Protein 5I2A (pdb70)

InterPro domains:
  IPR001150 Glycine radical domain [PF01228] (719-822)
  IPR001150 Glycine radical domain [PS51149] (721-842)
  IPR004184 Pyruvate formate lyase domain [PF02901] (13-703)
  IPR004184 Pyruvate formate lyase domain [PS51554] (13-714)
  IPR019777 Formate C-acetyltransferase glycine radical, conserved site [PS00850] (812-820)
  IPR051215 Glycyl Radical Enzyme [PTHR43641] (12-839)

Nearest PDB structures (foldseek):
  5i2a-assembly2_B  TM=1.001E+00  e=0.000E+00  Roseburia inulinivorans
  5i2g-assembly1_A  TM=9.993E-01  e=0.000E+00  Roseburia inulinivorans
  5i2g-assembly1_B-2  TM=1.000E+00  e=0.000E+00  Roseburia inulinivorans
  5a0z-assembly1_B  TM=9.498E-01  e=2.141E-48  Klebsiella pneumoniae
  5a0z-assembly2_D  TM=9.296E-01  e=2.057E-44  Klebsiella pneumoniae

Foldseek 3Di:
DDQDFFDFDPVQVVLLCQLVVDFAAEAELLLQQLLVQCVVQPPHAQLLSLLSSLLSCLLDQDADADPPFLQGDFRDPRFLYAYDDLQQHPPLVLVCQPPQQPFQFRRHDYDPVRSVSCVVSNVSCVVRHLLVLLVVLADPLLVLLVVLQQWDLPQLNRWNQAQAFFQLLVLQAFFLLNLLVVLVVLLVVDDPPPPCRVLLVSLSVSLVSNSVSLLSSLQVLLVVLQVVLVVDPDPVVSVSSNVSNVLSNDPSRGHQQALSNSLNNSLSLLRSVCSSIVRFLHANWACCQSSVVRHVVCVVVPNDDPNVSLNSLLSSQSVQSRYFDDDRSLVSLLQGFRDSLHEYEYWAAALVGAIRDDPVLSSNLSSCVNNVAFDDQYEYEDEPRYDPSSLLSQLVSQLVQQFDHWYFYLVQQLVLVVVQPDDSSQSRRWGATRFFFIDRHQFEDASLARMEGELQVLLLCLQVQQDDLHHRSFHRLDHNLPDQALVSSVVSSLVSLLRNLVSSQSSSQSSLVSCQRNPFRSNSQSRHPPCSNVSGGNSQQRGNAYEHEHAYFFLQQQLLLSVLCNPCDRPVNVAHSVLLSVLLVCQLQPADDQVVLVSNLVSVQVVCVVVVHDRDPVVSVCSSVCRRPPHDDPVSSVVSNVLLVVLLVDQGQQQLDVVSLVSSQVSVCSNLVSQQPDAHSSGHGYGYEHFRNSPQLQSQLSHTGGSSNRGHRGGHDGWQFHDQPNNDNDLLSRLNSSLSHDQSSNSSGTWAEDEEESVCCPDPVSSVVVVVSVVSSVVSVHTIYIYRYYDLVVLVVCVVPVVVQQSNWHDQTSIIHRLVSHRPSSSVSRNRHYYD/DADLDQFDEDPVQVVLLCQLVVDAAAEAELLLQQLLVQCVVQPPDAQLLSLLSSLLSCLLDQDADADPPFLFGDANDPRFLYAYDDPQQHPVLVLVCQPPQQPFQFRRHDYDPVRSVSNVVSNVSCVVRHLLVLLVVLADPLLVLLVVLPQWDQVQCRRWNQALAAFQLLVLQAFALLVLLVVLVVLLVVDDPPDPCRVLLVSLSVSLVSNSVSLLSNLQVLLVVLQVVLVVDPDPVVSVSSNVSNVLSNDPSRGHQQALSSSLNNSLSLLNSVCSSIVHFLNANWACCQSSVVRHVVCVVVVVDDPNVSLNSLLSSQSVQSRYFDDDRSLVSLLQGFRDSLHEYEYWAAALVGATDDYHVLSSNLSSCVNNVAFDDQYEYEDEPRTDPSSLLSQLVSQLVQQFDHWYFYLVQQQVLQVVQPDDSSQSRRWGAGRFFFIDRHQFEDASLARMEGELVVLLLCLQVQQDFLQHRSFHRLDHNLPDQALVSSVVSSLRSLLRNLVSSQSSSQSSLVSCQRNPFRSNSQSRHPPCSNVSGGVSQQRGNAYEHEHAYFFLQQQLLLSVLCNPCDHPVNVAHSVRLSVLLLCQLLPADDQVSLSSVLSSQCSVQVVVVHDDDPCSSVVSSCCRRPVVDDPVSSVVSPVLLVVLLVDQGQQQLDVVSLVSSQVSVCSNLVSQQPDDHSSGRGYGYEHFRNSPQQQSQLSHTGGNSNRGHRGGHDGWQFHDQPNNDNDLLSRLNSSLSHDQSSNSSGTWDEAEEESVCQPDPVSSVVVVVSVVSSVVSPHTIYIYRYYDLVVLVVCVVPVVVQQSRWHDQTSTIHRLVSHGPSSSVSRSSHYYD

Structure (mmCIF, N/CA/C/O backbone):
data_5I2A
#
_entry.id   5I2A
#
_cell.length_a   138.206
_cell.length_b   183.225
_cell.length_c   228.339
_cell.angle_alpha   90.000
_cell.angle_beta   90.000
_cell.angle_gamma   90.000
#
_symmetry.space_group_name_H-M   'C 2 2 21'
#
loop_
_entity.id
_entity.type
_entity.pdbx_description
1 polymer Diol-dehydratase
2 non-polymer 1,2-ETHANEDIOL
3 non-polymer DI(HYDROXYETHYL)ETHER
4 water water
#
loop_
_atom_site.group_PDB
_atom_site.id
_atom_site.type_symbol
_atom_site.label_atom_id
_atom_site.label_alt_id
_atom_site.label_comp_id
_atom_site.label_asym_id
_atom_site.label_entity_id
_atom_site.label_seq_id
_atom_site.pdbx_PDB_ins_code
_atom_site.Cartn_x
_atom_site.Cartn_y
_atom_site.Cartn_z
_atom_site.occupancy
_atom_site.B_iso_or_equiv
_atom_site.auth_seq_id
_atom_site.auth_comp_id
_atom_site.auth_asym_id
_atom_site.auth_atom_id
_atom_site.pdbx_PDB_model_num
ATOM 1 N N A TYR A 1 4 ? -81.310 -16.033 9.893 0.33 28.73 4 TYR A N 1
ATOM 2 N N B TYR A 1 4 ? -82.439 -18.452 8.983 0.67 31.10 4 TYR A N 1
ATOM 3 C CA A TYR A 1 4 ? -81.734 -17.032 8.918 0.33 33.04 4 TYR A CA 1
ATOM 4 C CA B TYR A 1 4 ? -82.056 -17.046 8.909 0.67 33.55 4 TYR A CA 1
ATOM 5 C C A TYR A 1 4 ? -81.624 -16.498 7.487 0.33 33.60 4 TYR A C 1
ATOM 6 C C B TYR A 1 4 ? -81.839 -16.547 7.475 0.67 33.69 4 TYR A C 1
ATOM 7 O O A TYR A 1 4 ? -81.190 -17.216 6.587 0.33 33.34 4 TYR A O 1
ATOM 8 O O B TYR A 1 4 ? -81.513 -17.322 6.581 0.67 33.65 4 TYR A O 1
ATOM 25 N N . ASP A 1 5 ? -82.011 -15.241 7.282 1.00 30.37 5 ASP A N 1
ATOM 26 C CA . ASP A 1 5 ? -81.816 -14.589 5.986 1.00 33.69 5 ASP A CA 1
ATOM 27 C C . ASP A 1 5 ? -80.648 -13.608 6.060 1.00 33.41 5 ASP A C 1
ATOM 28 O O . ASP A 1 5 ? -80.805 -12.480 6.533 1.00 33.58 5 ASP A O 1
ATOM 33 N N . SER A 1 6 ? -79.493 -14.031 5.554 1.00 29.31 6 SER A N 1
ATOM 34 C CA . SER A 1 6 ? -78.250 -13.284 5.720 1.00 25.59 6 SER A CA 1
ATOM 35 C C . SER A 1 6 ? -78.047 -12.094 4.776 1.00 28.69 6 SER A C 1
ATOM 36 O O . SER A 1 6 ? -77.002 -11.445 4.828 1.00 27.40 6 SER A O 1
ATOM 39 N N . THR A 1 7 ? -79.017 -11.798 3.916 1.00 30.43 7 THR A N 1
ATOM 40 C CA . THR A 1 7 ? -78.868 -10.643 3.035 1.00 29.14 7 THR A CA 1
ATOM 41 C C . THR A 1 7 ? -78.846 -9.369 3.887 1.00 28.04 7 THR A C 1
ATOM 42 O O . THR A 1 7 ? -79.687 -9.198 4.766 1.00 28.34 7 THR A O 1
ATOM 46 N N . PRO A 1 8 ? -77.863 -8.489 3.644 1.00 23.57 8 PRO A N 1
ATOM 47 C CA . PRO A 1 8 ? -77.736 -7.219 4.374 1.00 24.45 8 PRO A CA 1
ATOM 48 C C . PRO A 1 8 ? -7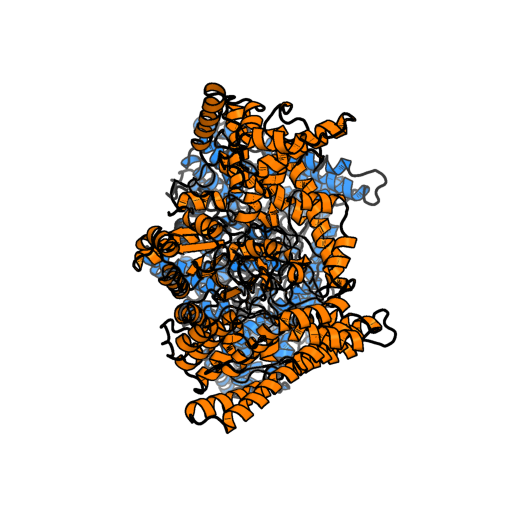8.944 -6.310 4.165 1.00 32.05 8 PRO A C 1
ATOM 49 O O . PRO A 1 8 ? -79.410 -6.166 3.037 1.00 27.24 8 PRO A O 1
ATOM 53 N N . ILE A 1 9 ? -79.433 -5.710 5.245 1.00 24.89 9 ILE A N 1
ATOM 54 C CA . ILE A 1 9 ? -80.590 -4.826 5.202 1.00 22.31 9 ILE A CA 1
ATOM 55 C C . ILE A 1 9 ? -80.132 -3.387 4.962 1.00 24.99 9 ILE A C 1
ATOM 56 O O . ILE A 1 9 ? -79.057 -2.997 5.408 1.00 25.54 9 ILE A O 1
ATOM 61 N N . ALA A 1 10 ? -80.925 -2.610 4.228 1.00 22.02 10 ALA A N 1
ATOM 62 C CA . ALA A 1 10 ? -80.513 -1.269 3.824 1.00 23.90 10 ALA A CA 1
ATOM 63 C C . ALA A 1 10 ? -80.327 -0.347 5.019 1.00 19.08 10 ALA A C 1
ATOM 64 O O . ALA A 1 10 ? -80.912 -0.553 6.085 1.00 23.81 10 ALA A O 1
ATOM 66 N N . LYS A 1 11 ? -79.499 0.665 4.820 1.00 16.80 11 LYS A N 1
ATOM 67 C CA . LYS A 1 11 ? -79.214 1.658 5.830 1.00 20.03 11 LYS A CA 1
ATOM 68 C C . LYS A 1 11 ? -80.079 2.904 5.644 1.00 26.01 11 LYS A C 1
ATOM 69 O O . LYS A 1 11 ? -80.077 3.506 4.576 1.00 28.31 11 LYS A O 1
ATOM 75 N N . SER A 1 12 ? -80.800 3.289 6.691 1.00 22.25 12 SER A N 1
ATOM 76 C CA . SER A 1 12 ? -81.582 4.525 6.692 1.00 23.56 12 SER A CA 1
ATOM 77 C C . SER A 1 12 ? -80.706 5.779 6.643 1.00 25.10 12 SER A C 1
ATOM 78 O O . SER A 1 12 ? -79.599 5.797 7.187 1.00 21.59 12 SER A O 1
ATOM 81 N N A ASP A 1 13 ? -81.218 6.832 6.008 0.61 23.84 13 ASP A N 1
ATOM 82 N N B ASP A 1 13 ? -81.201 6.826 5.990 0.39 23.84 13 ASP A N 1
ATOM 83 C CA A ASP A 1 13 ? -80.461 8.072 5.858 0.61 22.02 13 ASP A CA 1
ATOM 84 C CA B ASP A 1 13 ? -80.445 8.070 5.858 0.39 22.06 13 ASP A CA 1
ATOM 85 C C A ASP A 1 13 ? -80.348 8.814 7.190 0.61 21.52 13 ASP A C 1
ATOM 86 C C B ASP A 1 13 ? -80.326 8.796 7.199 0.39 21.54 13 ASP A C 1
ATOM 87 O O A ASP A 1 13 ? -79.530 9.722 7.338 0.61 20.07 13 ASP A O 1
ATOM 88 O O B ASP A 1 13 ? -79.493 9.689 7.357 0.39 20.11 13 ASP A O 1
ATOM 97 N N . ARG A 1 14 ? -81.170 8.417 8.155 1.00 20.75 14 ARG A N 1
ATOM 98 C CA . ARG A 1 14 ? -81.108 8.976 9.510 1.00 21.77 14 ARG A CA 1
ATOM 99 C C . ARG A 1 14 ? -79.742 8.745 10.168 1.00 18.21 14 ARG A C 1
ATOM 100 O O . ARG A 1 14 ? -79.225 9.609 10.865 1.00 19.26 14 ARG A O 1
ATOM 108 N N . ILE A 1 15 ? -79.166 7.572 9.927 1.00 19.03 15 ILE A N 1
ATOM 109 C CA . ILE A 1 15 ? -78.002 7.117 10.685 1.00 20.73 15 ILE A CA 1
ATOM 110 C C . ILE A 1 15 ? -76.804 8.062 10.585 1.00 20.23 15 ILE A C 1
ATOM 111 O O . ILE A 1 15 ? -76.243 8.460 11.593 1.00 21.64 15 ILE A O 1
ATOM 116 N N . LYS A 1 16 ? -76.424 8.443 9.376 1.00 20.49 16 LYS A N 1
ATOM 117 C CA . LYS A 1 16 ? -75.286 9.340 9.213 1.00 17.45 16 LYS A CA 1
ATOM 118 C C . LYS A 1 16 ? -75.513 10.683 9.904 1.00 18.86 16 LYS A C 1
ATOM 119 O O . LYS A 1 16 ? -74.575 11.284 10.437 1.00 19.30 16 LYS A O 1
ATOM 125 N N . ARG A 1 17 ? -76.753 11.156 9.911 1.00 17.35 17 ARG A N 1
ATOM 126 C CA . ARG A 1 17 ? -77.032 12.420 10.583 1.00 17.65 17 ARG A CA 1
ATOM 127 C C . ARG A 1 17 ? -76.932 12.256 12.106 1.00 17.64 17 ARG A C 1
ATOM 128 O O . ARG A 1 17 ? -76.440 13.146 12.797 1.00 18.07 17 ARG A O 1
ATOM 136 N N . LEU A 1 18 ? -77.400 11.123 12.621 1.00 16.77 18 LEU A N 1
ATOM 137 C CA . LEU A 1 18 ? -77.229 10.822 14.045 1.00 20.93 18 LEU A CA 1
ATOM 138 C C . LEU A 1 18 ? -75.755 10.818 14.402 1.00 16.86 18 LEU A C 1
ATOM 139 O O . LEU A 1 18 ? -75.353 11.394 15.410 1.00 19.56 18 LEU A O 1
ATOM 144 N N . VAL A 1 19 ? -74.954 10.171 13.563 1.00 19.49 19 VAL A N 1
ATOM 145 C CA . VAL A 1 19 ? -73.526 10.051 13.821 1.00 18.58 19 VAL A CA 1
ATOM 146 C C . VAL A 1 19 ? -72.808 11.409 13.815 1.00 20.95 19 VAL A C 1
ATOM 147 O O . VAL A 1 19 ? -72.078 11.738 14.758 1.00 18.34 19 VAL A O 1
ATOM 151 N N . ASP A 1 20 ? -73.032 12.201 12.770 1.00 17.41 20 ASP A N 1
ATOM 152 C CA . ASP A 1 20 ? -72.385 13.508 12.657 1.00 18.97 20 ASP A CA 1
ATOM 153 C C . ASP A 1 20 ? -72.734 14.406 13.840 1.00 18.00 20 ASP A C 1
ATOM 154 O O . ASP A 1 20 ? -71.908 15.181 14.302 1.00 21.18 20 ASP A O 1
ATOM 159 N N . HIS A 1 21 ? -73.964 14.305 14.320 1.00 17.23 21 HIS A N 1
ATOM 160 C CA . HIS A 1 21 ? -74.364 15.087 15.480 1.00 18.77 21 HIS A CA 1
ATOM 161 C C . HIS A 1 21 ? -73.529 14.720 16.723 1.00 19.81 21 HIS A C 1
ATOM 162 O O . HIS A 1 21 ? -73.115 15.606 17.463 1.00 19.16 21 HIS A O 1
ATOM 169 N N . LEU A 1 22 ? -73.266 13.433 16.943 1.00 16.08 22 LEU A N 1
ATOM 170 C CA . LEU A 1 22 ? -72.438 13.030 18.095 1.00 18.24 22 LEU A CA 1
ATOM 171 C C . LEU A 1 22 ? -71.109 13.750 18.081 1.00 16.26 22 LEU A C 1
ATOM 172 O O . LEU A 1 22 ? -70.600 14.139 19.118 1.00 17.02 22 LEU A O 1
ATOM 177 N N . TYR A 1 23 ? -70.549 13.930 16.893 1.00 14.23 23 TYR A N 1
ATOM 178 C CA . TYR A 1 23 ? -69.179 14.402 16.801 1.00 16.19 23 TYR A CA 1
ATOM 179 C C . TYR A 1 23 ? -69.040 15.880 16.400 1.00 18.72 23 TYR A C 1
ATOM 180 O O . TYR A 1 23 ? -67.941 16.339 16.159 1.00 16.36 23 TYR A O 1
ATOM 189 N N . ALA A 1 24 ? -70.144 16.619 16.372 1.00 18.36 24 ALA A N 1
ATOM 190 C CA . ALA A 1 24 ? -70.112 18.015 15.930 1.00 21.37 24 ALA A CA 1
ATOM 191 C C . ALA A 1 24 ? -69.252 18.877 16.849 1.00 24.30 24 ALA A C 1
ATOM 192 O O . ALA A 1 24 ? -68.620 19.825 16.391 1.00 23.49 24 ALA A O 1
ATOM 194 N N . LYS A 1 25 ? -69.214 18.533 18.136 1.00 20.29 25 LYS A N 1
ATOM 195 C CA . LYS A 1 25 ? -68.377 19.246 19.102 1.00 21.13 25 LYS A CA 1
ATOM 196 C C . LYS A 1 25 ? -67.545 18.288 19.963 1.00 21.73 25 LYS A C 1
ATOM 197 O O . LYS A 1 25 ? -67.820 17.091 20.006 1.00 22.22 25 LYS A O 1
ATOM 203 N N . MET A 1 26 ? -66.525 18.836 20.620 1.00 17.78 26 MET A N 1
ATOM 204 C CA . MET A 1 26 ? -65.748 18.139 21.645 1.00 21.76 26 MET A CA 1
ATOM 205 C C . MET A 1 26 ? -66.619 17.492 22.704 1.00 17.39 26 MET A C 1
ATOM 206 O O . MET A 1 26 ? -67.636 18.059 23.088 1.00 17.56 26 MET A O 1
ATOM 211 N N . PRO A 1 27 ? -66.202 16.320 23.196 1.00 18.59 27 PRO A N 1
ATOM 212 C CA . PRO A 1 27 ? -66.800 15.814 24.434 1.00 17.96 27 PRO A CA 1
ATOM 213 C C . PRO A 1 27 ? -66.667 16.838 25.557 1.00 18.49 27 PRO A C 1
ATOM 214 O O . PRO A 1 27 ? -65.644 17.522 25.652 1.00 18.39 27 PRO A O 1
ATOM 218 N N . GLU A 1 28 ? -67.704 16.960 26.372 1.00 13.75 28 GLU A N 1
ATOM 219 C CA . GLU A 1 28 ? -67.716 17.937 27.453 1.00 18.64 28 GLU A CA 1
ATOM 220 C C . GLU A 1 28 ? -68.037 17.305 28.806 1.00 15.34 28 GLU A C 1
ATOM 221 O O . GLU A 1 28 ? -68.924 16.477 28.904 1.00 17.82 28 GLU A O 1
ATOM 227 N N . ILE A 1 29 ? -67.318 17.729 29.838 1.00 16.62 29 ILE A N 1
ATOM 228 C CA . ILE A 1 29 ? -67.598 17.344 31.224 1.00 16.86 29 ILE A CA 1
ATOM 229 C C . ILE A 1 29 ? -68.746 18.182 31.819 1.00 17.04 29 ILE A C 1
ATOM 230 O O . ILE A 1 29 ? -68.723 19.417 31.750 1.00 16.83 29 ILE A O 1
ATOM 235 N N . GLU A 1 30 ? -69.740 17.513 32.400 1.00 13.01 30 GLU A N 1
ATOM 236 C CA . GLU A 1 30 ? -70.880 18.193 33.016 1.00 14.14 30 GLU A CA 1
ATOM 237 C C . GLU A 1 30 ? -70.970 17.935 34.532 1.00 19.82 30 GLU A C 1
ATOM 238 O O . GLU A 1 30 ? -70.558 16.883 35.025 1.00 15.31 30 GLU A O 1
ATOM 244 N N . ALA A 1 31 ? -71.520 18.906 35.254 1.00 17.17 31 ALA A N 1
ATOM 245 C CA . ALA A 1 31 ? -71.458 18.929 36.713 1.00 17.93 31 ALA A CA 1
ATOM 246 C C . ALA A 1 31 ? -72.729 18.448 37.403 1.00 19.37 31 ALA A C 1
ATOM 247 O O . ALA A 1 31 ? -72.729 18.271 38.614 1.00 18.38 31 ALA A O 1
ATOM 249 N N . ALA A 1 32 ? -73.805 18.245 36.646 1.00 15.72 32 ALA A N 1
ATOM 250 C CA . ALA A 1 32 ? -75.099 17.966 37.260 1.00 16.98 32 ALA A CA 1
ATOM 251 C C . ALA A 1 32 ? -75.101 16.714 38.169 1.00 16.79 32 ALA A C 1
ATOM 252 O O . ALA A 1 32 ? -75.676 16.753 39.246 1.00 18.16 32 ALA A O 1
ATOM 254 N N . ARG A 1 33 ? -74.488 15.615 37.737 1.00 14.95 33 ARG A N 1
ATOM 255 C CA . ARG A 1 33 ? -74.492 14.400 38.564 1.00 15.11 33 ARG A CA 1
ATOM 256 C C . ARG A 1 33 ? -73.824 14.649 39.914 1.00 13.98 33 ARG A C 1
ATOM 257 O O . ARG A 1 33 ? -74.329 14.229 40.951 1.00 14.85 33 ARG A O 1
ATOM 265 N N . ALA A 1 34 ? -72.682 15.322 39.882 1.00 14.86 34 ALA A N 1
ATOM 266 C CA . ALA A 1 34 ? -71.919 15.565 41.097 1.00 16.91 34 ALA A CA 1
ATOM 267 C C . ALA A 1 34 ? -72.738 16.417 42.055 1.00 18.05 34 ALA A C 1
ATOM 268 O O . ALA A 1 34 ? -72.754 16.171 43.255 1.00 17.25 34 ALA A O 1
ATOM 270 N N . GLU A 1 35 ? -73.442 17.408 41.517 1.00 18.41 35 GLU A N 1
ATOM 271 C CA . GLU A 1 35 ? -74.314 18.231 42.348 1.00 19.62 35 GLU A CA 1
ATOM 272 C C . GLU A 1 35 ? -75.445 17.407 42.961 1.00 16.84 35 GLU A C 1
ATOM 273 O O . GLU A 1 35 ? -75.766 17.557 44.134 1.00 20.41 35 GLU A O 1
ATOM 279 N N . LEU A 1 36 ? -76.047 16.534 42.168 1.00 12.69 36 LEU A N 1
ATOM 280 C CA . LEU A 1 36 ? -77.187 15.777 42.645 1.00 14.91 36 LEU A CA 1
ATOM 281 C C . LEU A 1 36 ? -76.809 14.681 43.653 1.00 15.90 36 LEU A C 1
ATOM 282 O O . LEU A 1 36 ? -77.545 14.451 44.608 1.00 17.21 36 LEU A O 1
ATOM 287 N N . ILE A 1 37 ? -75.673 14.020 43.460 1.00 15.94 37 ILE A N 1
ATOM 288 C CA . ILE A 1 37 ? -75.272 12.986 44.416 1.00 15.87 37 ILE A CA 1
ATOM 289 C C . ILE A 1 37 ? -74.900 13.647 45.750 1.00 16.25 37 ILE A C 1
ATOM 290 O O . ILE A 1 37 ? -75.242 13.137 46.816 1.00 16.15 37 ILE A O 1
ATOM 295 N N . THR A 1 38 ? -74.254 14.806 45.681 1.00 15.86 38 THR A N 1
ATOM 296 C CA . THR A 1 38 ? -73.907 15.579 46.866 1.00 17.17 38 THR A CA 1
ATOM 297 C C . THR A 1 38 ? -75.146 16.057 47.616 1.00 18.08 38 THR A C 1
ATOM 298 O O . THR A 1 38 ? -75.240 15.936 48.823 1.00 18.54 38 THR A O 1
ATOM 302 N N . GLU A 1 39 ? -76.105 16.582 46.875 1.00 18.32 39 GLU A N 1
ATOM 303 C CA . GLU A 1 39 ? -77.380 17.004 47.428 1.00 21.12 39 GLU A CA 1
ATOM 304 C C . GLU A 1 39 ? -78.085 15.873 48.176 1.00 22.44 39 GLU A C 1
ATOM 305 O O . GLU A 1 39 ? -78.586 16.058 49.282 1.00 18.66 39 GLU A O 1
ATOM 311 N N . SER A 1 40 ? -78.133 14.702 47.559 1.00 16.06 40 SER A N 1
ATOM 312 C CA . SER A 1 40 ? -78.794 13.565 48.181 1.00 16.87 40 SER A CA 1
ATOM 313 C C . SER A 1 40 ? -78.055 13.077 49.433 1.00 16.52 40 SER A C 1
ATOM 314 O O . SER A 1 40 ? -78.667 12.865 50.474 1.00 14.47 40 SER A O 1
ATOM 317 N N . PHE A 1 41 ? -76.747 12.894 49.328 1.00 16.10 41 PHE A N 1
ATOM 318 C CA . PHE A 1 41 ? -75.966 12.406 50.468 1.00 16.66 41 PHE A CA 1
ATOM 319 C C . PHE A 1 41 ? -76.062 13.342 51.691 1.00 18.27 41 PHE A C 1
ATOM 320 O O . PHE A 1 41 ? -76.149 12.876 52.826 1.00 19.20 41 PHE A O 1
ATOM 328 N N . LYS A 1 42 ? -76.073 14.649 51.455 1.00 17.93 42 LYS A N 1
ATOM 329 C CA . LYS A 1 42 ? -76.274 15.602 52.545 1.00 18.14 42 LYS A CA 1
ATOM 330 C C . LYS A 1 42 ? -77.617 15.373 53.233 1.00 21.79 42 LYS A C 1
ATOM 331 O O . LYS A 1 42 ? -77.734 15.592 54.423 1.00 24.37 42 LYS A O 1
ATOM 337 N N . ALA A 1 43 ? -78.626 14.927 52.491 1.00 16.51 43 ALA A N 1
ATOM 338 C CA . ALA A 1 43 ? -79.944 14.689 53.077 1.00 18.54 43 ALA A CA 1
ATOM 339 C C . ALA A 1 43 ? -80.103 13.325 53.754 1.00 17.52 43 ALA A C 1
ATOM 340 O O . ALA A 1 43 ? -81.089 13.091 54.440 1.00 23.25 43 ALA A O 1
ATOM 342 N N . THR A 1 44 ? -79.157 12.420 53.561 1.00 18.52 44 THR A N 1
ATOM 343 C CA . THR A 1 44 ? -79.332 11.075 54.094 1.00 17.59 44 THR A CA 1
ATOM 344 C C . THR A 1 44 ? -78.259 10.659 55.104 1.00 15.35 44 THR A C 1
ATOM 345 O O . THR A 1 44 ? -78.142 9.482 55.411 1.00 16.78 44 THR A O 1
ATOM 349 N N . GLU A 1 45 ? -77.463 11.610 55.582 1.00 15.98 45 GLU A N 1
ATOM 350 C CA . GLU A 1 45 ? -76.417 11.316 56.562 1.00 19.37 45 GLU A CA 1
ATOM 351 C C . GLU A 1 45 ? -77.025 10.589 57.745 1.00 20.82 45 GLU A C 1
ATOM 352 O O . GLU A 1 45 ? -78.095 10.957 58.220 1.00 21.80 45 GLU A O 1
ATOM 358 N N . GLY A 1 46 ? -76.370 9.523 58.182 1.00 20.72 46 GLY A N 1
ATOM 359 C CA . GLY A 1 46 ? -76.848 8.764 59.324 1.00 19.90 46 GLY A CA 1
ATOM 360 C C . GLY A 1 46 ? -77.574 7.497 58.931 1.00 21.14 46 GLY A C 1
ATOM 361 O O . GLY A 1 46 ? -77.811 6.635 59.768 1.00 25.50 46 GLY A O 1
ATOM 362 N N . GLN A 1 47 ? -77.937 7.381 57.659 1.00 19.99 47 GLN A N 1
ATOM 363 C CA . GLN A 1 47 ? -78.622 6.194 57.164 1.00 16.25 47 GLN A CA 1
ATOM 364 C C . GLN A 1 47 ? -77.622 5.149 56.649 1.00 16.40 47 GLN A C 1
ATOM 365 O O . GLN A 1 47 ? -76.470 5.480 56.397 1.00 17.02 47 GLN A O 1
ATOM 371 N N . PRO A 1 48 ? -78.057 3.884 56.504 1.00 16.40 48 PRO A N 1
ATOM 372 C CA . PRO A 1 48 ? -77.114 2.875 56.011 1.00 14.53 48 PRO A CA 1
ATOM 373 C C . PRO A 1 48 ? -76.629 3.219 54.607 1.00 19.09 48 PRO A C 1
ATOM 374 O O . PRO A 1 48 ? -77.400 3.764 53.811 1.00 16.16 48 PRO A O 1
ATOM 378 N N . VAL A 1 49 ? -75.375 2.891 54.325 1.00 18.19 49 VAL A N 1
ATOM 379 C CA . VAL A 1 49 ? -74.737 3.218 53.058 1.00 16.81 49 VAL A CA 1
ATOM 380 C C . VAL A 1 49 ? -75.579 2.822 51.842 1.00 13.97 49 VAL A C 1
ATOM 381 O O . VAL A 1 49 ? -75.777 3.620 50.936 1.00 15.92 49 VAL A O 1
ATOM 385 N N . VAL A 1 50 ? -76.073 1.592 51.825 1.00 14.15 50 VAL A N 1
ATOM 386 C CA . VAL A 1 50 ? -76.728 1.117 50.627 1.00 18.38 50 VAL A CA 1
ATOM 387 C C . VAL A 1 50 ? -78.046 1.875 50.399 1.00 17.12 50 VAL A C 1
ATOM 388 O O . VAL A 1 50 ? -78.453 2.081 49.258 1.00 17.78 50 VAL A O 1
ATOM 392 N N . MET A 1 51 ? -78.695 2.306 51.480 1.00 19.24 51 MET A N 1
ATOM 393 C CA . MET A 1 51 ? -79.912 3.106 51.362 1.00 16.41 51 MET A CA 1
ATOM 394 C C . MET A 1 51 ? -79.553 4.491 50.829 1.00 14.85 51 MET A C 1
ATOM 395 O O . MET A 1 51 ? -80.264 5.054 49.993 1.00 15.75 51 MET A O 1
ATOM 400 N N . ARG A 1 52 ? -78.430 5.026 51.285 1.00 13.12 52 ARG A N 1
ATOM 401 C CA . ARG A 1 52 ? -77.983 6.316 50.781 1.00 15.61 52 ARG A CA 1
ATOM 402 C C . ARG A 1 52 ? -77.678 6.243 49.279 1.00 18.33 52 ARG A C 1
ATOM 403 O O . ARG A 1 52 ? -77.974 7.195 48.554 1.00 18.75 52 ARG A O 1
ATOM 411 N N . LYS A 1 53 ? -77.111 5.124 48.816 1.00 14.21 53 LYS A N 1
ATOM 412 C CA . LYS A 1 53 ? -76.803 4.960 47.380 1.00 16.33 53 LYS A CA 1
ATOM 413 C C . LYS A 1 53 ? -78.093 4.906 46.553 1.00 13.86 53 LYS A C 1
ATOM 414 O O . LYS A 1 53 ? -78.171 5.488 45.474 1.00 17.14 53 LYS A O 1
ATOM 420 N N . ALA A 1 54 ? -79.089 4.187 47.068 1.00 13.27 54 ALA A N 1
ATOM 421 C CA . ALA A 1 54 ? -80.385 4.061 46.403 1.00 15.56 54 ALA A CA 1
ATOM 422 C C . ALA A 1 54 ? -81.054 5.418 46.291 1.00 16.75 54 ALA A C 1
ATOM 423 O O . ALA A 1 54 ? -81.545 5.783 45.222 1.00 16.20 54 ALA A O 1
ATOM 425 N N . ARG A 1 55 ? -81.044 6.167 47.392 1.00 16.85 55 ARG A N 1
ATOM 426 C CA . ARG A 1 55 ? -81.637 7.494 47.422 1.00 16.81 55 ARG A CA 1
ATOM 427 C C . ARG A 1 55 ? -80.889 8.456 46.499 1.00 14.80 55 ARG A C 1
ATOM 428 O O . ARG A 1 55 ? -81.500 9.298 45.873 1.00 16.29 55 ARG A O 1
ATOM 436 N N . ALA A 1 56 ? -79.571 8.333 46.420 1.00 13.68 56 ALA A N 1
ATOM 437 C CA . ALA A 1 56 ? -78.819 9.206 45.533 1.00 18.24 56 ALA A CA 1
ATOM 438 C C . ALA A 1 56 ? -79.123 8.857 44.058 1.00 14.72 56 ALA A C 1
ATOM 439 O O . ALA A 1 56 ? -79.319 9.741 43.244 1.00 16.09 56 ALA A O 1
ATOM 441 N N . PHE A 1 57 ? -79.192 7.566 43.743 1.00 15.81 57 PHE A N 1
ATOM 442 C CA . PHE A 1 57 ? -79.536 7.102 42.396 1.00 16.50 57 PHE A CA 1
ATOM 443 C C . PHE A 1 57 ? -80.925 7.629 42.051 1.00 17.91 57 PHE A C 1
ATOM 444 O O . PHE A 1 57 ? -81.151 8.152 40.970 1.00 15.82 57 PHE A O 1
ATOM 452 N N . GLU A 1 58 ? -81.844 7.517 43.001 1.00 16.04 58 GLU A N 1
ATOM 453 C CA . GLU A 1 58 ? -83.179 8.063 42.823 1.00 17.29 58 GLU A CA 1
ATOM 454 C C . GLU A 1 58 ? -83.142 9.573 42.559 1.00 18.42 58 GLU A C 1
ATOM 455 O O . GLU A 1 58 ? -83.778 10.055 41.630 1.00 17.08 58 GLU A O 1
ATOM 461 N N . HIS A 1 59 ? -82.375 10.304 43.358 1.00 16.25 59 HIS A N 1
ATOM 462 C CA . HIS A 1 59 ? -82.330 11.752 43.235 1.00 16.28 59 HIS A CA 1
ATOM 463 C C . HIS A 1 59 ? -81.684 12.172 41.918 1.00 21.77 59 HIS A C 1
ATOM 464 O O . HIS A 1 59 ? -82.103 13.148 41.303 1.00 18.17 59 HIS A O 1
ATOM 471 N N . ILE A 1 60 ? -80.657 11.440 41.500 1.00 15.96 60 ILE A N 1
ATOM 472 C CA . ILE A 1 60 ? -79.998 11.715 40.237 1.00 13.67 60 ILE A CA 1
ATOM 473 C C . ILE A 1 60 ? -80.973 11.478 39.072 1.00 18.61 60 ILE A C 1
ATOM 474 O O . ILE A 1 60 ? -81.110 12.325 38.211 1.00 18.37 60 ILE A O 1
ATOM 479 N N . LEU A 1 61 ? -81.675 10.351 39.059 1.00 15.88 61 LEU A N 1
ATOM 480 C CA . LEU A 1 61 ? -82.509 10.039 37.912 1.00 17.31 61 LEU A CA 1
ATOM 481 C C . LEU A 1 61 ? -83.751 10.941 37.855 1.00 21.12 61 LEU A C 1
ATOM 482 O O . LEU A 1 61 ? -84.283 11.189 36.781 1.00 17.94 61 LEU A O 1
ATOM 487 N N . LYS A 1 62 ? -84.199 11.442 39.003 1.00 18.04 62 LYS A N 1
ATOM 488 C CA . LYS A 1 62 ? -85.345 12.347 39.024 1.00 17.33 62 LYS A CA 1
ATOM 489 C C . LYS A 1 62 ? -84.987 13.704 38.431 1.00 18.09 62 LYS A C 1
ATOM 490 O O . LYS A 1 62 ? -85.814 14.327 37.791 1.00 17.75 62 LYS A O 1
ATOM 496 N N . ASN A 1 63 ? -83.748 14.145 38.617 1.00 18.13 63 ASN A N 1
ATOM 497 C CA . ASN A 1 63 ? -83.399 15.535 38.322 1.00 17.57 63 ASN A CA 1
ATOM 498 C C . ASN A 1 63 ? -82.360 15.788 37.243 1.00 18.80 63 ASN A C 1
ATOM 499 O O . ASN A 1 63 ? -82.204 16.919 36.800 1.00 16.75 63 ASN A O 1
ATOM 504 N N . LEU A 1 64 ? -81.637 14.753 36.833 1.00 16.62 64 LEU A N 1
ATOM 505 C CA . LEU A 1 64 ? -80.610 14.918 35.819 1.00 17.33 64 LEU A CA 1
ATOM 506 C C . LEU A 1 64 ? -81.241 15.456 34.523 1.00 17.93 64 LEU A C 1
ATOM 507 O O . LEU A 1 64 ? -82.261 14.954 34.088 1.00 20.89 64 LEU A O 1
ATOM 512 N N . PRO A 1 65 ? -80.655 16.509 33.938 1.00 16.89 65 PRO A N 1
ATOM 513 C CA . PRO A 1 65 ? -81.211 17.019 32.679 1.00 19.30 65 PRO A CA 1
ATOM 514 C C . PRO A 1 65 ? -81.270 15.911 31.632 1.00 23.01 65 PRO A C 1
ATOM 515 O O . PRO A 1 65 ? -80.335 15.110 31.516 1.00 17.62 65 PRO A O 1
ATOM 519 N N . ILE A 1 66 ? -82.393 15.838 30.929 1.00 15.88 66 ILE A N 1
ATOM 520 C CA . ILE A 1 66 ? -82.552 14.873 29.863 1.00 20.62 66 ILE A CA 1
ATOM 521 C C . ILE A 1 66 ? -82.746 15.624 28.553 1.00 23.00 66 ILE A C 1
ATOM 522 O O . ILE A 1 66 ? -83.078 16.815 28.548 1.00 19.33 66 ILE A O 1
ATOM 527 N N . ILE A 1 67 ? -82.528 14.921 27.451 1.00 18.79 67 ILE A N 1
ATOM 528 C CA . ILE A 1 67 ? -82.647 15.514 26.131 1.00 18.28 67 ILE A CA 1
ATOM 529 C C . ILE A 1 67 ? -82.964 14.410 25.133 1.00 17.46 67 ILE A C 1
ATOM 530 O O . ILE A 1 67 ? -82.538 13.278 25.303 1.00 19.04 67 ILE A O 1
ATOM 535 N N . ILE A 1 68 ? -83.757 14.734 24.121 1.00 17.73 68 ILE A N 1
ATOM 536 C CA . ILE A 1 68 ? -83.962 13.844 22.988 1.00 18.96 68 ILE A CA 1
ATOM 537 C C . ILE A 1 68 ? -83.270 14.482 21.804 1.00 20.18 68 ILE A C 1
ATOM 538 O O . ILE A 1 68 ? -83.611 15.598 21.419 1.00 22.55 68 ILE A O 1
ATOM 543 N N . ARG A 1 69 ? -82.269 13.800 21.257 1.00 16.16 69 ARG A N 1
ATOM 544 C CA . ARG A 1 69 ? -81.442 14.393 20.218 1.00 17.33 69 ARG A CA 1
ATOM 545 C C . ARG A 1 69 ? -82.190 14.316 18.880 1.00 17.71 69 ARG A C 1
ATOM 546 O O . ARG A 1 69 ? -83.085 13.487 18.728 1.00 18.66 69 ARG A O 1
ATOM 554 N N . PRO A 1 70 ? -81.842 15.195 17.922 1.00 17.57 70 PRO A N 1
ATOM 555 C CA . PRO A 1 70 ? -82.568 15.226 16.645 1.00 18.89 70 PRO A CA 1
ATOM 556 C C . PRO A 1 70 ? -82.644 13.850 15.987 1.00 21.26 70 PRO A C 1
ATOM 557 O O . PRO A 1 70 ? -81.621 13.175 15.857 1.00 22.43 70 PRO A O 1
ATOM 561 N N . GLU A 1 71 ? -83.866 13.429 15.666 1.00 18.28 71 GLU A N 1
ATOM 562 C CA . GLU A 1 71 ? -84.141 12.211 14.902 1.00 17.81 71 GLU A CA 1
ATOM 563 C C . GLU A 1 71 ? -83.937 10.901 15.666 1.00 21.12 71 GLU A C 1
ATOM 564 O O . GLU A 1 71 ? -84.103 9.828 15.092 1.00 18.42 71 GLU A O 1
ATOM 570 N N . GLU A 1 72 ? -83.583 10.975 16.947 1.00 20.43 72 GLU A N 1
ATOM 571 C CA . GLU A 1 72 ? -83.424 9.751 17.731 1.00 19.28 72 GLU A CA 1
ATOM 572 C C . GLU A 1 72 ? -84.710 8.935 17.725 1.00 17.25 72 GLU A C 1
ATOM 573 O O . GLU A 1 72 ? -85.796 9.486 17.860 1.00 19.28 72 GLU A O 1
ATOM 579 N N . LEU A 1 73 ? -84.588 7.628 17.524 1.00 15.55 73 LEU A N 1
ATOM 580 C CA . LEU A 1 73 ? -85.717 6.728 17.738 1.00 16.16 73 LEU A CA 1
ATOM 581 C C . LEU A 1 73 ? -85.622 6.105 19.137 1.00 20.49 73 LEU A C 1
ATOM 582 O O . LEU A 1 73 ? -86.621 5.992 19.848 1.00 19.95 73 LEU A O 1
ATOM 587 N N . ILE A 1 74 ? -84.414 5.682 19.500 1.00 17.86 74 ILE A N 1
ATOM 588 C CA . ILE A 1 74 ? -84.105 5.204 20.849 1.00 17.65 74 ILE A CA 1
ATOM 589 C C . ILE A 1 74 ? -83.556 6.375 21.636 1.00 14.06 74 ILE A C 1
ATOM 590 O O . ILE A 1 74 ? -82.600 7.023 21.199 1.00 18.81 74 ILE A O 1
ATOM 595 N N . VAL A 1 75 ? -84.165 6.674 22.772 1.00 15.29 75 VAL A N 1
ATOM 596 C CA . VAL A 1 75 ? -83.779 7.861 23.529 1.00 15.88 75 VAL A CA 1
ATOM 597 C C . VAL A 1 75 ? -83.154 7.517 24.882 1.00 15.73 75 VAL A C 1
ATOM 598 O O . VAL A 1 75 ? -83.321 6.409 25.403 1.00 17.21 75 VAL A O 1
ATOM 602 N N . GLY A 1 76 ? -82.441 8.484 25.439 1.00 16.84 76 GLY A N 1
ATOM 603 C CA . GLY A 1 76 ? -81.739 8.307 26.695 1.00 16.38 76 GLY A CA 1
ATOM 604 C C . GLY A 1 76 ? -80.333 8.854 26.550 1.00 15.72 76 GLY A C 1
ATOM 605 O O . GLY A 1 76 ? -79.488 8.271 25.885 1.00 14.83 76 GLY A O 1
ATOM 606 N N . SER A 1 77 ? -80.097 9.995 27.168 1.00 12.26 77 SER A N 1
ATOM 607 C CA . SER A 1 77 ? -78.806 10.651 27.108 1.00 14.65 77 SER A CA 1
ATOM 608 C C . SER A 1 77 ? -78.396 11.020 28.519 1.00 15.04 77 SER A C 1
ATOM 609 O O . SER A 1 77 ? -79.215 11.506 29.289 1.00 15.69 77 SER A O 1
ATOM 612 N N . THR A 1 78 ? -77.129 10.804 28.843 1.00 15.87 78 THR A N 1
ATOM 613 C CA . THR A 1 78 ? -76.641 11.035 30.196 1.00 16.42 78 THR A CA 1
ATOM 614 C C . THR A 1 78 ? -76.088 12.462 30.338 1.00 16.14 78 THR A C 1
ATOM 615 O O . THR A 1 78 ? -76.099 13.035 31.423 1.00 14.96 78 THR A O 1
ATOM 619 N N . THR A 1 79 ? -75.648 13.047 29.228 1.00 14.81 79 THR A N 1
ATOM 620 C CA . THR A 1 79 ? -75.217 14.440 29.218 1.00 15.13 79 THR A CA 1
ATOM 621 C C . THR A 1 79 ? -75.940 15.246 28.130 1.00 18.73 79 THR A C 1
ATOM 622 O O . THR A 1 79 ? -76.404 14.698 27.143 1.00 17.45 79 THR A O 1
ATOM 626 N N . ILE A 1 80 ? -76.020 16.556 28.307 1.00 19.43 80 ILE A N 1
ATOM 627 C CA . ILE A 1 80 ? -76.599 17.391 27.273 1.00 16.47 80 ILE A CA 1
ATOM 628 C C . ILE A 1 80 ? -75.666 17.377 26.063 1.00 18.14 80 ILE A C 1
ATOM 629 O O . ILE A 1 80 ? -76.108 17.148 24.944 1.00 17.10 80 ILE A O 1
ATOM 634 N N . ALA A 1 81 ? -74.372 17.571 26.294 1.00 16.48 81 ALA A N 1
ATOM 635 C CA . ALA A 1 81 ? -73.396 17.481 25.210 1.00 15.10 81 ALA A CA 1
ATOM 636 C C . ALA A 1 81 ? -73.219 16.036 24.760 1.00 16.59 81 ALA A C 1
ATOM 637 O O . ALA A 1 81 ? -72.932 15.176 25.573 1.00 18.26 81 ALA A O 1
ATOM 639 N N . PRO A 1 82 ? -73.386 15.768 23.455 1.00 14.79 82 PRO A N 1
ATOM 640 C CA . PRO A 1 82 ? -73.133 14.417 22.944 1.00 15.19 82 PRO A CA 1
ATOM 641 C C . PRO A 1 82 ? -71.701 13.962 23.234 1.00 14.89 82 PRO A C 1
ATOM 642 O O . PRO A 1 82 ? -70.784 14.775 23.177 1.00 16.41 82 PRO A O 1
ATOM 646 N N . ARG A 1 83 ? -71.541 12.683 23.570 1.00 14.07 83 ARG A N 1
ATOM 647 C CA A ARG A 1 83 ? -70.242 12.098 23.919 0.00 15.11 83 ARG A CA 1
ATOM 648 C CA B ARG A 1 83 ? -70.234 12.107 23.915 1.00 15.31 83 ARG A CA 1
ATOM 649 C C . ARG A 1 83 ? -69.594 12.783 25.125 1.00 13.71 83 ARG A C 1
ATOM 650 O O . ARG A 1 83 ? -68.390 12.687 25.330 1.00 16.66 83 ARG A O 1
ATOM 665 N N . GLY A 1 84 ? -70.410 13.461 25.922 1.00 13.57 84 GLY A N 1
ATOM 666 C CA . GLY A 1 84 ? -69.933 14.113 27.118 1.00 12.22 84 GLY A CA 1
ATOM 667 C C . GLY A 1 84 ? -69.885 13.120 28.267 1.00 15.01 84 GLY A C 1
ATOM 668 O O . GLY A 1 84 ? -70.172 11.935 28.081 1.00 13.62 84 GLY A O 1
ATOM 669 N N . CYS A 1 85 ? -69.504 13.588 29.450 1.00 13.88 85 CYS A N 1
ATOM 670 C CA . CYS A 1 85 ? -69.585 12.736 30.626 1.00 15.34 85 CYS A CA 1
ATOM 671 C C . CYS A 1 85 ? -70.003 13.515 31.861 1.00 14.19 85 CYS A C 1
ATOM 672 O O . CYS A 1 85 ? -69.749 14.718 31.978 1.00 16.38 85 CYS A O 1
ATOM 675 N N . GLN A 1 86 ? -70.672 12.814 32.764 1.00 14.30 86 GLN A N 1
ATOM 676 C CA . GLN A 1 86 ? -70.853 13.281 34.133 1.00 15.14 86 GLN A CA 1
ATOM 677 C C . GLN A 1 86 ? -69.595 12.951 34.927 1.00 15.07 86 GLN A C 1
ATOM 678 O O . GLN A 1 86 ? -68.666 12.356 34.380 1.00 16.21 86 GLN A O 1
ATOM 684 N N . THR A 1 87 ? -69.570 13.331 36.204 1.00 12.75 87 THR A N 1
ATOM 685 C CA . THR A 1 87 ? -68.455 13.006 37.088 1.00 15.36 87 THR A CA 1
ATOM 686 C C . THR A 1 87 ? -68.929 12.192 38.295 1.00 13.64 87 THR A C 1
ATOM 687 O O . THR A 1 87 ? -70.116 12.140 38.594 1.00 14.48 87 THR A O 1
ATOM 691 N N . TYR A 1 88 ? -67.987 11.527 38.950 1.00 13.06 88 TYR A N 1
ATOM 692 C CA . TYR A 1 88 ? -68.302 10.513 39.948 1.00 11.92 88 TYR A CA 1
ATOM 693 C C . TYR A 1 88 ? -67.408 10.721 41.181 1.00 13.98 88 TYR A C 1
ATOM 694 O O . TYR A 1 88 ? -66.498 9.932 41.458 1.00 14.38 88 TYR A O 1
ATOM 703 N N . PRO A 1 89 ? -67.663 11.806 41.926 1.00 13.85 89 PRO A N 1
ATOM 704 C CA . PRO A 1 89 ? -66.799 12.157 43.057 1.00 13.56 89 PRO A CA 1
ATOM 705 C C . PRO A 1 89 ? -66.843 11.136 44.195 1.00 14.05 89 PRO A C 1
ATOM 706 O O . PRO A 1 89 ? -65.968 11.182 45.056 1.00 14.12 89 PRO A O 1
ATOM 710 N N . GLU A 1 90 ? -67.829 10.241 44.205 1.00 14.95 90 GLU A N 1
ATOM 711 C CA . GLU A 1 90 ? -67.889 9.203 45.238 1.00 13.37 90 GLU A CA 1
ATOM 712 C C . GLU A 1 90 ? -66.661 8.282 45.153 1.00 16.57 90 GLU A C 1
ATOM 713 O O . GLU A 1 90 ? -66.287 7.646 46.133 1.00 11.40 90 GLU A O 1
ATOM 719 N N . PHE A 1 91 ? -66.035 8.214 43.982 1.00 14.99 91 PHE A N 1
ATOM 720 C CA . PHE A 1 91 ? -64.843 7.378 43.820 1.00 13.83 91 PHE A CA 1
ATOM 721 C C . PHE A 1 91 ? -63.580 8.219 43.950 1.00 12.39 91 PHE A C 1
ATOM 722 O O . PHE A 1 91 ? -62.717 7.900 44.750 1.00 15.26 91 PHE A O 1
ATOM 730 N N . SER A 1 92 ? -63.489 9.296 43.172 1.00 12.35 92 SER A N 1
ATOM 731 C CA . SER A 1 92 ? -62.375 10.239 43.268 1.00 13.86 92 SER A CA 1
ATOM 732 C C . SER A 1 92 ? -62.712 11.518 42.511 1.00 14.13 92 SER A C 1
ATOM 733 O O . SER A 1 92 ? -63.602 11.519 41.662 1.00 15.24 92 SER A O 1
ATOM 736 N N . TYR A 1 93 ? -62.000 12.600 42.819 1.00 12.80 93 TYR A N 1
ATOM 737 C CA . TYR A 1 93 ? -62.209 13.860 42.107 1.00 15.10 93 TYR A CA 1
ATOM 738 C C . TYR A 1 93 ? -60.982 14.769 42.096 1.00 17.29 93 TYR A C 1
ATOM 739 O O . TYR A 1 93 ? -60.911 15.677 41.279 1.00 18.30 93 TYR A O 1
ATOM 748 N N . GLU A 1 94 ? -60.046 14.569 43.024 1.00 13.79 94 GLU A N 1
ATOM 749 C CA . GLU A 1 94 ? -58.911 15.472 43.102 1.00 14.80 94 GLU A CA 1
ATOM 750 C C . GLU A 1 94 ? -58.128 15.491 41.787 1.00 18.92 94 GLU A C 1
ATOM 751 O O . GLU A 1 94 ? -57.627 16.538 41.404 1.00 15.73 94 GLU A O 1
ATOM 757 N N . TRP A 1 95 ? -58.043 14.350 41.094 1.00 14.90 95 TRP A N 1
ATOM 758 C CA . TRP A 1 95 ? -57.322 14.304 39.813 1.00 14.79 95 TRP A CA 1
ATOM 759 C C . TRP A 1 95 ? -57.950 15.264 38.807 1.00 15.47 95 TRP A C 1
ATOM 760 O O . TRP A 1 95 ? -57.257 15.882 38.008 1.00 17.34 95 TRP A O 1
ATOM 771 N N . LEU A 1 96 ? -59.269 15.380 38.852 1.00 16.42 96 LEU A N 1
ATOM 772 C CA . LEU A 1 96 ? -60.002 16.146 37.855 1.00 17.14 96 LEU A CA 1
ATOM 773 C C . LEU A 1 96 ? -59.850 17.643 38.105 1.00 16.73 96 LEU A C 1
ATOM 774 O O . LEU A 1 96 ? -59.631 18.411 37.179 1.00 18.32 96 LEU A O 1
ATOM 779 N N . GLU A 1 97 ? -59.964 18.048 39.363 1.00 15.35 97 GLU A N 1
ATOM 780 C CA . GLU A 1 97 ? -59.732 19.433 39.726 1.00 19.39 97 GLU A CA 1
ATOM 781 C C . GLU A 1 97 ? -58.323 19.854 39.343 1.00 18.55 97 GLU A C 1
ATOM 782 O O . GLU A 1 97 ? -58.130 20.965 38.895 1.00 18.48 97 GLU A O 1
ATOM 788 N N . ALA A 1 98 ? -57.354 18.949 39.485 1.00 16.62 98 ALA A N 1
ATOM 789 C CA . ALA A 1 98 ? -55.967 19.249 39.134 1.00 15.20 98 ALA A CA 1
ATOM 790 C C . ALA A 1 98 ? -55.769 19.399 37.625 1.00 22.56 98 ALA A C 1
ATOM 791 O O . ALA A 1 98 ? -54.751 19.920 37.186 1.00 22.59 98 ALA A O 1
ATOM 793 N N . GLU A 1 99 ? -56.729 18.932 36.835 1.00 20.58 99 GLU A N 1
ATOM 794 C CA . GLU A 1 99 ? -56.614 19.013 35.380 1.00 20.84 99 GLU A CA 1
ATOM 795 C C . GLU A 1 99 ? -57.565 20.036 34.768 1.00 18.45 99 GLU A C 1
ATOM 796 O O . GLU A 1 99 ? -57.747 20.049 33.557 1.00 17.87 99 GLU A O 1
ATOM 802 N N . PHE A 1 100 ? -58.189 20.868 35.595 1.00 14.62 100 PHE A N 1
ATOM 803 C CA . PHE A 1 100 ? -59.161 21.841 35.080 1.00 21.27 100 PHE A CA 1
ATOM 804 C C . PHE A 1 100 ? -58.636 22.674 33.904 1.00 20.66 100 PHE A C 1
ATOM 805 O O . PHE A 1 100 ? -59.365 22.936 32.957 1.00 21.56 100 PHE A O 1
ATOM 813 N N . GLU A 1 101 ? -57.379 23.093 33.980 1.00 19.42 101 GLU A N 1
ATOM 814 C CA . GLU A 1 101 ? -56.825 24.012 32.991 1.00 24.69 101 GLU A CA 1
ATOM 815 C C . GLU A 1 101 ? -56.199 23.295 31.794 1.00 23.59 101 GLU A C 1
ATOM 816 O O . GLU A 1 101 ? -55.899 23.929 30.778 1.00 20.04 101 GLU A O 1
ATOM 822 N N . THR A 1 102 ? -56.016 21.980 31.905 1.00 19.25 102 THR A N 1
ATOM 823 C CA . THR A 1 102 ? -55.268 21.225 30.892 1.00 19.61 102 THR A CA 1
ATOM 824 C C . THR A 1 102 ? -56.067 20.143 30.155 1.00 20.87 102 THR A C 1
ATOM 825 O O . THR A 1 102 ? -55.627 19.647 29.119 1.00 19.28 102 THR A O 1
ATOM 829 N N . VAL A 1 103 ? -57.218 19.756 30.695 1.00 19.36 103 VAL A N 1
ATOM 830 C CA . VAL A 1 103 ? -57.921 18.606 30.159 1.00 17.41 103 VAL A CA 1
ATOM 831 C C . VAL A 1 103 ? -58.453 18.884 28.748 1.00 20.40 103 VAL A C 1
ATOM 832 O O . VAL A 1 103 ? -58.570 17.967 27.942 1.00 18.10 103 VAL A O 1
ATOM 836 N N . GLU A 1 104 ? -58.720 20.147 28.425 1.00 20.46 104 GLU A N 1
ATOM 837 C CA . GLU A 1 104 ? -59.255 20.478 27.100 1.00 17.69 104 GLU A CA 1
ATOM 838 C C . GLU A 1 104 ? -58.240 20.222 25.989 1.00 18.74 104 GLU A C 1
ATOM 839 O O . GLU A 1 104 ? -58.613 19.939 24.862 1.00 20.04 104 GLU A O 1
ATOM 845 N N . THR A 1 105 ? -56.957 20.305 26.307 1.00 20.39 105 THR A N 1
ATOM 846 C CA . THR A 1 105 ? -55.933 20.194 25.281 1.00 17.19 105 THR A CA 1
ATOM 847 C C . THR A 1 105 ? -54.932 19.091 25.570 1.00 21.84 105 THR A C 1
ATOM 848 O O . THR A 1 105 ? -53.886 19.047 24.950 1.00 20.86 105 THR A O 1
ATOM 852 N N . ARG A 1 106 ? -55.232 18.213 26.524 1.00 17.99 106 ARG A N 1
ATOM 853 C CA . ARG A 1 106 ? -54.302 17.137 26.839 1.00 19.15 106 ARG A CA 1
ATOM 854 C C . ARG A 1 106 ? -54.200 16.168 25.663 1.00 19.27 106 ARG A C 1
ATOM 855 O O . ARG A 1 106 ? -55.087 16.103 24.820 1.00 17.47 106 ARG A O 1
ATOM 863 N N . SER A 1 107 ? -53.116 15.408 25.623 1.00 18.88 107 SER A N 1
ATOM 864 C CA . SER A 1 107 ? -52.800 14.584 24.466 1.00 21.19 107 SER A CA 1
ATOM 865 C C . SER A 1 107 ? -53.665 13.318 24.343 1.00 22.67 107 SER A C 1
ATOM 866 O O . SER A 1 107 ? -53.862 12.813 23.238 1.00 20.73 107 SER A O 1
ATOM 869 N N . ALA A 1 108 ? -54.171 12.798 25.458 1.00 18.75 108 ALA A N 1
ATOM 870 C CA . ALA A 1 108 ? -55.055 11.627 25.379 1.00 18.12 108 ALA A CA 1
ATOM 871 C C . ALA A 1 108 ? -56.470 11.939 25.846 1.00 15.18 108 ALA A C 1
ATOM 872 O O . ALA A 1 108 ? -56.660 12.453 26.943 1.00 17.26 108 ALA A O 1
ATOM 874 N N . ASP A 1 109 ? -57.454 11.624 25.004 1.00 14.03 109 ASP A N 1
ATOM 875 C CA . ASP A 1 109 ? -58.869 11.793 25.332 1.00 14.09 109 ASP A CA 1
ATOM 876 C C . ASP A 1 109 ? -59.180 13.157 25.990 1.00 17.64 109 ASP A C 1
ATOM 877 O O . ASP A 1 109 ? -59.621 13.203 27.134 1.00 16.21 109 ASP A O 1
ATOM 882 N N . PRO A 1 110 ? -58.962 14.266 25.261 1.00 20.42 110 PRO A N 1
ATOM 883 C CA . PRO A 1 110 ? -59.287 15.578 25.837 1.00 14.15 110 PRO A CA 1
ATOM 884 C C . PRO A 1 110 ? -60.795 15.779 26.029 1.00 18.75 110 PRO A C 1
ATOM 885 O O . PRO A 1 110 ? -61.596 15.179 25.314 1.00 19.95 110 PRO A O 1
ATOM 889 N N . PHE A 1 111 ? -61.162 16.605 27.005 1.00 15.54 111 PHE A N 1
ATOM 890 C CA . PHE A 1 111 ? -62.552 16.976 27.269 1.00 18.28 111 PHE A CA 1
ATOM 891 C C . PHE A 1 111 ? -62.658 18.490 27.466 1.00 20.85 111 PHE A C 1
ATOM 892 O O . PHE A 1 111 ? -61.821 19.078 28.149 1.00 17.01 111 PHE A O 1
ATOM 900 N N . TYR A 1 112 ? -63.693 19.113 26.911 1.00 18.25 112 TYR A N 1
ATOM 901 C CA . TYR A 1 112 ? -63.957 20.516 27.214 1.00 18.91 112 TYR A CA 1
ATOM 902 C C . TYR A 1 112 ? -64.630 20.638 28.572 1.00 18.97 112 TYR A C 1
ATOM 903 O O . TYR A 1 112 ? -65.469 19.825 28.921 1.00 20.06 112 TYR A O 1
ATOM 912 N N . ILE A 1 113 ? -64.239 21.642 29.348 1.00 18.35 113 ILE A N 1
ATOM 913 C CA . ILE A 1 113 ? -64.942 21.956 30.580 1.00 17.30 113 ILE A CA 1
ATOM 914 C C . ILE A 1 113 ? -65.048 23.481 30.752 1.00 17.13 113 ILE A C 1
ATOM 915 O O . ILE A 1 113 ? -64.055 24.200 30.665 1.00 20.47 113 ILE A O 1
ATOM 920 N N . SER A 1 114 ? -66.269 23.958 30.970 1.00 16.94 114 SER A N 1
ATOM 921 C CA . SER A 1 114 ? -66.535 25.393 31.026 1.00 22.84 114 SER A CA 1
ATOM 922 C C . SER A 1 114 ? -66.127 25.957 32.369 1.00 23.15 114 SER A C 1
ATOM 923 O O . SER A 1 114 ? -65.949 25.208 33.326 1.00 20.47 114 SER A O 1
ATOM 926 N N . GLU A 1 115 ? -65.994 27.281 32.438 1.00 22.39 115 GLU A N 1
ATOM 927 C CA . GLU A 1 115 ? -65.631 27.934 33.686 1.00 20.65 115 GLU A CA 1
ATOM 928 C C . GLU A 1 115 ? -66.718 27.715 34.716 1.00 20.59 115 GLU A C 1
ATOM 929 O O . GLU A 1 115 ? -66.427 27.511 35.882 1.00 20.69 115 GLU A O 1
ATOM 935 N N A GLU A 1 116 ? -67.976 27.747 34.293 0.52 21.34 116 GLU A N 1
ATOM 936 N N B GLU A 1 116 ? -67.972 27.754 34.271 0.48 21.34 116 GLU A N 1
ATOM 937 C CA A GLU A 1 116 ? -69.061 27.544 35.242 0.52 21.26 116 GLU A CA 1
ATOM 938 C CA B GLU A 1 116 ? -69.112 27.532 35.154 0.48 21.29 116 GLU A CA 1
ATOM 939 C C A GLU A 1 116 ? -69.080 26.094 35.749 0.52 23.70 116 GLU A C 1
ATOM 940 C C B GLU A 1 116 ? -69.093 26.108 35.724 0.48 23.70 116 GLU A C 1
ATOM 941 O O A GLU A 1 116 ? -69.385 25.845 36.916 0.52 20.16 116 GLU A O 1
ATOM 942 O O B GLU A 1 116 ? -69.384 25.892 36.901 0.48 20.20 116 GLU A O 1
ATOM 953 N N . THR A 1 117 ? -68.743 25.142 34.883 1.00 21.25 117 THR A N 1
ATOM 954 C CA . THR A 1 117 ? -68.688 23.743 35.314 1.00 22.11 117 THR A CA 1
ATOM 955 C C . THR A 1 117 ? -67.574 23.552 36.344 1.00 17.46 117 THR A C 1
ATOM 956 O O . THR A 1 117 ? -67.789 22.904 37.353 1.00 20.51 117 THR A O 1
ATOM 960 N N . LYS A 1 118 ? -66.412 24.161 36.121 1.00 19.90 118 LYS A N 1
ATOM 961 C CA . LYS A 1 118 ? -65.343 24.111 37.112 1.00 18.48 118 LYS A CA 1
ATOM 962 C C . LYS A 1 118 ? -65.824 24.600 38.483 1.00 24.10 118 LYS A C 1
ATOM 963 O O . LYS A 1 118 ? -65.582 23.952 39.504 1.00 20.06 118 LYS A O 1
ATOM 969 N N . LYS A 1 119 ? -66.508 25.742 38.502 1.00 25.64 119 LYS A N 1
ATOM 970 C CA . LYS A 1 119 ? -66.988 26.302 39.763 1.00 25.19 119 LYS A CA 1
ATOM 971 C C . LYS A 1 119 ? -67.984 25.378 40.446 1.00 20.87 119 LYS A C 1
ATOM 972 O O . LYS A 1 119 ? -67.932 25.192 41.656 1.00 21.00 119 LYS A O 1
ATOM 978 N N . ARG A 1 120 ? -68.898 24.810 39.670 1.00 22.16 120 ARG A N 1
ATOM 979 C CA . ARG A 1 120 ? -69.881 23.908 40.234 1.00 20.21 120 ARG A CA 1
ATOM 980 C C . ARG A 1 120 ? -69.252 22.624 40.786 1.00 21.12 120 ARG A C 1
ATOM 981 O O . ARG A 1 120 ? -69.670 22.134 41.827 1.00 19.76 120 ARG A O 1
ATOM 989 N N . LEU A 1 121 ? -68.252 22.092 40.089 1.00 18.90 121 LEU A N 1
ATOM 990 C CA . LEU A 1 121 ? -67.571 20.889 40.553 1.00 20.58 121 LEU A CA 1
ATOM 991 C C . LEU A 1 121 ? -66.813 21.170 41.845 1.00 21.85 121 LEU A C 1
ATOM 992 O O . LEU A 1 121 ? -66.809 20.338 42.742 1.00 17.71 121 LEU A O 1
ATOM 997 N N . LEU A 1 122 ? -66.199 22.348 41.949 1.00 18.46 122 LEU A N 1
ATOM 998 C CA . LEU A 1 122 ? -65.443 22.685 43.152 1.00 23.48 122 LEU A CA 1
ATOM 999 C C . LEU A 1 122 ? -66.337 22.653 44.379 1.00 22.53 122 LEU A C 1
ATOM 1000 O O . LEU A 1 122 ? -65.962 22.105 45.416 1.00 18.64 122 LEU A O 1
ATOM 1005 N N . ALA A 1 123 ? -67.526 23.228 44.243 1.00 20.06 123 ALA A N 1
ATOM 1006 C CA . ALA A 1 123 ? -68.466 23.297 45.345 1.00 21.27 123 ALA A CA 1
ATOM 1007 C C . ALA A 1 123 ? -69.014 21.918 45.689 1.00 23.64 123 ALA A C 1
ATOM 1008 O O . ALA A 1 123 ? -69.115 21.559 46.858 1.00 22.99 123 ALA A O 1
ATOM 1010 N N . ALA A 1 124 ? -69.389 21.156 44.668 1.00 18.20 124 ALA A N 1
ATOM 1011 C CA . ALA A 1 124 ? -69.933 19.827 44.908 1.00 18.78 124 ALA A CA 1
ATOM 1012 C C . ALA A 1 124 ? -68.870 18.867 45.448 1.00 16.93 124 ALA A C 1
ATOM 1013 O O . ALA A 1 124 ? -69.146 18.109 46.366 1.00 21.28 124 ALA A O 1
ATOM 1015 N N . ASP A 1 125 ? -67.660 18.914 44.895 1.00 17.97 125 ASP A N 1
ATOM 1016 C CA . ASP A 1 125 ? -66.608 17.975 45.276 1.00 17.28 125 ASP A CA 1
ATOM 1017 C C . ASP A 1 125 ? -66.187 18.116 46.745 1.00 22.95 125 ASP A C 1
ATOM 1018 O O . ASP A 1 125 ? -65.763 17.144 47.368 1.00 19.08 125 ASP A O 1
ATOM 1023 N N . ALA A 1 126 ? -66.264 19.335 47.278 1.00 20.45 126 ALA A N 1
ATOM 1024 C CA . ALA A 1 126 ? -65.751 19.603 48.614 1.00 19.19 126 ALA A CA 1
ATOM 1025 C C . ALA A 1 126 ? -66.387 18.675 49.640 1.00 19.41 126 ALA A C 1
ATOM 1026 O O . ALA A 1 126 ? -65.754 18.288 50.605 1.00 20.54 126 ALA A O 1
ATOM 1028 N N . TYR A 1 127 ? -67.639 18.317 49.405 1.00 17.90 127 TYR A N 1
ATOM 1029 C CA . TYR A 1 127 ? -68.352 17.395 50.264 1.00 18.85 127 TYR A CA 1
ATOM 1030 C C . TYR A 1 127 ? -67.696 16.011 50.349 1.00 18.73 127 TYR A C 1
ATOM 1031 O O . TYR A 1 127 ? -67.778 15.347 51.381 1.00 17.76 127 TYR A O 1
ATOM 1040 N N . TRP A 1 128 ? -67.063 15.585 49.257 1.00 17.31 128 TRP A N 1
ATOM 1041 C CA . TRP A 1 128 ? -66.582 14.212 49.128 1.00 18.02 128 TRP A CA 1
ATOM 1042 C C . TRP A 1 128 ? -65.182 14.024 49.681 1.00 15.70 128 TRP A C 1
ATOM 1043 O O . TRP A 1 128 ? -64.696 12.901 49.768 1.00 13.99 128 TRP A O 1
ATOM 1054 N N . LYS A 1 129 ? -64.548 15.123 50.079 1.00 18.90 129 LYS A N 1
ATOM 1055 C CA . LYS A 1 129 ? -63.244 15.047 50.729 1.00 17.67 129 LYS A CA 1
ATOM 1056 C C . LYS A 1 129 ? -63.346 14.148 51.958 1.00 19.89 129 LYS A C 1
ATOM 1057 O O . LYS A 1 129 ? -64.192 14.356 52.805 1.00 17.55 129 LYS A O 1
ATOM 1063 N N . GLY A 1 130 ? -62.500 13.130 52.032 1.00 17.60 130 GLY A N 1
ATOM 1064 C CA . GLY A 1 130 ? -62.581 12.174 53.119 1.00 21.95 130 GLY A CA 1
ATOM 1065 C C . GLY A 1 130 ? -63.748 11.195 53.047 1.00 23.79 130 GLY A C 1
ATOM 1066 O O . GLY A 1 130 ? -64.018 10.499 54.016 1.00 27.71 130 GLY A O 1
ATOM 1067 N N . LYS A 1 131 ? -64.441 11.122 51.915 1.00 16.08 131 LYS A N 1
ATOM 1068 C CA . LYS A 1 131 ? -65.560 10.191 51.792 1.00 14.65 131 LYS A CA 1
ATOM 1069 C C . LYS A 1 131 ? -65.466 9.281 50.567 1.00 14.89 131 LYS A C 1
ATOM 1070 O O . LYS A 1 131 ? -66.411 8.547 50.271 1.00 17.57 131 LYS A O 1
ATOM 1076 N N . THR A 1 132 ? -64.360 9.352 49.831 1.00 15.67 132 THR A N 1
ATOM 1077 C CA . THR A 1 132 ? -64.266 8.642 48.556 1.00 13.68 132 THR A CA 1
ATOM 1078 C C . THR A 1 132 ? -63.818 7.192 48.755 1.00 15.72 132 THR A C 1
ATOM 1079 O O . THR A 1 132 ? -63.161 6.868 49.751 1.00 14.25 132 THR A O 1
ATOM 1083 N N . THR A 1 133 ? -64.146 6.328 47.798 1.00 12.95 133 THR A N 1
ATOM 1084 C CA . THR A 1 133 ? -63.626 4.973 47.834 1.00 9.87 133 THR A CA 1
ATOM 1085 C C . THR A 1 133 ? -62.116 5.006 47.713 1.00 13.01 133 THR A C 1
ATOM 1086 O O . THR A 1 133 ? -61.426 4.242 48.379 1.00 13.34 133 THR A O 1
ATOM 1090 N N . SER A 1 134 ? -61.597 5.909 46.878 1.00 12.13 134 SER A N 1
ATOM 1091 C CA . SER A 1 134 ? -60.170 5.912 46.598 1.00 11.65 134 SER A CA 1
ATOM 1092 C C . SER A 1 134 ? -59.356 6.184 47.867 1.00 13.25 134 SER A C 1
ATOM 1093 O O . SER A 1 134 ? -58.317 5.570 48.075 1.00 12.93 134 SER A O 1
ATOM 1096 N N . GLU A 1 135 ? -59.844 7.078 48.721 1.00 13.84 135 GLU A N 1
ATOM 1097 C CA . GLU A 1 135 ? -59.138 7.386 49.971 1.00 15.54 135 GLU A CA 1
ATOM 1098 C C . GLU A 1 135 ? -59.170 6.215 50.960 1.00 14.43 135 GLU A C 1
ATOM 1099 O O . GLU A 1 135 ? -58.164 5.905 51.582 1.00 14.11 135 GLU A O 1
ATOM 1105 N N . LEU A 1 136 ? -60.321 5.571 51.109 1.00 12.14 136 LEU A N 1
ATOM 1106 C CA . LEU A 1 136 ? -60.393 4.386 51.961 1.00 12.81 136 LEU A CA 1
ATOM 1107 C C . LEU A 1 136 ? -59.505 3.263 51.415 1.00 12.55 136 LEU A C 1
ATOM 1108 O O . LEU A 1 136 ? -58.803 2.604 52.169 1.00 13.42 136 LEU A O 1
ATOM 1113 N N . ALA A 1 137 ? -59.540 3.043 50.100 1.00 13.84 137 ALA A N 1
ATOM 1114 C CA . ALA A 1 137 ? -58.665 2.049 49.481 1.00 14.07 137 ALA A CA 1
ATOM 1115 C C . ALA A 1 137 ? -57.190 2.295 49.832 1.00 13.94 137 ALA A C 1
ATOM 1116 O O . ALA A 1 137 ? -56.456 1.376 50.209 1.00 12.23 137 ALA A O 1
ATOM 1118 N N . THR A 1 138 ? -56.760 3.540 49.689 1.00 12.89 138 THR A N 1
ATOM 1119 C CA . THR A 1 138 ? -55.374 3.894 49.960 1.00 13.07 138 THR A CA 1
ATOM 1120 C C . THR A 1 138 ? -54.972 3.502 51.392 1.00 14.20 138 THR A C 1
ATOM 1121 O O . THR A 1 138 ? -53.919 2.907 51.599 1.00 13.05 138 THR A O 1
ATOM 1125 N N A SER A 1 139 ? -55.822 3.815 52.364 0.47 12.28 139 SER A N 1
ATOM 1126 N N B SER A 1 139 ? -55.828 3.818 52.359 0.53 13.76 139 SER A N 1
ATOM 1127 C CA A SER A 1 139 ? -55.507 3.518 53.759 0.47 15.91 139 SER A CA 1
ATOM 1128 C CA B SER A 1 139 ? -55.544 3.518 53.760 0.53 15.64 139 SER A CA 1
ATOM 1129 C C A SER A 1 139 ? -55.470 2.012 54.021 0.47 15.86 139 SER A C 1
ATOM 1130 C C B SER A 1 139 ? -55.456 2.014 54.006 0.53 15.92 139 SER A C 1
ATOM 1131 O O A SER A 1 139 ? -54.871 1.572 54.988 0.47 16.29 139 SER A O 1
ATOM 1132 O O B SER A 1 139 ? -54.806 1.579 54.941 0.53 16.28 139 SER A O 1
ATOM 1137 N N . TYR A 1 140 ? -56.096 1.221 53.153 1.00 13.74 140 TYR A N 1
ATOM 1138 C CA . TYR A 1 140 ? -56.086 -0.230 53.332 1.00 16.16 140 TYR A CA 1
ATOM 1139 C C . TYR A 1 140 ? -54.906 -0.933 52.634 1.00 18.84 140 TYR A C 1
ATOM 1140 O O . TYR A 1 140 ? -54.780 -2.146 52.722 1.00 16.51 140 TYR A O 1
ATOM 1149 N N . MET A 1 141 ? -54.059 -0.179 51.938 1.00 14.84 141 MET A N 1
ATOM 1150 C CA . MET A 1 141 ? -52.929 -0.771 51.226 1.00 15.69 141 MET A CA 1
ATOM 1151 C C . MET A 1 141 ? -51.662 -0.825 52.083 1.00 15.96 141 MET A C 1
ATOM 1152 O O . MET A 1 141 ? -51.338 0.140 52.749 1.00 13.78 141 MET A O 1
ATOM 1157 N N . ALA A 1 142 ? -50.942 -1.942 52.041 1.00 12.66 142 ALA A N 1
ATOM 1158 C CA . ALA A 1 142 ? -49.674 -2.050 52.756 1.00 15.79 142 ALA A CA 1
ATOM 1159 C C . ALA A 1 142 ? -48.632 -1.054 52.235 1.00 17.57 142 ALA A C 1
ATOM 1160 O O . ALA A 1 142 ? -48.683 -0.654 51.072 1.00 15.86 142 ALA A O 1
ATOM 1162 N N . PRO A 1 143 ? -47.701 -0.623 53.111 1.00 19.29 143 PRO A N 1
ATOM 1163 C CA . PRO A 1 143 ? -46.630 0.273 52.656 1.00 18.14 143 PRO A CA 1
ATOM 1164 C C . PRO A 1 143 ? -45.820 -0.337 51.510 1.00 16.04 143 PRO A C 1
ATOM 1165 O O . PRO A 1 143 ? -45.436 0.382 50.602 1.00 16.30 143 PRO A O 1
ATOM 1169 N N . GLU A 1 144 ? -45.578 -1.643 51.559 1.00 15.68 144 GLU A N 1
ATOM 1170 C CA . GLU A 1 144 ? -44.821 -2.314 50.510 1.00 18.54 144 GLU A CA 1
ATOM 1171 C C . GLU A 1 144 ? -45.580 -2.254 49.176 1.00 17.18 144 GLU A C 1
ATOM 1172 O O . GLU A 1 144 ? -44.979 -2.140 48.118 1.00 17.58 144 GLU A O 1
ATOM 1178 N N . THR A 1 145 ? -46.903 -2.325 49.253 1.00 16.79 145 THR A N 1
ATOM 1179 C CA . THR A 1 145 ? -47.765 -2.182 48.092 1.00 15.81 145 THR A CA 1
ATOM 1180 C C . THR A 1 145 ? -47.659 -0.790 47.471 1.00 17.24 145 THR A C 1
ATOM 1181 O O . THR A 1 145 ? -47.560 -0.651 46.245 1.00 15.45 145 THR A O 1
ATOM 1185 N N . LEU A 1 146 ? -47.685 0.241 48.314 1.00 14.53 146 LEU A N 1
ATOM 1186 C CA . LEU A 1 146 ? -47.539 1.602 47.822 1.00 15.09 146 LEU A CA 1
ATOM 1187 C C . LEU A 1 146 ? -46.177 1.769 47.138 1.00 15.10 146 LEU A C 1
ATOM 1188 O O . LEU A 1 146 ? -46.069 2.454 46.126 1.00 16.47 146 LEU A O 1
ATOM 1193 N N . ARG A 1 147 ? -45.151 1.129 47.694 1.00 15.23 147 ARG A N 1
ATOM 1194 C CA . ARG A 1 147 ? -43.807 1.208 47.134 1.00 18.55 147 ARG A CA 1
ATOM 1195 C C . ARG A 1 147 ? -43.766 0.559 45.751 1.00 16.64 147 ARG A C 1
ATOM 1196 O O . ARG A 1 147 ? -43.195 1.112 44.815 1.00 17.15 147 ARG A O 1
ATOM 1204 N N . ALA A 1 148 ? -44.387 -0.607 45.627 1.00 15.34 148 ALA A N 1
ATOM 1205 C CA . ALA A 1 148 ? -44.416 -1.311 44.348 1.00 14.04 148 ALA A CA 1
ATOM 1206 C C . ALA A 1 148 ? -45.079 -0.453 43.262 1.00 13.26 148 ALA A C 1
ATOM 1207 O O . ALA A 1 148 ? -44.634 -0.422 42.114 1.00 16.00 148 ALA A O 1
ATOM 1209 N N . MET A 1 149 ? -46.124 0.270 43.638 1.00 13.86 149 MET A N 1
ATOM 1210 C CA . MET A 1 149 ? -46.847 1.088 42.673 1.00 16.68 149 MET A CA 1
ATOM 1211 C C . MET A 1 149 ? -46.028 2.311 42.301 1.00 17.00 149 MET A C 1
ATOM 1212 O O . MET A 1 149 ? -46.017 2.727 41.149 1.00 17.21 149 MET A O 1
ATOM 1217 N N . LYS A 1 150 ? -45.321 2.862 43.285 1.00 17.34 150 LYS A N 1
ATOM 1218 C CA . LYS A 1 150 ? -44.475 4.033 43.067 1.00 20.02 150 LYS A CA 1
ATOM 1219 C C . LYS A 1 150 ? -43.366 3.698 42.063 1.00 19.35 150 LYS A C 1
ATOM 1220 O O . LYS A 1 150 ? -42.971 4.527 41.255 1.00 21.40 150 LYS A O 1
ATOM 1226 N N . HIS A 1 151 ? -42.912 2.455 42.088 1.00 17.87 151 HIS A N 1
ATOM 1227 C CA . HIS A 1 151 ? -41.896 2.003 41.152 1.00 17.95 151 HIS A CA 1
ATOM 1228 C C . HIS A 1 151 ? -42.490 1.253 39.956 1.00 20.52 151 HIS A C 1
ATOM 1229 O O . HIS A 1 151 ? -41.785 0.531 39.240 1.00 17.72 151 HIS A O 1
ATOM 1236 N N . ASN A 1 152 ? -43.793 1.439 39.755 1.00 18.70 152 ASN A N 1
ATOM 1237 C CA . ASN A 1 152 ? -44.471 1.001 38.536 1.00 17.70 152 ASN A CA 1
ATOM 1238 C C . ASN A 1 152 ? -44.375 -0.497 38.220 1.00 16.67 152 ASN A C 1
ATOM 1239 O O . ASN A 1 152 ? -44.263 -0.879 37.056 1.00 19.15 152 ASN A O 1
ATOM 1244 N N . PHE A 1 153 ? -44.427 -1.342 39.244 1.00 15.92 153 PHE A N 1
ATOM 1245 C CA . PHE A 1 153 ? -44.543 -2.777 38.996 1.00 15.67 153 PHE A CA 1
ATOM 1246 C C . PHE A 1 153 ? -45.919 -3.098 38.431 1.00 16.91 153 PHE A C 1
ATOM 1247 O O . PHE A 1 153 ? -46.049 -3.970 37.580 1.00 12.72 153 PHE A O 1
ATOM 1255 N N . PHE A 1 154 ? -46.933 -2.380 38.918 1.00 13.19 154 PHE A N 1
ATOM 1256 C CA . PHE A 1 154 ? -48.309 -2.564 38.487 1.00 13.84 154 PHE A CA 1
ATOM 1257 C C . PHE A 1 154 ? -49.116 -1.299 38.784 1.00 13.55 154 PHE A C 1
ATOM 1258 O O . PHE A 1 154 ? -48.708 -0.481 39.596 1.00 15.06 154 PHE A O 1
ATOM 1266 N N . THR A 1 155 ? -50.255 -1.136 38.127 1.00 13.13 155 THR A N 1
ATOM 1267 C CA . THR A 1 155 ? -51.197 -0.090 38.524 1.00 12.84 155 THR A CA 1
ATOM 1268 C C . THR A 1 155 ? -52.612 -0.647 38.645 1.00 14.46 155 THR A C 1
ATOM 1269 O O . THR A 1 155 ? -53.119 -1.265 37.716 1.00 16.11 155 THR A O 1
ATOM 1273 N N . PRO A 1 156 ? -53.237 -0.443 39.815 1.00 12.58 156 PRO A N 1
ATOM 1274 C CA . PRO A 1 156 ? -54.628 -0.781 40.083 1.00 11.39 156 PRO A CA 1
ATOM 1275 C C . PRO A 1 156 ? -55.522 0.439 39.909 1.00 10.45 156 PRO A C 1
ATOM 1276 O O . PRO A 1 156 ? -56.574 0.494 40.510 1.00 12.82 156 PRO A O 1
ATOM 1280 N N . GLY A 1 157 ? -55.104 1.396 39.089 1.00 10.54 157 GLY A N 1
ATOM 1281 C CA . GLY A 1 157 ? -55.886 2.597 38.882 1.00 11.38 157 GLY A CA 1
ATOM 1282 C C . GLY A 1 157 ? -57.355 2.414 38.509 1.00 12.35 157 GLY A C 1
ATOM 1283 O O . GLY A 1 157 ? -58.190 3.194 38.949 1.00 11.80 157 GLY A O 1
ATOM 1284 N N . ASN A 1 158 ? -57.662 1.408 37.690 1.00 13.60 158 ASN A N 1
ATOM 1285 C CA . ASN A 1 158 ? -58.991 1.288 37.090 1.00 13.24 158 ASN A CA 1
ATOM 1286 C C . ASN A 1 158 ? -60.131 1.455 38.109 1.00 12.84 158 ASN A C 1
ATOM 1287 O O . ASN A 1 158 ? -60.904 2.409 38.014 1.00 14.18 158 ASN A O 1
ATOM 1292 N N . TYR A 1 159 ? -60.199 0.570 39.102 1.00 12.34 159 TYR A N 1
ATOM 1293 C CA . TYR A 1 159 ? -61.262 0.637 40.116 1.00 12.42 159 TYR A CA 1
ATOM 1294 C C . TYR A 1 159 ? -60.875 1.514 41.329 1.00 11.93 159 TYR A C 1
ATOM 1295 O O . TYR A 1 159 ? -61.641 1.653 42.284 1.00 12.48 159 TYR A O 1
ATOM 1304 N N . PHE A 1 160 ? -59.678 2.084 41.294 1.00 11.80 160 PHE A N 1
ATOM 1305 C CA . PHE A 1 160 ? -59.243 3.042 42.310 1.00 11.21 160 PHE A CA 1
ATOM 1306 C C . PHE A 1 160 ? -59.907 4.398 42.064 1.00 13.12 160 PHE A C 1
ATOM 1307 O O . PHE A 1 160 ? -60.513 4.959 42.963 1.00 12.31 160 PHE A O 1
ATOM 1315 N N . TYR A 1 161 ? -59.806 4.904 40.833 1.00 12.98 161 TYR A N 1
ATOM 1316 C CA . TYR A 1 161 ? -60.325 6.237 40.505 1.00 13.06 161 TYR A CA 1
ATOM 1317 C C . TYR A 1 161 ? -61.815 6.290 40.161 1.00 14.68 161 TYR A C 1
ATOM 1318 O O . TYR A 1 161 ? -62.439 7.354 40.231 1.00 14.33 161 TYR A O 1
ATOM 1327 N N . ASN A 1 162 ? -62.380 5.155 39.758 1.00 10.43 162 ASN A N 1
ATOM 1328 C CA . ASN A 1 162 ? -63.758 5.135 39.303 1.00 11.46 162 ASN A CA 1
ATOM 1329 C C . ASN A 1 162 ? -64.411 3.771 39.583 1.00 12.40 162 ASN A C 1
ATOM 1330 O O . ASN A 1 162 ? -63.797 2.912 40.207 1.00 13.84 162 ASN A O 1
ATOM 1335 N N . GLY A 1 163 ? -65.657 3.591 39.148 1.00 12.00 163 GLY A N 1
ATOM 1336 C CA . GLY A 1 163 ? -66.434 2.408 39.475 1.00 9.52 163 GLY A CA 1
ATOM 1337 C C . GLY A 1 163 ? -65.910 1.102 38.882 1.00 12.94 163 GLY A C 1
ATOM 1338 O O . GLY A 1 163 ? -64.963 1.090 38.088 1.00 13.16 163 GLY A O 1
ATOM 1339 N N . VAL A 1 164 ? -66.550 -0.001 39.249 1.00 9.77 164 VAL A N 1
ATOM 1340 C CA . VAL A 1 164 ? -66.068 -1.311 38.834 1.00 11.89 164 VAL A CA 1
ATOM 1341 C C . VAL A 1 164 ? -66.651 -1.675 37.460 1.00 14.14 164 VAL A C 1
ATOM 1342 O O . VAL A 1 164 ? -65.956 -1.608 36.457 1.00 11.27 164 VAL A O 1
ATOM 1346 N N . GLY A 1 165 ? -67.932 -2.025 37.417 1.00 12.76 165 GLY A N 1
ATOM 1347 C CA . GLY A 1 165 ? -68.552 -2.404 36.162 1.00 9.27 165 GLY A CA 1
ATOM 1348 C C . GLY A 1 165 ? -68.124 -3.806 35.754 1.00 10.98 165 GLY A C 1
ATOM 1349 O O . GLY A 1 165 ? -68.175 -4.710 36.577 1.00 11.64 165 GLY A O 1
ATOM 1350 N N . HIS A 1 166 ? -67.697 -3.967 34.501 1.00 10.83 166 HIS A N 1
ATOM 1351 C CA . HIS A 1 166 ? -67.180 -5.239 33.981 1.00 11.25 166 HIS A CA 1
ATOM 1352 C C . HIS A 1 166 ? -68.152 -6.376 34.260 1.00 10.00 166 HIS A C 1
ATOM 1353 O O . HIS A 1 166 ? -67.841 -7.339 34.951 1.00 12.46 166 HIS A O 1
ATOM 1360 N N . VAL A 1 167 ? -69.346 -6.224 33.721 1.00 12.97 167 VAL A N 1
ATOM 1361 C CA . VAL A 1 167 ? -70.423 -7.140 33.997 1.00 12.85 167 VAL A CA 1
ATOM 1362 C C . VAL A 1 167 ? -71.411 -7.149 32.833 1.00 14.06 167 VAL A C 1
ATOM 1363 O O . VAL A 1 167 ? -71.609 -6.134 32.146 1.00 12.39 167 VAL A O 1
ATOM 1367 N N . THR A 1 168 ? -71.990 -8.323 32.604 1.00 13.34 168 THR A N 1
ATOM 1368 C CA . THR A 1 168 ? -73.172 -8.480 31.780 1.00 15.51 168 THR A CA 1
ATOM 1369 C C . THR A 1 168 ? -74.336 -8.858 32.681 1.00 14.60 168 THR A C 1
ATOM 1370 O O . THR A 1 168 ? -74.436 -9.970 33.194 1.00 12.44 168 THR A O 1
ATOM 1374 N N . VAL A 1 169 ? -75.228 -7.909 32.821 1.00 15.63 169 VAL A N 1
ATOM 1375 C CA . VAL A 1 169 ? -76.333 -7.981 33.730 1.00 11.26 169 VAL A CA 1
ATOM 1376 C C . VAL A 1 169 ? -77.462 -8.799 33.048 1.00 16.22 169 VAL A C 1
ATOM 1377 O O . VAL A 1 169 ? -77.348 -9.154 31.866 1.00 12.79 169 VAL A O 1
ATOM 1381 N N . GLN A 1 170 ? -78.528 -9.123 33.773 1.00 15.34 170 GLN A N 1
ATOM 1382 C CA . GLN A 1 170 ? -79.637 -9.877 33.190 1.00 17.85 170 GLN A CA 1
ATOM 1383 C C . GLN A 1 170 ? -80.570 -8.984 32.353 1.00 17.49 170 GLN A C 1
ATOM 1384 O O . GLN A 1 170 ? -81.687 -8.689 32.771 1.00 16.39 170 GLN A O 1
ATOM 1390 N N . TYR A 1 171 ? -80.115 -8.549 31.181 1.00 15.02 171 TYR A N 1
ATOM 1391 C CA . TYR A 1 171 ? -80.981 -7.767 30.299 1.00 17.45 171 TYR A CA 1
ATOM 1392 C C . TYR A 1 171 ? -82.264 -8.545 30.004 1.00 16.30 171 TYR A C 1
ATOM 1393 O O . TYR A 1 171 ? -83.344 -7.971 29.938 1.00 17.48 171 TYR A O 1
ATOM 1402 N N . GLU A 1 172 ? -82.130 -9.857 29.851 1.00 15.08 172 GLU A N 1
ATOM 1403 C CA . GLU A 1 172 ? -83.259 -10.698 29.483 1.00 18.81 172 GLU A CA 1
ATOM 1404 C C . GLU A 1 172 ? -84.320 -10.752 30.591 1.00 24.56 172 GLU A C 1
ATOM 1405 O O . GLU A 1 172 ? -85.504 -10.951 30.309 1.00 18.97 172 GLU A O 1
ATOM 1411 N N . THR A 1 173 ? -83.904 -10.579 31.845 1.00 16.95 173 THR A N 1
ATOM 1412 C CA . THR A 1 173 ? -84.872 -10.542 32.927 1.00 16.54 173 THR A CA 1
ATOM 1413 C C . THR A 1 173 ? -85.735 -9.287 32.806 1.00 15.14 173 THR A C 1
ATOM 1414 O O . THR A 1 173 ? -86.953 -9.351 32.931 1.00 14.90 173 THR A O 1
ATOM 1418 N N . VAL A 1 174 ? -85.099 -8.153 32.545 1.00 12.59 174 VAL A N 1
ATOM 1419 C CA . VAL A 1 174 ? -85.823 -6.895 32.409 1.00 16.69 174 VAL A CA 1
ATOM 1420 C C . VAL A 1 174 ? -86.801 -6.951 31.219 1.00 19.03 174 VAL A C 1
ATOM 1421 O O . VAL A 1 174 ? -87.931 -6.492 31.311 1.00 16.31 174 VAL A O 1
ATOM 1425 N N . LEU A 1 175 ? -86.351 -7.523 30.111 1.00 16.57 175 LEU A N 1
ATOM 1426 C CA . LEU A 1 175 ? -87.196 -7.675 28.933 1.00 20.27 175 LEU A CA 1
ATOM 1427 C C . LEU A 1 175 ? -88.415 -8.558 29.213 1.00 20.42 175 LEU A C 1
ATOM 1428 O O . LEU A 1 175 ? -89.516 -8.216 28.817 1.00 18.93 175 LEU A O 1
ATOM 1433 N N . ALA A 1 176 ? -88.215 -9.676 29.911 1.00 15.74 176 ALA A N 1
ATOM 1434 C CA . ALA A 1 176 ? -89.289 -10.641 30.085 1.00 16.44 176 ALA A CA 1
ATOM 1435 C C . ALA A 1 176 ? -90.263 -10.279 31.218 1.00 18.91 176 ALA A C 1
ATOM 1436 O O . ALA A 1 176 ? -91.452 -10.514 31.083 1.00 17.50 176 ALA A O 1
ATOM 1438 N N . ILE A 1 177 ? -89.788 -9.716 32.332 1.00 16.64 177 ILE A N 1
ATOM 1439 C CA . ILE A 1 177 ? -90.717 -9.458 33.425 1.00 16.14 177 ILE A CA 1
ATOM 1440 C C . ILE A 1 177 ? -90.781 -7.985 33.808 1.00 17.16 177 ILE A C 1
ATOM 1441 O O . ILE A 1 177 ? -91.619 -7.586 34.599 1.00 17.64 177 ILE A O 1
ATOM 1446 N N . GLY A 1 178 ? -89.926 -7.166 33.215 1.00 16.33 178 GLY A N 1
ATOM 1447 C CA . GLY A 1 178 ? -89.907 -5.752 33.543 1.00 15.56 178 GLY A CA 1
ATOM 1448 C C . GLY A 1 178 ? -89.307 -5.477 34.912 1.00 18.17 178 GLY A C 1
ATOM 1449 O O . GLY A 1 178 ? -89.078 -6.401 35.690 1.00 16.77 178 GLY A O 1
ATOM 1450 N N . LEU A 1 179 ? -89.042 -4.205 35.207 1.00 15.86 179 LEU A N 1
ATOM 1451 C CA . LEU A 1 179 ? -88.619 -3.834 36.547 1.00 18.86 179 LEU A CA 1
ATOM 1452 C C . LEU A 1 179 ? -89.779 -4.066 37.518 1.00 22.03 179 LEU A C 1
ATOM 1453 O O . LEU A 1 179 ? -89.572 -4.259 38.708 1.00 17.52 179 LEU A O 1
ATOM 1458 N N . ASN A 1 180 ? -91.005 -4.063 37.002 1.00 23.36 180 ASN A N 1
ATOM 1459 C CA . ASN A 1 180 ? -92.146 -4.431 37.824 1.00 19.57 180 ASN A CA 1
ATOM 1460 C C . ASN A 1 180 ? -91.991 -5.853 38.328 1.00 20.11 180 ASN A C 1
ATOM 1461 O O . ASN A 1 180 ? -92.221 -6.136 39.495 1.00 20.86 180 ASN A O 1
ATOM 1466 N N . GLY A 1 181 ? -91.574 -6.742 37.431 1.00 18.18 181 GLY A N 1
ATOM 1467 C CA . GLY A 1 181 ? -91.294 -8.112 37.790 1.00 16.88 181 GLY A CA 1
ATOM 1468 C C . GLY A 1 181 ? -90.131 -8.260 38.763 1.00 20.24 181 GLY A C 1
ATOM 1469 O O . GLY A 1 181 ? -90.167 -9.120 39.641 1.00 19.63 181 GLY A O 1
ATOM 1470 N N . VAL A 1 182 ? -89.090 -7.448 38.597 1.00 18.11 182 VAL A N 1
ATOM 1471 C CA . VAL A 1 182 ? -87.956 -7.516 39.509 1.00 20.18 182 VAL A CA 1
ATOM 1472 C C . VAL A 1 182 ? -88.403 -7.101 40.914 1.00 16.07 182 VAL A C 1
ATOM 1473 O O . VAL A 1 182 ? -88.066 -7.760 41.885 1.00 20.15 182 VAL A O 1
ATOM 1477 N N . LYS A 1 183 ? -89.195 -6.040 41.005 1.00 16.98 183 LYS A N 1
ATOM 1478 C CA . LYS A 1 183 ? -89.726 -5.586 42.288 1.00 17.67 183 LYS A CA 1
ATOM 1479 C C . LYS A 1 183 ? -90.558 -6.672 42.952 1.00 20.52 183 LYS A C 1
ATOM 1480 O O . LYS A 1 183 ? -90.461 -6.889 44.163 1.00 16.72 183 LYS A O 1
ATOM 1486 N N . GLU A 1 184 ? -91.357 -7.372 42.154 1.00 18.06 184 GLU A N 1
ATOM 1487 C CA . GLU A 1 184 ? -92.172 -8.442 42.705 1.00 22.61 184 GLU A CA 1
ATOM 1488 C C . GLU A 1 184 ? -91.302 -9.575 43.241 1.00 20.31 184 GLU A C 1
ATOM 1489 O O . GLU A 1 184 ? -91.616 -10.178 44.254 1.00 21.08 184 GLU A O 1
ATOM 1495 N N . LYS A 1 185 ? -90.215 -9.869 42.547 1.00 18.36 185 LYS A N 1
ATOM 1496 C CA . LYS A 1 185 ? -89.242 -10.847 43.022 1.00 16.12 185 LYS A CA 1
ATOM 1497 C C . LYS A 1 185 ? -88.657 -10.402 44.372 1.00 19.05 185 LYS A C 1
ATOM 1498 O O . LYS A 1 185 ? -88.494 -11.196 45.286 1.00 17.03 185 LYS A O 1
ATOM 1504 N N . VAL A 1 186 ? -88.365 -9.116 44.482 1.00 17.22 186 VAL A N 1
ATOM 1505 C CA . VAL A 1 186 ? -87.828 -8.563 45.713 1.00 18.44 186 VAL A CA 1
ATOM 1506 C C . VAL A 1 186 ? -88.845 -8.693 46.843 1.00 22.57 186 VAL A C 1
ATOM 1507 O O . VAL A 1 186 ? -88.516 -9.166 47.932 1.00 19.67 186 VAL A O 1
ATOM 1511 N N A ARG A 1 187 ? -90.085 -8.296 46.570 0.80 19.38 187 ARG A N 1
ATOM 1512 N N B ARG A 1 187 ? -90.084 -8.293 46.574 0.20 19.40 187 ARG A N 1
ATOM 1513 C CA A ARG A 1 187 ? -91.135 -8.364 47.574 0.80 20.30 187 ARG A CA 1
ATOM 1514 C CA B ARG A 1 187 ? -91.132 -8.361 47.583 0.20 20.28 187 ARG A CA 1
ATOM 1515 C C A ARG A 1 187 ? -91.393 -9.800 48.006 0.80 20.01 187 ARG A C 1
ATOM 1516 C C B ARG A 1 187 ? -91.413 -9.798 48.007 0.20 20.09 187 ARG A C 1
ATOM 1517 O O A ARG A 1 187 ? -91.639 -10.060 49.175 0.80 21.05 187 ARG A O 1
ATOM 1518 O O B ARG A 1 187 ? -91.719 -10.052 49.170 0.20 21.12 187 ARG A O 1
ATOM 1533 N N . LYS A 1 188 ? -91.298 -10.739 47.076 1.00 18.85 188 LYS A N 1
ATOM 1534 C CA . LYS A 1 188 ? -91.451 -12.135 47.434 1.00 21.29 188 LYS A CA 1
ATOM 1535 C C . LYS A 1 188 ? -90.306 -12.602 48.350 1.00 24.23 188 LYS A C 1
ATOM 1536 O O . LYS A 1 188 ? -90.534 -13.377 49.279 1.00 20.61 188 LYS A O 1
ATOM 1542 N N . GLU A 1 189 ? -89.086 -12.128 48.111 1.00 19.56 189 GLU A N 1
ATOM 1543 C CA . GLU A 1 189 ? -87.974 -12.507 48.990 1.00 20.14 189 GLU A CA 1
ATOM 1544 C C . GLU A 1 189 ? -88.135 -11.867 50.376 1.00 20.53 189 GLU A C 1
ATOM 1545 O O . GLU A 1 189 ? -87.794 -12.471 51.391 1.00 19.50 189 GLU A O 1
ATOM 1551 N N . MET A 1 190 ? -88.672 -10.650 50.412 1.00 17.40 190 MET A N 1
ATOM 1552 C CA . MET A 1 190 ? -88.946 -9.975 51.679 1.00 19.85 190 MET A CA 1
ATOM 1553 C C . MET A 1 190 ? -89.822 -10.815 52.614 1.00 25.64 190 MET A C 1
ATOM 1554 O O . MET A 1 190 ? -89.658 -10.778 53.838 1.00 20.41 190 MET A O 1
ATOM 1559 N N . GLU A 1 191 ? -90.737 -11.582 52.023 1.00 22.75 191 GLU A N 1
ATOM 1560 C CA . GLU A 1 191 ? -91.632 -12.450 52.781 1.00 24.40 191 GLU A CA 1
ATOM 1561 C C . GLU A 1 191 ? -90.900 -13.573 53.506 1.00 22.96 191 GLU A C 1
ATOM 1562 O O . GLU A 1 191 ? -91.407 -14.099 54.489 1.00 25.23 191 GLU A O 1
ATOM 1568 N N . ASN A 1 192 ? -89.714 -13.939 53.026 1.00 22.19 192 ASN A N 1
ATOM 1569 C CA . ASN A 1 192 ? -88.900 -14.931 53.714 1.00 27.66 192 ASN A CA 1
ATOM 1570 C C . ASN A 1 192 ? -88.142 -14.365 54.928 1.00 25.63 192 ASN A C 1
ATOM 1571 O O . ASN A 1 192 ? -87.523 -15.117 55.670 1.00 28.96 192 ASN A O 1
ATOM 1576 N N . CYS A 1 193 ? -88.169 -13.047 55.108 1.00 22.32 193 CYS A N 1
ATOM 1577 C CA . CYS A 1 193 ? -87.443 -12.407 56.209 1.00 20.20 193 CYS A CA 1
ATOM 1578 C C . CYS A 1 193 ? -88.355 -12.137 57.405 1.00 22.63 193 CYS A C 1
ATOM 1579 O O . CYS A 1 193 ? -89.451 -11.601 57.246 1.00 19.70 193 CYS A O 1
ATOM 1582 N N . HIS A 1 194 ? -87.902 -12.508 58.599 1.00 17.26 194 HIS A N 1
ATOM 1583 C CA . HIS A 1 194 ? -88.674 -12.262 59.817 1.00 17.96 194 HIS A CA 1
ATOM 1584 C C . HIS A 1 194 ? -87.934 -11.300 60.731 1.00 15.85 194 HIS A C 1
ATOM 1585 O O . HIS A 1 194 ? -86.712 -11.332 60.794 1.00 15.96 194 HIS A O 1
ATOM 1592 N N . PHE A 1 195 ? -88.694 -10.450 61.423 1.00 14.54 195 PHE A N 1
ATOM 1593 C CA . PHE A 1 195 ? -88.161 -9.359 62.242 1.00 15.26 195 PHE A CA 1
ATOM 1594 C C . PHE A 1 195 ? -86.944 -9.756 63.093 1.00 14.12 195 PHE A C 1
ATOM 1595 O O . PHE A 1 195 ? -86.009 -8.977 63.234 1.00 16.44 195 PHE A O 1
ATOM 1603 N N . GLY A 1 196 ? -86.963 -10.977 63.627 1.00 15.09 196 GLY A N 1
ATOM 1604 C CA . GLY A 1 196 ? -85.922 -11.453 64.522 1.00 14.97 196 GLY A CA 1
ATOM 1605 C C . GLY A 1 196 ? -84.715 -12.128 63.882 1.00 17.15 196 GLY A C 1
ATOM 1606 O O . GLY A 1 196 ? -83.780 -12.481 64.597 1.00 16.81 196 GLY A O 1
ATOM 1607 N N . ASP A 1 197 ? -84.717 -12.307 62.556 1.00 14.40 197 ASP A N 1
ATOM 1608 C CA . ASP A 1 197 ? -83.576 -12.926 61.865 1.00 14.31 197 ASP A CA 1
ATOM 1609 C C . ASP A 1 197 ? -82.321 -12.087 62.125 1.00 13.62 197 ASP A C 1
ATOM 1610 O O . ASP A 1 197 ? -82.387 -10.870 62.105 1.00 14.80 197 ASP A O 1
ATOM 1615 N N . ALA A 1 198 ? -81.190 -12.743 62.354 1.00 12.50 198 ALA A N 1
ATOM 1616 C CA . ALA A 1 198 ? -79.942 -12.041 62.635 1.00 16.67 198 ALA A CA 1
ATOM 1617 C C . ALA A 1 198 ? -79.522 -11.107 61.496 1.00 17.82 198 ALA A C 1
ATOM 1618 O O . ALA A 1 198 ? -78.830 -10.121 61.736 1.00 15.78 198 ALA A O 1
ATOM 1620 N N . ASP A 1 199 ? -79.952 -11.387 60.268 1.00 14.83 199 ASP A N 1
ATOM 1621 C CA . ASP A 1 199 ? -79.595 -10.507 59.150 1.00 15.02 199 ASP A CA 1
ATOM 1622 C C . ASP A 1 199 ? -80.759 -9.640 58.654 1.00 16.33 199 ASP A C 1
ATOM 1623 O O . ASP A 1 199 ? -80.687 -9.081 57.556 1.00 15.07 199 ASP A O 1
ATOM 1628 N N . TYR A 1 200 ? -81.826 -9.522 59.442 1.00 13.37 200 TYR A N 1
ATOM 1629 C CA . TYR A 1 200 ? -83.018 -8.826 58.957 1.00 14.80 200 TYR A CA 1
ATOM 1630 C C . TYR A 1 200 ? -82.720 -7.359 58.625 1.00 15.67 200 TYR A C 1
ATOM 1631 O O . TYR A 1 200 ? -83.093 -6.886 57.557 1.00 13.49 200 TYR A O 1
ATOM 1640 N N . SER A 1 201 ? -82.034 -6.651 59.517 1.00 14.21 201 SER A N 1
ATOM 1641 C CA . SER A 1 201 ? -81.792 -5.223 59.294 1.00 15.56 201 SER A CA 1
ATOM 1642 C C . SER A 1 201 ? -81.068 -4.944 57.966 1.00 16.91 201 SER A C 1
ATOM 1643 O O . SER A 1 201 ? -81.455 -4.058 57.208 1.00 15.21 201 SER A O 1
ATOM 1646 N N . THR A 1 202 ? -80.012 -5.697 57.702 1.00 12.47 202 THR A N 1
ATOM 1647 C CA . THR A 1 202 ? -79.171 -5.436 56.549 1.00 14.20 202 THR A CA 1
ATOM 1648 C C . THR A 1 202 ? -79.779 -6.014 55.270 1.00 17.16 202 THR A C 1
ATOM 1649 O O . THR A 1 202 ? -79.705 -5.394 54.214 1.00 15.91 202 THR A O 1
ATOM 1653 N N . LYS A 1 203 ? -80.375 -7.200 55.365 1.00 14.95 203 LYS A N 1
ATOM 1654 C CA . LYS A 1 203 ? -81.022 -7.803 54.205 1.00 14.84 203 LYS A CA 1
ATOM 1655 C C . LYS A 1 203 ? -82.180 -6.926 53.745 1.00 16.74 203 LYS A C 1
ATOM 1656 O O . LYS A 1 203 ? -82.305 -6.616 52.557 1.00 17.82 203 LYS A O 1
ATOM 1662 N N . MET A 1 204 ? -83.024 -6.518 54.684 1.00 17.54 204 MET A N 1
ATOM 1663 C CA . MET A 1 204 ? -84.215 -5.758 54.324 1.00 14.89 204 MET A CA 1
ATOM 1664 C C . MET A 1 204 ? -83.843 -4.373 53.834 1.00 17.19 204 MET A C 1
ATOM 1665 O O . MET A 1 204 ? -84.474 -3.872 52.925 1.00 16.48 204 MET A O 1
ATOM 1670 N N . CYS A 1 205 ? -82.810 -3.759 54.412 1.00 15.67 205 CYS A N 1
ATOM 1671 C CA . CYS A 1 205 ? -82.356 -2.473 53.891 1.00 14.92 205 CYS A CA 1
ATOM 1672 C C . CYS A 1 205 ? -81.927 -2.601 52.410 1.00 16.51 205 CYS A C 1
ATOM 1673 O O . CYS A 1 205 ? -82.263 -1.758 51.589 1.00 16.40 205 CYS A O 1
ATOM 1676 N N . PHE A 1 206 ? -81.174 -3.646 52.089 1.00 14.35 206 PHE A N 1
ATOM 1677 C CA . PHE A 1 206 ? -80.715 -3.876 50.717 1.00 14.83 206 PHE A CA 1
ATOM 1678 C C . PHE A 1 206 ? -81.900 -4.103 49.777 1.00 12.74 206 PHE A C 1
ATOM 1679 O O . PHE A 1 206 ? -81.967 -3.509 48.707 1.00 13.31 206 PHE A O 1
ATOM 1687 N N . LEU A 1 207 ? -82.841 -4.947 50.194 1.00 13.19 207 LEU A N 1
ATOM 1688 C CA . LEU A 1 207 ? -84.034 -5.210 49.390 1.00 14.30 207 LEU A CA 1
ATOM 1689 C C . LEU A 1 207 ? -84.867 -3.929 49.189 1.00 17.35 207 LEU A C 1
ATOM 1690 O O . LEU A 1 207 ? -85.333 -3.679 48.088 1.00 16.54 207 LEU A O 1
ATOM 1695 N N . GLU A 1 208 ? -85.036 -3.109 50.228 1.00 16.86 208 GLU A N 1
ATOM 1696 C CA . GLU A 1 208 ? -85.774 -1.852 50.066 1.00 14.81 208 GLU A CA 1
ATOM 1697 C C . GLU A 1 208 ? -85.048 -0.928 49.105 1.00 15.92 208 GLU A C 1
ATOM 1698 O O . GLU A 1 208 ? -85.677 -0.216 48.331 1.00 15.66 208 GLU A O 1
ATOM 1704 N N . SER A 1 209 ? -83.720 -0.932 49.183 1.00 13.75 209 SER A N 1
ATOM 1705 C CA . SER A 1 209 ? -82.883 -0.139 48.288 1.00 15.53 209 SER A CA 1
ATOM 1706 C C . SER A 1 209 ? -83.083 -0.522 46.822 1.00 11.99 209 SER A C 1
ATOM 1707 O O . SER A 1 209 ? -83.059 0.334 45.945 1.00 16.58 209 SER A O 1
ATOM 1710 N N . ILE A 1 210 ? -83.266 -1.808 46.562 1.00 12.90 210 ILE A N 1
ATOM 1711 C CA . ILE A 1 210 ? -83.549 -2.243 45.202 1.00 14.05 210 ILE A CA 1
ATOM 1712 C C . ILE A 1 210 ? -84.880 -1.663 44.711 1.00 15.78 210 ILE A C 1
ATOM 1713 O O . ILE A 1 210 ? -84.963 -1.160 43.592 1.00 14.75 210 ILE A O 1
ATOM 1718 N N . LEU A 1 211 ? -85.912 -1.720 45.553 1.00 18.90 211 LEU A N 1
ATOM 1719 C CA . LEU A 1 211 ? -87.227 -1.200 45.174 1.00 15.71 211 LEU A CA 1
ATOM 1720 C C . LEU A 1 211 ? -87.122 0.272 44.766 1.00 15.62 211 LEU A C 1
ATOM 1721 O O . LEU A 1 211 ? -87.611 0.685 43.717 1.00 17.52 211 LEU A O 1
ATOM 1726 N N . ILE A 1 212 ? -86.449 1.049 45.597 1.00 14.36 212 ILE A N 1
ATOM 1727 C CA . ILE A 1 212 ? -86.240 2.455 45.328 1.00 14.82 212 ILE A CA 1
ATOM 1728 C C . ILE A 1 212 ? -85.483 2.656 44.006 1.00 19.46 212 ILE A C 1
ATOM 1729 O O . ILE A 1 212 ? -85.859 3.503 43.194 1.00 16.13 212 ILE A O 1
ATOM 1734 N N . SER A 1 213 ? -84.452 1.851 43.776 1.00 14.98 213 SER A N 1
ATOM 1735 C CA . SER A 1 213 ? -83.657 1.980 42.558 1.00 14.21 213 SER A CA 1
ATOM 1736 C C . SER A 1 213 ? -84.471 1.595 41.314 1.00 15.08 213 SER A C 1
ATOM 1737 O O . SER A 1 213 ? -84.345 2.221 40.271 1.00 14.28 213 SER A O 1
ATOM 1740 N N . CYS A 1 214 ? -85.294 0.560 41.420 1.00 15.53 214 CYS A N 1
ATOM 1741 C CA . CYS A 1 214 ? -86.126 0.182 40.291 1.00 15.46 214 CYS A CA 1
ATOM 1742 C C . CYS A 1 214 ? -87.140 1.286 39.967 1.00 17.14 214 CYS A C 1
ATOM 1743 O O . CYS A 1 214 ? -87.315 1.654 38.801 1.00 18.88 214 CYS A O 1
ATOM 1746 N N . ASP A 1 215 ? -87.778 1.841 40.993 1.00 18.03 215 ASP A N 1
ATOM 1747 C CA . ASP A 1 215 ? -88.742 2.915 40.772 1.00 14.53 215 ASP A CA 1
ATOM 1748 C C . ASP A 1 215 ? -88.079 4.184 40.218 1.00 19.56 215 ASP A C 1
ATOM 1749 O O . ASP A 1 215 ? -88.693 4.910 39.442 1.00 20.73 215 ASP A O 1
ATOM 1754 N N . ALA A 1 216 ? -86.823 4.430 40.587 1.00 16.49 216 ALA A N 1
ATOM 1755 C CA . ALA A 1 216 ? -86.066 5.542 40.024 1.00 14.51 216 ALA A CA 1
ATOM 1756 C C . ALA A 1 216 ? -85.871 5.410 38.500 1.00 14.91 216 ALA A C 1
ATOM 1757 O O . ALA A 1 216 ? -85.965 6.381 37.763 1.00 15.69 216 ALA A O 1
ATOM 1759 N N . VAL A 1 217 ? -85.584 4.204 38.037 1.00 16.77 217 VAL A N 1
ATOM 1760 C CA . VAL A 1 217 ? -85.381 3.989 36.613 1.00 17.88 217 VAL A CA 1
ATOM 1761 C C . VAL A 1 217 ? -86.722 4.115 35.870 1.00 20.04 217 VAL A C 1
ATOM 1762 O O . VAL A 1 217 ? -86.778 4.637 34.767 1.00 20.33 217 VAL A O 1
ATOM 1766 N N . ILE A 1 218 ? -87.796 3.634 36.486 1.00 18.05 218 ILE A N 1
ATOM 1767 C CA . ILE A 1 218 ? -89.118 3.742 35.898 1.00 19.09 218 ILE A CA 1
ATOM 1768 C C . ILE A 1 218 ? -89.471 5.209 35.755 1.00 20.01 218 ILE A C 1
ATOM 1769 O O . ILE A 1 218 ? -89.910 5.658 34.693 1.00 18.22 218 ILE A O 1
ATOM 1774 N N . THR A 1 219 ? -89.233 5.951 36.829 1.00 18.16 219 THR A N 1
ATOM 1775 C CA . THR A 1 219 ? -89.386 7.394 36.821 1.00 18.10 219 THR A CA 1
ATOM 1776 C C . THR A 1 219 ? -88.600 8.028 35.683 1.00 19.39 219 THR A C 1
ATOM 1777 O O . THR A 1 219 ? -89.097 8.923 34.991 1.00 19.15 219 THR A O 1
ATOM 1781 N N . TYR A 1 220 ? -87.367 7.566 35.499 1.00 17.80 220 TYR A N 1
ATOM 1782 C CA . TYR A 1 220 ? -86.487 8.138 34.489 1.00 16.54 220 TYR A CA 1
ATOM 1783 C C . TYR A 1 220 ? -87.097 7.978 33.093 1.00 15.96 220 TYR A C 1
ATOM 1784 O O . TYR A 1 220 ? -87.173 8.930 32.329 1.00 20.47 220 TYR A O 1
ATOM 1793 N N . ALA A 1 221 ? -87.548 6.770 32.790 1.00 17.25 221 ALA A N 1
ATOM 1794 C CA . ALA A 1 221 ? -88.161 6.469 31.505 1.00 18.48 221 ALA A CA 1
ATOM 1795 C C . ALA A 1 221 ? -89.382 7.357 31.245 1.00 20.07 221 ALA A C 1
ATOM 1796 O O . ALA A 1 221 ? -89.586 7.857 30.142 1.00 18.98 221 ALA A O 1
ATOM 1798 N N . ASN A 1 222 ? -90.181 7.553 32.280 1.00 18.24 222 ASN A N 1
ATOM 1799 C CA . ASN A 1 222 ? -91.386 8.342 32.164 1.00 19.39 222 ASN A CA 1
ATOM 1800 C C . ASN A 1 222 ? -91.084 9.825 31.975 1.00 20.67 222 ASN A C 1
ATOM 1801 O O . ASN A 1 222 ? -91.888 10.550 31.390 1.00 21.97 222 ASN A O 1
ATOM 1806 N N . ARG A 1 223 ? -89.921 10.275 32.438 1.00 20.76 223 ARG A N 1
ATOM 1807 C CA . ARG A 1 223 ? -89.488 11.632 32.117 1.00 18.61 223 ARG A CA 1
ATOM 1808 C C . ARG A 1 223 ? -89.296 11.792 30.600 1.00 21.91 223 ARG A C 1
ATOM 1809 O O . ARG A 1 223 ? -89.602 12.845 30.040 1.00 20.87 223 ARG A O 1
ATOM 1817 N N . TYR A 1 224 ? -88.805 10.748 29.940 1.00 21.61 224 TYR A N 1
ATOM 1818 C CA . TYR A 1 224 ? -88.621 10.791 28.492 1.00 20.28 224 TYR A CA 1
ATOM 1819 C C . TYR A 1 224 ? -89.959 10.753 27.755 1.00 20.09 224 TYR A C 1
ATOM 1820 O O . TYR A 1 224 ? -90.128 11.430 26.748 1.00 25.72 224 TYR A O 1
ATOM 1829 N N . ALA A 1 225 ? -90.900 9.963 28.260 1.00 19.06 225 ALA A N 1
ATOM 1830 C CA . ALA A 1 225 ? -92.235 9.918 27.685 1.00 24.08 225 ALA A CA 1
ATOM 1831 C C . ALA A 1 225 ? -92.871 11.308 27.722 1.00 23.51 225 ALA A C 1
ATOM 1832 O O . ALA A 1 225 ? -93.454 11.762 26.734 1.00 23.57 225 ALA A O 1
ATOM 1834 N N . LYS A 1 226 ? -92.716 11.990 28.850 1.00 20.32 226 LYS A N 1
ATOM 1835 C CA . LYS A 1 226 ? -93.253 13.327 29.011 1.00 22.71 226 LYS A CA 1
ATOM 1836 C C . LYS A 1 226 ? -92.572 14.291 28.064 1.00 26.74 226 LYS A C 1
ATOM 1837 O O . LYS A 1 226 ? -93.237 15.097 27.418 1.00 27.92 226 LYS A O 1
ATOM 1843 N N . MET A 1 227 ? -91.249 14.214 27.974 1.00 22.37 227 MET A N 1
ATOM 1844 C CA . MET A 1 227 ? -90.524 15.095 27.077 1.00 22.61 227 MET A CA 1
ATOM 1845 C C . MET A 1 227 ? -90.923 14.832 25.620 1.00 23.32 227 MET A C 1
ATOM 1846 O O . MET A 1 227 ? -91.104 15.764 24.848 1.00 25.34 227 MET A O 1
ATOM 1851 N N . ALA A 1 228 ? -91.079 13.568 25.257 1.00 20.28 228 ALA A N 1
ATOM 1852 C CA . ALA A 1 228 ? -91.439 13.233 23.892 1.00 21.23 228 ALA A CA 1
ATOM 1853 C C . ALA A 1 228 ? -92.815 13.803 23.532 1.00 27.92 228 ALA A C 1
ATOM 1854 O O . ALA A 1 228 ? -93.008 14.304 22.428 1.00 24.97 228 ALA A O 1
ATOM 1856 N N . GLU A 1 229 ? -93.757 13.719 24.468 1.00 24.29 229 GLU A N 1
ATOM 1857 C CA . GLU A 1 229 ? -95.104 14.248 24.268 1.00 29.02 229 GLU A CA 1
ATOM 1858 C C . GLU A 1 229 ? -95.110 15.755 24.077 1.00 27.80 229 GLU A C 1
ATOM 1859 O O . GLU A 1 229 ? -95.802 16.274 23.207 1.00 33.58 229 GLU A O 1
ATOM 1865 N N . GLU A 1 230 ? -94.338 16.452 24.896 1.00 23.75 230 GLU A N 1
ATOM 1866 C CA . GLU A 1 230 ? -94.219 17.894 24.770 1.00 26.87 230 GLU A CA 1
ATOM 1867 C C . GLU A 1 230 ? -93.550 18.284 23.448 1.00 34.45 230 GLU A C 1
ATOM 1868 O O . GLU A 1 230 ? -93.922 19.285 22.826 1.00 30.86 230 GLU A O 1
ATOM 1874 N N . MET A 1 231 ? -92.575 17.491 23.007 1.00 26.77 231 MET A N 1
ATOM 1875 C CA . MET A 1 231 ? -91.891 17.796 21.756 1.00 22.41 231 MET A CA 1
ATOM 1876 C C . MET A 1 231 ? -92.816 17.521 20.575 1.00 25.74 231 MET A C 1
ATOM 1877 O O . MET A 1 231 ? -92.817 18.263 19.596 1.00 28.85 231 MET A O 1
ATOM 1882 N N . ALA A 1 232 ? -93.598 16.452 20.678 1.00 23.53 232 ALA A N 1
ATOM 1883 C CA . ALA A 1 232 ? -94.536 16.099 19.630 1.00 24.62 232 ALA A CA 1
ATOM 1884 C C . ALA A 1 232 ? -95.522 17.242 19.409 1.00 30.97 232 ALA A C 1
ATOM 1885 O O . ALA A 1 232 ? -95.873 17.549 18.278 1.00 27.71 232 ALA A O 1
ATOM 1887 N N . GLU A 1 233 ? -95.943 17.882 20.493 1.00 26.89 233 GLU A N 1
ATOM 1888 C CA . GLU A 1 233 ? -96.940 18.936 20.394 1.00 33.99 233 GLU A CA 1
ATOM 1889 C C . GLU A 1 233 ? -96.419 20.143 19.607 1.00 33.54 233 GLU A C 1
ATOM 1890 O O . GLU A 1 233 ? -97.192 20.839 18.966 1.00 37.28 233 GLU A O 1
ATOM 1896 N N . LYS A 1 234 ? -95.115 20.381 19.620 1.00 31.19 234 LYS A N 1
ATOM 1897 C CA . LYS A 1 234 ? -94.582 21.531 18.894 1.00 32.85 234 LYS A CA 1
ATOM 1898 C C . LYS A 1 234 ? -93.804 21.131 17.635 1.00 29.21 234 LYS A C 1
ATOM 1899 O O . LYS A 1 234 ? -93.114 21.950 17.042 1.00 31.18 234 LYS A O 1
ATOM 1905 N N . GLU A 1 235 ? -93.930 19.875 17.225 1.00 28.57 235 GLU A N 1
ATOM 1906 C CA . GLU A 1 235 ? -93.233 19.387 16.041 1.00 25.96 235 GLU A CA 1
ATOM 1907 C C . GLU A 1 235 ? -94.091 19.607 14.787 1.00 31.09 235 GLU A C 1
ATOM 1908 O O . GLU A 1 235 ? -95.210 19.099 14.696 1.00 30.86 235 GLU A O 1
ATOM 1914 N N . THR A 1 236 ? -93.557 20.357 13.827 1.00 33.67 236 THR A N 1
ATOM 1915 C CA . THR A 1 236 ? -94.278 20.672 12.590 1.00 34.78 236 THR A CA 1
ATOM 1916 C C . THR A 1 236 ? -94.178 19.574 11.536 1.00 37.75 236 THR A C 1
ATOM 1917 O O . THR A 1 236 ? -95.086 19.407 10.720 1.00 38.10 236 THR A O 1
ATOM 1921 N N . ASP A 1 237 ? -93.077 18.831 11.544 1.00 35.20 237 ASP A N 1
ATOM 1922 C CA . ASP A 1 237 ? -92.935 17.705 10.631 1.00 30.16 237 ASP A CA 1
ATOM 1923 C C . ASP A 1 237 ? -93.829 16.551 11.068 1.00 33.01 237 ASP A C 1
ATOM 1924 O O . ASP A 1 237 ? -93.681 16.015 12.165 1.00 34.68 237 ASP A O 1
ATOM 1929 N N . ALA A 1 238 ? -94.751 16.161 10.201 1.00 31.14 238 ALA A N 1
ATOM 1930 C CA . ALA A 1 238 ? -95.773 15.196 10.569 1.00 31.06 238 ALA A CA 1
ATOM 1931 C C . ALA A 1 238 ? -95.198 13.818 10.885 1.00 31.83 238 ALA A C 1
ATOM 1932 O O . ALA A 1 238 ? -95.671 13.147 11.804 1.00 29.35 238 ALA A O 1
ATOM 1934 N N . ALA A 1 239 ? -94.201 13.389 10.116 1.00 27.64 239 ALA A N 1
ATOM 1935 C CA . ALA A 1 239 ? -93.625 12.063 10.319 1.00 30.84 239 ALA A CA 1
ATOM 1936 C C . ALA A 1 239 ? -92.842 11.991 11.639 1.00 26.83 239 ALA A C 1
ATOM 1937 O O . ALA A 1 239 ? -92.963 11.024 12.374 1.00 30.74 239 ALA A O 1
ATOM 1939 N N . ARG A 1 240 ? -92.055 13.020 11.929 1.00 26.66 240 ARG A N 1
ATOM 1940 C CA . ARG A 1 240 ? -91.276 13.076 13.162 1.00 29.19 240 ARG A CA 1
ATOM 1941 C C . ARG A 1 240 ? -92.190 13.140 14.384 1.00 32.48 240 ARG A C 1
ATOM 1942 O O . ARG A 1 240 ? -91.933 12.479 15.391 1.00 28.92 240 ARG A O 1
ATOM 1950 N N . ARG A 1 241 ? -93.255 13.934 14.284 1.00 28.75 241 ARG A N 1
ATOM 1951 C CA . ARG A 1 241 ? -94.256 14.007 15.334 1.00 24.50 241 ARG A CA 1
ATOM 1952 C C . ARG A 1 241 ? -94.762 12.617 15.700 1.00 25.44 241 ARG A C 1
ATOM 1953 O O . ARG A 1 241 ? -94.843 12.279 16.876 1.00 25.42 241 ARG A O 1
ATOM 1961 N N . GLN A 1 242 ? -95.086 11.807 14.699 1.00 25.05 242 GLN A N 1
ATOM 1962 C CA . GLN A 1 242 ? -95.495 10.430 14.966 1.00 27.26 242 GLN A CA 1
ATOM 1963 C C . GLN A 1 242 ? -94.384 9.618 15.634 1.00 27.76 242 GLN A C 1
ATOM 1964 O O . GLN A 1 242 ? -94.666 8.750 16.456 1.00 26.26 242 GLN A O 1
ATOM 1970 N N . GLU A 1 243 ? -93.133 9.882 15.262 1.00 24.53 243 GLU A N 1
ATOM 1971 C CA . GLU A 1 243 ? -92.013 9.163 15.860 1.00 27.88 243 GLU A CA 1
ATOM 1972 C C . GLU A 1 243 ? -91.945 9.504 17.342 1.00 21.63 243 GLU A C 1
ATOM 1973 O O . GLU A 1 243 ? -91.784 8.621 18.177 1.00 24.13 243 GLU A O 1
ATOM 1979 N N . LEU A 1 244 ? -92.112 10.786 17.654 1.00 23.69 244 LEU A N 1
ATOM 1980 C CA . LEU A 1 244 ? -92.108 11.252 19.030 1.00 21.23 244 LEU A CA 1
ATOM 1981 C C . LEU A 1 244 ? -93.258 10.654 19.823 1.00 26.60 244 LEU A C 1
ATOM 1982 O O . LEU A 1 244 ? -93.088 10.298 20.996 1.00 24.39 244 LEU A O 1
ATOM 1987 N N . LEU A 1 245 ? -94.426 10.532 19.194 1.00 24.79 245 LEU A N 1
ATOM 1988 C CA . LEU A 1 245 ? -95.576 9.954 19.886 1.00 23.23 245 LEU A CA 1
ATOM 1989 C C . LEU A 1 245 ? -95.356 8.472 20.165 1.00 22.66 245 LEU A C 1
ATOM 1990 O O . LEU A 1 245 ? -95.807 7.962 21.187 1.00 27.22 245 LEU A O 1
ATOM 1995 N N . THR A 1 246 ? -94.666 7.782 19.262 1.00 20.65 246 THR A N 1
ATOM 1996 C CA . THR A 1 246 ? -94.334 6.380 19.498 1.00 24.55 246 THR A CA 1
ATOM 1997 C C . THR A 1 246 ? -93.347 6.267 20.673 1.00 21.52 246 THR A C 1
ATOM 1998 O O . THR A 1 246 ? -93.512 5.420 21.546 1.00 20.30 246 THR A O 1
ATOM 2002 N N . ILE A 1 247 ? -92.350 7.149 20.696 1.00 22.53 247 ILE A N 1
ATOM 2003 C CA . ILE A 1 247 ? -91.374 7.189 21.783 1.00 23.36 247 ILE A CA 1
ATOM 2004 C C . ILE A 1 247 ? -92.092 7.335 23.132 1.00 24.11 247 ILE A C 1
ATOM 2005 O O . ILE A 1 247 ? -91.785 6.620 24.089 1.00 23.99 247 ILE A O 1
ATOM 2010 N N . ALA A 1 248 ? -93.072 8.229 23.192 1.00 23.65 248 ALA A N 1
ATOM 2011 C CA . ALA A 1 248 ? -93.830 8.441 24.423 1.00 23.30 248 ALA A CA 1
ATOM 2012 C C . ALA A 1 248 ? -94.566 7.183 24.855 1.00 23.28 248 ALA A C 1
ATOM 2013 O O . ALA A 1 248 ? -94.565 6.847 26.035 1.00 25.08 248 ALA A O 1
ATOM 2015 N N . ARG A 1 249 ? -95.186 6.479 23.910 1.00 23.46 249 ARG A N 1
ATOM 2016 C CA . ARG A 1 249 ? -95.887 5.237 24.243 1.00 25.06 249 ARG A CA 1
ATOM 2017 C C . ARG A 1 249 ? -94.907 4.169 24.731 1.00 22.99 249 ARG A C 1
ATOM 2018 O O . ARG A 1 249 ? -95.189 3.448 25.687 1.00 22.54 249 ARG A O 1
ATOM 2026 N N . VAL A 1 250 ? -93.763 4.071 24.069 1.00 22.50 250 VAL A N 1
ATOM 2027 C CA . VAL A 1 250 ? -92.766 3.065 24.423 1.00 18.62 250 VAL A CA 1
ATOM 2028 C C . VAL A 1 250 ? -92.217 3.314 25.842 1.00 15.23 250 VAL A C 1
ATOM 2029 O O . VAL A 1 250 ? -92.165 2.407 26.662 1.00 18.61 250 VAL A O 1
ATOM 2033 N N . CYS A 1 251 ? -91.843 4.554 26.128 1.00 19.13 251 CYS A N 1
ATOM 2034 C CA . CYS A 1 251 ? -91.212 4.873 27.406 1.00 20.03 251 CYS A CA 1
ATOM 2035 C C . CYS A 1 251 ? -92.172 4.806 28.594 1.00 23.17 251 CYS A C 1
ATOM 2036 O O . CYS A 1 251 ? -91.729 4.728 29.742 1.00 20.98 251 CYS A O 1
ATOM 2039 N N . LYS A 1 252 ? -93.476 4.838 28.327 1.00 19.79 252 LYS A N 1
ATOM 2040 C CA . LYS A 1 252 ? -94.460 4.607 29.381 1.00 18.76 252 LYS A CA 1
ATOM 2041 C C . LYS A 1 252 ? -94.588 3.131 29.726 1.00 18.45 252 LYS A C 1
ATOM 2042 O O . LYS A 1 252 ? -95.101 2.795 30.781 1.00 21.41 252 LYS A O 1
ATOM 2048 N N A ASN A 1 253 ? -94.145 2.251 28.830 0.58 17.32 253 ASN A N 1
ATOM 2049 N N B ASN A 1 253 ? -94.128 2.256 28.839 0.42 17.66 253 ASN A N 1
ATOM 2050 C CA A ASN A 1 253 ? -94.255 0.815 29.081 0.58 18.99 253 ASN A CA 1
ATOM 2051 C CA B ASN A 1 253 ? -94.259 0.825 29.081 0.42 18.98 253 ASN A CA 1
ATOM 2052 C C A ASN A 1 253 ? -92.953 0.181 29.563 0.58 18.96 253 ASN A C 1
ATOM 2053 C C B ASN A 1 253 ? -92.961 0.144 29.516 0.42 18.99 253 ASN A C 1
ATOM 2054 O O A ASN A 1 253 ? -92.980 -0.699 30.421 0.58 20.68 253 ASN A O 1
ATOM 2055 O O B ASN A 1 253 ? -92.997 -0.803 30.300 0.42 20.66 253 ASN A O 1
ATOM 2064 N N . VAL A 1 254 ? -91.820 0.606 29.011 1.00 17.05 254 VAL A N 1
ATOM 2065 C CA . VAL A 1 254 ? -90.550 -0.034 29.362 1.00 18.39 254 VAL A CA 1
ATOM 2066 C C . VAL A 1 254 ? -89.573 0.969 29.990 1.00 18.67 254 VAL A C 1
ATOM 2067 O O . VAL A 1 254 ? -89.568 2.142 29.653 1.00 17.19 254 VAL A O 1
ATOM 2071 N N . PRO A 1 255 ? -88.735 0.499 30.920 1.00 15.52 255 PRO A N 1
ATOM 2072 C CA . PRO A 1 255 ? -88.569 -0.900 31.298 1.00 18.18 255 PRO A CA 1
ATOM 2073 C C . PRO A 1 255 ? -89.440 -1.352 32.479 1.00 17.08 255 PRO A C 1
ATOM 2074 O O . PRO A 1 255 ? -89.169 -2.417 33.021 1.00 16.73 255 PRO A O 1
ATOM 2078 N N . GLU A 1 256 ? -90.466 -0.592 32.847 1.00 18.05 256 GLU A N 1
ATOM 2079 C CA . GLU A 1 256 ? -91.347 -1.017 33.934 1.00 18.92 256 GLU A CA 1
ATOM 2080 C C . GLU A 1 256 ? -91.980 -2.379 33.646 1.00 22.00 256 GLU A C 1
ATOM 2081 O O . GLU A 1 256 ? -91.982 -3.269 34.502 1.00 18.96 256 GLU A O 1
ATOM 2087 N N . PHE A 1 257 ? -92.474 -2.549 32.425 1.00 24.72 257 PHE A N 1
ATOM 2088 C CA . PHE A 1 257 ? -93.224 -3.744 32.057 1.00 19.94 257 PHE A CA 1
ATOM 2089 C C . PHE A 1 257 ? -92.488 -4.586 31.024 1.00 17.57 257 PHE A C 1
ATOM 2090 O O . PHE A 1 257 ? -91.548 -4.105 30.397 1.00 17.65 257 PHE A O 1
ATOM 2098 N N . PRO A 1 258 ? -92.896 -5.857 30.865 1.00 16.67 258 PRO A N 1
ATOM 2099 C CA . PRO A 1 258 ? -92.321 -6.694 29.808 1.00 17.09 258 PRO A CA 1
ATOM 2100 C C . PRO A 1 258 ? -92.437 -6.035 28.434 1.00 21.11 258 PRO A C 1
ATOM 2101 O O . PRO A 1 258 ? -93.440 -5.382 28.147 1.00 22.77 258 PRO A O 1
ATOM 2105 N N . ALA A 1 259 ? -91.405 -6.184 27.612 1.00 21.38 259 ALA A N 1
ATOM 2106 C CA . ALA A 1 259 ? -91.391 -5.573 26.287 1.00 21.57 259 ALA A CA 1
ATOM 2107 C C . ALA A 1 259 ? -92.425 -6.224 25.367 1.00 22.54 259 ALA A C 1
ATOM 2108 O O . ALA A 1 259 ? -92.418 -7.435 25.203 1.00 19.21 259 ALA A O 1
ATOM 2110 N N . GLU A 1 260 ? -93.281 -5.407 24.757 1.00 21.45 260 GLU A N 1
ATOM 2111 C CA . GLU A 1 260 ? -94.346 -5.888 23.866 1.00 30.01 260 GLU A CA 1
ATOM 2112 C C . GLU A 1 260 ? -94.031 -5.766 22.374 1.00 27.29 260 GLU A C 1
ATOM 2113 O O . GLU A 1 260 ? -94.823 -6.175 21.536 1.00 26.67 260 GLU A O 1
ATOM 2119 N N . SER A 1 261 ? -92.891 -5.176 22.048 1.00 25.20 261 SER A N 1
ATOM 2120 C CA . SER A 1 261 ? -92.500 -4.988 20.658 1.00 24.04 261 SER A CA 1
ATOM 2121 C C . SER A 1 261 ? -90.986 -4.959 20.539 1.00 27.13 261 SER A C 1
ATOM 2122 O O . SER A 1 261 ? -90.287 -4.870 21.552 1.00 25.26 261 SER A O 1
ATOM 2125 N N . PHE A 1 262 ? -90.473 -5.031 19.311 1.00 19.67 262 PHE A N 1
ATOM 2126 C CA . PHE A 1 262 ? -89.038 -4.990 19.134 1.00 20.98 262 PHE A CA 1
ATOM 2127 C C . PHE A 1 262 ? -88.527 -3.615 19.553 1.00 20.66 262 PHE A C 1
ATOM 2128 O O . PHE A 1 262 ? -87.485 -3.517 20.188 1.00 21.93 262 PHE A O 1
ATOM 2136 N N . GLN A 1 263 ? -89.257 -2.553 19.219 1.00 15.69 263 GLN A N 1
ATOM 2137 C CA . GLN A 1 263 ? -88.794 -1.230 19.615 1.00 18.63 263 GLN A CA 1
ATOM 2138 C C . GLN A 1 263 ? -88.807 -1.097 21.153 1.00 18.81 263 GLN A C 1
ATOM 2139 O O . GLN A 1 263 ? -87.905 -0.489 21.731 1.00 19.41 263 GLN A O 1
ATOM 2145 N N . GLU A 1 264 ? -89.820 -1.662 21.806 1.00 17.54 264 GLU A N 1
ATOM 2146 C CA . GLU A 1 264 ? -89.866 -1.651 23.275 1.00 18.87 264 GLU A CA 1
ATOM 2147 C C . GLU A 1 264 ? -88.677 -2.426 23.863 1.00 18.03 264 GLU A C 1
ATOM 2148 O O . GLU A 1 264 ? -88.066 -1.974 24.826 1.00 19.02 264 GLU A O 1
ATOM 2154 N N . ALA A 1 265 ? -88.341 -3.564 23.263 1.00 16.26 265 ALA A N 1
ATOM 2155 C CA . ALA A 1 265 ? -87.185 -4.336 23.683 1.00 17.54 265 ALA A CA 1
ATOM 2156 C C . ALA A 1 265 ? -85.909 -3.514 23.525 1.00 18.54 265 ALA A C 1
ATOM 2157 O O . ALA A 1 265 ? -85.082 -3.491 24.425 1.00 20.15 265 ALA A O 1
ATOM 2159 N N . CYS A 1 266 ? -85.770 -2.819 22.397 1.00 17.31 266 CYS A N 1
ATOM 2160 C CA . CYS A 1 266 ? -84.597 -1.984 22.142 1.00 14.22 266 CYS A CA 1
ATOM 2161 C C . CYS A 1 266 ? -84.473 -0.843 23.145 1.00 20.29 266 CYS A C 1
ATOM 2162 O O . CYS A 1 266 ? -83.377 -0.561 23.647 1.00 16.78 266 CYS A O 1
ATOM 2165 N N . GLN A 1 267 ? -85.592 -0.177 23.411 1.00 14.85 267 GLN A N 1
ATOM 2166 C CA . GLN A 1 267 ? -85.612 0.959 24.314 1.00 16.10 267 GLN A CA 1
ATOM 2167 C C . GLN A 1 267 ? -85.369 0.515 25.750 1.00 15.27 267 GLN A C 1
ATOM 2168 O O . GLN A 1 267 ? -84.677 1.194 26.491 1.00 15.99 267 GLN A O 1
ATOM 2174 N N . SER A 1 268 ? -85.954 -0.620 26.120 1.00 14.48 268 SER A N 1
ATOM 2175 C CA . SER A 1 268 ? -85.783 -1.189 27.445 1.00 18.87 268 SER A CA 1
ATOM 2176 C C . SER A 1 268 ? -84.319 -1.561 27.675 1.00 18.48 268 SER A C 1
ATOM 2177 O O . SER A 1 268 ? -83.735 -1.193 28.679 1.00 15.45 268 SER A O 1
ATOM 2180 N N . PHE A 1 269 ? -83.746 -2.292 26.731 1.00 16.10 269 PHE A N 1
ATOM 2181 C CA . PHE A 1 269 ? -82.329 -2.567 26.740 1.00 15.81 269 PHE A CA 1
ATOM 2182 C C . PHE A 1 269 ? -81.513 -1.294 26.923 1.00 16.65 269 PHE A C 1
ATOM 2183 O O . PHE A 1 269 ? -80.634 -1.245 27.789 1.00 17.86 269 PHE A O 1
ATOM 2191 N N . TRP A 1 270 ? -81.792 -0.269 26.121 1.00 13.23 270 TRP A N 1
ATOM 2192 C CA . TRP A 1 270 ? -80.943 0.915 26.162 1.00 16.35 270 TRP A CA 1
ATOM 2193 C C . TRP A 1 270 ? -81.025 1.619 27.524 1.00 16.48 270 TRP A C 1
ATOM 2194 O O . TRP A 1 270 ? -80.016 2.047 28.043 1.00 15.20 270 TRP A O 1
ATOM 2205 N N . PHE A 1 271 ? -82.218 1.747 28.089 1.00 16.81 271 PHE A N 1
ATOM 2206 C CA . PHE A 1 271 ? -82.353 2.372 29.410 1.00 15.52 271 PHE A CA 1
ATOM 2207 C C . PHE A 1 271 ? -81.506 1.632 30.461 1.00 11.77 271 PHE A C 1
ATOM 2208 O O . PHE A 1 271 ? -80.856 2.257 31.284 1.00 13.45 271 PHE A O 1
ATOM 2216 N N . ILE A 1 272 ? -81.490 0.307 30.407 1.00 13.14 272 ILE A N 1
ATOM 2217 C CA . ILE A 1 272 ? -80.689 -0.454 31.355 1.00 15.36 272 ILE A CA 1
ATOM 2218 C C . ILE A 1 272 ? -79.199 -0.191 31.104 1.00 16.00 272 ILE A C 1
ATOM 2219 O O . ILE A 1 272 ? -78.462 0.114 32.041 1.00 14.13 272 ILE A O 1
ATOM 2224 N N . GLN A 1 273 ? -78.780 -0.272 29.841 1.00 16.39 273 GLN A N 1
ATOM 2225 C CA . GLN A 1 273 ? -77.394 0.012 29.454 1.00 16.15 273 GLN A CA 1
ATOM 2226 C C . GLN A 1 273 ? -76.949 1.386 29.939 1.00 14.84 273 GLN A C 1
ATOM 2227 O O . GLN A 1 273 ? -75.826 1.556 30.408 1.00 14.00 273 GLN A O 1
ATOM 2233 N N . GLN A 1 274 ? -77.835 2.363 29.804 1.00 13.40 274 GLN A N 1
ATOM 2234 C CA . GLN A 1 274 ? -77.520 3.728 30.172 1.00 14.95 274 GLN A CA 1
ATOM 2235 C C . GLN A 1 274 ? -77.471 3.944 31.690 1.00 17.03 274 GLN A C 1
ATOM 2236 O O . GLN A 1 274 ? -76.482 4.463 32.206 1.00 14.22 274 GLN A O 1
ATOM 2242 N N . VAL A 1 275 ? -78.523 3.549 32.407 1.00 13.44 275 VAL A N 1
ATOM 2243 C CA . VAL A 1 275 ? -78.600 3.941 33.815 1.00 15.29 275 VAL A CA 1
ATOM 2244 C C . VAL A 1 275 ? -77.573 3.201 34.677 1.00 15.34 275 VAL A C 1
ATOM 2245 O O . VAL A 1 275 ? -77.146 3.729 35.693 1.00 14.87 275 VAL A O 1
ATOM 2249 N N . LEU A 1 276 ? -77.167 2.000 34.262 1.00 13.87 276 LEU A N 1
ATOM 2250 C CA . LEU A 1 276 ? -76.091 1.289 34.944 1.00 15.01 276 LEU A CA 1
ATOM 2251 C C . LEU A 1 276 ? -74.855 2.179 35.016 1.00 12.65 276 LEU A C 1
ATOM 2252 O O . LEU A 1 276 ? -74.126 2.146 35.997 1.00 11.20 276 LEU A O 1
ATOM 2257 N N . GLN A 1 277 ? -74.650 2.992 33.981 1.00 13.34 277 GLN A N 1
ATOM 2258 C CA . GLN A 1 277 ? -73.453 3.826 33.881 1.00 13.17 277 GLN A CA 1
ATOM 2259 C C . GLN A 1 277 ? -73.671 5.240 34.431 1.00 14.98 277 GLN A C 1
ATOM 2260 O O . GLN A 1 277 ? -72.753 6.059 34.468 1.00 14.20 277 GLN A O 1
ATOM 2266 N N . ILE A 1 278 ? -74.891 5.496 34.877 1.00 14.45 278 ILE A N 1
ATOM 2267 C CA . ILE A 1 278 ? -75.183 6.631 35.735 1.00 13.29 278 ILE A CA 1
ATOM 2268 C C . ILE A 1 278 ? -74.991 6.209 37.204 1.00 11.47 278 ILE A C 1
ATOM 2269 O O . ILE A 1 278 ? -74.406 6.939 37.987 1.00 13.22 278 ILE A O 1
ATOM 2274 N N . GLU A 1 279 ? -75.473 5.019 37.552 1.00 11.51 279 GLU A N 1
ATOM 2275 C CA . GLU A 1 279 ? -75.345 4.502 38.913 1.00 12.78 279 GLU A CA 1
ATOM 2276 C C . GLU A 1 279 ? -73.884 4.421 39.322 1.00 13.22 279 GLU A C 1
ATOM 2277 O O . GLU A 1 279 ? -73.530 4.793 40.428 1.00 13.41 279 GLU A O 1
ATOM 2283 N N . SER A 1 280 ? -73.044 3.944 38.406 1.00 13.62 280 SER A N 1
ATOM 2284 C CA . SER A 1 280 ? -71.609 3.850 38.635 1.00 13.75 280 SER A CA 1
ATOM 2285 C C . SER A 1 280 ? -70.830 4.151 37.358 1.00 13.43 280 SER A C 1
ATOM 2286 O O . SER A 1 280 ? -71.324 3.911 36.264 1.00 13.32 280 SER A O 1
ATOM 2289 N N . SER A 1 281 ? -69.609 4.647 37.503 1.00 13.07 281 SER A N 1
ATOM 2290 C CA . SER A 1 281 ? -68.737 4.922 36.354 1.00 11.57 281 SER A CA 1
ATOM 2291 C C . SER A 1 281 ? -67.921 3.714 35.889 1.00 10.52 281 SER A C 1
ATOM 2292 O O . SER A 1 281 ? -67.071 3.850 35.013 1.00 14.92 281 SER A O 1
ATOM 2295 N N . GLY A 1 282 ? -68.159 2.548 36.479 1.00 11.47 282 GLY A N 1
ATOM 2296 C CA . GLY A 1 282 ? -67.519 1.332 35.997 1.00 9.93 282 GLY A CA 1
ATOM 2297 C C . GLY A 1 282 ? -67.789 1.174 34.501 1.00 12.43 282 GLY A C 1
ATOM 2298 O O . GLY A 1 282 ? -68.920 1.359 34.054 1.00 12.70 282 GLY A O 1
ATOM 2299 N N . HIS A 1 283 ? -66.758 0.905 33.708 1.00 11.39 283 HIS A N 1
ATOM 2300 C CA . HIS A 1 283 ? -67.009 0.651 32.293 1.00 12.09 283 HIS A CA 1
ATOM 2301 C C . HIS A 1 283 ? -67.031 -0.864 32.029 1.00 12.30 283 HIS A C 1
ATOM 2302 O O . HIS A 1 283 ? -67.208 -1.655 32.959 1.00 11.30 283 HIS A O 1
ATOM 2309 N N . SER A 1 284 ? -66.909 -1.252 30.763 1.00 13.05 284 SER A N 1
ATOM 2310 C CA . SER A 1 284 ? -67.120 -2.640 30.331 1.00 11.48 284 SER A CA 1
ATOM 2311 C C . SER A 1 284 ? -68.475 -3.203 30.775 1.00 11.86 284 SER A C 1
ATOM 2312 O O . SER A 1 284 ? -68.608 -4.394 31.056 1.00 11.07 284 SER A O 1
ATOM 2315 N N . ILE A 1 285 ? -69.475 -2.333 30.833 1.00 11.10 285 ILE A N 1
ATOM 2316 C CA . ILE A 1 285 ? -70.859 -2.760 30.910 1.00 8.79 285 ILE A CA 1
ATOM 2317 C C . ILE A 1 285 ? -71.194 -3.372 29.540 1.00 11.47 285 ILE A C 1
ATOM 2318 O O . ILE A 1 285 ? -71.366 -2.651 28.540 1.00 12.33 285 ILE A O 1
ATOM 2323 N N . SER A 1 286 ? -71.240 -4.698 29.485 1.00 11.25 286 SER A N 1
ATOM 2324 C CA . SER A 1 286 ? -71.245 -5.400 28.209 1.00 12.64 286 SER A CA 1
ATOM 2325 C C . SER A 1 286 ? -72.588 -6.050 27.879 1.00 15.40 286 SER A C 1
ATOM 2326 O O . SER A 1 286 ? -73.040 -6.958 28.580 1.00 12.08 286 SER A O 1
ATOM 2329 N N . PRO A 1 287 ? -73.225 -5.585 26.794 1.00 14.46 287 PRO A N 1
ATOM 2330 C CA . PRO A 1 287 ? -74.518 -6.125 26.349 1.00 14.68 287 PRO A CA 1
ATOM 2331 C C . PRO A 1 287 ? -74.523 -7.648 26.208 1.00 14.15 287 PRO A C 1
ATOM 2332 O O . PRO A 1 287 ? -75.566 -8.260 26.395 1.00 15.59 287 PRO A O 1
ATOM 2336 N N . GLY A 1 288 ? -73.384 -8.258 25.911 1.00 13.88 288 GLY A N 1
ATOM 2337 C CA . GLY A 1 288 ? -73.336 -9.716 25.866 1.00 12.50 288 GLY A CA 1
ATOM 2338 C C . GLY A 1 288 ? -74.098 -10.281 24.662 1.00 15.18 288 GLY A C 1
ATOM 2339 O O . GLY A 1 288 ? -74.023 -9.712 23.568 1.00 12.41 288 GLY A O 1
ATOM 2340 N N . ARG A 1 289 ? -74.829 -11.382 24.863 1.00 12.68 289 ARG A N 1
ATOM 2341 C CA . ARG A 1 289 ? -75.453 -12.116 23.749 1.00 13.51 289 ARG A CA 1
ATOM 2342 C C . ARG A 1 289 ? -76.758 -11.453 23.279 1.00 15.40 289 ARG A C 1
ATOM 2343 O O . ARG A 1 289 ? -77.836 -12.041 23.344 1.00 15.68 289 ARG A O 1
ATOM 2351 N N . PHE A 1 290 ? -76.625 -10.220 22.812 1.00 12.31 290 PHE A N 1
ATOM 2352 C CA . PHE A 1 290 ? -77.728 -9.394 22.337 1.00 13.41 290 PHE A CA 1
ATOM 2353 C C . PHE A 1 290 ? -78.522 -10.085 21.227 1.00 16.20 290 PHE A C 1
ATOM 2354 O O . PHE A 1 290 ? -79.736 -9.978 21.202 1.00 15.08 290 PHE A O 1
ATOM 2362 N N . ASP A 1 291 ? -77.852 -10.817 20.337 1.00 13.56 291 ASP A N 1
ATOM 2363 C CA . ASP A 1 291 ? -78.585 -11.507 19.283 1.00 19.03 291 ASP A CA 1
ATOM 2364 C C . ASP A 1 291 ? -79.457 -12.641 19.840 1.00 20.72 291 ASP A C 1
ATOM 2365 O O . ASP A 1 291 ? -80.458 -13.006 19.229 1.00 19.64 291 ASP A O 1
ATOM 2370 N N . GLN A 1 292 ? -79.089 -13.184 20.999 1.00 15.13 292 GLN A N 1
ATOM 2371 C CA . GLN A 1 292 ? -79.885 -14.231 21.616 1.00 15.09 292 GLN A CA 1
ATOM 2372 C C . GLN A 1 292 ? -81.082 -13.676 22.402 1.00 17.88 292 GLN A C 1
ATOM 2373 O O . GLN A 1 292 ? -82.211 -14.077 22.150 1.00 19.60 292 GLN A O 1
ATOM 2379 N N . TYR A 1 293 ? -80.865 -12.754 23.344 1.00 16.19 293 TYR A N 1
ATOM 2380 C CA . TYR A 1 293 ? -81.991 -12.339 24.176 1.00 16.69 293 TYR A CA 1
ATOM 2381 C C . TYR A 1 293 ? -82.929 -11.347 23.494 1.00 17.39 293 TYR A C 1
ATOM 2382 O O . TYR A 1 293 ? -84.079 -11.231 23.892 1.00 18.39 293 TYR A O 1
ATOM 2391 N N . MET A 1 294 ? -82.473 -10.660 22.453 1.00 16.41 294 MET A N 1
ATOM 2392 C CA . MET A 1 294 ? -83.376 -9.770 21.708 1.00 17.60 294 MET A CA 1
ATOM 2393 C C . MET A 1 294 ? -84.238 -10.539 20.696 1.00 20.65 294 MET A C 1
ATOM 2394 O O . MET A 1 294 ? -85.270 -10.037 20.238 1.00 19.71 294 MET A O 1
ATOM 2399 N N . TYR A 1 295 ? -83.810 -11.749 20.347 1.00 18.74 295 TYR A N 1
ATOM 2400 C CA . TYR A 1 295 ? -84.416 -12.457 19.231 1.00 17.94 295 TYR A CA 1
ATOM 2401 C C . TYR A 1 295 ? -85.908 -12.792 19.405 1.00 22.52 295 TYR A C 1
ATOM 2402 O O . TYR A 1 295 ? -86.669 -12.601 18.461 1.00 24.15 295 TYR A O 1
ATOM 2411 N N . PRO A 1 296 ? -86.336 -13.272 20.593 1.00 22.79 296 PRO A N 1
ATOM 2412 C CA . PRO A 1 296 ? -87.769 -13.569 20.727 1.00 22.67 296 PRO A CA 1
ATOM 2413 C C . PRO A 1 296 ? -88.661 -12.352 20.479 1.00 24.40 296 PRO A C 1
ATOM 2414 O O . PRO A 1 296 ? -89.754 -12.507 19.947 1.00 24.64 296 PRO A O 1
ATOM 2418 N N . TYR A 1 297 ? -88.186 -11.164 20.838 1.00 19.59 297 TYR A N 1
ATOM 2419 C CA . TYR A 1 297 ? -88.959 -9.941 20.649 1.00 22.43 297 TYR A CA 1
ATOM 2420 C C . TYR A 1 297 ? -88.978 -9.540 19.183 1.00 22.71 297 TYR A C 1
ATOM 2421 O O . TYR A 1 297 ? -89.978 -9.046 18.678 1.00 23.19 297 TYR A O 1
ATOM 2430 N N . TYR A 1 298 ? -87.875 -9.788 18.495 1.00 22.66 298 TYR A N 1
ATOM 2431 C CA . TYR A 1 298 ? -87.812 -9.529 17.071 1.00 22.14 298 TYR A CA 1
ATOM 2432 C C . TYR A 1 298 ? -88.735 -10.487 16.311 1.00 25.94 298 TYR A C 1
ATOM 2433 O O . TYR A 1 298 ? -89.556 -10.065 15.504 1.00 26.09 298 TYR A O 1
ATOM 2442 N N . GLU A 1 299 ? -88.596 -11.775 16.593 1.00 20.43 299 GLU A N 1
ATOM 2443 C CA . GLU A 1 299 ? -89.337 -12.798 15.878 1.00 26.96 299 GLU A CA 1
ATOM 2444 C C . GLU A 1 299 ? -90.852 -12.616 16.006 1.00 28.04 299 GLU A C 1
ATOM 2445 O O . GLU A 1 299 ? -91.573 -12.721 15.024 1.00 31.19 299 GLU A O 1
ATOM 2451 N N . LYS A 1 300 ? -91.326 -12.320 17.209 1.00 26.25 300 LYS A N 1
ATOM 2452 C CA . LYS A 1 300 ? -92.756 -12.172 17.429 1.00 26.37 300 LYS A CA 1
ATOM 2453 C C . LYS A 1 300 ? -93.339 -11.004 16.638 1.00 33.81 300 LYS A C 1
ATOM 2454 O O . LYS A 1 300 ? -94.372 -11.148 15.989 1.00 32.98 300 LYS A O 1
ATOM 2460 N N . ASP A 1 301 ? -92.680 -9.852 16.702 1.00 30.31 301 ASP A N 1
ATOM 2461 C CA . ASP A 1 301 ? -93.083 -8.676 15.934 1.00 30.40 301 ASP A CA 1
ATOM 2462 C C . ASP A 1 301 ? -93.135 -8.967 14.442 1.00 30.53 301 ASP A C 1
ATOM 2463 O O . ASP A 1 301 ? -94.059 -8.554 13.749 1.00 32.40 301 ASP A O 1
ATOM 2468 N N . LEU A 1 302 ? -92.115 -9.668 13.963 1.00 29.37 302 LEU A N 1
ATOM 2469 C CA . LEU A 1 302 ? -91.956 -9.967 12.547 1.00 33.50 302 LEU A CA 1
ATOM 2470 C C . LEU A 1 302 ? -93.074 -10.865 12.038 1.00 38.91 302 LEU A C 1
ATOM 2471 O O . LEU A 1 302 ? -93.742 -10.542 11.062 1.00 41.24 302 LEU A O 1
ATOM 2476 N N . LYS A 1 303 ? -93.268 -11.991 12.716 1.00 36.71 303 LYS A N 1
ATOM 2477 C CA . LYS A 1 303 ? -94.263 -12.979 12.324 1.00 37.26 303 LYS A CA 1
ATOM 2478 C C . LYS A 1 303 ? -95.686 -12.431 12.398 1.00 42.01 303 LYS A C 1
ATOM 2479 O O . LYS A 1 303 ? -96.568 -12.908 11.698 1.00 46.30 303 LYS A O 1
ATOM 2485 N N . GLU A 1 304 ? -95.911 -11.427 13.237 1.00 36.82 304 GLU A N 1
ATOM 2486 C CA . GLU A 1 304 ? -97.221 -10.790 13.294 1.00 39.89 304 GLU A CA 1
ATOM 2487 C C . GLU A 1 304 ? -97.391 -9.681 12.248 1.00 40.01 304 GLU A C 1
ATOM 2488 O O . GLU A 1 304 ? -98.480 -9.134 12.093 1.00 38.12 304 GLU A O 1
ATOM 2494 N N . GLY A 1 305 ? -96.320 -9.363 11.527 1.00 38.68 305 GLY A N 1
ATOM 2495 C CA . GLY A 1 305 ? -96.387 -8.384 10.453 1.00 36.21 305 GLY A CA 1
ATOM 2496 C C . GLY A 1 305 ? -96.300 -6.934 10.891 1.00 37.91 305 GLY A C 1
ATOM 2497 O O . GLY A 1 305 ? -96.436 -6.025 10.071 1.00 38.79 305 GLY A O 1
ATOM 2498 N N . SER A 1 306 ? -96.071 -6.710 12.180 1.00 33.59 306 SER A N 1
ATOM 2499 C CA . SER A 1 306 ? -96.023 -5.354 12.717 1.00 33.60 306 SER A CA 1
ATOM 2500 C C . SER A 1 306 ? -94.633 -4.724 12.620 1.00 35.61 306 SER A C 1
ATOM 2501 O O . SER A 1 306 ? -94.458 -3.560 12.953 1.00 37.01 306 SER A O 1
ATOM 2504 N N . LEU A 1 307 ? -93.653 -5.488 12.150 1.00 33.55 307 LEU A N 1
ATOM 2505 C CA . LEU A 1 307 ? -92.279 -5.008 12.075 1.00 27.81 307 LEU A CA 1
ATOM 2506 C C . LEU A 1 307 ? -91.640 -5.425 10.761 1.00 23.08 307 LEU A C 1
ATOM 2507 O O . LEU A 1 307 ? -91.776 -6.563 10.356 1.00 27.91 307 LEU A O 1
ATOM 2512 N N . THR A 1 308 ? -90.931 -4.514 10.105 1.00 23.13 308 THR A N 1
ATOM 2513 C CA . THR A 1 308 ? -90.140 -4.890 8.935 1.00 25.01 308 THR A CA 1
ATOM 2514 C C . THR A 1 308 ? -88.677 -5.104 9.287 1.00 25.31 308 THR A C 1
ATOM 2515 O O . THR A 1 308 ? -88.185 -4.573 10.289 1.00 26.94 308 THR A O 1
ATOM 2519 N N . ARG A 1 309 ? -87.979 -5.866 8.454 1.00 22.96 309 ARG A N 1
ATOM 2520 C CA . ARG A 1 309 ? -86.542 -6.020 8.605 1.00 27.21 309 ARG A CA 1
ATOM 2521 C C . ARG A 1 309 ? -85.844 -4.658 8.545 1.00 25.46 309 ARG A C 1
ATOM 2522 O O . ARG A 1 309 ? -84.882 -4.400 9.273 1.00 22.10 309 ARG A O 1
ATOM 2530 N N . GLU A 1 310 ? -86.350 -3.778 7.697 1.00 20.17 310 GLU A N 1
ATOM 2531 C CA . GLU A 1 310 ? -85.711 -2.487 7.500 1.00 21.09 310 GLU A CA 1
ATOM 2532 C C . GLU A 1 310 ? -85.796 -1.633 8.765 1.00 19.59 310 GLU A C 1
ATOM 2533 O O . GLU A 1 310 ? -84.836 -0.954 9.126 1.00 21.86 310 GLU A O 1
ATOM 2539 N N . TYR A 1 311 ? -86.947 -1.650 9.423 1.00 21.33 311 TYR A N 1
ATOM 2540 C CA . TYR A 1 311 ? -87.126 -0.834 10.616 1.00 25.37 311 TYR A CA 1
ATOM 2541 C C . TYR A 1 311 ? -86.360 -1.427 11.791 1.00 22.25 311 TYR A C 1
ATOM 2542 O O . TYR A 1 311 ? -85.804 -0.690 12.612 1.00 20.20 311 TYR A O 1
ATOM 2551 N N . ALA A 1 312 ? -86.340 -2.754 11.861 1.00 17.60 312 ALA A N 1
ATOM 2552 C CA . ALA A 1 312 ? -85.554 -3.452 12.869 1.00 21.38 312 ALA A CA 1
ATOM 2553 C C . ALA A 1 312 ? -84.074 -3.085 12.751 1.00 20.56 312 ALA A C 1
ATOM 2554 O O . ALA A 1 312 ? -83.421 -2.822 13.755 1.00 18.81 312 ALA A O 1
ATOM 2556 N N . GLN A 1 313 ? -83.560 -3.059 11.523 1.00 21.02 313 GLN A N 1
ATOM 2557 C CA . GLN A 1 313 ? -82.169 -2.699 11.281 1.00 18.40 313 GLN A CA 1
ATOM 2558 C C . GLN A 1 313 ? -81.939 -1.254 11.683 1.00 20.79 313 GLN A C 1
ATOM 2559 O O . GLN A 1 313 ? -80.910 -0.922 12.267 1.00 18.75 313 GLN A O 1
ATOM 2565 N N . GLU A 1 314 ? -82.904 -0.395 11.372 1.00 15.48 314 GLU A N 1
ATOM 2566 C CA . GLU A 1 314 ? -82.778 1.011 11.712 1.00 19.12 314 GLU A CA 1
ATOM 2567 C C . GLU A 1 314 ? -82.712 1.194 13.233 1.00 18.77 314 GLU A C 1
ATOM 2568 O O . GLU A 1 314 ? -81.924 1.998 13.737 1.00 20.12 314 GLU A O 1
ATOM 2574 N N . LEU A 1 315 ? -83.539 0.444 13.955 1.00 16.10 315 LEU A N 1
ATOM 2575 C CA . LEU A 1 315 ? -83.543 0.504 15.417 1.00 19.46 315 LEU A CA 1
ATOM 2576 C C . LEU A 1 315 ? -82.196 0.049 15.992 1.00 18.34 315 LEU A C 1
ATOM 2577 O O . LEU A 1 315 ? -81.641 0.690 16.876 1.00 18.69 315 LEU A O 1
ATOM 2582 N N . ILE A 1 316 ? -81.675 -1.057 15.476 1.00 19.45 316 ILE A N 1
ATOM 2583 C CA . ILE A 1 316 ? -80.399 -1.575 15.934 1.00 17.66 316 ILE A CA 1
ATOM 2584 C C . ILE A 1 316 ? -79.279 -0.574 15.623 1.00 17.75 316 ILE A C 1
ATOM 2585 O O . ILE A 1 316 ? -78.420 -0.303 16.472 1.00 17.50 316 ILE A O 1
ATOM 2590 N N . ASP A 1 317 ? -79.307 -0.006 14.417 1.00 15.39 317 ASP A N 1
ATOM 2591 C CA . ASP A 1 317 ? -78.354 1.031 14.049 1.00 16.60 317 ASP A CA 1
ATOM 2592 C C . ASP A 1 317 ? -78.419 2.202 15.038 1.00 15.95 317 ASP A C 1
ATOM 2593 O O . ASP A 1 317 ? -77.392 2.766 15.425 1.00 14.92 317 ASP A O 1
ATOM 2598 N N . CYS A 1 318 ? -79.633 2.567 15.435 1.00 15.56 318 CYS A N 1
ATOM 2599 C CA . CYS A 1 318 ? -79.813 3.647 16.399 1.00 18.00 318 CYS A CA 1
ATOM 2600 C C . CYS A 1 318 ? -79.160 3.303 17.754 1.00 16.20 318 CYS A C 1
ATOM 2601 O O . CYS A 1 318 ? -78.547 4.161 18.385 1.00 17.31 318 CYS A O 1
ATOM 2604 N N . ILE A 1 319 ? -79.283 2.049 18.183 1.00 16.47 319 ILE A N 1
ATOM 2605 C CA . ILE A 1 319 ? -78.649 1.608 19.425 1.00 17.63 319 ILE A CA 1
ATOM 2606 C C . ILE A 1 319 ? -77.123 1.667 19.308 1.00 16.01 319 ILE A C 1
ATOM 2607 O O . ILE A 1 319 ? -76.455 2.112 20.232 1.00 14.74 319 ILE A O 1
ATOM 2612 N N . TRP A 1 320 ? -76.591 1.259 18.156 1.00 13.93 320 TRP A N 1
ATOM 2613 C CA . TRP A 1 320 ? -75.158 1.343 17.911 1.00 13.96 320 TRP A CA 1
ATOM 2614 C C . TRP A 1 320 ? -74.705 2.794 18.045 1.00 16.26 320 TRP A C 1
ATOM 2615 O O . TRP A 1 320 ? -73.675 3.071 18.664 1.00 15.08 320 TRP A O 1
ATOM 2626 N N . VAL A 1 321 ? -75.483 3.728 17.502 1.00 14.06 321 VAL A N 1
ATOM 2627 C CA . VAL A 1 321 ? -75.113 5.138 17.645 1.00 15.42 321 VAL A CA 1
ATOM 2628 C C . VAL A 1 321 ? -75.137 5.561 19.119 1.00 15.39 321 VAL A C 1
ATOM 2629 O O . VAL A 1 321 ? -74.191 6.172 19.613 1.00 15.51 321 VAL A O 1
ATOM 2633 N N . LYS A 1 322 ? -76.208 5.207 19.814 1.00 15.40 322 LYS A N 1
ATOM 2634 C CA . LYS A 1 322 ? -76.342 5.550 21.220 1.00 14.58 322 LYS A CA 1
ATOM 2635 C C . LYS A 1 322 ? -75.181 5.018 22.066 1.00 13.68 322 LYS A C 1
ATOM 2636 O O . LYS A 1 322 ? -74.694 5.712 22.944 1.00 13.72 322 LYS A O 1
ATOM 2642 N N . LEU A 1 323 ? -74.727 3.801 21.780 1.00 15.11 323 LEU A N 1
ATOM 2643 C CA . LEU A 1 323 ? -73.600 3.219 22.502 1.00 12.46 323 LEU A CA 1
ATOM 2644 C C . LEU A 1 323 ? -72.341 4.087 22.408 1.00 14.26 323 LEU A C 1
ATOM 2645 O O . LEU A 1 323 ? -71.492 4.020 23.285 1.00 13.31 323 LEU A O 1
ATOM 2650 N N . ASN A 1 324 ? -72.223 4.898 21.355 1.00 11.85 324 ASN A N 1
ATOM 2651 C CA . ASN A 1 324 ? -71.121 5.851 21.241 1.00 11.92 324 ASN A CA 1
ATOM 2652 C C . ASN A 1 324 ? -71.407 7.216 21.858 1.00 15.85 324 ASN A C 1
ATOM 2653 O O . ASN A 1 324 ? -70.514 8.059 21.944 1.00 15.26 324 ASN A O 1
ATOM 2658 N N . ASP A 1 325 ? -72.639 7.437 22.298 1.00 15.03 325 ASP A N 1
ATOM 2659 C CA . ASP A 1 325 ? -72.982 8.715 22.935 1.00 15.55 325 ASP A CA 1
ATOM 2660 C C . ASP A 1 325 ? -72.451 8.787 24.376 1.00 17.98 325 ASP A C 1
ATOM 2661 O O . ASP A 1 325 ? -72.152 9.863 24.889 1.00 14.27 325 ASP A O 1
ATOM 2666 N N . LEU A 1 326 ? -72.340 7.635 25.028 1.00 15.48 326 LEU A N 1
ATOM 2667 C CA . LEU A 1 326 ? -71.845 7.590 26.407 1.00 14.32 326 LEU A CA 1
ATOM 2668 C C . LEU A 1 326 ? -70.321 7.728 26.423 1.00 13.45 326 LEU A C 1
ATOM 2669 O O . LEU A 1 326 ? -69.643 7.327 25.470 1.00 15.16 326 LEU A O 1
ATOM 2674 N N . ASN A 1 327 ? -69.782 8.337 27.476 1.00 12.73 327 ASN A N 1
ATOM 2675 C CA . ASN A 1 327 ? -68.343 8.577 27.566 1.00 11.74 327 ASN A CA 1
ATOM 2676 C C . ASN A 1 327 ? -67.915 8.644 29.039 1.00 14.03 327 ASN A C 1
ATOM 2677 O O . ASN A 1 327 ? -68.748 8.576 29.943 1.00 13.15 327 ASN A O 1
ATOM 2682 N N . LYS A 1 328 ? -66.617 8.787 29.268 1.00 11.72 328 LYS A N 1
ATOM 2683 C CA . LYS A 1 328 ? -66.053 8.767 30.602 1.00 11.12 328 LYS A CA 1
ATOM 2684 C C . LYS A 1 328 ? -64.714 9.488 30.609 1.00 11.41 328 LYS A C 1
ATOM 2685 O O . LYS A 1 328 ? -63.841 9.181 29.807 1.00 13.31 328 LYS A O 1
ATOM 2691 N N . CYS A 1 329 ? -64.529 10.425 31.528 1.00 12.59 329 CYS A N 1
ATOM 2692 C CA . CYS A 1 329 ? -63.238 11.106 31.591 1.00 12.11 329 CYS A CA 1
ATOM 2693 C C . CYS A 1 329 ? -62.363 10.484 32.667 1.00 13.10 329 CYS A C 1
ATOM 2694 O O . CYS A 1 329 ? -62.769 10.380 33.815 1.00 16.72 329 CYS A O 1
ATOM 2697 N N . ARG A 1 330 ? -61.168 10.060 32.278 1.00 15.85 330 ARG A N 1
ATOM 2698 C CA . ARG A 1 330 ? -60.198 9.475 33.198 1.00 16.90 330 ARG A CA 1
ATOM 2699 C C . ARG A 1 330 ? -59.031 10.439 33.349 1.00 13.06 330 ARG A C 1
ATOM 2700 O O . ARG A 1 330 ? -58.769 11.209 32.437 1.00 13.63 330 ARG A O 1
ATOM 2708 N N . ASP A 1 331 ? -58.317 10.375 34.473 1.00 16.17 331 ASP A N 1
ATOM 2709 C CA . ASP A 1 331 ? -57.130 11.221 34.671 1.00 15.84 331 ASP A CA 1
ATOM 2710 C C . ASP A 1 331 ? -56.119 10.933 33.573 1.00 17.10 331 ASP A C 1
ATOM 2711 O O . ASP A 1 331 ? -56.085 9.828 33.046 1.00 18.58 331 ASP A O 1
ATOM 2716 N N . ALA A 1 332 ? -55.292 11.922 33.258 1.00 14.24 332 ALA A N 1
ATOM 2717 C CA . ALA A 1 332 ? -54.440 11.872 32.067 1.00 18.17 332 ALA A CA 1
ATOM 2718 C C . ALA A 1 332 ? -53.566 10.624 32.004 1.00 18.33 332 ALA A C 1
ATOM 2719 O O . ALA A 1 332 ? -53.474 9.989 30.956 1.00 18.15 332 ALA A O 1
ATOM 2721 N N . ALA A 1 333 ? -52.941 10.266 33.123 1.00 16.23 333 ALA A N 1
ATOM 2722 C CA . ALA A 1 333 ? -52.104 9.074 33.166 1.00 17.08 333 ALA A CA 1
ATOM 2723 C C . ALA A 1 333 ? -52.946 7.817 32.908 1.00 17.15 333 ALA A C 1
ATOM 2724 O O . ALA A 1 333 ? -52.587 6.994 32.070 1.00 16.91 333 ALA A O 1
ATOM 2726 N N . SER A 1 334 ? -54.069 7.686 33.605 1.00 14.47 334 SER A N 1
ATOM 2727 C CA . SER A 1 334 ? -54.980 6.562 33.363 1.00 16.97 334 SER A CA 1
ATOM 2728 C C . SER A 1 334 ? -55.463 6.507 31.905 1.00 17.50 334 SER A C 1
ATOM 2729 O O . SER A 1 334 ? -55.502 5.441 31.307 1.00 14.93 334 SER A O 1
ATOM 2732 N N . ALA A 1 335 ? -55.790 7.669 31.341 1.00 18.77 335 ALA A N 1
ATOM 2733 C CA . ALA A 1 335 ? -56.363 7.759 30.001 1.00 16.04 335 ALA A CA 1
ATOM 2734 C C . ALA A 1 335 ? -55.452 7.173 28.936 1.00 16.70 335 ALA A C 1
ATOM 2735 O O . ALA A 1 335 ? -55.919 6.653 27.929 1.00 16.55 335 ALA A O 1
ATOM 2737 N N . GLU A 1 336 ? -54.150 7.235 29.175 1.00 15.73 336 GLU A N 1
ATOM 2738 C CA . GLU A 1 336 ? -53.191 6.676 28.241 1.00 19.40 336 GLU A CA 1
ATOM 2739 C C . GLU A 1 336 ? -53.296 5.164 28.152 1.00 18.53 336 GLU A C 1
ATOM 2740 O O . GLU A 1 336 ? -52.911 4.580 27.148 1.00 12.72 336 GLU A O 1
ATOM 2746 N N . GLY A 1 337 ? -53.831 4.539 29.197 1.00 14.96 337 GLY A N 1
ATOM 2747 C CA . GLY A 1 337 ? -54.025 3.099 29.183 1.00 14.59 337 GLY A CA 1
ATOM 2748 C C . GLY A 1 337 ? -55.392 2.673 28.679 1.00 14.36 337 GLY A C 1
ATOM 2749 O O . GLY A 1 337 ? -55.623 1.490 28.444 1.00 13.43 337 GLY A O 1
ATOM 2750 N N . PHE A 1 338 ? -56.301 3.637 28.537 1.00 13.84 338 PHE A N 1
ATOM 2751 C CA . PHE A 1 338 ? -57.645 3.376 28.034 1.00 12.82 338 PHE A CA 1
ATOM 2752 C C . PHE A 1 338 ? -57.987 4.384 26.917 1.00 12.26 338 PHE A C 1
ATOM 2753 O O . PHE A 1 338 ? -59.038 5.006 26.941 1.00 16.49 338 PHE A O 1
ATOM 2761 N N . ALA A 1 339 ? -57.094 4.556 25.958 1.00 15.25 339 ALA A N 1
ATOM 2762 C CA . ALA A 1 339 ? -57.186 5.708 25.050 1.00 16.41 339 ALA A CA 1
ATOM 2763 C C . ALA A 1 339 ? -58.218 5.476 23.951 1.00 15.74 339 ALA A C 1
ATOM 2764 O O . ALA A 1 339 ? -58.378 4.359 23.489 1.00 15.43 339 ALA A O 1
ATOM 2766 N N . GLY A 1 340 ? -58.902 6.535 23.532 1.00 14.44 340 GLY A N 1
ATOM 2767 C CA . GLY A 1 340 ? -59.837 6.440 22.417 1.00 15.74 340 GLY A CA 1
ATOM 2768 C C . GLY A 1 340 ? -61.294 6.579 22.833 1.00 11.76 340 GLY A C 1
ATOM 2769 O O . GLY A 1 340 ? -62.185 6.267 22.067 1.00 12.63 340 GLY A O 1
ATOM 2770 N N . TYR A 1 341 ? -61.522 7.043 24.057 1.00 11.54 341 TYR A N 1
ATOM 2771 C CA . TYR A 1 341 ? -62.872 7.276 24.580 1.00 13.71 341 TYR A CA 1
ATOM 2772 C C . TYR A 1 341 ? -63.748 6.017 24.689 1.00 16.08 341 TYR A C 1
ATOM 2773 O O . TYR A 1 341 ? -64.957 6.134 24.781 1.00 16.33 341 TYR A O 1
ATOM 2782 N N . SER A 1 342 ? -63.156 4.825 24.663 1.00 12.92 342 SER A N 1
ATOM 2783 C CA . SER A 1 342 ? -63.951 3.606 24.736 1.00 11.20 342 SER A CA 1
ATOM 2784 C C . SER A 1 342 ? -64.580 3.402 26.123 1.00 15.39 342 SER A C 1
ATOM 2785 O O . SER A 1 342 ? -64.030 3.825 27.151 1.00 14.64 342 SER A O 1
ATOM 2788 N N . LEU A 1 343 ? -65.736 2.749 26.122 1.00 13.34 343 LEU A N 1
ATOM 2789 C CA . LEU A 1 343 ? -66.372 2.234 27.328 1.00 13.46 343 LEU A CA 1
ATOM 2790 C C . LEU A 1 343 ? -66.366 0.698 27.304 1.00 12.68 343 LEU A C 1
ATOM 2791 O O . LEU A 1 343 ? -66.950 0.057 28.180 1.00 11.90 343 LEU A O 1
ATOM 2796 N N . PHE A 1 344 ? -65.719 0.136 26.277 1.00 12.22 344 PHE A N 1
ATOM 2797 C CA . PHE A 1 344 ? -65.516 -1.307 26.151 1.00 11.77 344 PHE A CA 1
ATOM 2798 C C . PHE A 1 344 ? -66.819 -2.085 26.338 1.00 12.52 344 PHE A C 1
ATOM 2799 O O . PHE A 1 344 ? -66.894 -3.017 27.136 1.00 12.64 344 PHE A O 1
ATOM 2807 N N . GLN A 1 345 ? -67.848 -1.660 25.619 1.00 13.09 345 GLN A N 1
ATOM 2808 C CA . GLN A 1 345 ? -69.164 -2.251 25.735 1.00 12.15 345 GLN A CA 1
ATOM 2809 C C . GLN A 1 345 ? -69.227 -3.418 24.760 1.00 14.49 345 GLN A C 1
ATOM 2810 O O . GLN A 1 345 ? -69.487 -3.243 23.568 1.00 12.45 345 GLN A O 1
ATOM 2816 N N . ASN A 1 346 ? -68.941 -4.608 25.276 1.00 13.80 346 ASN A N 1
ATOM 2817 C CA . ASN A 1 346 ? -68.769 -5.755 24.413 1.00 13.01 346 ASN A CA 1
ATOM 2818 C C . ASN A 1 346 ? -70.106 -6.431 24.134 1.00 13.24 346 ASN A C 1
ATOM 2819 O O . ASN A 1 346 ? -70.874 -6.719 25.048 1.00 10.86 346 ASN A O 1
ATOM 2824 N N . LEU A 1 347 ? -70.359 -6.671 22.853 1.00 13.41 347 LEU A N 1
ATOM 2825 C CA . LEU A 1 347 ? -71.602 -7.255 22.381 1.00 11.91 347 LEU A CA 1
ATOM 2826 C C . LEU A 1 347 ? -71.234 -8.360 21.420 1.00 13.32 347 LEU A C 1
ATOM 2827 O O . LEU A 1 347 ? -70.496 -8.143 20.452 1.00 13.25 347 LEU A O 1
ATOM 2832 N N . ILE A 1 348 ? -71.743 -9.553 21.692 1.00 14.08 348 ILE A N 1
ATOM 2833 C CA . ILE A 1 348 ? -71.280 -10.736 20.982 1.00 11.96 348 ILE A CA 1
ATOM 2834 C C . ILE A 1 348 ? -72.428 -11.394 20.205 1.00 13.75 348 ILE A C 1
ATOM 2835 O O . ILE A 1 348 ? -73.591 -11.293 20.597 1.00 12.27 348 ILE A O 1
ATOM 2840 N N . VAL A 1 349 ? -72.097 -12.049 19.095 1.00 15.16 349 VAL A N 1
ATOM 2841 C CA . VAL A 1 349 ? -73.090 -12.787 18.322 1.00 13.33 349 VAL A CA 1
ATOM 2842 C C . VAL A 1 349 ? -72.675 -14.244 18.127 1.00 15.63 349 VAL A C 1
ATOM 2843 O O . VAL A 1 349 ? -71.498 -14.591 18.235 1.00 15.12 349 VAL A O 1
ATOM 2847 N N . GLY A 1 350 ? -73.650 -15.092 17.820 1.00 15.62 350 GLY A N 1
ATOM 2848 C CA . GLY A 1 350 ? -73.366 -16.475 17.512 1.00 14.25 350 GLY A CA 1
ATOM 2849 C C . GLY A 1 350 ? -72.955 -17.308 18.714 1.00 12.76 350 GLY A C 1
ATOM 2850 O O . GLY A 1 350 ? -73.232 -16.951 19.853 1.00 15.87 350 GLY A O 1
ATOM 2851 N N . GLY A 1 351 ? -72.288 -18.424 18.445 1.00 13.69 351 GLY A N 1
ATOM 2852 C CA . GLY A 1 351 ? -71.937 -19.372 19.477 1.00 15.03 351 GLY A CA 1
ATOM 2853 C C . GLY A 1 351 ? -72.935 -20.514 19.517 1.00 18.05 351 GLY A C 1
ATOM 2854 O O . GLY A 1 351 ? -73.503 -20.866 18.489 1.00 17.96 351 GLY A O 1
ATOM 2855 N N . GLN A 1 352 ? -73.144 -21.061 20.711 1.00 16.49 352 GLN A N 1
ATOM 2856 C CA . GLN A 1 352 ? -74.014 -22.212 20.944 1.00 20.21 352 GLN A CA 1
ATOM 2857 C C . GLN A 1 352 ? -75.177 -21.869 21.840 1.00 19.02 352 GLN A C 1
ATOM 2858 O O . GLN A 1 352 ? -75.098 -20.956 22.663 1.00 19.10 352 GLN A O 1
ATOM 2864 N N . THR A 1 353 ? -76.263 -22.610 21.664 1.00 18.13 353 THR A N 1
ATOM 2865 C CA . THR A 1 353 ? -77.367 -22.601 22.603 1.00 17.54 353 THR A CA 1
ATOM 2866 C C . THR A 1 353 ? -76.993 -23.507 23.775 1.00 23.35 353 THR A C 1
ATOM 2867 O O . THR A 1 353 ? -75.993 -24.219 23.715 1.00 21.06 353 THR A O 1
ATOM 2871 N N . VAL A 1 354 ? -77.796 -23.495 24.831 1.00 24.48 354 VAL A N 1
ATOM 2872 C CA . VAL A 1 354 ? -77.512 -24.318 25.999 1.00 26.83 354 VAL A CA 1
ATOM 2873 C C . VAL A 1 354 ? -77.568 -25.793 25.602 1.00 29.09 354 VAL A C 1
ATOM 2874 O O . VAL A 1 354 ? -76.827 -26.623 26.116 1.00 31.45 354 VAL A O 1
ATOM 2878 N N . GLN A 1 355 ? -78.423 -26.076 24.631 1.00 26.98 355 GLN A N 1
ATOM 2879 C CA . GLN A 1 355 ? -78.590 -27.389 24.034 1.00 31.63 355 GLN A CA 1
ATOM 2880 C C . GLN A 1 355 ? -77.348 -27.856 23.247 1.00 34.22 355 GLN A C 1
ATOM 2881 O O . GLN A 1 355 ? -77.189 -29.041 22.956 1.00 29.35 355 GLN A O 1
ATOM 2887 N N . GLY A 1 356 ? -76.471 -26.922 22.894 1.00 23.72 356 GLY A N 1
ATOM 2888 C CA . GLY A 1 356 ? -75.277 -27.265 22.138 1.00 22.19 356 GLY A CA 1
ATOM 2889 C C . GLY A 1 356 ? -75.433 -27.229 20.624 1.00 21.59 356 GLY A C 1
ATOM 2890 O O . GLY A 1 356 ? -74.659 -27.858 19.907 1.00 23.31 356 GLY A O 1
ATOM 2891 N N . ARG A 1 357 ? -76.427 -26.491 20.134 1.00 20.52 357 ARG A N 1
ATOM 2892 C CA . ARG A 1 357 ? -76.579 -26.276 18.696 1.00 23.78 357 ARG A CA 1
ATOM 2893 C C . ARG A 1 357 ? -76.186 -24.857 18.299 1.00 20.64 357 ARG A C 1
ATOM 2894 O O . ARG A 1 357 ? -76.050 -23.995 19.158 1.00 21.27 357 ARG A O 1
ATOM 2902 N N . ASP A 1 358 ? -76.018 -24.607 17.005 1.00 18.05 358 ASP A N 1
ATOM 2903 C CA . ASP A 1 358 ? -75.561 -23.289 16.565 1.00 19.29 358 ASP A CA 1
ATOM 2904 C C . ASP A 1 358 ? -76.608 -22.232 16.877 1.00 20.62 358 ASP A C 1
ATOM 2905 O O . ASP A 1 358 ? -77.786 -22.449 16.671 1.00 20.50 358 ASP A O 1
ATOM 2910 N N . ALA A 1 359 ? -76.173 -21.080 17.368 1.00 16.29 359 ALA A N 1
ATOM 2911 C CA . ALA A 1 359 ? -77.107 -20.081 17.878 1.00 16.36 359 ALA A CA 1
ATOM 2912 C C . ALA A 1 359 ? -77.391 -18.965 16.883 1.00 17.38 359 ALA A C 1
ATOM 2913 O O . ALA A 1 359 ? -78.109 -18.017 17.204 1.00 17.92 359 ALA A O 1
ATOM 2915 N N . THR A 1 360 ? -76.816 -19.072 15.690 1.00 17.63 360 THR A N 1
ATOM 2916 C CA . THR A 1 360 ? -76.964 -18.040 14.674 1.00 17.47 360 THR A CA 1
ATOM 2917 C C . THR A 1 360 ? -78.430 -17.769 14.377 1.00 18.75 360 THR A C 1
ATOM 2918 O O . THR A 1 360 ? -79.216 -18.690 14.264 1.00 17.21 360 THR A O 1
ATOM 2922 N N . ASN A 1 361 ? -78.801 -16.499 14.290 1.00 19.24 361 ASN A N 1
ATOM 2923 C CA . ASN A 1 361 ? -80.144 -16.139 13.869 1.00 18.58 361 ASN A CA 1
ATOM 2924 C C . ASN A 1 361 ? -80.108 -14.848 13.046 1.00 19.93 361 ASN A C 1
ATOM 2925 O O . ASN A 1 361 ? -79.030 -14.341 12.733 1.00 18.68 361 ASN A O 1
ATOM 2930 N N . ASP A 1 362 ? -81.274 -14.316 12.703 1.00 20.92 362 ASP A N 1
ATOM 2931 C CA . ASP A 1 362 ? -81.338 -13.094 11.912 1.00 19.94 362 ASP A CA 1
ATOM 2932 C C . ASP A 1 362 ? -80.620 -11.912 12.575 1.00 23.70 362 ASP A C 1
ATOM 2933 O O . ASP A 1 362 ? -79.962 -11.122 11.901 1.00 17.09 362 ASP A O 1
ATOM 2938 N N . LEU A 1 363 ? -80.758 -11.785 13.891 1.00 17.55 363 LEU A N 1
ATOM 2939 C CA . LEU A 1 363 ? -80.131 -10.665 14.587 1.00 18.20 363 LEU A CA 1
ATOM 2940 C C . LEU A 1 363 ? -78.607 -10.791 14.582 1.00 13.07 363 LEU A C 1
ATOM 2941 O O . LEU A 1 363 ? -77.913 -9.778 14.585 1.00 18.54 363 LEU A O 1
ATOM 2946 N N . SER A 1 364 ? -78.092 -12.021 14.575 1.00 13.12 364 SER A N 1
ATOM 2947 C CA . SER A 1 364 ? -76.646 -12.236 14.504 1.00 14.68 364 SER A CA 1
ATOM 2948 C C . SER A 1 364 ? -76.049 -11.469 13.303 1.00 19.32 364 SER A C 1
ATOM 2949 O O . SER A 1 364 ? -75.054 -10.747 13.440 1.00 15.02 364 SER A O 1
ATOM 2952 N N . PHE A 1 365 ? -76.670 -11.614 12.135 1.00 17.45 365 PHE A N 1
ATOM 2953 C CA . PHE A 1 365 ? -76.219 -10.896 10.939 1.00 14.77 365 PHE A CA 1
ATOM 2954 C C . PHE A 1 365 ? -76.495 -9.399 11.050 1.00 15.37 365 PHE A C 1
ATOM 2955 O O . PHE A 1 365 ? -75.676 -8.583 10.643 1.00 18.97 365 PHE A O 1
ATOM 2963 N N . MET A 1 366 ? -77.641 -9.031 11.613 1.00 17.68 366 MET A N 1
ATOM 2964 C CA . MET A 1 366 ? -78.016 -7.620 11.652 1.00 15.86 366 MET A CA 1
ATOM 2965 C C . MET A 1 366 ? -77.111 -6.805 12.582 1.00 17.08 366 MET A C 1
ATOM 2966 O O . MET A 1 366 ? -76.895 -5.620 12.346 1.00 17.52 366 MET A O 1
ATOM 2971 N N . CYS A 1 367 ? -76.560 -7.449 13.611 1.00 15.06 367 CYS A N 1
ATOM 2972 C CA . CYS A 1 367 ? -75.592 -6.791 14.492 1.00 15.51 367 CYS A CA 1
ATOM 2973 C C . CYS A 1 367 ? -74.299 -6.478 13.734 1.00 14.58 367 CYS A C 1
ATOM 2974 O O . CYS A 1 367 ? -73.719 -5.408 13.880 1.00 15.86 367 CYS A O 1
ATOM 2977 N N . ILE A 1 368 ? -73.856 -7.414 12.909 1.00 16.32 368 ILE A N 1
ATOM 2978 C CA . ILE A 1 368 ? -72.690 -7.179 12.073 1.00 16.17 368 ILE A CA 1
ATOM 2979 C C . ILE A 1 368 ? -72.955 -6.027 11.076 1.00 17.23 368 ILE A C 1
ATOM 2980 O O . ILE A 1 368 ? -72.112 -5.160 10.862 1.00 14.35 368 ILE A O 1
ATOM 2985 N N . THR A 1 369 ? -74.148 -6.012 10.500 1.00 18.23 369 THR A N 1
ATOM 2986 C CA . THR A 1 369 ? -74.524 -4.969 9.550 1.00 17.95 369 THR A CA 1
ATOM 2987 C C . THR A 1 369 ? -74.541 -3.612 10.246 1.00 16.73 369 THR A C 1
ATOM 2988 O O . THR A 1 369 ? -74.105 -2.603 9.682 1.00 18.70 369 THR A O 1
ATOM 2992 N N . ALA A 1 370 ? -75.037 -3.586 11.476 1.00 16.14 370 ALA A N 1
ATOM 2993 C CA . ALA A 1 370 ? -75.131 -2.328 12.198 1.00 15.35 370 ALA A CA 1
ATOM 2994 C C . ALA A 1 370 ? -73.741 -1.727 12.433 1.00 15.05 370 ALA A C 1
ATOM 2995 O O . ALA A 1 370 ? -73.560 -0.520 12.324 1.00 17.73 370 ALA A O 1
ATOM 2997 N N . SER A 1 371 ? -72.758 -2.569 12.716 1.00 14.87 371 SER A N 1
ATOM 2998 C CA . SER A 1 371 ? -71.377 -2.096 12.830 1.00 17.02 371 SER A CA 1
ATOM 2999 C C . SER A 1 371 ? -70.869 -1.494 11.509 1.00 21.28 371 SER A C 1
ATOM 3000 O O . SER A 1 371 ? -70.111 -0.531 11.504 1.00 15.91 371 SER A O 1
ATOM 3003 N N . GLU A 1 372 ? -71.287 -2.074 10.388 1.00 17.41 372 GLU A N 1
ATOM 3004 C CA . GLU A 1 372 ? -70.896 -1.553 9.081 1.00 18.21 372 GLU A CA 1
ATOM 3005 C C . GLU A 1 372 ? -71.635 -0.243 8.79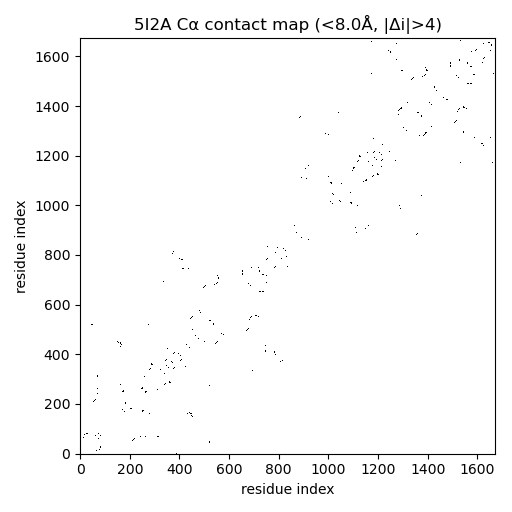3 1.00 16.35 372 GLU A C 1
ATOM 3006 O O . GLU A 1 372 ? -71.042 0.714 8.320 1.00 18.35 372 GLU A O 1
ATOM 3012 N N . HIS A 1 373 ? -72.926 -0.207 9.105 1.00 15.79 373 HIS A N 1
ATOM 3013 C CA . HIS A 1 373 ? -73.744 0.985 8.901 1.00 17.76 373 HIS A CA 1
ATOM 3014 C C . HIS A 1 373 ? -73.239 2.189 9.699 1.00 19.43 373 HIS A C 1
ATOM 3015 O O . HIS A 1 373 ? -73.014 3.266 9.151 1.00 16.61 373 HIS A O 1
ATOM 3022 N N . VAL A 1 374 ? -73.073 2.003 11.003 1.00 16.29 374 VAL A N 1
ATOM 3023 C CA . VAL A 1 374 ? -72.727 3.113 11.878 1.00 13.44 374 VAL A CA 1
ATOM 3024 C C . VAL A 1 374 ? -71.239 3.406 11.787 1.00 15.76 374 VAL A C 1
ATOM 3025 O O . VAL A 1 374 ? -70.831 4.551 11.826 1.00 16.57 374 VAL A O 1
ATOM 3029 N N . PHE A 1 375 ? -70.447 2.347 11.649 1.00 18.24 375 PHE A N 1
ATOM 3030 C CA . PHE A 1 375 ? -68.995 2.422 11.495 1.00 16.94 375 PHE A CA 1
ATOM 3031 C C . PHE A 1 375 ? -68.303 3.294 12.549 1.00 17.04 375 PHE A C 1
ATOM 3032 O O . PHE A 1 375 ? -67.400 4.066 12.232 1.00 14.34 375 PHE A O 1
ATOM 3040 N N . LEU A 1 376 ? -68.723 3.138 13.802 1.00 14.42 376 LEU A N 1
ATOM 3041 C CA . LEU A 1 376 ? -68.127 3.847 14.934 1.00 11.10 376 LEU A CA 1
ATOM 3042 C C . LEU A 1 376 ? -67.367 2.838 15.810 1.00 16.35 376 LEU A C 1
ATOM 3043 O O . LEU A 1 376 ? -67.498 1.638 15.602 1.00 15.19 376 LEU A O 1
ATOM 3048 N N . PRO A 1 377 ? -66.565 3.313 16.782 1.00 13.75 377 PRO A N 1
ATOM 3049 C CA . PRO A 1 377 ? -65.803 2.360 17.600 1.00 14.46 377 PRO A CA 1
ATOM 3050 C C . PRO A 1 377 ? -66.653 1.377 18.415 1.00 14.20 377 PRO A C 1
ATOM 3051 O O . PRO A 1 377 ? -66.268 0.230 18.552 1.00 14.66 377 PRO A O 1
ATOM 3055 N N . MET A 1 378 ? -67.777 1.832 18.952 1.00 14.31 378 MET A N 1
ATOM 3056 C CA . MET A 1 378 ? -68.586 1.005 19.835 1.00 12.17 378 MET A CA 1
ATOM 3057 C C . MET A 1 378 ? -69.852 0.555 19.112 1.00 17.53 378 MET A C 1
ATOM 3058 O O . MET A 1 378 ? -70.297 1.231 18.194 1.00 16.30 378 MET A O 1
ATOM 3063 N N . PRO A 1 379 ? -70.441 -0.585 19.516 1.00 16.13 379 PRO A N 1
ATOM 3064 C CA . PRO A 1 379 ? -69.977 -1.517 20.551 1.00 12.09 379 PRO A CA 1
ATOM 3065 C C . PRO A 1 379 ? -68.745 -2.294 20.100 1.00 13.13 379 PRO A C 1
ATOM 3066 O O . PRO A 1 379 ? -68.411 -2.282 18.906 1.00 13.70 379 PRO A O 1
ATOM 3070 N N . SER A 1 380 ? -68.072 -2.940 21.049 1.00 11.50 380 SER A N 1
ATOM 3071 C CA . SER A 1 380 ? -66.972 -3.825 20.734 1.00 12.54 380 SER A CA 1
ATOM 3072 C C . SER A 1 380 ? -67.577 -5.164 20.296 1.00 14.75 380 SER A C 1
ATOM 3073 O O . SER A 1 380 ? -67.732 -6.107 21.095 1.00 12.85 380 SER A O 1
ATOM 3076 N N . LEU A 1 381 ? -67.931 -5.224 19.017 1.00 12.78 381 LEU A N 1
ATOM 3077 C CA . L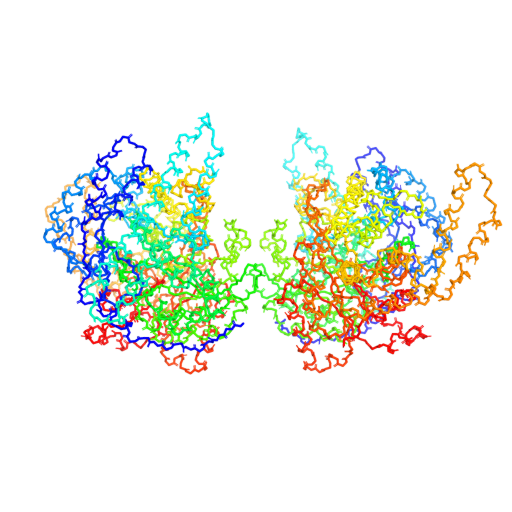EU A 1 381 ? -68.577 -6.390 18.440 1.00 13.56 381 LEU A CA 1
ATOM 3078 C C . LEU A 1 381 ? -67.682 -7.624 18.476 1.00 15.61 381 LEU A C 1
ATOM 3079 O O . LEU A 1 381 ? -66.503 -7.583 18.131 1.00 12.77 381 LEU A O 1
ATOM 3084 N N . SER A 1 382 ? -68.269 -8.730 18.889 1.00 12.35 382 SER A N 1
ATOM 3085 C CA . SER A 1 382 ? -67.539 -9.975 19.003 1.00 11.54 382 SER A CA 1
ATOM 3086 C C . SER A 1 382 ? -68.294 -11.125 18.353 1.00 12.75 382 SER A C 1
ATOM 3087 O O . SER A 1 382 ? -69.511 -11.066 18.177 1.00 13.94 382 SER A O 1
ATOM 3090 N N . ILE A 1 383 ? -67.579 -12.188 18.022 1.00 12.76 383 ILE A N 1
ATOM 3091 C CA . ILE A 1 383 ? -68.240 -13.391 17.562 1.00 12.72 383 ILE A CA 1
ATOM 3092 C C . ILE A 1 383 ? -67.685 -14.620 18.284 1.00 14.19 383 ILE A C 1
ATOM 3093 O O . ILE A 1 383 ? -66.478 -14.749 18.494 1.00 13.54 383 ILE A O 1
ATOM 3098 N N . ARG A 1 384 ? -68.586 -15.492 18.710 1.00 14.43 384 ARG A N 1
ATOM 3099 C CA . ARG A 1 384 ? -68.196 -16.769 19.274 1.00 13.65 384 ARG A CA 1
ATOM 3100 C C . ARG A 1 384 ? -68.036 -17.788 18.150 1.00 17.08 384 ARG A C 1
ATOM 3101 O O . ARG A 1 384 ? -68.976 -18.060 17.421 1.00 16.26 384 ARG A O 1
ATOM 3109 N N . VAL A 1 385 ? -66.833 -18.331 18.018 1.00 15.84 385 VAL A N 1
ATOM 3110 C CA . VAL A 1 385 ? -66.528 -19.356 17.033 1.00 16.58 385 VAL A CA 1
ATOM 3111 C C . VAL A 1 385 ? -66.532 -20.739 17.698 1.00 17.08 385 VAL A C 1
ATOM 3112 O O . VAL A 1 385 ? -65.930 -20.922 18.760 1.00 14.56 385 VAL A O 1
ATOM 3116 N N . TRP A 1 386 ? -67.229 -21.696 17.092 1.00 16.80 386 TRP A N 1
ATOM 3117 C CA . TRP A 1 386 ? -67.164 -23.090 17.540 1.00 17.78 386 TRP A CA 1
ATOM 3118 C C . TRP A 1 386 ? -67.209 -24.018 16.327 1.00 20.63 386 TRP A C 1
ATOM 3119 O O . TRP A 1 386 ? -67.427 -23.561 15.208 1.00 19.86 386 TRP A O 1
ATOM 3130 N N . HIS A 1 387 ? -66.982 -25.310 16.539 1.00 21.77 387 HIS A N 1
ATOM 3131 C CA . HIS A 1 387 ? -66.855 -26.236 15.417 1.00 25.04 387 HIS A CA 1
ATOM 3132 C C . HIS A 1 387 ? -68.109 -26.260 14.547 1.00 22.35 387 HIS A C 1
ATOM 3133 O O . HIS A 1 387 ? -68.021 -26.455 13.348 1.00 27.17 387 HIS A O 1
ATOM 3140 N N . GLY A 1 388 ? -69.266 -25.996 15.141 1.00 21.49 388 GLY A N 1
ATOM 3141 C CA . GLY A 1 388 ? -70.503 -25.935 14.382 1.00 16.92 388 GLY A CA 1
ATOM 3142 C C . GLY A 1 388 ? -70.969 -24.544 13.980 1.00 21.39 388 GLY A C 1
ATOM 3143 O O . GLY A 1 388 ? -72.119 -24.375 13.598 1.00 19.17 388 GLY A O 1
ATOM 3144 N N . SER A 1 389 ? -70.091 -23.544 14.054 1.00 19.36 389 SER A N 1
ATOM 3145 C CA . SER A 1 389 ? -70.458 -22.191 13.617 1.00 17.28 389 SER A CA 1
ATOM 3146 C C . SER A 1 389 ? -71.006 -22.187 12.191 1.00 20.20 389 SER A C 1
ATOM 3147 O O . SER A 1 389 ? -70.462 -22.843 11.321 1.00 19.52 389 SER A O 1
ATOM 3150 N N . SER A 1 390 ? -72.084 -21.448 11.971 1.00 16.67 390 SER A N 1
ATOM 3151 C CA . SER A 1 390 ? -72.568 -21.156 10.628 1.00 19.66 390 SER A CA 1
ATOM 3152 C C . SER A 1 390 ? -71.465 -20.554 9.757 1.00 22.90 390 SER A C 1
ATOM 3153 O O . SER A 1 390 ? -70.864 -19.538 10.108 1.00 18.92 390 SER A O 1
ATOM 3156 N N . LYS A 1 391 ? -71.180 -21.198 8.633 1.00 22.19 391 LYS A N 1
ATOM 3157 C CA . LYS A 1 391 ? -70.163 -20.700 7.722 1.00 20.58 391 LYS A CA 1
ATOM 3158 C C . LYS A 1 391 ? -70.561 -19.321 7.192 1.00 19.81 391 LYS A C 1
ATOM 3159 O O . LYS A 1 391 ? -69.717 -18.448 7.010 1.00 19.35 391 LYS A O 1
ATOM 3165 N N . ALA A 1 392 ? -71.854 -19.124 6.967 1.00 18.98 392 ALA A N 1
ATOM 3166 C CA . ALA A 1 392 ? -72.343 -17.847 6.468 1.00 19.00 392 ALA A CA 1
ATOM 3167 C C . ALA A 1 392 ? -72.073 -16.717 7.470 1.00 16.27 392 ALA A C 1
ATOM 3168 O O . ALA A 1 392 ? -71.773 -15.597 7.074 1.00 17.58 392 ALA A O 1
ATOM 3170 N N . LEU A 1 393 ? -72.194 -17.007 8.761 1.00 17.96 393 LEU A N 1
ATOM 3171 C CA . LEU A 1 393 ? -71.969 -15.977 9.765 1.00 18.01 393 LEU A CA 1
ATOM 3172 C C . LEU A 1 393 ? -70.475 -15.673 9.834 1.00 15.65 393 LEU A C 1
ATOM 3173 O O . LEU A 1 393 ? -70.091 -14.514 9.918 1.00 17.76 393 LEU A O 1
ATOM 3178 N N . LEU A 1 394 ? -69.640 -16.709 9.771 1.00 15.67 394 LEU A N 1
ATOM 3179 C CA . LEU A 1 394 ? -68.188 -16.519 9.805 1.00 16.56 394 LEU A CA 1
ATOM 3180 C C . LEU A 1 394 ? -67.715 -15.694 8.619 1.00 19.36 394 LEU A C 1
ATOM 3181 O O . LEU A 1 394 ? -66.866 -14.816 8.772 1.00 17.02 394 LEU A O 1
ATOM 3186 N N . MET A 1 395 ? -68.259 -15.976 7.434 1.00 16.06 395 MET A N 1
ATOM 3187 C CA . MET A 1 395 ? -67.877 -15.218 6.247 1.00 16.91 395 MET A CA 1
ATOM 3188 C C . MET A 1 395 ? -68.353 -13.761 6.339 1.00 16.83 395 MET A C 1
ATOM 3189 O O . MET A 1 395 ? -67.638 -12.846 5.949 1.00 17.50 395 MET A O 1
ATOM 3194 N N . ARG A 1 396 ? -69.549 -13.551 6.872 1.00 13.63 396 ARG A N 1
ATOM 3195 C CA . ARG A 1 396 ? -70.047 -12.199 7.069 1.00 16.33 396 ARG A CA 1
ATOM 3196 C C . ARG A 1 396 ? -69.184 -11.424 8.078 1.00 18.39 396 ARG A C 1
ATOM 3197 O O . ARG A 1 396 ? -68.951 -10.226 7.925 1.00 17.93 396 ARG A O 1
ATOM 3205 N N . ALA A 1 397 ? -68.718 -12.115 9.114 1.00 15.29 397 ALA A N 1
ATOM 3206 C CA . ALA A 1 397 ? -67.811 -11.507 10.086 1.00 17.27 397 ALA A CA 1
ATOM 3207 C C . ALA A 1 397 ? -66.505 -11.104 9.394 1.00 13.62 397 ALA A C 1
ATOM 3208 O O . ALA A 1 397 ? -65.997 -10.004 9.593 1.00 14.68 397 ALA A O 1
ATOM 3210 N N . ALA A 1 398 ? -65.987 -12.010 8.570 1.00 15.83 398 ALA A N 1
ATOM 3211 C CA . ALA A 1 398 ? -64.740 -11.778 7.852 1.00 18.26 398 ALA A CA 1
ATOM 3212 C C . ALA A 1 398 ? -64.877 -10.571 6.919 1.00 18.20 398 ALA A C 1
ATOM 3213 O O . ALA A 1 398 ? -63.959 -9.772 6.795 1.00 15.89 398 ALA A O 1
ATOM 3215 N N . GLU A 1 399 ? -66.045 -10.433 6.304 1.00 17.33 399 GLU A N 1
ATOM 3216 C CA . GLU A 1 399 ? -66.343 -9.270 5.476 1.00 18.00 399 GLU A CA 1
ATOM 3217 C C . GLU A 1 399 ? -66.245 -7.974 6.269 1.00 16.03 399 GLU A C 1
ATOM 3218 O O . GLU A 1 399 ? -65.737 -6.973 5.771 1.00 16.08 399 GLU A O 1
ATOM 3224 N N . LEU A 1 400 ? -66.749 -7.993 7.498 1.00 14.61 400 LEU A N 1
ATOM 3225 C CA . LEU A 1 400 ? -66.645 -6.823 8.351 1.00 14.60 400 LEU A CA 1
ATOM 3226 C C . LEU A 1 400 ? -65.187 -6.545 8.698 1.00 13.16 400 LEU A C 1
ATOM 3227 O O . LEU A 1 400 ? -64.746 -5.409 8.643 1.00 14.93 400 LEU A O 1
ATOM 3232 N N . THR A 1 401 ? -64.441 -7.588 9.049 1.00 14.39 401 THR A N 1
ATOM 3233 C CA . THR A 1 401 ? -63.042 -7.408 9.407 1.00 14.96 401 THR A CA 1
ATOM 3234 C C . THR A 1 401 ? -62.255 -6.805 8.238 1.00 19.04 401 THR A C 1
ATOM 3235 O O . THR A 1 401 ? -61.397 -5.953 8.430 1.00 17.74 401 THR A O 1
ATOM 3239 N N . ARG A 1 402 ? -62.582 -7.240 7.027 1.00 17.09 402 ARG A N 1
ATOM 3240 C CA . ARG A 1 402 ? -61.927 -6.751 5.823 1.00 16.90 402 ARG A CA 1
ATOM 3241 C C . ARG A 1 402 ? -62.074 -5.231 5.659 1.00 17.39 402 ARG A C 1
ATOM 3242 O O . ARG A 1 402 ? -61.198 -4.595 5.099 1.00 17.18 402 ARG A O 1
ATOM 3250 N N . THR A 1 403 ? -63.161 -4.647 6.165 1.00 16.82 403 THR A N 1
ATOM 3251 C CA . THR A 1 403 ? -63.318 -3.194 6.059 1.00 19.20 403 THR A CA 1
ATOM 3252 C C . THR A 1 403 ? -62.250 -2.439 6.834 1.00 18.06 403 THR A C 1
ATOM 3253 O O . THR A 1 403 ? -62.102 -1.238 6.646 1.00 17.33 403 THR A O 1
ATOM 3257 N N . GLY A 1 404 ? -61.526 -3.124 7.722 1.00 14.59 404 GLY A N 1
ATOM 3258 C CA . GLY A 1 404 ? -60.499 -2.457 8.510 1.00 14.88 404 GLY A CA 1
ATOM 3259 C C . GLY A 1 404 ? -60.970 -1.905 9.851 1.00 17.74 404 GLY A C 1
ATOM 3260 O O . GLY A 1 404 ? -60.180 -1.372 10.633 1.00 15.79 404 GLY A O 1
ATOM 3261 N N . ILE A 1 405 ? -62.259 -2.054 10.129 1.00 13.08 405 ILE A N 1
ATOM 3262 C CA . ILE A 1 405 ? -62.840 -1.534 11.354 1.00 11.57 405 ILE A CA 1
ATOM 3263 C C . ILE A 1 405 ? -62.399 -2.313 12.614 1.00 17.82 405 ILE A C 1
ATOM 3264 O O . ILE A 1 405 ? -62.622 -1.856 13.734 1.00 14.59 405 ILE A O 1
ATOM 3269 N N . GLY A 1 406 ? -61.765 -3.470 12.425 1.00 14.31 406 GLY A N 1
ATOM 3270 C CA . GLY A 1 406 ? -61.206 -4.230 13.526 1.00 15.52 406 GLY A CA 1
ATOM 3271 C C . GLY A 1 406 ? -62.210 -5.141 14.208 1.00 16.03 406 GLY A C 1
ATOM 3272 O O . GLY A 1 406 ? -61.917 -5.731 15.244 1.00 16.49 406 GLY A O 1
ATOM 3273 N N . LEU A 1 407 ? -63.387 -5.266 13.604 1.00 15.48 407 LEU A N 1
ATOM 3274 C CA . LEU A 1 407 ? -64.494 -6.032 14.168 1.00 16.08 407 LEU A CA 1
ATOM 3275 C C . LEU A 1 407 ? -64.914 -7.192 13.259 1.00 15.01 407 LEU A C 1
ATOM 3276 O O . LEU A 1 407 ? -64.664 -7.164 12.058 1.00 17.96 407 LEU A O 1
ATOM 3281 N N . PRO A 1 408 ? -65.530 -8.236 13.832 1.00 13.37 408 PRO A N 1
ATOM 3282 C CA . PRO A 1 408 ? -65.643 -8.472 15.272 1.00 12.14 408 PRO A CA 1
ATOM 3283 C C . PRO A 1 408 ? -64.334 -9.030 15.771 1.00 14.97 408 PRO A C 1
ATOM 3284 O O . PRO A 1 408 ? -63.489 -9.366 14.946 1.00 14.45 408 PRO A O 1
ATOM 3288 N N . ALA A 1 409 ? -64.154 -9.105 17.082 1.00 14.19 409 ALA A N 1
ATOM 3289 C CA . ALA A 1 409 ? -63.094 -9.928 17.646 1.00 13.74 409 ALA A CA 1
ATOM 3290 C C . ALA A 1 409 ? -63.596 -11.376 17.674 1.00 13.43 409 ALA A C 1
ATOM 3291 O O . ALA A 1 409 ? -64.795 -11.603 17.806 1.00 12.20 409 ALA A O 1
ATOM 3293 N N . TYR A 1 410 ? -62.676 -12.330 17.554 1.00 11.51 410 TYR A N 1
ATOM 3294 C CA . TYR A 1 410 ? -63.005 -13.747 17.429 1.00 12.62 410 TYR A CA 1
ATOM 3295 C C . TYR A 1 410 ? -62.622 -14.518 18.698 1.00 11.33 410 TYR A C 1
ATOM 3296 O O . TYR A 1 410 ? -61.484 -14.431 19.151 1.00 13.45 410 TYR A O 1
ATOM 3305 N N . TYR A 1 411 ? -63.570 -15.276 19.250 1.00 12.02 411 TYR A N 1
ATOM 3306 C CA . TYR A 1 411 ? -63.375 -16.010 20.506 1.00 14.32 411 TYR A CA 1
ATOM 3307 C C . TYR A 1 411 ? -63.656 -17.505 20.334 1.00 15.45 411 TYR A C 1
ATOM 3308 O O . TYR A 1 411 ? -64.596 -17.900 19.658 1.00 12.72 411 TYR A O 1
ATOM 3317 N N . ASN A 1 412 ? -62.829 -18.321 20.972 1.00 13.41 412 ASN A N 1
ATOM 3318 C CA . ASN A 1 412 ? -62.881 -19.765 20.798 1.00 14.83 412 ASN A CA 1
ATOM 3319 C C . ASN A 1 412 ? -63.691 -20.487 21.892 1.00 11.68 412 ASN A C 1
ATOM 3320 O O . ASN A 1 412 ? -63.173 -20.784 22.972 1.00 15.13 412 ASN A O 1
ATOM 3325 N N . ASP A 1 413 ? -64.955 -20.764 21.597 1.00 13.44 413 ASP A N 1
ATOM 3326 C CA . ASP A 1 413 ? -65.813 -21.600 22.456 1.00 15.03 413 ASP A CA 1
ATOM 3327 C C . ASP A 1 413 ? -65.107 -22.817 23.039 1.00 15.87 413 ASP A C 1
ATOM 3328 O O . ASP A 1 413 ? -65.251 -23.122 24.226 1.00 15.18 413 ASP A O 1
ATOM 3333 N N . GLU A 1 414 ? -64.348 -23.517 22.199 1.00 15.84 414 GLU A N 1
ATOM 3334 C CA . GLU A 1 414 ? -63.813 -24.820 22.584 1.00 16.23 414 GLU A CA 1
ATOM 3335 C C . GLU A 1 414 ? -62.762 -24.736 23.684 1.00 16.41 414 GLU A C 1
ATOM 3336 O O . GLU A 1 414 ? -62.502 -25.714 24.377 1.00 17.45 414 GLU A O 1
ATOM 3342 N N . VAL A 1 415 ? -62.167 -23.562 23.843 1.00 15.20 415 VAL A N 1
ATOM 3343 C CA . VAL A 1 415 ? -61.233 -23.311 24.936 1.00 17.04 415 VAL A CA 1
ATOM 3344 C C . VAL A 1 415 ? -61.913 -22.582 26.091 1.00 12.90 415 VAL A C 1
ATOM 3345 O O . VAL A 1 415 ? -61.659 -22.872 27.251 1.00 18.22 415 VAL A O 1
ATOM 3349 N N . ILE A 1 416 ? -62.774 -21.624 25.768 1.00 15.35 416 ILE A N 1
ATOM 3350 C CA . ILE A 1 416 ? -63.367 -20.775 26.792 1.00 12.18 416 ILE A CA 1
ATOM 3351 C C . ILE A 1 416 ? -64.358 -21.546 27.665 1.00 14.46 416 ILE A C 1
ATOM 3352 O O . ILE A 1 416 ? -64.340 -21.417 28.873 1.00 12.58 416 ILE A O 1
ATOM 3357 N N . ILE A 1 417 ? -65.183 -22.382 27.046 1.00 14.00 417 ILE A N 1
ATOM 3358 C CA . ILE A 1 417 ? -66.195 -23.130 27.779 1.00 12.78 417 ILE A CA 1
ATOM 3359 C C . ILE A 1 417 ? -65.569 -24.074 28.824 1.00 13.08 417 ILE A C 1
ATOM 3360 O O . ILE A 1 417 ? -65.957 -24.029 29.983 1.00 13.05 417 ILE A O 1
ATOM 3365 N N . PRO A 1 418 ? -64.575 -24.896 28.437 1.00 14.33 418 PRO A N 1
ATOM 3366 C CA . PRO A 1 418 ? -63.936 -25.678 29.501 1.00 15.37 418 PRO A CA 1
ATOM 3367 C C . PRO A 1 418 ? -63.212 -24.821 30.556 1.00 18.20 418 PRO A C 1
ATOM 3368 O O . PRO A 1 418 ? -63.187 -25.210 31.728 1.00 15.80 418 PRO A O 1
ATOM 3372 N N . ALA A 1 419 ? -62.633 -23.687 30.160 1.00 15.51 419 ALA A N 1
ATOM 3373 C CA . ALA A 1 419 ? -61.943 -22.853 31.148 1.00 17.38 419 ALA A CA 1
ATOM 3374 C C . ALA A 1 419 ? -62.933 -22.341 32.201 1.00 15.26 419 ALA A C 1
ATOM 3375 O O . ALA A 1 419 ? -62.632 -22.338 33.393 1.00 15.52 419 ALA A O 1
ATOM 3377 N N . LEU A 1 420 ? -64.115 -21.928 31.761 1.00 15.09 420 LEU A N 1
ATOM 3378 C CA . LEU A 1 420 ? -65.140 -21.462 32.690 1.00 14.54 420 LEU A CA 1
ATOM 3379 C C . LEU A 1 420 ? -65.594 -22.578 33.628 1.00 15.48 420 LEU A C 1
ATOM 3380 O O . LEU A 1 420 ? -65.780 -22.356 34.822 1.00 15.75 420 LEU A O 1
ATOM 3385 N N . VAL A 1 421 ? -65.769 -23.773 33.078 1.00 15.67 421 VAL A N 1
ATOM 3386 C CA . VAL A 1 421 ? -66.173 -24.915 33.877 1.00 14.26 421 VAL A CA 1
ATOM 3387 C C . VAL A 1 421 ? -65.101 -25.221 34.907 1.00 16.58 421 VAL A C 1
ATOM 3388 O O . VAL A 1 421 ? -65.401 -25.455 36.068 1.00 15.47 421 VAL A O 1
ATOM 3392 N N . HIS A 1 422 ? -63.843 -25.155 34.491 1.00 17.55 422 HIS A N 1
ATOM 3393 C CA . HIS A 1 422 ? -62.741 -25.414 35.406 1.00 15.50 422 HIS A CA 1
ATOM 3394 C C . HIS A 1 422 ? -62.723 -24.427 36.582 1.00 16.31 422 HIS A C 1
ATOM 3395 O O . HIS A 1 422 ? -62.352 -24.798 37.692 1.00 15.42 422 HIS A O 1
ATOM 3402 N N . ARG A 1 423 ? -63.118 -23.178 36.337 1.00 14.61 423 ARG A N 1
ATOM 3403 C CA . ARG A 1 423 ? -63.168 -22.168 37.394 1.00 12.38 423 ARG A CA 1
ATOM 3404 C C . ARG A 1 423 ? -64.487 -22.209 38.158 1.00 16.77 423 ARG A C 1
ATOM 3405 O O . ARG A 1 423 ? -64.702 -21.398 39.043 1.00 15.84 423 ARG A O 1
ATOM 3413 N N . GLY A 1 424 ? -65.380 -23.129 37.797 1.00 17.81 424 GLY A N 1
ATOM 3414 C CA . GLY A 1 424 ? -66.524 -23.422 38.640 1.00 14.35 424 GLY A CA 1
ATOM 3415 C C . GLY A 1 424 ? -67.910 -23.320 38.036 1.00 18.07 424 GLY A C 1
ATOM 3416 O O . GLY A 1 424 ? -68.890 -23.641 38.702 1.00 16.05 424 GLY A O 1
ATOM 3417 N N . ALA A 1 425 ? -68.011 -22.860 36.793 1.00 13.34 425 ALA A N 1
ATOM 3418 C CA . ALA A 1 425 ? -69.316 -22.793 36.126 1.00 14.46 425 ALA A CA 1
ATOM 3419 C C . ALA A 1 425 ? -69.846 -24.191 35.798 1.00 13.86 425 ALA A C 1
ATOM 3420 O O . ALA A 1 425 ? -69.059 -25.107 35.603 1.00 14.51 425 ALA A O 1
ATOM 3422 N N . THR A 1 426 ? -71.166 -24.344 35.709 1.00 13.38 426 THR A N 1
ATOM 3423 C CA . THR A 1 426 ? -71.721 -25.546 35.090 1.00 16.76 426 THR A CA 1
ATOM 3424 C C . THR A 1 426 ? -71.531 -25.471 33.576 1.00 16.27 426 THR A C 1
ATOM 3425 O O . THR A 1 426 ? -71.328 -24.395 33.007 1.00 12.41 426 THR A O 1
ATOM 3429 N N . MET A 1 427 ? -71.618 -26.623 32.930 1.00 15.72 427 MET A N 1
ATOM 3430 C CA . MET A 1 427 ? -71.569 -26.676 31.484 1.00 18.10 427 MET A CA 1
ATOM 3431 C C . MET A 1 427 ? -72.672 -25.825 30.834 1.00 19.60 427 MET A C 1
ATOM 3432 O O . MET A 1 427 ? -72.410 -25.111 29.874 1.00 20.11 427 MET A O 1
ATOM 3437 N N . ASP A 1 428 ? -73.900 -25.899 31.347 1.00 17.02 428 ASP A N 1
ATOM 3438 C CA . ASP A 1 428 ? -74.992 -25.111 30.774 1.00 17.86 428 ASP A CA 1
ATOM 3439 C C . ASP A 1 428 ? -74.690 -23.606 30.882 1.00 17.64 428 ASP A C 1
ATOM 3440 O O . ASP A 1 428 ? -75.046 -22.829 30.008 1.00 17.70 428 ASP A O 1
ATOM 3445 N N . GLU A 1 429 ? -74.085 -23.204 31.990 1.00 14.80 429 GLU A N 1
ATOM 3446 C CA . GLU A 1 429 ? -73.780 -21.793 32.207 1.00 17.19 429 GLU A CA 1
ATOM 3447 C C . GLU A 1 429 ? -72.672 -21.367 31.255 1.00 15.15 429 GLU A C 1
ATOM 3448 O O . GLU A 1 429 ? -72.779 -20.354 30.588 1.00 16.13 429 GLU A O 1
ATOM 3454 N N . ALA A 1 430 ? -71.626 -22.178 31.192 1.00 13.08 430 ALA A N 1
ATOM 3455 C CA . ALA A 1 430 ? -70.446 -21.866 30.411 1.00 14.71 430 ALA A CA 1
ATOM 3456 C C . ALA A 1 430 ? -70.812 -21.742 28.940 1.00 18.59 430 ALA A C 1
ATOM 3457 O O . ALA A 1 430 ? -70.291 -20.878 28.238 1.00 16.49 430 ALA A O 1
ATOM 3459 N N . ARG A 1 431 ? -71.732 -22.592 28.489 1.00 15.46 431 ARG A N 1
ATOM 3460 C CA . ARG A 1 431 ? -72.185 -22.561 27.105 1.00 12.73 431 ARG A CA 1
ATOM 3461 C C . ARG A 1 431 ? -72.876 -21.265 26.750 1.00 17.51 431 ARG A C 1
ATOM 3462 O O . ARG A 1 431 ? -72.956 -20.902 25.579 1.00 16.36 431 ARG A O 1
ATOM 3470 N N . ASN A 1 432 ? -73.384 -20.578 27.762 1.00 13.71 432 ASN A N 1
ATOM 3471 C CA . ASN A 1 432 ? -74.063 -19.323 27.539 1.00 17.26 432 ASN A CA 1
ATOM 3472 C C . ASN A 1 432 ? -73.146 -18.126 27.779 1.00 10.74 432 ASN A C 1
ATOM 3473 O O . ASN A 1 432 ? -73.617 -17.023 28.025 1.00 13.97 432 ASN A O 1
ATOM 3478 N N . TYR A 1 433 ? -71.839 -18.328 27.710 1.00 11.42 433 TYR A N 1
ATOM 3479 C CA . TYR A 1 433 ? -70.933 -17.227 28.049 1.00 12.85 433 TYR A CA 1
ATOM 3480 C C . TYR A 1 433 ? -70.989 -16.073 27.047 1.00 13.28 433 TYR A C 1
ATOM 3481 O O . TYR A 1 433 ? -71.344 -16.245 25.870 1.00 13.43 433 TYR A O 1
ATOM 3490 N N . ASN A 1 434 ? -70.628 -14.885 27.510 1.00 12.56 434 ASN A N 1
ATOM 3491 C CA . ASN A 1 434 ? -70.246 -13.851 26.562 1.00 12.13 434 ASN A CA 1
ATOM 3492 C C . ASN A 1 434 ? -68.946 -13.207 27.023 1.00 15.57 434 ASN A C 1
ATOM 3493 O O . ASN A 1 434 ? -68.338 -13.651 28.002 1.00 15.85 434 ASN A O 1
ATOM 3498 N N . ILE A 1 435 ? -68.507 -12.191 26.301 1.00 13.02 435 ILE A N 1
ATOM 3499 C CA . ILE A 1 435 ? -67.252 -11.528 26.611 1.00 11.74 435 ILE A CA 1
ATOM 3500 C C . ILE A 1 435 ? -67.529 -10.199 27.331 1.00 12.34 435 ILE A C 1
ATOM 3501 O O . ILE A 1 435 ? -68.495 -9.508 27.037 1.00 11.86 435 ILE A O 1
ATOM 3506 N N . ILE A 1 436 ? -66.694 -9.890 28.311 1.00 13.67 436 ILE A N 1
ATOM 3507 C CA . ILE A 1 436 ? -66.735 -8.631 29.026 1.00 9.83 436 ILE A CA 1
ATOM 3508 C C . ILE A 1 436 ? -65.612 -7.752 28.519 1.00 13.83 436 ILE A C 1
ATOM 3509 O O . ILE A 1 436 ? -64.477 -8.215 28.423 1.00 9.27 436 ILE A O 1
ATOM 3514 N N . GLY A 1 437 ? -65.913 -6.485 28.229 1.00 10.32 437 GLY A N 1
ATOM 3515 C CA . GLY A 1 437 ? -64.876 -5.517 27.921 1.00 11.76 437 GLY A CA 1
ATOM 3516 C C . GLY A 1 437 ? -64.033 -5.862 26.697 1.00 13.22 437 GLY A C 1
ATOM 3517 O O . GLY A 1 437 ? -64.512 -5.781 25.570 1.00 13.15 437 GLY A O 1
ATOM 3518 N N . CYS A 1 438 ? -62.781 -6.242 26.927 1.00 10.72 438 CYS A N 1
ATOM 3519 C CA . CYS A 1 438 ? -61.857 -6.577 25.846 1.00 10.49 438 CYS A CA 1
ATOM 3520 C C . CYS A 1 438 ? -61.913 -8.066 25.460 1.00 14.07 438 CYS A C 1
ATOM 3521 O O . CYS A 1 438 ? -62.292 -8.395 24.344 1.00 11.77 438 CYS A O 1
ATOM 3524 N N . VAL A 1 439 ? -61.531 -8.958 26.376 1.00 11.90 439 VAL A N 1
ATOM 3525 C CA . VAL A 1 439 ? -61.429 -10.383 26.057 1.00 11.05 439 VAL A CA 1
ATOM 3526 C C . VAL A 1 439 ? -61.827 -11.302 27.223 1.00 12.75 439 VAL A C 1
ATOM 3527 O O . VAL A 1 439 ? -61.504 -12.491 27.220 1.00 11.38 439 VAL A O 1
ATOM 3531 N N . GLU A 1 440 ? -62.545 -10.760 28.203 1.00 11.54 440 GLU A N 1
ATOM 3532 C CA . GLU A 1 440 ? -62.758 -11.472 29.461 1.00 10.96 440 GLU A CA 1
ATOM 3533 C C . GLU A 1 440 ? -64.086 -12.243 29.486 1.00 11.89 440 GLU A C 1
ATOM 3534 O O . GLU A 1 440 ? -65.149 -11.653 29.490 1.00 13.48 440 GLU A O 1
ATOM 3540 N N . PRO A 1 441 ? -64.023 -13.575 29.500 1.00 10.85 441 PRO A N 1
ATOM 3541 C CA . PRO A 1 441 ? -65.270 -14.348 29.424 1.00 11.39 441 PRO A CA 1
ATOM 3542 C C . PRO A 1 441 ? -66.000 -14.459 30.760 1.00 15.35 441 PRO A C 1
ATOM 3543 O O . PRO A 1 441 ? -65.373 -14.460 31.817 1.00 14.00 441 PRO A O 1
ATOM 3547 N N . GLN A 1 442 ? -67.319 -14.555 30.721 1.00 11.44 442 GLN A N 1
ATOM 3548 C CA . GLN A 1 442 ? -68.065 -14.624 31.959 1.00 14.63 442 GLN A CA 1
ATOM 3549 C C . GLN A 1 442 ? -69.403 -15.322 31.713 1.00 14.49 442 GLN A C 1
ATOM 3550 O O . GLN A 1 442 ? -69.944 -15.283 30.601 1.00 12.80 442 GLN A O 1
ATOM 3556 N N . VAL A 1 443 ? -69.925 -15.978 32.741 1.00 13.74 443 VAL A N 1
ATOM 3557 C CA . VAL A 1 443 ? -71.322 -16.423 32.762 1.00 12.07 443 VAL A CA 1
ATOM 3558 C C . VAL A 1 443 ? -72.183 -15.210 33.065 1.00 16.72 443 VAL A C 1
ATOM 3559 O O . VAL A 1 443 ? -72.082 -14.636 34.139 1.00 17.91 443 VAL A O 1
ATOM 3563 N N . PRO A 1 444 ? -73.019 -14.795 32.115 1.00 14.24 444 PRO A N 1
ATOM 3564 C CA . PRO A 1 444 ? -73.740 -13.531 32.288 1.00 13.43 444 PRO A CA 1
ATOM 3565 C C . PRO A 1 444 ? -74.822 -13.616 33.356 1.00 16.52 444 PRO A C 1
ATOM 3566 O O . PRO A 1 444 ? -75.394 -14.672 33.540 1.00 14.38 444 PRO A O 1
ATOM 3570 N N . GLY A 1 445 ? -75.060 -12.515 34.054 1.00 15.10 445 GLY A N 1
ATOM 3571 C CA . GLY A 1 445 ? -76.137 -12.408 35.013 1.00 14.66 445 GLY A CA 1
ATOM 3572 C C . GLY A 1 445 ? -75.895 -13.117 36.336 1.00 15.47 445 GLY A C 1
ATOM 3573 O O . GLY A 1 445 ? -76.804 -13.207 37.149 1.00 14.06 445 GLY A O 1
ATOM 3574 N N . LYS A 1 446 ? -74.683 -13.620 36.549 1.00 13.73 446 LYS A N 1
ATOM 3575 C CA . LYS A 1 446 ? -74.366 -14.406 37.741 1.00 14.05 446 LYS A CA 1
ATOM 3576 C C . LYS A 1 446 ? -72.996 -14.086 38.341 1.00 13.47 446 LYS A C 1
ATOM 3577 O O . LYS A 1 446 ? -72.549 -14.756 39.276 1.00 11.95 446 LYS A O 1
ATOM 3583 N N . THR A 1 447 ? -72.327 -13.078 37.796 1.00 15.29 447 THR A N 1
ATOM 3584 C CA . THR A 1 447 ? -70.908 -12.894 38.065 1.00 12.99 447 THR A CA 1
ATOM 3585 C C . THR A 1 447 ? -70.546 -11.468 38.483 1.00 14.58 447 THR A C 1
ATOM 3586 O O . THR A 1 447 ? -71.073 -10.486 37.944 1.00 14.39 447 THR A O 1
ATOM 3590 N N . ASP A 1 448 ? -69.661 -11.367 39.470 1.00 12.89 448 ASP A N 1
ATOM 3591 C CA . ASP A 1 448 ? -68.924 -10.127 39.728 1.00 12.44 448 ASP A CA 1
ATOM 3592 C C . ASP A 1 448 ? -67.443 -10.451 39.512 1.00 13.58 448 ASP A C 1
ATOM 3593 O O . ASP A 1 448 ? -66.787 -11.012 40.390 1.00 12.05 448 ASP A O 1
ATOM 3598 N N . GLY A 1 449 ? -66.929 -10.117 38.338 1.00 10.10 449 GLY A N 1
ATOM 3599 C CA . GLY A 1 449 ? -65.683 -10.697 37.882 1.00 10.82 449 GLY A CA 1
ATOM 3600 C C . GLY A 1 449 ? -64.447 -9.835 38.003 1.00 12.57 449 GLY A C 1
ATOM 3601 O O . GLY A 1 449 ? -63.338 -10.354 37.899 1.00 12.08 449 GLY A O 1
ATOM 3602 N N . TRP A 1 450 ? -64.638 -8.535 38.231 1.00 13.06 450 TRP A N 1
ATOM 3603 C CA . TRP A 1 450 ? -63.506 -7.606 38.377 1.00 13.44 450 TRP A CA 1
ATOM 3604 C C . TRP A 1 450 ? -62.526 -7.817 37.227 1.00 11.76 450 TRP A C 1
ATOM 3605 O O . TRP A 1 450 ? -61.322 -7.946 37.432 1.00 12.62 450 TRP A O 1
ATOM 3616 N N . HIS A 1 451 ? -63.065 -7.870 36.007 1.00 11.74 451 HIS A N 1
ATOM 3617 C CA . HIS A 1 451 ? -62.313 -8.411 34.882 1.00 10.25 451 HIS A CA 1
ATOM 3618 C C . HIS A 1 451 ? -61.150 -7.539 34.386 1.00 11.91 451 HIS A C 1
ATOM 3619 O O . HIS A 1 451 ? -60.365 -7.988 33.560 1.00 11.97 451 HIS A O 1
ATOM 3626 N N . ASP A 1 452 ? -61.023 -6.311 34.881 1.00 11.86 452 ASP A N 1
ATOM 3627 C CA . ASP A 1 452 ? -59.810 -5.547 34.589 1.00 11.11 452 ASP A CA 1
ATOM 3628 C C . ASP A 1 452 ? -59.299 -4.821 35.840 1.00 12.33 452 ASP A C 1
ATOM 3629 O O . ASP A 1 452 ? -59.305 -3.594 35.912 1.00 12.60 452 ASP A O 1
ATOM 3634 N N . ALA A 1 453 ? -58.839 -5.609 36.806 1.00 10.75 453 ALA A N 1
ATOM 3635 C CA . ALA A 1 453 ? -58.550 -5.117 38.152 1.00 14.09 453 ALA A CA 1
ATOM 3636 C C . ALA A 1 453 ? -57.220 -4.380 38.267 1.00 12.86 453 ALA A C 1
ATOM 3637 O O . ALA A 1 453 ? -57.052 -3.566 39.171 1.00 15.08 453 ALA A O 1
ATOM 3639 N N . ALA A 1 454 ? -56.284 -4.680 37.368 1.00 11.77 454 ALA A N 1
ATOM 3640 C CA . ALA A 1 454 ? -54.955 -4.061 37.390 1.00 13.92 454 ALA A CA 1
ATOM 3641 C C . ALA A 1 454 ? -54.163 -4.400 36.145 1.00 14.00 454 ALA A C 1
ATOM 3642 O O . ALA A 1 454 ? -54.460 -5.364 35.427 1.00 13.07 454 ALA A O 1
ATOM 3644 N N . PHE A 1 455 ? -53.147 -3.582 35.909 1.00 13.50 455 PHE A N 1
ATOM 3645 C CA . PHE A 1 455 ? -52.164 -3.818 34.871 1.00 11.04 455 PHE A CA 1
ATOM 3646 C C . PHE A 1 455 ? -50.835 -4.156 35.553 1.00 13.01 455 PHE A C 1
ATOM 3647 O O . PHE A 1 455 ? -50.331 -3.361 36.354 1.00 14.44 455 PHE A O 1
ATOM 3655 N N . PHE A 1 456 ? -50.269 -5.313 35.231 1.00 13.11 456 PHE A N 1
ATOM 3656 C CA . PHE A 1 456 ? -49.020 -5.763 35.832 1.00 11.02 456 PHE A CA 1
ATOM 3657 C C . PHE A 1 456 ? -47.928 -5.860 34.773 1.00 12.49 456 PHE A C 1
ATOM 3658 O O . PHE A 1 456 ? -48.083 -6.572 33.777 1.00 10.06 456 PHE A O 1
ATOM 3666 N N . ASN A 1 457 ? -46.817 -5.170 35.013 1.00 13.18 457 ASN A N 1
ATOM 3667 C CA . ASN A 1 457 ? -45.705 -5.149 34.064 1.00 15.26 457 ASN A CA 1
ATOM 3668 C C . ASN A 1 457 ? -44.725 -6.287 34.361 1.00 12.83 457 ASN A C 1
ATOM 3669 O O . ASN A 1 457 ? -43.934 -6.191 35.293 1.00 14.70 457 ASN A O 1
ATOM 3674 N N . MET A 1 458 ? -44.770 -7.349 33.565 1.00 11.78 458 MET A N 1
ATOM 3675 C CA . MET A 1 458 ? -43.917 -8.510 33.814 1.00 14.20 458 MET A CA 1
ATOM 3676 C C . MET A 1 458 ? -42.443 -8.209 33.531 1.00 15.61 458 MET A C 1
ATOM 3677 O O . MET A 1 458 ? -41.580 -8.965 33.951 1.00 13.71 458 MET A O 1
ATOM 3682 N N . CYS A 1 459 ? -42.152 -7.107 32.844 1.00 13.47 459 CYS A N 1
ATOM 3683 C CA . CYS A 1 459 ? -40.759 -6.716 32.627 1.00 14.58 459 CYS A CA 1
ATOM 3684 C C . CYS A 1 459 ? -40.097 -6.064 33.852 1.00 16.55 459 CYS A C 1
ATOM 3685 O O . CYS A 1 459 ? -38.868 -6.064 33.967 1.00 16.05 459 CYS A O 1
ATOM 3688 N N . ARG A 1 460 ? -40.884 -5.464 34.743 1.00 14.80 460 ARG A N 1
ATOM 3689 C CA . ARG A 1 460 ? -40.249 -4.771 35.863 1.00 17.65 460 ARG A CA 1
ATOM 3690 C C . ARG A 1 460 ? -39.578 -5.759 36.846 1.00 17.63 460 ARG A C 1
ATOM 3691 O O . ARG A 1 460 ? -38.453 -5.505 37.267 1.00 16.67 460 ARG A O 1
ATOM 3699 N N . PRO A 1 461 ? -40.239 -6.894 37.182 1.00 17.15 461 PRO A N 1
ATOM 3700 C CA . PRO A 1 461 ? -39.521 -7.909 37.961 1.00 16.45 461 PRO A CA 1
ATOM 3701 C C . PRO A 1 461 ? -38.264 -8.430 37.268 1.00 16.89 461 PRO A C 1
ATOM 3702 O O . PRO A 1 461 ? -37.320 -8.801 37.963 1.00 16.20 461 PRO A O 1
ATOM 3706 N N . LEU A 1 462 ? -38.246 -8.442 35.936 1.00 15.47 462 LEU A N 1
ATOM 3707 C CA . LEU A 1 462 ? -37.046 -8.847 35.204 1.00 16.45 462 LEU A CA 1
ATOM 3708 C C . LEU A 1 462 ? -35.918 -7.828 35.416 1.00 16.17 462 LEU A C 1
ATOM 3709 O O . LEU A 1 462 ? -34.782 -8.196 35.689 1.00 17.34 462 LEU A O 1
ATOM 3714 N N . GLU A 1 463 ? -36.241 -6.552 35.288 1.00 13.28 463 GLU A N 1
ATOM 3715 C CA . GLU A 1 463 ? -35.275 -5.498 35.582 1.00 16.70 463 GLU A CA 1
ATOM 3716 C C . GLU A 1 463 ? -34.747 -5.606 37.013 1.00 19.98 463 GLU A C 1
ATOM 3717 O O . GLU A 1 463 ? -33.575 -5.344 37.257 1.00 18.61 463 GLU A O 1
ATOM 3723 N N . MET A 1 464 ? -35.602 -6.014 37.950 1.00 15.21 464 MET A N 1
ATOM 3724 C CA . MET A 1 464 ? -35.173 -6.161 39.337 1.00 15.48 464 MET A CA 1
ATOM 3725 C C . MET A 1 464 ? -34.171 -7.307 39.517 1.00 17.53 464 MET A C 1
ATOM 3726 O O . MET A 1 464 ? -33.358 -7.281 40.437 1.00 18.20 464 MET A O 1
ATOM 3731 N N . VAL A 1 465 ? -34.207 -8.306 38.647 1.00 16.91 465 VAL A N 1
ATOM 3732 C CA . VAL A 1 465 ? -33.210 -9.365 38.764 1.00 19.87 465 VAL A CA 1
ATOM 3733 C C . VAL A 1 465 ? -31.822 -8.785 38.481 1.00 18.39 465 VAL A C 1
ATOM 3734 O O . VAL A 1 465 ? -30.867 -9.093 39.189 1.00 21.29 465 VAL A O 1
ATOM 3738 N N . PHE A 1 466 ? -31.728 -7.921 37.471 1.00 17.85 466 PHE A N 1
ATOM 3739 C CA . PHE A 1 466 ? -30.460 -7.290 37.107 1.00 20.90 466 PHE A CA 1
ATOM 3740 C C . PHE A 1 466 ? -29.972 -6.355 38.206 1.00 23.88 466 PHE A C 1
ATOM 3741 O O . PHE A 1 466 ? -28.780 -6.297 38.500 1.00 22.40 466 PHE A O 1
ATOM 3749 N N . SER A 1 467 ? -30.904 -5.633 38.813 1.00 17.90 467 SER A N 1
ATOM 3750 C CA . SER A 1 467 ? -30.550 -4.596 39.772 1.00 19.49 467 SER A CA 1
ATOM 3751 C C . SER A 1 467 ? -30.623 -5.060 41.219 1.00 18.38 467 SER A C 1
ATOM 3752 O O . SER A 1 467 ? -30.510 -4.246 42.118 1.00 21.54 467 SER A O 1
ATOM 3755 N N . ASN A 1 468 ? -30.825 -6.357 41.437 1.00 17.95 468 ASN A N 1
ATOM 3756 C CA . ASN A 1 468 ? -30.978 -6.896 42.791 1.00 21.27 468 ASN A CA 1
ATOM 3757 C C . ASN A 1 468 ? -32.006 -6.113 43.614 1.00 20.81 468 ASN A C 1
ATOM 3758 O O . ASN A 1 468 ? -31.782 -5.777 44.786 1.00 20.22 468 ASN A O 1
ATOM 3763 N N . GLY A 1 469 ? -33.132 -5.807 42.981 1.00 20.83 469 GLY A N 1
ATOM 3764 C CA . GLY A 1 469 ? -34.247 -5.190 43.678 1.00 17.56 469 GLY A CA 1
ATOM 3765 C C . GLY A 1 469 ? -34.107 -3.707 43.955 1.00 20.09 469 GLY A C 1
ATOM 3766 O O . GLY A 1 469 ? -34.845 -3.162 44.775 1.00 21.63 469 GLY A O 1
ATOM 3767 N N . TYR A 1 470 ? -33.168 -3.053 43.275 1.00 18.22 470 TYR A N 1
ATOM 3768 C CA . TYR A 1 470 ? -33.003 -1.612 43.409 1.00 19.12 470 TYR A CA 1
ATOM 3769 C C . TYR A 1 470 ? -33.568 -0.892 42.197 1.00 23.33 470 TYR A C 1
ATOM 3770 O O . TYR A 1 470 ? -33.547 -1.405 41.074 1.00 22.87 470 TYR A O 1
ATOM 3779 N N . ASP A 1 471 ? -34.078 0.301 42.434 1.00 19.20 471 ASP A N 1
ATOM 3780 C CA . ASP A 1 471 ? -34.586 1.129 41.361 1.00 24.55 471 ASP A CA 1
ATOM 3781 C C . ASP A 1 471 ? -34.110 2.542 41.633 1.00 28.46 471 ASP A C 1
ATOM 3782 O O . ASP A 1 471 ? -34.430 3.120 42.669 1.00 28.15 471 ASP A O 1
ATOM 3787 N N . ASN A 1 472 ? -33.310 3.075 40.721 1.00 31.63 472 ASN A N 1
ATOM 3788 C CA . ASN A 1 472 ? -32.774 4.418 40.878 1.00 36.09 472 ASN A CA 1
ATOM 3789 C C . ASN A 1 472 ? -32.157 4.675 42.252 1.00 33.04 472 ASN A C 1
ATOM 3790 O O . ASN A 1 472 ? -32.410 5.705 42.872 1.00 39.77 472 ASN A O 1
ATOM 3795 N N . GLY A 1 473 ? -31.371 3.720 42.737 1.00 31.90 473 GLY A N 1
ATOM 3796 C CA . GLY A 1 473 ? -30.650 3.892 43.984 1.00 29.67 473 GLY A CA 1
ATOM 3797 C C . GLY A 1 473 ? -31.375 3.499 45.260 1.00 28.29 473 GLY A C 1
ATOM 3798 O O . GLY A 1 473 ? -30.753 3.402 46.306 1.00 33.75 473 GLY A O 1
ATOM 3799 N N . GLU A 1 474 ? -32.682 3.282 45.199 1.00 28.90 474 GLU A N 1
ATOM 3800 C CA . GLU A 1 474 ? -33.398 2.839 46.395 1.00 29.87 474 GLU A CA 1
ATOM 3801 C C . GLU A 1 474 ? -33.946 1.419 46.275 1.00 23.88 474 GLU A C 1
ATOM 3802 O O . GLU A 1 474 ? -34.169 0.914 45.177 1.00 23.30 474 GLU A O 1
ATOM 3808 N N . ILE A 1 475 ? -34.144 0.777 47.418 1.00 26.87 475 ILE A N 1
ATOM 3809 C CA . ILE A 1 475 ? -34.771 -0.535 47.458 1.00 23.95 475 ILE A CA 1
ATOM 3810 C C . ILE A 1 475 ? -36.199 -0.430 46.927 1.00 23.80 475 ILE A C 1
ATOM 3811 O O . ILE A 1 475 ? -36.977 0.403 47.389 1.00 21.68 475 ILE A O 1
ATOM 3816 N N . ALA A 1 476 ? -36.525 -1.248 45.931 1.00 17.57 476 ALA A N 1
ATOM 3817 C CA . ALA A 1 476 ? -37.837 -1.173 45.290 1.00 18.66 476 ALA A CA 1
ATOM 3818 C C . ALA A 1 476 ? -38.548 -2.520 45.275 1.00 21.38 476 ALA A C 1
ATOM 3819 O O . ALA A 1 476 ? -39.708 -2.602 44.892 1.00 17.56 476 ALA A O 1
ATOM 3821 N N . SER A 1 477 ? -37.829 -3.568 45.666 1.00 17.02 477 SER A N 1
ATOM 3822 C CA . SER A 1 477 ? -38.343 -4.933 45.659 1.00 19.80 477 SER A CA 1
ATOM 3823 C C . SER A 1 477 ? -37.433 -5.803 46.523 1.00 16.65 477 SER A C 1
ATOM 3824 O O . SER A 1 477 ? -36.513 -5.290 47.157 1.00 19.97 477 SER A O 1
ATOM 3827 N N . ILE A 1 478 ? -37.689 -7.106 46.563 1.00 17.95 478 ILE A N 1
ATOM 3828 C CA . ILE A 1 478 ? -36.819 -8.018 47.304 1.00 18.58 478 ILE A CA 1
ATOM 3829 C C . ILE A 1 478 ? -35.441 -8.131 46.653 1.00 23.23 478 ILE A C 1
ATOM 3830 O O . ILE A 1 478 ? -35.291 -7.885 45.454 1.00 21.85 478 ILE A O 1
ATOM 3835 N N . GLN A 1 479 ? -34.443 -8.484 47.461 1.00 21.24 479 GLN A N 1
ATOM 3836 C CA . GLN A 1 479 ? -33.078 -8.714 46.984 1.00 23.66 479 GLN A CA 1
ATOM 3837 C C . GLN A 1 479 ? -32.889 -10.186 46.644 1.00 22.27 479 GLN A C 1
ATOM 3838 O O . GLN A 1 479 ? -32.776 -11.023 47.527 1.00 26.24 479 GLN A O 1
ATOM 3844 N N . THR A 1 480 ? -32.851 -10.518 45.367 1.00 20.89 480 THR A N 1
ATOM 3845 C CA A THR A 1 480 ? -32.686 -11.922 45.034 0.00 22.40 480 THR A CA 1
ATOM 3846 C CA B THR A 1 480 ? -32.697 -11.890 44.918 1.00 22.31 480 THR A CA 1
ATOM 3847 C C . THR A 1 480 ? -31.239 -12.251 44.636 1.00 21.72 480 THR A C 1
ATOM 3848 O O . THR A 1 480 ? -30.940 -13.360 44.218 1.00 24.37 480 THR A O 1
ATOM 3855 N N . GLY A 1 481 ? -30.335 -11.297 44.826 1.00 23.11 481 GLY A N 1
ATOM 3856 C CA . GLY A 1 481 ? -28.918 -11.566 44.641 1.00 22.32 481 GLY A CA 1
ATOM 3857 C C . GLY A 1 481 ? -28.251 -10.744 43.557 1.00 25.38 481 GLY A C 1
ATOM 3858 O O . GLY A 1 481 ? -28.893 -10.307 42.606 1.00 22.43 481 GLY A O 1
ATOM 3859 N N . ASN A 1 482 ? -26.953 -10.509 43.716 1.00 28.15 482 ASN A N 1
ATOM 3860 C CA . ASN A 1 482 ? -26.175 -9.857 42.676 1.00 26.07 482 ASN A CA 1
ATOM 3861 C C . ASN A 1 482 ? -26.266 -10.675 41.389 1.00 23.92 482 ASN A C 1
ATOM 3862 O O . ASN A 1 482 ? -25.938 -11.858 41.379 1.00 25.93 482 ASN A O 1
ATOM 3867 N N . VAL A 1 483 ? -26.716 -10.045 40.311 1.00 21.91 483 VAL A N 1
ATOM 3868 C CA . VAL A 1 483 ? -27.014 -10.775 39.081 1.00 24.60 483 VAL A CA 1
ATOM 3869 C C . VAL A 1 483 ? -25.766 -11.434 38.479 1.00 27.54 483 VAL A C 1
ATOM 3870 O O . VAL A 1 483 ? -25.860 -12.459 37.801 1.00 25.65 483 VAL A O 1
ATOM 3874 N N . GLU A 1 484 ? -24.599 -10.863 38.755 1.00 23.94 484 GLU A N 1
ATOM 3875 C CA . GLU A 1 484 ? -23.346 -11.415 38.249 1.00 28.48 484 GLU A CA 1
ATOM 3876 C C . GLU A 1 484 ? -22.857 -12.600 39.067 1.00 30.20 484 GLU A C 1
ATOM 3877 O O . GLU A 1 484 ? -21.906 -13.271 38.673 1.00 34.57 484 GLU A O 1
ATOM 3883 N N . SER A 1 485 ? -23.516 -12.875 40.190 1.00 27.18 485 SER A N 1
ATOM 3884 C CA . SER A 1 485 ? -23.163 -14.042 40.995 1.00 26.59 485 SER A CA 1
ATOM 3885 C C . SER A 1 485 ? -23.899 -15.313 40.557 1.00 28.68 485 SER A C 1
ATOM 3886 O O . SER A 1 485 ? -23.538 -16.409 40.969 1.00 33.91 485 SER A O 1
ATOM 3889 N N . PHE A 1 486 ? -24.935 -15.178 39.732 1.00 29.24 486 PHE A N 1
ATOM 3890 C CA . PHE A 1 486 ? -25.691 -16.356 39.294 1.00 28.93 486 PHE A CA 1
ATOM 3891 C C . PHE A 1 486 ? -24.819 -17.270 38.446 1.00 29.25 486 PHE A C 1
ATOM 3892 O O . PHE A 1 486 ? -24.155 -16.810 37.524 1.00 27.99 486 PHE A O 1
ATOM 3900 N N . GLN A 1 487 ? -24.831 -18.563 38.753 1.00 32.24 487 GLN A N 1
ATOM 3901 C CA . GLN A 1 487 ? -23.924 -19.509 38.102 1.00 32.58 487 GLN A CA 1
ATOM 3902 C C . GLN A 1 487 ? -24.565 -20.251 36.940 1.00 34.13 487 GLN A C 1
ATOM 3903 O O . GLN A 1 487 ? -23.876 -20.918 36.173 1.00 36.13 487 GLN A O 1
ATOM 3909 N N . SER A 1 488 ? -25.881 -20.159 36.815 1.00 29.21 488 SER A N 1
ATOM 3910 C CA . SER A 1 488 ? -26.582 -20.868 35.748 1.00 28.12 488 SER A CA 1
ATOM 3911 C C . SER A 1 488 ? -27.825 -20.114 35.323 1.00 29.09 488 SER A C 1
ATOM 3912 O O . SER A 1 488 ? -28.305 -19.244 36.055 1.00 27.62 488 SER A O 1
ATOM 3915 N N . PHE A 1 489 ? -28.361 -20.460 34.157 1.00 27.39 489 PHE A N 1
ATOM 3916 C CA . PHE A 1 489 ? -29.594 -19.832 33.704 1.00 24.65 489 PHE A CA 1
ATOM 3917 C C . PHE A 1 489 ? -30.738 -20.159 34.659 1.00 25.16 489 PHE A C 1
ATOM 3918 O O . PHE A 1 489 ? -31.553 -19.303 34.952 1.00 23.60 489 PHE A O 1
ATOM 3926 N N . ASP A 1 490 ? -30.781 -21.394 35.155 1.00 27.88 490 ASP A N 1
ATOM 3927 C CA . ASP A 1 490 ? -31.796 -21.779 36.127 1.00 24.91 490 ASP A CA 1
ATOM 3928 C C . ASP A 1 490 ? -31.806 -20.866 37.361 1.00 24.07 490 ASP A C 1
ATOM 3929 O O . ASP A 1 490 ? -32.861 -20.600 37.914 1.00 23.52 490 ASP A O 1
ATOM 3934 N N . GLU A 1 491 ? -30.636 -20.396 37.789 1.00 24.98 491 GLU A N 1
ATOM 3935 C CA . GLU A 1 491 ? -30.553 -19.505 38.949 1.00 26.51 491 GLU A CA 1
ATOM 3936 C C . GLU A 1 491 ? -31.131 -18.126 38.647 1.00 25.37 491 GLU A C 1
ATOM 3937 O O . GLU A 1 491 ? -31.788 -17.516 39.493 1.00 21.89 491 GLU A O 1
ATOM 3943 N N . PHE A 1 492 ? -30.862 -17.631 37.447 1.00 23.20 492 PHE A N 1
ATOM 3944 C CA . PHE A 1 492 ? -31.461 -16.383 36.999 1.00 22.75 492 PHE A CA 1
ATOM 3945 C C . PHE A 1 492 ? -32.981 -16.545 36.940 1.00 23.14 492 PHE A C 1
ATOM 3946 O O . PHE A 1 492 ? -33.702 -15.700 37.440 1.00 19.82 492 PHE A O 1
ATOM 3954 N N . MET A 1 493 ? -33.451 -17.631 36.324 1.00 22.55 493 MET A N 1
ATOM 3955 C CA . MET A 1 493 ? -34.889 -17.891 36.179 1.00 22.13 493 MET A CA 1
ATOM 3956 C C . MET A 1 493 ? -35.589 -17.917 37.519 1.00 22.63 493 MET A C 1
ATOM 3957 O O . MET A 1 493 ? -36.675 -17.365 37.668 1.00 21.79 493 MET A O 1
ATOM 3962 N N . GLU A 1 494 ? -34.957 -18.581 38.485 1.00 21.24 494 GLU A N 1
ATOM 3963 C CA . GLU A 1 494 ? -35.487 -18.684 39.830 1.00 18.32 494 GLU A CA 1
ATOM 3964 C C . GLU A 1 494 ? -35.565 -17.309 40.498 1.00 20.63 494 GLU A C 1
ATOM 3965 O O . GLU A 1 494 ? -36.543 -16.994 41.174 1.00 19.32 494 GLU A O 1
ATOM 3971 N N . ALA A 1 495 ? -34.544 -16.485 40.298 1.00 19.48 495 ALA A N 1
ATOM 3972 C CA . ALA A 1 495 ? -34.586 -15.118 40.797 1.00 20.64 495 ALA A CA 1
ATOM 3973 C C . ALA A 1 495 ? -35.771 -14.345 40.182 1.00 20.46 495 ALA A C 1
ATOM 3974 O O . ALA A 1 495 ? -36.475 -13.612 40.880 1.00 16.35 495 ALA A O 1
ATOM 3976 N N . TYR A 1 496 ? -35.986 -14.520 38.879 1.00 17.16 496 TYR A N 1
ATOM 3977 C CA . TYR A 1 496 ? -37.106 -13.876 38.204 1.00 14.95 496 TYR A CA 1
ATOM 3978 C C . TYR A 1 496 ? -38.440 -14.375 38.753 1.00 17.24 496 TYR A C 1
ATOM 3979 O O . TYR A 1 496 ? -39.348 -13.578 38.994 1.00 16.09 496 TYR A O 1
ATOM 3988 N N . ARG A 1 497 ? -38.547 -15.686 38.968 1.00 16.92 497 ARG A N 1
ATOM 3989 C CA . ARG A 1 497 ? -39.781 -16.263 39.517 1.00 16.94 497 ARG A CA 1
ATOM 3990 C C . ARG A 1 497 ? -40.123 -15.596 40.855 1.00 19.51 497 ARG A C 1
ATOM 3991 O O . ARG A 1 497 ? -41.282 -15.250 41.111 1.00 17.35 497 ARG A O 1
ATOM 3999 N N . LYS A 1 498 ? -39.106 -15.380 41.685 1.00 17.11 498 LYS A N 1
ATOM 4000 C CA . LYS A 1 498 ? -39.332 -14.802 43.009 1.00 17.23 498 LYS A CA 1
ATOM 4001 C C . LYS A 1 498 ? -39.676 -13.315 42.946 1.00 16.45 498 LYS A C 1
ATOM 4002 O O . LYS A 1 498 ? -40.521 -12.849 43.703 1.00 16.37 498 LYS A O 1
ATOM 4008 N N . GLN A 1 499 ? -39.009 -12.568 42.068 1.00 13.55 499 GLN A N 1
ATOM 4009 C CA . GLN A 1 499 ? -39.369 -11.170 41.864 1.00 16.86 499 GLN A CA 1
ATOM 4010 C C . GLN A 1 499 ? -40.831 -11.069 41.421 1.00 15.90 499 GLN A C 1
ATOM 4011 O O . GLN A 1 499 ? -41.547 -10.163 41.823 1.00 16.19 499 GLN A O 1
ATOM 4017 N N . MET A 1 500 ? -41.251 -12.002 40.575 1.00 15.99 500 MET A N 1
ATOM 4018 C CA . MET A 1 500 ? -42.615 -12.016 40.084 1.00 17.11 500 MET A CA 1
ATOM 4019 C C . MET A 1 500 ? -43.582 -12.296 41.230 1.00 16.40 500 MET A C 1
ATOM 4020 O O . MET A 1 500 ? -44.535 -11.559 41.419 1.00 15.28 500 MET A O 1
ATOM 4025 N N . LEU A 1 501 ? -43.311 -13.354 41.992 1.00 15.29 501 LEU A N 1
ATOM 4026 C CA . LEU A 1 501 ? -44.203 -13.783 43.064 1.00 17.42 501 LEU A CA 1
ATOM 4027 C C . LEU A 1 501 ? -44.383 -12.693 44.112 1.00 17.34 501 LEU A C 1
ATOM 4028 O O . LEU A 1 501 ? -45.501 -12.407 44.525 1.00 17.58 501 LEU A O 1
ATOM 4033 N N . TYR A 1 502 ? -43.283 -12.073 44.524 1.00 16.21 502 TYR A N 1
ATOM 4034 C CA . TYR A 1 502 ? -43.349 -10.995 45.507 1.00 17.29 502 TYR A CA 1
ATOM 4035 C C . TYR A 1 502 ? -44.269 -9.861 45.055 1.00 19.00 502 TYR A C 1
ATOM 4036 O O . TYR A 1 502 ? -45.142 -9.413 45.804 1.00 13.62 502 TYR A O 1
ATOM 4045 N N . ASN A 1 503 ? -44.077 -9.408 43.821 1.00 12.94 503 ASN A N 1
ATOM 4046 C CA . ASN A 1 503 ? -44.835 -8.271 43.331 1.00 16.28 503 ASN A CA 1
ATOM 4047 C C . ASN A 1 503 ? -46.268 -8.617 42.933 1.00 16.05 503 ASN A C 1
ATOM 4048 O O . ASN A 1 503 ? -47.155 -7.782 43.034 1.00 13.48 503 ASN A O 1
ATOM 4053 N N . ILE A 1 504 ? -46.497 -9.855 42.523 1.00 13.32 504 ILE A N 1
ATOM 4054 C CA . ILE A 1 504 ? -47.862 -10.305 42.281 1.00 13.57 504 ILE A CA 1
ATOM 4055 C C . ILE A 1 504 ? -48.686 -10.243 43.565 1.00 13.78 504 ILE A C 1
ATOM 4056 O O . ILE A 1 504 ? -49.830 -9.798 43.563 1.00 13.85 504 ILE A O 1
ATOM 4061 N N . GLU A 1 505 ? -48.096 -10.673 44.674 1.00 13.83 505 GLU A N 1
ATOM 4062 C CA . GLU A 1 505 ? -48.833 -10.693 45.929 1.00 14.58 505 GLU A CA 1
ATOM 4063 C C . GLU A 1 505 ? -49.171 -9.271 46.408 1.00 16.44 505 GLU A C 1
ATOM 4064 O O . GLU A 1 505 ? -50.236 -9.035 46.991 1.00 13.48 505 GLU A O 1
ATOM 4070 N N . LEU A 1 506 ? -48.270 -8.327 46.158 1.00 13.18 506 LEU A N 1
ATOM 4071 C CA . LEU A 1 506 ? -48.556 -6.924 46.443 1.00 13.36 506 LEU A CA 1
ATOM 4072 C C . LEU A 1 506 ? -49.711 -6.380 45.587 1.00 14.17 506 LEU A C 1
ATOM 4073 O O . LEU A 1 506 ? -50.498 -5.552 46.048 1.00 14.36 506 LEU A O 1
ATOM 4078 N N . MET A 1 507 ? -49.791 -6.825 44.336 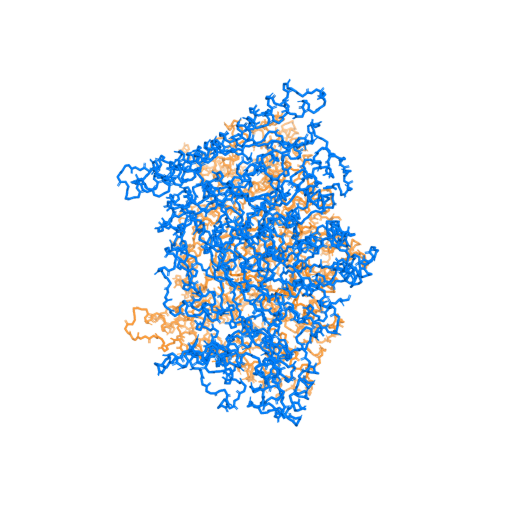1.00 11.52 507 MET A N 1
ATOM 4079 C CA . MET A 1 507 ? -50.890 -6.438 43.467 1.00 11.57 507 MET A CA 1
ATOM 4080 C C . MET A 1 507 ? -52.209 -6.974 44.039 1.00 10.41 507 MET A C 1
ATOM 4081 O O . MET A 1 507 ? -53.215 -6.283 44.021 1.00 12.89 507 MET A O 1
ATOM 4086 N N . VAL A 1 508 ? -52.176 -8.199 44.558 1.00 14.10 508 VAL A N 1
ATOM 4087 C CA . VAL A 1 508 ? -53.346 -8.794 45.207 1.00 13.11 508 VAL A CA 1
ATOM 4088 C C . VAL A 1 508 ? -53.740 -7.921 46.416 1.00 12.18 508 VAL A C 1
ATOM 4089 O O . VAL A 1 508 ? -54.910 -7.615 46.620 1.00 12.17 508 VAL A O 1
ATOM 4093 N N . ASN A 1 509 ? -52.750 -7.474 47.174 1.00 11.64 509 ASN A N 1
ATOM 4094 C CA . ASN A 1 509 ? -53.019 -6.568 48.290 1.00 12.29 509 ASN A CA 1
ATOM 4095 C C . ASN A 1 509 ? -53.728 -5.283 47.828 1.00 13.06 509 ASN A C 1
ATOM 4096 O O . ASN A 1 509 ? -54.708 -4.864 48.431 1.00 13.79 509 ASN A O 1
ATOM 4101 N N . ALA A 1 510 ? -53.257 -4.693 46.732 1.00 11.29 510 ALA A N 1
ATOM 4102 C CA . ALA A 1 510 ? -53.833 -3.445 46.225 1.00 10.54 510 ALA A CA 1
ATOM 4103 C C . ALA A 1 510 ? -55.297 -3.633 45.784 1.00 11.24 510 ALA A C 1
ATOM 4104 O O . ALA A 1 510 ? -56.176 -2.856 46.155 1.00 10.56 510 ALA A O 1
ATOM 4106 N N . ASP A 1 511 ? -55.552 -4.668 44.998 1.00 10.83 511 ASP A N 1
ATOM 4107 C CA . ASP A 1 511 ? -56.909 -4.918 44.521 1.00 12.49 511 ASP A CA 1
ATOM 4108 C C . ASP A 1 511 ? -57.854 -5.279 45.671 1.00 10.57 511 ASP A C 1
ATOM 4109 O O . ASP A 1 511 ? -58.984 -4.809 45.711 1.00 13.03 511 ASP A O 1
ATOM 4114 N N . ASN A 1 512 ? -57.386 -6.109 46.599 1.00 11.52 512 ASN A N 1
ATOM 4115 C CA . ASN A 1 512 ? -58.210 -6.483 47.746 1.00 11.40 512 ASN A CA 1
ATOM 4116 C C . ASN A 1 512 ? -58.536 -5.249 48.600 1.00 11.91 512 ASN A C 1
ATOM 4117 O O . ASN A 1 512 ? -59.641 -5.114 49.103 1.00 12.08 512 ASN A O 1
ATOM 4122 N N . ALA A 1 513 ? -57.574 -4.346 48.743 1.00 11.63 513 ALA A N 1
ATOM 4123 C CA . ALA A 1 513 ? -57.821 -3.087 49.451 1.00 11.13 513 ALA A CA 1
ATOM 4124 C C . ALA A 1 513 ? -58.916 -2.257 48.766 1.00 12.72 513 ALA A C 1
ATOM 4125 O O . ALA A 1 513 ? -59.814 -1.738 49.419 1.00 10.51 513 ALA A O 1
ATOM 4127 N N . ILE A 1 514 ? -58.837 -2.143 47.445 1.00 12.57 514 ILE A N 1
ATOM 4128 C CA . ILE A 1 514 ? -59.844 -1.406 46.688 1.00 12.09 514 ILE A CA 1
ATOM 4129 C C . ILE A 1 514 ? -61.208 -2.122 46.766 1.00 11.33 514 ILE A C 1
ATOM 4130 O O . ILE A 1 514 ? -62.244 -1.482 46.828 1.00 10.96 514 ILE A O 1
ATOM 4135 N N . ASP A 1 515 ? -61.173 -3.449 46.804 1.00 11.57 515 ASP A N 1
ATOM 4136 C CA . ASP A 1 515 ? -62.361 -4.293 46.954 1.00 11.31 515 ASP A CA 1
ATOM 4137 C C . ASP A 1 515 ? -63.111 -3.950 48.244 1.00 13.50 515 ASP A C 1
ATOM 4138 O O . ASP A 1 515 ? -64.320 -3.723 48.222 1.00 14.86 515 ASP A O 1
ATOM 4143 N N . TYR A 1 516 ? -62.381 -3.886 49.359 1.00 14.16 516 TYR A N 1
ATOM 4144 C CA . TYR A 1 516 ? -62.975 -3.483 50.632 1.00 12.57 516 TYR A CA 1
ATOM 4145 C C . TYR A 1 516 ? -63.587 -2.109 50.515 1.00 12.96 516 TYR A C 1
ATOM 4146 O O . TYR A 1 516 ? -64.677 -1.893 51.011 1.00 13.83 516 TYR A O 1
ATOM 4155 N N . ALA A 1 517 ? -62.900 -1.190 49.838 1.00 11.86 517 ALA A N 1
ATOM 4156 C CA . ALA A 1 517 ? -63.430 0.166 49.722 1.00 14.17 517 ALA A CA 1
ATOM 4157 C C . ALA A 1 517 ? -64.781 0.182 48.986 1.00 14.44 517 ALA A C 1
ATOM 4158 O O . ALA A 1 517 ? -65.725 0.825 49.449 1.00 14.11 517 ALA A O 1
ATOM 4160 N N . HIS A 1 518 ? -64.897 -0.541 47.870 1.00 11.75 518 HIS A N 1
ATOM 4161 C CA . HIS A 1 518 ? -66.193 -0.611 47.183 1.00 12.59 518 HIS A CA 1
ATOM 4162 C C . HIS A 1 518 ? -67.271 -1.298 48.038 1.00 14.08 518 HIS A C 1
ATOM 4163 O O . HIS A 1 518 ? -68.418 -0.846 48.068 1.00 14.03 518 HIS A O 1
ATOM 4170 N N . ALA A 1 519 ? -66.902 -2.376 48.724 1.00 12.37 519 ALA A N 1
ATOM 4171 C CA . ALA A 1 519 ? -67.841 -3.109 49.569 1.00 13.54 519 ALA A CA 1
ATOM 4172 C C . ALA A 1 519 ? -68.420 -2.210 50.650 1.00 14.28 519 ALA A C 1
ATOM 4173 O O . ALA A 1 519 ? -69.595 -2.289 50.955 1.00 13.57 519 ALA A O 1
ATOM 4175 N N . LYS A 1 520 ? -67.592 -1.335 51.203 1.00 13.31 520 LYS A N 1
ATOM 4176 C CA . LYS A 1 520 ? -68.002 -0.553 52.357 1.00 16.30 520 LYS A CA 1
ATOM 4177 C C . LYS A 1 520 ? -68.694 0.737 51.971 1.00 13.02 520 LYS A C 1
ATOM 4178 O O . LYS A 1 520 ? -69.620 1.161 52.641 1.00 15.80 520 LYS A O 1
ATOM 4184 N N . LEU A 1 521 ? -68.267 1.351 50.877 1.00 10.27 521 LEU A N 1
ATOM 4185 C CA . LEU A 1 521 ? -68.754 2.680 50.553 1.00 12.87 521 LEU A CA 1
ATOM 4186 C C . LEU A 1 521 ? -69.606 2.749 49.281 1.00 16.63 521 LEU A C 1
ATOM 4187 O O . LEU A 1 521 ? -70.371 3.684 49.112 1.00 12.46 521 LEU A O 1
ATOM 4192 N N . ALA A 1 522 ? -69.489 1.769 48.390 1.00 14.19 522 ALA A N 1
ATOM 4193 C CA . ALA A 1 522 ? -70.227 1.860 47.134 1.00 13.03 522 ALA A CA 1
ATOM 4194 C C . ALA A 1 522 ? -70.948 0.576 46.683 1.00 14.63 522 ALA A C 1
ATOM 4195 O O . ALA A 1 522 ? -70.737 0.125 45.561 1.00 13.47 522 ALA A O 1
ATOM 4197 N N . PRO A 1 523 ? -71.814 0.003 47.546 1.00 13.13 523 PRO A N 1
ATOM 4198 C CA . PRO A 1 523 ? -72.688 -1.076 47.076 1.00 12.94 523 PRO A CA 1
ATOM 4199 C C . PRO A 1 523 ? -73.696 -0.512 46.077 1.00 14.80 523 PRO A C 1
ATOM 4200 O O . PRO A 1 523 ? -74.110 0.632 46.219 1.00 16.45 523 PRO A O 1
ATOM 4204 N N . LEU A 1 524 ? -74.062 -1.293 45.070 1.00 13.21 524 LEU A N 1
ATOM 4205 C CA . LEU A 1 524 ? -74.922 -0.801 44.004 1.00 13.37 524 LEU A CA 1
ATOM 4206 C C . LEU A 1 524 ? -76.187 -1.618 43.931 1.00 11.83 524 LEU A C 1
ATOM 4207 O O . LEU A 1 524 ? -76.189 -2.718 43.402 1.00 15.37 524 LEU A O 1
ATOM 4212 N N . PRO A 1 525 ? -77.277 -1.090 44.484 1.00 14.41 525 PRO A N 1
ATOM 4213 C CA . PRO A 1 525 ? -78.501 -1.891 44.483 1.00 14.40 525 PRO A CA 1
ATOM 4214 C C . PRO A 1 525 ? -79.072 -2.134 43.092 1.00 15.42 525 PRO A C 1
ATOM 4215 O O . PRO A 1 525 ? -79.625 -3.207 42.900 1.00 15.02 525 PRO A O 1
ATOM 4219 N N . PHE A 1 526 ? -78.936 -1.210 42.142 1.00 12.19 526 PHE A N 1
ATOM 4220 C CA . PHE A 1 526 ? -79.577 -1.479 40.852 1.00 12.60 526 PHE A CA 1
ATOM 4221 C C . PHE A 1 526 ? -78.808 -2.517 40.028 1.00 14.34 526 PHE A C 1
ATOM 4222 O O . PHE A 1 526 ? -79.397 -3.492 39.548 1.00 15.63 526 PHE A O 1
ATOM 4230 N N . GLU A 1 527 ? -77.505 -2.327 39.861 1.00 15.00 527 GLU A N 1
ATOM 4231 C CA . GLU A 1 527 ? -76.696 -3.358 39.209 1.00 15.38 527 GLU A CA 1
ATOM 4232 C C . GLU A 1 527 ? -76.846 -4.720 39.920 1.00 13.28 527 GLU A C 1
ATOM 4233 O O . GLU A 1 527 ? -76.979 -5.755 39.268 1.00 13.90 527 GLU A O 1
ATOM 4239 N N . SER A 1 528 ? -76.872 -4.714 41.249 1.00 13.11 528 SER A N 1
ATOM 4240 C CA . SER A 1 528 ? -76.950 -5.973 41.999 1.00 13.74 528 SER A CA 1
ATOM 4241 C C . SER A 1 528 ? -78.251 -6.746 41.758 1.00 14.11 528 SER A C 1
ATOM 4242 O O . SER A 1 528 ? -78.237 -7.977 41.696 1.00 14.59 528 SER A O 1
ATOM 4245 N N . CYS A 1 529 ? -79.367 -6.037 41.614 1.00 14.35 529 CYS A N 1
ATOM 4246 C CA . CYS A 1 529 ? -80.647 -6.726 41.540 1.00 14.65 529 CYS A CA 1
ATOM 4247 C C . CYS A 1 529 ? -80.763 -7.499 40.232 1.00 15.79 529 CYS A C 1
ATOM 4248 O O . CYS A 1 529 ? -81.566 -8.414 40.125 1.00 11.79 529 CYS A O 1
ATOM 4251 N N . LEU A 1 530 ? -79.931 -7.149 39.255 1.00 11.13 530 LEU A N 1
ATOM 4252 C CA . LEU A 1 530 ? -79.931 -7.856 37.978 1.00 12.95 530 LEU A CA 1
ATOM 4253 C C . LEU A 1 530 ? -78.816 -8.920 37.885 1.00 12.73 530 LEU A C 1
ATOM 4254 O O . LEU A 1 530 ? -78.478 -9.393 36.798 1.00 13.08 530 LEU A O 1
ATOM 4259 N N . VAL A 1 531 ? -78.248 -9.295 39.033 1.00 14.02 531 VAL A N 1
ATOM 4260 C CA . VAL A 1 531 ? -77.216 -10.328 39.083 1.00 10.77 531 VAL A CA 1
ATOM 4261 C C . VAL A 1 531 ? -77.532 -11.351 40.187 1.00 11.78 531 VAL A C 1
ATOM 4262 O O . VAL A 1 531 ? -77.649 -10.965 41.346 1.00 14.41 531 VAL A O 1
ATOM 4266 N N . ASP A 1 532 ? -77.663 -12.635 39.842 1.00 15.58 532 ASP A N 1
ATOM 4267 C CA . ASP A 1 532 ? -77.812 -13.682 40.861 1.00 14.84 532 ASP A CA 1
ATOM 4268 C C . ASP A 1 532 ? -76.526 -13.771 41.686 1.00 15.31 532 ASP A C 1
ATOM 4269 O O . ASP A 1 532 ? -75.442 -13.713 41.114 1.00 15.56 532 ASP A O 1
ATOM 4274 N N . ASP A 1 533 ? -76.614 -13.967 42.999 1.00 15.40 533 ASP A N 1
ATOM 4275 C CA . ASP A 1 533 ? -77.841 -14.219 43.755 1.00 16.10 533 ASP A CA 1
ATOM 4276 C C . ASP A 1 533 ? -78.096 -13.120 44.779 1.00 19.01 533 ASP A C 1
ATOM 4277 O O . ASP A 1 533 ? -78.398 -13.406 45.945 1.00 16.29 533 ASP A O 1
ATOM 4282 N N . CYS A 1 534 ? -77.939 -11.871 44.363 1.00 15.13 534 CYS A N 1
ATOM 4283 C CA . CYS A 1 534 ? -77.936 -10.769 45.315 1.00 13.25 534 CYS A CA 1
ATOM 4284 C C . CYS A 1 534 ? -79.246 -10.656 46.103 1.00 15.01 534 CYS A C 1
ATOM 4285 O O . CYS A 1 534 ? -79.231 -10.497 47.320 1.00 14.16 534 CYS A O 1
ATOM 4288 N N . ILE A 1 535 ? -80.371 -10.780 45.412 1.00 16.12 535 ILE A N 1
ATOM 4289 C CA . ILE A 1 535 ? -81.677 -10.645 46.049 1.00 13.46 535 ILE A CA 1
ATOM 4290 C C . ILE A 1 535 ? -81.870 -11.704 47.131 1.00 18.67 535 ILE A C 1
ATOM 4291 O O . ILE A 1 535 ? -82.210 -11.390 48.265 1.00 18.10 535 ILE A O 1
ATOM 4296 N N . LYS A 1 536 ? -81.608 -12.954 46.784 1.00 17.75 536 LYS A N 1
ATOM 4297 C CA . LYS A 1 536 ? -81.753 -14.055 47.725 1.00 21.31 536 LYS A CA 1
ATOM 4298 C C . LYS A 1 536 ? -80.789 -13.962 48.914 1.00 22.52 536 LYS A C 1
ATOM 4299 O O . LYS A 1 536 ? -81.157 -14.278 50.039 1.00 20.86 536 LYS A O 1
ATOM 4305 N N . ARG A 1 537 ? -79.557 -13.526 48.668 1.00 18.21 537 ARG A N 1
ATOM 4306 C CA . ARG A 1 537 ? -78.573 -13.448 49.739 1.00 17.31 537 ARG A CA 1
ATOM 4307 C C . ARG A 1 537 ? -78.739 -12.191 50.569 1.00 17.20 537 ARG A C 1
ATOM 4308 O O . ARG A 1 537 ? -78.242 -12.111 51.679 1.00 17.53 537 ARG A O 1
ATOM 4316 N N . GLY A 1 538 ? -79.441 -11.212 50.021 1.00 16.29 538 GLY A N 1
ATOM 4317 C CA . GLY A 1 538 ? -79.654 -9.965 50.716 1.00 15.30 538 GLY A CA 1
ATOM 4318 C C . GLY A 1 538 ? -78.423 -9.078 50.779 1.00 17.78 538 GLY A C 1
ATOM 4319 O O . GLY A 1 538 ? -78.280 -8.304 51.712 1.00 16.24 538 GLY A O 1
ATOM 4320 N N . MET A 1 539 ? -77.535 -9.189 49.795 1.00 15.32 539 MET A N 1
ATOM 4321 C CA . MET A 1 539 ? -76.341 -8.340 49.759 1.00 18.83 539 MET A CA 1
ATOM 4322 C C . MET A 1 539 ? -75.961 -7.978 48.329 1.00 14.22 539 MET A C 1
ATOM 4323 O O . MET A 1 539 ? -76.259 -8.707 47.400 1.00 15.44 539 MET A O 1
ATOM 4328 N N . SER A 1 540 ? -75.298 -6.839 48.182 1.00 14.49 540 SER A N 1
ATOM 4329 C CA . SER A 1 540 ? -74.898 -6.335 46.891 1.00 13.31 540 SER A CA 1
ATOM 4330 C C . SER A 1 540 ? -73.827 -7.200 46.246 1.00 14.97 540 SER A C 1
ATOM 4331 O O . SER A 1 540 ? -73.144 -7.995 46.907 1.00 15.14 540 SER A O 1
ATOM 4334 N N . ALA A 1 541 ? -73.675 -7.030 44.944 1.00 12.00 541 ALA A N 1
ATOM 4335 C CA . ALA A 1 541 ? -72.648 -7.734 44.203 1.00 14.26 541 ALA A CA 1
ATOM 4336 C C . ALA A 1 541 ? -71.271 -7.307 44.697 1.00 17.92 541 ALA A C 1
ATOM 4337 O O . ALA A 1 541 ? -70.295 -8.047 44.580 1.00 16.75 541 ALA A O 1
ATOM 4339 N N . GLN A 1 542 ? -71.198 -6.098 45.243 1.00 14.38 542 GLN A N 1
ATOM 4340 C CA . GLN A 1 542 ? -69.927 -5.550 45.687 1.00 12.52 542 GLN A CA 1
ATOM 4341 C C . GLN A 1 542 ? -69.505 -6.168 47.031 1.00 16.49 542 GLN A C 1
ATOM 4342 O O . GLN A 1 542 ? -68.360 -6.021 47.443 1.00 15.64 542 GLN A O 1
ATOM 4348 N N . GLU A 1 543 ? -70.434 -6.881 47.677 1.00 16.46 543 GLU A N 1
ATOM 4349 C CA . GLU A 1 543 ? -70.208 -7.522 48.979 1.00 18.48 543 GLU A CA 1
ATOM 4350 C C . GLU A 1 543 ? -70.112 -9.050 48.958 1.00 17.95 543 GLU A C 1
ATOM 4351 O O . GLU A 1 543 ? -69.833 -9.650 49.983 1.00 17.56 543 GLU A O 1
ATOM 4357 N N . GLY A 1 544 ? -70.377 -9.679 47.817 1.00 16.46 544 GLY A N 1
ATOM 4358 C CA . GLY A 1 544 ? -70.367 -11.132 47.744 1.00 13.16 544 GLY A CA 1
ATOM 4359 C C . GLY A 1 544 ? -71.695 -11.767 47.337 1.00 16.52 544 GLY A C 1
ATOM 4360 O O . GLY A 1 544 ? -71.821 -12.986 47.319 1.00 16.58 544 GLY A O 1
ATOM 4361 N N . GLY A 1 545 ? -72.684 -10.949 46.997 1.00 14.41 545 GLY A N 1
ATOM 4362 C CA . GLY A 1 545 ? -73.966 -11.457 46.536 1.00 13.00 545 GLY A CA 1
ATOM 4363 C C . GLY A 1 545 ? -73.985 -12.288 45.250 1.00 14.03 545 GLY A C 1
ATOM 4364 O O . GLY A 1 545 ? -74.872 -13.134 45.075 1.00 12.42 545 GLY A O 1
ATOM 4365 N N . ALA A 1 546 ? -73.035 -12.051 44.347 1.00 15.12 546 ALA A N 1
ATOM 4366 C CA . ALA A 1 546 ? -72.981 -12.792 43.079 1.00 12.52 546 ALA A CA 1
ATOM 4367 C C . ALA A 1 546 ? -72.628 -14.245 43.313 1.00 13.21 546 ALA A C 1
ATOM 4368 O O . ALA A 1 546 ? -71.879 -14.574 44.234 1.00 13.81 546 ALA A O 1
ATOM 4370 N N . ILE A 1 547 ? -73.138 -15.112 42.452 1.00 10.79 547 ILE A N 1
ATOM 4371 C CA . ILE A 1 547 ? -72.772 -16.518 42.511 1.00 12.79 547 ILE A CA 1
ATOM 4372 C C . ILE A 1 547 ? -71.288 -16.699 42.214 1.00 15.22 547 ILE A C 1
ATOM 4373 O O . ILE A 1 547 ? -70.596 -17.396 42.927 1.00 13.56 547 ILE A O 1
ATOM 4378 N N . TYR A 1 548 ? -70.796 -16.046 41.171 1.00 12.85 548 TYR A N 1
ATOM 4379 C CA . TYR A 1 548 ? -69.396 -16.196 40.792 1.00 12.99 548 TYR A CA 1
ATOM 4380 C C . TYR A 1 548 ? -68.657 -14.901 41.073 1.00 12.96 548 TYR A C 1
ATOM 4381 O O . TYR A 1 548 ? -69.120 -13.818 40.712 1.00 13.93 548 TYR A O 1
ATOM 4390 N N . ASN A 1 549 ? -67.510 -15.029 41.722 1.00 12.33 549 ASN A N 1
ATOM 4391 C CA . ASN A 1 549 ? -66.711 -13.886 42.110 1.00 12.35 549 ASN A CA 1
ATOM 4392 C C . ASN A 1 549 ? -65.267 -14.082 41.722 1.00 15.26 549 ASN A C 1
ATOM 4393 O O . ASN A 1 549 ? -64.658 -15.097 42.079 1.00 14.73 549 ASN A O 1
ATOM 4398 N N . PHE A 1 550 ? -64.726 -13.126 40.975 1.00 11.37 550 PHE A N 1
ATOM 4399 C CA . PHE A 1 550 ? -63.331 -13.207 40.555 1.00 13.76 550 PHE A CA 1
ATOM 4400 C C . PHE A 1 550 ? -62.624 -11.871 40.741 1.00 13.52 550 PHE A C 1
ATOM 4401 O O . PHE A 1 550 ? -63.262 -10.838 40.953 1.00 10.64 550 PHE A O 1
ATOM 4409 N N . THR A 1 551 ? -61.301 -11.913 40.644 1.00 11.23 551 THR A N 1
ATOM 4410 C CA . THR A 1 551 ? -60.515 -10.718 40.407 1.00 14.84 551 THR A CA 1
ATOM 4411 C C . THR A 1 551 ? -59.557 -11.024 39.251 1.00 11.95 551 THR A C 1
ATOM 4412 O O . THR A 1 551 ? -58.848 -12.030 39.274 1.00 11.74 551 THR A O 1
ATOM 4416 N N . GLY A 1 552 ? -59.542 -10.163 38.239 1.00 11.43 552 GLY A N 1
ATOM 4417 C CA . GLY A 1 552 ? -58.807 -10.445 37.013 1.00 10.24 552 GLY A CA 1
ATOM 4418 C C . GLY A 1 552 ? -57.805 -9.355 36.654 1.00 11.33 552 GLY A C 1
ATOM 4419 O O . GLY A 1 552 ? -58.173 -8.345 36.051 1.00 12.01 552 GLY A O 1
ATOM 4420 N N . PRO A 1 553 ? -56.537 -9.539 37.052 1.00 13.42 553 PRO A N 1
ATOM 4421 C CA . PRO A 1 553 ? -55.457 -8.601 36.721 1.00 11.30 553 PRO A CA 1
ATOM 4422 C C . PRO A 1 553 ? -54.600 -9.087 35.544 1.00 13.48 553 PRO A C 1
ATOM 4423 O O . PRO A 1 553 ? -54.386 -10.295 35.389 1.00 12.56 553 PRO A O 1
ATOM 4427 N N . GLN A 1 554 ? -54.104 -8.145 34.742 1.00 13.30 554 GLN A N 1
ATOM 4428 C CA . GLN A 1 554 ? -53.473 -8.449 33.457 1.00 12.03 554 GLN A CA 1
ATOM 4429 C C . GLN A 1 554 ? -51.939 -8.398 33.451 1.00 12.20 554 GLN A C 1
ATOM 4430 O O . GLN A 1 554 ? -51.341 -7.431 33.931 1.00 12.61 554 GLN A O 1
ATOM 4436 N N . GLY A 1 555 ? -51.324 -9.430 32.882 1.00 12.33 555 GLY A N 1
ATOM 4437 C CA . GLY A 1 555 ? -49.882 -9.493 32.721 1.00 13.67 555 GLY A CA 1
ATOM 4438 C C . GLY A 1 555 ? -49.406 -8.941 31.380 1.00 16.22 555 GLY A C 1
ATOM 4439 O O . GLY A 1 555 ? -49.903 -9.324 30.318 1.00 12.11 555 GLY A O 1
ATOM 4440 N N . PHE A 1 556 ? -48.440 -8.030 31.437 1.00 12.51 556 PHE A N 1
ATOM 4441 C CA . PHE A 1 556 ? -47.913 -7.371 30.249 1.00 10.89 556 PHE A CA 1
ATOM 4442 C C . PHE A 1 556 ? -46.515 -7.844 29.904 1.00 11.96 556 PHE A C 1
ATOM 4443 O O . PHE A 1 556 ? -45.667 -7.944 30.778 1.00 14.84 556 PHE A O 1
ATOM 4451 N N . GLY A 1 557 ? -46.261 -8.091 28.628 1.00 16.59 557 GLY A N 1
ATOM 4452 C CA . GLY A 1 557 ? -44.903 -8.224 28.149 1.00 17.69 557 GLY A CA 1
ATOM 4453 C C . GLY A 1 557 ? -44.354 -9.625 27.977 1.00 17.19 557 GLY A C 1
ATOM 4454 O O . GLY A 1 557 ? -43.133 -9.810 27.974 1.00 17.54 557 GLY A O 1
ATOM 4455 N N . ILE A 1 558 ? -45.232 -10.607 27.820 1.00 15.38 558 ILE A N 1
ATOM 4456 C CA . ILE A 1 558 ? -44.781 -11.995 27.659 1.00 13.23 558 ILE A CA 1
ATOM 4457 C C . ILE A 1 558 ? -43.712 -12.167 26.554 1.00 16.42 558 ILE A C 1
ATOM 4458 O O . ILE A 1 558 ? -42.697 -12.831 26.778 1.00 16.01 558 ILE A O 1
ATOM 4463 N N . ALA A 1 559 ? -43.927 -11.575 25.378 1.00 16.56 559 ALA A N 1
ATOM 4464 C CA . ALA A 1 559 ? -42.934 -11.682 24.297 1.00 17.97 559 ALA A CA 1
ATOM 4465 C C . ALA A 1 559 ? -41.588 -11.093 24.725 1.00 16.15 559 ALA A C 1
ATOM 4466 O O . ALA A 1 559 ? -40.536 -11.695 24.496 1.00 16.32 559 ALA A O 1
ATOM 4468 N N . ASN A 1 560 ? -41.629 -9.912 25.336 1.00 15.24 560 ASN A N 1
ATOM 4469 C CA . ASN A 1 560 ? -40.405 -9.240 25.768 1.00 16.07 560 ASN A CA 1
ATOM 4470 C C . ASN A 1 560 ? -39.646 -10.095 26.777 1.00 16.91 560 ASN A C 1
ATOM 4471 O O . ASN A 1 560 ? -38.435 -10.256 26.665 1.00 16.54 560 ASN A O 1
ATOM 4476 N N . VAL A 1 561 ? -40.372 -10.659 27.739 1.00 15.30 561 VAL A N 1
ATOM 4477 C CA . VAL A 1 561 ? -39.775 -11.501 28.774 1.00 15.37 561 VAL A CA 1
ATOM 4478 C C . VAL A 1 561 ? -39.187 -12.784 28.182 1.00 18.14 561 VAL A C 1
ATOM 4479 O O . VAL A 1 561 ? -38.070 -13.162 28.507 1.00 17.58 561 VAL A O 1
ATOM 4483 N N . ALA A 1 562 ? -39.931 -13.436 27.297 1.00 16.85 562 ALA A N 1
ATOM 4484 C CA . ALA A 1 562 ? -39.470 -14.683 26.706 1.00 18.54 562 ALA A CA 1
ATOM 4485 C C . ALA A 1 562 ? -38.181 -14.476 25.917 1.00 18.26 562 ALA A C 1
ATOM 4486 O O . ALA A 1 562 ? -37.213 -15.222 26.080 1.00 19.90 562 ALA A O 1
ATOM 4488 N N . ASP A 1 563 ? -38.189 -13.473 25.051 1.00 17.35 563 ASP A N 1
ATOM 4489 C CA . ASP A 1 563 ? -37.030 -13.181 24.225 1.00 17.64 563 ASP A CA 1
ATOM 4490 C C . ASP A 1 563 ? -35.852 -12.734 25.086 1.00 20.94 563 ASP A C 1
ATOM 4491 O O . ASP A 1 563 ? -34.708 -13.117 24.826 1.00 19.99 563 ASP A O 1
ATOM 4496 N N . SER A 1 564 ? -36.140 -11.930 26.111 1.00 16.93 564 SER A N 1
ATOM 4497 C CA . SER A 1 564 ? -35.122 -11.514 27.078 1.00 16.82 564 SER A CA 1
ATOM 4498 C C . SER A 1 564 ? -34.445 -12.709 27.741 1.00 21.82 564 SER A C 1
ATOM 4499 O O . SER A 1 564 ? -33.210 -12.782 27.805 1.00 18.57 564 SER A O 1
ATOM 4502 N N . LEU A 1 565 ? -35.254 -13.644 28.225 1.00 18.02 565 LEU A N 1
ATOM 4503 C CA . LEU A 1 565 ? -34.721 -14.832 28.871 1.00 18.20 565 LEU A CA 1
ATOM 4504 C C . LEU A 1 565 ? -33.924 -15.681 27.878 1.00 21.28 565 LEU A C 1
ATOM 4505 O O . LEU A 1 565 ? -32.906 -16.266 28.239 1.00 21.07 565 LEU A O 1
ATOM 4510 N N . TYR A 1 566 ? -34.388 -15.750 26.636 1.00 18.92 566 TYR A N 1
ATOM 4511 C CA . TYR A 1 566 ? -33.655 -16.480 25.612 1.00 22.26 566 TYR A CA 1
ATOM 4512 C C . TYR A 1 566 ? -32.271 -15.851 25.355 1.00 21.81 566 TYR A C 1
ATOM 4513 O O . TYR A 1 566 ? -31.276 -16.550 25.295 1.00 20.59 566 TYR A O 1
ATOM 4522 N N . THR A 1 567 ? -32.224 -14.534 25.199 1.00 18.19 567 THR A N 1
ATOM 4523 C CA . THR A 1 567 ? -30.956 -13.816 25.101 1.00 19.45 567 THR A CA 1
ATOM 4524 C C . THR A 1 567 ? -29.983 -14.206 26.223 1.00 23.65 567 THR A C 1
ATOM 4525 O O . THR A 1 567 ? -28.818 -14.541 25.981 1.00 22.15 567 THR A O 1
ATOM 4529 N N . ILE A 1 568 ? -30.487 -14.179 27.449 1.00 18.81 568 ILE A N 1
ATOM 4530 C CA . ILE A 1 568 ? -29.671 -14.447 28.625 1.00 20.48 568 ILE A CA 1
ATOM 4531 C C . ILE A 1 568 ? -29.180 -15.883 28.632 1.00 25.33 568 ILE A C 1
ATOM 4532 O O . ILE A 1 568 ? -28.001 -16.140 28.863 1.00 22.06 568 ILE A O 1
ATOM 4537 N N . LYS A 1 569 ? -30.089 -16.810 28.346 1.00 24.13 569 LYS A N 1
ATOM 4538 C CA . LYS A 1 569 ? -29.755 -18.223 28.311 1.00 24.74 569 LYS A CA 1
ATOM 4539 C C . LYS A 1 569 ? -28.700 -18.529 27.244 1.00 27.23 569 LYS A C 1
ATOM 4540 O O . LYS A 1 569 ? -27.717 -19.206 27.533 1.00 27.60 569 LYS A O 1
ATOM 4546 N N . LYS A 1 570 ? -28.893 -18.010 26.033 1.00 26.56 570 LYS A N 1
ATOM 4547 C CA . LYS A 1 570 ? -27.994 -18.287 24.906 1.00 26.16 570 LYS A CA 1
ATOM 4548 C C . LYS A 1 570 ? -26.677 -17.525 24.926 1.00 26.14 570 LYS A C 1
ATOM 4549 O O . LYS A 1 570 ? -25.614 -18.131 24.913 1.00 29.41 570 LYS A O 1
ATOM 4555 N N . LEU A 1 571 ? -26.741 -16.202 24.968 1.00 27.35 571 LEU A N 1
ATOM 4556 C CA . LEU A 1 571 ? -25.543 -15.386 24.809 1.00 24.64 571 LEU A CA 1
ATOM 4557 C C . LEU A 1 571 ? -24.710 -15.234 26.079 1.00 28.52 571 LEU A C 1
ATOM 4558 O O . LEU A 1 571 ? -23.509 -15.027 25.994 1.00 26.93 571 LEU A O 1
ATOM 4563 N N . VAL A 1 572 ? -25.327 -15.334 27.252 1.00 27.25 572 VAL A N 1
ATOM 4564 C CA . VAL A 1 572 ? -24.560 -15.163 28.480 1.00 26.91 572 VAL A CA 1
ATOM 4565 C C . VAL A 1 572 ? -24.096 -16.502 29.076 1.00 28.22 572 VAL A C 1
ATOM 4566 O O . VAL A 1 572 ? -22.907 -16.680 29.316 1.00 36.87 572 VAL A O 1
ATOM 4570 N N . PHE A 1 573 ? -25.012 -17.446 29.288 1.00 25.89 573 PHE A N 1
ATOM 4571 C CA . PHE A 1 573 ? -24.672 -18.687 30.000 1.00 26.68 573 PHE A CA 1
ATOM 4572 C C . PHE A 1 573 ? -24.135 -19.842 29.121 1.00 35.29 573 PHE A C 1
ATOM 4573 O O . PHE A 1 573 ? -23.146 -20.472 29.478 1.00 35.81 573 PHE A O 1
ATOM 4581 N N . GLU A 1 574 ? -24.786 -20.126 27.994 1.00 29.96 574 GLU A N 1
ATOM 4582 C CA . GLU A 1 574 ? -24.354 -21.213 27.108 1.00 31.84 574 GLU A CA 1
ATOM 4583 C C . GLU A 1 574 ? -23.183 -20.833 26.200 1.00 27.18 574 GLU A C 1
ATOM 4584 O O . GLU A 1 574 ? -22.114 -21.400 26.308 1.00 33.34 574 GLU A O 1
ATOM 4590 N N . GLU A 1 575 ? -23.393 -19.869 25.315 1.00 29.82 575 GLU A N 1
ATOM 4591 C CA . GLU A 1 575 ? -22.391 -19.510 24.322 1.00 28.13 575 GLU A CA 1
ATOM 4592 C C . GLU A 1 575 ? -21.342 -18.557 24.868 1.00 33.89 575 GLU A C 1
ATOM 4593 O O . GLU A 1 575 ? -20.259 -18.433 24.304 1.00 35.64 575 GLU A O 1
ATOM 4599 N N . LYS A 1 576 ? -21.673 -17.881 25.960 1.00 27.42 576 LYS A N 1
ATOM 4600 C CA . LYS A 1 576 ? -20.708 -17.061 26.671 1.00 29.75 576 LYS A CA 1
ATOM 4601 C C . LYS A 1 576 ? -20.114 -15.961 25.796 1.00 30.99 576 LYS A C 1
ATOM 4602 O O . LYS A 1 576 ? -18.947 -15.604 25.945 1.00 34.44 576 LYS A O 1
ATOM 4608 N N . ARG A 1 577 ? -20.926 -15.414 24.894 1.00 29.06 577 ARG A N 1
ATOM 4609 C CA . ARG A 1 577 ? -20.465 -14.362 23.992 1.00 30.12 577 ARG A CA 1
ATOM 4610 C C . ARG A 1 577 ? -20.573 -12.980 24.617 1.00 30.80 577 ARG A C 1
ATOM 4611 O O . ARG A 1 577 ? -20.031 -12.013 24.101 1.00 30.47 577 ARG A O 1
ATOM 4619 N N . ILE A 1 578 ? -21.294 -12.897 25.726 1.00 28.42 578 ILE A N 1
ATOM 4620 C CA . ILE A 1 578 ? -21.462 -11.654 26.464 1.00 28.99 578 ILE A CA 1
ATOM 4621 C C . ILE A 1 578 ? -21.314 -11.995 27.937 1.00 25.65 578 ILE A C 1
ATOM 4622 O O . ILE A 1 578 ? -21.718 -13.078 28.348 1.00 30.57 578 ILE A O 1
ATOM 4627 N N . THR A 1 579 ? -20.712 -11.118 28.735 1.00 26.07 579 THR A N 1
ATOM 4628 C CA . THR A 1 579 ? -20.717 -11.367 30.172 1.00 28.04 579 THR A CA 1
ATOM 4629 C C . THR A 1 579 ? -21.983 -10.773 30.752 1.00 24.90 579 THR A C 1
ATOM 4630 O O . THR A 1 579 ? -22.569 -9.857 30.175 1.00 29.26 579 THR A O 1
ATOM 4634 N N . MET A 1 580 ? -22.398 -11.291 31.898 1.00 28.21 580 MET A N 1
ATOM 4635 C CA A MET A 1 580 ? -23.571 -10.771 32.582 0.00 25.18 580 MET A CA 1
ATOM 4636 C CA B MET A 1 580 ? -23.574 -10.771 32.571 1.00 25.16 580 MET A CA 1
ATOM 4637 C C . MET A 1 580 ? -23.396 -9.282 32.849 1.00 27.58 580 MET A C 1
ATOM 4638 O O . MET A 1 580 ? -24.336 -8.501 32.723 1.00 23.64 580 MET A O 1
ATOM 4647 N N . GLY A 1 581 ? -22.175 -8.891 33.203 1.00 26.11 581 GLY A N 1
ATOM 4648 C CA . GLY A 1 581 ? -21.886 -7.506 33.517 1.00 23.79 581 GLY A CA 1
ATOM 4649 C C . GLY A 1 581 ? -22.017 -6.587 32.321 1.00 24.92 581 GLY A C 1
ATOM 4650 O O . GLY A 1 581 ? -22.485 -5.458 32.451 1.00 25.75 581 GLY A O 1
ATOM 4651 N N . GLU A 1 582 ? -21.582 -7.065 31.158 1.00 27.16 582 GLU A N 1
ATOM 4652 C CA . GLU A 1 582 ? -21.737 -6.314 29.914 1.00 28.46 582 GLU A CA 1
ATOM 4653 C C . GLU A 1 582 ? -23.199 -6.080 29.573 1.00 24.35 582 GLU A C 1
ATOM 4654 O O . GLU A 1 582 ? -23.598 -4.975 29.201 1.00 24.54 582 GLU A O 1
ATOM 4660 N N . LEU A 1 583 ? -23.981 -7.146 29.680 1.00 22.85 583 LEU A N 1
ATOM 4661 C CA . LEU A 1 583 ? -25.399 -7.085 29.383 1.00 23.41 583 LEU A CA 1
ATOM 4662 C C . LEU A 1 583 ? -26.052 -6.081 30.315 1.00 19.46 583 LEU A C 1
ATOM 4663 O O . LEU A 1 583 ? -26.761 -5.194 29.866 1.00 23.52 583 LEU A O 1
ATOM 4668 N N . LYS A 1 584 ? -25.770 -6.206 31.609 1.00 21.98 584 LYS A N 1
ATOM 4669 C CA . LYS A 1 584 ? -26.358 -5.316 32.605 1.00 20.48 584 LYS A CA 1
ATOM 4670 C C . LYS A 1 584 ? -26.033 -3.863 32.295 1.00 26.29 584 LYS A C 1
ATOM 4671 O O . LYS A 1 584 ? -26.885 -2.987 32.355 1.00 22.66 584 LYS A O 1
ATOM 4677 N N . LYS A 1 585 ? -24.784 -3.616 31.941 1.00 25.06 585 LYS A N 1
ATOM 4678 C CA . LYS A 1 585 ? -24.336 -2.263 31.715 1.00 21.26 585 LYS A CA 1
ATOM 4679 C C . LYS A 1 585 ? -24.862 -1.754 30.359 1.00 21.24 585 LYS A C 1
ATOM 4680 O O . LYS A 1 585 ? -25.276 -0.602 30.241 1.00 22.74 585 LYS A O 1
ATOM 4686 N N . ALA A 1 586 ? -24.905 -2.622 29.352 1.00 23.81 586 ALA A N 1
ATOM 4687 C CA . ALA A 1 586 ? -25.486 -2.237 28.061 1.00 24.85 586 ALA A CA 1
ATOM 4688 C C . ALA A 1 586 ? -26.951 -1.805 28.217 1.00 23.86 586 ALA A C 1
ATOM 4689 O O . ALA A 1 586 ? -27.384 -0.819 27.619 1.00 22.53 586 ALA A O 1
ATOM 4691 N N . LEU A 1 587 ? -27.704 -2.538 29.031 1.00 19.43 587 LEU A N 1
ATOM 4692 C CA . LEU A 1 587 ? -29.099 -2.188 29.286 1.00 20.59 587 LEU A CA 1
ATOM 4693 C C . LEU A 1 587 ? -29.208 -0.819 29.956 1.00 21.72 587 LEU A C 1
ATOM 4694 O O . LEU A 1 587 ? -30.020 0.017 29.549 1.00 21.86 587 LEU A O 1
ATOM 4699 N N . GLU A 1 588 ? -28.378 -0.582 30.968 1.00 21.39 588 GLU A N 1
ATOM 4700 C CA . GLU A 1 588 ? -28.380 0.697 31.658 1.00 19.05 588 GLU A CA 1
ATOM 4701 C C . GLU A 1 588 ? -28.132 1.850 30.693 1.00 21.08 588 GLU A C 1
ATOM 4702 O O . GLU A 1 588 ? -28.730 2.911 30.830 1.00 22.33 588 GLU A O 1
ATOM 4708 N N . MET A 1 589 ? -27.267 1.619 29.708 1.00 22.28 589 MET A N 1
ATOM 4709 C CA . MET A 1 589 ? -26.882 2.641 28.736 1.00 20.25 589 MET A CA 1
ATOM 4710 C C . MET A 1 589 ? -27.690 2.593 27.426 1.00 24.27 589 MET A C 1
ATOM 4711 O O . MET A 1 589 ? -27.281 3.179 26.411 1.00 22.43 589 MET A O 1
ATOM 4716 N N . ASN A 1 590 ? -28.832 1.907 27.449 1.00 21.78 590 ASN A N 1
ATOM 4717 C CA . ASN A 1 590 ? -29.710 1.823 26.278 1.00 18.40 590 ASN A CA 1
ATOM 4718 C C . ASN A 1 590 ? -28.960 1.375 25.020 1.00 18.84 590 ASN A C 1
ATOM 4719 O O . ASN A 1 590 ? -29.174 1.907 23.937 1.00 18.46 590 ASN A O 1
ATOM 4724 N N . TYR A 1 591 ? -28.071 0.401 25.196 1.00 22.30 591 TYR A N 1
ATOM 4725 C CA . TYR A 1 591 ? -27.304 -0.173 24.101 1.00 23.16 591 TYR A CA 1
ATOM 4726 C C . TYR A 1 591 ? -26.451 0.882 23.363 1.00 24.84 591 TYR A C 1
ATOM 4727 O O . TYR A 1 591 ? -26.110 0.709 22.200 1.00 23.44 591 TYR A O 1
ATOM 4736 N N . GLY A 1 592 ? -26.125 1.972 24.046 1.00 22.74 592 GLY A N 1
ATOM 4737 C CA . GLY A 1 592 ? -25.381 3.062 23.441 1.00 28.21 592 GLY A CA 1
ATOM 4738 C C . GLY A 1 592 ? -26.198 3.923 22.489 1.00 25.42 592 GLY A C 1
ATOM 4739 O O . GLY A 1 592 ? -25.638 4.694 21.728 1.00 25.38 592 GLY A O 1
ATOM 4740 N N . LYS A 1 593 ? -27.523 3.817 22.540 1.00 26.60 593 LYS A N 1
ATOM 4741 C CA . LYS A 1 593 ? -28.368 4.562 21.608 1.00 23.36 593 LYS A CA 1
ATOM 4742 C C . LYS A 1 593 ? -28.790 5.934 22.130 1.00 24.71 593 LYS A C 1
ATOM 4743 O O . LYS A 1 593 ? -29.540 6.645 21.469 1.00 29.20 593 LYS A O 1
ATOM 4749 N N . GLY A 1 594 ? -28.321 6.312 23.313 1.00 23.27 594 GLY A N 1
ATOM 4750 C CA . GLY A 1 594 ? -28.688 7.603 23.870 1.00 24.32 594 GLY A CA 1
ATOM 4751 C C . GLY A 1 594 ? -29.613 7.503 25.071 1.00 27.30 594 GLY A C 1
ATOM 4752 O O . GLY A 1 594 ? -30.447 6.603 25.155 1.00 23.08 594 GLY A O 1
ATOM 4753 N N . LEU A 1 595 ? -29.460 8.427 26.011 1.00 23.09 595 LEU A N 1
ATOM 4754 C CA . LEU A 1 595 ? -30.310 8.446 27.192 1.00 25.00 595 LEU A CA 1
ATOM 4755 C C . LEU A 1 595 ? -31.330 9.549 27.023 1.00 26.65 595 LEU A C 1
ATOM 4756 O O . LEU A 1 595 ? -31.033 10.568 26.409 1.00 32.08 595 LEU A O 1
ATOM 4761 N N . ASP A 1 596 ? -32.534 9.351 27.547 1.00 22.66 596 ASP A N 1
ATOM 4762 C CA . ASP A 1 596 ? -33.641 10.247 27.234 1.00 19.50 596 ASP A CA 1
ATOM 4763 C C . ASP A 1 596 ? -34.079 11.088 28.426 1.00 18.15 596 ASP A C 1
ATOM 4764 O O . ASP A 1 596 ? -33.464 11.045 29.481 1.00 19.91 596 ASP A O 1
ATOM 4769 N N . ALA A 1 597 ? -35.171 11.822 28.247 1.00 19.75 597 ALA A N 1
ATOM 4770 C CA . ALA A 1 597 ? -35.699 12.702 29.278 1.00 19.66 597 ALA A CA 1
ATOM 4771 C C . ALA A 1 597 ? -36.082 11.933 30.542 1.00 24.64 597 ALA A C 1
ATOM 4772 O O . ALA A 1 597 ? -35.875 12.418 31.662 1.00 24.76 597 ALA A O 1
ATOM 4774 N N . THR A 1 598 ? -36.633 10.734 30.366 1.00 19.22 598 THR A N 1
ATOM 4775 C CA . THR A 1 598 ? -37.041 9.924 31.513 1.00 20.02 598 THR A CA 1
ATOM 4776 C C . THR A 1 598 ? -35.810 9.546 32.333 1.00 20.31 598 THR A C 1
ATOM 4777 O O . THR A 1 598 ? -35.801 9.677 33.550 1.00 22.74 598 THR A O 1
ATOM 4781 N N . THR A 1 599 ? -34.759 9.094 31.666 1.00 20.88 599 THR A N 1
ATOM 4782 C CA . THR A 1 599 ? -33.544 8.746 32.382 1.00 21.03 599 THR A CA 1
ATOM 4783 C C . THR A 1 599 ? -32.903 9.993 33.020 1.00 22.19 599 THR A C 1
ATOM 4784 O O . THR A 1 599 ? -32.432 9.952 34.153 1.00 21.16 599 THR A O 1
ATOM 4788 N N . ALA A 1 600 ? -32.924 11.104 32.296 1.00 24.24 600 ALA A N 1
ATOM 4789 C CA . ALA A 1 600 ? -32.393 12.355 32.824 1.00 25.53 600 ALA A CA 1
ATOM 4790 C C . ALA A 1 600 ? -33.092 12.710 34.134 1.00 25.21 600 ALA A C 1
ATOM 4791 O O . ALA A 1 600 ? -32.441 12.958 35.136 1.00 26.95 600 ALA A O 1
ATOM 4793 N N . GLY A 1 601 ? -34.420 12.707 34.112 1.00 23.28 601 GLY A N 1
ATOM 4794 C CA . GLY A 1 601 ? -35.219 12.964 35.295 1.00 22.07 601 GLY A CA 1
ATOM 4795 C C . GLY A 1 601 ? -34.928 12.005 36.437 1.00 27.14 601 GLY A C 1
ATOM 4796 O O . GLY A 1 601 ? -34.790 12.440 37.585 1.00 27.41 601 GLY A O 1
ATOM 4797 N N . ASP A 1 602 ? -34.833 10.710 36.133 1.00 23.85 602 ASP A N 1
ATOM 4798 C CA . ASP A 1 602 ? -34.561 9.709 37.160 1.00 25.85 602 ASP A CA 1
ATOM 4799 C C . ASP A 1 602 ? -33.256 10.018 37.892 1.00 28.31 602 ASP A C 1
ATOM 4800 O O . ASP A 1 602 ? -33.211 10.087 39.117 1.00 29.87 602 ASP A O 1
ATOM 4805 N N . ILE A 1 603 ? -32.190 10.185 37.123 1.00 28.35 603 ILE A N 1
ATOM 4806 C CA . ILE A 1 603 ? -30.879 10.461 37.690 1.00 30.94 603 ILE A CA 1
ATOM 4807 C C . ILE A 1 603 ? -30.855 11.817 38.407 1.00 31.58 603 ILE A C 1
ATOM 4808 O O . ILE A 1 603 ? -30.232 11.960 39.459 1.00 32.92 603 ILE A O 1
ATOM 4813 N N . ALA A 1 604 ? -31.562 12.796 37.852 1.00 28.15 604 ALA A N 1
ATOM 4814 C CA . ALA A 1 604 ? -31.689 14.099 38.489 1.00 26.94 604 ALA A CA 1
ATOM 4815 C C . ALA A 1 604 ? -32.319 13.942 39.865 1.00 35.10 604 ALA A C 1
ATOM 4816 O O . ALA A 1 604 ? -31.841 14.530 40.836 1.00 33.96 604 ALA A O 1
ATOM 4818 N N . MET A 1 605 ? -33.381 13.143 39.947 1.00 28.24 605 MET A N 1
ATOM 4819 C CA . MET A 1 605 ? -34.068 12.926 41.217 1.00 29.79 605 MET A CA 1
ATOM 4820 C C . MET A 1 605 ? -33.192 12.150 42.191 1.00 31.80 605 MET A C 1
ATOM 4821 O O . MET A 1 605 ? -33.178 12.441 43.385 1.00 31.11 605 MET A O 1
ATOM 4826 N N . GLN A 1 606 ? -32.455 11.171 41.678 1.00 27.71 606 GLN A N 1
ATOM 4827 C CA . GLN A 1 606 ? -31.556 10.397 42.517 1.00 32.23 606 GLN A CA 1
ATOM 4828 C C . GLN A 1 606 ? -30.454 11.272 43.117 1.00 39.11 606 GLN A C 1
ATOM 4829 O O . GLN A 1 606 ? -30.133 11.150 44.294 1.00 37.07 606 GLN A O 1
ATOM 4835 N N . VAL A 1 607 ? -29.876 12.146 42.298 1.00 34.85 607 VAL A N 1
ATOM 4836 C CA . VAL A 1 607 ? -28.836 13.069 42.753 1.00 35.72 607 VAL A CA 1
ATOM 4837 C C . VAL A 1 607 ? -29.382 14.013 43.828 1.00 35.68 607 VAL A C 1
ATOM 4838 O O . VAL A 1 607 ? -28.747 14.226 44.859 1.00 36.03 607 VAL A O 1
ATOM 4842 N N . ALA A 1 608 ? -30.580 14.542 43.590 1.00 34.12 608 ALA A N 1
ATOM 4843 C CA . ALA A 1 608 ? -31.252 15.413 44.540 1.00 30.01 608 ALA A CA 1
ATOM 4844 C C . ALA A 1 608 ? -31.516 14.728 45.882 1.00 40.94 608 ALA A C 1
ATOM 4845 O O . ALA A 1 608 ? -31.375 15.343 46.938 1.00 41.82 608 ALA A O 1
ATOM 4847 N N . LYS A 1 609 ? -31.910 13.461 45.839 1.00 39.54 609 LYS A N 1
ATOM 4848 C CA . LYS A 1 609 ? -32.243 12.732 47.053 1.00 41.66 609 LYS A CA 1
ATOM 4849 C C . LYS A 1 609 ? -30.992 12.452 47.872 1.00 43.19 609 LYS A C 1
ATOM 4850 O O . LYS A 1 609 ? -31.020 12.522 49.094 1.00 45.93 609 LYS A O 1
ATOM 4856 N N . GLY A 1 610 ? -29.899 12.134 47.188 1.00 39.05 610 GLY A N 1
ATOM 4857 C CA . GLY A 1 610 ? -28.624 11.909 47.842 1.00 44.12 610 GLY A CA 1
ATOM 4858 C C . GLY A 1 610 ? -28.152 13.135 48.600 1.00 48.64 610 GLY A C 1
ATOM 4859 O O . GLY A 1 610 ? -27.724 13.032 49.748 1.00 51.13 610 GLY A O 1
ATOM 4860 N N . LEU A 1 611 ? -28.238 14.297 47.956 1.00 48.10 611 LEU A N 1
ATOM 4861 C CA . LEU A 1 611 ? -27.900 15.564 48.595 1.00 50.52 611 LEU A CA 1
ATOM 4862 C C . LEU A 1 611 ? -28.777 15.812 49.816 1.00 51.17 611 LEU A C 1
ATOM 4863 O O . LEU A 1 611 ? -28.283 16.159 50.884 1.00 55.22 611 LEU A O 1
ATOM 4868 N N . LYS A 1 612 ? -30.083 15.633 49.650 1.00 48.01 612 LYS A N 1
ATOM 4869 C CA . LYS A 1 612 ? -31.030 15.877 50.730 1.00 52.17 612 LYS A CA 1
ATOM 4870 C C . LYS A 1 612 ? -30.842 14.882 51.872 1.00 56.06 612 LYS A C 1
ATOM 4871 O O . LYS A 1 612 ? -30.892 15.260 53.042 1.00 58.82 612 LYS A O 1
ATOM 4877 N N . ASP A 1 613 ? -30.615 13.616 51.529 1.00 55.26 613 ASP A N 1
ATOM 4878 C CA . ASP A 1 613 ? -30.396 12.578 52.534 1.00 56.36 613 ASP A CA 1
ATOM 4879 C C . ASP A 1 613 ? -29.157 12.873 53.375 1.00 60.19 613 ASP A C 1
ATOM 4880 O O . ASP A 1 613 ? -29.116 12.548 54.561 1.00 63.35 613 ASP A O 1
ATOM 4885 N N . ALA A 1 614 ? -28.152 13.487 52.756 1.00 57.23 614 ALA A N 1
ATOM 4886 C CA . ALA A 1 614 ? -26.934 13.870 53.463 1.00 58.47 614 ALA A CA 1
ATOM 4887 C C . ALA A 1 614 ? -27.046 15.284 54.031 1.00 59.06 614 ALA A C 1
ATOM 4888 O O . ALA A 1 614 ? -26.037 15.938 54.285 1.00 65.60 614 ALA A O 1
ATOM 4890 N N . GLY A 1 615 ? -28.278 15.752 54.211 1.00 57.03 615 GLY A N 1
ATOM 4891 C CA . GLY A 1 615 ? -28.546 17.030 54.847 1.00 60.20 615 GLY A CA 1
ATOM 4892 C C . GLY A 1 615 ? -28.055 18.266 54.113 1.00 67.27 615 GLY A C 1
ATOM 4893 O O . GLY A 1 615 ? -28.113 19.374 54.652 1.00 64.73 615 GLY A O 1
ATOM 4894 N N . GLN A 1 616 ? -27.582 18.086 52.883 1.00 60.34 616 GLN A N 1
ATOM 4895 C CA . GLN A 1 616 ? -27.017 19.191 52.118 1.00 60.86 616 GLN A CA 1
ATOM 4896 C C . GLN A 1 616 ? -28.061 19.920 51.278 1.00 59.53 616 GLN A C 1
ATOM 4897 O O . GLN A 1 616 ? -29.202 19.470 51.147 1.00 55.92 616 GLN A O 1
ATOM 4903 N N . GLU A 1 617 ? -27.655 21.061 50.725 1.00 63.07 617 GLU A N 1
ATOM 4904 C CA . GLU A 1 617 ? -28.521 21.868 49.871 1.00 61.89 617 GLU A CA 1
ATOM 4905 C C . GLU A 1 617 ? -28.770 21.188 48.535 1.00 46.79 617 GLU A C 1
ATOM 4906 O O . GLU A 1 617 ? -27.899 20.507 48.004 1.00 49.53 617 GLU A O 1
ATOM 4912 N N . VAL A 1 618 ? -29.967 21.379 47.998 1.00 42.09 618 VAL A N 1
ATOM 4913 C CA . VAL A 1 618 ? -30.274 20.910 46.655 1.00 43.49 618 VAL A CA 1
ATOM 4914 C C . VAL A 1 618 ? -30.170 22.090 45.684 1.00 38.08 618 VAL A C 1
ATOM 4915 O O . VAL A 1 618 ? -31.144 22.806 45.441 1.00 35.33 618 VAL A O 1
ATOM 4919 N N . GLY A 1 619 ? -28.967 22.302 45.155 1.00 34.03 619 GLY A N 1
ATOM 4920 C CA . GLY A 1 619 ? -28.720 23.390 44.223 1.00 28.91 619 GLY A CA 1
ATOM 4921 C C . GLY A 1 619 ? -29.334 23.141 42.858 1.00 31.83 619 GLY A C 1
ATOM 4922 O O . GLY A 1 619 ? -28.991 22.174 42.193 1.00 32.33 619 GLY A O 1
ATOM 4923 N N . PRO A 1 620 ? -30.251 24.017 42.429 1.00 33.21 620 PRO A N 1
ATOM 4924 C CA . PRO A 1 620 ? -30.867 23.864 41.102 1.00 35.64 620 PRO A CA 1
ATOM 4925 C C . PRO A 1 620 ? -29.829 23.840 39.979 1.00 39.32 620 PRO A C 1
ATOM 4926 O O . PRO A 1 620 ? -30.084 23.259 38.926 1.00 36.74 620 PRO A O 1
ATOM 4930 N N . ASP A 1 621 ? -28.669 24.442 40.222 1.00 33.30 621 ASP A N 1
ATOM 4931 C CA . ASP A 1 621 ? -27.557 24.409 39.282 1.00 38.66 621 ASP A CA 1
ATOM 4932 C C . ASP A 1 621 ? -26.939 23.019 39.191 1.00 37.43 621 ASP A C 1
ATOM 4933 O O . ASP A 1 621 ? -26.557 22.569 38.115 1.00 40.86 621 ASP A O 1
ATOM 4938 N N . VAL A 1 622 ? -26.834 22.343 40.328 1.00 34.05 622 VAL A N 1
ATOM 4939 C CA . VAL A 1 622 ? -26.271 21.004 40.357 1.00 34.24 622 VAL A CA 1
ATOM 4940 C C . VAL A 1 622 ? -27.186 20.024 39.622 1.00 41.47 622 VAL A C 1
ATOM 4941 O O . VAL A 1 622 ? -26.726 19.125 38.920 1.00 41.40 622 VAL A O 1
ATOM 4945 N N . ILE A 1 623 ? -28.488 20.209 39.775 1.00 36.61 623 ILE A N 1
ATOM 4946 C CA . ILE A 1 623 ? -29.428 19.262 39.206 1.00 38.33 623 ILE A CA 1
ATOM 4947 C C . ILE A 1 623 ? -29.638 19.573 37.721 1.00 37.87 623 ILE A C 1
ATOM 4948 O O . ILE A 1 623 ? -29.753 18.654 36.905 1.00 34.36 623 ILE A O 1
ATOM 4953 N N . ALA A 1 624 ? -29.634 20.856 37.360 1.00 36.93 624 ALA A N 1
ATOM 4954 C CA . ALA A 1 624 ? -29.773 21.257 35.957 1.00 37.43 624 ALA A CA 1
ATOM 4955 C C . ALA A 1 624 ? -28.593 20.818 35.122 1.00 41.50 624 ALA A C 1
ATOM 4956 O O . ALA A 1 624 ? -28.731 20.569 33.924 1.00 48.20 624 ALA A O 1
ATOM 4958 N N . ASN A 1 625 ? -27.431 20.714 35.748 1.00 41.34 625 ASN A N 1
ATOM 4959 C CA . ASN A 1 625 ? -26.249 20.249 35.031 1.00 48.95 625 ASN A CA 1
ATOM 4960 C C . ASN A 1 625 ? -26.179 18.737 35.030 1.00 46.31 625 ASN A C 1
ATOM 4961 O O . ASN A 1 625 ? -25.471 18.154 34.229 1.00 49.98 625 ASN A O 1
ATOM 4966 N N . THR A 1 626 ? -26.952 18.104 35.903 1.00 45.44 626 THR A N 1
ATOM 4967 C CA . THR A 1 626 ? -27.043 16.656 35.884 1.00 40.48 626 THR A CA 1
ATOM 4968 C C . THR A 1 626 ? -27.924 16.261 34.704 1.00 36.31 626 THR A C 1
ATOM 4969 O O . THR A 1 626 ? -27.587 15.370 33.940 1.00 37.29 626 THR A O 1
ATOM 4973 N N . ILE A 1 627 ? -29.034 16.971 34.553 1.00 31.74 627 ILE A N 1
ATOM 4974 C CA . ILE A 1 627 ? -29.963 16.766 33.448 1.00 31.51 627 ILE A CA 1
ATOM 4975 C C . ILE A 1 627 ? -29.288 16.928 32.094 1.00 40.32 627 ILE A C 1
ATOM 4976 O O . ILE A 1 627 ? -29.273 15.994 31.294 1.00 38.00 627 ILE A O 1
ATOM 4981 N N . ARG A 1 628 ? -28.709 18.103 31.853 1.00 40.45 628 ARG A N 1
ATOM 4982 C CA . ARG A 1 628 ? -28.134 18.422 30.552 1.00 39.78 628 ARG A CA 1
ATOM 4983 C C . ARG A 1 628 ? -27.012 17.430 30.260 1.00 38.89 628 ARG A C 1
ATOM 4984 O O . ARG A 1 628 ? -26.821 17.010 29.119 1.00 39.91 628 ARG A O 1
ATOM 4992 N N . GLN A 1 629 ? -26.314 17.025 31.312 1.00 36.49 629 GLN A N 1
ATOM 4993 C CA . GLN A 1 629 ? -25.265 16.020 31.223 1.00 36.37 629 GLN A CA 1
ATOM 4994 C C . GLN A 1 629 ? -25.755 14.659 30.722 1.00 41.91 629 GLN A C 1
ATOM 4995 O O . GLN A 1 629 ? -25.185 14.096 29.786 1.00 44.22 629 GLN A O 1
ATOM 5001 N N . VAL A 1 630 ? -26.790 14.122 31.367 1.00 38.31 630 VAL A N 1
ATOM 5002 C CA . VAL A 1 630 ? -27.374 12.853 30.949 1.00 33.78 630 VAL A CA 1
ATOM 5003 C C . VAL A 1 630 ? -27.818 12.937 29.490 1.00 29.75 630 VAL A C 1
ATOM 5004 O O . VAL A 1 630 ? -27.514 12.064 28.684 1.00 31.25 630 VAL A O 1
ATOM 5008 N N . LEU A 1 631 ? -28.529 14.011 29.163 1.00 29.52 631 LEU A N 1
ATOM 5009 C CA . LEU A 1 631 ? -29.069 14.204 27.829 1.00 32.90 631 LEU A CA 1
ATOM 5010 C C . LEU A 1 631 ? -27.971 14.295 26.773 1.00 35.56 631 LEU A C 1
ATOM 5011 O O . LEU A 1 631 ? -28.163 13.855 25.641 1.00 31.73 631 LEU A O 1
ATOM 5016 N N . GLU A 1 632 ? -26.820 14.851 27.148 1.00 33.97 632 GLU A N 1
ATOM 5017 C CA . GLU A 1 632 ? -25.754 15.098 26.179 1.00 40.06 632 GLU A CA 1
ATOM 5018 C C . GLU A 1 632 ? -24.613 14.115 26.332 1.00 39.59 632 GLU A C 1
ATOM 5019 O O . GLU A 1 632 ? -23.592 14.236 25.664 1.00 46.19 632 GLU A O 1
ATOM 5025 N N . MET A 1 633 ? -24.789 13.133 27.204 1.00 40.82 633 MET A N 1
ATOM 5026 C CA . MET A 1 633 ? -23.724 12.183 27.453 1.00 42.43 633 MET A CA 1
ATOM 5027 C C . MET A 1 633 ? -23.302 11.459 26.194 1.00 47.21 633 MET A C 1
ATOM 5028 O O . MET A 1 633 ? -24.144 10.994 25.430 1.00 50.45 633 MET A O 1
ATOM 5033 N N . GLU A 1 634 ? -21.996 11.368 25.981 1.00 44.81 634 GLU A N 1
ATOM 5034 C CA . GLU A 1 634 ? -21.464 10.549 24.906 1.00 54.50 634 GLU A CA 1
ATOM 5035 C C . GLU A 1 634 ? -20.469 9.553 25.480 1.00 52.88 634 GLU A C 1
ATOM 5036 O O . GLU A 1 634 ? -19.635 9.902 26.312 1.00 53.64 634 GLU A O 1
ATOM 5042 N N . LEU A 1 635 ? -20.582 8.308 25.037 1.00 45.17 635 LEU A N 1
ATOM 5043 C CA . LEU A 1 635 ? -19.749 7.231 25.534 1.00 41.08 635 LEU A CA 1
ATOM 5044 C C . LEU A 1 635 ? -18.425 7.208 24.787 1.00 41.01 635 LEU A C 1
ATOM 5045 O O . LEU A 1 635 ? -18.358 7.656 23.644 1.00 40.71 635 LEU A O 1
ATOM 5050 N N . PRO A 1 636 ? -17.367 6.687 25.432 1.00 40.72 636 PRO A N 1
ATOM 5051 C CA . PRO A 1 636 ? -16.122 6.415 24.709 1.00 43.08 636 PRO A CA 1
ATOM 5052 C C . PRO A 1 636 ? -16.424 5.550 23.496 1.00 47.37 636 PRO A C 1
ATOM 5053 O O . PRO A 1 636 ? -17.277 4.668 23.605 1.00 47.24 636 PRO A O 1
ATOM 5057 N N . GLU A 1 637 ? -15.756 5.791 22.373 1.00 42.78 637 GLU A N 1
ATOM 5058 C CA . GLU A 1 637 ? -16.073 5.089 21.132 1.00 45.70 637 GLU A CA 1
ATOM 5059 C C . GLU A 1 637 ? -16.008 3.564 21.238 1.00 43.24 637 GLU A C 1
ATOM 5060 O O . GLU A 1 637 ? -16.878 2.872 20.721 1.00 43.37 637 GLU A O 1
ATOM 5066 N N . ASP A 1 638 ? -14.986 3.042 21.909 1.00 41.55 638 ASP A N 1
ATOM 5067 C CA . ASP A 1 638 ? -14.836 1.599 22.053 1.00 43.91 638 ASP A CA 1
ATOM 5068 C C . ASP A 1 638 ? -16.011 0.970 22.817 1.00 44.77 638 ASP A C 1
ATOM 5069 O O . ASP A 1 638 ? -16.433 -0.151 22.517 1.00 39.61 638 ASP A O 1
ATOM 5074 N N . VAL A 1 639 ? -16.522 1.692 23.809 1.00 38.90 639 VAL A N 1
ATOM 5075 C CA . VAL A 1 639 ? -17.611 1.197 24.636 1.00 36.34 639 VAL A CA 1
ATOM 5076 C C . VAL A 1 639 ? -18.900 1.242 23.829 1.00 35.59 639 VAL A C 1
ATOM 5077 O O . VAL A 1 639 ? -19.656 0.272 23.795 1.00 35.94 639 VAL A O 1
ATOM 5081 N N . ARG A 1 640 ? -19.124 2.363 23.155 1.00 29.40 640 ARG A N 1
ATOM 5082 C CA . ARG A 1 640 ? -20.275 2.532 22.281 1.00 40.05 640 ARG A CA 1
ATOM 5083 C C . ARG A 1 640 ? -20.314 1.439 21.217 1.00 39.18 640 ARG A C 1
ATOM 5084 O O . ARG A 1 640 ? -21.371 0.897 20.909 1.00 36.76 640 ARG A O 1
ATOM 5092 N N . LYS A 1 641 ? -19.147 1.121 20.672 1.00 40.45 641 LYS A N 1
ATOM 5093 C CA . LYS A 1 641 ? -19.013 0.107 19.631 1.00 37.99 641 LYS A CA 1
ATOM 5094 C C . LYS A 1 641 ? -19.445 -1.261 20.133 1.00 35.13 641 LYS A C 1
ATOM 5095 O O . LYS A 1 641 ? -20.119 -2.007 19.426 1.00 28.78 641 LYS A O 1
ATOM 5101 N N . ARG A 1 642 ? -19.036 -1.577 21.359 1.00 31.63 642 ARG A N 1
ATOM 5102 C CA . ARG A 1 642 ? -19.337 -2.860 21.971 1.00 32.88 642 ARG A CA 1
ATOM 5103 C C . ARG A 1 642 ? -20.836 -2.993 22.274 1.00 29.68 642 ARG A C 1
ATOM 5104 O O . ARG A 1 642 ? -21.420 -4.048 22.059 1.00 27.58 642 ARG A O 1
ATOM 5112 N N . TYR A 1 643 ? -21.459 -1.923 22.752 1.00 26.37 643 TYR A N 1
ATOM 5113 C CA . TYR A 1 643 ? -22.886 -1.978 23.041 1.00 30.54 643 TYR A CA 1
ATOM 5114 C C . TYR A 1 643 ? -23.665 -2.205 21.757 1.00 29.04 643 TYR A C 1
ATOM 5115 O O . TYR A 1 643 ? -24.640 -2.952 21.738 1.00 28.38 643 TYR A O 1
ATOM 5124 N N . GLU A 1 644 ? -23.205 -1.583 20.682 1.00 29.90 644 GLU A N 1
ATOM 5125 C CA . GLU A 1 644 ? -23.824 -1.752 19.380 1.00 24.48 644 GLU A CA 1
ATOM 5126 C C . GLU A 1 644 ? -23.754 -3.203 18.892 1.00 27.21 644 GLU A C 1
ATOM 5127 O O . GLU A 1 644 ? -24.753 -3.752 18.444 1.00 27.68 644 GLU A O 1
ATOM 5133 N N . GLU A 1 645 ? -22.589 -3.835 18.973 1.00 27.04 645 GLU A N 1
ATOM 5134 C CA . GLU A 1 645 ? -22.500 -5.203 18.473 1.00 30.32 645 GLU A CA 1
ATOM 5135 C C . GLU A 1 645 ? -23.251 -6.165 19.386 1.00 25.99 645 GLU A C 1
ATOM 5136 O O . GLU A 1 645 ? -23.755 -7.186 18.929 1.00 25.48 645 GLU A O 1
ATOM 5142 N N . ILE A 1 646 ? -23.329 -5.834 20.671 1.00 26.82 646 ILE A N 1
ATOM 5143 C CA . ILE A 1 646 ? -24.164 -6.597 21.590 1.00 25.47 646 ILE A CA 1
ATOM 5144 C C . ILE A 1 646 ? -25.630 -6.518 21.146 1.00 22.45 646 ILE A C 1
ATOM 5145 O O . ILE A 1 646 ? -26.306 -7.533 21.043 1.00 23.09 646 ILE A O 1
ATOM 5150 N N . HIS A 1 647 ? -26.098 -5.308 20.857 1.00 22.38 647 HIS A N 1
ATOM 5151 C CA . HIS A 1 647 ? -27.445 -5.117 20.358 1.00 22.56 647 HIS A CA 1
ATOM 5152 C C . HIS A 1 647 ? -27.659 -5.899 19.070 1.00 25.89 647 HIS A C 1
ATOM 5153 O O . HIS A 1 647 ? -28.685 -6.549 18.896 1.00 24.04 647 HIS A O 1
ATOM 5160 N N . GLU A 1 648 ? -26.679 -5.841 18.174 1.00 27.22 648 GLU A N 1
ATOM 5161 C CA . GLU A 1 648 ? -26.806 -6.506 16.885 1.00 24.29 648 GLU A CA 1
ATOM 5162 C C . GLU A 1 648 ? -26.898 -8.012 17.022 1.00 24.89 648 GLU A C 1
ATOM 5163 O O . GLU A 1 648 ? -27.716 -8.629 16.347 1.00 26.69 648 GLU A O 1
ATOM 5169 N N . MET A 1 649 ? -26.083 -8.621 17.880 1.00 24.62 649 MET A N 1
ATOM 5170 C CA . MET A 1 649 ? -26.179 -10.069 18.005 1.00 26.81 649 MET A CA 1
ATOM 5171 C C . MET A 1 649 ? -27.488 -10.464 18.694 1.00 25.74 649 MET A C 1
ATOM 5172 O O . MET A 1 649 ? -28.018 -11.536 18.436 1.00 22.72 649 MET A O 1
ATOM 5177 N N . ILE A 1 650 ? -28.023 -9.588 19.542 1.00 23.49 650 ILE A N 1
ATOM 5178 C CA . ILE A 1 650 ? -29.313 -9.861 20.170 1.00 19.49 650 ILE A CA 1
ATOM 5179 C C . ILE A 1 650 ? -30.441 -9.804 19.128 1.00 20.02 650 ILE A C 1
ATOM 5180 O O . ILE A 1 650 ? -31.299 -10.673 19.101 1.00 22.05 650 ILE A O 1
ATOM 5185 N N . LEU A 1 651 ? -30.420 -8.802 18.254 1.00 21.96 651 LEU A N 1
ATOM 5186 C CA . LEU A 1 651 ? -31.460 -8.686 17.229 1.00 21.34 651 LEU A CA 1
ATOM 5187 C C . LEU A 1 651 ? -31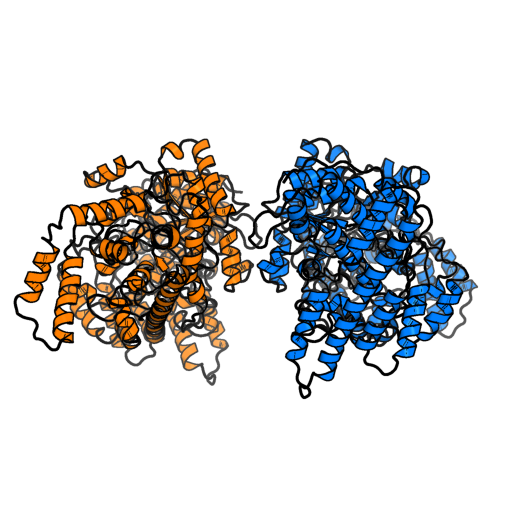.431 -9.814 16.198 1.00 26.28 651 LEU A C 1
ATOM 5188 O O . LEU A 1 651 ? -32.427 -10.048 15.515 1.00 24.59 651 LEU A O 1
ATOM 5193 N N . GLU A 1 652 ? -30.304 -10.517 16.100 1.00 25.78 652 GLU A N 1
ATOM 5194 C CA . GLU A 1 652 ? -30.160 -11.629 15.156 1.00 27.34 652 GLU A CA 1
ATOM 5195 C C . GLU A 1 652 ? -30.616 -12.968 15.719 1.00 24.59 652 GLU A C 1
ATOM 5196 O O . GLU A 1 652 ? -30.753 -13.924 14.973 1.00 26.69 652 GLU A O 1
ATOM 5202 N N . LEU A 1 653 ? -30.838 -13.043 17.028 1.00 24.07 653 LEU A N 1
ATOM 5203 C CA . LEU A 1 653 ? -31.297 -14.291 17.641 1.00 23.58 653 LEU A CA 1
ATOM 5204 C C . LEU A 1 653 ? -32.685 -14.694 17.134 1.00 20.78 653 LEU A C 1
ATOM 5205 O O . LEU A 1 653 ? -33.475 -13.846 16.727 1.00 22.03 653 LEU A O 1
ATOM 5210 N N . PRO A 1 654 ? -32.979 -15.999 17.135 1.00 23.58 654 PRO A N 1
ATOM 5211 C CA . PRO A 1 654 ? -34.367 -16.394 16.877 1.00 24.33 654 PRO A CA 1
ATOM 5212 C C . PRO A 1 654 ? -35.301 -15.797 17.938 1.00 20.58 654 PRO A C 1
ATOM 5213 O O . PRO A 1 654 ? -34.896 -15.675 19.082 1.00 19.02 654 PRO A O 1
ATOM 5217 N N . LYS A 1 655 ? -36.517 -15.423 17.553 1.00 19.68 655 LYS A N 1
ATOM 5218 C CA . LYS A 1 655 ? -37.436 -14.752 18.457 1.00 16.57 655 LYS A CA 1
ATOM 5219 C C . LYS A 1 655 ? -38.764 -15.503 18.607 1.00 19.13 655 LYS A C 1
ATOM 5220 O O . LYS A 1 655 ? -39.158 -16.281 17.740 1.00 18.18 655 LYS A O 1
ATOM 5226 N N . TYR A 1 656 ? -39.442 -15.251 19.721 1.00 16.91 656 TYR A N 1
ATOM 5227 C CA . TYR A 1 656 ? -40.804 -15.725 19.947 1.00 16.57 656 TYR A CA 1
ATOM 5228 C C . TYR A 1 656 ? -41.672 -15.279 18.784 1.00 16.06 656 TYR A C 1
ATOM 5229 O O . TYR A 1 656 ? -41.574 -14.145 18.349 1.00 18.68 656 TYR A O 1
ATOM 5238 N N . GLY A 1 657 ? -42.495 -16.183 18.258 1.00 15.80 657 GLY A N 1
ATOM 5239 C CA . GLY A 1 657 ? -43.383 -15.837 17.162 1.00 13.93 657 GLY A CA 1
ATOM 5240 C C . GLY A 1 657 ? -42.945 -16.380 15.813 1.00 18.68 657 GLY A C 1
ATOM 5241 O O . GLY A 1 657 ? -43.475 -15.992 14.765 1.00 17.80 657 GLY A O 1
ATOM 5242 N N . ASN A 1 658 ? -41.969 -17.277 15.840 1.00 19.50 658 ASN A N 1
ATOM 5243 C CA . ASN A 1 658 ? -41.468 -17.887 14.619 1.00 20.00 658 ASN A CA 1
ATOM 5244 C C . ASN A 1 658 ? -41.473 -19.413 14.707 1.00 20.72 658 ASN A C 1
ATOM 5245 O O . ASN A 1 658 ? -40.754 -20.080 13.968 1.00 20.30 658 ASN A O 1
ATOM 5250 N N . ASP A 1 659 ? -42.261 -19.944 15.638 1.00 19.68 659 ASP A N 1
ATOM 5251 C CA . ASP A 1 659 ? -42.440 -21.388 15.793 1.00 18.15 659 ASP A CA 1
ATOM 5252 C C . ASP A 1 659 ? -41.104 -22.073 16.119 1.00 18.72 659 ASP A C 1
ATOM 5253 O O . ASP A 1 659 ? -40.846 -23.186 15.696 1.00 18.46 659 ASP A O 1
ATOM 5258 N N . ILE A 1 660 ? -40.254 -21.375 16.863 1.00 18.59 660 ILE A N 1
ATOM 5259 C CA . ILE A 1 660 ? -39.004 -21.936 17.351 1.00 17.88 660 ILE A CA 1
ATOM 5260 C C . ILE A 1 660 ? -39.210 -22.444 18.784 1.00 20.36 660 ILE A C 1
ATOM 5261 O O . ILE A 1 660 ? -39.381 -21.651 19.701 1.00 21.91 660 ILE A O 1
ATOM 5266 N N . ASP A 1 661 ? -39.189 -23.760 18.971 1.00 18.02 661 ASP A N 1
ATOM 5267 C CA . ASP A 1 661 ? -39.545 -24.354 20.262 1.00 22.37 661 ASP A CA 1
ATOM 5268 C C . ASP A 1 661 ? -38.719 -23.855 21.436 1.00 22.78 661 ASP A C 1
ATOM 5269 O O . ASP A 1 661 ? -39.254 -23.623 22.512 1.00 23.55 661 ASP A O 1
ATOM 5274 N N . GLU A 1 662 ? -37.418 -23.694 21.241 1.00 24.82 662 GLU A N 1
ATOM 5275 C CA . GLU A 1 662 ? -36.572 -23.355 22.372 1.00 26.85 662 GLU A CA 1
ATOM 5276 C C . GLU A 1 662 ? -36.868 -21.947 22.910 1.00 26.69 662 GLU A C 1
ATOM 5277 O O . GLU A 1 662 ? -36.791 -21.720 24.110 1.00 31.00 662 GLU A O 1
ATOM 5283 N N . VAL A 1 663 ? -37.221 -21.010 22.035 1.00 23.19 663 VAL A N 1
ATOM 5284 C CA . VAL A 1 663 ? -37.676 -19.702 22.491 1.00 18.63 663 VAL A CA 1
ATOM 5285 C C . VAL A 1 663 ? -39.058 -19.815 23.104 1.00 21.28 663 VAL A C 1
ATOM 5286 O O . VAL A 1 663 ? -39.302 -19.324 24.203 1.00 22.25 663 VAL A O 1
ATOM 5290 N N . ASP A 1 664 ? -39.960 -20.470 22.382 1.00 18.71 664 ASP A N 1
ATOM 5291 C CA . ASP A 1 664 ? -41.363 -20.484 22.765 1.00 18.40 664 ASP A CA 1
ATOM 5292 C C . ASP A 1 664 ? -41.602 -21.182 24.102 1.00 23.21 664 ASP A C 1
ATOM 5293 O O . ASP A 1 664 ? -42.536 -20.831 24.824 1.00 21.28 664 ASP A O 1
ATOM 5298 N N . GLU A 1 665 ? -40.754 -22.147 24.443 1.00 18.20 665 GLU A N 1
ATOM 5299 C CA . GLU A 1 665 ? -40.932 -22.880 25.693 1.00 18.47 665 GLU A CA 1
ATOM 5300 C C . GLU A 1 665 ? -40.667 -21.930 26.860 1.00 17.49 665 GLU A C 1
ATOM 5301 O O . GLU A 1 665 ? -41.282 -22.047 27.911 1.00 23.11 665 GLU A O 1
ATOM 5307 N N . LEU A 1 666 ? -39.765 -20.974 26.663 1.00 20.26 666 LEU A N 1
ATOM 5308 C CA . LEU A 1 666 ? -39.507 -19.959 27.678 1.00 17.62 666 LEU A CA 1
ATOM 5309 C C . LEU A 1 666 ? -40.683 -18.983 27.807 1.00 18.16 666 LEU A C 1
ATOM 5310 O O . LEU A 1 666 ? -40.968 -18.506 28.892 1.00 19.45 666 LEU A O 1
ATOM 5315 N N . ALA A 1 667 ? -41.361 -18.693 26.704 1.00 17.11 667 ALA A N 1
ATOM 5316 C CA . ALA A 1 667 ? -42.567 -17.876 26.768 1.00 18.46 667 ALA A CA 1
ATOM 5317 C C . ALA A 1 667 ? -43.625 -18.575 27.608 1.00 18.38 667 ALA A C 1
ATOM 5318 O O . ALA A 1 667 ? -44.275 -17.943 28.439 1.00 17.20 667 ALA A O 1
ATOM 5320 N N . ARG A 1 668 ? -43.783 -19.876 27.384 1.00 15.66 668 ARG A N 1
ATOM 5321 C CA . ARG A 1 668 ? -44.752 -20.674 28.127 1.00 17.08 668 ARG A CA 1
ATOM 5322 C C . ARG A 1 668 ? -44.396 -20.697 29.609 1.00 19.12 668 ARG A C 1
ATOM 5323 O O . ARG A 1 668 ? -45.247 -20.488 30.471 1.00 16.41 668 ARG A O 1
ATOM 5331 N N . GLU A 1 669 ? -43.128 -20.956 29.892 1.00 20.05 669 GLU A N 1
ATOM 5332 C CA . GLU A 1 669 ? -42.650 -21.057 31.267 1.00 20.49 669 GLU A CA 1
ATOM 5333 C C . GLU A 1 669 ? -42.783 -19.715 31.996 1.00 21.35 669 GLU A C 1
ATOM 5334 O O . GLU A 1 669 ? -43.203 -19.661 33.150 1.00 20.24 669 GLU A O 1
ATOM 5340 N N . ALA A 1 670 ? -42.448 -18.630 31.315 1.00 17.65 670 ALA A N 1
ATOM 5341 C CA . ALA A 1 670 ? -42.518 -17.311 31.928 1.00 19.92 670 ALA A CA 1
ATOM 5342 C C . ALA A 1 670 ? -43.964 -16.887 32.183 1.00 19.60 670 ALA A C 1
ATOM 5343 O O . ALA A 1 670 ? -44.250 -16.260 33.195 1.00 20.35 670 ALA A O 1
ATOM 5345 N N . ALA A 1 671 ? -44.860 -17.202 31.250 1.00 16.56 671 ALA A N 1
ATOM 5346 C CA . ALA A 1 671 ? -46.279 -16.925 31.442 1.00 16.64 671 ALA A CA 1
ATOM 5347 C C . ALA A 1 671 ? -46.778 -17.594 32.733 1.00 19.53 671 ALA A C 1
ATOM 5348 O O . ALA A 1 671 ? -47.514 -16.982 33.511 1.00 18.82 671 ALA A O 1
ATOM 5350 N N . TYR A 1 672 ? -46.338 -18.831 32.973 1.00 16.06 672 TYR A N 1
ATOM 5351 C CA . TYR A 1 672 ? -46.728 -19.548 34.180 1.00 16.82 672 TYR A CA 1
ATOM 5352 C C . TYR A 1 672 ? -46.267 -18.854 35.462 1.00 17.59 672 TYR A C 1
ATOM 5353 O O . TYR A 1 672 ? -46.926 -18.973 36.482 1.00 16.65 672 TYR A O 1
ATOM 5362 N N . PHE A 1 673 ? -45.145 -18.136 35.414 1.00 15.22 673 PHE A N 1
ATOM 5363 C CA . PHE A 1 673 ? -44.676 -17.381 36.587 1.00 17.51 673 PHE A CA 1
ATOM 5364 C C . PHE A 1 673 ? -45.683 -16.295 36.989 1.00 18.55 673 PHE A C 1
ATOM 5365 O O . PHE A 1 673 ? -45.633 -15.757 38.106 1.00 15.79 673 PHE A O 1
ATOM 5373 N N . TYR A 1 674 ? -46.579 -15.961 36.063 1.00 14.06 674 TYR A N 1
ATOM 5374 C CA . TYR A 1 674 ? -47.632 -14.990 36.335 1.00 14.36 674 TYR A CA 1
ATOM 5375 C C . TYR A 1 674 ? -48.974 -15.683 36.571 1.00 14.83 674 TYR A C 1
ATOM 5376 O O . TYR A 1 674 ? -49.658 -15.389 37.543 1.00 12.91 674 TYR A O 1
ATOM 5385 N N . THR A 1 675 ? -49.333 -16.623 35.698 1.00 15.88 675 THR A N 1
ATOM 5386 C CA . THR A 1 675 ? -50.675 -17.204 35.731 1.00 15.00 675 THR A CA 1
ATOM 5387 C C . THR A 1 675 ? -50.882 -18.253 36.826 1.00 16.65 675 THR A C 1
ATOM 5388 O O . THR A 1 675 ? -51.978 -18.391 37.331 1.00 14.07 675 THR A O 1
ATOM 5392 N N . ARG A 1 676 ? -49.847 -18.999 37.190 1.00 15.24 676 ARG A N 1
ATOM 5393 C CA . ARG A 1 676 ? -50.024 -20.034 38.195 1.00 14.67 676 ARG A CA 1
ATOM 5394 C C . ARG A 1 676 ? -50.138 -19.475 39.612 1.00 17.49 676 ARG A C 1
ATOM 5395 O O . ARG A 1 676 ? -51.027 -19.890 40.347 1.00 16.88 676 ARG A O 1
ATOM 5403 N N . PRO A 1 677 ? -49.254 -18.544 40.000 1.00 15.80 677 PRO A N 1
ATOM 5404 C CA . PRO A 1 677 ? -49.459 -17.992 41.342 1.00 17.22 677 PRO A CA 1
ATOM 5405 C C . PRO A 1 677 ? -50.820 -17.309 41.493 1.00 15.08 677 PRO A C 1
ATOM 5406 O O . PRO A 1 677 ? -51.475 -17.462 42.528 1.00 14.55 677 PRO A O 1
ATOM 5410 N N . LEU A 1 678 ? -51.254 -16.591 40.464 1.00 13.74 678 LEU A N 1
ATOM 5411 C CA . LEU A 1 678 ? -52.480 -15.814 40.595 1.00 15.00 678 LEU A CA 1
ATOM 5412 C C . LEU A 1 678 ? -53.700 -16.672 40.937 1.00 15.28 678 LEU A C 1
ATOM 5413 O O . LEU A 1 678 ? -54.521 -16.249 41.745 1.00 13.67 678 LEU A O 1
ATOM 5418 N N . GLU A 1 679 ? -53.810 -17.870 40.354 1.00 13.33 679 GLU A N 1
ATOM 5419 C CA . GLU A 1 679 ? -55.010 -18.693 40.575 1.00 15.16 679 GLU A CA 1
ATOM 5420 C C . GLU A 1 679 ? -55.121 -19.208 42.017 1.00 16.83 679 GLU A C 1
ATOM 5421 O O . GLU A 1 679 ? -56.127 -19.795 42.371 1.00 17.52 679 GLU A O 1
ATOM 5427 N N . THR A 1 680 ? -54.106 -18.964 42.845 1.00 14.75 680 THR A N 1
ATOM 5428 C CA . THR A 1 680 ? -54.145 -19.401 44.239 1.00 14.24 680 THR A CA 1
ATOM 5429 C C . THR A 1 680 ? -54.655 -18.315 45.196 1.00 17.66 680 THR A C 1
ATOM 5430 O O . THR A 1 680 ? -54.933 -18.608 46.340 1.00 16.16 680 THR A O 1
ATOM 5434 N N . PHE A 1 681 ? -54.752 -17.064 44.749 1.00 13.96 681 PHE A N 1
ATOM 5435 C CA . PHE A 1 681 ? -55.150 -15.976 45.657 1.00 12.84 681 PHE A CA 1
ATOM 5436 C C . PHE A 1 681 ? -56.658 -15.766 45.682 1.00 14.24 681 PHE A C 1
ATOM 5437 O O . PHE A 1 681 ? -57.344 -16.092 44.720 1.00 14.52 681 PHE A O 1
ATOM 5445 N N . LYS A 1 682 ? -57.162 -15.212 46.783 1.00 14.97 682 LYS A N 1
ATOM 5446 C CA . LYS A 1 682 ? -58.594 -15.029 46.975 1.00 14.17 682 LYS A CA 1
ATOM 5447 C C . LYS A 1 682 ? -58.930 -13.573 47.224 1.00 12.90 682 LYS A C 1
ATOM 5448 O O . LYS A 1 682 ? -58.077 -12.797 47.636 1.00 13.64 682 LYS A O 1
ATOM 5454 N N . ASN A 1 683 ? -60.182 -13.205 46.985 1.00 13.58 683 ASN A N 1
ATOM 5455 C CA . ASN A 1 683 ? -60.601 -11.822 47.163 1.00 12.45 683 ASN A CA 1
ATOM 5456 C C . ASN A 1 683 ? -61.645 -11.742 48.269 1.00 13.94 683 ASN A C 1
ATOM 5457 O O . ASN A 1 683 ? -62.141 -12.777 48.703 1.00 10.91 683 ASN A O 1
ATOM 5462 N N . PRO A 1 684 ? -61.973 -10.520 48.733 1.00 12.80 684 PRO A N 1
ATOM 5463 C CA . PRO A 1 684 ? -62.898 -10.388 49.868 1.00 15.81 684 PRO A CA 1
ATOM 5464 C C . PRO A 1 684 ? -64.347 -10.711 49.535 1.00 18.09 684 PRO A C 1
ATOM 5465 O O . PRO A 1 684 ? -65.170 -10.739 50.449 1.00 14.79 684 PRO A O 1
ATOM 5469 N N . ARG A 1 685 ? -64.654 -10.948 48.260 1.00 15.50 685 ARG A N 1
ATOM 5470 C CA . ARG A 1 685 ? -66.006 -11.341 47.870 1.00 13.73 685 ARG A CA 1
ATOM 5471 C C . ARG A 1 685 ? -66.158 -12.868 47.868 1.00 15.71 685 ARG A C 1
ATOM 5472 O O . ARG A 1 685 ? -67.180 -13.387 47.419 1.00 15.37 685 ARG A O 1
ATOM 5480 N N . GLY A 1 686 ? -65.150 -13.583 48.361 1.00 15.20 686 GLY A N 1
ATOM 5481 C CA . GLY A 1 686 ? -65.231 -15.040 48.450 1.00 12.58 686 GLY A CA 1
ATOM 5482 C C . GLY A 1 686 ? -64.901 -15.806 47.176 1.00 16.06 686 GLY A C 1
ATOM 5483 O O . GLY A 1 686 ? -65.231 -16.981 47.045 1.00 15.04 686 GLY A O 1
ATOM 5484 N N . GLY A 1 687 ? -64.236 -15.141 46.235 1.00 15.19 687 GLY A N 1
ATOM 5485 C CA . GLY A 1 687 ? -63.837 -15.777 44.996 1.00 14.21 687 GLY A CA 1
ATOM 5486 C C . GLY A 1 687 ? -62.327 -15.809 44.785 1.00 15.14 687 GLY A C 1
ATOM 5487 O O . GLY A 1 687 ? -61.552 -15.457 45.674 1.00 14.56 687 GLY A O 1
ATOM 5488 N N . MET A 1 688 ? -61.922 -16.246 43.601 1.00 14.45 688 MET A N 1
ATOM 5489 C CA . MET A 1 688 ? -60.522 -16.461 43.278 1.00 15.55 688 MET A CA 1
ATOM 5490 C C . MET A 1 688 ? -60.017 -15.426 42.282 1.00 16.59 688 MET A C 1
ATOM 5491 O O . MET A 1 688 ? -60.774 -14.904 41.457 1.00 14.60 688 MET A O 1
ATOM 5496 N N . TYR A 1 689 ? -58.726 -15.164 42.347 1.00 11.71 689 TYR A N 1
ATOM 5497 C CA . TYR A 1 689 ? -58.050 -14.463 41.282 1.00 10.93 689 TYR A CA 1
ATOM 5498 C C . TYR A 1 689 ? -57.904 -15.381 40.063 1.00 12.85 689 TYR A C 1
ATOM 5499 O O . TYR A 1 689 ? -57.839 -16.604 40.191 1.00 14.20 689 TYR A O 1
ATOM 5508 N N . GLN A 1 690 ? -57.865 -14.774 38.889 1.00 12.75 690 GLN A N 1
ATOM 5509 C CA . GLN A 1 690 ? -57.537 -15.476 37.660 1.00 12.21 690 GLN A CA 1
ATOM 5510 C C . GLN A 1 690 ? -56.836 -14.487 36.728 1.00 12.20 690 GLN A C 1
ATOM 5511 O O . GLN A 1 690 ? -57.346 -13.390 36.479 1.00 14.20 690 GLN A O 1
ATOM 5517 N N . ALA A 1 691 ? -55.655 -14.857 36.254 1.00 11.54 691 ALA A N 1
ATOM 5518 C CA . ALA A 1 691 ? -54.888 -14.014 35.340 1.00 11.73 691 ALA A CA 1
ATOM 5519 C C . ALA A 1 691 ? -55.593 -13.759 34.009 1.00 13.22 691 ALA A C 1
ATOM 5520 O O . ALA A 1 691 ? -56.258 -14.644 33.459 1.00 14.21 691 ALA A O 1
ATOM 5522 N N . GLY A 1 692 ? -55.443 -12.541 33.501 1.00 12.96 692 GLY A N 1
ATOM 5523 C CA . GLY A 1 692 ? -55.649 -12.262 32.091 1.00 11.43 692 GLY A CA 1
ATOM 5524 C C . GLY A 1 692 ? -54.334 -11.814 31.470 1.00 14.40 692 GLY A C 1
ATOM 5525 O O . GLY A 1 692 ? -53.386 -11.465 32.184 1.00 13.09 692 GLY A O 1
ATOM 5526 N N . LEU A 1 693 ? -54.273 -11.833 30.144 1.00 13.09 693 LEU A N 1
ATOM 5527 C CA . LEU A 1 693 ? -53.102 -11.390 29.403 1.00 13.33 693 LEU A CA 1
ATOM 5528 C C . LEU A 1 693 ? -53.567 -10.520 28.232 1.00 12.55 693 LEU A C 1
ATOM 5529 O O . LEU A 1 693 ? -53.696 -10.980 27.102 1.00 13.68 693 LEU A O 1
ATOM 5534 N N . TYR A 1 694 ? -53.826 -9.257 28.527 1.00 10.63 694 TYR A N 1
ATOM 5535 C CA . TYR A 1 694 ? -54.240 -8.308 27.512 1.00 12.17 694 TYR A CA 1
ATOM 5536 C C . TYR A 1 694 ? -53.815 -6.906 27.930 1.00 11.84 694 TYR A C 1
ATOM 5537 O O . TYR A 1 694 ? -53.567 -6.662 29.106 1.00 14.21 694 TYR A O 1
ATOM 5546 N N . PRO A 1 695 ? -53.689 -5.999 26.959 1.00 12.03 695 PRO A N 1
ATOM 5547 C CA . PRO A 1 695 ? -53.040 -4.722 27.284 1.00 12.58 695 PRO A CA 1
ATOM 5548 C C . PRO A 1 695 ? -53.907 -3.465 27.273 1.00 13.49 695 PRO A C 1
ATOM 5549 O O . PRO A 1 695 ? -53.431 -2.446 27.768 1.00 15.29 695 PRO A O 1
ATOM 5553 N N . VAL A 1 696 ? -55.121 -3.527 26.730 1.00 9.49 696 VAL A N 1
ATOM 5554 C CA . VAL A 1 696 ? -55.883 -2.319 26.400 1.00 9.35 696 VAL A CA 1
ATOM 5555 C C . VAL A 1 696 ? -54.918 -1.411 25.620 1.00 12.75 696 VAL A C 1
ATOM 5556 O O . VAL A 1 696 ? -54.302 -1.891 24.680 1.00 12.34 696 VAL A O 1
ATOM 5560 N N . SER A 1 697 ? -54.728 -0.146 25.998 1.00 12.16 697 SER A N 1
ATOM 5561 C CA . SER A 1 697 ? -53.692 0.630 25.312 1.00 12.56 697 SER A CA 1
ATOM 5562 C C . SER A 1 697 ? -52.494 0.888 26.236 1.00 17.15 697 SER A C 1
ATOM 5563 O O . SER A 1 697 ? -51.624 1.704 25.931 1.00 14.30 697 SER A O 1
ATOM 5566 N N . ALA A 1 698 ? -52.441 0.155 27.342 1.00 12.15 698 ALA A N 1
ATOM 5567 C CA . ALA A 1 698 ? -51.504 0.449 28.427 1.00 12.22 698 ALA A CA 1
ATOM 5568 C C . ALA A 1 698 ? -50.101 -0.092 28.216 1.00 12.71 698 ALA A C 1
ATOM 5569 O O . ALA A 1 698 ? -49.206 0.175 29.026 1.00 15.28 698 ALA A O 1
ATOM 5571 N N . ASN A 1 699 ? -49.893 -0.848 27.138 1.00 12.59 699 ASN A N 1
ATOM 5572 C CA . ASN A 1 699 ? -48.563 -1.351 26.848 1.00 13.87 699 ASN A CA 1
ATOM 5573 C C . ASN A 1 699 ? -47.638 -0.189 26.463 1.00 12.93 699 ASN A C 1
ATOM 5574 O O . ASN A 1 699 ? -46.441 -0.270 26.656 1.00 13.67 699 ASN A O 1
ATOM 5579 N N . VAL A 1 700 ? -48.207 0.901 25.962 1.00 13.95 700 VAL A N 1
ATOM 5580 C CA . VAL A 1 700 ? -47.400 2.085 25.653 1.00 13.25 700 VAL A CA 1
ATOM 5581 C C . VAL A 1 700 ? -46.942 2.814 26.942 1.00 15.23 700 VAL A C 1
ATOM 5582 O O . VAL A 1 700 ? -45.748 2.935 27.159 1.00 14.29 700 VAL A O 1
ATOM 5586 N N . PRO A 1 701 ? -47.873 3.248 27.827 1.00 12.90 701 PRO A N 1
ATOM 5587 C CA . PRO A 1 701 ? -47.326 3.844 29.058 1.00 13.07 701 PRO A CA 1
ATOM 5588 C C . PRO A 1 701 ? -46.538 2.876 29.960 1.00 18.66 701 PRO A C 1
ATOM 5589 O O . PRO A 1 701 ? -45.600 3.328 30.614 1.00 17.14 701 PRO A O 1
ATOM 5593 N N . LEU A 1 702 ? -46.874 1.588 29.993 1.00 14.71 702 LEU A N 1
ATOM 5594 C CA . LEU A 1 702 ? -46.089 0.679 30.829 1.00 16.43 702 LEU A CA 1
ATOM 5595 C C . LEU A 1 702 ? -44.678 0.537 30.268 1.00 16.13 702 LEU A C 1
ATOM 5596 O O . LEU A 1 702 ? -43.698 0.531 31.019 1.00 17.19 702 LEU A O 1
ATOM 5601 N N . GLY A 1 703 ? -44.572 0.449 28.948 1.00 13.77 703 GLY A N 1
ATOM 5602 C CA . GLY A 1 703 ? -43.270 0.426 28.307 1.00 14.75 703 GLY A CA 1
ATOM 5603 C C . GLY A 1 703 ? -42.443 1.682 28.584 1.00 15.52 703 GLY A C 1
ATOM 5604 O O . GLY A 1 703 ? -41.218 1.616 28.702 1.00 15.44 703 GLY A O 1
ATOM 5605 N N . ALA A 1 704 ? -43.118 2.821 28.697 1.00 12.50 704 ALA A N 1
ATOM 5606 C CA . ALA A 1 704 ? -42.452 4.078 29.016 1.00 16.99 704 ALA A CA 1
ATOM 5607 C C . ALA A 1 704 ? -41.852 4.056 30.428 1.00 16.98 704 ALA A C 1
ATOM 5608 O O . ALA A 1 704 ? -41.026 4.889 30.756 1.00 16.10 704 ALA A O 1
ATOM 5610 N N . GLN A 1 705 ? -42.258 3.088 31.248 1.00 15.67 705 GLN A N 1
ATOM 5611 C CA . GLN A 1 705 ? -41.782 2.983 32.626 1.00 15.16 705 GLN A CA 1
ATOM 5612 C C . GLN A 1 705 ? -40.730 1.898 32.750 1.00 17.40 705 GLN A C 1
ATOM 5613 O O . GLN A 1 705 ? -40.285 1.549 33.838 1.00 12.71 705 GLN A O 1
ATOM 5619 N N . THR A 1 706 ? -40.348 1.359 31.608 1.00 16.11 706 THR A N 1
ATOM 5620 C CA . THR A 1 706 ? -39.509 0.183 31.562 1.00 15.68 706 THR A CA 1
ATOM 5621 C C . THR A 1 706 ? -38.208 0.518 30.867 1.00 17.30 706 THR A C 1
ATOM 5622 O O . THR A 1 706 ? -38.229 1.028 29.744 1.00 16.84 706 THR A O 1
ATOM 5626 N N . GLY A 1 707 ? -37.086 0.231 31.516 1.00 16.39 707 GLY A N 1
ATOM 5627 C CA . GLY A 1 707 ? -35.793 0.385 30.860 1.00 17.14 707 GLY A CA 1
ATOM 5628 C C . GLY A 1 707 ? -35.605 -0.565 29.679 1.00 19.55 707 GLY A C 1
ATOM 5629 O O . GLY A 1 707 ? -36.482 -1.377 29.347 1.00 17.56 707 GLY A O 1
ATOM 5630 N N . ALA A 1 708 ? -34.453 -0.466 29.035 1.00 19.04 708 ALA A N 1
ATOM 5631 C CA . ALA A 1 708 ? -34.118 -1.376 27.943 1.00 17.38 708 ALA A CA 1
ATOM 5632 C C . ALA A 1 708 ? -34.116 -2.826 28.421 1.00 16.74 708 ALA A C 1
ATOM 5633 O O . ALA A 1 708 ? -33.738 -3.108 29.556 1.00 18.02 708 ALA A O 1
ATOM 5635 N N . THR A 1 709 ? -34.518 -3.747 27.553 1.00 16.26 709 THR A N 1
ATOM 5636 C CA . THR A 1 709 ? -34.569 -5.156 27.938 1.00 18.43 709 THR A CA 1
ATOM 5637 C C . THR A 1 709 ? -33.709 -6.026 27.011 1.00 16.06 709 THR A C 1
ATOM 5638 O O . THR A 1 709 ? -33.411 -5.626 25.891 1.00 19.35 709 THR A O 1
ATOM 5642 N N . PRO A 1 710 ? -33.284 -7.206 27.495 1.00 15.05 710 PRO A N 1
ATOM 5643 C CA . PRO A 1 710 ? -32.359 -8.077 26.762 1.00 18.28 710 PRO A CA 1
ATOM 5644 C C . PRO A 1 710 ? -32.912 -8.650 25.459 1.00 20.92 710 PRO A C 1
ATOM 5645 O O . PRO A 1 710 ? -32.146 -9.284 24.736 1.00 21.61 710 PRO A O 1
ATOM 5649 N N . ASP A 1 711 ? -34.200 -8.452 25.180 1.00 21.12 711 ASP A N 1
ATOM 5650 C CA . ASP A 1 711 ? -34.773 -8.855 23.897 1.00 15.72 711 ASP A CA 1
ATOM 5651 C C . ASP A 1 711 ? -34.315 -7.902 22.798 1.00 18.91 711 ASP A C 1
ATOM 5652 O O . ASP A 1 711 ? -34.481 -8.191 21.615 1.00 20.14 711 ASP A O 1
ATOM 5657 N N . GLY A 1 712 ? -33.731 -6.770 23.190 1.00 18.22 712 GLY A N 1
ATOM 5658 C CA . GLY A 1 712 ? -33.244 -5.783 22.226 1.00 16.15 712 GLY A CA 1
ATOM 5659 C C . GLY A 1 712 ? -34.101 -4.530 22.150 1.00 19.27 712 GLY A C 1
ATOM 5660 O O . GLY A 1 712 ? -33.797 -3.566 21.433 1.00 21.16 712 GLY A O 1
ATOM 5661 N N . ARG A 1 713 ? -35.191 -4.552 22.902 1.00 18.89 713 ARG A N 1
ATOM 5662 C CA . ARG A 1 713 ? -36.094 -3.427 22.992 1.00 19.79 713 ARG A CA 1
ATOM 5663 C C . ARG A 1 713 ? -35.383 -2.244 23.664 1.00 18.04 713 ARG A C 1
ATOM 5664 O O . ARG A 1 713 ? -34.731 -2.416 24.681 1.00 19.60 713 ARG A O 1
ATOM 5672 N N . LEU A 1 714 ? -35.509 -1.052 23.098 1.00 16.91 714 LEU A N 1
ATOM 5673 C CA . LEU A 1 714 ? -34.845 0.122 23.659 1.00 18.46 714 LEU A CA 1
ATOM 5674 C C . LEU A 1 714 ? -35.636 0.698 24.829 1.00 19.31 714 LEU A C 1
ATOM 5675 O O . LEU A 1 714 ? -36.842 0.479 24.950 1.00 18.45 714 LEU A O 1
ATOM 5680 N N . ALA A 1 715 ? -34.941 1.437 25.684 1.00 18.77 715 ALA A N 1
ATOM 5681 C CA . ALA A 1 715 ? -35.527 2.015 26.884 1.00 16.35 715 ALA A CA 1
ATOM 5682 C C . ALA A 1 715 ? -36.781 2.854 26.612 1.00 19.45 715 ALA A C 1
ATOM 5683 O O . ALA A 1 715 ? -36.820 3.672 25.692 1.00 17.50 715 ALA A O 1
ATOM 5685 N N . HIS A 1 716 ? -37.802 2.610 27.427 1.00 17.26 716 HIS A N 1
ATOM 5686 C CA . HIS A 1 716 ? -39.029 3.405 27.491 1.00 18.57 716 HIS A CA 1
ATOM 5687 C C . HIS A 1 716 ? -39.910 3.308 26.246 1.00 13.75 716 HIS A C 1
ATOM 5688 O O . HIS A 1 716 ? -40.877 4.044 26.121 1.00 14.61 716 HIS A O 1
ATOM 5695 N N . THR A 1 717 ? -39.606 2.367 25.357 1.00 16.43 717 THR A N 1
ATOM 5696 C CA . THR A 1 717 ? -40.491 2.083 24.223 1.00 18.09 717 THR A CA 1
ATOM 5697 C C . THR A 1 717 ? -41.588 1.108 24.682 1.00 18.70 717 THR A C 1
ATOM 5698 O O . THR A 1 717 ? -41.461 0.525 25.756 1.00 17.61 717 THR A O 1
ATOM 5702 N N . PRO A 1 718 ? -42.670 0.948 23.889 1.00 16.48 718 PRO A N 1
ATOM 5703 C CA . PRO A 1 718 ? -43.781 0.096 24.348 1.00 16.68 718 PRO A CA 1
ATOM 5704 C C . PRO A 1 718 ? -43.372 -1.355 24.577 1.00 18.04 718 PRO A C 1
ATOM 5705 O O . PRO A 1 718 ? -42.453 -1.832 23.918 1.00 17.82 718 PRO A O 1
ATOM 5709 N N . VAL A 1 719 ? -44.017 -2.032 25.523 1.00 16.60 719 VAL A N 1
ATOM 5710 C CA . VAL A 1 719 ? -43.879 -3.485 25.602 1.00 17.43 719 VAL A CA 1
ATOM 5711 C C . VAL A 1 719 ? -44.903 -4.096 24.646 1.00 13.82 719 VAL A C 1
ATOM 5712 O O . VAL A 1 719 ? -45.714 -3.377 24.082 1.00 17.18 719 VAL A O 1
ATOM 5716 N N . ALA A 1 720 ? -44.856 -5.408 24.448 1.00 16.30 720 ALA A N 1
ATOM 5717 C CA . ALA A 1 720 ? -45.779 -6.084 23.533 1.00 17.08 720 ALA A CA 1
ATOM 5718 C C . ALA A 1 720 ? -47.250 -5.933 23.929 1.00 16.36 720 ALA A C 1
ATOM 5719 O O . ALA A 1 720 ? -47.589 -5.733 25.091 1.00 18.98 720 ALA A O 1
ATOM 5721 N N . ASP A 1 721 ? -48.120 -6.011 22.936 1.00 16.29 721 ASP A N 1
ATOM 5722 C CA . ASP A 1 721 ? -49.548 -5.949 23.177 1.00 19.11 721 ASP A CA 1
ATOM 5723 C C . ASP A 1 721 ? -50.106 -7.354 23.256 1.00 19.06 721 ASP A C 1
ATOM 5724 O O . ASP A 1 721 ? -50.131 -8.063 22.260 1.00 24.21 721 ASP A O 1
ATOM 5729 N N . GLY A 1 722 ? -50.534 -7.761 24.446 1.00 16.48 722 GLY A N 1
ATOM 5730 C CA . GLY A 1 722 ? -51.132 -9.070 24.642 1.00 13.97 722 GLY A CA 1
ATOM 5731 C C . GLY A 1 722 ? -50.153 -10.226 24.689 1.00 14.77 722 GLY A C 1
ATOM 5732 O O . GLY A 1 722 ? -49.079 -10.107 25.267 1.00 16.59 722 GLY A O 1
ATOM 5733 N N . VAL A 1 723 ? -50.533 -11.348 24.078 1.00 13.54 723 VAL A N 1
ATOM 5734 C CA . VAL A 1 723 ? -49.688 -12.538 24.059 1.00 13.00 723 VAL A CA 1
ATOM 5735 C C . VAL A 1 723 ? -48.974 -12.729 22.718 1.00 14.96 723 VAL A C 1
ATOM 5736 O O . VAL A 1 723 ? -48.218 -13.671 22.558 1.00 17.12 723 VAL A O 1
ATOM 5740 N N . GLY A 1 724 ? -49.206 -11.833 21.761 1.00 15.68 724 GLY A N 1
ATOM 5741 C CA . GLY A 1 724 ? -48.553 -11.930 20.463 1.00 14.70 724 GLY A CA 1
ATOM 5742 C C . GLY A 1 724 ? -47.070 -11.556 20.487 1.00 17.16 724 GLY A C 1
ATOM 5743 O O . GLY A 1 724 ? -46.568 -11.003 21.463 1.00 14.29 724 GLY A O 1
ATOM 5744 N N . PRO A 1 725 ? -46.360 -11.841 19.392 1.00 14.87 725 PRO A N 1
ATOM 5745 C CA . PRO A 1 725 ? -44.922 -11.575 19.306 1.00 15.27 725 PRO A CA 1
ATOM 5746 C C . PRO A 1 725 ? -44.616 -10.093 19.220 1.00 16.77 725 PRO A C 1
ATOM 5747 O O . PRO A 1 725 ? -45.485 -9.298 18.878 1.00 16.60 725 PRO A O 1
ATOM 5751 N N . THR A 1 726 ? -43.374 -9.739 19.513 1.00 17.58 726 THR A N 1
ATOM 5752 C CA . THR A 1 726 ? -42.940 -8.356 19.436 1.00 14.43 726 THR A CA 1
ATOM 5753 C C . THR A 1 726 ? -42.927 -7.891 17.975 1.00 15.62 726 THR A C 1
ATOM 5754 O O . THR A 1 726 ? -42.526 -8.639 17.082 1.00 17.24 726 THR A O 1
ATOM 5758 N N . SER A 1 727 ? -43.397 -6.672 17.735 1.00 19.16 727 SER A N 1
ATOM 5759 C CA . SER A 1 727 ? -43.418 -6.101 16.380 1.00 19.74 727 SER A CA 1
ATOM 5760 C C . SER A 1 727 ? -42.072 -6.183 15.658 1.00 19.84 727 SER A C 1
ATOM 5761 O O . SER A 1 727 ? -41.045 -5.778 16.189 1.00 17.61 727 SER A O 1
ATOM 5764 N N . GLY A 1 728 ? -42.087 -6.720 14.443 1.00 19.99 728 GLY A N 1
ATOM 5765 C CA . GLY A 1 728 ? -40.879 -6.832 13.645 1.00 16.45 728 GLY A CA 1
ATOM 5766 C C . GLY A 1 728 ? -40.056 -8.062 13.986 1.00 20.96 728 GLY A C 1
ATOM 5767 O O . GLY A 1 728 ? -39.072 -8.335 13.318 1.00 24.18 728 GLY A O 1
ATOM 5768 N N . PHE A 1 729 ? -40.447 -8.800 15.026 1.00 19.29 729 PHE A N 1
ATOM 5769 C CA . PHE A 1 729 ? -39.699 -9.997 15.434 1.00 18.86 729 PHE A CA 1
ATOM 5770 C C . PHE A 1 729 ? -40.305 -11.254 14.828 1.00 17.50 729 PHE A C 1
ATOM 5771 O O . PHE A 1 729 ? -39.624 -12.267 14.665 1.00 18.05 729 PHE A O 1
ATOM 5779 N N . ASP A 1 730 ? -41.595 -11.201 14.514 1.00 18.54 730 ASP A N 1
ATOM 5780 C CA . ASP A 1 730 ? -42.250 -12.329 13.865 1.00 17.38 730 ASP A CA 1
ATOM 5781 C C . ASP A 1 730 ? -42.095 -12.194 12.348 1.00 19.92 730 ASP A C 1
ATOM 5782 O O . ASP A 1 730 ? -42.823 -11.442 11.697 1.00 19.70 730 ASP A O 1
ATOM 5787 N N . ILE A 1 731 ? -41.138 -12.931 11.797 1.00 18.98 731 ILE A N 1
ATOM 5788 C CA . ILE A 1 731 ? -40.763 -12.763 10.403 1.00 19.47 731 ILE A CA 1
ATOM 5789 C C . ILE A 1 731 ? -40.983 -14.020 9.574 1.00 23.45 731 ILE A C 1
ATOM 5790 O O . ILE A 1 731 ? -40.439 -14.142 8.481 1.00 23.96 731 ILE A O 1
ATOM 5795 N N . SER A 1 732 ? -41.791 -14.942 10.083 1.00 19.89 732 SER A N 1
ATOM 5796 C CA . SER A 1 732 ? -41.981 -16.214 9.409 1.00 19.14 732 SER A CA 1
ATOM 5797 C C . SER A 1 732 ? -43.420 -16.417 8.959 1.00 17.30 732 SER A C 1
ATOM 5798 O O . SER A 1 732 ? -43.817 -17.522 8.643 1.00 22.03 732 SER A O 1
ATOM 5801 N N . GLY A 1 733 ? -44.197 -15.342 8.920 1.00 18.71 733 GLY A N 1
ATOM 5802 C CA . GLY A 1 733 ? -45.570 -15.421 8.461 1.00 18.07 733 GLY A CA 1
ATOM 5803 C C . GLY A 1 733 ? -46.537 -15.790 9.574 1.00 17.71 733 GLY A C 1
ATOM 5804 O O . GLY A 1 733 ? -46.120 -16.212 10.649 1.00 18.33 733 GLY A O 1
ATOM 5805 N N . PRO A 1 734 ? -47.838 -15.634 9.310 1.00 16.53 734 PRO A N 1
ATOM 5806 C CA . PRO A 1 734 ? -48.875 -15.714 10.346 1.00 19.01 734 PRO A CA 1
ATOM 5807 C C . PRO A 1 734 ? -49.070 -17.118 10.919 1.00 19.81 734 PRO A C 1
ATOM 5808 O O . PRO A 1 734 ? -49.335 -17.234 12.108 1.00 16.46 734 PRO A O 1
ATOM 5812 N N . THR A 1 735 ? -48.929 -18.161 10.110 1.00 20.02 735 THR A N 1
ATOM 5813 C CA . THR A 1 735 ? -49.120 -19.513 10.638 1.00 17.70 735 THR A CA 1
ATOM 5814 C C . THR A 1 735 ? -48.068 -19.839 11.690 1.00 18.82 735 THR A C 1
ATOM 5815 O O . THR A 1 735 ? -48.395 -20.345 12.769 1.00 19.79 735 THR A O 1
ATOM 5819 N N . ALA A 1 736 ? -46.815 -19.511 11.398 1.00 20.32 736 ALA A N 1
ATOM 5820 C CA . ALA A 1 736 ? -45.738 -19.708 12.358 1.00 17.66 736 ALA A CA 1
ATOM 5821 C C . ALA A 1 736 ? -45.978 -18.889 13.633 1.00 17.58 736 ALA A C 1
ATOM 5822 O O . ALA A 1 736 ? -45.692 -19.344 14.735 1.00 18.36 736 ALA A O 1
ATOM 5824 N N . SER A 1 737 ? -46.484 -17.674 13.479 1.00 14.58 737 SER A N 1
ATOM 5825 C CA . SER A 1 737 ? -46.754 -16.849 14.650 1.00 18.51 737 SER A CA 1
ATOM 5826 C C . SER A 1 737 ? -47.839 -17.485 15.533 1.00 18.33 737 SER A C 1
ATOM 5827 O O . SER A 1 737 ? -47.670 -17.597 16.744 1.00 17.34 737 SER A O 1
ATOM 5830 N N . CYS A 1 738 ? -48.944 -17.889 14.918 1.00 17.31 738 CYS A N 1
ATOM 5831 C CA . CYS A 1 738 ? -50.004 -18.592 15.624 1.00 17.84 738 CYS A CA 1
ATOM 5832 C C . CYS A 1 738 ? -49.474 -19.823 16.356 1.00 17.22 738 CYS A C 1
ATOM 5833 O O . CYS A 1 738 ? -49.827 -20.067 17.516 1.00 17.52 738 CYS A O 1
ATOM 5836 N N . ASN A 1 739 ? -48.617 -20.585 15.686 1.00 19.00 739 ASN A N 1
ATOM 5837 C CA . ASN A 1 739 ? -48.043 -21.784 16.290 1.00 18.29 739 ASN A CA 1
ATOM 5838 C C . ASN A 1 739 ? -47.285 -21.450 17.582 1.00 17.82 739 ASN A C 1
ATOM 5839 O O . ASN A 1 739 ? -47.430 -22.149 18.579 1.00 16.84 739 ASN A O 1
ATOM 5844 N N . SER A 1 740 ? -46.492 -20.379 17.564 1.00 16.88 740 SER A N 1
ATOM 5845 C CA . SER A 1 740 ? -45.772 -19.949 18.761 1.00 17.36 740 SER A CA 1
ATOM 5846 C C . SER A 1 740 ? -46.726 -19.569 19.884 1.00 14.00 740 SER A C 1
ATOM 5847 O O . SER A 1 740 ? -46.562 -20.010 21.016 1.00 14.34 740 SER A O 1
ATOM 5850 N N . VAL A 1 741 ? -47.704 -18.730 19.563 1.00 15.24 741 VAL A N 1
ATOM 5851 C CA . VAL A 1 741 ? -48.569 -18.143 20.586 1.00 15.04 741 VAL A CA 1
ATOM 5852 C C . VAL A 1 741 ? -49.447 -19.234 21.205 1.00 18.53 741 VAL A C 1
ATOM 5853 O O . VAL A 1 741 ? -49.765 -19.184 22.387 1.00 16.39 741 VAL A O 1
ATOM 5857 N N . ALA A 1 742 ? -49.803 -20.245 20.412 1.00 16.23 742 ALA A N 1
ATOM 5858 C CA . ALA A 1 742 ? -50.582 -21.367 20.942 1.00 15.63 742 ALA A CA 1
ATOM 5859 C C . ALA A 1 742 ? -49.788 -22.272 21.883 1.00 15.98 742 ALA A C 1
ATOM 5860 O O . ALA A 1 742 ? -50.371 -23.139 22.501 1.00 17.93 742 ALA A O 1
ATOM 5862 N N . LYS A 1 743 ? -48.478 -22.076 22.005 1.00 16.53 743 LYS A N 1
ATOM 5863 C CA . LYS A 1 743 ? -47.699 -22.871 22.966 1.00 17.50 743 LYS A CA 1
ATOM 5864 C C . LYS A 1 743 ? -47.859 -22.378 24.413 1.00 17.14 743 LYS A C 1
ATOM 5865 O O . LYS A 1 743 ? -47.497 -23.075 25.359 1.00 21.22 743 LYS A O 1
ATOM 5871 N N . LEU A 1 744 ? -48.404 -21.180 24.580 1.00 15.57 744 LEU A N 1
ATOM 5872 C CA . LEU A 1 744 ? -48.742 -20.697 25.911 1.00 14.78 744 LEU A CA 1
ATOM 5873 C C . LEU A 1 744 ? -49.912 -21.504 26.468 1.00 17.71 744 LEU A C 1
ATOM 5874 O O . LEU A 1 744 ? -50.722 -22.038 25.700 1.00 15.42 744 LEU A O 1
ATOM 5879 N N . ASP A 1 745 ? -50.027 -21.564 27.788 1.00 14.12 745 ASP A N 1
ATOM 5880 C CA . ASP A 1 745 ? -51.251 -22.095 28.392 1.00 16.49 745 ASP A CA 1
ATOM 5881 C C . ASP A 1 745 ? -52.284 -20.972 28.496 1.00 14.89 745 ASP A C 1
ATOM 5882 O O . ASP A 1 745 ? -52.217 -20.155 29.406 1.00 15.72 745 ASP A O 1
ATOM 5887 N N . HIS A 1 746 ? -53.246 -20.947 27.581 1.00 16.21 746 HIS A N 1
ATOM 5888 C CA . HIS A 1 746 ? -54.244 -19.883 27.581 1.00 16.73 746 HIS A CA 1
ATOM 5889 C C . HIS A 1 746 ? -55.356 -20.112 28.582 1.00 16.45 746 HIS A C 1
ATOM 5890 O O . HIS A 1 746 ? -55.873 -19.153 29.163 1.00 14.79 746 HIS A O 1
ATOM 5897 N N . ALA A 1 747 ? -55.733 -21.377 28.760 1.00 11.85 747 ALA A N 1
ATOM 5898 C CA . ALA A 1 747 ? -56.881 -21.737 29.585 1.00 15.52 747 ALA A CA 1
ATOM 5899 C C . ALA A 1 747 ? -56.679 -21.364 31.053 1.00 13.33 747 ALA A C 1
ATOM 5900 O O . ALA A 1 747 ? -57.621 -20.968 31.715 1.00 15.60 747 ALA A O 1
ATOM 5902 N N . ILE A 1 748 ? -55.451 -21.471 31.551 1.00 12.12 748 ILE A N 1
ATOM 5903 C CA . ILE A 1 748 ? -55.183 -21.081 32.932 1.00 13.75 748 ILE A CA 1
ATOM 5904 C C . ILE A 1 748 ? -55.346 -19.564 33.112 1.00 15.57 748 ILE A C 1
ATOM 5905 O O . ILE A 1 748 ? -55.712 -19.112 34.189 1.00 12.28 748 ILE A O 1
ATOM 5910 N N . ALA A 1 749 ? -55.120 -18.797 32.045 1.00 12.23 749 ALA A N 1
ATOM 5911 C CA . ALA A 1 749 ? -55.403 -17.360 32.064 1.00 14.56 749 ALA A CA 1
ATOM 5912 C C . ALA A 1 749 ? -56.872 -17.118 31.738 1.00 14.86 749 ALA A C 1
ATOM 5913 O O . ALA A 1 749 ? -57.208 -16.544 30.698 1.00 13.51 749 ALA A O 1
ATOM 5915 N N . SER A 1 750 ? -57.741 -17.529 32.651 1.00 14.52 750 SER A N 1
ATOM 5916 C CA . SER A 1 750 ? -59.154 -17.635 32.348 1.00 12.61 750 SER A CA 1
ATOM 5917 C C . SER A 1 750 ? -59.866 -16.290 32.453 1.00 13.53 750 SER A C 1
ATOM 5918 O O . SER A 1 750 ? -61.063 -16.211 32.217 1.00 12.91 750 SER A O 1
ATOM 5921 N N . ASN A 1 751 ? -59.131 -15.230 32.787 1.00 12.19 751 ASN A N 1
ATOM 5922 C CA . ASN A 1 751 ? -59.660 -13.884 32.615 1.00 13.89 751 ASN A CA 1
ATOM 5923 C C . ASN A 1 751 ? -59.513 -13.412 31.169 1.00 13.68 751 ASN A C 1
ATOM 5924 O O . ASN A 1 751 ? -59.934 -12.309 30.842 1.00 12.66 751 ASN A O 1
ATOM 5929 N N . GLY A 1 752 ? -58.901 -14.241 30.320 1.00 15.34 752 GLY A N 1
ATOM 5930 C CA . GLY A 1 752 ? -58.813 -13.977 28.890 1.00 10.60 752 GLY A CA 1
ATOM 5931 C C . GLY A 1 752 ? -57.432 -13.585 28.379 1.00 15.20 752 GLY A C 1
ATOM 5932 O O . GLY A 1 752 ? -56.691 -12.871 29.060 1.00 12.95 752 GLY A O 1
ATOM 5933 N N . THR A 1 753 ? -57.083 -14.041 27.174 1.00 13.41 753 THR A N 1
ATOM 5934 C CA . THR A 1 753 ? -55.848 -13.595 26.527 1.00 11.24 753 THR A CA 1
ATOM 5935 C C . THR A 1 753 ? -56.161 -12.851 25.230 1.00 13.69 753 THR A C 1
ATOM 5936 O O . THR A 1 753 ? -57.231 -13.007 24.649 1.00 14.43 753 THR A O 1
ATOM 5940 N N . LEU A 1 754 ? -55.228 -12.026 24.780 1.00 13.83 754 LEU A N 1
ATOM 5941 C CA . LEU A 1 754 ? -55.446 -11.228 23.585 1.00 14.88 754 LEU A CA 1
ATOM 5942 C C . LEU A 1 754 ? -54.321 -11.411 22.566 1.00 12.46 754 LEU A C 1
ATOM 5943 O O . LEU A 1 754 ? -53.147 -11.173 22.865 1.00 14.03 754 LEU A O 1
ATOM 5948 N N . PHE A 1 755 ? -54.704 -11.787 21.355 1.00 11.45 755 PHE A N 1
ATOM 5949 C CA . PHE A 1 755 ? -53.759 -11.956 20.248 1.00 15.01 755 PHE A CA 1
ATOM 5950 C C . PHE A 1 755 ? -54.133 -10.993 19.112 1.00 15.69 755 PHE A C 1
ATOM 5951 O O . PHE A 1 755 ? -55.117 -11.212 18.399 1.00 13.92 755 PHE A O 1
ATOM 5959 N N . ASN A 1 756 ? -53.350 -9.927 18.981 1.00 13.01 756 ASN A N 1
ATOM 5960 C CA . ASN A 1 756 ? -53.446 -8.985 17.862 1.00 15.86 756 ASN A CA 1
ATOM 5961 C C . ASN A 1 756 ? -52.688 -9.454 16.638 1.00 15.16 756 ASN A C 1
ATOM 5962 O O . ASN A 1 756 ? -51.544 -9.879 16.747 1.00 14.78 756 ASN A O 1
ATOM 5967 N N . MET A 1 757 ? -53.299 -9.313 15.465 1.00 17.57 757 MET A N 1
ATOM 5968 C CA . MET A 1 757 ? -52.559 -9.472 14.223 1.00 17.78 757 MET A CA 1
ATOM 5969 C C . MET A 1 757 ? -52.961 -8.397 13.208 1.00 16.65 757 MET A C 1
ATOM 5970 O O . MET A 1 757 ? -54.110 -7.969 13.175 1.00 18.07 757 MET A O 1
ATOM 5975 N N . LYS A 1 758 ? -52.008 -7.941 12.401 1.00 16.88 758 LYS A N 1
ATOM 5976 C CA . LYS A 1 758 ? -52.313 -6.962 11.358 1.00 16.86 758 LYS A CA 1
ATOM 5977 C C . LYS A 1 758 ? -52.101 -7.586 9.974 1.00 17.35 758 LYS A C 1
ATOM 5978 O O . LYS A 1 758 ? -51.037 -8.134 9.688 1.00 21.96 758 LYS A O 1
ATOM 5984 N N . MET A 1 759 ? -53.130 -7.517 9.133 1.00 20.69 759 MET A N 1
ATOM 5985 C CA . MET A 1 759 ? -53.075 -8.060 7.776 1.00 20.49 759 MET A CA 1
ATOM 5986 C C . MET A 1 759 ? -53.002 -6.940 6.778 1.00 20.31 759 MET A C 1
ATOM 5987 O O . MET A 1 759 ? -53.670 -5.925 6.931 1.00 18.35 759 MET A O 1
ATOM 5992 N N . HIS A 1 760 ? -52.210 -7.129 5.735 1.00 20.93 760 HIS A N 1
ATOM 5993 C CA . HIS A 1 760 ? -52.308 -6.257 4.585 1.00 20.94 760 HIS A CA 1
ATOM 5994 C C . HIS A 1 760 ? -53.661 -6.543 3.925 1.00 18.50 760 HIS A C 1
ATOM 5995 O O . HIS A 1 760 ? -54.099 -7.677 3.913 1.00 20.56 760 HIS A O 1
ATOM 6002 N N . PRO A 1 761 ? -54.342 -5.510 3.415 1.00 17.47 761 PRO A N 1
ATOM 6003 C CA . PRO A 1 761 ? -55.673 -5.718 2.820 1.00 19.08 761 PRO A CA 1
ATOM 6004 C C . PRO A 1 761 ? -55.708 -6.773 1.705 1.00 19.55 761 PRO A C 1
ATOM 6005 O O . PRO A 1 761 ? -56.743 -7.423 1.536 1.00 17.16 761 PRO A O 1
ATOM 6009 N N . THR A 1 762 ? -54.598 -6.968 0.994 1.00 16.83 762 THR A N 1
ATOM 6010 C CA . THR A 1 762 ? -54.559 -7.975 -0.064 1.00 19.05 762 THR A CA 1
ATOM 6011 C C . THR A 1 762 ? -54.802 -9.376 0.489 1.00 20.18 762 THR A C 1
ATOM 6012 O O . THR A 1 762 ? -55.290 -10.243 -0.220 1.00 18.85 762 THR A O 1
ATOM 6016 N N . ALA A 1 763 ? -54.471 -9.594 1.758 1.00 14.82 763 ALA A N 1
ATOM 6017 C CA . ALA A 1 763 ? -54.678 -10.911 2.363 1.00 19.64 763 ALA A CA 1
ATOM 6018 C C . ALA A 1 763 ? -56.159 -11.275 2.420 1.00 16.64 763 ALA A C 1
ATOM 6019 O O . ALA A 1 763 ? -56.505 -12.440 2.406 1.00 19.07 763 ALA A O 1
ATOM 6021 N N . MET A 1 764 ? -57.034 -10.277 2.456 1.00 13.61 764 MET A N 1
ATOM 6022 C CA . MET A 1 764 ? -58.470 -10.535 2.605 1.00 16.66 764 MET A CA 1
ATOM 6023 C C . MET A 1 764 ? -59.246 -10.494 1.283 1.00 17.89 764 MET A C 1
ATOM 6024 O O . MET A 1 764 ? -60.452 -10.720 1.257 1.00 17.47 764 MET A O 1
ATOM 6029 N N . ALA A 1 765 ? -58.557 -10.191 0.193 1.00 16.60 765 ALA A N 1
ATOM 6030 C CA . ALA A 1 765 ? -59.234 -9.938 -1.079 1.00 17.26 765 ALA A CA 1
ATOM 6031 C C . ALA A 1 765 ? -59.989 -11.172 -1.608 1.00 17.03 765 ALA A C 1
ATOM 6032 O O . ALA A 1 765 ? -59.466 -12.279 -1.600 1.00 17.07 765 ALA A O 1
ATOM 6034 N N . GLY A 1 766 ? -61.225 -10.961 -2.054 1.00 17.27 766 GLY A N 1
ATOM 6035 C CA . GLY A 1 766 ? -62.016 -12.007 -2.677 1.00 19.83 766 GLY A CA 1
ATOM 6036 C C . GLY A 1 766 ? -62.561 -13.035 -1.709 1.00 24.55 766 GLY A C 1
ATOM 6037 O O . GLY A 1 766 ? -62.232 -13.014 -0.523 1.00 19.66 766 GLY A O 1
ATOM 6038 N N . GLU A 1 767 ? -63.392 -13.940 -2.216 1.00 21.34 767 GLU A N 1
ATOM 6039 C CA . GLU A 1 767 ? -63.921 -15.031 -1.405 1.00 24.61 767 GLU A CA 1
ATOM 6040 C C . GLU A 1 767 ? -62.799 -15.918 -0.903 1.00 22.02 767 GLU A C 1
ATOM 6041 O O . GLU A 1 767 ? -62.826 -16.364 0.247 1.00 20.04 767 GLU A O 1
ATOM 6047 N N . LYS A 1 768 ? -61.806 -16.163 -1.755 1.00 21.47 768 LYS A N 1
ATOM 6048 C CA . LYS A 1 768 ? -60.678 -17.002 -1.352 1.00 19.49 768 LYS A CA 1
ATOM 6049 C C . LYS A 1 768 ? -59.854 -16.344 -0.235 1.00 21.42 768 LYS A C 1
ATOM 6050 O O . LYS A 1 768 ? -59.301 -17.037 0.609 1.00 21.60 768 LYS A O 1
ATOM 6052 N N . GLY A 1 769 ? -59.778 -15.013 -0.232 1.00 19.19 769 GLY A N 1
ATOM 6053 C CA . GLY A 1 769 ? -59.091 -14.289 0.829 1.00 14.75 769 GLY A CA 1
ATOM 6054 C C . GLY A 1 769 ? -59.811 -14.485 2.157 1.00 18.37 769 GLY A C 1
ATOM 6055 O O . GLY A 1 769 ? -59.189 -14.772 3.179 1.00 16.17 769 GLY A O 1
ATOM 6056 N N . LEU A 1 770 ? -61.133 -14.355 2.122 1.00 15.93 770 LEU A N 1
ATOM 6057 C CA . LEU A 1 770 ? -61.961 -14.501 3.308 1.00 19.25 770 LEU A CA 1
ATOM 6058 C C . LEU A 1 770 ? -61.857 -15.922 3.852 1.00 19.64 770 LEU A C 1
ATOM 6059 O O . LEU A 1 770 ? -61.811 -16.133 5.067 1.00 17.31 770 LEU A O 1
ATOM 6064 N N . GLU A 1 771 ? -61.778 -16.893 2.948 1.00 19.62 771 GLU A N 1
ATOM 6065 C CA . GLU A 1 771 ? -61.722 -18.284 3.355 1.00 17.80 771 GLU A CA 1
ATOM 6066 C C . GLU A 1 771 ? -60.378 -18.626 3.984 1.00 19.51 771 GLU A C 1
ATOM 6067 O O . GLU A 1 771 ? -60.334 -19.355 4.963 1.00 17.11 771 GLU A O 1
ATOM 6073 N N . SER A 1 772 ? -59.279 -18.104 3.456 1.00 14.62 772 SER A N 1
ATOM 6074 C CA . SER A 1 772 ? -58.001 -18.399 4.093 1.00 17.44 772 SER A CA 1
ATOM 6075 C C . SER A 1 772 ? -57.850 -17.618 5.411 1.00 15.73 772 SER A C 1
ATOM 6076 O O . SER A 1 772 ? -57.172 -18.081 6.320 1.00 19.34 772 SER A O 1
ATOM 6079 N N . PHE A 1 773 ? -58.502 -16.461 5.510 1.00 16.38 773 PHE A N 1
ATOM 6080 C CA . PHE A 1 773 ? -58.609 -15.724 6.773 1.00 17.48 773 PHE A CA 1
ATOM 6081 C C . PHE A 1 773 ? -59.249 -16.608 7.854 1.00 16.55 773 PHE A C 1
ATOM 6082 O O . PHE A 1 773 ? -58.667 -16.808 8.924 1.00 19.57 773 PHE A O 1
ATOM 6090 N N . ILE A 1 774 ? -60.420 -17.163 7.555 1.00 17.01 774 ILE A N 1
ATOM 6091 C CA . ILE A 1 774 ? -61.109 -18.060 8.491 1.00 18.11 774 ILE A CA 1
ATOM 6092 C C . ILE A 1 774 ? -60.231 -19.270 8.870 1.00 19.68 774 ILE A C 1
ATOM 6093 O O . ILE A 1 774 ? -60.182 -19.671 10.035 1.00 22.82 774 ILE A O 1
ATOM 6098 N N . SER A 1 775 ? -59.530 -19.837 7.892 1.00 16.49 775 SER A N 1
ATOM 6099 C CA . SER A 1 775 ? -58.641 -20.970 8.144 1.00 19.25 775 SER A CA 1
ATOM 6100 C C . SER A 1 775 ? -57.468 -20.616 9.041 1.00 15.67 775 SER A C 1
ATOM 6101 O O . SER A 1 775 ? -57.003 -21.446 9.811 1.00 17.08 775 SER A O 1
ATOM 6104 N N . LEU A 1 776 ? -56.959 -19.400 8.902 1.00 18.56 776 LEU A N 1
ATOM 6105 C CA . LEU A 1 776 ? -55.906 -18.921 9.790 1.00 16.87 776 LEU A CA 1
ATOM 6106 C C . LEU A 1 776 ? -56.382 -18.960 11.237 1.00 16.40 776 LEU A C 1
ATOM 6107 O O . LEU A 1 776 ? -55.703 -19.512 12.104 1.00 19.35 776 LEU A O 1
ATOM 6112 N N . ILE A 1 777 ? -57.558 -18.385 11.480 1.00 13.20 777 ILE A N 1
ATOM 6113 C CA . ILE A 1 777 ? -58.161 -18.364 12.811 1.00 16.13 777 ILE A CA 1
ATOM 6114 C C . ILE A 1 777 ? -58.401 -19.780 13.351 1.00 17.80 777 ILE A C 1
ATOM 6115 O O . ILE A 1 777 ? -58.031 -20.090 14.475 1.00 17.05 777 ILE A O 1
ATOM 6120 N N . ARG A 1 778 ? -59.006 -20.644 12.543 1.00 18.60 778 ARG A N 1
ATOM 6121 C CA . ARG A 1 778 ? -59.250 -22.014 12.981 1.00 18.32 778 ARG A CA 1
ATOM 6122 C C . ARG A 1 778 ? -57.959 -22.793 13.271 1.00 17.57 778 ARG A C 1
ATOM 6123 O O . ARG A 1 778 ? -57.931 -23.605 14.180 1.00 17.67 778 ARG A O 1
ATOM 6131 N N . GLY A 1 779 ? -56.896 -22.538 12.512 1.00 18.51 779 GLY A N 1
ATOM 6132 C CA . GLY A 1 779 ? -55.618 -23.185 12.766 1.00 18.04 779 GLY A CA 1
ATOM 6133 C C . GLY A 1 779 ? -55.067 -22.867 14.152 1.00 20.05 779 GLY A C 1
ATOM 6134 O O . GLY A 1 779 ? -54.508 -23.728 14.826 1.00 18.02 779 GLY A O 1
ATOM 6135 N N . TYR A 1 780 ? -55.219 -21.615 14.571 1.00 16.11 780 TYR A N 1
ATOM 6136 C CA . TYR A 1 780 ? -54.845 -21.182 15.918 1.00 14.20 780 TYR A CA 1
ATOM 6137 C C . TYR A 1 780 ? -55.794 -21.764 16.971 1.00 14.89 780 TYR A C 1
ATOM 6138 O O . TYR A 1 780 ? -55.358 -22.287 17.996 1.00 14.98 780 TYR A O 1
ATOM 6147 N N . PHE A 1 781 ? -57.095 -21.677 16.714 1.00 14.92 781 PHE A N 1
ATOM 6148 C CA . PHE A 1 781 ? -58.082 -22.168 17.675 1.00 16.56 781 PHE A CA 1
ATOM 6149 C C . PHE A 1 781 ? -57.945 -23.692 17.861 1.00 20.34 781 PHE A C 1
ATOM 6150 O O . PHE A 1 781 ? -58.112 -24.198 18.968 1.00 17.48 781 PHE A O 1
ATOM 6158 N N . ASP A 1 782 ? -57.589 -24.408 16.792 1.00 18.28 782 ASP A N 1
ATOM 6159 C CA . ASP A 1 782 ? -57.384 -25.862 16.868 1.00 17.36 782 ASP A CA 1
ATOM 6160 C C . ASP A 1 782 ? -56.172 -26.245 17.709 1.00 22.01 782 ASP A C 1
ATOM 6161 O O . ASP A 1 782 ? -56.008 -27.405 18.075 1.00 19.17 782 ASP A O 1
ATOM 6166 N N . GLN A 1 783 ? -55.316 -25.273 17.998 1.00 17.73 783 GLN A N 1
ATOM 6167 C CA . GLN A 1 783 ? -54.190 -25.497 18.890 1.00 14.70 783 GLN A CA 1
ATOM 6168 C C . GLN A 1 783 ? -54.450 -24.885 20.278 1.00 15.71 783 GLN A C 1
ATOM 6169 O O . GLN A 1 783 ? -53.526 -24.675 21.054 1.00 17.14 783 GLN A O 1
ATOM 6175 N N . GLN A 1 784 ? -55.719 -24.600 20.549 1.00 14.54 784 GLN A N 1
ATOM 6176 C CA . GLN A 1 784 ? -56.221 -24.134 21.850 1.00 16.33 784 GLN A CA 1
ATOM 6177 C C . GLN A 1 784 ? -55.910 -22.656 22.132 1.00 15.34 784 GLN A C 1
ATOM 6178 O O . GLN A 1 784 ? -55.896 -22.224 23.279 1.00 16.44 784 GLN A O 1
ATOM 6184 N N . GLY A 1 785 ? -55.677 -21.882 21.082 1.00 15.59 785 GLY A N 1
ATOM 6185 C CA . GLY A 1 785 ? -55.645 -20.435 21.226 1.00 16.83 785 GLY A CA 1
ATOM 6186 C C . GLY A 1 785 ? -57.028 -19.948 21.628 1.00 15.25 785 GLY A C 1
ATOM 6187 O O . GLY A 1 785 ? -58.024 -20.569 21.274 1.00 18.26 785 GLY A O 1
ATOM 6188 N N . MET A 1 786 ? -57.107 -18.845 22.362 1.00 13.84 786 MET A N 1
ATOM 6189 C CA . MET A 1 786 ? -58.399 -18.410 22.892 1.00 13.41 786 MET A CA 1
ATOM 6190 C C . MET A 1 786 ? -59.092 -17.315 22.061 1.00 14.05 786 MET A C 1
ATOM 6191 O O . MET A 1 786 ? -60.317 -17.255 21.979 1.00 14.14 786 MET A O 1
ATOM 6196 N N . HIS A 1 787 ? -58.298 -16.448 21.456 1.00 15.94 787 HIS A N 1
ATOM 6197 C CA . HIS A 1 787 ? -58.823 -15.227 20.869 1.00 13.79 787 HIS A CA 1
ATOM 6198 C C . HIS A 1 787 ? -57.907 -14.663 19.793 1.00 12.39 787 HIS A C 1
ATOM 6199 O O . HIS A 1 787 ? -56.690 -14.750 19.910 1.00 13.61 787 HIS A O 1
ATOM 6206 N N . MET A 1 788 ? -58.501 -14.082 18.752 1.00 15.00 788 MET A N 1
ATOM 6207 C CA . MET A 1 788 ? -57.747 -13.353 17.730 1.00 16.91 788 MET A CA 1
ATOM 6208 C C . MET A 1 788 ? -58.542 -12.161 17.238 1.00 14.59 788 MET A C 1
ATOM 6209 O O . MET A 1 788 ? -59.770 -12.214 17.172 1.00 15.48 788 MET A O 1
ATOM 6214 N N . GLN A 1 789 ? -57.837 -11.101 16.857 1.00 14.24 789 GLN A N 1
ATOM 6215 C CA . GLN A 1 789 ? -58.479 -9.934 16.254 1.00 11.72 789 GLN A CA 1
ATOM 6216 C C . GLN A 1 789 ? -57.505 -9.208 15.327 1.00 12.88 789 GLN A C 1
ATOM 6217 O O . GLN A 1 789 ? -56.292 -9.315 15.483 1.00 15.16 789 GLN A O 1
ATOM 6223 N N . PHE A 1 790 ? -58.053 -8.458 14.377 1.00 11.94 790 PHE A N 1
ATOM 6224 C CA . PHE A 1 790 ? -57.280 -8.021 13.226 1.00 14.96 790 PHE A CA 1
ATOM 6225 C C . PHE A 1 790 ? -57.466 -6.568 12.839 1.00 13.39 790 PHE A C 1
ATOM 6226 O O . PHE A 1 790 ? -58.590 -6.075 12.719 1.00 14.47 790 PHE A O 1
ATOM 6234 N N . ASN A 1 791 ? -56.343 -5.893 12.639 1.00 14.55 791 ASN A N 1
ATOM 6235 C CA . ASN A 1 791 ? -56.306 -4.703 11.803 1.00 13.80 791 ASN A CA 1
ATOM 6236 C C . ASN A 1 791 ? -56.187 -5.153 10.361 1.00 16.37 791 ASN A C 1
ATOM 6237 O O . ASN A 1 791 ? -55.505 -6.136 10.070 1.00 16.93 791 ASN A O 1
ATOM 6242 N N . VAL A 1 792 ? -56.852 -4.448 9.460 1.00 16.77 792 VAL A N 1
ATOM 6243 C CA . VAL A 1 792 ? -56.674 -4.688 8.026 1.00 14.83 792 VAL A CA 1
ATOM 6244 C C . VAL A 1 792 ? -56.467 -3.329 7.367 1.00 13.36 792 VAL A C 1
ATOM 6245 O O . VAL A 1 792 ? -57.411 -2.580 7.176 1.00 14.95 792 VAL A O 1
ATOM 6249 N N . VAL A 1 793 ? -55.219 -3.003 7.077 1.00 13.20 793 VAL A N 1
ATOM 6250 C CA . VAL A 1 793 ? -54.868 -1.646 6.674 1.00 16.72 793 VAL A CA 1
ATOM 6251 C C . VAL A 1 793 ? -53.450 -1.645 6.133 1.00 16.74 793 VAL A C 1
ATOM 6252 O O . VAL A 1 793 ? -52.621 -2.453 6.536 1.00 17.90 793 VAL A O 1
ATOM 6256 N N . ASP A 1 794 ? -53.160 -0.769 5.188 1.00 20.70 794 ASP A N 1
ATOM 6257 C CA . ASP A 1 794 ? -51.788 -0.698 4.725 1.00 21.46 794 ASP A CA 1
ATOM 6258 C C . ASP A 1 794 ? -51.090 0.463 5.433 1.00 21.66 794 ASP A C 1
ATOM 6259 O O . ASP A 1 794 ? -51.740 1.393 5.913 1.00 20.54 794 ASP A O 1
ATOM 6264 N N . ARG A 1 795 ? -49.768 0.380 5.497 1.00 19.35 795 ARG A N 1
ATOM 6265 C CA . ARG A 1 795 ? -48.933 1.329 6.225 1.00 19.06 795 ARG A CA 1
ATOM 6266 C C . ARG A 1 795 ? -49.092 2.767 5.721 1.00 18.16 795 ARG A C 1
ATOM 6267 O O . ARG A 1 795 ? -49.143 3.705 6.512 1.00 16.61 795 ARG A O 1
ATOM 6275 N N . ALA A 1 796 ? -49.207 2.928 4.407 1.00 18.57 796 ALA A N 1
ATOM 6276 C CA . ALA A 1 796 ? -49.311 4.260 3.806 1.00 22.06 796 ALA A CA 1
ATOM 6277 C C . ALA A 1 796 ? -50.542 4.998 4.307 1.00 17.19 796 ALA A C 1
ATOM 6278 O O . ALA A 1 796 ? -50.512 6.214 4.500 1.00 16.32 796 ALA A O 1
ATOM 6280 N N . THR A 1 797 ? -51.616 4.253 4.540 1.00 16.36 797 THR A N 1
ATOM 6281 C CA . THR A 1 797 ? -52.854 4.847 5.030 1.00 18.19 797 THR A CA 1
ATOM 6282 C C . THR A 1 797 ? -52.682 5.435 6.430 1.00 17.14 797 THR A C 1
ATOM 6283 O O . THR A 1 797 ? -53.124 6.548 6.707 1.00 17.55 797 THR A O 1
ATOM 6287 N N . LEU A 1 798 ? -52.027 4.691 7.307 1.00 18.06 798 LEU A N 1
ATOM 6288 C CA . LEU A 1 798 ? -51.842 5.155 8.677 1.00 14.58 798 LEU A CA 1
ATOM 6289 C C . LEU A 1 798 ? -50.890 6.347 8.725 1.00 13.65 798 LEU A C 1
ATOM 6290 O O . LEU A 1 798 ? -51.148 7.296 9.447 1.00 15.87 798 LEU A O 1
ATOM 6295 N N . LEU A 1 799 ? -49.800 6.294 7.958 1.00 16.12 799 LEU A N 1
ATOM 6296 C CA . LEU A 1 799 ? -48.863 7.421 7.882 1.00 17.58 799 LEU A CA 1
ATOM 6297 C C . LEU A 1 799 ? -49.541 8.672 7.332 1.00 16.73 799 LEU A C 1
ATOM 6298 O O . LEU A 1 799 ? -49.359 9.751 7.874 1.00 18.25 799 LEU A O 1
ATOM 6303 N N . ASP A 1 800 ? -50.330 8.528 6.268 1.00 17.98 800 ASP A N 1
ATOM 6304 C CA . ASP A 1 800 ? -51.045 9.678 5.710 1.00 16.44 800 ASP A CA 1
ATOM 6305 C C . ASP A 1 800 ? -52.052 10.261 6.711 1.00 19.72 800 ASP A C 1
ATOM 6306 O O . ASP A 1 800 ? -52.263 11.474 6.746 1.00 18.11 800 ASP A O 1
ATOM 6311 N N . ALA A 1 801 ? -52.678 9.401 7.513 1.00 15.07 801 ALA A N 1
ATOM 6312 C CA . ALA A 1 801 ? -53.642 9.858 8.513 1.00 17.46 801 ALA A CA 1
ATOM 6313 C C . ALA A 1 801 ? -52.937 10.626 9.635 1.00 18.81 801 ALA A C 1
ATOM 6314 O O . ALA A 1 801 ? -53.523 11.513 10.253 1.00 22.85 801 ALA A O 1
ATOM 6316 N N . GLN A 1 802 ? -51.673 10.297 9.877 1.00 18.60 802 GLN A N 1
ATOM 6317 C CA . GLN A 1 802 ? -50.861 11.075 10.797 1.00 20.38 802 GLN A CA 1
ATOM 6318 C C . GLN A 1 802 ? -50.537 12.442 10.228 1.00 22.20 802 GLN A C 1
ATOM 6319 O O . GLN A 1 802 ? -50.646 13.437 10.928 1.00 25.73 802 GLN A O 1
ATOM 6325 N N . ALA A 1 803 ? -50.149 12.481 8.955 1.00 21.50 803 ALA A N 1
ATOM 6326 C CA . ALA A 1 803 ? -49.744 13.724 8.305 1.00 22.36 803 ALA A CA 1
ATOM 6327 C C . ALA A 1 803 ? -50.927 14.640 8.004 1.00 24.25 803 ALA A C 1
ATOM 6328 O O . ALA A 1 803 ? -50.809 15.858 8.083 1.00 23.93 803 ALA A O 1
ATOM 6330 N N . HIS A 1 804 ? -52.065 14.052 7.654 1.00 22.08 804 HIS A N 1
ATOM 6331 C CA . HIS A 1 804 ? -53.242 14.821 7.275 1.00 19.45 804 HIS A CA 1
ATOM 6332 C C . HIS A 1 804 ? -54.497 14.244 7.904 1.00 21.32 804 HIS A C 1
ATOM 6333 O O . HIS A 1 804 ? -55.303 13.637 7.207 1.00 18.74 804 HIS A O 1
ATOM 6340 N N . PRO A 1 805 ? -54.675 14.440 9.223 1.00 19.98 805 PRO A N 1
ATOM 6341 C CA . PRO A 1 805 ? -55.822 13.834 9.912 1.00 17.71 805 PRO A CA 1
ATOM 6342 C C . PRO A 1 805 ? -57.173 14.284 9.372 1.00 18.19 805 PRO A C 1
ATOM 6343 O O . PRO A 1 805 ? -58.157 13.548 9.474 1.00 18.05 805 PRO A O 1
ATOM 6347 N N . GLU A 1 806 ? -57.229 15.469 8.783 1.00 19.95 806 GLU A N 1
ATOM 6348 C CA . GLU A 1 806 ? -58.499 15.983 8.292 1.00 18.28 806 GLU A CA 1
ATOM 6349 C C . GLU A 1 806 ? -59.074 15.139 7.128 1.00 18.76 806 GLU A C 1
ATOM 6350 O O . GLU A 1 806 ? -60.248 15.245 6.815 1.00 19.55 806 GLU A O 1
ATOM 6356 N N . LYS A 1 807 ? -58.266 14.273 6.525 1.00 17.14 807 LYS A N 1
ATOM 6357 C CA . LYS A 1 807 ? -58.755 13.392 5.459 1.00 17.78 807 LYS A CA 1
ATOM 6358 C C . LYS A 1 807 ? -59.267 12.054 6.005 1.00 19.50 807 LYS A C 1
ATOM 6359 O O . LYS A 1 807 ? -59.763 11.208 5.250 1.00 17.66 807 LYS A O 1
ATOM 6365 N N . TYR A 1 808 ? -59.131 11.866 7.314 1.00 17.62 808 TYR A N 1
ATOM 6366 C CA . TYR A 1 808 ? -59.345 10.560 7.926 1.00 15.41 808 TYR A CA 1
ATOM 6367 C C . TYR A 1 808 ? -60.143 10.634 9.210 1.00 20.29 808 TYR A C 1
ATOM 6368 O O . TYR A 1 808 ? -59.878 9.901 10.160 1.00 18.53 808 TYR A O 1
ATOM 6377 N N . SER A 1 809 ? -61.132 11.514 9.230 1.00 18.31 809 SER A N 1
ATOM 6378 C CA . SER A 1 809 ? -61.890 11.744 10.437 1.00 21.13 809 SER A CA 1
ATOM 6379 C C . SER A 1 809 ? -62.709 10.507 10.821 1.00 19.17 809 SER A C 1
ATOM 6380 O O . SER A 1 809 ? -63.049 10.337 11.980 1.00 19.82 809 SER A O 1
ATOM 6383 N N . GLY A 1 810 ? -62.982 9.629 9.859 1.00 15.59 810 GLY A N 1
ATOM 6384 C CA . GLY A 1 810 ? -63.743 8.418 10.143 1.00 14.23 810 GLY A CA 1
ATOM 6385 C C . GLY A 1 810 ? -62.919 7.140 10.218 1.00 14.75 810 GLY A C 1
ATOM 6386 O O . GLY A 1 810 ? -63.461 6.048 10.384 1.00 18.04 810 GLY A O 1
ATOM 6387 N N . LEU A 1 811 ? -61.608 7.263 10.084 1.00 13.37 811 LEU A N 1
ATOM 6388 C CA . LEU A 1 811 ? -60.756 6.080 10.031 1.00 13.55 811 LEU A CA 1
ATOM 6389 C C . LEU A 1 811 ? -60.718 5.372 11.395 1.00 16.46 811 LEU A C 1
ATOM 6390 O O . LEU A 1 811 ? -60.411 5.993 12.401 1.00 13.70 811 LEU A O 1
ATOM 6395 N N . ILE A 1 812 ? -61.056 4.085 11.409 1.00 16.80 812 ILE A N 1
ATOM 6396 C CA . ILE A 1 812 ? -61.031 3.268 12.622 1.00 17.85 812 ILE A CA 1
ATOM 6397 C C . ILE A 1 812 ? -59.834 2.324 12.583 1.00 18.45 812 ILE A C 1
ATOM 6398 O O . ILE A 1 812 ? -59.531 1.772 11.532 1.00 15.84 812 ILE A O 1
ATOM 6403 N N . VAL A 1 813 ? -59.145 2.142 13.708 1.00 14.23 813 VAL A N 1
ATOM 6404 C CA . VAL A 1 813 ? -58.183 1.048 13.807 1.00 11.94 813 VAL A CA 1
ATOM 6405 C C . VAL A 1 813 ? -58.499 0.189 15.015 1.00 17.18 813 VAL A C 1
ATOM 6406 O O . VAL A 1 813 ? -59.147 0.647 15.954 1.00 14.10 813 VAL A O 1
ATOM 6410 N N . ARG A 1 814 ? -58.030 -1.053 14.979 1.00 15.52 814 ARG A N 1
ATOM 6411 C CA . ARG A 1 814 ? -58.074 -1.922 16.136 1.00 14.17 814 ARG A CA 1
ATOM 6412 C C . ARG A 1 814 ? -56.941 -1.558 17.073 1.00 17.35 814 ARG A C 1
ATOM 6413 O O . ARG A 1 814 ? -55.789 -1.519 16.644 1.00 17.72 814 ARG A O 1
ATOM 6421 N N . VAL A 1 815 ? -57.252 -1.293 18.342 1.00 14.04 815 VAL A N 1
ATOM 6422 C CA . VAL A 1 815 ? -56.203 -1.058 19.331 1.00 12.69 815 VAL A CA 1
ATOM 6423 C C . VAL A 1 815 ? -55.844 -2.389 20.008 1.00 15.16 815 VAL A C 1
ATOM 6424 O O . VAL A 1 815 ? -54.965 -3.093 19.541 1.00 17.87 815 VAL A O 1
ATOM 6428 N N . ALA A 1 816 ? -56.524 -2.737 21.099 1.00 13.43 816 ALA A N 1
ATOM 6429 C CA . ALA A 1 816 ? -56.409 -4.096 21.642 1.00 13.45 816 ALA A CA 1
ATOM 6430 C C . ALA A 1 816 ? -57.649 -4.444 22.448 1.00 12.61 816 ALA A C 1
ATOM 6431 O O . ALA A 1 816 ? -57.816 -3.981 23.568 1.00 14.91 816 ALA A O 1
ATOM 6433 N N . GLY A 1 817 ? -58.529 -5.241 21.859 1.00 13.42 817 GLY A N 1
ATOM 6434 C CA . GLY A 1 817 ? -59.757 -5.630 22.520 1.00 11.29 817 GLY A CA 1
ATOM 6435 C C . GLY A 1 817 ? -60.867 -4.627 22.298 1.00 14.36 817 GLY A C 1
ATOM 6436 O O . GLY A 1 817 ? -61.963 -4.793 22.826 1.00 13.77 817 GLY A O 1
ATOM 6437 N N . TYR A 1 818 ? -60.564 -3.591 21.508 1.00 11.79 818 TYR A N 1
ATOM 6438 C CA . TYR A 1 818 ? -61.509 -2.539 21.153 1.00 10.84 818 TYR A CA 1
ATOM 6439 C C . TYR A 1 818 ? -60.993 -1.774 19.958 1.00 11.74 818 TYR A C 1
ATOM 6440 O O . TYR A 1 818 ? -59.805 -1.816 19.662 1.00 13.20 818 TYR A O 1
ATOM 6449 N N . SER A 1 819 ? -61.896 -1.063 19.299 1.00 12.81 819 SER A N 1
ATOM 6450 C CA . SER A 1 819 ? -61.548 -0.237 18.156 1.00 12.66 819 SER A CA 1
ATOM 6451 C C . SER A 1 819 ? -61.689 1.223 18.528 1.00 15.20 819 SER A C 1
ATOM 6452 O O . SER A 1 819 ? -62.380 1.562 19.485 1.00 12.79 819 SER A O 1
ATOM 6455 N N . ALA A 1 820 ? -61.028 2.089 17.772 1.00 13.63 820 ALA A N 1
ATOM 6456 C CA . ALA A 1 820 ? -61.069 3.506 18.057 1.00 13.11 820 ALA A CA 1
ATOM 6457 C C . ALA A 1 820 ? -60.821 4.326 16.793 1.00 14.98 820 ALA A C 1
ATOM 6458 O O . ALA A 1 820 ? -60.287 3.819 15.799 1.00 13.90 820 ALA A O 1
ATOM 6460 N N . LEU A 1 821 ? -61.237 5.584 16.829 1.00 12.94 821 LEU A N 1
ATOM 6461 C CA . LEU A 1 821 ? -60.933 6.506 15.746 1.00 13.87 821 LEU A CA 1
ATOM 6462 C C . LEU A 1 821 ? -59.442 6.846 15.810 1.00 14.55 821 LEU A C 1
ATOM 6463 O O . LEU A 1 821 ? -58.952 7.345 16.826 1.00 12.94 821 LEU A O 1
ATOM 6468 N N . PHE A 1 822 ? -58.729 6.533 14.737 1.00 13.89 822 PHE A N 1
ATOM 6469 C CA . PHE A 1 822 ? -57.270 6.688 14.677 1.00 11.95 822 PHE A CA 1
ATOM 6470 C C . PHE A 1 822 ? -56.796 8.091 15.014 1.00 16.32 822 PHE A C 1
ATOM 6471 O O . PHE A 1 822 ? -55.802 8.263 15.728 1.00 14.20 822 PHE A O 1
ATOM 6479 N N . THR A 1 823 ? -57.495 9.098 14.495 1.00 14.14 823 THR A N 1
ATOM 6480 C CA . THR A 1 823 ? -57.047 10.463 14.718 1.00 15.33 823 THR A CA 1
ATOM 6481 C C . THR A 1 823 ? -57.482 10.988 16.092 1.00 20.16 823 THR A C 1
ATOM 6482 O O . THR A 1 823 ? -57.218 12.133 16.402 1.00 20.06 823 THR A O 1
ATOM 6486 N N . THR A 1 824 ? -58.144 10.169 16.913 1.00 18.40 824 THR A N 1
ATOM 6487 C CA . THR A 1 824 ? -58.370 10.566 18.310 1.00 18.90 824 THR A CA 1
ATOM 6488 C C . THR A 1 824 ? -57.298 9.973 19.220 1.00 17.53 824 THR A C 1
ATOM 6489 O O . THR A 1 824 ? -57.321 10.174 20.426 1.00 19.25 824 THR A O 1
ATOM 6493 N N . LEU A 1 825 ? -56.373 9.224 18.641 1.00 14.86 825 LEU A N 1
ATOM 6494 C CA . LEU A 1 825 ? -55.295 8.625 19.411 1.00 15.68 825 LEU A CA 1
ATOM 6495 C C . LEU A 1 825 ? -54.045 9.501 19.367 1.00 21.24 825 LEU A C 1
ATOM 6496 O O . LEU A 1 825 ? -53.793 10.179 18.365 1.00 16.74 825 LEU A O 1
ATOM 6501 N N . SER A 1 826 ? -53.258 9.468 20.441 1.00 17.58 826 SER A N 1
ATOM 6502 C CA . SER A 1 826 ? -52.029 10.250 20.527 1.00 16.55 826 SER A CA 1
ATOM 6503 C C . SER A 1 826 ? -50.973 9.686 19.594 1.00 18.48 826 SER A C 1
ATOM 6504 O O . SER A 1 826 ? -51.050 8.527 19.183 1.00 17.89 826 SER A O 1
ATOM 6507 N N . LYS A 1 827 ? -49.966 10.499 19.287 1.00 17.53 827 LYS A N 1
ATOM 6508 C CA . LYS A 1 827 ? -48.893 10.065 18.401 1.00 15.76 827 LYS A CA 1
ATOM 6509 C C . LYS A 1 827 ? -48.196 8.792 18.890 1.00 16.48 827 LYS A C 1
ATOM 6510 O O . LYS A 1 827 ? -47.890 7.899 18.096 1.00 16.99 827 LYS A O 1
ATOM 6516 N N . SER A 1 828 ? -47.927 8.706 20.188 1.00 16.02 828 SER A N 1
ATOM 6517 C CA . SER A 1 828 ? -47.213 7.538 20.694 1.00 16.75 828 SER A CA 1
ATOM 6518 C C . SER A 1 828 ? -48.043 6.250 20.517 1.00 15.00 828 SER A C 1
ATOM 6519 O O . SER A 1 828 ? -47.503 5.191 20.203 1.00 15.64 828 SER A O 1
ATOM 6522 N N . LEU A 1 829 ? -49.352 6.334 20.702 1.00 13.64 829 LEU A N 1
ATOM 6523 C CA . LEU A 1 829 ? -50.192 5.149 20.514 1.00 15.85 829 LEU A CA 1
ATOM 6524 C C . LEU A 1 829 ? -50.342 4.831 19.023 1.00 13.99 829 LEU A C 1
ATOM 6525 O O . LEU A 1 829 ? -50.251 3.681 18.617 1.00 12.87 829 LEU A O 1
ATOM 6530 N N . GLN A 1 830 ? -50.562 5.863 18.212 1.00 14.34 830 GLN A N 1
ATOM 6531 C CA . GLN A 1 830 ? -50.575 5.690 16.758 1.00 17.08 830 GLN A CA 1
ATOM 6532 C C . GLN A 1 830 ? -49.300 5.018 16.269 1.00 15.91 830 GLN A C 1
ATOM 6533 O O . GLN A 1 830 ? -49.354 4.096 15.467 1.00 15.48 830 GLN A O 1
ATOM 6539 N N . ASP A 1 831 ? -48.151 5.485 16.753 1.00 16.55 831 ASP A N 1
ATOM 6540 C CA . ASP A 1 831 ? -46.878 4.892 16.347 1.00 16.61 831 ASP A CA 1
ATOM 6541 C C . ASP A 1 831 ? -46.782 3.418 16.737 1.00 16.52 831 ASP A C 1
ATOM 6542 O O . ASP A 1 831 ? -46.222 2.623 15.997 1.00 15.27 831 ASP A O 1
ATOM 6547 N N . ASP A 1 832 ? -47.301 3.066 17.914 1.00 16.64 832 ASP A N 1
ATOM 6548 C CA . ASP A 1 832 ? -47.266 1.678 18.348 1.00 13.85 832 ASP A CA 1
ATOM 6549 C C . ASP A 1 832 ? -48.062 0.811 17.372 1.00 14.64 832 ASP A C 1
ATOM 6550 O O . ASP A 1 832 ? -47.628 -0.260 16.978 1.00 15.03 832 ASP A O 1
ATOM 6555 N N . ILE A 1 833 ? -49.231 1.302 16.985 1.00 16.71 833 ILE A N 1
ATOM 6556 C CA . ILE A 1 833 ? -50.114 0.574 16.087 1.00 15.40 833 ILE A CA 1
ATOM 6557 C C . ILE A 1 833 ? -49.473 0.440 14.703 1.00 17.01 833 ILE A C 1
ATOM 6558 O O . ILE A 1 833 ? -49.510 -0.628 14.091 1.00 15.43 833 ILE A O 1
ATOM 6563 N N . ILE A 1 834 ? -48.829 1.510 14.248 1.00 15.17 834 ILE A N 1
ATOM 6564 C CA . ILE A 1 834 ? -48.181 1.512 12.943 1.00 14.54 834 ILE A CA 1
ATOM 6565 C C . ILE A 1 834 ? -47.021 0.522 12.851 1.00 18.87 834 ILE A C 1
ATOM 6566 O O . ILE A 1 834 ? -46.863 -0.144 11.837 1.00 17.77 834 ILE A O 1
ATOM 6571 N N . LYS A 1 835 ? -46.209 0.396 13.898 1.00 14.83 835 LYS A N 1
ATOM 6572 C CA . LYS A 1 835 ? -45.055 -0.479 13.765 1.00 18.10 835 LYS A CA 1
ATOM 6573 C C . LYS A 1 835 ? -45.388 -1.962 13.979 1.00 18.52 835 LYS A C 1
ATOM 6574 O O . LYS A 1 835 ? -44.514 -2.804 13.820 1.00 18.22 835 LYS A O 1
ATOM 6580 N N . ARG A 1 836 ? -46.634 -2.280 14.325 1.00 15.13 836 ARG A N 1
ATOM 6581 C CA . ARG A 1 836 ? -47.035 -3.682 14.443 1.00 17.91 836 ARG A CA 1
ATOM 6582 C C . ARG A 1 836 ? -46.748 -4.414 13.138 1.00 20.73 836 ARG A C 1
ATOM 6583 O O . ARG A 1 836 ? -46.897 -3.845 12.058 1.00 21.79 836 ARG A O 1
ATOM 6591 N N . THR A 1 837 ? -46.301 -5.655 13.248 1.00 19.60 837 THR A N 1
ATOM 6592 C CA . THR A 1 837 ? -45.952 -6.461 12.074 1.00 22.63 837 THR A CA 1
ATOM 6593 C C . THR A 1 837 ? -47.117 -6.591 11.095 1.00 24.70 837 THR A C 1
ATOM 6594 O O . THR A 1 837 ? -48.230 -6.941 11.470 1.00 21.12 837 THR A O 1
ATOM 6598 N N . GLU A 1 838 ? -46.862 -6.265 9.837 1.00 24.23 838 GLU A N 1
ATOM 6599 C CA . GLU A 1 838 ? -47.851 -6.464 8.788 1.00 20.27 838 GLU A CA 1
ATOM 6600 C C . GLU A 1 838 ? -47.639 -7.841 8.169 1.00 21.24 838 GLU A C 1
ATOM 6601 O O . GLU A 1 838 ? -46.574 -8.104 7.627 1.00 24.62 838 GLU A O 1
ATOM 6607 N N . GLN A 1 839 ? -48.626 -8.727 8.270 1.00 22.04 839 GLN A N 1
ATOM 6608 C CA . GLN A 1 839 ? -48.482 -10.074 7.710 1.00 27.42 839 GLN A CA 1
ATOM 6609 C C . GLN A 1 839 ? -48.644 -10.054 6.188 1.00 28.64 839 GLN A C 1
ATOM 6610 O O . GLN A 1 839 ? -49.752 -9.829 5.689 1.00 35.30 839 GLN A O 1
ATOM 6616 N N . ASN B 1 3 ? -49.676 -37.671 12.216 1.00 48.57 3 ASN B N 1
ATOM 6617 C CA . ASN B 1 3 ? -48.728 -38.629 11.654 1.00 49.99 3 ASN B CA 1
ATOM 6618 C C . ASN B 1 3 ? -49.193 -40.062 11.873 1.00 48.76 3 ASN B C 1
ATOM 6619 O O . ASN B 1 3 ? -49.218 -40.548 13.002 1.00 50.66 3 ASN B O 1
ATOM 6621 N N . TYR B 1 4 ? -49.560 -40.729 10.784 1.00 44.88 4 TYR B N 1
ATOM 6622 C CA . TYR B 1 4 ? -49.918 -42.144 10.811 1.00 40.03 4 TYR B CA 1
ATOM 6623 C C . TYR B 1 4 ? -50.013 -42.669 9.390 1.00 39.35 4 TYR B C 1
ATOM 6624 O O . TYR B 1 4 ? -50.240 -41.904 8.460 1.00 38.82 4 TYR B O 1
ATOM 6633 N N . ASP B 1 5 ? -49.837 -43.976 9.228 1.00 36.56 5 ASP B N 1
ATOM 6634 C CA . ASP B 1 5 ? -49.948 -44.618 7.921 1.00 36.35 5 ASP B CA 1
ATOM 6635 C C . ASP B 1 5 ? -51.169 -45.530 7.905 1.00 35.04 5 ASP B C 1
ATOM 6636 O O . ASP B 1 5 ? -51.149 -46.611 8.494 1.00 40.72 5 ASP B O 1
ATOM 6641 N N . SER B 1 6 ? -52.221 -45.095 7.221 1.00 30.87 6 SER B N 1
ATOM 6642 C CA . SER B 1 6 ? -53.497 -45.796 7.253 1.00 33.32 6 SER B CA 1
ATOM 6643 C C . SER B 1 6 ? -53.545 -47.027 6.340 1.00 35.99 6 SER B C 1
ATOM 6644 O O . SER B 1 6 ? -54.580 -47.683 6.231 1.00 38.44 6 SER B O 1
ATOM 6647 N N . THR B 1 7 ? -52.428 -47.342 5.692 1.00 38.40 7 THR B N 1
ATOM 6648 C CA . THR B 1 7 ? -52.357 -48.514 4.819 1.00 32.65 7 THR B CA 1
ATOM 6649 C C . THR B 1 7 ? -52.615 -49.795 5.606 1.00 30.56 7 THR B C 1
ATOM 6650 O O . THR B 1 7 ? -51.956 -50.039 6.608 1.00 31.19 7 THR B O 1
ATOM 6654 N N . PRO B 1 8 ? -53.575 -50.616 5.154 1.00 30.36 8 PRO B N 1
ATOM 6655 C CA . PRO B 1 8 ? -53.835 -51.896 5.818 1.00 29.47 8 PRO B CA 1
ATOM 6656 C C . PRO B 1 8 ? -52.621 -52.810 5.770 1.00 32.15 8 PRO B C 1
ATOM 6657 O O . PRO B 1 8 ? -52.000 -52.948 4.725 1.00 35.45 8 PRO B O 1
ATOM 6661 N N . ILE B 1 9 ? -52.291 -53.406 6.905 1.00 23.18 9 ILE B N 1
ATOM 6662 C CA . ILE B 1 9 ? -51.144 -54.283 7.041 1.00 27.14 9 ILE B CA 1
ATOM 6663 C C . ILE B 1 9 ? -51.569 -55.714 6.742 1.00 29.50 9 ILE B C 1
ATOM 6664 O O . ILE B 1 9 ? -52.654 -56.130 7.137 1.00 30.45 9 ILE B O 1
ATOM 6669 N N . ALA B 1 10 ? -50.723 -56.462 6.044 1.00 30.48 10 ALA B N 1
ATOM 6670 C CA . ALA B 1 10 ? -51.094 -57.798 5.579 1.00 27.83 10 ALA B CA 1
ATOM 6671 C C . ALA B 1 10 ? -51.398 -58.744 6.734 1.00 27.47 10 ALA B C 1
ATOM 6672 O O . ALA B 1 10 ? -50.926 -58.557 7.856 1.00 29.02 10 ALA B O 1
ATOM 6674 N N . LYS B 1 11 ? -52.200 -59.760 6.449 1.00 26.69 11 LYS B N 1
ATOM 6675 C CA . LYS B 1 11 ? -52.596 -60.725 7.460 1.00 26.28 11 LYS B CA 1
ATOM 6676 C C . LYS B 1 11 ? -51.746 -61.984 7.402 1.00 27.93 11 LYS B C 1
ATOM 6677 O O . LYS B 1 11 ? -51.502 -62.527 6.330 1.00 33.37 11 LYS B O 1
ATOM 6683 N N . SER B 1 12 ? -51.309 -62.445 8.565 1.00 23.35 12 SER B N 1
ATOM 6684 C CA . SER B 1 12 ? -50.511 -63.655 8.679 1.00 27.83 12 SER B CA 1
ATOM 6685 C C . SER B 1 12 ? -51.371 -64.895 8.475 1.00 29.51 12 SER B C 1
ATOM 6686 O O . SER B 1 12 ? -52.542 -64.905 8.852 1.00 31.11 12 SER B O 1
ATOM 6689 N N . ASP B 1 13 ? -50.785 -65.937 7.886 1.00 29.91 13 ASP B N 1
ATOM 6690 C CA . ASP B 1 13 ? -51.474 -67.214 7.689 1.00 28.32 13 ASP B CA 1
ATOM 6691 C C . ASP B 1 13 ? -51.831 -67.883 9.015 1.00 31.41 13 ASP B C 1
ATOM 6692 O O . ASP B 1 13 ? -52.682 -68.772 9.064 1.00 28.99 13 ASP B O 1
ATOM 6697 N N . ARG B 1 14 ? -51.147 -67.471 10.077 1.00 29.88 14 ARG B N 1
ATOM 6698 C CA . ARG B 1 14 ? -51.374 -68.001 11.417 1.00 25.17 14 ARG B CA 1
ATOM 6699 C C . ARG B 1 14 ? -52.800 -67.763 11.903 1.00 25.89 14 ARG B C 1
ATOM 6700 O O . ARG B 1 14 ? -53.372 -68.593 12.618 1.00 28.22 14 ARG B O 1
ATOM 6708 N N . ILE B 1 15 ? -53.375 -66.630 11.506 1.00 25.60 15 ILE B N 1
ATOM 6709 C CA . ILE B 1 15 ? -54.590 -66.146 12.151 1.00 21.80 15 ILE B CA 1
ATOM 6710 C C . ILE B 1 15 ? -55.758 -67.102 11.936 1.00 28.06 15 ILE B C 1
ATOM 6711 O O . ILE B 1 15 ? -56.419 -67.494 12.893 1.00 26.19 15 ILE B O 1
ATOM 6716 N N . LYS B 1 16 ? -55.989 -67.500 10.687 1.00 27.11 16 LYS B N 1
ATOM 6717 C CA . LYS B 1 16 ? -57.087 -68.407 10.382 1.00 24.02 16 LYS B CA 1
ATOM 6718 C C . LYS B 1 16 ? -56.968 -69.745 11.131 1.00 23.43 16 LYS B C 1
ATOM 6719 O O . LYS B 1 16 ? -57.966 -70.318 11.558 1.00 24.95 16 LYS B O 1
ATOM 6725 N N . ARG B 1 17 ? -55.747 -70.233 11.309 1.00 26.32 17 ARG B N 1
ATOM 6726 C CA . ARG B 1 17 ? -55.550 -71.487 12.024 1.00 23.78 17 ARG B CA 1
ATOM 6727 C C . ARG B 1 17 ? -55.827 -71.322 13.520 1.00 25.26 17 ARG B C 1
ATOM 6728 O O . ARG B 1 17 ? -56.402 -72.214 14.143 1.00 24.77 17 ARG B O 1
ATOM 6736 N N . LEU B 1 18 ? -55.426 -70.186 14.089 1.00 27.33 18 LEU B N 1
ATOM 6737 C CA . LEU B 1 18 ? -55.756 -69.880 15.484 1.00 21.92 18 LEU B CA 1
ATOM 6738 C C . LEU B 1 18 ? -57.264 -69.841 15.664 1.00 24.85 18 LEU B C 1
ATOM 6739 O O . LEU B 1 18 ? -57.804 -70.431 16.601 1.00 25.14 18 LEU B O 1
ATOM 6744 N N . VAL B 1 19 ? -57.935 -69.154 14.745 1.00 22.82 19 VAL B N 1
ATOM 6745 C CA . VAL B 1 19 ? -59.384 -69.029 14.768 1.00 20.18 19 VAL B CA 1
ATOM 6746 C C . VAL B 1 19 ? -60.093 -70.389 14.636 1.00 25.78 19 VAL B C 1
ATOM 6747 O O . VAL B 1 19 ? -60.959 -70.724 15.451 1.00 25.22 19 VAL B O 1
ATOM 6751 N N . ASP B 1 20 ? -59.723 -71.169 13.620 1.00 25.94 20 ASP B N 1
ATOM 6752 C CA . ASP B 1 20 ? -60.314 -72.494 13.419 1.00 26.78 20 ASP B CA 1
ATOM 6753 C C . ASP B 1 20 ? -60.141 -73.393 14.640 1.00 23.74 20 ASP B C 1
ATOM 6754 O O . ASP B 1 20 ? -61.044 -74.146 15.001 1.00 30.08 20 ASP B O 1
ATOM 6759 N N . HIS B 1 21 ? -58.988 -73.305 15.286 1.00 21.71 21 HIS B N 1
ATOM 6760 C CA . HIS B 1 21 ? -58.757 -74.088 16.494 1.00 24.44 21 HIS B CA 1
ATOM 6761 C C . HIS B 1 21 ? -59.765 -73.742 17.600 1.00 27.53 21 HIS B C 1
ATOM 6762 O O . HIS B 1 21 ? -60.244 -74.635 18.301 1.00 27.24 21 HIS B O 1
ATOM 6769 N N . LEU B 1 22 ? -60.102 -72.458 17.744 1.00 23.29 22 LEU B N 1
ATOM 6770 C CA . LEU B 1 22 ? -61.029 -72.039 18.795 1.00 22.99 22 LEU B CA 1
ATOM 6771 C C . LEU B 1 22 ? -62.385 -72.714 18.646 1.00 24.53 22 LEU B C 1
ATOM 6772 O O . LEU B 1 22 ? -63.021 -73.082 19.628 1.00 22.04 22 LEU B O 1
ATOM 6777 N N . TYR B 1 23 ? -62.821 -72.863 17.402 1.00 24.58 23 TYR B N 1
ATOM 6778 C CA . TYR B 1 23 ? -64.168 -73.320 17.117 1.00 23.39 23 TYR B CA 1
ATOM 6779 C C . TYR B 1 23 ? -64.247 -74.794 16.697 1.00 27.33 23 TYR B C 1
ATOM 6780 O O . TYR B 1 23 ? -65.305 -75.267 16.285 1.00 28.36 23 TYR B O 1
ATOM 6789 N N . ALA B 1 24 ? -63.140 -75.516 16.810 1.00 22.15 24 ALA B N 1
ATOM 6790 C CA . ALA B 1 24 ? -63.120 -76.913 16.380 1.00 29.30 24 ALA B CA 1
ATOM 6791 C C . ALA B 1 24 ? -64.100 -77.765 17.188 1.00 33.26 24 ALA B C 1
ATOM 6792 O O . ALA B 1 24 ? -64.722 -78.670 16.643 1.00 26.18 24 ALA B O 1
ATOM 6794 N N . LYS B 1 25 ? -64.239 -77.460 18.478 1.00 27.54 25 LYS B N 1
ATOM 6795 C CA . LYS B 1 25 ? -65.186 -78.147 19.358 1.00 24.79 25 LYS B CA 1
ATOM 6796 C C . LYS B 1 25 ? -66.148 -77.174 20.050 1.00 26.20 25 LYS B C 1
ATOM 6797 O O . LYS B 1 25 ? -65.903 -75.975 20.107 1.00 30.59 25 LYS B O 1
ATOM 6803 N N . MET B 1 26 ? -67.240 -77.711 20.574 1.00 23.02 26 MET B N 1
ATOM 6804 C CA . MET B 1 26 ? -68.213 -76.930 21.325 1.00 27.82 26 MET B CA 1
ATOM 6805 C C . MET B 1 26 ? -67.575 -76.388 22.623 1.00 28.88 26 MET B C 1
ATOM 6806 O O . MET B 1 26 ? -66.646 -76.989 23.168 1.00 22.72 26 MET B O 1
ATOM 6811 N N . PRO B 1 27 ? -68.034 -75.221 23.094 1.00 26.75 27 PRO B N 1
ATOM 6812 C CA . PRO B 1 27 ? -67.552 -74.767 24.402 1.00 22.69 27 PRO B CA 1
ATOM 6813 C C . PRO B 1 27 ? -67.802 -75.812 25.484 1.00 23.18 27 PRO B C 1
ATOM 6814 O O . PRO B 1 27 ? -68.832 -76.488 25.462 1.00 21.38 27 PRO B O 1
ATOM 6818 N N . GLU B 1 28 ? -66.856 -75.947 26.407 1.00 22.06 28 GLU B N 1
ATOM 6819 C CA . GLU B 1 28 ? -66.979 -76.903 27.494 1.00 23.17 28 GLU B CA 1
ATOM 6820 C C . GLU B 1 28 ? -66.833 -76.265 28.884 1.00 24.16 28 GLU B C 1
ATOM 6821 O O . GLU B 1 28 ? -65.936 -75.462 29.123 1.00 24.63 28 GLU B O 1
ATOM 6827 N N . ILE B 1 29 ? -67.712 -76.658 29.799 1.00 21.00 29 ILE B N 1
ATOM 6828 C CA . ILE B 1 29 ? -67.628 -76.265 31.196 1.00 18.73 29 ILE B CA 1
ATOM 6829 C C . ILE B 1 29 ? -66.588 -77.092 31.968 1.00 25.92 29 ILE B C 1
ATOM 6830 O O . ILE B 1 29 ? -66.627 -78.328 31.950 1.00 25.38 29 ILE B O 1
ATOM 6835 N N . GLU B 1 30 ? -65.673 -76.414 32.659 1.00 20.83 30 GLU B N 1
ATOM 6836 C CA . GLU B 1 30 ? -64.632 -77.095 33.426 1.00 19.96 30 GLU B CA 1
ATOM 6837 C C . GLU B 1 30 ? -64.756 -76.816 34.931 1.00 23.54 30 GLU B C 1
ATOM 6838 O O . GLU B 1 30 ? -65.333 -75.809 35.333 1.00 21.42 30 GLU B O 1
ATOM 6844 N N . ALA B 1 31 ? -64.228 -77.728 35.747 1.00 19.99 31 ALA B N 1
ATOM 6845 C CA . ALA B 1 31 ? -64.482 -77.742 37.181 1.00 20.43 31 ALA B CA 1
ATOM 6846 C C . ALA B 1 31 ? -63.291 -77.311 38.021 1.00 18.29 31 ALA B C 1
ATOM 6847 O O . ALA B 1 31 ? -63.415 -77.179 39.230 1.00 22.26 31 ALA B O 1
ATOM 6849 N N . ALA B 1 32 ? -62.141 -77.107 37.390 1.00 20.62 32 ALA B N 1
ATOM 6850 C CA . ALA B 1 32 ? -60.905 -76.909 38.136 1.00 19.70 32 ALA B CA 1
ATOM 6851 C C . ALA B 1 32 ? -60.983 -75.682 39.046 1.00 20.63 32 ALA B C 1
ATOM 6852 O O . ALA B 1 32 ? -60.540 -75.740 40.187 1.00 25.25 32 ALA B O 1
ATOM 6854 N N . ARG B 1 33 ? -61.558 -74.585 38.561 1.00 20.93 33 ARG B N 1
ATOM 6855 C CA . ARG B 1 33 ? -61.624 -73.369 39.378 1.00 19.73 33 ARG B CA 1
ATOM 6856 C C . ARG B 1 33 ? -62.493 -73.597 40.616 1.00 18.38 33 ARG B C 1
ATOM 6857 O O . ARG B 1 33 ? -62.118 -73.215 41.723 1.00 19.91 33 ARG B O 1
ATOM 6865 N N . ALA B 1 34 ? -63.643 -74.243 40.431 1.00 19.36 34 ALA B N 1
ATOM 6866 C CA . ALA B 1 34 ? -64.535 -74.531 41.552 1.00 18.72 34 ALA B CA 1
ATOM 6867 C C . ALA B 1 34 ? -63.826 -75.334 42.635 1.00 21.96 34 ALA B C 1
ATOM 6868 O O . ALA B 1 34 ? -63.960 -75.049 43.828 1.00 21.53 34 ALA B O 1
ATOM 6870 N N . GLU B 1 35 ? -63.070 -76.342 42.215 1.00 20.90 35 GLU B N 1
ATOM 6871 C CA . GLU B 1 35 ? -62.352 -77.184 43.162 1.00 20.05 35 GLU B CA 1
ATOM 6872 C C . GLU B 1 35 ? -61.297 -76.380 43.906 1.00 19.67 35 GLU B C 1
ATOM 6873 O O . GLU B 1 35 ? -61.137 -76.517 45.110 1.00 23.75 35 GLU B O 1
ATOM 6879 N N . LEU B 1 36 ? -60.591 -75.526 43.181 1.00 19.91 36 LEU B N 1
ATOM 6880 C CA . LEU B 1 36 ? -59.496 -74.783 43.773 1.00 21.46 36 LEU B CA 1
ATOM 6881 C C . LEU B 1 36 ? -59.981 -73.675 44.714 1.00 19.27 36 LEU B C 1
ATOM 6882 O O . LEU B 1 36 ? -59.382 -73.464 45.761 1.00 20.83 36 LEU B O 1
ATOM 6887 N N . ILE B 1 37 ? -61.068 -72.993 44.366 1.00 17.22 37 ILE B N 1
ATOM 6888 C CA . ILE B 1 37 ? -61.563 -71.945 45.247 1.00 18.46 37 ILE B CA 1
ATOM 6889 C C . ILE B 1 37 ? -62.111 -72.581 46.525 1.00 21.32 37 ILE B C 1
ATOM 6890 O O . ILE B 1 37 ? -61.940 -72.047 47.613 1.00 19.44 37 ILE B O 1
ATOM 6895 N N . THR B 1 38 ? -62.714 -73.756 46.389 1.00 20.32 38 THR B N 1
ATOM 6896 C CA . THR B 1 38 ? -63.237 -74.487 47.527 1.00 19.50 38 THR B CA 1
ATOM 6897 C C . THR B 1 38 ? -62.112 -74.950 48.437 1.00 20.92 38 THR B C 1
ATOM 6898 O O . THR B 1 38 ? -62.184 -74.834 49.651 1.00 19.14 38 THR B O 1
ATOM 6902 N N . GLU B 1 39 ? -61.061 -75.462 47.823 1.00 21.94 39 GLU B N 1
ATOM 6903 C CA . GLU B 1 39 ? -59.899 -75.915 48.551 1.00 20.78 39 GLU B CA 1
ATOM 6904 C C . GLU B 1 39 ? -59.272 -74.777 49.377 1.00 23.37 39 GLU B C 1
ATOM 6905 O O . GLU B 1 39 ? -58.941 -74.962 50.545 1.00 20.58 39 GLU B O 1
ATOM 6911 N N . SER B 1 40 ? -59.134 -73.600 48.775 1.00 20.57 40 SER B N 1
ATOM 6912 C CA . SER B 1 40 ? -58.548 -72.451 49.469 1.00 20.42 40 SER B CA 1
ATOM 6913 C C . SER B 1 40 ? -59.426 -71.946 50.612 1.00 19.64 40 SER B C 1
ATOM 6914 O O . SER B 1 40 ? -58.946 -71.715 51.712 1.00 23.06 40 SER B O 1
ATOM 6917 N N . PHE B 1 41 ? -60.716 -71.783 50.347 1.00 19.80 41 PHE B N 1
ATOM 6918 C CA . PHE B 1 41 ? -61.636 -71.279 51.357 1.00 19.80 41 PHE B CA 1
ATOM 6919 C C . PHE B 1 41 ? -61.719 -72.201 52.576 1.00 22.74 41 PHE B C 1
ATOM 6920 O O . PHE B 1 41 ? -61.792 -71.726 53.707 1.00 20.01 41 PHE B O 1
ATOM 6928 N N . LYS B 1 42 ? -61.701 -73.512 52.343 1.00 21.64 42 LYS B N 1
ATOM 6929 C CA . LYS B 1 42 ? -61.666 -74.467 53.443 1.00 22.20 42 LYS B CA 1
ATOM 6930 C C . LYS B 1 42 ? -60.434 -74.220 54.319 1.00 19.36 42 LYS B C 1
ATOM 6931 O O . LYS B 1 42 ? -60.509 -74.315 55.526 1.00 22.99 42 LYS B O 1
ATOM 6937 N N . ALA B 1 43 ? -59.310 -73.880 53.696 1.00 20.26 43 ALA B N 1
ATOM 6938 C CA . ALA B 1 43 ? -58.067 -73.647 54.421 1.00 19.01 43 ALA B CA 1
ATOM 6939 C C . ALA B 1 43 ? -57.989 -72.283 55.127 1.00 23.78 43 ALA B C 1
ATOM 6940 O O . ALA B 1 43 ? -57.154 -72.092 56.000 1.00 27.53 43 ALA B O 1
ATOM 6942 N N . THR B 1 44 ? -58.828 -71.328 54.746 1.00 23.22 44 THR B N 1
ATOM 6943 C CA . THR B 1 44 ? -58.695 -69.981 55.298 1.00 24.02 44 THR B CA 1
ATOM 6944 C C . THR B 1 44 ? -59.870 -69.545 56.181 1.00 24.66 44 THR B C 1
ATOM 6945 O O . THR B 1 44 ? -59.970 -68.371 56.544 1.00 23.45 44 THR B O 1
ATOM 6949 N N . GLU B 1 45 ? -60.757 -70.483 56.504 1.00 19.56 45 GLU B N 1
ATOM 6950 C CA . GLU B 1 45 ? -61.888 -70.215 57.381 1.00 21.67 45 GLU B CA 1
ATOM 6951 C C . GLU B 1 45 ? -61.457 -69.496 58.654 1.00 24.41 45 GLU B C 1
ATOM 6952 O O . GLU B 1 45 ? -60.485 -69.890 59.293 1.00 24.18 45 GLU B O 1
ATOM 6958 N N . GLY B 1 46 ? -62.172 -68.428 58.995 1.00 24.75 46 GLY B N 1
ATOM 6959 C CA . GLY B 1 46 ? -61.901 -67.667 60.202 1.00 19.51 46 GLY B CA 1
ATOM 6960 C C . GLY B 1 46 ? -61.148 -66.367 59.963 1.00 21.22 46 GLY B C 1
ATOM 6961 O O . GLY B 1 46 ? -61.094 -65.515 60.845 1.00 25.22 46 GLY B O 1
ATOM 6962 N N . GLN B 1 47 ? -60.558 -66.228 58.777 1.00 23.14 47 GLN B N 1
ATOM 6963 C CA . GLN B 1 47 ? -59.798 -65.040 58.397 1.00 19.07 47 GLN B CA 1
ATOM 6964 C C . GLN B 1 47 ? -60.717 -63.982 57.770 1.00 20.10 47 GLN B C 1
ATOM 6965 O O . GLN B 1 47 ? -61.848 -64.291 57.396 1.00 20.42 47 GLN B O 1
ATOM 6971 N N . PRO B 1 48 ? -60.245 -62.730 57.662 1.00 19.53 48 PRO B N 1
ATOM 6972 C CA . PRO B 1 48 ? -61.102 -61.719 57.037 1.00 19.13 48 PRO B CA 1
ATOM 6973 C C . PRO B 1 48 ? -61.423 -62.078 55.594 1.00 21.68 48 PRO B C 1
ATOM 6974 O O . PRO B 1 48 ? -60.575 -62.639 54.896 1.00 19.20 48 PRO B O 1
ATOM 6978 N N . VAL B 1 49 ? -62.641 -61.765 55.171 1.00 16.41 49 VAL B N 1
ATOM 6979 C CA . VAL B 1 49 ? -63.116 -62.090 53.832 1.00 21.16 49 VAL B CA 1
ATOM 6980 C C . VAL B 1 49 ? -62.142 -61.686 52.717 1.00 18.37 49 VAL B C 1
ATOM 6981 O O . VAL B 1 49 ? -61.875 -62.474 51.806 1.00 16.11 49 VAL B O 1
ATOM 6985 N N . VAL B 1 50 ? -61.614 -60.465 52.783 1.00 15.92 50 VAL B N 1
ATOM 6986 C CA . VAL B 1 50 ? -60.790 -59.985 51.684 1.00 18.64 50 VAL B CA 1
ATOM 6987 C C . VAL B 1 50 ? -59.471 -60.764 51.615 1.00 17.89 50 VAL B C 1
ATOM 6988 O O . VAL B 1 50 ? -58.928 -60.962 50.535 1.00 17.65 50 VAL B O 1
ATOM 6992 N N . MET B 1 51 ? -58.977 -61.217 52.763 1.00 18.93 51 MET B N 1
ATOM 6993 C CA . MET B 1 51 ? -57.772 -62.042 52.788 1.00 19.14 51 MET B CA 1
ATOM 6994 C C . MET B 1 51 ? -58.081 -63.416 52.186 1.00 18.34 51 MET B C 1
ATOM 6995 O O . MET B 1 51 ? -57.259 -63.988 51.472 1.00 19.76 51 MET B O 1
ATOM 7000 N N . ARG B 1 52 ? -59.278 -63.930 52.454 1.00 19.08 52 ARG B N 1
ATOM 7001 C CA . ARG B 1 52 ? -59.687 -65.217 51.896 1.00 20.09 52 ARG B CA 1
ATOM 7002 C C . ARG B 1 52 ? -59.834 -65.123 50.383 1.00 21.14 52 ARG B C 1
ATOM 7003 O O . ARG B 1 52 ? -59.495 -66.064 49.671 1.00 19.15 52 ARG B O 1
ATOM 7011 N N . LYS B 1 53 ? -60.302 -63.978 49.888 1.00 17.69 53 LYS B N 1
ATOM 7012 C CA . LYS B 1 53 ? -60.388 -63.779 48.448 1.00 15.48 53 LYS B CA 1
ATOM 7013 C C . LYS B 1 53 ? -58.996 -63.770 47.798 1.00 19.84 53 LYS B C 1
ATOM 7014 O O . LYS B 1 53 ? -58.796 -64.354 46.734 1.00 17.51 53 LYS B O 1
ATOM 7020 N N . ALA B 1 54 ? -58.040 -63.105 48.439 1.00 15.00 54 ALA B N 1
ATOM 7021 C CA . ALA B 1 54 ? -56.685 -63.021 47.904 1.00 18.35 54 ALA B CA 1
ATOM 7022 C C . ALA B 1 54 ? -56.008 -64.396 47.879 1.00 17.56 54 ALA B C 1
ATOM 7023 O O . ALA B 1 54 ? -55.400 -64.771 46.887 1.00 18.59 54 ALA B O 1
ATOM 7025 N N . ARG B 1 55 ? -56.133 -65.130 48.977 1.00 18.39 55 ARG B N 1
ATOM 7026 C CA . ARG B 1 55 ? -55.582 -66.471 49.077 1.00 21.71 55 ARG B CA 1
ATOM 7027 C C . ARG B 1 55 ? -56.209 -67.415 48.053 1.00 21.14 55 ARG B C 1
ATOM 7028 O O . ARG B 1 55 ? -55.515 -68.231 47.461 1.00 23.43 55 ARG B O 1
ATOM 7036 N N . ALA B 1 56 ? -57.512 -67.283 47.828 1.00 16.65 56 ALA B N 1
ATOM 7037 C CA . ALA B 1 56 ? -58.179 -68.110 46.829 1.00 18.64 56 ALA B CA 1
ATOM 7038 C C . ALA B 1 56 ? -57.688 -67.785 45.425 1.00 22.22 56 ALA B C 1
ATOM 7039 O O . ALA B 1 56 ? -57.463 -68.681 44.620 1.00 22.56 56 ALA B O 1
ATOM 7041 N N . PHE B 1 57 ? -57.527 -66.498 45.141 1.00 20.15 57 PHE B N 1
ATOM 7042 C CA . PHE B 1 57 ? -57.029 -66.044 43.850 1.00 18.68 57 PHE B CA 1
ATOM 7043 C C . PHE B 1 57 ? -55.605 -66.574 43.670 1.00 22.43 57 PHE B C 1
ATOM 7044 O O . PHE B 1 57 ? -55.231 -67.062 42.600 1.00 22.58 57 PHE B O 1
ATOM 7052 N N . GLU B 1 58 ? -54.828 -66.508 44.745 1.00 20.75 58 GLU B N 1
ATOM 7053 C CA . GLU B 1 58 ? -53.493 -67.079 44.772 1.00 19.89 58 GLU B CA 1
ATOM 7054 C C . GLU B 1 58 ? -53.518 -68.593 44.530 1.00 22.39 58 GLU B C 1
ATOM 7055 O O . GLU B 1 58 ? -52.762 -69.110 43.709 1.00 21.78 58 GLU B O 1
ATOM 7061 N N . HIS B 1 59 ? -54.389 -69.302 45.233 1.00 22.94 59 HIS B N 1
ATOM 7062 C CA . HIS B 1 59 ? -54.436 -70.755 45.091 1.00 21.62 59 HIS B CA 1
ATOM 7063 C C . HIS B 1 59 ? -54.866 -71.151 43.676 1.00 24.38 59 HIS B C 1
ATOM 7064 O O . HIS B 1 59 ? -54.326 -72.091 43.093 1.00 25.83 59 HIS B O 1
ATOM 7071 N N . ILE B 1 60 ? -55.829 -70.419 43.130 1.00 19.66 60 ILE B N 1
ATOM 7072 C CA . ILE B 1 60 ? -56.314 -70.674 41.780 1.00 20.94 60 ILE B CA 1
ATOM 7073 C C . ILE B 1 60 ? -55.207 -70.488 40.740 1.00 22.93 60 ILE B C 1
ATOM 7074 O O . ILE B 1 60 ? -54.965 -71.376 39.923 1.00 23.65 60 ILE B O 1
ATOM 7079 N N . LEU B 1 61 ? -54.522 -69.351 40.774 1.00 20.17 61 LEU B N 1
ATOM 7080 C CA . LEU B 1 61 ? -53.512 -69.076 39.761 1.00 19.90 61 LEU B CA 1
ATOM 7081 C C . LEU B 1 61 ? -52.274 -69.971 39.892 1.00 22.13 61 LEU B C 1
ATOM 7082 O O . LEU B 1 61 ? -51.572 -70.209 38.911 1.00 22.20 61 LEU B O 1
ATOM 7087 N N . LYS B 1 62 ? -52.003 -70.458 41.099 1.00 19.17 62 LYS B N 1
ATOM 7088 C CA . LYS B 1 62 ? -50.866 -71.350 41.304 1.00 24.66 62 LYS B CA 1
ATOM 7089 C C . LYS B 1 62 ? -51.113 -72.723 40.696 1.00 26.28 62 LYS B C 1
ATOM 7090 O O . LYS B 1 62 ? -50.174 -73.366 40.248 1.00 23.59 62 LYS B O 1
ATOM 7096 N N . ASN B 1 63 ? -52.379 -73.147 40.665 1.00 22.09 63 ASN B N 1
ATOM 7097 C CA . ASN B 1 63 ? -52.723 -74.528 40.347 1.00 24.61 63 ASN B CA 1
ATOM 7098 C C . ASN B 1 63 ? -53.672 -74.754 39.163 1.00 25.17 63 ASN B C 1
ATOM 7099 O O . ASN B 1 63 ? -53.827 -75.883 38.722 1.00 29.25 63 ASN B O 1
ATOM 7104 N N . LEU B 1 64 ? -54.316 -73.705 38.665 1.00 22.13 64 LEU B N 1
ATOM 7105 C CA . LEU B 1 64 ? -55.230 -73.858 37.537 1.00 24.00 64 LEU B CA 1
ATOM 7106 C C . LEU B 1 64 ? -54.479 -74.419 36.321 1.00 23.08 64 LEU B C 1
ATOM 7107 O O . LEU B 1 64 ? -53.430 -73.913 35.952 1.00 21.72 64 LEU B O 1
ATOM 7112 N N . PRO B 1 65 ? -55.000 -75.493 35.715 1.00 24.61 65 PRO B N 1
ATOM 7113 C CA . PRO B 1 65 ? -54.300 -76.045 34.542 1.00 22.92 65 PRO B CA 1
ATOM 7114 C C . PRO B 1 65 ? -54.081 -74.989 33.463 1.00 26.14 65 PRO B C 1
ATOM 7115 O O . PRO B 1 65 ? -54.990 -74.207 33.189 1.00 23.14 65 PRO B O 1
ATOM 7119 N N . ILE B 1 66 ? -52.881 -74.941 32.898 1.00 19.43 66 ILE B N 1
ATOM 7120 C CA . ILE B 1 66 ? -52.592 -73.998 31.826 1.00 22.27 66 ILE B CA 1
ATOM 7121 C C . ILE B 1 66 ? -52.235 -74.739 30.536 1.00 24.24 66 ILE B C 1
ATOM 7122 O O . ILE B 1 66 ? -51.927 -75.923 30.548 1.00 26.73 66 ILE B O 1
ATOM 7127 N N . ILE B 1 67 ? -52.284 -74.025 29.426 1.00 22.87 67 ILE B N 1
ATOM 7128 C CA . ILE B 1 67 ? -51.995 -74.600 28.131 1.00 21.61 67 ILE B CA 1
ATOM 7129 C C . ILE B 1 67 ? -51.553 -73.478 27.208 1.00 23.38 67 ILE B C 1
ATOM 7130 O O . ILE B 1 67 ? -52.022 -72.351 27.330 1.00 28.40 67 ILE B O 1
ATOM 7135 N N . ILE B 1 68 ? -50.604 -73.773 26.330 1.00 23.88 68 ILE B N 1
ATOM 7136 C CA . ILE B 1 68 ? -50.277 -72.886 25.226 1.00 20.98 68 ILE B CA 1
ATOM 7137 C C . ILE B 1 68 ? -50.819 -73.538 23.972 1.00 23.84 68 ILE B C 1
ATOM 7138 O O . ILE B 1 68 ? -50.428 -74.655 23.647 1.00 29.04 68 ILE B O 1
ATOM 7143 N N . ARG B 1 69 ? -51.740 -72.860 23.291 1.00 24.93 69 ARG B N 1
ATOM 7144 C CA . ARG B 1 69 ? -52.431 -73.430 22.138 1.00 23.64 69 ARG B CA 1
ATOM 7145 C C . ARG B 1 69 ? -51.523 -73.371 20.900 1.00 26.86 69 ARG B C 1
ATOM 7146 O O . ARG B 1 69 ? -50.625 -72.531 20.846 1.00 27.06 69 ARG B O 1
ATOM 7154 N N . PRO B 1 70 ? -51.761 -74.251 19.902 1.00 25.63 70 PRO B N 1
ATOM 7155 C CA . PRO B 1 70 ? -50.851 -74.319 18.750 1.00 25.41 70 PRO B CA 1
ATOM 7156 C C . PRO B 1 70 ? -50.658 -72.969 18.081 1.00 24.53 70 PRO B C 1
ATOM 7157 O O . PRO B 1 70 ? -51.639 -72.286 17.788 1.00 27.04 70 PRO B O 1
ATOM 7161 N N . GLU B 1 71 ? -49.397 -72.594 17.899 1.00 22.74 71 GLU B N 1
ATOM 7162 C CA . GLU B 1 71 ? -48.992 -71.382 17.200 1.00 25.65 71 GLU B CA 1
ATOM 7163 C C . GLU B 1 71 ? -49.276 -70.061 17.915 1.00 28.39 71 GLU B C 1
ATOM 7164 O O . GLU B 1 71 ? -49.052 -69.002 17.335 1.00 25.76 71 GLU B O 1
ATOM 7170 N N . GLU B 1 72 ? -49.765 -70.100 19.149 1.00 23.82 72 GLU B N 1
ATOM 7171 C CA . GLU B 1 72 ? -50.020 -68.847 19.866 1.00 25.04 72 GLU B CA 1
ATOM 7172 C C . GLU B 1 72 ? -48.743 -68.025 20.028 1.00 25.95 72 GLU B C 1
ATOM 7173 O O . GLU B 1 72 ? -47.697 -68.563 20.373 1.00 26.89 72 GLU B O 1
ATOM 7179 N N . LEU B 1 73 ? -48.831 -66.725 19.762 1.00 23.53 73 LEU B N 1
ATOM 7180 C CA . LEU B 1 73 ? -47.755 -65.801 20.119 1.00 24.94 73 LEU B CA 1
ATOM 7181 C C . LEU B 1 73 ? -48.015 -65.187 21.501 1.00 25.83 73 LEU B C 1
ATOM 7182 O O . LEU B 1 73 ? -47.110 -65.087 22.327 1.00 28.67 73 LEU B O 1
ATOM 7187 N N . ILE B 1 74 ? -49.258 -64.777 21.731 1.00 22.13 74 ILE B N 1
ATOM 7188 C CA . ILE B 1 74 ? -49.701 -64.284 23.029 1.00 20.20 74 ILE B CA 1
ATOM 7189 C C . ILE B 1 74 ? -50.405 -65.409 23.777 1.00 20.28 74 ILE B C 1
ATOM 7190 O O . ILE B 1 74 ? -51.387 -65.957 23.285 1.00 25.93 74 ILE B O 1
ATOM 7195 N N . VAL B 1 75 ? -49.921 -65.749 24.962 1.00 20.62 75 VAL B N 1
ATOM 7196 C CA . VAL B 1 75 ? -50.436 -66.925 25.664 1.00 20.73 75 VAL B CA 1
ATOM 7197 C C . VAL B 1 75 ? -51.259 -66.582 26.913 1.00 20.09 75 VAL B C 1
ATOM 7198 O O . VAL B 1 75 ? -51.169 -65.486 27.453 1.00 21.34 75 VAL B O 1
ATOM 7202 N N . GLY B 1 76 ? -52.059 -67.544 27.356 1.00 21.65 76 GLY B N 1
ATOM 7203 C CA . GLY B 1 76 ? -52.903 -67.388 28.522 1.00 21.50 76 GLY B CA 1
ATOM 7204 C C . GLY B 1 76 ? -54.298 -67.906 28.240 1.00 20.74 76 GLY B C 1
ATOM 7205 O O . GLY B 1 76 ? -55.067 -67.277 27.522 1.00 21.17 76 GLY B O 1
ATOM 7206 N N . SER B 1 77 ? -54.619 -69.068 28.793 1.00 19.18 77 SER B N 1
ATOM 7207 C CA . SER B 1 77 ? -55.938 -69.650 28.611 1.00 21.44 77 SER B CA 1
ATOM 7208 C C . SER B 1 77 ? -56.508 -70.001 29.963 1.00 17.96 77 SER B C 1
ATOM 7209 O O . SER B 1 77 ? -55.799 -70.490 30.831 1.00 21.59 77 SER B O 1
ATOM 7212 N N . THR B 1 78 ? -57.800 -69.773 30.129 1.00 18.92 78 THR B N 1
ATOM 7213 C CA . THR B 1 78 ? -58.455 -70.038 31.399 1.00 20.83 78 THR B CA 1
ATOM 7214 C C . THR B 1 78 ? -59.010 -71.475 31.456 1.00 18.76 78 THR B C 1
ATOM 7215 O O . THR B 1 78 ? -59.153 -72.048 32.536 1.00 20.56 78 THR B O 1
ATOM 7219 N N . THR B 1 79 ? -59.292 -72.047 30.285 1.00 21.91 79 THR B N 1
ATOM 7220 C CA . THR B 1 79 ? -59.750 -73.430 30.162 1.00 19.77 79 THR B CA 1
ATOM 7221 C C . THR B 1 79 ? -58.885 -74.237 29.192 1.00 22.08 79 THR B C 1
ATOM 7222 O O . THR B 1 79 ? -58.297 -73.692 28.262 1.00 19.84 79 THR B O 1
ATOM 7226 N N . ILE B 1 80 ? -58.815 -75.543 29.411 1.00 23.21 80 ILE B N 1
ATOM 7227 C CA . ILE B 1 80 ? -58.129 -76.418 28.472 1.00 21.85 80 ILE B CA 1
ATOM 7228 C C . ILE B 1 80 ? -58.880 -76.371 27.147 1.00 19.51 80 ILE B C 1
ATOM 7229 O O . ILE B 1 80 ? -58.294 -76.134 26.101 1.00 21.15 80 ILE B O 1
ATOM 7234 N N . ALA B 1 81 ? -60.193 -76.537 27.214 1.00 22.64 81 ALA B N 1
ATOM 7235 C CA . ALA B 1 81 ? -61.044 -76.439 26.032 1.00 23.49 81 ALA B CA 1
ATOM 7236 C C . ALA B 1 81 ? -61.129 -74.995 25.532 1.00 23.68 81 ALA B C 1
ATOM 7237 O O . ALA B 1 81 ? -61.445 -74.098 26.308 1.00 24.87 81 ALA B O 1
ATOM 7239 N N . PRO B 1 82 ? -60.850 -74.767 24.233 1.00 24.36 82 PRO B N 1
ATOM 7240 C CA . PRO B 1 82 ? -61.029 -73.415 23.694 1.00 20.76 82 PRO B CA 1
ATOM 7241 C C . PRO B 1 82 ? -62.481 -72.952 23.814 1.00 24.82 82 PRO B C 1
ATOM 7242 O O . PRO B 1 82 ? -63.402 -73.767 23.690 1.00 21.05 82 PRO B O 1
ATOM 7246 N N . ARG B 1 83 ? -62.663 -71.662 24.101 1.00 20.88 83 ARG B N 1
ATOM 7247 C CA . ARG B 1 83 ? -63.981 -71.057 24.279 1.00 18.57 83 ARG B CA 1
ATOM 7248 C C . ARG B 1 83 ? -64.798 -71.713 25.405 1.00 19.34 83 ARG B C 1
ATOM 7249 O O . ARG B 1 83 ? -66.021 -71.570 25.463 1.00 21.96 83 ARG B O 1
ATOM 7257 N N . GLY B 1 84 ? -64.111 -72.412 26.305 1.00 20.36 84 GLY B N 1
ATOM 7258 C CA . GLY B 1 84 ? -64.750 -73.025 27.450 1.00 21.56 84 GLY B CA 1
ATOM 7259 C C . GLY B 1 84 ? -64.893 -72.019 28.580 1.00 23.24 84 GLY B C 1
ATOM 7260 O O . GLY B 1 84 ? -64.589 -70.834 28.404 1.00 21.88 84 GLY B O 1
ATOM 7261 N N . CYS B 1 85 ? -65.357 -72.481 29.735 1.00 20.39 85 CYS B N 1
ATOM 7262 C CA . CYS B 1 85 ? -65.457 -71.619 30.909 1.00 18.79 85 CYS B CA 1
ATOM 7263 C C . CYS B 1 85 ? -65.241 -72.390 32.190 1.00 22.47 85 CYS B C 1
ATOM 7264 O O . CYS B 1 85 ? -65.537 -73.587 32.274 1.00 18.99 85 CYS B O 1
ATOM 7267 N N . GLN B 1 86 ? -64.729 -71.687 33.190 1.00 18.21 86 GLN B N 1
ATOM 7268 C CA . GLN B 1 86 ? -64.689 -72.204 34.543 1.00 19.11 86 GLN B CA 1
ATOM 7269 C C . GLN B 1 86 ? -66.024 -71.860 35.191 1.00 19.53 86 GLN B C 1
ATOM 7270 O O . GLN B 1 86 ? -66.891 -71.266 34.540 1.00 20.30 86 GLN B O 1
ATOM 7276 N N . THR B 1 87 ? -66.203 -72.235 36.457 1.00 17.63 87 THR B N 1
ATOM 7277 C CA . THR B 1 87 ? -67.415 -71.866 37.171 1.00 18.50 87 THR B CA 1
ATOM 7278 C C . THR B 1 87 ? -67.091 -71.066 38.433 1.00 19.45 87 THR B C 1
ATOM 7279 O O . THR B 1 87 ? -65.944 -71.032 38.893 1.00 19.67 87 THR B O 1
ATOM 7283 N N . TYR B 1 88 ? -68.115 -70.414 38.970 1.00 18.30 88 TYR B N 1
ATOM 7284 C CA . TYR B 1 88 ? -67.940 -69.374 39.971 1.00 15.53 88 TYR B CA 1
ATOM 7285 C C . TYR B 1 88 ? -69.002 -69.563 41.051 1.00 17.88 88 TYR B C 1
ATOM 7286 O O . TYR B 1 88 ? -69.948 -68.785 41.156 1.00 17.77 88 TYR B O 1
ATOM 7295 N N . PRO B 1 89 ? -68.852 -70.630 41.856 1.00 15.73 89 PRO B N 1
ATOM 7296 C CA . PRO B 1 89 ? -69.878 -70.979 42.835 1.00 17.21 89 PRO B CA 1
ATOM 7297 C C . PRO B 1 89 ? -69.918 -69.990 44.000 1.00 18.12 89 PRO B C 1
ATOM 7298 O O . PRO B 1 89 ? -70.873 -70.029 44.762 1.00 19.89 89 PRO B O 1
ATOM 7302 N N . GLU B 1 90 ? -68.924 -69.111 44.125 1.00 18.53 90 GLU B N 1
ATOM 7303 C CA . GLU B 1 90 ? -68.981 -68.077 45.154 1.00 16.76 90 GLU B CA 1
ATOM 7304 C C . GLU B 1 90 ? -70.176 -67.137 44.921 1.00 19.39 90 GLU B C 1
ATOM 7305 O O . GLU B 1 90 ? -70.672 -66.515 45.852 1.00 17.31 90 GLU B O 1
ATOM 7311 N N . PHE B 1 91 ? -70.632 -67.038 43.676 1.00 17.47 91 PHE B N 1
ATOM 7312 C CA . PHE B 1 91 ? -71.794 -66.213 43.363 1.00 16.92 91 PHE B CA 1
ATOM 7313 C C . PHE B 1 91 ? -73.093 -67.039 43.348 1.00 18.49 91 PHE B C 1
ATOM 7314 O O . PHE B 1 91 ? -74.067 -66.683 44.021 1.00 18.72 91 PHE B O 1
ATOM 7322 N N . SER B 1 92 ? -73.095 -68.138 42.589 1.00 17.08 92 SER B N 1
ATOM 7323 C CA . SER B 1 92 ? -74.234 -69.064 42.524 1.00 17.46 92 SER B CA 1
ATOM 7324 C C . SER B 1 92 ? -73.797 -70.356 41.827 1.00 17.95 92 SER B C 1
ATOM 7325 O O . SER B 1 92 ? -72.803 -70.355 41.096 1.00 17.79 92 SER B O 1
ATOM 7328 N N . TYR B 1 93 ? -74.531 -71.446 42.046 1.00 19.30 93 TYR B N 1
ATOM 7329 C CA . TYR B 1 93 ? -74.232 -72.708 41.361 1.00 19.55 93 TYR B CA 1
ATOM 7330 C C . TYR B 1 93 ? -75.480 -73.598 41.147 1.00 19.40 93 TYR B C 1
ATOM 7331 O O . TYR B 1 93 ? -75.454 -74.504 40.321 1.00 20.89 93 TYR B O 1
ATOM 7340 N N . GLU B 1 94 ? -76.549 -73.366 41.905 1.00 18.97 94 GLU B N 1
ATOM 7341 C CA . GLU B 1 94 ? -77.727 -74.233 41.830 1.00 22.12 94 GLU B CA 1
ATOM 7342 C C . GLU B 1 94 ? -78.369 -74.226 40.445 1.00 27.27 94 GLU B C 1
ATOM 7343 O O . GLU B 1 94 ? -78.859 -75.258 39.997 1.00 23.06 94 GLU B O 1
ATOM 7349 N N . TRP B 1 95 ? -78.346 -73.088 39.752 1.00 18.83 95 TRP B N 1
ATOM 7350 C CA . TRP B 1 95 ? -78.874 -73.060 38.386 1.00 19.03 95 TRP B CA 1
ATOM 7351 C C . TRP B 1 95 ? -78.125 -74.033 37.479 1.00 23.49 95 TRP B C 1
ATOM 7352 O O . TRP B 1 95 ? -78.719 -74.647 36.601 1.00 23.20 95 TRP B O 1
ATOM 7363 N N . LEU B 1 96 ? -76.815 -74.152 37.681 1.00 20.72 96 LEU B N 1
ATOM 7364 C CA . LEU B 1 96 ? -75.990 -74.947 36.788 1.00 20.55 96 LEU B CA 1
ATOM 7365 C C . LEU B 1 96 ? -76.221 -76.440 37.026 1.00 22.99 96 LEU B C 1
ATOM 7366 O O . LEU B 1 96 ? -76.310 -77.214 36.076 1.00 22.61 96 LEU B O 1
ATOM 7371 N N . GLU B 1 97 ? -76.332 -76.832 38.291 1.00 20.85 97 GLU B N 1
ATOM 7372 C CA . GLU B 1 97 ? -76.605 -78.221 38.605 1.00 22.19 97 GLU B CA 1
ATOM 7373 C C . GLU B 1 97 ? -77.955 -78.609 38.018 1.00 24.47 97 GLU B C 1
ATOM 7374 O O . GLU B 1 97 ? -78.094 -79.686 37.470 1.00 24.85 97 GLU B O 1
ATOM 7380 N N . ALA B 1 98 ? -78.933 -77.711 38.092 1.00 21.96 98 ALA B N 1
ATOM 7381 C CA . ALA B 1 98 ? -80.247 -78.000 37.551 1.00 21.86 98 ALA B CA 1
ATOM 7382 C C . ALA B 1 98 ? -80.241 -78.132 36.026 1.00 26.86 98 ALA B C 1
ATOM 7383 O O . ALA B 1 98 ? -81.184 -78.660 35.458 1.00 27.17 98 ALA B O 1
ATOM 7385 N N . GLU B 1 99 ? -79.187 -77.668 35.365 1.00 22.68 99 GLU B N 1
ATOM 7386 C CA . GLU B 1 99 ? -79.104 -77.794 33.915 1.00 21.12 99 GLU B CA 1
ATOM 7387 C C . GLU B 1 99 ? -78.055 -78.804 33.457 1.00 18.40 99 GLU B C 1
ATOM 7388 O O . GLU B 1 99 ? -77.693 -78.815 32.288 1.00 22.15 99 GLU B O 1
ATOM 7394 N N . PHE B 1 100 ? -77.546 -79.626 34.370 1.00 21.35 100 PHE B N 1
ATOM 7395 C CA . PHE B 1 100 ? -76.532 -80.623 34.011 1.00 25.05 100 PHE B CA 1
ATOM 7396 C C . PHE B 1 100 ? -76.910 -81.445 32.768 1.00 23.97 100 PHE B C 1
ATOM 7397 O O . PHE B 1 100 ? -76.080 -81.663 31.889 1.00 23.92 100 PHE B O 1
ATOM 7405 N N . GLU B 1 101 ? -78.170 -81.863 32.684 1.00 26.98 101 GLU B N 1
ATOM 7406 C CA . GLU B 1 101 ? -78.599 -82.778 31.623 1.00 26.52 101 GLU B CA 1
ATOM 7407 C C . GLU B 1 101 ? -79.024 -82.050 30.358 1.00 28.89 101 GLU B C 1
ATOM 7408 O O . GLU B 1 101 ? -79.148 -82.663 29.305 1.00 29.12 101 GLU B O 1
ATOM 7414 N N . THR B 1 102 ? -79.236 -80.743 30.448 1.00 25.92 102 THR B N 1
ATOM 7415 C CA . THR B 1 102 ? -79.811 -80.013 29.318 1.00 22.22 102 THR B CA 1
ATOM 7416 C C . THR B 1 102 ? -78.889 -78.972 28.689 1.00 24.79 102 THR B C 1
ATOM 7417 O O . THR B 1 102 ? -79.126 -78.536 27.560 1.00 26.35 102 THR B O 1
ATOM 7421 N N . VAL B 1 103 ? -77.841 -78.571 29.404 1.00 25.85 103 VAL B N 1
ATOM 7422 C CA . VAL B 1 103 ? -77.055 -77.422 28.961 1.00 24.49 103 VAL B CA 1
ATOM 7423 C C . VAL B 1 103 ? -76.362 -77.704 27.632 1.00 24.53 103 VAL B C 1
ATOM 7424 O O . VAL B 1 103 ? -76.135 -76.791 26.845 1.00 24.92 103 VAL B O 1
ATOM 7428 N N . GLU B 1 104 ? -76.062 -78.970 27.354 1.00 25.20 104 GLU B N 1
ATOM 7429 C CA . GLU B 1 104 ? -75.390 -79.305 26.105 1.00 23.60 104 GLU B CA 1
ATOM 7430 C C . GLU B 1 104 ? -76.274 -79.054 24.877 1.00 24.97 104 GLU B C 1
ATOM 7431 O O . GLU B 1 104 ? -75.771 -78.792 23.793 1.00 24.95 104 GLU B O 1
ATOM 7437 N N . THR B 1 105 ? -77.587 -79.110 25.049 1.00 26.11 105 THR B N 1
ATOM 7438 C CA . THR B 1 105 ? -78.477 -78.994 23.904 1.00 24.26 105 THR B CA 1
ATOM 7439 C C . THR B 1 105 ? -79.467 -77.846 24.027 1.00 27.32 105 THR B C 1
ATOM 7440 O O . THR B 1 105 ? -80.372 -77.742 23.218 1.00 25.65 105 THR B O 1
ATOM 7444 N N . ARG B 1 106 ? -79.321 -76.991 25.035 1.00 25.53 106 ARG B N 1
ATOM 7445 C CA . ARG B 1 106 ? -80.287 -75.904 25.200 1.00 24.23 106 ARG B CA 1
ATOM 7446 C C . ARG B 1 106 ? -80.188 -74.944 24.014 1.00 25.06 106 ARG B C 1
ATOM 7447 O O . ARG B 1 106 ? -79.166 -74.891 23.331 1.00 21.92 106 ARG B O 1
ATOM 7455 N N . SER B 1 107 ? -81.256 -74.194 23.777 1.00 21.31 107 SER B N 1
ATOM 7456 C CA . SER B 1 107 ? -81.364 -73.347 22.592 1.00 24.85 107 SER B CA 1
ATOM 7457 C C . SER B 1 107 ? -80.445 -72.123 22.581 1.00 27.36 107 SER B C 1
ATOM 7458 O O . SER B 1 107 ? -80.117 -71.614 21.516 1.00 28.26 107 SER B O 1
ATOM 7461 N N . ALA B 1 108 ? -80.052 -71.635 23.754 1.00 22.98 108 ALA B N 1
ATOM 7462 C CA . ALA B 1 108 ? -79.219 -70.431 23.821 1.00 23.97 108 ALA B CA 1
ATOM 7463 C C . ALA B 1 108 ? -77.892 -70.701 24.515 1.00 22.23 108 ALA B C 1
ATOM 7464 O O . ALA B 1 108 ? -77.865 -71.114 25.678 1.00 23.82 108 ALA B O 1
ATOM 7466 N N . ASP B 1 109 ? -76.799 -70.467 23.792 1.00 20.31 109 ASP B N 1
ATOM 7467 C CA . ASP B 1 109 ? -75.441 -70.648 24.318 1.00 21.72 109 ASP B CA 1
ATOM 7468 C C . ASP B 1 109 ? -75.220 -72.002 25.005 1.00 22.43 109 ASP B C 1
ATOM 7469 O O . ASP B 1 109 ? -74.929 -72.049 26.199 1.00 19.88 109 ASP B O 1
ATOM 7474 N N . PRO B 1 110 ? -75.349 -73.103 24.252 1.00 21.96 110 PRO B N 1
ATOM 7475 C CA . PRO B 1 110 ? -75.090 -74.412 24.860 1.00 21.60 110 PRO B CA 1
ATOM 7476 C C . PRO B 1 110 ? -73.612 -74.629 25.203 1.00 22.51 110 PRO B C 1
ATOM 7477 O O . PRO B 1 110 ? -72.729 -74.054 24.568 1.00 21.68 110 PRO B O 1
ATOM 7481 N N . PHE B 1 111 ? -73.365 -75.457 26.208 1.00 20.18 111 PHE B N 1
ATOM 7482 C CA . PHE B 1 111 ? -72.017 -75.846 26.612 1.00 21.18 111 PHE B CA 1
ATOM 7483 C C . PHE B 1 111 ? -71.972 -77.349 26.815 1.00 23.20 111 PHE B C 1
ATOM 7484 O O . PHE B 1 111 ? -72.921 -77.922 27.340 1.00 25.95 111 PHE B O 1
ATOM 7492 N N . TYR B 1 112 ? -70.861 -77.978 26.457 1.00 26.28 112 TYR B N 1
ATOM 7493 C CA . TYR B 1 112 ? -70.659 -79.376 26.795 1.00 25.97 112 TYR B CA 1
ATOM 7494 C C . TYR B 1 112 ? -70.170 -79.504 28.227 1.00 25.39 112 TYR B C 1
ATOM 7495 O O . TYR B 1 112 ? -69.367 -78.704 28.684 1.00 21.50 112 TYR B O 1
ATOM 7504 N N . ILE B 1 113 ? -70.667 -80.509 28.938 1.00 23.76 113 ILE B N 1
ATOM 7505 C CA . ILE B 1 113 ? -70.151 -80.822 30.263 1.00 22.65 113 ILE B CA 1
ATOM 7506 C C . ILE B 1 113 ? -70.091 -82.342 30.455 1.00 26.72 113 ILE B C 1
ATOM 7507 O O . ILE B 1 113 ? -71.091 -83.038 30.296 1.00 25.72 113 ILE B O 1
ATOM 7512 N N . SER B 1 114 ? -68.903 -82.841 30.778 1.00 26.40 114 SER B N 1
ATOM 7513 C CA . SER B 1 114 ? -68.669 -84.274 30.932 1.00 28.83 114 SER B CA 1
ATOM 7514 C C . SER B 1 114 ? -69.289 -84.797 32.216 1.00 30.22 114 SER B C 1
ATOM 7515 O O . SER B 1 114 ? -69.636 -84.023 33.111 1.00 25.89 114 SER B O 1
ATOM 7518 N N . GLU B 1 115 ? -69.417 -86.117 32.310 1.00 26.43 115 GLU B N 1
ATOM 7519 C CA . GLU B 1 115 ? -70.001 -86.729 33.490 1.00 25.30 115 GLU B CA 1
ATOM 7520 C C . GLU B 1 115 ? -69.057 -86.564 34.663 1.00 24.56 115 GLU B C 1
ATOM 7521 O O . GLU B 1 115 ? -69.494 -86.370 35.797 1.00 28.85 115 GLU B O 1
ATOM 7527 N N . GLU B 1 116 ? -67.762 -86.634 34.387 1.00 24.30 116 GLU B N 1
ATOM 7528 C CA . GLU B 1 116 ? -66.770 -86.441 35.432 1.00 27.35 116 GLU B CA 1
ATOM 7529 C C . GLU B 1 116 ? -66.787 -84.985 35.944 1.00 26.21 116 GLU B C 1
ATOM 7530 O O . GLU B 1 116 ? -66.697 -84.747 37.146 1.00 28.46 116 GLU B O 1
ATOM 7536 N N . THR B 1 117 ? -66.928 -84.020 35.038 1.00 25.42 117 THR B N 1
ATOM 7537 C CA . THR B 1 117 ? -67.056 -82.617 35.446 1.00 26.71 117 THR B CA 1
ATOM 7538 C C . THR B 1 117 ? -68.292 -82.420 36.335 1.00 23.17 117 THR B C 1
ATOM 7539 O O . THR B 1 117 ? -68.216 -81.773 37.378 1.00 25.67 117 THR B O 1
ATOM 7543 N N . LYS B 1 118 ? -69.413 -83.016 35.942 1.00 22.91 118 LYS B N 1
ATOM 7544 C CA . LYS B 1 118 ? -70.625 -82.958 36.749 1.00 20.47 118 LYS B CA 1
ATOM 7545 C C . LYS B 1 118 ? -70.379 -83.470 38.172 1.00 24.92 118 LYS B C 1
ATOM 7546 O O . LYS B 1 118 ? -70.763 -82.833 39.149 1.00 24.24 118 LYS B O 1
ATOM 7552 N N . LYS B 1 119 ? -69.736 -84.626 38.281 1.00 25.14 119 LYS B N 1
ATOM 7553 C CA . LYS B 1 119 ? -69.454 -85.211 39.583 1.00 25.71 119 LYS B CA 1
ATOM 7554 C C . LYS B 1 119 ? -68.529 -84.283 40.390 1.00 23.24 119 LYS B C 1
ATOM 7555 O O . LYS B 1 119 ? -68.762 -84.031 41.563 1.00 23.95 119 LYS B O 1
ATOM 7561 N N . ARG B 1 120 ? -67.488 -83.776 39.745 1.00 24.40 120 ARG B N 1
ATOM 7562 C CA . ARG B 1 120 ? -66.550 -82.878 40.405 1.00 24.88 120 ARG B CA 1
ATOM 7563 C C . ARG B 1 120 ? -67.224 -81.589 40.906 1.00 25.44 120 ARG B C 1
ATOM 7564 O O . ARG B 1 120 ? -66.936 -81.127 42.010 1.00 19.30 120 ARG B O 1
ATOM 7572 N N . LEU B 1 121 ? -68.127 -81.026 40.103 1.00 24.42 121 LEU B N 1
ATOM 7573 C CA . LEU B 1 121 ? -68.809 -79.794 40.501 1.00 21.60 121 LEU B CA 1
ATOM 7574 C C . LEU B 1 121 ? -69.748 -80.030 41.680 1.00 25.42 121 LEU B C 1
ATOM 7575 O O . LEU B 1 121 ? -69.803 -79.218 42.597 1.00 24.83 121 LEU B O 1
ATOM 7580 N N . LEU B 1 122 ? -70.478 -81.142 41.661 1.00 24.82 122 LEU B N 1
ATOM 7581 C CA . LEU B 1 122 ? -71.375 -81.476 42.764 1.00 24.07 122 LEU B CA 1
ATOM 7582 C C . LEU B 1 122 ? -70.624 -81.478 44.081 1.00 26.12 122 LEU B C 1
ATOM 7583 O O . LEU B 1 122 ? -71.113 -80.953 45.078 1.00 25.54 122 LEU B O 1
ATOM 7588 N N . ALA B 1 123 ? -69.422 -82.045 44.061 1.00 24.20 123 ALA B N 1
ATOM 7589 C CA . ALA B 1 123 ? -68.588 -82.136 45.252 1.00 24.12 123 ALA B CA 1
ATOM 7590 C C . ALA B 1 123 ? -68.087 -80.767 45.703 1.00 26.29 123 ALA B C 1
ATOM 7591 O O . ALA B 1 123 ? -68.133 -80.445 46.889 1.00 22.93 123 ALA B O 1
ATOM 7593 N N . ALA B 1 124 ? -67.601 -79.970 44.758 1.00 24.35 124 ALA B N 1
ATOM 7594 C CA . ALA B 1 124 ? -67.084 -78.641 45.091 1.00 22.69 124 ALA B CA 1
ATOM 7595 C C . ALA B 1 124 ? -68.208 -77.698 45.516 1.00 23.00 124 ALA B C 1
ATOM 7596 O O . ALA B 1 124 ? -68.078 -76.986 46.520 1.00 27.94 124 ALA B O 1
ATOM 7598 N N . ASP B 1 125 ? -69.314 -77.717 44.772 1.00 23.02 125 ASP B N 1
ATOM 7599 C CA . ASP B 1 125 ? -70.431 -76.804 45.006 1.00 22.17 125 ASP B CA 1
ATOM 7600 C C . ASP B 1 125 ? -71.000 -76.935 46.406 1.00 26.59 125 ASP B C 1
ATOM 7601 O O . ASP B 1 125 ? -71.510 -75.958 46.962 1.00 24.74 125 ASP B O 1
ATOM 7606 N N . ALA B 1 126 ? -70.941 -78.150 46.958 1.00 26.88 126 ALA B N 1
ATOM 7607 C CA . ALA B 1 126 ? -71.613 -78.463 48.218 1.00 24.51 126 ALA B CA 1
ATOM 7608 C C . ALA B 1 126 ? -71.126 -77.564 49.340 1.00 23.32 126 ALA B C 1
ATOM 7609 O O . ALA B 1 126 ? -71.886 -77.210 50.245 1.00 23.88 126 ALA B O 1
ATOM 7611 N N . TYR B 1 127 ? -69.851 -77.203 49.269 1.00 21.46 127 TYR B N 1
ATOM 7612 C CA . TYR B 1 127 ? -69.251 -76.291 50.234 1.00 23.31 127 TYR B CA 1
ATOM 7613 C C . TYR B 1 127 ? -69.877 -74.898 50.197 1.00 21.73 127 TYR B C 1
ATOM 7614 O O . TYR B 1 127 ? -69.923 -74.208 51.213 1.00 23.24 127 TYR B O 1
ATOM 7623 N N . TRP B 1 128 ? -70.343 -74.489 49.022 1.00 20.41 128 TRP B N 1
ATOM 7624 C CA . TRP B 1 128 ? -70.761 -73.109 48.811 1.00 21.32 128 TRP B CA 1
ATOM 7625 C C . TRP B 1 128 ? -72.218 -72.870 49.159 1.00 24.91 128 TRP B C 1
ATOM 7626 O O . TRP B 1 128 ? -72.672 -71.722 49.183 1.00 21.24 128 TRP B O 1
ATOM 7637 N N . LYS B 1 129 ? -72.950 -73.947 49.449 1.00 22.45 129 LYS B N 1
ATOM 7638 C CA . LYS B 1 129 ? -74.311 -73.793 49.947 1.00 22.34 129 LYS B CA 1
ATOM 7639 C C . LYS B 1 129 ? -74.275 -72.942 51.213 1.00 23.55 129 LYS B C 1
ATOM 7640 O O . LYS B 1 129 ? -73.530 -73.240 52.128 1.00 22.29 129 LYS B O 1
ATOM 7646 N N . GLY B 1 130 ? -75.066 -71.876 51.250 1.00 25.17 130 GLY B N 1
ATOM 7647 C CA . GLY B 1 130 ? -75.057 -70.959 52.377 1.00 23.38 130 GLY B CA 1
ATOM 7648 C C . GLY B 1 130 ? -73.865 -70.008 52.443 1.00 24.26 130 GLY B C 1
ATOM 7649 O O . GLY B 1 130 ? -73.645 -69.350 53.468 1.00 26.20 130 GLY B O 1
ATOM 7650 N N . LYS B 1 131 ? -73.098 -69.918 51.360 1.00 19.88 131 LYS B N 1
ATOM 7651 C CA . LYS B 1 131 ? -71.937 -69.030 51.341 1.00 20.97 131 LYS B CA 1
ATOM 7652 C C . LYS B 1 131 ? -71.895 -68.134 50.095 1.00 21.81 131 LYS B C 1
ATOM 7653 O O . LYS B 1 131 ? -70.918 -67.421 49.871 1.00 20.06 131 LYS B O 1
ATOM 7659 N N . THR B 1 132 ? -72.935 -68.188 49.275 1.00 17.67 132 THR B N 1
ATOM 7660 C CA . THR B 1 132 ? -72.918 -67.466 48.008 1.00 18.13 132 THR B CA 1
ATOM 7661 C C . THR B 1 132 ? -73.382 -66.016 48.145 1.00 17.60 132 THR B C 1
ATOM 7662 O O . THR B 1 132 ? -74.138 -65.684 49.054 1.00 18.49 132 THR B O 1
ATOM 7666 N N . THR B 1 133 ? -72.953 -65.165 47.220 1.00 18.16 133 THR B N 1
ATOM 7667 C CA . THR B 1 133 ? -73.446 -63.799 47.209 1.00 18.22 133 THR B CA 1
ATOM 7668 C C . THR B 1 133 ? -74.945 -63.798 46.912 1.00 19.90 133 THR B C 1
ATOM 7669 O O . THR B 1 133 ? -75.691 -63.043 47.532 1.00 17.76 133 THR B O 1
ATOM 7673 N N . SER B 1 134 ? -75.388 -64.657 45.986 1.00 16.72 134 SER B N 1
ATOM 7674 C CA . SER B 1 134 ? -76.789 -64.643 45.559 1.00 17.16 134 SER B CA 1
ATOM 7675 C C . SER B 1 134 ? -77.736 -64.900 46.730 1.00 16.86 134 SER B C 1
ATOM 7676 O O . SER B 1 134 ? -78.767 -64.259 46.838 1.00 17.96 134 SER B O 1
ATOM 7679 N N . GLU B 1 135 ? -77.364 -65.820 47.612 1.00 16.93 135 GLU B N 1
ATOM 7680 C CA . GLU B 1 135 ? -78.169 -66.131 48.785 1.00 17.87 135 GLU B CA 1
ATOM 7681 C C . GLU B 1 135 ? -78.249 -64.962 49.765 1.00 18.81 135 GLU B C 1
ATOM 7682 O O . GLU B 1 135 ? -79.312 -64.663 50.296 1.00 16.43 135 GLU B O 1
ATOM 7688 N N . LEU B 1 136 ? -77.117 -64.325 50.038 1.00 17.23 136 LEU B N 1
ATOM 7689 C CA . LEU B 1 136 ? -77.142 -63.169 50.924 1.00 16.20 136 LEU B CA 1
ATOM 7690 C C . LEU B 1 136 ? -77.975 -62.051 50.302 1.00 14.54 136 LEU B C 1
ATOM 7691 O O . LEU B 1 136 ? -78.784 -61.428 50.985 1.00 18.33 136 LEU B O 1
ATOM 7696 N N . ALA B 1 137 ? -77.799 -61.820 49.003 1.00 16.18 137 ALA B N 1
ATOM 7697 C CA . ALA B 1 137 ? -78.574 -60.790 48.306 1.00 16.38 137 ALA B CA 1
ATOM 7698 C C . ALA B 1 137 ? -80.086 -61.031 48.413 1.00 18.94 137 ALA B C 1
ATOM 7699 O O . ALA B 1 137 ? -80.857 -60.102 48.652 1.00 19.82 137 ALA B O 1
ATOM 7701 N N . THR B 1 138 ? -80.505 -62.281 48.247 1.00 17.44 138 THR B N 1
ATOM 7702 C CA . THR B 1 138 ? -81.921 -62.636 48.370 1.00 17.85 138 THR B CA 1
ATOM 7703 C C . THR B 1 138 ? -82.467 -62.250 49.730 1.00 18.65 138 THR B C 1
ATOM 7704 O O . THR B 1 138 ? -83.536 -61.669 49.825 1.00 17.44 138 THR B O 1
ATOM 7708 N N . SER B 1 139 ? -81.697 -62.550 50.774 1.00 18.63 139 SER B N 1
ATOM 7709 C CA . SER B 1 139 ? -82.065 -62.215 52.155 1.00 16.91 139 SER B CA 1
ATOM 7710 C C . SER B 1 139 ? -82.264 -60.726 52.401 1.00 19.72 139 SER B C 1
ATOM 7711 O O . SER B 1 139 ? -82.985 -60.338 53.307 1.00 20.65 139 SER B O 1
ATOM 7714 N N . TYR B 1 140 ? -81.604 -59.899 51.601 1.00 16.70 140 TYR B N 1
ATOM 7715 C CA . TYR B 1 140 ? -81.631 -58.456 51.790 1.00 17.67 140 TYR B CA 1
ATOM 7716 C C . TYR B 1 140 ? -82.691 -57.751 50.934 1.00 21.14 140 TYR B C 1
ATOM 7717 O O . TYR B 1 140 ? -82.800 -56.528 50.969 1.00 23.55 140 TYR B O 1
ATOM 7726 N N . MET B 1 141 ? -83.439 -58.513 50.138 1.00 18.05 141 MET B N 1
ATOM 7727 C CA . MET B 1 141 ? -84.459 -57.928 49.270 1.00 18.62 141 MET B CA 1
ATOM 7728 C C . MET B 1 141 ? -85.819 -57.861 49.961 1.00 21.22 141 MET B C 1
ATOM 7729 O O . MET B 1 141 ? -86.235 -58.812 50.606 1.00 19.99 141 MET B O 1
ATOM 7734 N N . ALA B 1 142 ? -86.509 -56.740 49.818 1.00 18.58 142 ALA B N 1
ATOM 7735 C CA . ALA B 1 142 ? -87.849 -56.592 50.386 1.00 18.66 142 ALA B CA 1
ATOM 7736 C C . ALA B 1 142 ? -88.844 -57.555 49.738 1.00 17.32 142 ALA B C 1
ATOM 7737 O O . ALA B 1 142 ? -88.694 -57.899 48.579 1.00 19.05 142 ALA B O 1
ATOM 7739 N N . PRO B 1 143 ? -89.874 -57.984 50.486 1.00 20.93 143 PRO B N 1
ATOM 7740 C CA . PRO B 1 143 ? -90.925 -58.835 49.903 1.00 21.11 143 PRO B CA 1
ATOM 7741 C C . PRO B 1 143 ? -91.544 -58.216 48.644 1.00 18.60 143 PRO B C 1
ATOM 7742 O O . PRO B 1 143 ? -91.724 -58.909 47.651 1.00 21.59 143 PRO B O 1
ATOM 7746 N N . GLU B 1 144 ? -91.831 -56.918 48.681 1.00 20.86 144 GLU B N 1
ATOM 7747 C CA . GLU B 1 144 ? -92.378 -56.227 47.516 1.00 19.69 144 GLU B CA 1
ATOM 7748 C C . GLU B 1 144 ? -91.453 -56.335 46.301 1.00 18.90 144 GLU B C 1
ATOM 7749 O O . GLU B 1 144 ? -91.910 -56.381 45.165 1.00 18.78 144 GLU B O 1
ATOM 7755 N N . THR B 1 145 ? -90.148 -56.382 46.551 1.00 21.23 145 THR B N 1
ATOM 7756 C CA . THR B 1 145 ? -89.160 -56.475 45.480 1.00 17.63 145 THR B CA 1
ATOM 7757 C C . THR B 1 145 ? -89.214 -57.853 44.811 1.00 18.37 145 THR B C 1
ATOM 7758 O O . THR B 1 145 ? -89.240 -57.960 43.584 1.00 18.23 145 THR B O 1
ATOM 7762 N N . LEU B 1 146 ? -89.242 -58.896 45.632 1.00 19.26 146 LEU B N 1
ATOM 7763 C CA . LEU B 1 146 ? -89.445 -60.266 45.159 1.00 20.99 146 LEU B CA 1
ATOM 7764 C C . LEU B 1 146 ? -90.738 -60.400 44.333 1.00 16.77 146 LEU B C 1
ATOM 7765 O O . LEU B 1 146 ? -90.757 -61.056 43.290 1.00 19.40 146 LEU B O 1
ATOM 7770 N N . ARG B 1 147 ? -91.807 -59.771 44.805 1.00 20.01 147 ARG B N 1
ATOM 7771 C CA . ARG B 1 147 ? -93.079 -59.810 44.087 1.00 21.00 147 ARG B CA 1
ATOM 7772 C C . ARG B 1 147 ? -92.935 -59.186 42.701 1.00 22.80 147 ARG B C 1
ATOM 7773 O O . ARG B 1 147 ? -93.388 -59.755 41.706 1.00 20.33 147 ARG B O 1
ATOM 7781 N N . ALA B 1 148 ? -92.279 -58.031 42.637 1.00 20.41 148 ALA B N 1
ATOM 7782 C CA . ALA B 1 148 ? -92.085 -57.336 41.367 1.00 17.61 148 ALA B CA 1
ATOM 7783 C C . ALA B 1 148 ? -91.295 -58.194 40.380 1.00 18.23 148 ALA B C 1
ATOM 7784 O O . ALA B 1 148 ? -91.602 -58.221 39.192 1.00 20.73 148 ALA B O 1
ATOM 7786 N N . MET B 1 149 ? -90.288 -58.904 40.871 1.00 16.69 149 MET B N 1
ATOM 7787 C CA . MET B 1 149 ? -89.466 -59.729 39.999 1.00 18.31 149 MET B CA 1
ATOM 7788 C C . MET B 1 149 ? -90.242 -60.950 39.501 1.00 20.57 149 MET B C 1
ATOM 7789 O O . MET B 1 149 ? -90.071 -61.387 38.361 1.00 19.67 149 MET B O 1
ATOM 7794 N N . LYS B 1 150 ? -91.110 -61.484 40.351 1.00 22.55 150 LYS B N 1
ATOM 7795 C CA . LYS B 1 150 ? -91.931 -62.629 39.950 1.00 25.67 150 LYS B CA 1
ATOM 7796 C C . LYS B 1 150 ? -92.893 -62.224 38.844 1.00 23.12 150 LYS B C 1
ATOM 7797 O O . LYS B 1 150 ? -93.242 -63.024 37.994 1.00 27.51 150 LYS B O 1
ATOM 7803 N N . HIS B 1 151 ? -93.296 -60.959 38.850 1.00 23.97 151 HIS B N 1
ATOM 7804 C CA . HIS B 1 151 ? -94.180 -60.446 37.823 1.00 20.95 151 HIS B CA 1
ATOM 7805 C C . HIS B 1 151 ? -93.401 -59.772 36.699 1.00 22.34 151 HIS B C 1
ATOM 7806 O O . HIS B 1 151 ? -93.972 -59.056 35.881 1.00 23.30 151 HIS B O 1
ATOM 7813 N N . ASN B 1 152 ? -92.093 -59.996 36.682 1.00 19.37 152 ASN B N 1
ATOM 7814 C CA . ASN B 1 152 ? -91.247 -59.593 35.564 1.00 22.93 152 ASN B CA 1
ATOM 7815 C C . ASN B 1 152 ? -91.241 -58.095 35.237 1.00 21.13 152 ASN B C 1
ATOM 7816 O O . ASN B 1 152 ? -91.176 -57.721 34.071 1.00 21.58 152 ASN B O 1
ATOM 7821 N N . PHE B 1 153 ? -91.321 -57.246 36.256 1.00 17.63 153 PHE B N 1
ATOM 7822 C CA . PHE B 1 153 ? -91.172 -55.812 36.021 1.00 19.06 153 PHE B CA 1
ATOM 7823 C C . PHE B 1 153 ? -89.728 -55.514 35.636 1.00 19.71 153 PHE B C 1
ATOM 7824 O O . PHE B 1 153 ? -89.466 -54.672 34.797 1.00 20.46 153 PHE B O 1
ATOM 7832 N N . PHE B 1 154 ? -88.798 -56.214 36.273 1.00 21.75 154 PHE B N 1
ATOM 7833 C CA . PHE B 1 154 ? -87.376 -56.050 36.005 1.00 18.97 154 PHE B CA 1
ATOM 7834 C C . PHE B 1 154 ? -86.653 -57.313 36.401 1.00 20.15 154 PHE B C 1
ATOM 7835 O O . PHE B 1 154 ? -87.169 -58.102 37.192 1.00 20.10 154 PHE B O 1
ATOM 7843 N N . THR B 1 155 ? -85.444 -57.494 35.891 1.00 17.28 155 THR B N 1
ATOM 7844 C CA . THR B 1 155 ? -84.588 -58.538 36.418 1.00 18.03 155 THR B CA 1
ATOM 7845 C C . THR B 1 155 ? -83.173 -58.027 36.697 1.00 15.76 155 THR B C 1
ATOM 7846 O O . THR B 1 155 ? -82.542 -57.447 35.830 1.00 18.54 155 THR B O 1
ATOM 7850 N N . PRO B 1 156 ? -82.684 -58.255 37.924 1.00 16.94 156 PRO B N 1
ATOM 7851 C CA . PRO B 1 156 ? -81.326 -57.949 38.360 1.00 18.50 156 PRO B CA 1
ATOM 7852 C C . PRO B 1 156 ? -80.426 -59.183 38.329 1.00 19.43 156 PRO B C 1
ATOM 7853 O O . PRO B 1 156 ? -79.460 -59.269 39.087 1.00 16.88 156 PRO B O 1
ATOM 7857 N N . GLY B 1 157 ? -80.743 -60.130 37.456 1.00 21.03 157 GLY B N 1
ATOM 7858 C CA . GLY B 1 157 ? -79.986 -61.365 37.384 1.00 16.73 157 GLY B CA 1
ATOM 7859 C C . GLY B 1 157 ? -78.485 -61.217 37.190 1.00 19.14 157 GLY B C 1
ATOM 7860 O O . GLY B 1 157 ? -77.710 -62.005 37.750 1.00 19.70 157 GLY B O 1
ATOM 7861 N N . ASN B 1 158 ? -78.075 -60.216 36.412 1.00 16.53 158 ASN B N 1
ATOM 7862 C CA . ASN B 1 158 ? -76.685 -60.119 35.956 1.00 15.89 158 ASN B CA 1
ATOM 7863 C C . ASN B 1 158 ? -75.678 -60.287 37.094 1.00 16.42 158 ASN B C 1
ATOM 7864 O O . ASN B 1 158 ? -74.874 -61.221 37.073 1.00 18.03 158 ASN B O 1
ATOM 7869 N N . TYR B 1 159 ? -75.743 -59.419 38.096 1.00 15.51 159 TYR B N 1
ATOM 7870 C CA . TYR B 1 159 ? -74.811 -59.481 39.230 1.00 17.62 159 TYR B CA 1
ATOM 7871 C C . TYR B 1 159 ? -75.346 -60.357 40.381 1.00 17.18 159 TYR B C 1
ATOM 7872 O O . TYR B 1 159 ? -74.708 -60.496 41.430 1.00 15.88 159 TYR B O 1
ATOM 7881 N N . PHE B 1 160 ? -76.528 -60.928 40.186 1.00 16.14 160 PHE B N 1
ATOM 7882 C CA . PHE B 1 160 ? -77.098 -61.850 41.157 1.00 15.09 160 PHE B CA 1
ATOM 7883 C C . PHE B 1 160 ? -76.445 -63.222 41.001 1.00 16.62 160 PHE B C 1
ATOM 7884 O O . PHE B 1 160 ? -75.976 -63.796 41.973 1.00 18.57 160 PHE B O 1
ATOM 7892 N N . TYR B 1 161 ? -76.397 -63.726 39.772 1.00 17.61 161 TYR B N 1
ATOM 7893 C CA . TYR B 1 161 ? -75.842 -65.058 39.495 1.00 18.11 161 TYR B CA 1
ATOM 7894 C C . TYR B 1 161 ? -74.330 -65.102 39.340 1.00 18.90 161 TYR B C 1
ATOM 7895 O O . TYR B 1 161 ? -73.721 -66.152 39.528 1.00 18.95 161 TYR B O 1
ATOM 7904 N N . ASN B 1 162 ? -73.718 -63.981 38.959 1.00 16.62 162 ASN B N 1
ATOM 7905 C CA . ASN B 1 162 ? -72.274 -63.980 38.727 1.00 14.88 162 ASN B CA 1
ATOM 7906 C C . ASN B 1 162 ? -71.656 -62.614 39.069 1.00 15.99 162 ASN B C 1
ATOM 7907 O O . ASN B 1 162 ? -72.347 -61.741 39.582 1.00 15.98 162 ASN B O 1
ATOM 7912 N N . GLY B 1 163 ? -70.364 -62.440 38.811 1.00 15.54 163 GLY B N 1
ATOM 7913 C CA . GLY B 1 163 ? -69.652 -61.260 39.274 1.00 14.83 163 GLY B CA 1
ATOM 7914 C C . GLY B 1 163 ? -70.064 -59.962 38.589 1.00 15.94 163 GLY B C 1
ATOM 7915 O O . GLY B 1 163 ? -70.839 -59.963 37.644 1.00 17.98 163 GLY B O 1
ATOM 7916 N N . VAL B 1 164 ? -69.516 -58.847 39.052 1.00 16.02 164 VAL B N 1
ATOM 7917 C CA . VAL B 1 164 ? -69.905 -57.550 38.537 1.00 12.16 164 VAL B CA 1
ATOM 7918 C C . VAL B 1 164 ? -69.141 -57.180 37.263 1.00 17.84 164 VAL B C 1
ATOM 7919 O O . VAL B 1 164 ? -69.720 -57.158 36.175 1.00 15.81 164 VAL B O 1
ATOM 7923 N N . GLY B 1 165 ? -67.845 -56.906 37.402 1.00 14.61 165 GLY B N 1
ATOM 7924 C CA . GLY B 1 165 ? -67.031 -56.494 36.277 1.00 13.40 165 GLY B CA 1
ATOM 7925 C C . GLY B 1 165 ? -67.434 -55.101 35.799 1.00 14.74 165 GLY B C 1
ATOM 7926 O O . GLY B 1 165 ? -67.534 -54.187 36.609 1.00 14.85 165 GLY B O 1
ATOM 7927 N N . HIS B 1 166 ? -67.674 -54.960 34.498 1.00 12.97 166 HIS B N 1
ATOM 7928 C CA . HIS B 1 166 ? -68.100 -53.692 33.885 1.00 15.55 166 HIS B CA 1
ATOM 7929 C C . HIS B 1 166 ? -67.132 -52.558 34.263 1.00 16.71 166 HIS B C 1
ATOM 7930 O O . HIS B 1 166 ? -67.501 -51.570 34.888 1.00 15.95 166 HIS B O 1
ATOM 7937 N N . VAL B 1 167 ? -65.875 -52.735 33.880 1.00 19.19 167 VAL B N 1
ATOM 7938 C CA . VAL B 1 167 ? -64.827 -51.828 34.288 1.00 17.17 167 VAL B CA 1
ATOM 7939 C C . VAL B 1 167 ? -63.696 -51.821 33.267 1.00 21.45 167 VAL B C 1
ATOM 7940 O O . VAL B 1 167 ? -63.445 -52.822 32.584 1.00 16.46 167 VAL B O 1
ATOM 7944 N N . THR B 1 168 ? -63.058 -50.661 33.131 1.00 16.03 168 THR B N 1
ATOM 7945 C CA . THR B 1 168 ? -61.790 -50.529 32.431 1.00 15.54 168 THR B CA 1
ATOM 7946 C C . THR B 1 168 ? -60.749 -50.173 33.485 1.00 18.75 168 THR B C 1
ATOM 7947 O O . THR B 1 168 ? -60.724 -49.030 33.979 1.00 16.01 168 THR B O 1
ATOM 7951 N N . VAL B 1 169 ? -59.919 -51.146 33.864 1.00 16.15 169 VAL B N 1
ATOM 7952 C CA . VAL B 1 169 ? -58.896 -50.915 34.883 1.00 14.32 169 VAL B CA 1
ATOM 7953 C C . VAL B 1 169 ? -57.718 -50.136 34.292 1.00 16.56 169 VAL B C 1
ATOM 7954 O O . VAL B 1 169 ? -57.706 -49.829 33.102 1.00 16.59 169 VAL B O 1
ATOM 7958 N N . GLN B 1 170 ? -56.731 -49.820 35.124 1.00 17.58 170 GLN B N 1
ATOM 7959 C CA . GLN B 1 170 ? -55.558 -49.072 34.670 1.00 19.62 170 GLN B CA 1
ATOM 7960 C C . GLN B 1 170 ? -54.539 -49.985 33.985 1.00 18.81 170 GLN B C 1
ATOM 7961 O O . GLN B 1 170 ? -53.491 -50.267 34.551 1.00 19.50 170 GLN B O 1
ATOM 7967 N N . TYR B 1 171 ? -54.843 -50.442 32.774 1.00 20.54 171 TYR B N 1
ATOM 7968 C CA . TYR B 1 171 ? -53.891 -51.248 32.013 1.00 19.27 171 TYR B CA 1
ATOM 7969 C C . TYR B 1 171 ? -52.571 -50.495 31.888 1.00 20.16 171 TYR B C 1
ATOM 7970 O O . TYR B 1 171 ? -51.494 -51.087 31.948 1.00 19.84 171 TYR B O 1
ATOM 7979 N N . GLU B 1 172 ? -52.678 -49.180 31.708 1.00 21.15 172 GLU B N 1
ATOM 7980 C CA . GLU B 1 172 ? -51.514 -48.338 31.464 1.00 19.25 172 GLU B CA 1
ATOM 7981 C C . GLU B 1 172 ? -50.588 -48.302 32.680 1.00 20.40 172 GLU B C 1
ATOM 7982 O O . GLU B 1 172 ? -49.378 -48.163 32.543 1.00 19.85 172 GLU B O 1
ATOM 7988 N N . THR B 1 173 ? -51.154 -48.452 33.869 1.00 21.30 173 THR B N 1
ATOM 7989 C CA . THR B 1 173 ? -50.335 -48.515 35.074 1.00 19.74 173 THR B CA 1
ATOM 7990 C C . THR B 1 173 ? -49.504 -49.791 35.068 1.00 21.41 173 THR B C 1
ATOM 7991 O O . THR B 1 173 ? -48.297 -49.765 35.339 1.00 19.01 173 THR B O 1
ATOM 7995 N N . VAL B 1 174 ? -50.147 -50.912 34.757 1.00 19.26 174 VAL B N 1
ATOM 7996 C CA . VAL B 1 174 ? -49.434 -52.186 34.709 1.00 18.73 174 VAL B CA 1
ATOM 7997 C C . VAL B 1 174 ? -48.314 -52.154 33.651 1.00 18.92 174 VAL B C 1
ATOM 7998 O O . VAL B 1 174 ? -47.202 -52.593 33.915 1.00 21.79 174 VAL B O 1
ATOM 8002 N N . LEU B 1 175 ? -48.608 -51.616 32.471 1.00 16.42 175 LEU B N 1
ATOM 8003 C CA . LEU B 1 175 ? -47.600 -51.452 31.426 1.00 22.41 175 LEU B CA 1
ATOM 8004 C C . LEU B 1 175 ? -46.419 -50.569 31.875 1.00 25.63 175 LEU B C 1
ATOM 8005 O O . LEU B 1 175 ? -45.267 -50.882 31.601 1.00 26.37 175 LEU B O 1
ATOM 8010 N N . ALA B 1 176 ? -46.713 -49.480 32.577 1.00 20.25 176 ALA B N 1
ATOM 8011 C CA . ALA B 1 176 ? -45.696 -48.473 32.874 1.00 21.01 176 ALA B CA 1
ATOM 8012 C C . ALA B 1 176 ? -44.802 -48.838 34.056 1.00 23.45 176 ALA B C 1
ATOM 8013 O O . ALA B 1 176 ? -43.595 -48.643 34.006 1.00 23.66 176 ALA B O 1
ATOM 8015 N N . ILE B 1 177 ? -45.384 -49.362 35.123 1.00 19.43 177 ILE B N 1
ATOM 8016 C CA . ILE B 1 177 ? -44.589 -49.637 36.305 1.00 22.62 177 ILE B CA 1
ATOM 8017 C C . ILE B 1 177 ? -44.613 -51.101 36.717 1.00 19.37 177 ILE B C 1
ATOM 8018 O O . ILE B 1 177 ? -43.914 -51.485 37.642 1.00 24.04 177 ILE B O 1
ATOM 8023 N N . GLY B 1 178 ? -45.403 -51.918 36.028 1.00 21.57 178 GLY B N 1
ATOM 8024 C CA . GLY B 1 178 ? -45.513 -53.328 36.368 1.00 18.80 178 GLY B CA 1
ATOM 8025 C C . GLY B 1 178 ? -46.238 -53.594 37.680 1.00 21.45 178 GLY B C 1
ATOM 8026 O O . GLY B 1 178 ? -46.488 -52.671 38.455 1.00 22.38 178 GLY B O 1
ATOM 8027 N N . LEU B 1 179 ? -46.572 -54.857 37.935 1.00 18.85 179 LEU B N 1
ATOM 8028 C CA . LEU B 1 179 ? -47.169 -55.233 39.204 1.00 22.37 179 LEU B CA 1
ATOM 8029 C C . LEU B 1 179 ? -46.151 -55.007 40.320 1.00 23.93 179 LEU B C 1
ATOM 8030 O O . LEU B 1 179 ? -46.512 -54.853 41.482 1.00 17.97 179 LEU B O 1
ATOM 8035 N N . ASN B 1 180 ? -44.877 -54.990 39.951 1.00 26.24 180 ASN B N 1
ATOM 8036 C CA . ASN B 1 180 ? -43.828 -54.601 40.879 1.00 25.42 180 ASN B CA 1
ATOM 8037 C C . ASN B 1 180 ? -44.035 -53.165 41.352 1.00 23.74 180 ASN B C 1
ATOM 8038 O O . ASN B 1 180 ? -43.956 -52.885 42.542 1.00 27.33 180 ASN B O 1
ATOM 8043 N N . GLY B 1 181 ? -44.326 -52.267 40.416 1.00 22.20 181 GLY B N 1
ATOM 8044 C CA . GLY B 1 181 ? -44.623 -50.889 40.753 1.00 20.96 181 GLY B CA 1
ATOM 8045 C C . GLY B 1 181 ? -45.875 -50.766 41.606 1.00 23.67 181 GLY B C 1
ATOM 8046 O O . GLY B 1 181 ? -45.923 -49.961 42.534 1.00 22.30 181 GLY B O 1
ATOM 8047 N N . VAL B 1 182 ? -46.896 -51.562 41.298 1.00 23.34 182 VAL B N 1
ATOM 8048 C CA . VAL B 1 182 ? -48.141 -51.509 42.059 1.00 19.13 182 VAL B CA 1
ATOM 8049 C C . VAL B 1 182 ? -47.904 -51.927 43.521 1.00 19.25 182 VAL B C 1
ATOM 8050 O O . VAL B 1 182 ? -48.369 -51.269 44.442 1.00 20.84 182 VAL B O 1
ATOM 8054 N N . LYS B 1 183 ? -47.145 -52.993 43.730 1.00 22.41 183 LYS B N 1
ATOM 8055 C CA . LYS B 1 183 ? -46.809 -53.439 45.080 1.00 18.50 183 LYS B CA 1
ATOM 8056 C C . LYS B 1 183 ? -46.050 -52.358 45.857 1.00 26.84 183 LYS B C 1
ATOM 8057 O O . LYS B 1 183 ? -46.325 -52.110 47.027 1.00 23.61 183 LYS B O 1
ATOM 8063 N N . GLU B 1 184 ? -45.086 -51.740 45.188 1.00 22.96 184 GLU B N 1
ATOM 8064 C CA . GLU B 1 184 ? -44.356 -50.584 45.694 1.00 25.56 184 GLU B CA 1
ATOM 8065 C C . GLU B 1 184 ? -45.319 -49.494 46.182 1.00 24.95 184 GLU B C 1
ATOM 8066 O O . GLU B 1 184 ? -45.181 -48.947 47.266 1.00 23.82 184 GLU B O 1
ATOM 8072 N N . LYS B 1 185 ? -46.294 -49.190 45.339 1.00 21.88 185 LYS B N 1
ATOM 8073 C CA . LYS B 1 185 ? -47.324 -48.207 45.620 1.00 21.37 185 LYS B CA 1
ATOM 8074 C C . LYS B 1 185 ? -48.082 -48.609 46.883 1.00 23.19 185 LYS B C 1
ATOM 8075 O O . LYS B 1 185 ? -48.385 -47.776 47.743 1.00 23.54 185 LYS B O 1
ATOM 8081 N N . VAL B 1 186 ? -48.352 -49.903 46.999 1.00 19.99 186 VAL B N 1
ATOM 8082 C CA . VAL B 1 186 ? -49.071 -50.435 48.144 1.00 19.41 186 VAL B CA 1
ATOM 8083 C C . VAL B 1 186 ? -48.231 -50.313 49.416 1.00 24.68 186 VAL B C 1
ATOM 8084 O O . VAL B 1 186 ? -48.727 -49.865 50.454 1.00 19.76 186 VAL B O 1
ATOM 8088 N N . ARG B 1 187 ? -46.957 -50.688 49.329 1.00 18.14 187 ARG B N 1
ATOM 8089 C CA . ARG B 1 187 ? -46.089 -50.645 50.496 1.00 24.31 187 ARG B CA 1
ATOM 8090 C C . ARG B 1 187 ? -45.841 -49.214 50.968 1.00 21.85 187 ARG B C 1
ATOM 8091 O O . ARG B 1 187 ? -45.736 -48.970 52.163 1.00 24.74 187 ARG B O 1
ATOM 8099 N N . LYS B 1 188 ? -45.774 -48.271 50.034 1.00 21.06 188 LYS B N 1
ATOM 8100 C CA . LYS B 1 188 ? -45.658 -46.870 50.407 1.00 27.85 188 LYS B CA 1
ATOM 8101 C C . LYS B 1 188 ? -46.899 -46.405 51.174 1.00 28.64 188 LYS B C 1
ATOM 8102 O O . LYS B 1 188 ? -46.783 -45.716 52.182 1.00 24.50 188 LYS B O 1
ATOM 8108 N N . GLU B 1 189 ? -48.083 -46.786 50.704 1.00 26.03 189 GLU B N 1
ATOM 8109 C CA . GLU B 1 189 ? -49.305 -46.398 51.396 1.00 23.30 189 GLU B CA 1
ATOM 8110 C C . GLU B 1 189 ? -49.352 -47.027 52.787 1.00 22.69 189 GLU B C 1
ATOM 8111 O O . GLU B 1 189 ? -49.804 -46.400 53.735 1.00 26.26 189 GLU B O 1
ATOM 8117 N N . MET B 1 190 ? -48.870 -48.260 52.906 1.00 23.58 190 MET B N 1
ATOM 8118 C CA . MET B 1 190 ? -48.769 -48.924 54.210 1.00 25.43 190 MET B CA 1
ATOM 8119 C C . MET B 1 190 ? -48.001 -48.090 55.236 1.00 25.70 190 MET B C 1
ATOM 8120 O O . MET B 1 190 ? -48.315 -48.115 56.421 1.00 26.22 190 MET B O 1
ATOM 8125 N N . GLU B 1 191 ? -47.002 -47.347 54.772 1.00 27.68 191 GLU B N 1
ATOM 8126 C CA . GLU B 1 191 ? -46.226 -46.469 55.646 1.00 30.90 191 GLU B CA 1
ATOM 8127 C C . GLU B 1 191 ? -47.061 -45.334 56.239 1.00 28.63 191 GLU B C 1
ATOM 8128 O O . GLU B 1 191 ? -46.692 -44.768 57.258 1.00 31.67 191 GLU B O 1
ATOM 8134 N N . ASN B 1 192 ? -48.173 -44.991 55.595 1.00 26.22 192 ASN B N 1
ATOM 8135 C CA . ASN B 1 192 ? -49.090 -43.996 56.135 1.00 27.82 192 ASN B CA 1
ATOM 8136 C C . ASN B 1 192 ? -49.992 -44.534 57.240 1.00 29.37 192 ASN B C 1
ATOM 8137 O O . ASN B 1 192 ? -50.744 -43.776 57.836 1.00 33.54 192 ASN B O 1
ATOM 8142 N N . CYS B 1 193 ? -49.947 -45.840 57.483 1.00 25.65 193 CYS B N 1
ATOM 8143 C CA . CYS B 1 193 ? -50.821 -46.454 58.472 1.00 25.45 193 CYS B CA 1
ATOM 8144 C C . CYS B 1 193 ? -50.093 -46.663 59.785 1.00 24.57 193 CYS B C 1
ATOM 8145 O O . CYS B 1 193 ? -49.004 -47.212 59.812 1.00 27.53 193 CYS B O 1
ATOM 8148 N N . HIS B 1 194 ? -50.706 -46.232 60.874 1.00 23.73 194 HIS B N 1
ATOM 8149 C CA . HIS B 1 194 ? -50.122 -46.427 62.190 1.00 22.44 194 HIS B CA 1
ATOM 8150 C C . HIS B 1 194 ? -50.955 -47.411 63.003 1.00 22.16 194 HIS B C 1
ATOM 8151 O O . HIS B 1 194 ? -52.175 -47.449 62.860 1.00 20.55 194 HIS B O 1
ATOM 8158 N N . PHE B 1 195 ? -50.284 -48.198 63.844 1.00 19.07 195 PHE B N 1
ATOM 8159 C CA . PHE B 1 195 ? -50.911 -49.296 64.580 1.00 18.43 195 PHE B CA 1
ATOM 8160 C C . PHE B 1 195 ? -52.231 -48.907 65.253 1.00 19.71 195 PHE B C 1
ATOM 8161 O O . PHE B 1 195 ? -53.175 -49.697 65.291 1.00 19.16 195 PHE B O 1
ATOM 8169 N N . GLY B 1 196 ? -52.289 -47.687 65.774 1.00 18.70 196 GLY B N 1
ATOM 8170 C CA . GLY B 1 196 ? -53.444 -47.236 66.529 1.00 17.48 196 GLY B CA 1
ATOM 8171 C C . GLY B 1 196 ? -54.581 -46.622 65.732 1.00 20.24 196 GLY B C 1
ATOM 8172 O O . GLY B 1 196 ? -55.606 -46.276 66.314 1.00 21.14 196 GLY B O 1
ATOM 8173 N N . ASP B 1 197 ? -54.426 -46.486 64.417 1.00 17.73 197 ASP B N 1
ATOM 8174 C CA . ASP B 1 197 ? -55.483 -45.872 63.607 1.00 18.89 197 ASP B CA 1
ATOM 8175 C C . ASP B 1 197 ? -56.747 -46.732 63.685 1.00 19.64 197 ASP B C 1
ATOM 8176 O O . ASP B 1 197 ? -56.666 -47.957 63.625 1.00 17.84 197 ASP B O 1
ATOM 8181 N N . ALA B 1 198 ? -57.904 -46.085 63.798 1.00 15.41 198 ALA B N 1
ATOM 8182 C CA . ALA B 1 198 ? -59.171 -46.791 63.904 1.00 17.21 198 ALA B CA 1
ATOM 8183 C C . ALA B 1 198 ? -59.395 -47.777 62.752 1.00 18.92 198 ALA B C 1
ATOM 8184 O O . ALA B 1 198 ? -60.032 -48.799 62.944 1.00 19.76 198 ALA B O 1
ATOM 8186 N N . ASP B 1 199 ? -58.860 -47.480 61.570 1.00 17.28 199 ASP B N 1
ATOM 8187 C CA . ASP B 1 199 ? -59.046 -48.346 60.412 1.00 16.93 199 ASP B CA 1
ATOM 8188 C C . ASP B 1 199 ? -57.814 -49.195 60.050 1.00 20.96 199 ASP B C 1
ATOM 8189 O O . ASP B 1 199 ? -57.753 -49.763 58.956 1.00 18.33 199 ASP B O 1
ATOM 8194 N N . TYR B 1 200 ? -56.838 -49.287 60.951 1.00 17.00 200 TYR B N 1
ATOM 8195 C CA . TYR B 1 200 ? -55.605 -50.004 60.628 1.00 17.77 200 TYR B CA 1
ATOM 8196 C C . TYR B 1 200 ? -55.866 -51.461 60.238 1.00 17.12 200 TYR B C 1
ATOM 8197 O O . TYR B 1 200 ? -55.386 -51.914 59.210 1.00 18.75 200 TYR B O 1
ATOM 8206 N N . SER B 1 201 ? -56.627 -52.181 61.057 1.00 19.09 201 SER B N 1
ATOM 8207 C CA . SER B 1 201 ? -56.831 -53.616 60.842 1.00 19.44 201 SER B CA 1
ATOM 8208 C C . SER B 1 201 ? -57.396 -53.908 59.456 1.00 19.29 201 SER B C 1
ATOM 8209 O O . SER B 1 201 ? -56.884 -54.761 58.741 1.00 19.17 201 SER B O 1
ATOM 8212 N N . THR B 1 202 ? -58.442 -53.186 59.074 1.00 18.38 202 THR B N 1
ATOM 8213 C CA . THR B 1 202 ? -59.105 -53.439 57.798 1.00 17.86 202 THR B CA 1
ATOM 8214 C C . THR B 1 202 ? -58.303 -52.911 56.614 1.00 20.83 202 THR B C 1
ATOM 8215 O O . THR B 1 202 ? -58.221 -53.572 55.567 1.00 20.62 202 THR B O 1
ATOM 8219 N N . LYS B 1 203 ? -57.704 -51.732 56.765 1.00 19.58 203 LYS B N 1
ATOM 8220 C CA . LYS B 1 203 ? -56.934 -51.165 55.665 1.00 17.19 203 LYS B CA 1
ATOM 8221 C C . LYS B 1 203 ? -55.697 -52.008 55.390 1.00 18.02 203 LYS B C 1
ATOM 8222 O O . LYS B 1 203 ? -55.401 -52.314 54.235 1.00 19.38 203 LYS B O 1
ATOM 8228 N N . MET B 1 204 ? -54.981 -52.384 56.447 1.00 21.71 204 MET B N 1
ATOM 8229 C CA . MET B 1 204 ? -53.773 -53.178 56.269 1.00 18.40 204 MET B CA 1
ATOM 8230 C C . MET B 1 204 ? -54.102 -54.574 55.731 1.00 19.60 204 MET B C 1
ATOM 8231 O O . MET B 1 204 ? -53.367 -55.098 54.923 1.00 19.70 204 MET B O 1
ATOM 8236 N N . CYS B 1 205 ? -55.207 -55.169 56.165 1.00 21.50 205 CYS B N 1
ATOM 8237 C CA . CYS B 1 205 ? -55.600 -56.459 55.617 1.00 18.43 205 CYS B CA 1
ATOM 8238 C C . CYS B 1 205 ? -55.872 -56.337 54.111 1.00 21.16 205 CYS B C 1
ATOM 8239 O O . CYS B 1 205 ? -55.463 -57.186 53.323 1.00 18.38 205 CYS B O 1
ATOM 8242 N N . PHE B 1 206 ? -56.543 -55.263 53.713 1.00 19.60 206 PHE B N 1
ATOM 8243 C CA . PHE B 1 206 ? -56.831 -55.054 52.304 1.00 17.65 206 PHE B CA 1
ATOM 8244 C C . PHE B 1 206 ? -55.544 -54.829 51.504 1.00 18.84 206 PHE B C 1
ATOM 8245 O O . PHE B 1 206 ? -55.376 -55.382 50.418 1.00 18.45 206 PHE B O 1
ATOM 8253 N N . LEU B 1 207 ? -54.627 -54.035 52.049 1.00 20.38 207 LEU B N 1
ATOM 8254 C CA . LEU B 1 207 ? -53.376 -53.757 51.354 1.00 18.23 207 LEU B CA 1
ATOM 8255 C C . LEU B 1 207 ? -52.524 -55.032 51.240 1.00 17.70 207 LEU B C 1
ATOM 8256 O O . LEU B 1 207 ? -51.940 -55.276 50.198 1.00 18.44 207 LEU B O 1
ATOM 8261 N N . GLU B 1 208 ? -52.466 -55.837 52.304 1.00 18.72 208 GLU B N 1
ATOM 8262 C CA . GLU B 1 208 ? -51.752 -57.114 52.264 1.00 21.06 208 GLU B CA 1
ATOM 8263 C C . GLU B 1 208 ? -52.363 -58.037 51.216 1.00 20.34 208 GLU B C 1
ATOM 8264 O O . GLU B 1 208 ? -51.647 -58.772 50.538 1.00 22.01 208 GLU B O 1
ATOM 8270 N N . SER B 1 209 ? -53.690 -58.008 51.102 1.00 17.58 209 SER B N 1
ATOM 8271 C CA . SER B 1 209 ? -54.385 -58.849 50.130 1.00 17.52 209 SER B CA 1
ATOM 8272 C C . SER B 1 209 ? -53.977 -58.487 48.699 1.00 19.55 209 SER B C 1
ATOM 8273 O O . SER B 1 209 ? -53.858 -59.362 47.839 1.00 18.94 209 SER B O 1
ATOM 8276 N N . ILE B 1 210 ? -53.746 -57.199 48.456 1.00 16.72 210 ILE B N 1
ATOM 8277 C CA . ILE B 1 210 ? -53.305 -56.753 47.143 1.00 17.06 210 ILE B CA 1
ATOM 8278 C C . ILE B 1 210 ? -51.931 -57.321 46.794 1.00 18.65 210 ILE B C 1
ATOM 8279 O O . ILE B 1 210 ? -51.710 -57.767 45.673 1.00 19.58 210 ILE B O 1
ATOM 8284 N N . LEU B 1 211 ? -51.011 -57.297 47.756 1.00 20.51 211 LEU B N 1
ATOM 8285 C CA . LEU B 1 211 ? -49.672 -57.840 47.531 1.00 21.22 211 LEU B CA 1
ATOM 8286 C C . LEU B 1 211 ? -49.741 -59.331 47.165 1.00 20.03 211 LEU B C 1
ATOM 8287 O O . LEU B 1 211 ? -49.107 -59.772 46.213 1.00 20.44 211 LEU B O 1
ATOM 8292 N N . ILE B 1 212 ? -50.521 -60.094 47.925 1.00 18.77 212 ILE B N 1
ATOM 8293 C CA . ILE B 1 212 ? -50.721 -61.509 47.635 1.00 19.30 212 ILE B CA 1
ATOM 8294 C C . ILE B 1 212 ? -51.281 -61.687 46.226 1.00 18.94 212 ILE B C 1
ATOM 8295 O O . ILE B 1 212 ? -50.815 -62.534 45.472 1.00 20.38 212 ILE B O 1
ATOM 8300 N N . SER B 1 213 ? -52.240 -60.845 45.858 1.00 18.79 213 SER B N 1
ATOM 8301 C CA . SER B 1 213 ? -52.887 -60.941 44.557 1.00 18.32 213 SER B CA 1
ATOM 8302 C C . SER B 1 213 ? -51.954 -60.587 43.406 1.00 18.26 213 SER B C 1
ATOM 8303 O O . SER B 1 213 ? -51.981 -61.240 42.364 1.00 19.19 213 SER B O 1
ATOM 8306 N N . CYS B 1 214 ? -51.145 -59.547 43.575 1.00 18.08 214 CYS B N 1
ATOM 8307 C CA . CYS B 1 214 ? -50.182 -59.195 42.542 1.00 18.57 214 CYS B CA 1
ATOM 8308 C C . CYS B 1 214 ? -49.156 -60.320 42.356 1.00 17.05 214 CYS B C 1
ATOM 8309 O O . CYS B 1 214 ? -48.806 -60.673 41.234 1.00 21.08 214 CYS B O 1
ATOM 8312 N N . ASP B 1 215 ? -48.685 -60.882 43.460 1.00 21.21 215 ASP B N 1
ATOM 8313 C CA . ASP B 1 215 ? -47.710 -61.966 43.402 1.00 22.19 215 ASP B CA 1
ATOM 8314 C C . ASP B 1 215 ? -48.298 -63.231 42.761 1.00 23.00 215 ASP B C 1
ATOM 8315 O O . ASP B 1 215 ? -47.589 -63.980 42.101 1.00 24.60 215 ASP B O 1
ATOM 8320 N N . ALA B 1 216 ? -49.594 -63.453 42.958 1.00 23.93 216 ALA B N 1
ATOM 8321 C CA . ALA B 1 216 ? -50.285 -64.575 42.337 1.00 19.53 216 ALA B CA 1
ATOM 8322 C C . ALA B 1 216 ? -50.241 -64.453 40.812 1.00 22.08 216 ALA B C 1
ATOM 8323 O O . ALA B 1 216 ? -49.961 -65.417 40.107 1.00 24.02 216 ALA B O 1
ATOM 8325 N N . VAL B 1 217 ? -50.496 -63.247 40.316 1.00 21.62 217 VAL B N 1
ATOM 8326 C CA . VAL B 1 217 ? -50.504 -62.994 38.888 1.00 18.86 217 VAL B CA 1
ATOM 8327 C C . VAL B 1 217 ? -49.093 -63.113 38.306 1.00 21.91 217 VAL B C 1
ATOM 8328 O O . VAL B 1 217 ? -48.916 -63.618 37.204 1.00 21.05 217 VAL B O 1
ATOM 8332 N N . ILE B 1 218 ? -48.095 -62.647 39.048 1.00 21.25 218 ILE B N 1
ATOM 8333 C CA . ILE B 1 218 ? -46.708 -62.812 38.627 1.00 20.18 218 ILE B CA 1
ATOM 8334 C C . ILE B 1 218 ? -46.365 -64.303 38.586 1.00 22.40 218 ILE B C 1
ATOM 8335 O O . ILE B 1 218 ? -45.748 -64.779 37.640 1.00 22.55 218 ILE B O 1
ATOM 8340 N N . THR B 1 219 ? -46.782 -65.035 39.613 1.00 21.35 219 THR B N 1
ATOM 8341 C CA . THR B 1 219 ? -46.590 -66.477 39.634 1.00 24.59 219 THR B CA 1
ATOM 8342 C C . THR B 1 219 ? -47.251 -67.117 38.404 1.00 25.88 219 THR B C 1
ATOM 8343 O O . THR B 1 219 ? -46.673 -68.001 37.772 1.00 27.35 219 THR B O 1
ATOM 8347 N N . TYR B 1 220 ? -48.442 -66.643 38.049 1.00 25.25 220 TYR B N 1
ATOM 8348 C CA . TYR B 1 220 ? -49.168 -67.197 36.906 1.00 23.59 220 TYR B CA 1
ATOM 8349 C C . TYR B 1 220 ? -48.370 -67.025 35.615 1.00 25.54 220 TYR B C 1
ATOM 8350 O O . TYR B 1 220 ? -48.204 -67.980 34.859 1.00 23.17 220 TYR B O 1
ATOM 8359 N N . ALA B 1 221 ? -47.870 -65.815 35.379 1.00 21.26 221 ALA B N 1
ATOM 8360 C CA . ALA B 1 221 ? -47.096 -65.518 34.177 1.00 21.57 221 ALA B CA 1
ATOM 8361 C C . ALA B 1 221 ? -45.854 -66.411 34.069 1.00 25.46 221 ALA B C 1
ATOM 8362 O O . ALA B 1 221 ? -45.512 -66.895 32.991 1.00 23.85 221 ALA B O 1
ATOM 8364 N N . ASN B 1 222 ? -45.185 -66.626 35.194 1.00 21.84 222 ASN B N 1
ATOM 8365 C CA . ASN B 1 222 ? -43.970 -67.413 35.193 1.00 24.43 222 ASN B CA 1
ATOM 8366 C C . ASN B 1 222 ? -44.250 -68.902 34.984 1.00 22.33 222 ASN B C 1
ATOM 8367 O O . ASN B 1 222 ? -43.375 -69.637 34.561 1.00 28.61 222 ASN B O 1
ATOM 8372 N N . ARG B 1 223 ? -45.475 -69.329 35.268 1.00 24.13 223 ARG B N 1
ATOM 8373 C CA . ARG B 1 223 ? -45.915 -70.674 34.918 1.00 24.89 223 ARG B CA 1
ATOM 8374 C C . ARG B 1 223 ? -45.916 -70.873 33.399 1.00 27.55 223 ARG B C 1
ATOM 8375 O O . ARG B 1 223 ? -45.508 -71.922 32.908 1.00 29.40 223 ARG B O 1
ATOM 8383 N N . TYR B 1 224 ? -46.354 -69.858 32.660 1.00 25.69 224 TYR B N 1
ATOM 8384 C CA . TYR B 1 224 ? -46.331 -69.922 31.207 1.00 24.52 224 TYR B CA 1
ATOM 8385 C C . TYR B 1 224 ? -44.900 -69.866 30.665 1.00 28.16 224 TYR B C 1
ATOM 8386 O O . TYR B 1 224 ? -44.581 -70.530 29.676 1.00 29.70 224 TYR B O 1
ATOM 8395 N N . ALA B 1 225 ? -44.038 -69.089 31.311 1.00 23.57 225 ALA B N 1
ATOM 8396 C CA . ALA B 1 225 ? -42.630 -69.049 30.914 1.00 27.74 225 ALA B CA 1
ATOM 8397 C C . ALA B 1 225 ? -42.006 -70.439 31.026 1.00 29.88 225 ALA B C 1
ATOM 8398 O O . ALA B 1 225 ? -41.281 -70.882 30.137 1.00 31.43 225 ALA B O 1
ATOM 8400 N N . LYS B 1 226 ? -42.311 -71.125 32.120 1.00 28.33 226 LYS B N 1
ATOM 8401 C CA . LYS B 1 226 ? -41.791 -72.462 32.357 1.00 28.22 226 LYS B CA 1
ATOM 8402 C C . LYS B 1 226 ? -42.341 -73.456 31.336 1.00 31.92 226 LYS B C 1
ATOM 8403 O O . LYS B 1 226 ? -41.591 -74.253 30.775 1.00 31.61 226 LYS B O 1
ATOM 8409 N N . MET B 1 227 ? -43.649 -73.413 31.102 1.00 26.45 227 MET B N 1
ATOM 8410 C CA . MET B 1 227 ? -44.250 -74.296 30.116 1.00 27.97 227 MET B CA 1
ATOM 8411 C C . MET B 1 227 ? -43.734 -73.997 28.704 1.00 27.23 227 MET B C 1
ATOM 8412 O O . MET B 1 227 ? -43.522 -74.915 27.922 1.00 28.79 227 MET B O 1
ATOM 8417 N N . ALA B 1 228 ? -43.523 -72.726 28.378 1.00 26.39 228 ALA B N 1
ATOM 8418 C CA . ALA B 1 228 ? -42.985 -72.385 27.063 1.00 27.86 228 ALA B CA 1
ATOM 8419 C C . ALA B 1 228 ? -41.591 -72.987 26.877 1.00 32.39 228 ALA B C 1
ATOM 8420 O O . ALA B 1 228 ? -41.264 -73.491 25.800 1.00 31.50 228 ALA B O 1
ATOM 8422 N N . GLU B 1 229 ? -40.786 -72.933 27.933 1.00 27.51 229 GLU B N 1
ATOM 8423 C CA . GLU B 1 229 ? -39.435 -73.482 27.912 1.00 32.37 229 GLU B CA 1
ATOM 8424 C C . GLU B 1 229 ? -39.434 -74.990 27.719 1.00 32.47 229 GLU B C 1
ATOM 8425 O O . GLU B 1 229 ? -38.596 -75.524 26.997 1.00 35.06 229 GLU B O 1
ATOM 8431 N N . GLU B 1 230 ? -40.363 -75.671 28.379 1.00 28.18 230 GLU B N 1
ATOM 8432 C CA . GLU B 1 230 ? -40.466 -77.116 28.266 1.00 30.79 230 GLU B CA 1
ATOM 8433 C C . GLU B 1 230 ? -40.924 -77.519 26.873 1.00 34.31 230 GLU B C 1
ATOM 8434 O O . GLU B 1 230 ? -40.441 -78.500 26.314 1.00 33.27 230 GLU B O 1
ATOM 8440 N N . MET B 1 231 ? -41.857 -76.759 26.315 1.00 28.54 231 MET B N 1
ATOM 8441 C CA . MET B 1 231 ? -42.353 -77.049 24.981 1.00 29.17 231 MET B CA 1
ATOM 8442 C C . MET B 1 231 ? -41.267 -76.789 23.940 1.00 32.30 231 MET B C 1
ATOM 8443 O O . MET B 1 231 ? -41.181 -77.505 22.942 1.00 30.81 231 MET B O 1
ATOM 8448 N N . ALA B 1 232 ? -40.435 -75.776 24.185 1.00 26.41 232 ALA B N 1
ATOM 8449 C CA . ALA B 1 232 ? -39.365 -75.421 23.252 1.00 30.32 232 ALA B CA 1
ATOM 8450 C C . ALA B 1 232 ? -38.354 -76.559 23.125 1.00 36.40 232 ALA B C 1
ATOM 8451 O O . ALA B 1 232 ? -37.825 -76.815 22.049 1.00 37.95 232 ALA B O 1
ATOM 8453 N N . GLU B 1 233 ? -38.101 -77.236 24.237 1.00 33.19 233 GLU B N 1
ATOM 8454 C CA . GLU B 1 233 ? -37.172 -78.358 24.278 1.00 37.29 233 GLU B CA 1
ATOM 8455 C C . GLU B 1 233 ? -37.680 -79.550 23.451 1.00 39.60 233 GLU B C 1
ATOM 8456 O O . GLU B 1 233 ? -36.888 -80.366 22.989 1.00 39.91 233 GLU B O 1
ATOM 8462 N N . LYS B 1 234 ? -38.995 -79.641 23.256 1.00 38.06 234 LYS B N 1
ATOM 8463 C CA . LYS B 1 234 ? -39.586 -80.744 22.489 1.00 37.58 234 LYS B CA 1
ATOM 8464 C C . LYS B 1 234 ? -39.956 -80.336 21.067 1.00 34.75 234 LYS B C 1
ATOM 8465 O O . LYS B 1 234 ? -40.280 -81.184 20.243 1.00 40.08 234 LYS B O 1
ATOM 8471 N N . GLU B 1 235 ? -39.916 -79.039 20.785 1.00 34.95 235 GLU B N 1
ATOM 8472 C CA . GLU B 1 235 ? -40.391 -78.516 19.509 1.00 30.22 235 GLU B CA 1
ATOM 8473 C C . GLU B 1 235 ? -39.392 -78.732 18.370 1.00 38.28 235 GLU B C 1
ATOM 8474 O O . GLU B 1 235 ? -38.284 -78.197 18.399 1.00 36.86 235 GLU B O 1
ATOM 8480 N N . THR B 1 236 ? -39.800 -79.489 17.351 1.00 37.69 236 THR B N 1
ATOM 8481 C CA . THR B 1 236 ? -38.899 -79.848 16.260 1.00 37.34 236 THR B CA 1
ATOM 8482 C C . THR B 1 236 ? -38.874 -78.823 15.128 1.00 43.64 236 THR B C 1
ATOM 8483 O O . THR B 1 236 ? -37.982 -78.858 14.283 1.00 45.81 236 THR B O 1
ATOM 8487 N N . ASP B 1 237 ? -39.847 -77.920 15.103 1.00 39.30 237 ASP B N 1
ATOM 8488 C CA . ASP B 1 237 ? -39.837 -76.831 14.128 1.00 36.72 237 ASP B CA 1
ATOM 8489 C C . ASP B 1 237 ? -39.029 -75.658 14.674 1.00 39.05 237 ASP B C 1
ATOM 8490 O O . ASP B 1 237 ? -39.410 -75.039 15.669 1.00 39.54 237 ASP B O 1
ATOM 8495 N N . ALA B 1 238 ? -37.908 -75.358 14.023 1.00 36.31 238 ALA B N 1
ATOM 8496 C CA . ALA B 1 238 ? -36.959 -74.375 14.536 1.00 33.40 238 ALA B CA 1
ATOM 8497 C C . ALA B 1 238 ? -37.574 -72.991 14.702 1.00 36.02 238 ALA B C 1
ATOM 8498 O O . ALA B 1 238 ? -37.267 -72.283 15.660 1.00 36.50 238 ALA B O 1
ATOM 8500 N N . ALA B 1 239 ? -38.429 -72.607 13.762 1.00 33.10 239 ALA B N 1
ATOM 8501 C CA . ALA B 1 239 ? -39.094 -71.316 13.819 1.00 35.86 239 ALA B CA 1
ATOM 8502 C C . ALA B 1 239 ? -40.008 -71.238 15.042 1.00 34.95 239 ALA B C 1
ATOM 8503 O O . ALA B 1 239 ? -39.933 -70.290 15.818 1.00 34.76 239 ALA B O 1
ATOM 8505 N N . ARG B 1 240 ? -40.855 -72.249 15.209 1.00 34.10 240 ARG B N 1
ATOM 8506 C CA . ARG B 1 240 ? -41.798 -72.291 16.318 1.00 35.80 240 ARG B CA 1
ATOM 8507 C C . ARG B 1 240 ? -41.068 -72.412 17.648 1.00 35.70 240 ARG B C 1
ATOM 8508 O O . ARG B 1 240 ? -41.534 -71.895 18.664 1.00 33.92 240 ARG B O 1
ATOM 8516 N N . ARG B 1 241 ? -39.918 -73.078 17.644 1.00 32.73 241 ARG B N 1
ATOM 8517 C CA . ARG B 1 241 ? -39.133 -73.196 18.864 1.00 30.26 241 ARG B CA 1
ATOM 8518 C C . ARG B 1 241 ? -38.647 -71.823 19.334 1.00 31.25 241 ARG B C 1
ATOM 8519 O O . ARG B 1 241 ? -38.724 -71.511 20.518 1.00 30.92 241 ARG B O 1
ATOM 8527 N N . GLN B 1 242 ? -38.150 -71.005 18.411 1.00 30.25 242 GLN B N 1
ATOM 8528 C CA . GLN B 1 242 ? -37.734 -69.647 18.752 1.00 31.59 242 GLN B CA 1
ATOM 8529 C C . GLN B 1 242 ? -38.909 -68.786 19.236 1.00 31.53 242 GLN B C 1
ATOM 8530 O O . GLN B 1 242 ? -38.728 -67.894 20.058 1.00 31.35 242 GLN B O 1
ATOM 8536 N N . GLU B 1 243 ? -40.106 -69.051 18.722 1.00 28.14 243 GLU B N 1
ATOM 8537 C CA . GLU B 1 243 ? -41.292 -68.324 19.173 1.00 31.26 243 GLU B CA 1
ATOM 8538 C C . GLU B 1 243 ? -41.580 -68.654 20.630 1.00 28.45 243 GLU B C 1
ATOM 8539 O O . GLU B 1 243 ? -41.889 -67.764 21.423 1.00 31.04 243 GLU B O 1
ATOM 8545 N N . LEU B 1 244 ? -41.471 -69.939 20.967 1.00 24.94 244 LEU B N 1
ATOM 8546 C CA . LEU B 1 244 ? -41.676 -70.416 22.325 1.00 24.16 244 LEU B CA 1
ATOM 8547 C C . LEU B 1 244 ? -40.618 -69.885 23.285 1.00 30.17 244 LEU B C 1
ATOM 8548 O O . LEU B 1 244 ? -40.932 -69.552 24.426 1.00 28.80 244 LEU B O 1
ATOM 8553 N N . LEU B 1 245 ? -39.373 -69.795 22.829 1.00 27.62 245 LEU B N 1
ATOM 8554 C CA . LEU B 1 245 ? -38.321 -69.213 23.650 1.00 28.37 245 LEU B CA 1
ATOM 8555 C C . LEU B 1 245 ? -38.576 -67.724 23.880 1.00 25.90 245 LEU B C 1
ATOM 8556 O O . LEU B 1 245 ? -38.259 -67.196 24.935 1.00 27.72 245 LEU B O 1
ATOM 8561 N N . THR B 1 246 ? -39.139 -67.053 22.888 1.00 26.02 246 THR B N 1
ATOM 8562 C CA . THR B 1 246 ? -39.469 -65.645 23.037 1.00 28.17 246 THR B CA 1
ATOM 8563 C C . THR B 1 246 ? -40.603 -65.483 24.058 1.00 26.79 246 THR B C 1
ATOM 8564 O O . THR B 1 246 ? -40.541 -64.622 24.932 1.00 28.37 246 THR B O 1
ATOM 8568 N N . ILE B 1 247 ? -41.611 -66.342 23.961 1.00 26.73 247 ILE B N 1
ATOM 8569 C CA . ILE B 1 247 ? -42.713 -66.344 24.912 1.00 22.23 247 ILE B CA 1
ATOM 8570 C C . ILE B 1 247 ? -42.185 -66.497 26.332 1.00 26.20 247 ILE B C 1
ATOM 8571 O O . ILE B 1 247 ? -42.625 -65.797 27.241 1.00 27.50 247 ILE B O 1
ATOM 8576 N N . ALA B 1 248 ? -41.211 -67.386 26.510 1.00 27.78 248 ALA B N 1
ATOM 8577 C CA . ALA B 1 248 ? -40.614 -67.610 27.820 1.00 27.49 248 ALA B CA 1
ATOM 8578 C C . ALA B 1 248 ? -39.922 -66.354 28.362 1.00 31.88 248 ALA B C 1
ATOM 8579 O O . ALA B 1 248 ? -40.074 -66.017 29.537 1.00 25.63 248 ALA B O 1
ATOM 8581 N N . ARG B 1 249 ? -39.167 -65.665 27.510 1.00 28.96 249 ARG B N 1
ATOM 8582 C CA . ARG B 1 249 ? -38.498 -64.439 27.930 1.00 25.18 249 ARG B CA 1
ATOM 8583 C C . ARG B 1 249 ? -39.530 -63.359 28.284 1.00 27.01 249 ARG B C 1
ATOM 8584 O O . ARG B 1 249 ? -39.382 -62.638 29.271 1.00 27.68 249 ARG B O 1
ATOM 8592 N N . VAL B 1 250 ? -40.571 -63.252 27.470 1.00 23.45 250 VAL B N 1
ATOM 8593 C CA . VAL B 1 250 ? -41.591 -62.239 27.679 1.00 25.29 250 VAL B CA 1
ATOM 8594 C C . VAL B 1 250 ? -42.325 -62.469 29.009 1.00 24.04 250 VAL B C 1
ATOM 8595 O O . VAL B 1 250 ? -42.466 -61.551 29.814 1.00 25.49 250 VAL B O 1
ATOM 8599 N N . CYS B 1 251 ? -42.750 -63.704 29.246 1.00 25.57 251 CYS B N 1
ATOM 8600 C CA . CYS B 1 251 ? -43.546 -64.026 30.421 1.00 25.83 251 CYS B CA 1
ATOM 8601 C C . CYS B 1 251 ? -42.743 -63.963 31.719 1.00 27.07 251 CYS B C 1
ATOM 8602 O O . CYS B 1 251 ? -43.321 -63.850 32.798 1.00 23.87 251 CYS B O 1
ATOM 8605 N N . LYS B 1 252 ? -41.418 -64.012 31.617 1.00 27.30 252 LYS B N 1
ATOM 8606 C CA . LYS B 1 252 ? -40.575 -63.816 32.793 1.00 26.52 252 LYS B CA 1
ATOM 8607 C C . LYS B 1 252 ? -40.490 -62.337 33.166 1.00 24.05 252 LYS B C 1
ATOM 8608 O O . LYS B 1 252 ? -40.190 -62.003 34.307 1.00 24.75 252 LYS B O 1
ATOM 8614 N N . ASN B 1 253 ? -40.772 -61.457 32.209 1.00 24.63 253 ASN B N 1
ATOM 8615 C CA . ASN B 1 253 ? -40.690 -60.024 32.459 1.00 22.77 253 ASN B CA 1
ATOM 8616 C C . ASN B 1 253 ? -42.038 -59.350 32.786 1.00 28.32 253 ASN B C 1
ATOM 8617 O O . ASN B 1 253 ? -42.085 -58.482 33.657 1.00 26.38 253 ASN B O 1
ATOM 8622 N N . VAL B 1 254 ? -43.123 -59.728 32.109 1.00 22.30 254 VAL B N 1
ATOM 8623 C CA . VAL B 1 254 ? -44.408 -59.070 32.351 1.00 21.71 254 VAL B CA 1
ATOM 8624 C C . VAL B 1 254 ? -45.480 -60.054 32.848 1.00 24.58 254 VAL B C 1
ATOM 8625 O O . VAL B 1 254 ? -45.461 -61.223 32.490 1.00 21.63 254 VAL B O 1
ATOM 8629 N N . PRO B 1 255 ? -46.439 -59.576 33.659 1.00 23.68 255 PRO B N 1
ATOM 8630 C CA . PRO B 1 255 ? -46.650 -58.178 34.038 1.00 20.62 255 PRO B CA 1
ATOM 8631 C C . PRO B 1 255 ? -45.903 -57.742 35.297 1.00 21.34 255 PRO B C 1
ATOM 8632 O O . PRO B 1 255 ? -46.237 -56.680 35.830 1.00 22.99 255 PRO B O 1
ATOM 8636 N N . GLU B 1 256 ? -44.902 -58.497 35.745 1.00 21.42 256 GLU B N 1
ATOM 8637 C CA . GLU B 1 256 ? -44.167 -58.083 36.937 1.00 23.73 256 GLU B CA 1
ATOM 8638 C C . GLU B 1 256 ? -43.486 -56.737 36.713 1.00 23.14 256 GLU B C 1
ATOM 8639 O O . GLU B 1 256 ? -43.550 -55.868 37.561 1.00 22.25 256 GLU B O 1
ATOM 8645 N N . PHE B 1 257 ? -42.875 -56.561 35.549 1.00 22.13 257 PHE B N 1
ATOM 8646 C CA . PHE B 1 257 ? -42.060 -55.390 35.300 1.00 20.68 257 PHE B CA 1
ATOM 8647 C C . PHE B 1 257 ? -42.635 -54.541 34.172 1.00 22.44 257 PHE B C 1
ATOM 8648 O O . PHE B 1 257 ? -43.486 -55.011 33.427 1.00 25.52 257 PHE B O 1
ATOM 8656 N N . PRO B 1 258 ? -42.188 -53.278 34.061 1.00 22.34 258 PRO B N 1
ATOM 8657 C CA . PRO B 1 258 ? -42.610 -52.443 32.929 1.00 23.33 258 PRO B CA 1
ATOM 8658 C C . PRO B 1 258 ? -42.331 -53.119 31.580 1.00 26.64 258 PRO B C 1
ATOM 8659 O O . PRO B 1 258 ? -41.300 -53.771 31.418 1.00 29.53 258 PRO B O 1
ATOM 8663 N N . ALA B 1 259 ? -43.258 -52.977 30.641 1.00 23.30 259 ALA B N 1
ATOM 8664 C CA . ALA B 1 259 ? -43.134 -53.593 29.327 1.00 24.93 259 ALA B CA 1
ATOM 8665 C C . ALA B 1 259 ? -41.982 -52.964 28.560 1.00 27.11 259 ALA B C 1
ATOM 8666 O O . ALA B 1 259 ? -41.913 -51.745 28.458 1.00 23.84 259 ALA B O 1
ATOM 8668 N N . GLU B 1 260 ? -41.090 -53.792 28.019 1.00 24.76 260 GLU B N 1
ATOM 8669 C CA . GLU B 1 260 ? -39.890 -53.294 27.339 1.00 30.90 260 GLU B CA 1
ATOM 8670 C C . GLU B 1 260 ? -39.983 -53.399 25.824 1.00 30.42 260 GLU B C 1
ATOM 8671 O O . GLU B 1 260 ? -39.105 -52.931 25.108 1.00 30.89 260 GLU B O 1
ATOM 8677 N N . SER B 1 261 ? -41.040 -54.034 25.343 1.00 28.44 261 SER B N 1
ATOM 8678 C CA . SER B 1 261 ? -41.260 -54.171 23.913 1.00 31.72 261 SER B CA 1
ATOM 8679 C C . SER B 1 261 ? -42.754 -54.199 23.631 1.00 27.87 261 SER B C 1
ATOM 8680 O O . SER B 1 261 ? -43.564 -54.267 24.562 1.00 25.75 261 SER B O 1
ATOM 8683 N N . PHE B 1 262 ? -43.117 -54.155 22.353 1.00 24.51 262 PHE B N 1
ATOM 8684 C CA . PHE B 1 262 ? -44.520 -54.178 21.990 1.00 26.21 262 PHE B CA 1
ATOM 8685 C C . PHE B 1 262 ? -45.124 -55.539 22.308 1.00 23.53 262 PHE B C 1
ATOM 8686 O O . PHE B 1 262 ? -46.269 -55.616 22.745 1.00 27.61 262 PHE B O 1
ATOM 8694 N N . GLN B 1 263 ? -44.358 -56.611 22.121 1.00 21.91 263 GLN B N 1
ATOM 8695 C CA . GLN B 1 263 ? -44.874 -57.935 22.451 1.00 23.42 263 GLN B CA 1
ATOM 8696 C C . GLN B 1 263 ? -45.065 -58.060 23.958 1.00 22.15 263 GLN B C 1
ATOM 8697 O O . GLN B 1 263 ? -46.034 -58.667 24.424 1.00 22.45 263 GLN B O 1
ATOM 8703 N N . GLU B 1 264 ? -44.133 -57.496 24.717 1.00 21.53 264 GLU B N 1
ATOM 8704 C CA . GLU B 1 264 ? -44.260 -57.485 26.169 1.00 24.33 264 GLU B CA 1
ATOM 8705 C C . GLU B 1 264 ? -45.516 -56.728 26.593 1.00 22.19 264 GLU B C 1
ATOM 8706 O O . GLU B 1 264 ? -46.256 -57.183 27.461 1.00 23.92 264 GLU B O 1
ATOM 8712 N N . ALA B 1 265 ? -45.769 -55.594 25.951 1.00 20.77 265 ALA B N 1
ATOM 8713 C CA . ALA B 1 265 ? -46.959 -54.819 26.246 1.00 20.87 265 ALA B CA 1
ATOM 8714 C C . ALA B 1 265 ? -48.215 -55.623 25.917 1.00 21.81 265 ALA B C 1
ATOM 8715 O O . ALA B 1 265 ? -49.153 -55.642 26.709 1.00 20.54 265 ALA B O 1
ATOM 8717 N N . CYS B 1 266 ? -48.218 -56.298 24.764 1.00 21.44 266 CYS B N 1
ATOM 8718 C CA . CYS B 1 266 ? -49.359 -57.120 24.358 1.00 19.90 266 CYS B CA 1
ATOM 8719 C C . CYS B 1 266 ? -49.607 -58.232 25.365 1.00 19.53 266 CYS B C 1
ATOM 8720 O O . CYS B 1 266 ? -50.736 -58.442 25.795 1.00 20.52 266 CYS B O 1
ATOM 8723 N N . GLN B 1 267 ? -48.538 -58.907 25.767 1.00 19.84 267 GLN B N 1
ATOM 8724 C CA . GLN B 1 267 ? -48.639 -60.035 26.672 1.00 20.32 267 GLN B CA 1
ATOM 8725 C C . GLN B 1 267 ? -49.030 -59.592 28.086 1.00 22.63 267 GLN B C 1
ATOM 8726 O O . GLN B 1 267 ? -49.750 -60.304 28.797 1.00 17.96 267 GLN B O 1
ATOM 8732 N N . SER B 1 268 ? -48.541 -58.422 28.488 1.00 23.23 268 SER B N 1
ATOM 8733 C CA . SER B 1 268 ? -48.872 -57.858 29.788 1.00 21.36 268 SER B CA 1
ATOM 8734 C C . SER B 1 268 ? -50.355 -57.512 29.846 1.00 20.97 268 SER B C 1
ATOM 8735 O O . SER B 1 268 ? -51.062 -57.912 30.770 1.00 20.20 268 SER B O 1
ATOM 8738 N N . PHE B 1 269 ? -50.806 -56.756 28.853 1.00 19.85 269 PHE B N 1
ATOM 8739 C CA . PHE B 1 269 ? -52.223 -56.494 28.662 1.00 18.11 269 PHE B CA 1
ATOM 8740 C C . PHE B 1 269 ? -53.060 -57.769 28.718 1.00 21.67 269 PHE B C 1
ATOM 8741 O O . PHE B 1 269 ? -54.041 -57.828 29.458 1.00 21.53 269 PHE B O 1
ATOM 8749 N N . TRP B 1 270 ? -52.690 -58.787 27.940 1.00 20.39 270 TRP B N 1
ATOM 8750 C CA . TRP B 1 270 ? -53.546 -59.974 27.874 1.00 20.86 270 TRP B CA 1
ATOM 8751 C C . TRP B 1 270 ? -53.631 -60.679 29.223 1.00 18.89 270 TRP B C 1
ATOM 8752 O O . TRP B 1 270 ? -54.707 -61.113 29.623 1.00 21.05 270 TRP B O 1
ATOM 8763 N N . PHE B 1 271 ? -52.519 -60.769 29.946 1.00 19.16 271 PHE B N 1
ATOM 8764 C CA . PHE B 1 271 ? -52.559 -61.409 31.269 1.00 18.45 271 PHE B CA 1
ATOM 8765 C C . PHE B 1 271 ? -53.521 -60.673 32.211 1.00 17.49 271 PHE B C 1
ATOM 8766 O O . PHE B 1 271 ? -54.294 -61.301 32.929 1.00 18.05 271 PHE B O 1
ATOM 8774 N N . ILE B 1 272 ? -53.492 -59.341 32.189 1.00 18.74 272 ILE B N 1
ATOM 8775 C CA . ILE B 1 272 ? -54.403 -58.573 33.020 1.00 18.75 272 ILE B CA 1
ATOM 8776 C C . ILE B 1 272 ? -55.847 -58.832 32.596 1.00 19.22 272 ILE B C 1
ATOM 8777 O O . ILE B 1 272 ? -56.695 -59.131 33.428 1.00 17.34 272 ILE B O 1
ATOM 8782 N N . GLN B 1 273 ? -56.101 -58.719 31.296 1.00 16.69 273 GLN B N 1
ATOM 8783 C CA . GLN B 1 273 ? -57.422 -58.971 30.732 1.00 18.28 273 GLN B CA 1
ATOM 8784 C C . GLN B 1 273 ? -57.949 -60.355 31.121 1.00 20.63 273 GLN B C 1
ATOM 8785 O O . GLN B 1 273 ? -59.113 -60.512 31.476 1.00 17.88 273 GLN B O 1
ATOM 8791 N N . GLN B 1 274 ? -57.080 -61.353 31.046 1.00 18.98 274 GLN B N 1
ATOM 8792 C CA . GLN B 1 274 ? -57.478 -62.721 31.345 1.00 18.07 274 GLN B CA 1
ATOM 8793 C C . GLN B 1 274 ? -57.742 -62.927 32.829 1.00 17.66 274 GLN B C 1
ATOM 8794 O O . GLN B 1 274 ? -58.778 -63.443 33.238 1.00 20.86 274 GLN B O 1
ATOM 8800 N N . VAL B 1 275 ? -56.774 -62.524 33.628 1.00 13.81 275 VAL B N 1
ATOM 8801 C CA . VAL B 1 275 ? -56.751 -62.831 35.047 1.00 15.09 275 VAL B CA 1
ATOM 8802 C C . VAL B 1 275 ? -57.861 -62.104 35.826 1.00 19.35 275 VAL B C 1
ATOM 8803 O O . VAL B 1 275 ? -58.358 -62.605 36.838 1.00 18.78 275 VAL B O 1
ATOM 8807 N N . LEU B 1 276 ? -58.282 -60.948 35.325 1.00 17.80 276 LEU B N 1
ATOM 8808 C CA . LEU B 1 276 ? -59.415 -60.249 35.928 1.00 20.83 276 LEU B CA 1
ATOM 8809 C C . LEU B 1 276 ? -60.665 -61.125 35.885 1.00 17.87 276 LEU B C 1
ATOM 8810 O O . LEU B 1 276 ? -61.474 -61.118 36.810 1.00 16.71 276 LEU B O 1
ATOM 8815 N N . GLN B 1 277 ? -60.800 -61.889 34.803 1.00 18.73 277 GLN B N 1
ATOM 8816 C CA . GLN B 1 277 ? -61.972 -62.732 34.587 1.00 17.08 277 GLN B CA 1
ATOM 8817 C C . GLN B 1 277 ? -61.779 -64.145 35.149 1.00 17.29 277 GLN B C 1
ATOM 8818 O O . GLN B 1 277 ? -62.653 -65.000 35.025 1.00 18.82 277 GLN B O 1
ATOM 8824 N N . ILE B 1 278 ? -60.639 -64.364 35.800 1.00 20.33 278 ILE B N 1
ATOM 8825 C CA . ILE B 1 278 ? -60.464 -65.520 36.665 1.00 14.54 278 ILE B CA 1
ATOM 8826 C C . ILE B 1 278 ? -60.830 -65.134 38.092 1.00 16.25 278 ILE B C 1
ATOM 8827 O O . ILE B 1 278 ? -61.504 -65.892 38.786 1.00 19.63 278 ILE B O 1
ATOM 8832 N N . GLU B 1 279 ? -60.393 -63.949 38.525 1.00 18.76 279 GLU B N 1
ATOM 8833 C CA . GLU B 1 279 ? -60.733 -63.443 39.858 1.00 16.48 279 GLU B CA 1
ATOM 8834 C C . GLU B 1 279 ? -62.254 -63.399 40.061 1.00 16.56 279 GLU B C 1
ATOM 8835 O O . GLU B 1 279 ? -62.754 -63.764 41.117 1.00 18.56 279 GLU B O 1
ATOM 8841 N N . SER B 1 280 ? -62.965 -62.926 39.041 1.00 12.89 280 SER B N 1
ATOM 8842 C CA . SER B 1 280 ? -64.412 -62.788 39.081 1.00 16.54 280 SER B CA 1
ATOM 8843 C C . SER B 1 280 ? -65.043 -63.057 37.720 1.00 17.10 280 SER B C 1
ATOM 8844 O O . SER B 1 280 ? -64.420 -62.843 36.684 1.00 17.93 280 SER B O 1
ATOM 8847 N N . SER B 1 281 ? -66.296 -63.490 37.724 1.00 18.51 281 SER B N 1
ATOM 8848 C CA . SER B 1 281 ? -67.001 -63.796 36.483 1.00 16.80 281 SER B CA 1
ATOM 8849 C C . SER B 1 281 ? -67.726 -62.591 35.897 1.00 14.62 281 SER B C 1
ATOM 8850 O O . SER B 1 281 ? -68.470 -62.722 34.927 1.00 16.47 281 SER B O 1
ATOM 8853 N N . GLY B 1 282 ? -67.520 -61.419 36.485 1.00 18.74 282 GLY B N 1
ATOM 8854 C CA . GLY B 1 282 ? -68.059 -60.200 35.902 1.00 13.48 282 GLY B CA 1
ATOM 8855 C C . GLY B 1 282 ? -67.586 -60.051 34.468 1.00 16.68 282 GLY B C 1
ATOM 8856 O O . GLY B 1 282 ? -66.403 -60.220 34.181 1.00 14.96 282 GLY B O 1
ATOM 8857 N N . HIS B 1 283 ? -68.509 -59.782 33.548 1.00 15.38 283 HIS B N 1
ATOM 8858 C CA . HIS B 1 283 ? -68.103 -59.543 32.174 1.00 15.46 283 HIS B CA 1
ATOM 8859 C C . HIS B 1 283 ? -68.051 -58.029 31.902 1.00 17.83 283 HIS B C 1
ATOM 8860 O O . HIS B 1 283 ? -68.044 -57.227 32.843 1.00 19.29 283 HIS B O 1
ATOM 8867 N N . SER B 1 284 ? -68.010 -57.655 30.625 1.00 16.64 284 SER B N 1
ATOM 8868 C CA . SER B 1 284 ? -67.737 -56.278 30.193 1.00 17.53 284 SER B CA 1
ATOM 8869 C C . SER B 1 284 ? -66.434 -55.737 30.799 1.00 19.49 284 SER B C 1
ATOM 8870 O O . SER B 1 284 ? -66.317 -54.546 31.090 1.00 17.59 284 SER B O 1
ATOM 8873 N N . ILE B 1 285 ? -65.470 -56.626 31.004 1.00 17.37 285 ILE B N 1
ATOM 8874 C CA . ILE B 1 285 ? -64.112 -56.216 31.307 1.00 17.98 285 ILE B CA 1
ATOM 8875 C C . ILE B 1 285 ? -63.574 -55.602 30.024 1.00 18.66 285 ILE B C 1
ATOM 8876 O O . ILE B 1 285 ? -63.252 -56.314 29.076 1.00 18.96 285 ILE B O 1
ATOM 8881 N N . SER B 1 286 ? -63.528 -54.273 29.981 1.00 17.91 286 SER B N 1
ATOM 8882 C CA . SER B 1 286 ? -63.388 -53.555 28.713 1.00 18.18 286 SER B CA 1
ATOM 8883 C C . SER B 1 286 ? -62.016 -52.923 28.535 1.00 19.15 286 SER B C 1
ATOM 8884 O O . SER B 1 286 ? -61.643 -52.017 29.273 1.00 18.13 286 SER B O 1
ATOM 8887 N N . PRO B 1 287 ? -61.260 -53.402 27.540 1.00 19.31 287 PRO B N 1
ATOM 8888 C CA . PRO B 1 287 ? -59.912 -52.881 27.279 1.00 16.49 287 PRO B CA 1
ATOM 8889 C C . PRO B 1 287 ? -59.849 -51.364 27.097 1.00 20.61 287 PRO B C 1
ATOM 8890 O O . PRO B 1 287 ? -58.800 -50.790 27.364 1.00 19.60 287 PRO B O 1
ATOM 8894 N N . GLY B 1 288 ? -60.929 -50.741 26.637 1.00 16.30 288 GLY B N 1
ATOM 8895 C CA . GLY B 1 288 ? -60.971 -49.292 26.532 1.00 17.02 288 GLY B CA 1
ATOM 8896 C C . GLY B 1 288 ? -60.023 -48.721 25.483 1.00 21.44 288 GLY B C 1
ATOM 8897 O O . GLY B 1 288 ? -59.931 -49.255 24.374 1.00 18.26 288 GLY B O 1
ATOM 8898 N N . ARG B 1 289 ? -59.305 -47.650 25.831 1.00 17.81 289 ARG B N 1
ATOM 8899 C CA . ARG B 1 289 ? -58.527 -46.904 24.834 1.00 19.51 289 ARG B CA 1
ATOM 8900 C C . ARG B 1 289 ? -57.198 -47.587 24.509 1.00 18.53 289 ARG B C 1
ATOM 8901 O O . ARG B 1 289 ? -56.127 -47.010 24.659 1.00 20.81 289 ARG B O 1
ATOM 8909 N N . PHE B 1 290 ? -57.298 -48.827 24.052 1.00 17.48 290 PHE B N 1
ATOM 8910 C CA . PHE B 1 290 ? -56.158 -49.662 23.715 1.00 18.74 290 PHE B CA 1
ATOM 8911 C C . PHE B 1 290 ? -55.193 -48.971 22.741 1.00 17.53 290 PHE B C 1
ATOM 8912 O O . PHE B 1 290 ? -53.983 -49.089 22.878 1.00 18.34 290 PHE B O 1
ATOM 8920 N N . ASP B 1 291 ? -55.724 -48.244 21.764 1.00 17.24 291 ASP B N 1
ATOM 8921 C CA . ASP B 1 291 ? -54.853 -47.588 20.794 1.00 20.01 291 ASP B CA 1
ATOM 8922 C C . ASP B 1 291 ? -54.030 -46.480 21.446 1.00 24.15 291 ASP B C 1
ATOM 8923 O O . ASP B 1 291 ? -52.955 -46.147 20.947 1.00 21.57 291 ASP B O 1
ATOM 8928 N N . GLN B 1 292 ? -54.527 -45.926 22.559 1.00 22.49 292 GLN B N 1
ATOM 8929 C CA . GLN B 1 292 ? -53.822 -44.849 23.248 1.00 20.92 292 GLN B CA 1
ATOM 8930 C C . GLN B 1 292 ? -52.746 -45.400 24.182 1.00 20.43 292 GLN B C 1
ATOM 8931 O O . GLN B 1 292 ? -51.576 -45.084 24.014 1.00 20.43 292 GLN B O 1
ATOM 8937 N N . TYR B 1 293 ? -53.119 -46.229 25.157 1.00 20.66 293 TYR B N 1
ATOM 8938 C CA . TYR B 1 293 ? -52.116 -46.659 26.126 1.00 19.76 293 TYR B CA 1
ATOM 8939 C C . TYR B 1 293 ? -51.094 -47.661 25.555 1.00 20.16 293 TYR B C 1
ATOM 8940 O O . TYR B 1 293 ? -50.003 -47.792 26.094 1.00 21.60 293 TYR B O 1
ATOM 8949 N N . MET B 1 294 ? -51.418 -48.333 24.456 1.00 19.22 294 MET B N 1
ATOM 8950 C CA . MET B 1 294 ? -50.456 -49.252 23.835 1.00 19.07 294 MET B CA 1
ATOM 8951 C C . MET B 1 294 ? -49.451 -48.522 22.938 1.00 24.24 294 MET B C 1
ATOM 8952 O O . MET B 1 294 ? -48.346 -49.019 22.705 1.00 23.89 294 MET B O 1
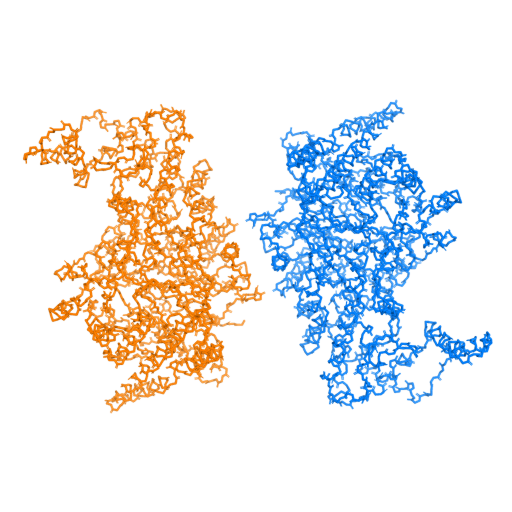ATOM 8957 N N . TYR B 1 295 ? -49.840 -47.350 22.435 1.00 22.15 295 TYR B N 1
ATOM 8958 C CA . TYR B 1 295 ? -49.060 -46.664 21.403 1.00 23.71 295 TYR B CA 1
ATOM 8959 C C . TYR B 1 295 ? -47.587 -46.376 21.761 1.00 29.12 295 TYR B C 1
ATOM 8960 O O . TYR B 1 295 ? -46.718 -46.611 20.927 1.00 29.40 295 TYR B O 1
ATOM 8969 N N . PRO B 1 296 ? -47.302 -45.858 22.980 1.00 29.55 296 PRO B N 1
ATOM 8970 C CA . PRO B 1 296 ? -45.897 -45.586 23.315 1.00 23.71 296 PRO B CA 1
ATOM 8971 C C . PRO B 1 296 ? -44.986 -46.797 23.191 1.00 31.15 296 PRO B C 1
ATOM 8972 O O . PRO B 1 296 ? -43.826 -46.638 22.813 1.00 27.64 296 PRO B O 1
ATOM 8976 N N . TYR B 1 297 ? -45.504 -47.979 23.512 1.00 24.73 297 TYR B N 1
ATOM 8977 C CA . TYR B 1 297 ? -44.733 -49.212 23.446 1.00 22.78 297 TYR B CA 1
ATOM 8978 C C . TYR B 1 297 ? -44.504 -49.625 21.998 1.00 25.57 297 TYR B C 1
ATOM 8979 O O . TYR B 1 297 ? -43.427 -50.091 21.636 1.00 30.30 297 TYR B O 1
ATOM 8988 N N . TYR B 1 298 ? -45.529 -49.438 21.178 1.00 26.50 298 TYR B N 1
ATOM 8989 C CA . TYR B 1 298 ? -45.432 -49.665 19.747 1.00 26.92 298 TYR B CA 1
ATOM 8990 C C . TYR B 1 298 ? -44.403 -48.723 19.123 1.00 32.22 298 TYR B C 1
ATOM 8991 O O . TYR B 1 298 ? -43.474 -49.166 18.450 1.00 33.24 298 TYR B O 1
ATOM 9000 N N . GLU B 1 299 ? -44.578 -47.426 19.362 1.00 27.89 299 GLU B N 1
ATOM 9001 C CA . GLU B 1 299 ? -43.745 -46.404 18.742 1.00 33.85 299 GLU B CA 1
ATOM 9002 C C . GLU B 1 299 ? -42.268 -46.541 19.071 1.00 32.21 299 GLU B C 1
ATOM 9003 O O . GLU B 1 299 ? -41.422 -46.327 18.210 1.00 36.15 299 GLU B O 1
ATOM 9009 N N . LYS B 1 300 ? -41.959 -46.881 20.316 1.00 29.23 300 LYS B N 1
ATOM 9010 C CA . LYS B 1 300 ? -40.571 -47.023 20.717 1.00 30.06 300 LYS B CA 1
ATOM 9011 C C . LYS B 1 300 ? -39.925 -48.189 19.975 1.00 35.42 300 LYS B C 1
ATOM 9012 O O . LYS B 1 300 ? -38.848 -48.044 19.398 1.00 35.59 300 LYS B O 1
ATOM 9018 N N . ASP B 1 301 ? -40.587 -49.342 19.995 1.00 29.23 301 ASP B N 1
ATOM 9019 C CA . ASP B 1 301 ? -40.102 -50.524 19.282 1.00 33.69 301 ASP B CA 1
ATOM 9020 C C . ASP B 1 301 ? -39.864 -50.247 17.808 1.00 35.63 301 ASP B C 1
ATOM 9021 O O . ASP B 1 301 ? -38.853 -50.647 17.243 1.00 39.91 301 ASP B O 1
ATOM 9026 N N . LEU B 1 302 ? -40.817 -49.557 17.199 1.00 35.10 302 LEU B N 1
ATOM 9027 C CA . LEU B 1 302 ? -40.762 -49.239 15.784 1.00 39.32 302 LEU B CA 1
ATOM 9028 C C . LEU B 1 302 ? -39.602 -48.296 15.475 1.00 39.76 302 LEU B C 1
ATOM 9029 O O . LEU B 1 302 ? -38.896 -48.473 14.487 1.00 41.84 302 LEU B O 1
ATOM 9034 N N . LYS B 1 303 ? -39.406 -47.304 16.335 1.00 38.32 303 LYS B N 1
ATOM 9035 C CA . LYS B 1 303 ? -38.385 -46.290 16.113 1.00 39.09 303 LYS B CA 1
ATOM 9036 C C . LYS B 1 303 ? -36.991 -46.867 16.301 1.00 40.58 303 LYS B C 1
ATOM 9037 O O . LYS B 1 303 ? -36.026 -46.361 15.742 1.00 49.77 303 LYS B O 1
ATOM 9039 N N . GLU B 1 304 ? -36.886 -47.938 17.074 1.00 37.52 304 GLU B N 1
ATOM 9040 C CA . GLU B 1 304 ? -35.594 -48.586 17.261 1.00 47.29 304 GLU B CA 1
ATOM 9041 C C . GLU B 1 304 ? -35.335 -49.692 16.232 1.00 47.85 304 GLU B C 1
ATOM 9042 O O . GLU B 1 304 ? -34.275 -50.311 16.236 1.00 45.02 304 GLU B O 1
ATOM 9048 N N . GLY B 1 305 ? -36.299 -49.926 15.347 1.00 43.64 305 GLY B N 1
ATOM 9049 C CA . GLY B 1 305 ? -36.150 -50.922 14.301 1.00 44.76 305 GLY B CA 1
ATOM 9050 C C . GLY B 1 305 ? -36.220 -52.363 14.772 1.00 43.75 305 GLY B C 1
ATOM 9051 O O . GLY B 1 305 ? -35.850 -53.279 14.038 1.00 48.81 305 GLY B O 1
ATOM 9052 N N . SER B 1 306 ? -36.696 -52.576 15.994 1.00 43.16 306 SER B N 1
ATOM 9053 C CA . SER B 1 306 ? -36.806 -53.928 16.542 1.00 42.90 306 SER B CA 1
ATOM 9054 C C . SER B 1 306 ? -38.180 -54.549 16.283 1.00 42.02 306 SER B C 1
ATOM 9055 O O . SER B 1 306 ? -38.460 -55.655 16.730 1.00 42.45 306 SER B O 1
ATOM 9058 N N . LEU B 1 307 ? -39.032 -53.824 15.563 1.00 41.15 307 LEU B N 1
ATOM 9059 C CA . LEU B 1 307 ? -40.400 -54.255 15.312 1.00 35.43 307 LEU B CA 1
ATOM 9060 C C . LEU B 1 307 ? -40.867 -53.785 13.940 1.00 29.68 307 LEU B C 1
ATOM 9061 O O . LEU B 1 307 ? -40.602 -52.654 13.543 1.00 33.65 307 LEU B O 1
ATOM 9066 N N . THR B 1 308 ? -41.568 -54.651 13.221 1.00 31.98 308 THR B N 1
ATOM 9067 C CA . THR B 1 308 ? -42.178 -54.264 11.953 1.00 29.05 308 THR B CA 1
ATOM 9068 C C . THR B 1 308 ? -43.677 -54.070 12.098 1.00 27.61 308 THR B C 1
ATOM 9069 O O . THR B 1 308 ? -44.302 -54.637 12.999 1.00 31.74 308 THR B O 1
ATOM 9073 N N . ARG B 1 309 ? -44.253 -53.291 11.192 1.00 26.89 309 ARG B N 1
ATOM 9074 C CA . ARG B 1 309 ? -45.693 -53.126 11.138 1.00 27.14 309 ARG B CA 1
ATOM 9075 C C . ARG B 1 309 ? -46.396 -54.472 11.011 1.00 29.48 309 ARG B C 1
ATOM 9076 O O . ARG B 1 309 ? -47.420 -54.713 11.656 1.00 27.33 309 ARG B O 1
ATOM 9084 N N . GLU B 1 310 ? -45.824 -55.357 10.203 1.00 28.46 310 GLU B N 1
ATOM 9085 C CA . GLU B 1 310 ? -46.429 -56.653 9.958 1.00 28.10 310 GLU B CA 1
ATOM 9086 C C . GLU B 1 310 ? -46.478 -57.525 11.215 1.00 25.61 310 GLU B C 1
ATOM 9087 O O . GLU B 1 310 ? -47.486 -58.169 11.489 1.00 27.32 310 GLU B O 1
ATOM 9093 N N . TYR B 1 311 ? -45.393 -57.557 11.973 1.00 24.80 311 TYR B N 1
ATOM 9094 C CA . TYR B 1 311 ? -45.383 -58.350 13.190 1.00 26.20 311 TYR B CA 1
ATOM 9095 C C . TYR B 1 311 ? -46.267 -57.715 14.279 1.00 26.24 311 TYR B C 1
ATOM 9096 O O . TYR B 1 311 ? -46.957 -58.421 15.001 1.00 25.27 311 TYR B O 1
ATOM 9105 N N . ALA B 1 312 ? -46.256 -56.390 14.373 1.00 24.09 312 ALA B N 1
ATOM 9106 C CA . ALA B 1 312 ? -47.129 -55.679 15.302 1.00 24.56 312 ALA B CA 1
ATOM 9107 C C . ALA B 1 312 ? -48.591 -56.018 15.027 1.00 25.83 312 ALA B C 1
ATOM 9108 O O . ALA B 1 312 ? -49.358 -56.321 15.947 1.00 25.94 312 ALA B O 1
ATOM 9110 N N . GLN B 1 313 ? -48.971 -55.976 13.756 1.00 25.15 313 GLN B N 1
ATOM 9111 C CA . GLN B 1 313 ? -50.326 -56.335 13.366 1.00 24.51 313 GLN B CA 1
ATOM 9112 C C . GLN B 1 313 ? -50.626 -57.797 13.702 1.00 24.25 313 GLN B C 1
ATOM 9113 O O . GLN B 1 313 ? -51.721 -58.127 14.144 1.00 27.41 313 GLN B O 1
ATOM 9119 N N . GLU B 1 314 ? -49.647 -58.671 13.509 1.00 24.01 314 GLU B N 1
ATOM 9120 C CA . GLU B 1 314 ? -49.844 -60.077 13.832 1.00 25.49 314 GLU B CA 1
ATOM 9121 C C . GLU B 1 314 ? -50.085 -60.257 15.339 1.00 24.74 314 GLU B C 1
ATOM 9122 O O . GLU B 1 314 ? -50.925 -61.059 15.755 1.00 23.64 314 GLU B O 1
ATOM 9128 N N . LEU B 1 315 ? -49.350 -59.502 16.148 1.00 25.15 315 LEU B N 1
ATOM 9129 C CA . LEU B 1 315 ? -49.518 -59.557 17.593 1.00 24.14 315 LEU B CA 1
ATOM 9130 C C . LEU B 1 315 ? -50.935 -59.101 17.967 1.00 22.79 315 LEU B C 1
ATOM 9131 O O . LEU B 1 315 ? -51.618 -59.765 18.737 1.00 24.28 315 LEU B O 1
ATOM 9136 N N . ILE B 1 316 ? -51.388 -57.992 17.391 1.00 22.68 316 ILE B N 1
ATOM 9137 C CA . ILE B 1 316 ? -52.724 -57.479 17.688 1.00 20.88 316 ILE B CA 1
ATOM 9138 C C . ILE B 1 316 ? -53.806 -58.471 17.240 1.00 25.01 316 ILE B C 1
ATOM 9139 O O . ILE B 1 316 ? -54.796 -58.684 17.942 1.00 21.89 316 ILE B O 1
ATOM 9144 N N . ASP B 1 317 ? -53.599 -59.086 16.079 1.00 25.82 317 ASP B N 1
ATOM 9145 C CA . ASP B 1 317 ? -54.523 -60.093 15.578 1.00 22.99 317 ASP B CA 1
ATOM 9146 C C . ASP B 1 317 ? -54.620 -61.252 16.573 1.00 21.72 317 ASP B C 1
ATOM 9147 O O . ASP B 1 317 ? -55.711 -61.759 16.834 1.00 22.67 317 ASP B O 1
ATOM 9152 N N . CYS B 1 318 ? -53.484 -61.648 17.145 1.00 22.46 318 CYS B N 1
ATOM 9153 C CA . CYS B 1 318 ? -53.467 -62.739 18.122 1.00 22.60 318 CYS B CA 1
ATOM 9154 C C . CYS B 1 318 ? -54.295 -62.411 19.379 1.00 23.05 318 CYS B C 1
ATOM 9155 O O . CYS B 1 318 ? -54.973 -63.282 19.944 1.00 19.57 318 CYS B O 1
ATOM 9158 N N . ILE B 1 319 ? -54.233 -61.152 19.802 1.00 24.22 319 ILE B N 1
ATOM 9159 C CA . ILE B 1 319 ? -54.993 -60.681 20.956 1.00 21.92 319 ILE B CA 1
ATOM 9160 C C . ILE B 1 319 ? -56.485 -60.731 20.651 1.00 18.75 319 ILE B C 1
ATOM 9161 O O . ILE B 1 319 ? -57.281 -61.143 21.488 1.00 20.45 319 ILE B O 1
ATOM 9166 N N . TRP B 1 320 ? -56.850 -60.331 19.436 1.00 17.83 320 TRP B N 1
ATOM 9167 C CA . TRP B 1 320 ? -58.238 -60.391 18.994 1.00 19.84 320 TRP B CA 1
ATOM 9168 C C . TRP B 1 320 ? -58.747 -61.846 19.041 1.00 21.20 320 TRP B C 1
ATOM 9169 O O . TRP B 1 320 ? -59.855 -62.114 19.496 1.00 22.83 320 TRP B O 1
ATOM 9180 N N . VAL B 1 321 ? -57.916 -62.785 18.608 1.00 22.10 321 VAL B N 1
ATOM 9181 C CA . VAL B 1 321 ? -58.270 -64.193 18.718 1.00 19.60 321 VAL B CA 1
ATOM 9182 C C . VAL B 1 321 ? -58.442 -64.588 20.186 1.00 18.76 321 VAL B C 1
ATOM 9183 O O . VAL B 1 321 ? -59.461 -65.160 20.562 1.00 21.28 321 VAL B O 1
ATOM 9187 N N . LYS B 1 322 ? -57.466 -64.248 21.019 1.00 19.59 322 LYS B N 1
ATOM 9188 C CA . LYS B 1 322 ? -57.536 -64.586 22.434 1.00 20.62 322 LYS B CA 1
ATOM 9189 C C . LYS B 1 322 ? -58.792 -64.040 23.128 1.00 18.70 322 LYS B C 1
ATOM 9190 O O . LYS B 1 322 ? -59.374 -64.707 23.975 1.00 18.22 322 LYS B O 1
ATOM 9196 N N . LEU B 1 323 ? -59.213 -62.842 22.742 1.00 18.09 323 LEU B N 1
ATOM 9197 C CA . LEU B 1 323 ? -60.396 -62.220 23.316 1.00 17.43 323 LEU B CA 1
ATOM 9198 C C . LEU B 1 323 ? -61.632 -63.078 23.097 1.00 24.18 323 LEU B C 1
ATOM 9199 O O . LEU B 1 323 ? -62.563 -63.031 23.894 1.00 20.74 323 LEU B O 1
ATOM 9204 N N . ASN B 1 324 ? -61.628 -63.878 22.034 1.00 18.30 324 ASN B N 1
ATOM 9205 C CA . ASN B 1 324 ? -62.721 -64.812 21.782 1.00 18.84 324 ASN B CA 1
ATOM 9206 C C . ASN B 1 324 ? -62.546 -66.170 22.447 1.00 18.08 324 ASN B C 1
ATOM 9207 O O . ASN B 1 324 ? -63.452 -66.999 22.391 1.00 24.45 324 ASN B O 1
ATOM 9212 N N . ASP B 1 325 ? -61.395 -66.410 23.070 1.00 22.27 325 ASP B N 1
ATOM 9213 C CA . ASP B 1 325 ? -61.140 -67.713 23.696 1.00 20.85 325 ASP B CA 1
ATOM 9214 C C . ASP B 1 325 ? -61.793 -67.820 25.073 1.00 24.49 325 ASP B C 1
ATOM 9215 O O . ASP B 1 325 ? -62.085 -68.922 25.563 1.00 20.99 325 ASP B O 1
ATOM 9220 N N . LEU B 1 326 ? -62.022 -66.673 25.705 1.00 18.76 326 LEU B N 1
ATOM 9221 C CA . LEU B 1 326 ? -62.668 -66.662 27.011 1.00 16.84 326 LEU B CA 1
ATOM 9222 C C . LEU B 1 326 ? -64.185 -66.718 26.841 1.00 15.95 326 LEU B C 1
ATOM 9223 O O . LEU B 1 326 ? -64.716 -66.250 25.843 1.00 18.98 326 LEU B O 1
ATOM 9228 N N . ASN B 1 327 ? -64.878 -67.288 27.816 1.00 17.19 327 ASN B N 1
ATOM 9229 C CA . ASN B 1 327 ? -66.317 -67.482 27.709 1.00 18.45 327 ASN B CA 1
ATOM 9230 C C . ASN B 1 327 ? -66.945 -67.544 29.099 1.00 18.49 327 ASN B C 1
ATOM 9231 O O . ASN B 1 327 ? -66.246 -67.505 30.117 1.00 19.17 327 ASN B O 1
ATOM 9236 N N . LYS B 1 328 ? -68.259 -67.681 29.143 1.00 16.21 328 LYS B N 1
ATOM 9237 C CA . LYS B 1 328 ? -68.968 -67.681 30.405 1.00 17.53 328 LYS B CA 1
ATOM 9238 C C . LYS B 1 328 ? -70.314 -68.350 30.221 1.00 17.97 328 LYS B C 1
ATOM 9239 O O . LYS B 1 328 ? -71.055 -68.010 29.305 1.00 19.29 328 LYS B O 1
ATOM 9245 N N . CYS B 1 329 ? -70.630 -69.306 31.083 1.00 18.56 329 CYS B N 1
ATOM 9246 C CA . CYS B 1 329 ? -71.932 -69.960 31.011 1.00 20.63 329 CYS B CA 1
ATOM 9247 C C . CYS B 1 329 ? -72.923 -69.320 31.974 1.00 18.93 329 CYS B C 1
ATOM 9248 O O . CYS B 1 329 ? -72.681 -69.261 33.172 1.00 20.26 329 CYS B O 1
ATOM 9251 N N . ARG B 1 330 ? -74.037 -68.849 31.434 1.00 19.17 330 ARG B N 1
ATOM 9252 C CA . ARG B 1 330 ? -75.119 -68.272 32.229 1.00 17.56 330 ARG B CA 1
ATOM 9253 C C . ARG B 1 330 ? -76.310 -69.210 32.225 1.00 20.18 330 ARG B C 1
ATOM 9254 O O . ARG B 1 330 ? -76.472 -69.980 31.283 1.00 19.08 330 ARG B O 1
ATOM 9262 N N . ASP B 1 331 ? -77.153 -69.134 33.252 1.00 21.30 331 ASP B N 1
ATOM 9263 C CA . ASP B 1 331 ? -78.366 -69.944 33.281 1.00 20.85 331 ASP B CA 1
ATOM 9264 C C . ASP B 1 331 ? -79.237 -69.648 32.062 1.00 23.03 331 ASP B C 1
ATOM 9265 O O . ASP B 1 331 ? -79.156 -68.564 31.476 1.00 21.77 331 ASP B O 1
ATOM 9270 N N . ALA B 1 332 ? -80.050 -70.634 31.680 1.00 22.18 332 ALA B N 1
ATOM 9271 C CA . ALA B 1 332 ? -80.801 -70.607 30.420 1.00 21.69 332 ALA B CA 1
ATOM 9272 C C . ALA B 1 332 ? -81.614 -69.337 30.263 1.00 19.50 332 ALA B C 1
ATOM 9273 O O . ALA B 1 332 ? -81.537 -68.682 29.239 1.00 21.40 332 ALA B O 1
ATOM 9275 N N . ALA B 1 333 ? -82.389 -68.998 31.286 1.00 21.79 333 ALA B N 1
ATOM 9276 C CA . ALA B 1 333 ? -83.178 -67.778 31.273 1.00 22.28 333 ALA B CA 1
ATOM 9277 C C . ALA B 1 333 ? -82.287 -66.552 31.065 1.00 22.06 333 ALA B C 1
ATOM 9278 O O . ALA B 1 333 ? -82.533 -65.767 30.164 1.00 21.20 333 ALA B O 1
ATOM 9280 N N . SER B 1 334 ? -81.249 -66.411 31.892 1.00 22.07 334 SER B N 1
ATOM 9281 C CA . SER B 1 334 ? -80.296 -65.305 31.758 1.00 23.64 334 SER B CA 1
ATOM 9282 C C . SER B 1 334 ? -79.644 -65.270 30.377 1.00 22.45 334 SER B C 1
ATOM 9283 O O . SER B 1 334 ? -79.477 -64.206 29.784 1.00 21.35 334 SER B O 1
ATOM 9286 N N . ALA B 1 335 ? -79.287 -66.448 29.881 1.00 21.99 335 ALA B N 1
ATOM 9287 C CA . ALA B 1 335 ? -78.534 -66.577 28.644 1.00 20.59 335 ALA B CA 1
ATOM 9288 C C . ALA B 1 335 ? -79.266 -65.962 27.463 1.00 21.72 335 ALA B C 1
ATOM 9289 O O . ALA B 1 335 ? -78.639 -65.418 26.554 1.00 22.54 335 ALA B O 1
ATOM 9291 N N . GLU B 1 336 ? -80.593 -66.033 27.488 1.00 23.32 336 GLU B N 1
ATOM 9292 C CA . GLU B 1 336 ? -81.390 -65.459 26.417 1.00 25.13 336 GLU B CA 1
ATOM 9293 C C . GLU B 1 336 ? -81.261 -63.934 26.333 1.00 22.32 336 GLU B C 1
ATOM 9294 O O . GLU B 1 336 ? -81.487 -63.356 25.278 1.00 20.35 336 GLU B O 1
ATOM 9300 N N . GLY B 1 337 ? -80.884 -63.287 27.433 1.00 21.90 337 GLY B N 1
ATOM 9301 C CA . GLY B 1 337 ? -80.697 -61.844 27.424 1.00 21.48 337 GLY B CA 1
ATOM 9302 C C . GLY B 1 337 ? -79.263 -61.442 27.128 1.00 18.89 337 GLY B C 1
ATOM 9303 O O . GLY B 1 337 ? -78.966 -60.265 26.946 1.00 19.85 337 GLY B O 1
ATOM 9304 N N . PHE B 1 338 ? -78.377 -62.431 27.091 1.00 19.24 338 PHE B N 1
ATOM 9305 C CA . PHE B 1 338 ? -76.951 -62.222 26.863 1.00 18.46 338 PHE B CA 1
ATOM 9306 C C . PHE B 1 338 ? -76.476 -63.205 25.794 1.00 21.44 338 PHE B C 1
ATOM 9307 O O . PHE B 1 338 ? -75.421 -63.825 25.933 1.00 22.20 338 PHE B O 1
ATOM 9315 N N . ALA B 1 339 ? -77.250 -63.343 24.723 1.00 24.71 339 ALA B N 1
ATOM 9316 C CA . ALA B 1 339 ? -77.043 -64.442 23.776 1.00 20.80 339 ALA B CA 1
ATOM 9317 C C . ALA B 1 339 ? -75.861 -64.225 22.833 1.00 21.49 339 ALA B C 1
ATOM 9318 O O . ALA B 1 339 ? -75.644 -63.119 22.334 1.00 21.04 339 ALA B O 1
ATOM 9320 N N . GLY B 1 340 ? -75.103 -65.292 22.594 1.00 20.99 340 GLY B N 1
ATOM 9321 C CA . GLY B 1 340 ? -74.051 -65.277 21.592 1.00 19.66 340 GLY B CA 1
ATOM 9322 C C . GLY B 1 340 ? -72.642 -65.468 22.125 1.00 19.05 340 GLY B C 1
ATOM 9323 O O . GLY B 1 340 ? -71.680 -65.212 21.411 1.00 16.95 340 GLY B O 1
ATOM 9324 N N . TYR B 1 341 ? -72.541 -65.922 23.372 1.00 17.08 341 TYR B N 1
ATOM 9325 C CA . TYR B 1 341 ? -71.271 -66.178 24.060 1.00 18.82 341 TYR B CA 1
ATOM 9326 C C . TYR B 1 341 ? -70.399 -64.928 24.263 1.00 24.14 341 TYR B C 1
ATOM 9327 O O . TYR B 1 341 ? -69.187 -65.045 24.441 1.00 23.26 341 TYR B O 1
ATOM 9336 N N . SER B 1 342 ? -70.992 -63.742 24.224 1.00 20.60 342 SER B N 1
ATOM 9337 C CA . SER B 1 342 ? -70.191 -62.532 24.374 1.00 22.13 342 SER B CA 1
ATOM 9338 C C . SER B 1 342 ? -69.739 -62.319 25.815 1.00 16.96 342 SER B C 1
ATOM 9339 O O . SER B 1 342 ? -70.444 -62.682 26.758 1.00 16.46 342 SER B O 1
ATOM 9342 N N . LEU B 1 343 ? -68.551 -61.739 25.959 1.00 18.23 343 LEU B N 1
ATOM 9343 C CA . LEU B 1 343 ? -68.087 -61.164 27.227 1.00 15.68 343 LEU B CA 1
ATOM 9344 C C . LEU B 1 343 ? -68.130 -59.625 27.193 1.00 15.95 343 LEU B C 1
ATOM 9345 O O . LEU B 1 343 ? -67.746 -58.962 28.160 1.00 18.22 343 LEU B O 1
ATOM 9350 N N . PHE B 1 344 ? -68.584 -59.073 26.071 1.00 17.99 344 PHE B N 1
ATOM 9351 C CA . PHE B 1 344 ? -68.804 -57.632 25.955 1.00 18.14 344 PHE B CA 1
ATOM 9352 C C . PHE B 1 344 ? -67.532 -56.834 26.276 1.00 19.00 344 PHE B C 1
ATOM 9353 O O . PHE B 1 344 ? -67.553 -55.880 27.052 1.00 18.52 344 PHE B O 1
ATOM 9361 N N . GLN B 1 345 ? -66.424 -57.263 25.691 1.00 17.54 345 GLN B N 1
ATOM 9362 C CA . GLN B 1 345 ? -65.131 -56.688 25.980 1.00 17.74 345 GLN B CA 1
ATOM 9363 C C . GLN B 1 345 ? -64.939 -55.515 25.029 1.00 20.11 345 GLN B C 1
ATOM 9364 O O . GLN B 1 345 ? -64.472 -55.679 23.899 1.00 19.29 345 GLN B O 1
ATOM 9370 N N . ASN B 1 346 ? -65.338 -54.329 25.484 1.00 18.43 346 ASN B N 1
ATOM 9371 C CA . ASN B 1 346 ? -65.365 -53.174 24.599 1.00 17.11 346 ASN B CA 1
ATOM 9372 C C . ASN B 1 346 ? -63.987 -52.529 24.489 1.00 17.77 346 ASN B C 1
ATOM 9373 O O . ASN B 1 346 ? -63.335 -52.255 25.493 1.00 18.22 346 ASN B O 1
ATOM 9378 N N . LEU B 1 347 ? -63.547 -52.322 23.256 1.00 20.22 347 LEU B N 1
ATOM 9379 C CA . LEU B 1 347 ? -62.246 -51.737 22.973 1.00 17.69 347 LEU B CA 1
ATOM 9380 C C . LEU B 1 347 ? -62.461 -50.597 21.984 1.00 19.52 347 LEU B C 1
ATOM 9381 O O . LEU B 1 347 ? -63.023 -50.806 20.921 1.00 17.58 347 LEU B O 1
ATOM 9386 N N . ILE B 1 348 ? -62.030 -49.390 22.347 1.00 18.61 348 ILE B N 1
ATOM 9387 C CA . ILE B 1 348 ? -62.343 -48.211 21.552 1.00 17.69 348 ILE B CA 1
ATOM 9388 C C . ILE B 1 348 ? -61.082 -47.594 20.928 1.00 18.03 348 ILE B C 1
ATOM 9389 O O . ILE B 1 348 ? -59.970 -47.804 21.409 1.00 20.06 348 ILE B O 1
ATOM 9394 N N . VAL B 1 349 ? -61.259 -46.878 19.822 1.00 18.45 349 VAL B N 1
ATOM 9395 C CA . VAL B 1 349 ? -60.155 -46.189 19.162 1.00 19.07 349 VAL B CA 1
ATOM 9396 C C . VAL B 1 349 ? -60.520 -44.740 18.864 1.00 19.75 349 VAL B C 1
ATOM 9397 O O . VAL B 1 349 ? -61.703 -44.378 18.776 1.00 17.40 349 VAL B O 1
ATOM 9401 N N . GLY B 1 350 ? -59.499 -43.908 18.707 1.00 17.94 350 GLY B N 1
ATOM 9402 C CA . GLY B 1 350 ? -59.723 -42.532 18.307 1.00 19.29 350 GLY B CA 1
ATOM 9403 C C . GLY B 1 350 ? -60.239 -41.671 19.443 1.00 20.11 350 GLY B C 1
ATOM 9404 O O . GLY B 1 350 ? -60.076 -42.013 20.612 1.00 21.13 350 GLY B O 1
ATOM 9405 N N . GLY B 1 351 ? -60.870 -40.556 19.098 1.00 19.09 351 GLY B N 1
ATOM 9406 C CA . GLY B 1 351 ? -61.346 -39.616 20.094 1.00 19.40 351 GLY B CA 1
ATOM 9407 C C . GLY B 1 351 ? -60.355 -38.486 20.316 1.00 20.87 351 GLY B C 1
ATOM 9408 O O . GLY B 1 351 ? -59.606 -38.140 19.413 1.00 24.32 351 GLY B O 1
ATOM 9409 N N . GLN B 1 352 ? -60.353 -37.919 21.522 1.00 23.89 352 GLN B N 1
ATOM 9410 C CA . GLN B 1 352 ? -59.519 -36.762 21.839 1.00 22.23 352 GLN B CA 1
ATOM 9411 C C . GLN B 1 352 ? -58.449 -37.045 22.870 1.00 22.26 352 GLN B C 1
ATOM 9412 O O . GLN B 1 352 ? -58.607 -37.909 23.727 1.00 21.17 352 GLN B O 1
ATOM 9418 N N . THR B 1 353 ? -57.361 -36.291 22.783 1.00 23.45 353 THR B N 1
ATOM 9419 C CA . THR B 1 353 ? -56.361 -36.273 23.835 1.00 24.73 353 THR B CA 1
ATOM 9420 C C . THR B 1 353 ? -56.879 -35.389 24.957 1.00 24.78 353 THR B C 1
ATOM 9421 O O . THR B 1 353 ? -57.901 -34.727 24.812 1.00 23.15 353 THR B O 1
ATOM 9425 N N . VAL B 1 354 ? -56.177 -35.375 26.081 1.00 27.68 354 VAL B N 1
ATOM 9426 C CA . VAL B 1 354 ? -56.586 -34.527 27.191 1.00 27.31 354 VAL B CA 1
ATOM 9427 C C . VAL B 1 354 ? -56.438 -33.036 26.813 1.00 25.16 354 VAL B C 1
ATOM 9428 O O . VAL B 1 354 ? -57.132 -32.177 27.350 1.00 33.01 354 VAL B O 1
ATOM 9432 N N . GLN B 1 355 ? -55.589 -32.743 25.838 1.00 24.85 355 GLN B N 1
ATOM 9433 C CA A GLN B 1 355 ? -55.394 -31.385 25.339 0.50 31.20 355 GLN B CA 1
ATOM 9434 C CA B GLN B 1 355 ? -55.420 -31.365 25.382 0.50 31.18 355 GLN B CA 1
ATOM 9435 C C . GLN B 1 355 ? -56.564 -30.955 24.448 1.00 31.24 355 GLN B C 1
ATOM 9436 O O . GLN B 1 355 ? -56.756 -29.773 24.164 1.00 33.66 355 GLN B O 1
ATOM 9447 N N . GLY B 1 356 ? -57.343 -31.929 23.988 1.00 27.88 356 GLY B N 1
ATOM 9448 C CA . GLY B 1 356 ? -58.454 -31.639 23.104 1.00 22.14 356 GLY B CA 1
ATOM 9449 C C . GLY B 1 356 ? -58.099 -31.693 21.631 1.00 27.92 356 GLY B C 1
ATOM 9450 O O . GLY B 1 356 ? -58.772 -31.083 20.799 1.00 29.98 356 GLY B O 1
ATOM 9451 N N . ARG B 1 357 ? -57.044 -32.426 21.298 1.00 21.02 357 ARG B N 1
ATOM 9452 C CA . ARG B 1 357 ? -56.681 -32.628 19.901 1.00 26.43 357 ARG B CA 1
ATOM 9453 C C . ARG B 1 357 ? -56.991 -34.066 19.478 1.00 27.47 357 ARG B C 1
ATOM 9454 O O . ARG B 1 357 ? -57.260 -34.914 20.327 1.00 23.50 357 ARG B O 1
ATOM 9462 N N . ASP B 1 358 ? -56.968 -34.340 18.176 1.00 26.39 358 ASP B N 1
ATOM 9463 C CA . ASP B 1 358 ? -57.345 -35.667 17.707 1.00 25.15 358 ASP B CA 1
ATOM 9464 C C . ASP B 1 358 ? -56.345 -36.718 18.175 1.00 25.09 358 ASP B C 1
ATOM 9465 O O . ASP B 1 358 ? -55.140 -36.503 18.147 1.00 25.37 358 ASP B O 1
ATOM 9470 N N . ALA B 1 359 ? -56.858 -37.864 18.604 1.00 21.66 359 ALA B N 1
ATOM 9471 C CA . ALA B 1 359 ? -56.016 -38.890 19.208 1.00 19.30 359 ALA B CA 1
ATOM 9472 C C . ALA B 1 359 ? -55.650 -40.032 18.251 1.00 22.71 359 ALA B C 1
ATOM 9473 O O . ALA B 1 359 ? -55.006 -41.002 18.659 1.00 25.15 359 ALA B O 1
ATOM 9475 N N . THR B 1 360 ? -56.044 -39.916 16.986 1.00 20.49 360 THR B N 1
ATOM 9476 C CA . THR B 1 360 ? -55.760 -40.962 15.996 1.00 22.99 360 THR B CA 1
ATOM 9477 C C . THR B 1 360 ? -54.261 -41.252 15.870 1.00 26.45 360 THR B C 1
ATOM 9478 O O . THR B 1 360 ? -53.462 -40.328 15.736 1.00 25.52 360 THR B O 1
ATOM 9482 N N . ASN B 1 361 ? -53.883 -42.527 15.925 1.00 21.23 361 ASN B N 1
ATOM 9483 C CA . ASN B 1 361 ? -52.503 -42.931 15.663 1.00 22.50 361 ASN B CA 1
ATOM 9484 C C . ASN B 1 361 ? -52.462 -44.216 14.831 1.00 26.45 361 ASN B C 1
ATOM 9485 O O . ASN B 1 361 ? -53.504 -44.710 14.410 1.00 25.07 361 ASN B O 1
ATOM 9490 N N . ASP B 1 362 ? -51.272 -44.763 14.602 1.00 24.74 362 ASP B N 1
ATOM 9491 C CA . ASP B 1 362 ? -51.152 -45.970 13.779 1.00 26.39 362 ASP B CA 1
ATOM 9492 C C . ASP B 1 362 ? -51.961 -47.135 14.346 1.00 28.09 362 ASP B C 1
ATOM 9493 O O . ASP B 1 362 ? -52.602 -47.873 13.601 1.00 25.51 362 ASP B O 1
ATOM 9498 N N . LEU B 1 363 ? -51.943 -47.284 15.666 1.00 24.12 363 LEU B N 1
ATOM 9499 C CA . LEU B 1 363 ? -52.669 -48.377 16.303 1.00 25.42 363 LEU B CA 1
ATOM 9500 C C . LEU B 1 363 ? -54.183 -48.255 16.120 1.00 22.50 363 LEU B C 1
ATOM 9501 O O . LEU B 1 363 ? -54.876 -49.271 16.098 1.00 25.75 363 LEU B O 1
ATOM 9506 N N . SER B 1 364 ? -54.691 -47.028 15.987 1.00 18.98 364 SER B N 1
ATOM 9507 C CA . SER B 1 364 ? -56.118 -46.826 15.763 1.00 18.93 364 SER B CA 1
ATOM 9508 C C . SER B 1 364 ? -56.558 -47.602 14.519 1.00 24.15 364 SER B C 1
ATOM 9509 O O . SER B 1 364 ? -57.541 -48.340 14.541 1.00 23.61 364 SER B O 1
ATOM 9512 N N . PHE B 1 365 ? -55.811 -47.445 13.436 1.00 25.70 365 PHE B N 1
ATOM 9513 C CA . PHE B 1 365 ? -56.113 -48.162 12.208 1.00 22.33 365 PHE B CA 1
ATOM 9514 C C . PHE B 1 365 ? -55.867 -49.659 12.340 1.00 23.02 365 PHE B C 1
ATOM 9515 O O . PHE B 1 365 ? -56.629 -50.464 11.811 1.00 25.96 365 PHE B O 1
ATOM 9523 N N . MET B 1 366 ? -54.813 -50.038 13.050 1.00 23.20 366 MET B N 1
ATOM 9524 C CA . MET B 1 366 ? -54.452 -51.450 13.128 1.00 22.01 366 MET B CA 1
ATOM 9525 C C . MET B 1 366 ? -55.475 -52.263 13.942 1.00 24.14 366 MET B C 1
ATOM 9526 O O . MET B 1 366 ? -55.664 -53.445 13.683 1.00 23.86 366 MET B O 1
ATOM 9531 N N . CYS B 1 367 ? -56.149 -51.623 14.897 1.00 22.15 367 CYS B N 1
ATOM 9532 C CA . CYS B 1 367 ? -57.239 -52.271 15.642 1.00 19.23 367 CYS B CA 1
ATOM 9533 C C . CYS B 1 367 ? -58.426 -52.583 14.743 1.00 22.10 367 CYS B C 1
ATOM 9534 O O . CYS B 1 367 ? -59.044 -53.636 14.866 1.00 21.78 367 CYS B O 1
ATOM 9537 N N . ILE B 1 368 ? -58.745 -51.653 13.845 1.00 20.33 368 ILE B N 1
ATOM 9538 C CA . ILE B 1 368 ? -59.802 -51.863 12.867 1.00 23.96 368 ILE B CA 1
ATOM 9539 C C . ILE B 1 368 ? -59.416 -53.005 11.905 1.00 25.92 368 ILE B C 1
ATOM 9540 O O . ILE B 1 368 ? -60.225 -53.881 11.617 1.00 25.22 368 ILE B O 1
ATOM 9545 N N . THR B 1 369 ? -58.173 -52.996 11.436 1.00 24.35 369 THR B N 1
ATOM 9546 C CA . THR B 1 369 ? -57.664 -54.053 10.566 1.00 21.91 369 THR B CA 1
ATOM 9547 C C . THR B 1 369 ? -57.730 -55.421 11.253 1.00 24.28 369 THR B C 1
ATOM 9548 O O . THR B 1 369 ? -58.106 -56.425 10.638 1.00 24.93 369 THR B O 1
ATOM 9552 N N . ALA B 1 370 ? -57.367 -55.454 12.530 1.00 23.03 370 ALA B N 1
ATOM 9553 C CA . ALA B 1 370 ? -57.427 -56.687 13.308 1.00 22.85 370 ALA B CA 1
ATOM 9554 C C . ALA B 1 370 ? -58.844 -57.265 13.345 1.00 22.46 370 ALA B C 1
ATOM 9555 O O . ALA B 1 370 ? -59.024 -58.474 13.202 1.00 23.83 370 ALA B O 1
ATOM 9557 N N . SER B 1 371 ? -59.844 -56.405 13.517 1.00 20.55 371 SER B N 1
ATOM 9558 C CA . SER B 1 371 ? -61.233 -56.857 13.498 1.00 22.50 371 SER B CA 1
ATOM 9559 C C . SER B 1 371 ? -61.597 -57.480 12.145 1.00 26.30 371 SER B C 1
ATOM 9560 O O . SER B 1 371 ? -62.332 -58.465 12.085 1.00 25.45 371 SER B O 1
ATOM 9563 N N . GLU B 1 372 ? -61.057 -56.919 11.068 1.00 24.88 372 GLU B N 1
ATOM 9564 C CA . GLU B 1 372 ? -61.296 -57.443 9.726 1.00 24.49 372 GLU B CA 1
ATOM 9565 C C . GLU B 1 372 ? -60.527 -58.752 9.481 1.00 22.36 372 GLU B C 1
ATOM 9566 O O . GLU B 1 372 ? -61.070 -59.696 8.916 1.00 26.63 372 GLU B O 1
ATOM 9572 N N . HIS B 1 373 ? -59.280 -58.812 9.938 1.00 26.75 373 HIS B N 1
ATOM 9573 C CA . HIS B 1 373 ? -58.465 -60.018 9.828 1.00 24.36 373 HIS B CA 1
ATOM 9574 C C . HIS B 1 373 ? -59.048 -61.212 10.582 1.00 24.18 373 HIS B C 1
ATOM 9575 O O . HIS B 1 373 ? -59.181 -62.298 10.030 1.00 21.94 373 HIS B O 1
ATOM 9582 N N . VAL B 1 374 ? -59.353 -61.015 11.860 1.00 22.48 374 VAL B N 1
ATOM 9583 C CA . VAL B 1 374 ? -59.841 -62.106 12.694 1.00 22.30 374 VAL B CA 1
ATOM 9584 C C . VAL B 1 374 ? -61.320 -62.382 12.419 1.00 25.03 374 VAL B C 1
ATOM 9585 O O . VAL B 1 374 ? -61.744 -63.530 12.380 1.00 21.88 374 VAL B O 1
ATOM 9589 N N . PHE B 1 375 ? -62.085 -61.314 12.216 1.00 20.95 375 PHE B N 1
ATOM 9590 C CA . PHE B 1 375 ? -63.509 -61.385 11.859 1.00 25.51 375 PHE B CA 1
ATOM 9591 C C . PHE B 1 375 ? -64.324 -62.265 12.812 1.00 24.71 375 PHE B C 1
ATOM 9592 O O . PHE B 1 375 ? -65.166 -63.054 12.386 1.00 24.39 375 PHE B O 1
ATOM 9600 N N . LEU B 1 376 ? -64.073 -62.101 14.108 1.00 22.34 376 LEU B N 1
ATOM 9601 C CA . LEU B 1 376 ? -64.833 -62.792 15.149 1.00 20.20 376 LEU B CA 1
ATOM 9602 C C . LEU B 1 376 ? -65.676 -61.780 15.925 1.00 22.07 376 LEU B C 1
ATOM 9603 O O . LEU B 1 376 ? -65.472 -60.580 15.790 1.00 22.48 376 LEU B O 1
ATOM 9608 N N . PRO B 1 377 ? -66.643 -62.253 16.724 1.00 20.70 377 PRO B N 1
ATOM 9609 C CA . PRO B 1 377 ? -67.487 -61.283 17.444 1.00 19.22 377 PRO B CA 1
ATOM 9610 C C . PRO B 1 377 ? -66.726 -60.324 18.370 1.00 20.37 377 PRO B C 1
ATOM 9611 O O . PRO B 1 377 ? -67.123 -59.170 18.472 1.00 19.19 377 PRO B O 1
ATOM 9615 N N . MET B 1 378 ? -65.664 -60.791 19.021 1.00 19.81 378 MET B N 1
ATOM 9616 C CA . MET B 1 378 ? -64.961 -59.981 20.019 1.00 19.04 378 MET B CA 1
ATOM 9617 C C . MET B 1 378 ? -63.599 -59.525 19.494 1.00 21.67 378 MET B C 1
ATOM 9618 O O . MET B 1 378 ? -63.030 -60.166 18.612 1.00 19.83 378 MET B O 1
ATOM 9623 N N . PRO B 1 379 ? -63.080 -58.394 20.001 1.00 18.94 379 PRO B N 1
ATOM 9624 C CA . PRO B 1 379 ? -63.662 -57.458 20.966 1.00 18.70 379 PRO B CA 1
ATOM 9625 C C . PRO B 1 379 ? -64.809 -56.671 20.362 1.00 19.99 379 PRO B C 1
ATOM 9626 O O . PRO B 1 379 ? -64.979 -56.654 19.136 1.00 22.74 379 PRO B O 1
ATOM 9630 N N . SER B 1 380 ? -65.600 -56.037 21.216 1.00 19.54 380 SER B N 1
ATOM 9631 C CA . SER B 1 380 ? -66.621 -55.135 20.735 1.00 17.93 380 SER B CA 1
ATOM 9632 C C . SER B 1 380 ? -65.941 -53.823 20.370 1.00 19.21 380 SER B C 1
ATOM 9633 O O . SER B 1 380 ? -65.855 -52.895 21.184 1.00 17.51 380 SER B O 1
ATOM 9636 N N . LEU B 1 381 ? -65.452 -53.766 19.139 1.00 21.18 381 LEU B N 1
ATOM 9637 C CA . LEU B 1 381 ? -64.731 -52.613 18.636 1.00 18.65 381 LEU B CA 1
ATOM 9638 C C . LEU B 1 381 ? -65.608 -51.367 18.565 1.00 23.52 381 LEU B C 1
ATOM 9639 O O . LEU B 1 381 ? -66.757 -51.414 18.130 1.00 19.86 381 LEU B O 1
ATOM 9644 N N . SER B 1 382 ? -65.046 -50.247 18.994 1.00 19.38 382 SER B N 1
ATOM 9645 C CA . SER B 1 382 ? -65.785 -49.003 19.075 1.00 17.83 382 SER B CA 1
ATOM 9646 C C . SER B 1 382 ? -64.924 -47.860 18.537 1.00 19.35 382 SER B C 1
ATOM 9647 O O . SER B 1 382 ? -63.703 -47.980 18.472 1.00 18.84 382 SER B O 1
ATOM 9650 N N . ILE B 1 383 ? -65.556 -46.757 18.151 1.00 17.69 383 ILE B N 1
ATOM 9651 C CA . ILE B 1 383 ? -64.801 -45.572 17.753 1.00 18.52 383 ILE B CA 1
ATOM 9652 C C . ILE B 1 383 ? -65.417 -44.320 18.366 1.00 19.14 383 ILE B C 1
ATOM 9653 O O . ILE B 1 383 ? -66.639 -44.153 18.379 1.00 18.78 383 ILE B O 1
ATOM 9658 N N . ARG B 1 384 ? -64.567 -43.461 18.920 1.00 20.47 384 ARG B N 1
ATOM 9659 C CA . ARG B 1 384 ? -65.024 -42.173 19.427 1.00 18.46 384 ARG B CA 1
ATOM 9660 C C . ARG B 1 384 ? -65.070 -41.155 18.293 1.00 20.62 384 ARG B C 1
ATOM 9661 O O . ARG B 1 384 ? -64.080 -40.942 17.599 1.00 25.33 384 ARG B O 1
ATOM 9669 N N . VAL B 1 385 ? -66.234 -40.546 18.107 1.00 20.56 385 VAL B N 1
ATOM 9670 C CA . VAL B 1 385 ? -66.439 -39.554 17.061 1.00 19.40 385 VAL B CA 1
ATOM 9671 C C . VAL B 1 385 ? -66.525 -38.160 17.674 1.00 21.14 385 VAL B C 1
ATOM 9672 O O . VAL B 1 385 ? -67.235 -37.957 18.658 1.00 22.39 385 VAL B O 1
ATOM 9676 N N . TRP B 1 386 ? -65.788 -37.210 17.103 1.00 21.56 386 TRP B N 1
ATOM 9677 C CA . TRP B 1 386 ? -65.846 -35.816 17.553 1.00 23.23 386 TRP B CA 1
ATOM 9678 C C . TRP B 1 386 ? -65.601 -34.881 16.375 1.00 22.13 386 TRP B C 1
ATOM 9679 O O . TRP B 1 386 ? -65.217 -35.334 15.297 1.00 25.22 386 TRP B O 1
ATOM 9690 N N . HIS B 1 387 ? -65.837 -33.586 16.560 1.00 23.82 387 HIS B N 1
ATOM 9691 C CA . HIS B 1 387 ? -65.818 -32.677 15.415 1.00 28.03 387 HIS B CA 1
ATOM 9692 C C . HIS B 1 387 ? -64.463 -32.687 14.725 1.00 26.55 387 HIS B C 1
ATOM 9693 O O . HIS B 1 387 ? -64.396 -32.531 13.519 1.00 30.39 387 HIS B O 1
ATOM 9700 N N . GLY B 1 388 ? -63.395 -32.922 15.483 1.00 21.75 388 GLY B N 1
ATOM 9701 C CA . GLY B 1 388 ? -62.063 -33.002 14.912 1.00 20.86 388 GLY B CA 1
ATOM 9702 C C . GLY B 1 388 ? -61.573 -34.402 14.550 1.00 22.44 388 GLY B C 1
ATOM 9703 O O . GLY B 1 388 ? -60.375 -34.601 14.371 1.00 21.35 388 GLY B O 1
ATOM 9704 N N . SER B 1 389 ? -62.479 -35.377 14.436 1.00 21.94 389 SER B N 1
ATOM 9705 C CA . SER B 1 389 ? -62.061 -36.742 14.091 1.00 20.96 389 SER B CA 1
ATOM 9706 C C . SER B 1 389 ? -61.293 -36.782 12.769 1.00 22.40 389 SER B C 1
ATOM 9707 O O . SER B 1 389 ? -61.662 -36.113 11.816 1.00 25.84 389 SER B O 1
ATOM 9710 N N . SER B 1 390 ? -60.223 -37.563 12.718 1.00 23.19 390 SER B N 1
ATOM 9711 C CA . SER B 1 390 ? -59.559 -37.837 11.448 1.00 20.71 390 SER B CA 1
ATOM 9712 C C . SER B 1 390 ? -60.535 -38.439 10.446 1.00 27.84 390 SER B C 1
ATOM 9713 O O . SER B 1 390 ? -61.184 -39.447 10.735 1.00 25.94 390 SER B O 1
ATOM 9716 N N . LYS B 1 391 ? -60.656 -37.832 9.271 1.00 30.23 391 LYS B N 1
ATOM 9717 C CA . LYS B 1 391 ? -61.588 -38.348 8.267 1.00 26.90 391 LYS B CA 1
ATOM 9718 C C . LYS B 1 391 ? -61.145 -39.723 7.784 1.00 28.41 391 LYS B C 1
ATOM 9719 O O . LYS B 1 391 ? -61.972 -40.594 7.512 1.00 28.78 391 LYS B O 1
ATOM 9725 N N . ALA B 1 392 ? -59.837 -39.915 7.684 1.00 24.05 392 ALA B N 1
ATOM 9726 C CA . ALA B 1 392 ? -59.300 -41.208 7.296 1.00 26.75 392 ALA B CA 1
ATOM 9727 C C . ALA B 1 392 ? -59.726 -42.315 8.276 1.00 28.33 392 ALA B C 1
ATOM 9728 O O . ALA B 1 392 ? -60.085 -43.420 7.857 1.00 25.22 392 ALA B O 1
ATOM 9730 N N . LEU B 1 393 ? -59.699 -42.021 9.574 1.00 28.57 393 LEU B N 1
ATOM 9731 C CA . LEU B 1 393 ? -60.115 -43.015 10.561 1.00 24.74 393 LEU B CA 1
ATOM 9732 C C . LEU B 1 393 ? -61.610 -43.296 10.460 1.00 22.98 393 LEU B C 1
ATOM 9733 O O . LEU B 1 393 ? -62.019 -44.450 10.523 1.00 24.15 393 LEU B O 1
ATOM 9738 N N . LEU B 1 394 ? -62.416 -42.248 10.307 1.00 20.76 394 LEU B N 1
ATOM 9739 C CA . LEU B 1 394 ? -63.860 -42.421 10.152 1.00 24.31 394 LEU B CA 1
ATOM 9740 C C . LEU B 1 394 ? -64.183 -43.253 8.905 1.00 26.97 394 LEU B C 1
ATOM 9741 O O . LEU B 1 394 ? -65.078 -44.092 8.923 1.00 26.21 394 LEU B O 1
ATOM 9746 N N . MET B 1 395 ? -63.450 -43.023 7.825 1.00 25.36 395 MET B N 1
ATOM 9747 C CA . MET B 1 395 ? -63.723 -43.734 6.589 1.00 25.16 395 MET B CA 1
ATOM 9748 C C . MET B 1 395 ? -63.295 -45.181 6.748 1.00 25.04 395 MET B C 1
ATOM 9749 O O . MET B 1 395 ? -63.980 -46.082 6.280 1.00 29.28 395 MET B O 1
ATOM 9754 N N . ARG B 1 396 ? -62.173 -45.392 7.425 1.00 25.26 396 ARG B N 1
ATOM 9755 C CA . ARG B 1 396 ? -61.678 -46.737 7.667 1.00 26.22 396 ARG B CA 1
ATOM 9756 C C . ARG B 1 396 ? -62.680 -47.509 8.516 1.00 28.61 396 ARG B C 1
ATOM 9757 O O . ARG B 1 396 ? -62.926 -48.691 8.275 1.00 25.82 396 ARG B O 1
ATOM 9765 N N . ALA B 1 397 ? -63.265 -46.827 9.497 1.00 23.46 397 ALA B N 1
ATOM 9766 C CA . ALA B 1 397 ? -64.297 -47.426 10.334 1.00 24.29 397 ALA B CA 1
ATOM 9767 C C . ALA B 1 397 ? -65.485 -47.832 9.477 1.00 23.36 397 ALA B C 1
ATOM 9768 O O . ALA B 1 397 ? -66.043 -48.914 9.648 1.00 23.85 397 ALA B O 1
ATOM 9770 N N . ALA B 1 398 ? -65.866 -46.955 8.553 1.00 23.62 398 ALA B N 1
ATOM 9771 C CA . ALA B 1 398 ? -67.032 -47.209 7.716 1.00 27.73 398 ALA B CA 1
ATOM 9772 C C . ALA B 1 398 ? -66.790 -48.415 6.795 1.00 26.61 398 ALA B C 1
ATOM 9773 O O . ALA B 1 398 ? -67.706 -49.186 6.534 1.00 28.51 398 ALA B O 1
ATOM 9775 N N . GLU B 1 399 ? -65.558 -48.569 6.318 1.00 22.39 399 GLU B N 1
ATOM 9776 C CA . GLU B 1 399 ? -65.185 -49.742 5.537 1.00 30.12 399 GLU B CA 1
ATOM 9777 C C . GLU B 1 399 ? -65.439 -51.027 6.319 1.00 25.41 399 GLU B C 1
ATOM 9778 O O . GLU B 1 399 ? -65.938 -51.999 5.767 1.00 28.83 399 GLU B O 1
ATOM 9784 N N . LEU B 1 400 ? -65.105 -51.030 7.606 1.00 22.16 400 LEU B N 1
ATOM 9785 C CA . LEU B 1 400 ? -65.333 -52.215 8.415 1.00 23.87 400 LEU B CA 1
ATOM 9786 C C . LEU B 1 400 ? -66.838 -52.465 8.558 1.00 22.26 400 LEU B C 1
ATOM 9787 O O . LEU B 1 400 ? -67.299 -53.598 8.433 1.00 25.63 400 LEU B O 1
ATOM 9792 N N . THR B 1 401 ? -67.597 -51.403 8.798 1.00 24.48 401 THR B N 1
ATOM 9793 C CA . THR B 1 401 ? -69.036 -51.530 8.985 1.00 22.98 401 THR B CA 1
ATOM 9794 C C . THR B 1 401 ? -69.681 -52.119 7.733 1.00 26.87 401 THR B C 1
ATOM 9795 O O . THR B 1 401 ? -70.602 -52.924 7.812 1.00 25.69 401 THR B O 1
ATOM 9799 N N . ARG B 1 402 ? -69.155 -51.731 6.581 1.00 24.37 402 ARG B N 1
ATOM 9800 C CA . ARG B 1 402 ? -69.678 -52.170 5.299 1.00 27.15 402 ARG B CA 1
ATOM 9801 C C . ARG B 1 402 ? -69.520 -53.687 5.103 1.00 26.06 402 ARG B C 1
ATOM 9802 O O . ARG B 1 402 ? -70.268 -54.290 4.347 1.00 26.69 402 ARG B O 1
ATOM 9810 N N . THR B 1 403 ? -68.563 -54.305 5.792 1.00 25.98 403 THR B N 1
ATOM 9811 C CA . THR B 1 403 ? -68.379 -55.747 5.677 1.00 22.82 403 THR B CA 1
ATOM 9812 C C . THR B 1 403 ? -69.519 -56.527 6.309 1.00 26.50 403 THR B C 1
ATOM 9813 O O . THR B 1 403 ? -69.611 -57.728 6.131 1.00 26.78 403 THR B O 1
ATOM 9817 N N . GLY B 1 404 ? -70.368 -55.852 7.072 1.00 25.00 404 GLY B N 1
ATOM 9818 C CA . GLY B 1 404 ? -71.478 -56.524 7.720 1.00 22.78 404 GLY B CA 1
ATOM 9819 C C . GLY B 1 404 ? -71.189 -57.013 9.133 1.00 25.23 404 GLY B C 1
ATOM 9820 O O . GLY B 1 404 ? -72.075 -57.535 9.801 1.00 27.36 404 GLY B O 1
ATOM 9821 N N . ILE B 1 405 ? -69.960 -56.831 9.599 1.00 23.87 405 ILE B N 1
ATOM 9822 C CA . ILE B 1 405 ? -69.553 -57.385 10.885 1.00 22.12 405 ILE B CA 1
ATOM 9823 C C . ILE B 1 405 ? -70.159 -56.596 12.065 1.00 24.24 405 ILE B C 1
ATOM 9824 O O . ILE B 1 405 ? -70.094 -57.031 13.211 1.00 22.84 405 ILE B O 1
ATOM 9829 N N . GLY B 1 406 ? -70.777 -55.455 11.776 1.00 21.74 406 GLY B N 1
ATOM 9830 C CA . GLY B 1 406 ? -71.462 -54.682 12.803 1.00 24.40 406 GLY B CA 1
ATOM 9831 C C . GLY B 1 406 ? -70.559 -53.760 13.614 1.00 23.32 406 GLY B C 1
ATOM 9832 O O . GLY B 1 406 ? -70.994 -53.154 14.593 1.00 25.94 406 GLY B O 1
ATOM 9833 N N . LEU B 1 407 ? -69.309 -53.648 13.181 1.00 23.61 407 LEU B N 1
ATOM 9834 C CA . LEU B 1 407 ? -68.272 -52.905 13.886 1.00 24.69 407 LEU B CA 1
ATOM 9835 C C . LEU B 1 407 ? -67.685 -51.787 13.032 1.00 24.77 407 LEU B C 1
ATOM 9836 O O . LEU B 1 407 ? -67.697 -51.871 11.804 1.00 24.39 407 LEU B O 1
ATOM 9841 N N . PRO B 1 408 ? -67.158 -50.734 13.680 1.00 24.88 408 PRO B N 1
ATOM 9842 C CA . PRO B 1 408 ? -67.259 -50.495 15.121 1.00 21.26 408 PRO B CA 1
ATOM 9843 C C . PRO B 1 408 ? -68.594 -49.878 15.461 1.00 21.13 408 PRO B C 1
ATOM 9844 O O . PRO B 1 408 ? -69.322 -49.500 14.553 1.00 21.82 408 PRO B O 1
ATOM 9848 N N . ALA B 1 409 ? -68.920 -49.799 16.745 1.00 23.25 409 ALA B N 1
ATOM 9849 C CA . ALA B 1 409 ? -70.018 -48.963 17.182 1.00 20.07 409 ALA B CA 1
ATOM 9850 C C . ALA B 1 409 ? -69.486 -47.535 17.259 1.00 21.31 409 ALA B C 1
ATOM 9851 O O . ALA B 1 409 ? -68.296 -47.330 17.488 1.00 19.68 409 ALA B O 1
ATOM 9853 N N . TYR B 1 410 ? -70.377 -46.568 17.069 1.00 18.08 410 TYR B N 1
ATOM 9854 C CA . TYR B 1 410 ? -70.013 -45.162 16.954 1.00 20.28 410 TYR B CA 1
ATOM 9855 C C . TYR B 1 410 ? -70.528 -44.379 18.155 1.00 21.11 410 TYR B C 1
ATOM 9856 O O . TYR B 1 410 ? -71.714 -44.448 18.464 1.00 19.89 410 TYR B O 1
ATOM 9865 N N . TYR B 1 411 ? -69.637 -43.642 18.823 1.00 19.68 411 TYR B N 1
ATOM 9866 C CA . TYR B 1 411 ? -70.006 -42.882 20.015 1.00 17.26 411 TYR B CA 1
ATOM 9867 C C . TYR B 1 411 ? -69.695 -41.393 19.848 1.00 18.15 411 TYR B C 1
ATOM 9868 O O . TYR B 1 411 ? -68.726 -41.015 19.205 1.00 17.97 411 TYR B O 1
ATOM 9877 N N . ASN B 1 412 ? -70.540 -40.563 20.438 1.00 14.57 412 ASN B N 1
ATOM 9878 C CA . ASN B 1 412 ? -70.486 -39.127 20.245 1.00 21.61 412 ASN B CA 1
ATOM 9879 C C . ASN B 1 412 ? -69.819 -38.395 21.419 1.00 18.47 412 ASN B C 1
ATOM 9880 O O . ASN B 1 412 ? -70.469 -38.104 22.419 1.00 15.99 412 ASN B O 1
ATOM 9885 N N . ASP B 1 413 ? -68.530 -38.093 21.269 1.00 18.75 413 ASP B N 1
ATOM 9886 C CA . ASP B 1 413 ? -67.782 -37.291 22.252 1.00 21.32 413 ASP B CA 1
ATOM 9887 C C . ASP B 1 413 ? -68.543 -36.067 22.749 1.00 20.71 413 ASP B C 1
ATOM 9888 O O . ASP B 1 413 ? -68.517 -35.755 23.942 1.00 19.82 413 ASP B O 1
ATOM 9893 N N . GLU B 1 414 ? -69.207 -35.361 21.838 1.00 21.15 414 GLU B N 1
ATOM 9894 C CA . GLU B 1 414 ? -69.770 -34.051 22.183 1.00 21.27 414 GLU B CA 1
ATOM 9895 C C . GLU B 1 414 ? -70.968 -34.139 23.123 1.00 20.95 414 GLU B C 1
ATOM 9896 O O . GLU B 1 414 ? -71.342 -33.154 23.749 1.00 22.41 414 GLU B O 1
ATOM 9902 N N . VAL B 1 415 ? -71.558 -35.319 23.232 1.00 18.54 415 VAL B N 1
ATOM 9903 C CA . VAL B 1 415 ? -72.631 -35.531 24.193 1.00 17.20 415 VAL B CA 1
ATOM 9904 C C . VAL B 1 415 ? -72.120 -36.263 25.429 1.00 17.83 415 VAL B C 1
ATOM 9905 O O . VAL B 1 415 ? -72.495 -35.946 26.550 1.00 19.36 415 VAL B O 1
ATOM 9909 N N . ILE B 1 416 ? -71.259 -37.246 25.213 1.00 20.17 416 ILE B N 1
ATOM 9910 C CA . ILE B 1 416 ? -70.807 -38.091 26.302 1.00 15.87 416 ILE B CA 1
ATOM 9911 C C . ILE B 1 416 ? -69.922 -37.313 27.277 1.00 17.26 416 ILE B C 1
ATOM 9912 O O . ILE B 1 416 ? -70.051 -37.467 28.477 1.00 17.13 416 ILE B O 1
ATOM 9917 N N . ILE B 1 417 ? -69.035 -36.467 26.760 1.00 16.44 417 ILE B N 1
ATOM 9918 C CA . ILE B 1 417 ? -68.127 -35.729 27.637 1.00 18.16 417 ILE B CA 1
ATOM 9919 C C . ILE B 1 417 ? -68.894 -34.799 28.603 1.00 13.66 417 ILE B C 1
ATOM 9920 O O . ILE B 1 417 ? -68.696 -34.898 29.811 1.00 16.08 417 ILE B O 1
ATOM 9925 N N . PRO B 1 418 ? -69.794 -33.929 28.093 1.00 16.54 418 PRO B N 1
ATOM 9926 C CA . PRO B 1 418 ? -70.573 -33.144 29.064 1.00 15.00 418 PRO B CA 1
ATOM 9927 C C . PRO B 1 418 ? -71.402 -34.000 30.022 1.00 19.46 418 PRO B C 1
ATOM 9928 O O . PRO B 1 418 ? -71.558 -33.618 31.178 1.00 19.39 418 PRO B O 1
ATOM 9932 N N . ALA B 1 419 ? -71.931 -35.130 29.551 1.00 18.73 419 ALA B N 1
ATOM 9933 C CA . ALA B 1 419 ? -72.724 -35.984 30.435 1.00 19.18 419 ALA B CA 1
ATOM 9934 C C . ALA B 1 419 ? -71.855 -36.493 31.583 1.00 17.11 419 ALA B C 1
ATOM 9935 O O . ALA B 1 419 ? -72.276 -36.480 32.737 1.00 18.62 419 ALA B O 1
ATOM 9937 N N . LEU B 1 420 ? -70.632 -36.916 31.275 1.00 15.90 420 LEU B N 1
ATOM 9938 C CA . LEU B 1 420 ? -69.735 -37.403 32.324 1.00 17.18 420 LEU B CA 1
ATOM 9939 C C . LEU B 1 420 ? -69.400 -36.311 33.350 1.00 16.77 420 LEU B C 1
ATOM 9940 O O . LEU B 1 420 ? -69.373 -36.559 34.558 1.00 15.77 420 LEU B O 1
ATOM 9945 N N . VAL B 1 421 ? -69.168 -35.101 32.853 1.00 17.23 421 VAL B N 1
ATOM 9946 C CA . VAL B 1 421 ? -68.863 -33.964 33.709 1.00 15.32 421 VAL B CA 1
ATOM 9947 C C . VAL B 1 421 ? -70.059 -33.665 34.592 1.00 14.55 421 VAL B C 1
ATOM 9948 O O . VAL B 1 421 ? -69.917 -33.469 35.789 1.00 19.13 421 VAL B O 1
ATOM 9952 N N . HIS B 1 422 ? -71.245 -33.679 34.004 1.00 15.92 422 HIS B N 1
ATOM 9953 C CA . HIS B 1 422 ? -72.454 -33.451 34.771 1.00 15.45 422 HIS B CA 1
ATOM 9954 C C . HIS B 1 422 ? -72.607 -34.433 35.940 1.00 18.57 422 HIS B C 1
ATOM 9955 O O . HIS B 1 422 ? -73.146 -34.071 36.981 1.00 19.09 422 HIS B O 1
ATOM 9962 N N . ARG B 1 423 ? -72.144 -35.672 35.763 1.00 16.35 423 ARG B N 1
ATOM 9963 C CA . ARG B 1 423 ? -72.249 -36.682 36.811 1.00 16.05 423 ARG B CA 1
ATOM 9964 C C . ARG B 1 423 ? -71.033 -36.660 37.732 1.00 15.29 423 ARG B C 1
ATOM 9965 O O . ARG B 1 423 ? -70.943 -37.464 38.649 1.00 18.28 423 ARG B O 1
ATOM 9973 N N . GLY B 1 424 ? -70.092 -35.755 37.479 1.00 18.62 424 GLY B N 1
ATOM 9974 C CA . GLY B 1 424 ? -69.054 -35.478 38.460 1.00 18.55 424 GLY B CA 1
ATOM 9975 C C . GLY B 1 424 ? -67.604 -35.547 38.005 1.00 19.71 424 GLY B C 1
ATOM 9976 O O . GLY B 1 424 ? -66.717 -35.194 38.768 1.00 19.49 424 GLY B O 1
ATOM 9977 N N . ALA B 1 425 ? -67.349 -36.014 36.784 1.00 16.00 425 ALA B N 1
ATOM 9978 C CA . ALA B 1 425 ? -65.976 -36.092 36.290 1.00 16.69 425 ALA B CA 1
ATOM 9979 C C . ALA B 1 425 ? -65.432 -34.691 35.993 1.00 20.14 425 ALA B C 1
ATOM 9980 O O . ALA B 1 425 ? -66.204 -33.778 35.710 1.00 16.23 425 ALA B O 1
ATOM 9982 N N . THR B 1 426 ? -64.111 -34.526 36.067 1.00 18.01 426 THR B N 1
ATOM 9983 C CA . THR B 1 426 ? -63.484 -33.309 35.563 1.00 19.47 426 THR B CA 1
ATOM 9984 C C . THR B 1 426 ? -63.472 -33.381 34.052 1.00 22.23 426 THR B C 1
ATOM 9985 O O . THR B 1 426 ? -63.618 -34.468 33.481 1.00 19.17 426 THR B O 1
ATOM 9989 N N . MET B 1 427 ? -63.282 -32.236 33.403 1.00 18.92 427 MET B N 1
ATOM 9990 C CA . MET B 1 427 ? -63.200 -32.210 31.953 1.00 18.59 427 MET B CA 1
ATOM 9991 C C . MET B 1 427 ? -62.074 -33.097 31.443 1.00 17.85 427 MET B C 1
ATOM 9992 O O . MET B 1 427 ? -62.252 -33.827 30.472 1.00 20.17 427 MET B O 1
ATOM 9997 N N . ASP B 1 428 ? -60.915 -33.026 32.087 1.00 19.73 428 ASP B N 1
ATOM 9998 C CA . ASP B 1 428 ? -59.766 -33.819 31.663 1.00 18.94 428 ASP B CA 1
ATOM 9999 C C . ASP B 1 428 ? -60.051 -35.328 31.759 1.00 21.47 428 ASP B C 1
ATOM 10000 O O . ASP B 1 428 ? -59.635 -36.105 30.906 1.00 19.97 428 ASP B O 1
ATOM 10005 N N . GLU B 1 429 ? -60.731 -35.732 32.821 1.00 18.71 429 GLU B N 1
ATOM 10006 C CA . GLU B 1 429 ? -61.128 -37.127 32.997 1.00 17.84 429 GLU B CA 1
ATOM 10007 C C . GLU B 1 429 ? -62.117 -37.539 31.907 1.00 20.66 429 GLU B C 1
ATOM 10008 O O . GLU B 1 429 ? -61.925 -38.537 31.220 1.00 17.45 429 GLU B O 1
ATOM 10014 N N . ALA B 1 430 ? -63.170 -36.744 31.758 1.00 20.14 430 ALA B N 1
ATOM 10015 C CA . ALA B 1 430 ? -64.225 -37.005 30.795 1.00 18.39 430 ALA B CA 1
ATOM 10016 C C . ALA B 1 430 ? -63.675 -37.159 29.377 1.00 22.04 430 ALA B C 1
ATOM 10017 O O . ALA B 1 430 ? -64.120 -38.019 28.625 1.00 20.26 430 ALA B O 1
ATOM 10019 N N . ARG B 1 431 ? -62.687 -36.339 29.032 1.00 18.75 431 ARG B N 1
ATOM 10020 C CA . ARG B 1 431 ? -62.075 -36.387 27.714 1.00 18.40 431 ARG B CA 1
ATOM 10021 C C . ARG B 1 431 ? -61.344 -37.694 27.455 1.00 18.95 431 ARG B C 1
ATOM 10022 O O . ARG B 1 431 ? -61.122 -38.066 26.309 1.00 15.86 431 ARG B O 1
ATOM 10030 N N . ASN B 1 432 ? -60.960 -38.383 28.520 1.00 17.82 432 ASN B N 1
ATOM 10031 C CA . ASN B 1 432 ? -60.297 -39.669 28.370 1.00 16.36 432 ASN B CA 1
ATOM 10032 C C . ASN B 1 432 ? -61.253 -40.864 28.474 1.00 15.97 432 ASN B C 1
ATOM 10033 O O . ASN B 1 432 ? -60.812 -41.977 28.720 1.00 17.50 432 ASN B O 1
ATOM 10038 N N . TYR B 1 433 ? -62.550 -40.644 28.291 1.00 15.35 433 TYR B N 1
ATOM 10039 C CA . TYR B 1 433 ? -63.524 -41.722 28.521 1.00 16.51 433 TYR B CA 1
ATOM 10040 C C . TYR B 1 433 ? -63.357 -42.878 27.536 1.00 15.41 433 TYR B C 1
ATOM 10041 O O . TYR B 1 433 ? -62.756 -42.728 26.474 1.00 17.39 433 TYR B O 1
ATOM 10050 N N . ASN B 1 434 ? -63.914 -44.030 27.886 1.00 19.22 434 ASN B N 1
ATOM 10051 C CA . ASN B 1 434 ? -64.074 -45.090 26.913 1.00 17.58 434 ASN B CA 1
ATOM 10052 C C . ASN B 1 434 ? -65.392 -45.770 27.223 1.00 20.49 434 ASN B C 1
ATOM 10053 O O . ASN B 1 434 ? -66.089 -45.344 28.136 1.00 19.88 434 ASN B O 1
ATOM 10058 N N . ILE B 1 435 ? -65.768 -46.761 26.428 1.00 18.44 435 ILE B N 1
ATOM 10059 C CA . ILE B 1 435 ? -67.067 -47.396 26.576 1.00 16.01 435 ILE B CA 1
ATOM 10060 C C . ILE B 1 435 ? -66.904 -48.713 27.316 1.00 16.52 435 ILE B C 1
ATOM 10061 O O . ILE B 1 435 ? -65.947 -49.454 27.076 1.00 16.85 435 ILE B O 1
ATOM 10066 N N . ILE B 1 436 ? -67.816 -48.969 28.249 1.00 17.60 436 ILE B N 1
ATOM 10067 C CA . ILE B 1 436 ? -67.888 -50.240 28.958 1.00 13.53 436 ILE B CA 1
ATOM 10068 C C . ILE B 1 436 ? -68.941 -51.117 28.294 1.00 19.92 436 ILE B C 1
ATOM 10069 O O . ILE B 1 436 ? -70.055 -50.647 28.016 1.00 17.97 436 ILE B O 1
ATOM 10074 N N . GLY B 1 437 ? -68.606 -52.382 28.050 1.00 17.02 437 GLY B N 1
ATOM 10075 C CA . GLY B 1 437 ? -69.596 -53.353 27.621 1.00 16.93 437 GLY B CA 1
ATOM 10076 C C . GLY B 1 437 ? -70.289 -53.001 26.315 1.00 17.05 437 GLY B C 1
ATOM 10077 O O . GLY B 1 437 ? -69.673 -53.070 25.256 1.00 17.31 437 GLY B O 1
ATOM 10078 N N . CYS B 1 438 ? -71.561 -52.616 26.398 1.00 15.78 438 CYS B N 1
ATOM 10079 C CA . CYS B 1 438 ? -72.341 -52.299 25.203 1.00 20.12 438 CYS B CA 1
ATOM 10080 C C . CYS B 1 438 ? -72.226 -50.830 24.779 1.00 19.45 438 CYS B C 1
ATOM 10081 O O . CYS B 1 438 ? -71.777 -50.553 23.676 1.00 16.03 438 CYS B O 1
ATOM 10084 N N . VAL B 1 439 ? -72.625 -49.902 25.652 1.00 16.03 439 VAL B N 1
ATOM 10085 C CA . VAL B 1 439 ? -72.698 -48.483 25.296 1.00 16.82 439 VAL B CA 1
ATOM 10086 C C . VAL B 1 439 ? -72.458 -47.560 26.484 1.00 18.73 439 VAL B C 1
ATOM 10087 O O . VAL B 1 439 ? -72.824 -46.392 26.432 1.00 17.17 439 VAL B O 1
ATOM 10091 N N . GLU B 1 440 ? -71.864 -48.079 27.554 1.00 15.84 440 GLU B N 1
ATOM 10092 C CA . GLU B 1 440 ? -71.832 -47.370 28.829 1.00 17.11 440 GLU B CA 1
ATOM 10093 C C . GLU B 1 440 ? -70.502 -46.602 29.064 1.00 19.33 440 GLU B C 1
ATOM 10094 O O . GLU B 1 440 ? -69.460 -47.205 29.288 1.00 18.91 440 GLU B O 1
ATOM 10100 N N . PRO B 1 441 ? -70.533 -45.260 29.000 1.00 19.98 441 PRO B N 1
ATOM 10101 C CA . PRO B 1 441 ? -69.273 -44.494 29.090 1.00 17.29 441 PRO B CA 1
ATOM 10102 C C . PRO B 1 441 ? -68.668 -44.428 30.491 1.00 19.86 441 PRO B C 1
ATOM 10103 O O . PRO B 1 441 ? -69.440 -44.360 31.457 1.00 16.86 441 PRO B O 1
ATOM 10107 N N . GLN B 1 442 ? -67.341 -44.436 30.639 1.00 16.01 442 GLN B N 1
ATOM 10108 C CA . GLN B 1 442 ? -66.892 -44.416 32.016 1.00 18.61 442 GLN B CA 1
ATOM 10109 C C . GLN B 1 442 ? -65.585 -43.604 31.990 1.00 17.75 442 GLN B C 1
ATOM 10110 O O . GLN B 1 442 ? -64.910 -43.591 30.958 1.00 15.78 442 GLN B O 1
ATOM 10116 N N . VAL B 1 443 ? -65.172 -43.002 33.101 1.00 18.45 443 VAL B N 1
ATOM 10117 C CA . VAL B 1 443 ? -63.786 -42.565 33.230 1.00 14.53 443 VAL B CA 1
ATOM 10118 C C . VAL B 1 443 ? -62.949 -43.771 33.647 1.00 17.16 443 VAL B C 1
ATOM 10119 O O . VAL B 1 443 ? -63.138 -44.303 34.733 1.00 17.02 443 VAL B O 1
ATOM 10123 N N . PRO B 1 444 ? -62.016 -44.204 32.792 1.00 17.11 444 PRO B N 1
ATOM 10124 C CA . PRO B 1 444 ? -61.281 -45.447 33.078 1.00 18.43 444 PRO B CA 1
ATOM 10125 C C . PRO B 1 444 ? -60.330 -45.353 34.279 1.00 20.37 444 PRO B C 1
ATOM 10126 O O . PRO B 1 444 ? -59.748 -44.304 34.552 1.00 16.65 444 PRO B O 1
ATOM 10130 N N . GLY B 1 445 ? -60.179 -46.468 34.976 1.00 16.01 445 GLY B N 1
ATOM 10131 C CA . GLY B 1 445 ? -59.252 -46.588 36.081 1.00 15.21 445 GLY B CA 1
ATOM 10132 C C . GLY B 1 445 ? -59.652 -45.855 37.350 1.00 19.35 445 GLY B C 1
ATOM 10133 O O . GLY B 1 445 ? -58.858 -45.761 38.284 1.00 16.65 445 GLY B O 1
ATOM 10134 N N . LYS B 1 446 ? -60.873 -45.324 37.381 1.00 17.47 446 LYS B N 1
ATOM 10135 C CA . LYS B 1 446 ? -61.338 -44.523 38.514 1.00 18.93 446 LYS B CA 1
ATOM 10136 C C . LYS B 1 446 ? -62.779 -44.831 38.913 1.00 18.83 446 LYS B C 1
ATOM 10137 O O . LYS B 1 446 ? -63.347 -44.173 39.790 1.00 16.35 446 LYS B O 1
ATOM 10143 N N . THR B 1 447 ? -63.377 -45.824 38.269 1.00 16.62 447 THR B N 1
ATOM 10144 C CA . THR B 1 447 ? -64.815 -46.004 38.377 1.00 14.49 447 THR B CA 1
ATOM 10145 C C . THR B 1 447 ? -65.246 -47.424 38.760 1.00 15.24 447 THR B C 1
ATOM 10146 O O . THR B 1 447 ? -64.653 -48.408 38.319 1.00 19.18 447 THR B O 1
ATOM 10150 N N . ASP B 1 448 ? -66.264 -47.514 39.608 1.00 16.16 448 ASP B N 1
ATOM 10151 C CA . ASP B 1 448 ? -67.030 -48.741 39.775 1.00 16.04 448 ASP B CA 1
ATOM 10152 C C . ASP B 1 448 ? -68.465 -48.407 39.363 1.00 17.30 448 ASP B C 1
ATOM 10153 O O . ASP B 1 448 ? -69.226 -47.826 40.130 1.00 16.25 448 ASP B O 1
ATOM 10158 N N . GLY B 1 449 ? -68.812 -48.762 38.134 1.00 14.17 449 GLY B N 1
ATOM 10159 C CA . GLY B 1 449 ? -69.992 -48.221 37.494 1.00 14.15 449 GLY B CA 1
ATOM 10160 C C . GLY B 1 449 ? -71.258 -49.068 37.518 1.00 16.12 449 GLY B C 1
ATOM 10161 O O . GLY B 1 449 ? -72.341 -48.537 37.282 1.00 15.17 449 GLY B O 1
ATOM 10162 N N . TRP B 1 450 ? -71.126 -50.366 37.799 1.00 17.96 450 TRP B N 1
ATOM 10163 C CA . TRP B 1 450 ? -72.274 -51.276 37.759 1.00 14.29 450 TRP B CA 1
ATOM 10164 C C . TRP B 1 450 ? -73.116 -51.012 36.498 1.00 16.50 450 TRP B C 1
ATOM 10165 O O . TRP B 1 450 ? -74.320 -50.833 36.573 1.00 16.02 450 TRP B O 1
ATOM 10176 N N . HIS B 1 451 ? -72.455 -50.960 35.345 1.00 15.57 451 HIS B N 1
ATOM 10177 C CA . HIS B 1 451 ? -73.053 -50.376 34.147 1.00 17.16 451 HIS B CA 1
ATOM 10178 C C . HIS B 1 451 ? -74.144 -51.247 33.479 1.00 17.29 451 HIS B C 1
ATOM 10179 O O . HIS B 1 451 ? -74.814 -50.791 32.558 1.00 16.20 451 HIS B O 1
ATOM 10186 N N . ASP B 1 452 ? -74.336 -52.478 33.945 1.00 18.47 452 ASP B N 1
ATOM 10187 C CA . ASP B 1 452 ? -75.508 -53.252 33.530 1.00 17.48 452 ASP B CA 1
ATOM 10188 C C . ASP B 1 452 ? -76.150 -53.942 34.728 1.00 20.50 452 ASP B C 1
ATOM 10189 O O . ASP B 1 452 ? -76.146 -55.171 34.824 1.00 18.52 452 ASP B O 1
ATOM 10194 N N . ALA B 1 453 ? -76.712 -53.144 35.628 1.00 15.61 453 ALA B N 1
ATOM 10195 C CA . ALA B 1 453 ? -77.173 -53.643 36.919 1.00 17.92 453 ALA B CA 1
ATOM 10196 C C . ALA B 1 453 ? -78.546 -54.318 36.892 1.00 14.68 453 ALA B C 1
ATOM 10197 O O . ALA B 1 453 ? -78.890 -55.033 37.825 1.00 16.44 453 ALA B O 1
ATOM 10199 N N . ALA B 1 454 ? -79.327 -54.071 35.844 1.00 17.27 454 ALA B N 1
ATOM 10200 C CA . ALA B 1 454 ? -80.664 -54.655 35.732 1.00 18.21 454 ALA B CA 1
ATOM 10201 C C . ALA B 1 454 ? -81.305 -54.344 34.386 1.00 19.31 454 ALA B C 1
ATOM 10202 O O . ALA B 1 454 ? -80.904 -53.408 33.705 1.00 18.10 454 ALA B O 1
ATOM 10204 N N . PHE B 1 455 ? -82.294 -55.152 34.014 1.00 15.82 455 PHE B N 1
ATOM 10205 C CA . PHE B 1 455 ? -83.146 -54.885 32.861 1.00 16.35 455 PHE B CA 1
ATOM 10206 C C . PHE B 1 455 ? -84.534 -54.511 33.375 1.00 16.26 455 PHE B C 1
ATOM 10207 O O . PHE B 1 455 ? -85.146 -55.289 34.098 1.00 17.77 455 PHE B O 1
ATOM 10215 N N . PHE B 1 456 ? -85.038 -53.345 32.992 1.00 17.06 456 PHE B N 1
ATOM 10216 C CA . PHE B 1 456 ? -86.328 -52.867 33.466 1.00 15.03 456 PHE B CA 1
ATOM 10217 C C . PHE B 1 456 ? -87.307 -52.744 32.297 1.00 20.97 456 PHE B C 1
ATOM 10218 O O . PHE B 1 456 ? -87.041 -52.036 31.324 1.00 16.71 456 PHE B O 1
ATOM 10226 N N . ASN B 1 457 ? -88.447 -53.421 32.409 1.00 17.92 457 ASN B N 1
ATOM 10227 C CA . ASN B 1 457 ? -89.421 -53.446 31.326 1.00 21.22 457 ASN B CA 1
ATOM 10228 C C . ASN B 1 457 ? -90.417 -52.303 31.482 1.00 17.89 457 ASN B C 1
ATOM 10229 O O . ASN B 1 457 ? -91.310 -52.389 32.307 1.00 21.83 457 ASN B O 1
ATOM 10234 N N . MET B 1 458 ? -90.264 -51.246 30.684 1.00 17.30 458 MET B N 1
ATOM 10235 C CA . MET B 1 458 ? -91.106 -50.057 30.812 1.00 17.88 458 MET B CA 1
ATOM 10236 C C . MET B 1 458 ? -92.551 -50.299 30.352 1.00 20.55 458 MET B C 1
ATOM 10237 O O . MET B 1 458 ? -93.441 -49.500 30.648 1.00 21.22 458 MET B O 1
ATOM 10242 N N . CYS B 1 459 ? -92.780 -51.389 29.627 1.00 18.89 459 CYS B N 1
ATOM 10243 C CA . CYS B 1 459 ? -94.133 -51.766 29.228 1.00 20.53 459 CYS B CA 1
ATOM 10244 C C . CYS B 1 459 ? -94.944 -52.386 30.365 1.00 20.77 459 CYS B C 1
ATOM 10245 O O . CYS B 1 459 ? -96.165 -52.270 30.382 1.00 23.60 459 CYS B O 1
ATOM 10248 N N . ARG B 1 460 ? -94.282 -53.050 31.312 1.00 19.44 460 ARG B N 1
ATOM 10249 C CA . ARG B 1 460 ? -95.033 -53.706 32.378 1.00 19.73 460 ARG B CA 1
ATOM 10250 C C . ARG B 1 460 ? -95.786 -52.706 33.254 1.00 19.71 460 ARG B C 1
ATOM 10251 O O . ARG B 1 460 ? -96.962 -52.921 33.529 1.00 23.11 460 ARG B O 1
ATOM 10259 N N . PRO B 1 461 ? -95.143 -51.599 33.672 1.00 21.24 461 PRO B N 1
ATOM 10260 C CA . PRO B 1 461 ? -95.962 -50.620 34.393 1.00 19.90 461 PRO B CA 1
ATOM 10261 C C . PRO B 1 461 ? -97.092 -50.033 33.537 1.00 19.76 461 PRO B C 1
ATOM 10262 O O . PRO B 1 461 ? -98.107 -49.611 34.081 1.00 20.61 461 PRO B O 1
ATOM 10266 N N . LEU B 1 462 ? -96.914 -49.995 32.223 1.00 19.19 462 LEU B N 1
ATOM 10267 C CA . LEU B 1 462 ? -97.994 -49.541 31.354 1.00 22.20 462 LEU B CA 1
ATOM 10268 C C . LEU B 1 462 ? -99.178 -50.512 31.420 1.00 24.27 462 LEU B C 1
ATOM 10269 O O . LEU B 1 462 ? -100.321 -50.088 31.585 1.00 26.49 462 LEU B O 1
ATOM 10274 N N . GLU B 1 463 ? -98.900 -51.810 31.312 1.00 20.74 463 GLU B N 1
ATOM 10275 C CA . GLU B 1 463 ? -99.939 -52.826 31.496 1.00 20.37 463 GLU B CA 1
ATOM 10276 C C . GLU B 1 463 ? -100.622 -52.681 32.854 1.00 22.57 463 GLU B C 1
ATOM 10277 O O . GLU B 1 463 ? -101.829 -52.889 32.968 1.00 25.50 463 GLU B O 1
ATOM 10283 N N . MET B 1 464 ? -99.868 -52.291 33.879 1.00 19.04 464 MET B N 1
ATOM 10284 C CA . MET B 1 464 ? -100.458 -52.159 35.206 1.00 20.41 464 MET B CA 1
ATOM 10285 C C . MET B 1 464 ? -101.458 -51.008 35.294 1.00 22.04 464 MET B C 1
ATOM 10286 O O . MET B 1 464 ? -102.341 -51.008 36.158 1.00 23.84 464 MET B O 1
ATOM 10291 N N . VAL B 1 465 ? -101.320 -50.019 34.420 1.00 22.07 465 VAL B N 1
ATOM 10292 C CA . VAL B 1 465 ? -102.311 -48.961 34.394 1.00 25.51 465 VAL B CA 1
ATOM 10293 C C . VAL B 1 465 ? -103.659 -49.534 33.947 1.00 22.71 465 VAL B C 1
ATOM 10294 O O . VAL B 1 465 ? -104.684 -49.236 34.537 1.00 25.07 465 VAL B O 1
ATOM 10298 N N . PHE B 1 466 ? -103.641 -50.359 32.906 1.00 22.67 466 PHE B N 1
ATOM 10299 C CA . PHE B 1 466 ? -104.865 -50.997 32.429 1.00 25.17 466 PHE B CA 1
ATOM 10300 C C . PHE B 1 466 ? -105.472 -51.945 33.464 1.00 28.15 466 PHE B C 1
ATOM 10301 O O . PHE B 1 466 ? -106.685 -51.966 33.636 1.00 25.28 466 PHE B O 1
ATOM 10309 N N . SER B 1 467 ? -104.628 -52.702 34.167 1.00 23.71 467 SER B N 1
ATOM 10310 C CA . SER B 1 467 ? -105.113 -53.706 35.114 1.00 23.40 467 SER B CA 1
ATOM 10311 C C . SER B 1 467 ? -105.262 -53.208 36.547 1.00 25.46 467 SER B C 1
ATOM 10312 O O . SER B 1 467 ? -105.525 -54.008 37.443 1.00 27.86 467 SER B O 1
ATOM 10315 N N . ASN B 1 468 ? -105.091 -51.904 36.765 1.00 22.73 468 ASN B N 1
ATOM 10316 C CA . ASN B 1 468 ? -105.080 -51.335 38.113 1.00 25.53 468 ASN B CA 1
ATOM 10317 C C . ASN B 1 468 ? -104.167 -52.134 39.053 1.00 25.82 468 ASN B C 1
ATOM 10318 O O . ASN B 1 468 ? -104.521 -52.409 40.194 1.00 25.21 468 ASN B O 1
ATOM 10323 N N . GLY B 1 469 ? -102.995 -52.513 38.558 1.00 27.64 469 GLY B N 1
ATOM 10324 C CA . GLY B 1 469 ? -101.965 -53.085 39.411 1.00 24.69 469 GLY B CA 1
ATOM 10325 C C . GLY B 1 469 ? -102.134 -54.560 39.712 1.00 27.32 469 GLY B C 1
ATOM 10326 O O . GLY B 1 469 ? -101.467 -55.095 40.606 1.00 26.48 469 GLY B O 1
ATOM 10327 N N . TYR B 1 470 ? -103.015 -55.221 38.964 1.00 24.11 470 TYR B N 1
ATOM 10328 C CA . TYR B 1 470 ? -103.225 -56.662 39.115 1.00 26.66 470 TYR B CA 1
ATOM 10329 C C . TYR B 1 470 ? -102.512 -57.455 38.027 1.00 24.55 470 TYR B C 1
ATOM 10330 O O . TYR B 1 470 ? -102.324 -56.969 36.918 1.00 28.11 470 TYR B O 1
ATOM 10339 N N . ASP B 1 471 ? -102.118 -58.678 38.351 1.00 25.00 471 ASP B N 1
ATOM 10340 C CA . ASP B 1 471 ? -101.407 -59.533 37.411 1.00 25.49 471 ASP B CA 1
ATOM 10341 C C . ASP B 1 471 ? -101.452 -60.977 37.916 1.00 28.04 471 ASP B C 1
ATOM 10342 O O . ASP B 1 471 ? -101.221 -61.220 39.100 1.00 28.01 471 ASP B O 1
ATOM 10347 N N . ASN B 1 472 ? -101.749 -61.927 37.028 1.00 32.66 472 ASN B N 1
ATOM 10348 C CA . ASN B 1 472 ? -101.927 -63.328 37.428 1.00 32.68 472 ASN B CA 1
ATOM 10349 C C . ASN B 1 472 ? -102.968 -63.520 38.509 1.00 33.07 472 ASN B C 1
ATOM 10350 O O . ASN B 1 472 ? -102.853 -64.438 39.307 1.00 38.04 472 ASN B O 1
ATOM 10355 N N . GLY B 1 473 ? -103.961 -62.641 38.548 1.00 32.64 473 GLY B N 1
ATOM 10356 C CA . GLY B 1 473 ? -105.019 -62.736 39.530 1.00 38.42 473 GLY B CA 1
ATOM 10357 C C . GLY B 1 473 ? -104.640 -62.308 40.938 1.00 39.38 473 GLY B C 1
ATOM 10358 O O . GLY B 1 473 ? -105.353 -62.639 41.880 1.00 39.98 473 GLY B O 1
ATOM 10359 N N . GLU B 1 474 ? -103.529 -61.587 41.090 1.00 29.37 474 GLU B N 1
ATOM 10360 C CA . GLU B 1 474 ? -103.170 -61.017 42.388 1.00 25.99 474 GLU B CA 1
ATOM 10361 C C . GLU B 1 474 ? -102.639 -59.601 42.248 1.00 24.97 474 GLU B C 1
ATOM 10362 O O . GLU B 1 474 ? -102.220 -59.188 41.163 1.00 27.72 474 GLU B O 1
ATOM 10368 N N . ILE B 1 475 ? -102.664 -58.860 43.351 1.00 26.91 475 ILE B N 1
ATOM 10369 C CA . ILE B 1 475 ? -102.008 -57.560 43.415 1.00 24.98 475 ILE B CA 1
ATOM 10370 C C . ILE B 1 475 ? -100.531 -57.742 43.096 1.00 24.65 475 ILE B C 1
ATOM 10371 O O . ILE B 1 475 ? -99.847 -58.551 43.728 1.00 24.54 475 ILE B O 1
ATOM 10376 N N . ALA B 1 476 ? -100.063 -57.023 42.082 1.00 24.61 476 ALA B N 1
ATOM 10377 C CA . ALA B 1 476 ? -98.673 -57.120 41.642 1.00 24.28 476 ALA B CA 1
ATOM 10378 C C . ALA B 1 476 ? -97.955 -55.776 41.682 1.00 23.11 476 ALA B C 1
ATOM 10379 O O . ALA B 1 476 ? -96.761 -55.704 41.407 1.00 24.92 476 ALA B O 1
ATOM 10381 N N . SER B 1 477 ? -98.693 -54.722 42.015 1.00 22.22 477 SER B N 1
ATOM 10382 C CA . SER B 1 477 ? -98.168 -53.361 41.992 1.00 24.19 477 SER B CA 1
ATOM 10383 C C . SER B 1 477 ? -99.147 -52.435 42.704 1.00 25.24 477 SER B C 1
ATOM 10384 O O . SER B 1 477 ? -100.132 -52.907 43.270 1.00 26.57 477 SER B O 1
ATOM 10387 N N . ILE B 1 478 ? -98.890 -51.127 42.692 1.00 22.21 478 ILE B N 1
ATOM 10388 C CA . ILE B 1 478 ? -99.818 -50.205 43.336 1.00 24.00 478 ILE B CA 1
ATOM 10389 C C . ILE B 1 478 ? -101.127 -50.122 42.551 1.00 26.10 478 ILE B C 1
ATOM 10390 O O . ILE B 1 478 ? -101.156 -50.404 41.358 1.00 23.54 478 ILE B O 1
ATOM 10395 N N . GLN B 1 479 ? -102.199 -49.731 43.238 1.00 29.87 479 GLN B N 1
ATOM 10396 C CA . GLN B 1 479 ? -103.498 -49.521 42.607 1.00 27.33 479 GLN B CA 1
ATOM 10397 C C . GLN B 1 479 ? -103.625 -48.071 42.219 1.00 27.62 479 GLN B C 1
ATOM 10398 O O . GLN B 1 479 ? -103.853 -47.216 43.056 1.00 29.32 479 GLN B O 1
ATOM 10404 N N . THR B 1 480 ? -103.483 -47.795 40.937 1.00 26.88 480 THR B N 1
ATOM 10405 C CA . THR B 1 480 ? -103.487 -46.427 40.496 1.00 28.92 480 THR B CA 1
ATOM 10406 C C . THR B 1 480 ? -104.864 -46.027 39.925 1.00 31.80 480 THR B C 1
ATOM 10407 O O . THR B 1 480 ? -105.053 -44.916 39.447 1.00 32.86 480 THR B O 1
ATOM 10411 N N . GLY B 1 481 ? -105.837 -46.926 40.032 1.00 29.12 481 GLY B N 1
ATOM 10412 C CA . GLY B 1 481 ? -107.217 -46.603 39.702 1.00 28.31 481 GLY B CA 1
ATOM 10413 C C . GLY B 1 481 ? -107.796 -47.451 38.587 1.00 31.00 481 GLY B C 1
ATOM 10414 O O . GLY B 1 481 ? -107.058 -47.995 37.769 1.00 26.22 481 GLY B O 1
ATOM 10415 N N . ASN B 1 482 ? -109.120 -47.580 38.551 1.00 31.32 482 ASN B N 1
ATOM 10416 C CA . ASN B 1 482 ? -109.759 -48.243 37.424 1.00 29.87 482 ASN B CA 1
ATOM 10417 C C . ASN B 1 482 ? -109.484 -47.450 36.152 1.00 28.83 482 ASN B C 1
ATOM 10418 O O . ASN B 1 482 ? -109.758 -46.255 36.088 1.00 31.17 482 ASN B O 1
ATOM 10423 N N . VAL B 1 483 ? -108.944 -48.121 35.142 1.00 28.46 483 VAL B N 1
ATOM 10424 C CA . VAL B 1 483 ? -108.442 -47.434 33.961 1.00 27.03 483 VAL B CA 1
ATOM 10425 C C . VAL B 1 483 ? -109.572 -46.754 33.183 1.00 33.82 483 VAL B C 1
ATOM 10426 O O . VAL B 1 483 ? -109.350 -45.776 32.468 1.00 25.97 483 VAL B O 1
ATOM 10430 N N . GLU B 1 484 ? -110.790 -47.248 33.362 1.00 30.49 484 GLU B N 1
ATOM 10431 C CA . GLU B 1 484 ? -111.941 -46.671 32.682 1.00 32.56 484 GLU B CA 1
ATOM 10432 C C . GLU B 1 484 ? -112.483 -45.446 33.400 1.00 32.62 484 GLU B C 1
ATOM 10433 O O . GLU B 1 484 ? -113.396 -44.795 32.903 1.00 37.32 484 GLU B O 1
ATOM 10439 N N . SER B 1 485 ? -111.923 -45.128 34.563 1.00 31.57 485 SER B N 1
ATOM 10440 C CA . SER B 1 485 ? -112.382 -43.976 35.332 1.00 28.90 485 SER B CA 1
ATOM 10441 C C . SER B 1 485 ? -111.552 -42.720 35.066 1.00 32.84 485 SER B C 1
ATOM 10442 O O . SER B 1 485 ? -111.927 -41.627 35.479 1.00 37.57 485 SER B O 1
ATOM 10445 N N . PHE B 1 486 ? -110.424 -42.868 34.384 1.00 33.39 486 PHE B N 1
ATOM 10446 C CA . PHE B 1 486 ? -109.599 -41.709 34.055 1.00 33.60 486 PHE B CA 1
ATOM 10447 C C . PHE B 1 486 ? -110.351 -40.789 33.094 1.00 36.57 486 PHE B C 1
ATOM 10448 O O . PHE B 1 486 ? -110.867 -41.232 32.070 1.00 32.62 486 PHE B O 1
ATOM 10456 N N . GLN B 1 487 ? -110.412 -39.506 33.435 1.00 39.83 487 GLN B N 1
ATOM 10457 C CA . GLN B 1 487 ? -111.195 -38.536 32.674 1.00 37.44 487 GLN B CA 1
ATOM 10458 C C . GLN B 1 487 ? -110.410 -37.894 31.535 1.00 37.09 487 GLN B C 1
ATOM 10459 O O . GLN B 1 487 ? -110.984 -37.262 30.655 1.00 38.89 487 GLN B O 1
ATOM 10465 N N . SER B 1 488 ? -109.094 -38.050 31.555 1.00 35.23 488 SER B N 1
ATOM 10466 C CA . SER B 1 488 ? -108.242 -37.367 30.591 1.00 33.32 488 SER B CA 1
ATOM 10467 C C . SER B 1 488 ? -106.964 -38.138 30.367 1.00 34.93 488 SER B C 1
ATOM 10468 O O . SER B 1 488 ? -106.561 -38.938 31.207 1.00 32.02 488 SER B O 1
ATOM 10471 N N . PHE B 1 489 ? -106.315 -37.875 29.242 1.00 29.67 489 PHE B N 1
ATOM 10472 C CA . PHE B 1 489 ? -105.037 -38.482 28.972 1.00 32.20 489 PHE B CA 1
ATOM 10473 C C . PHE B 1 489 ? -104.006 -38.115 30.036 1.00 30.38 489 PHE B C 1
ATOM 10474 O O . PHE B 1 489 ? -103.158 -38.929 30.387 1.00 26.38 489 PHE B O 1
ATOM 10482 N N . ASP B 1 490 ? -104.084 -36.891 30.545 1.00 29.01 490 ASP B N 1
ATOM 10483 C CA . ASP B 1 490 ? -103.169 -36.454 31.593 1.00 33.75 490 ASP B CA 1
ATOM 10484 C C . ASP B 1 490 ? -103.304 -37.334 32.836 1.00 34.23 490 ASP B C 1
ATOM 10485 O O . ASP B 1 490 ? -102.309 -37.609 33.508 1.00 31.28 490 ASP B O 1
ATOM 10490 N N . GLU B 1 491 ? -104.524 -37.784 33.137 1.00 31.80 491 GLU B N 1
ATOM 10491 C CA . GLU B 1 491 ? -104.735 -38.661 34.290 1.00 26.66 491 GLU B CA 1
ATOM 10492 C C . GLU B 1 491 ? -104.121 -40.028 34.044 1.00 28.69 491 GLU B C 1
ATOM 10493 O O . GLU B 1 491 ? -103.556 -40.627 34.954 1.00 31.40 491 GLU B O 1
ATOM 10499 N N . PHE B 1 492 ? -104.235 -40.518 32.817 1.00 28.09 492 PHE B N 1
ATOM 10500 C CA . PHE B 1 492 ? -103.625 -41.790 32.448 1.00 30.31 492 PHE B CA 1
ATOM 10501 C C . PHE B 1 492 ? -102.105 -41.704 32.562 1.00 26.71 492 PHE B C 1
ATOM 10502 O O . PHE B 1 492 ? -101.472 -42.590 33.119 1.00 24.60 492 PHE B O 1
ATOM 10510 N N . MET B 1 493 ? -101.532 -40.640 32.006 1.00 26.01 493 MET B N 1
ATOM 10511 C CA . MET B 1 493 ? -100.091 -40.422 32.046 1.00 25.76 493 MET B CA 1
ATOM 10512 C C . MET B 1 493 ? -99.571 -40.426 33.480 1.00 25.84 493 MET B C 1
ATOM 10513 O O . MET B 1 493 ? -98.520 -40.982 33.759 1.00 25.56 493 MET B O 1
ATOM 10518 N N . GLU B 1 494 ? -100.320 -39.792 34.374 1.00 23.16 494 GLU B N 1
ATOM 10519 C CA . GLU B 1 494 ? -99.953 -39.704 35.777 1.00 21.64 494 GLU B CA 1
ATOM 10520 C C . GLU B 1 494 ? -100.017 -41.068 36.457 1.00 25.19 494 GLU B C 1
ATOM 10521 O O . GLU B 1 494 ? -99.190 -41.380 37.305 1.00 25.97 494 GLU B O 1
ATOM 10527 N N . ALA B 1 495 ? -100.996 -41.884 36.081 1.00 23.92 495 ALA B N 1
ATOM 10528 C CA . ALA B 1 495 ? -101.059 -43.247 36.584 1.00 24.55 495 ALA B CA 1
ATOM 10529 C C . ALA B 1 495 ? -99.835 -44.027 36.117 1.00 22.97 495 ALA B C 1
ATOM 10530 O O . ALA B 1 495 ? -99.225 -44.768 36.889 1.00 22.66 495 ALA B O 1
ATOM 10532 N N . TYR B 1 496 ? -99.476 -43.854 34.850 1.00 18.22 496 TYR B N 1
ATOM 10533 C CA . TYR B 1 496 ? -98.306 -44.518 34.319 1.00 19.49 496 TYR B CA 1
ATOM 10534 C C . TYR B 1 496 ? -97.039 -44.029 35.035 1.00 27.10 496 TYR B C 1
ATOM 10535 O O . TYR B 1 496 ? -96.180 -44.837 35.399 1.00 22.51 496 TYR B O 1
ATOM 10544 N N . ARG B 1 497 ? -96.937 -42.717 35.257 1.00 22.04 497 ARG B N 1
ATOM 10545 C CA . ARG B 1 497 ? -95.782 -42.165 35.956 1.00 21.98 497 ARG B CA 1
ATOM 10546 C C . ARG B 1 497 ? -95.608 -42.839 37.316 1.00 23.40 497 ARG B C 1
ATOM 10547 O O . ARG B 1 497 ? -94.499 -43.222 37.686 1.00 22.38 497 ARG B O 1
ATOM 10555 N N . LYS B 1 498 ? -96.713 -42.994 38.042 1.00 22.31 498 LYS B N 1
ATOM 10556 C CA . LYS B 1 498 ? -96.679 -43.588 39.371 1.00 19.12 498 LYS B CA 1
ATOM 10557 C C . LYS B 1 498 ? -96.326 -45.078 39.327 1.00 20.17 498 LYS B C 1
ATOM 10558 O O . LYS B 1 498 ? -95.512 -45.547 40.120 1.00 20.04 498 LYS B O 1
ATOM 10564 N N . GLN B 1 499 ? -96.951 -45.819 38.416 1.00 21.17 499 GLN B N 1
ATOM 10565 C CA . GLN B 1 499 ? -96.597 -47.225 38.205 1.00 23.76 499 GLN B CA 1
ATOM 10566 C C . GLN B 1 499 ? -95.097 -47.365 37.951 1.00 22.26 499 GLN B C 1
ATOM 10567 O O . GLN B 1 499 ? -94.443 -48.240 38.513 1.00 20.17 499 GLN B O 1
ATOM 10573 N N . MET B 1 500 ? -94.557 -46.482 37.120 1.00 21.45 500 MET B N 1
ATOM 10574 C CA . MET B 1 500 ? -93.128 -46.479 36.841 1.00 23.95 500 MET B CA 1
ATOM 10575 C C . MET B 1 500 ? -92.308 -46.202 38.108 1.00 22.23 500 MET B C 1
ATOM 10576 O O . MET B 1 500 ? -91.360 -46.930 38.410 1.00 19.28 500 MET B O 1
ATOM 10581 N N . LEU B 1 501 ? -92.690 -45.162 38.847 1.00 19.82 501 LEU B N 1
ATOM 10582 C CA . LEU B 1 501 ? -91.910 -44.721 40.007 1.00 23.31 501 LEU B CA 1
ATOM 10583 C C . LEU B 1 501 ? -91.843 -45.807 41.081 1.00 23.62 501 LEU B C 1
ATOM 10584 O O . LEU B 1 501 ? -90.774 -46.089 41.624 1.00 19.32 501 LEU B O 1
ATOM 10589 N N . TYR B 1 502 ? -92.996 -46.394 41.386 1.00 21.34 502 TYR B N 1
ATOM 10590 C CA . TYR B 1 502 ? -93.077 -47.465 42.371 1.00 22.09 502 TYR B CA 1
ATOM 10591 C C . TYR B 1 502 ? -92.142 -48.612 42.019 1.00 21.03 502 TYR B C 1
ATOM 10592 O O . TYR B 1 502 ? -91.375 -49.072 42.855 1.00 20.78 502 TYR B O 1
ATOM 10601 N N . ASN B 1 503 ? -92.196 -49.068 40.775 1.00 17.30 503 ASN B N 1
ATOM 10602 C CA . ASN B 1 503 ? -91.419 -50.233 40.409 1.00 17.83 503 ASN B CA 1
ATOM 10603 C C . ASN B 1 503 ? -89.930 -49.934 40.212 1.00 21.19 503 ASN B C 1
ATOM 10604 O O . ASN B 1 503 ? -89.091 -50.807 40.414 1.00 17.86 503 ASN B O 1
ATOM 10609 N N . ILE B 1 504 ? -89.603 -48.704 39.837 1.00 18.41 504 ILE B N 1
ATOM 10610 C CA . ILE B 1 504 ? -88.203 -48.309 39.727 1.00 17.21 504 ILE B CA 1
ATOM 10611 C C . ILE B 1 504 ? -87.532 -48.395 41.098 1.00 16.07 504 ILE B C 1
ATOM 10612 O O . ILE B 1 504 ? -86.420 -48.900 41.231 1.00 19.14 504 ILE B O 1
ATOM 10617 N N . GLU B 1 505 ? -88.225 -47.920 42.120 1.00 16.12 505 GLU B N 1
ATOM 10618 C CA . GLU B 1 505 ? -87.666 -47.955 43.457 1.00 18.09 505 GLU B CA 1
ATOM 10619 C C . GLU B 1 505 ? -87.460 -49.396 43.951 1.00 20.74 505 GLU B C 1
ATOM 10620 O O . GLU B 1 505 ? -86.543 -49.666 44.730 1.00 17.35 505 GLU B O 1
ATOM 10626 N N . LEU B 1 506 ? -88.308 -50.319 43.503 1.00 19.03 506 LEU B N 1
ATOM 10627 C CA . LEU B 1 506 ? -88.138 -51.714 43.895 1.00 19.21 506 LEU B CA 1
ATOM 10628 C C . LEU B 1 506 ? -86.899 -52.264 43.201 1.00 15.84 506 LEU B C 1
ATOM 10629 O O . LEU B 1 506 ? -86.174 -53.068 43.767 1.00 17.99 506 LEU B O 1
ATOM 10634 N N . MET B 1 507 ? -86.659 -51.825 41.971 1.00 17.67 507 MET B N 1
ATOM 10635 C CA . MET B 1 507 ? -85.461 -52.236 41.255 1.00 15.32 507 MET B CA 1
ATOM 10636 C C . MET B 1 507 ? -84.211 -51.718 41.986 1.00 16.52 507 MET B C 1
ATOM 10637 O O . MET B 1 507 ? -83.214 -52.433 42.112 1.00 16.72 507 MET B O 1
ATOM 10642 N N . VAL B 1 508 ? -84.279 -50.486 42.479 1.00 16.48 508 VAL B N 1
ATOM 10643 C CA . VAL B 1 508 ? -83.183 -49.929 43.276 1.00 16.05 508 VAL B CA 1
ATOM 10644 C C . VAL B 1 508 ? -82.963 -50.781 44.541 1.00 16.80 508 VAL B C 1
ATOM 10645 O O . VAL B 1 508 ? -81.828 -51.092 44.912 1.00 16.75 508 VAL B O 1
ATOM 10649 N N . ASN B 1 509 ? -84.055 -51.179 45.182 1.00 16.92 509 ASN B N 1
ATOM 10650 C CA . ASN B 1 509 ? -83.966 -52.080 46.325 1.00 15.24 509 ASN B CA 1
ATOM 10651 C C . ASN B 1 509 ? -83.238 -53.384 45.960 1.00 16.75 509 ASN B C 1
ATOM 10652 O O . ASN B 1 509 ? -82.376 -53.838 46.697 1.00 19.68 509 ASN B O 1
ATOM 10657 N N . ALA B 1 510 ? -83.558 -53.961 44.808 1.00 14.70 510 ALA B N 1
ATOM 10658 C CA . ALA B 1 510 ? -82.919 -55.212 44.393 1.00 17.30 510 ALA B CA 1
ATOM 10659 C C . ALA B 1 510 ? -81.414 -55.045 44.182 1.00 16.47 510 ALA B C 1
ATOM 10660 O O . ALA B 1 510 ? -80.610 -55.815 44.715 1.00 16.05 510 ALA B O 1
ATOM 10662 N N . ASP B 1 511 ? -81.040 -54.039 43.398 1.00 15.14 511 ASP B N 1
ATOM 10663 C CA . ASP B 1 511 ? -79.638 -53.822 43.067 1.00 15.58 511 ASP B CA 1
ATOM 10664 C C . ASP B 1 511 ? -78.820 -53.486 44.308 1.00 14.53 511 ASP B C 1
ATOM 10665 O O . ASP B 1 511 ? -77.691 -53.961 44.466 1.00 17.46 511 ASP B O 1
ATOM 10670 N N . ASN B 1 512 ? -79.392 -52.685 45.194 1.00 14.42 512 ASN B N 1
ATOM 10671 C CA . ASN B 1 512 ? -78.701 -52.333 46.421 1.00 16.33 512 ASN B CA 1
ATOM 10672 C C . ASN B 1 512 ? -78.491 -53.565 47.321 1.00 17.07 512 ASN B C 1
ATOM 10673 O O . ASN B 1 512 ? -77.450 -53.703 47.948 1.00 18.14 512 ASN B O 1
ATOM 10678 N N . ALA B 1 513 ? -79.471 -54.461 47.356 1.00 15.67 513 ALA B N 1
ATOM 10679 C CA . ALA B 1 513 ? -79.342 -55.691 48.132 1.00 18.04 513 ALA B CA 1
ATOM 10680 C C . ALA B 1 513 ? -78.165 -56.504 47.595 1.00 16.66 513 ALA B C 1
ATOM 10681 O O . ALA B 1 513 ? -77.329 -56.989 48.350 1.00 16.27 513 ALA B O 1
ATOM 10683 N N . ILE B 1 514 ? -78.105 -56.626 46.276 1.00 15.73 514 ILE B N 1
ATOM 10684 C CA . ILE B 1 514 ? -77.033 -57.351 45.621 1.00 15.19 514 ILE B CA 1
ATOM 10685 C C . ILE B 1 514 ? -75.691 -56.652 45.857 1.00 17.00 514 ILE B C 1
ATOM 10686 O O . ILE B 1 514 ? -74.668 -57.313 46.020 1.00 17.36 514 ILE B O 1
ATOM 10691 N N . ASP B 1 515 ? -75.719 -55.317 45.907 1.00 19.76 515 ASP B N 1
ATOM 10692 C CA . ASP B 1 515 ? -74.533 -54.491 46.179 1.00 15.25 515 ASP B CA 1
ATOM 10693 C C . ASP B 1 515 ? -73.944 -54.855 47.541 1.00 17.04 515 ASP B C 1
ATOM 10694 O O . ASP B 1 515 ? -72.743 -55.100 47.666 1.00 18.53 515 ASP B O 1
ATOM 10699 N N . TYR B 1 516 ? -74.800 -54.900 48.556 1.00 14.54 516 TYR B N 1
ATOM 10700 C CA . TYR B 1 516 ? -74.376 -55.331 49.882 1.00 15.61 516 TYR B CA 1
ATOM 10701 C C . TYR B 1 516 ? -73.762 -56.727 49.881 1.00 14.52 516 TYR B C 1
ATOM 10702 O O . TYR B 1 516 ? -72.754 -56.950 50.537 1.00 16.58 516 TYR B O 1
ATOM 10711 N N . ALA B 1 517 ? -74.357 -57.654 49.131 1.00 16.20 517 ALA B N 1
ATOM 10712 C CA . ALA B 1 517 ? -73.833 -59.019 49.062 1.00 17.64 517 ALA B CA 1
ATOM 10713 C C . ALA B 1 517 ? -72.399 -59.051 48.521 1.00 15.62 517 ALA B C 1
ATOM 10714 O O . ALA B 1 517 ? -71.537 -59.686 49.109 1.00 17.04 517 ALA B O 1
ATOM 10716 N N . HIS B 1 518 ? -72.140 -58.346 47.420 1.00 14.61 518 HIS B N 1
ATOM 10717 C CA . HIS B 1 518 ? -70.783 -58.275 46.886 1.00 15.00 518 HIS B CA 1
ATOM 10718 C C . HIS B 1 518 ? -69.800 -57.572 47.836 1.00 16.78 518 HIS B C 1
ATOM 10719 O O . HIS B 1 518 ? -68.673 -58.020 47.986 1.00 16.49 518 HIS B O 1
ATOM 10726 N N . ALA B 1 519 ? -70.224 -56.472 48.453 1.00 16.17 519 ALA B N 1
ATOM 10727 C CA . ALA B 1 519 ? -69.385 -55.747 49.411 1.00 17.85 519 ALA B CA 1
ATOM 10728 C C . ALA B 1 519 ? -68.989 -56.628 50.592 1.00 19.05 519 ALA B C 1
ATOM 10729 O O . ALA B 1 519 ? -67.874 -56.560 51.071 1.00 17.93 519 ALA B O 1
ATOM 10731 N N . LYS B 1 520 ? -69.921 -57.445 51.064 1.00 16.10 520 LYS B N 1
ATOM 10732 C CA . LYS B 1 520 ? -69.665 -58.238 52.248 1.00 19.26 520 LYS B CA 1
ATOM 10733 C C . LYS B 1 520 ? -68.968 -59.555 51.959 1.00 17.10 520 LYS B C 1
ATOM 10734 O O . LYS B 1 520 ? -68.187 -60.010 52.777 1.00 20.35 520 LYS B O 1
ATOM 10740 N N . LEU B 1 521 ? -69.222 -60.157 50.801 1.00 15.72 521 LEU B N 1
ATOM 10741 C CA . LEU B 1 521 ? -68.700 -61.506 50.562 1.00 19.36 521 LEU B CA 1
ATOM 10742 C C . LEU B 1 521 ? -67.691 -61.591 49.422 1.00 18.70 521 LEU B C 1
ATOM 10743 O O . LEU B 1 521 ? -66.912 -62.526 49.370 1.00 16.85 521 LEU B O 1
ATOM 10748 N N . ALA B 1 522 ? -67.692 -60.630 48.505 1.00 19.09 522 ALA B N 1
ATOM 10749 C CA . ALA B 1 522 ? -66.791 -60.754 47.366 1.00 16.25 522 ALA B CA 1
ATOM 10750 C C . ALA B 1 522 ? -65.993 -59.488 47.024 1.00 18.50 522 ALA B C 1
ATOM 10751 O O . ALA B 1 522 ? -66.026 -59.029 45.894 1.00 19.26 522 ALA B O 1
ATOM 10753 N N . PRO B 1 523 ? -65.262 -58.931 47.998 1.00 17.86 523 PRO B N 1
ATOM 10754 C CA . PRO B 1 523 ? -64.338 -57.868 47.603 1.00 16.58 523 PRO B CA 1
ATOM 10755 C C . PRO B 1 523 ? -63.237 -58.440 46.716 1.00 21.33 523 PRO B C 1
ATOM 10756 O O . PRO B 1 523 ? -62.839 -59.593 46.904 1.00 18.37 523 PRO B O 1
ATOM 10760 N N . LEU B 1 524 ? -62.762 -57.644 45.766 1.00 16.58 524 LEU B N 1
ATOM 10761 C CA . LEU B 1 524 ? -61.786 -58.104 44.790 1.00 16.07 524 LEU B CA 1
ATOM 10762 C C . LEU B 1 524 ? -60.485 -57.305 44.863 1.00 17.77 524 LEU B C 1
ATOM 10763 O O . LEU B 1 524 ? -60.363 -56.244 44.261 1.00 18.92 524 LEU B O 1
ATOM 10768 N N . PRO B 1 525 ? -59.498 -57.833 45.580 1.00 17.68 525 PRO B N 1
ATOM 10769 C CA . PRO B 1 525 ? -58.250 -57.094 45.766 1.00 18.38 525 PRO B CA 1
ATOM 10770 C C . PRO B 1 525 ? -57.511 -56.811 44.463 1.00 18.59 525 PRO B C 1
ATOM 10771 O O . PRO B 1 525 ? -56.918 -55.737 44.335 1.00 19.50 525 PRO B O 1
ATOM 10775 N N . PHE B 1 526 ? -57.532 -57.732 43.505 1.00 17.26 526 PHE B N 1
ATOM 10776 C CA . PHE B 1 526 ? -56.726 -57.480 42.321 1.00 15.95 526 PHE B CA 1
ATOM 10777 C C . PHE B 1 526 ? -57.358 -56.438 41.395 1.00 20.39 526 PHE B C 1
ATOM 10778 O O . PHE B 1 526 ? -56.691 -55.482 41.007 1.00 17.31 526 PHE B O 1
ATOM 10786 N N . GLU B 1 527 ? -58.623 -56.629 41.028 1.00 16.61 527 GLU B N 1
ATOM 10787 C CA . GLU B 1 527 ? -59.362 -55.604 40.294 1.00 17.53 527 GLU B CA 1
ATOM 10788 C C . GLU B 1 527 ? -59.277 -54.234 41.012 1.00 16.66 527 GLU B C 1
ATOM 10789 O O . GLU B 1 527 ? -59.063 -53.201 40.383 1.00 14.59 527 GLU B O 1
ATOM 10795 N N . SER B 1 528 ? -59.421 -54.236 42.331 1.00 15.60 528 SER B N 1
ATOM 10796 C CA . SER B 1 528 ? -59.436 -52.975 43.083 1.00 18.49 528 SER B CA 1
ATOM 10797 C C . SER B 1 528 ? -58.115 -52.212 43.022 1.00 17.64 528 SER B C 1
ATOM 10798 O O . SER B 1 528 ? -58.116 -50.993 43.001 1.00 19.27 528 SER B O 1
ATOM 10801 N N . CYS B 1 529 ? -56.987 -52.916 42.990 1.00 19.87 529 CYS B N 1
ATOM 10802 C CA . CYS B 1 529 ? -55.705 -52.221 43.054 1.00 18.18 529 CYS B CA 1
ATOM 10803 C C . CYS B 1 529 ? -55.412 -51.469 41.763 1.00 19.44 529 CYS B C 1
ATOM 10804 O O . CYS B 1 529 ? -54.572 -50.576 41.762 1.00 19.21 529 CYS B O 1
ATOM 10807 N N . LEU B 1 530 ? -56.125 -51.801 40.684 1.00 16.10 530 LEU B N 1
ATOM 10808 C CA . LEU B 1 530 ? -55.989 -51.091 39.405 1.00 16.46 530 LEU B CA 1
ATOM 10809 C C . LEU B 1 530 ? -57.077 -50.027 39.189 1.00 16.25 530 LEU B C 1
ATOM 10810 O O . LEU B 1 530 ? -57.295 -49.571 38.067 1.00 18.10 530 LEU B O 1
ATOM 10815 N N . VAL B 1 531 ? -57.749 -49.631 40.266 1.00 17.47 531 VAL B N 1
ATOM 10816 C CA . VAL B 1 531 ? -58.778 -48.588 40.208 1.00 16.66 531 VAL B CA 1
ATOM 10817 C C . VAL B 1 531 ? -58.584 -47.564 41.345 1.00 16.32 531 VAL B C 1
ATOM 10818 O O . VAL B 1 531 ? -58.590 -47.947 42.506 1.00 16.62 531 VAL B O 1
ATOM 10822 N N . ASP B 1 532 ? -58.398 -46.279 41.020 1.00 16.32 532 ASP B N 1
ATOM 10823 C CA . ASP B 1 532 ? -58.344 -45.235 42.053 1.00 17.91 532 ASP B CA 1
ATOM 10824 C C . ASP B 1 532 ? -59.721 -45.128 42.695 1.00 17.96 532 ASP B C 1
ATOM 10825 O O . ASP B 1 532 ? -60.707 -45.193 41.979 1.00 19.73 532 ASP B O 1
ATOM 10830 N N . ASP B 1 533 ? -59.823 -44.933 44.011 1.00 17.77 533 ASP B N 1
ATOM 10831 C CA . ASP B 1 533 ? -58.723 -44.684 44.942 1.00 16.10 533 ASP B CA 1
ATOM 10832 C C . ASP B 1 533 ? -58.596 -45.786 45.992 1.00 19.98 533 ASP B C 1
ATOM 10833 O O . ASP B 1 533 ? -58.396 -45.497 47.176 1.00 17.51 533 ASP B O 1
ATOM 10838 N N . CYS B 1 534 ? -58.723 -47.042 45.564 1.00 16.98 534 CYS B N 1
ATOM 10839 C CA . CYS B 1 534 ? -58.821 -48.151 46.493 1.00 16.24 534 CYS B CA 1
ATOM 10840 C C . CYS B 1 534 ? -57.613 -48.287 47.428 1.00 19.16 534 CYS B C 1
ATOM 10841 O O . CYS B 1 534 ? -57.776 -48.516 48.624 1.00 17.86 534 CYS B O 1
ATOM 10844 N N . ILE B 1 535 ? -56.414 -48.143 46.881 1.00 18.13 535 ILE B N 1
ATOM 10845 C CA . ILE B 1 535 ? -55.199 -48.255 47.672 1.00 17.42 535 ILE B CA 1
ATOM 10846 C C . ILE B 1 535 ? -55.163 -47.199 48.778 1.00 18.62 535 ILE B C 1
ATOM 10847 O O . ILE B 1 535 ? -55.009 -47.523 49.954 1.00 18.94 535 ILE B O 1
ATOM 10852 N N . LYS B 1 536 ? -55.345 -45.942 48.396 1.00 20.90 536 LYS B N 1
ATOM 10853 C CA . LYS B 1 536 ? -55.270 -44.840 49.346 1.00 20.53 536 LYS B CA 1
ATOM 10854 C C . LYS B 1 536 ? -56.372 -44.946 50.398 1.00 21.96 536 LYS B C 1
ATOM 10855 O O . LYS B 1 536 ? -56.139 -44.691 51.570 1.00 21.39 536 LYS B O 1
ATOM 10861 N N . ARG B 1 537 ? -57.569 -45.358 49.992 1.00 21.64 537 ARG B N 1
ATOM 10862 C CA . ARG B 1 537 ? -58.680 -45.431 50.936 1.00 18.96 537 ARG B CA 1
ATOM 10863 C C . ARG B 1 537 ? -58.634 -46.688 51.795 1.00 20.43 537 ARG B C 1
ATOM 10864 O O . ARG B 1 537 ? -59.187 -46.709 52.879 1.00 20.09 537 ARG B O 1
ATOM 10872 N N . GLY B 1 538 ? -57.963 -47.726 51.315 1.00 21.96 538 GLY B N 1
ATOM 10873 C CA . GLY B 1 538 ? -57.862 -48.956 52.077 1.00 17.65 538 GLY B CA 1
ATOM 10874 C C . GLY B 1 538 ? -59.085 -49.853 51.994 1.00 18.78 538 GLY B C 1
ATOM 10875 O O . GLY B 1 538 ? -59.361 -50.600 52.920 1.00 20.50 538 GLY B O 1
ATOM 10876 N N . MET B 1 539 ? -59.812 -49.790 50.882 1.00 17.88 539 MET B N 1
ATOM 10877 C CA . MET B 1 539 ? -61.014 -50.596 50.709 1.00 18.58 539 MET B CA 1
ATOM 10878 C C . MET B 1 539 ? -61.227 -50.942 49.243 1.00 19.48 539 MET B C 1
ATOM 10879 O O . MET B 1 539 ? -60.812 -50.202 48.350 1.00 17.75 539 MET B O 1
ATOM 10884 N N . SER B 1 540 ? -61.887 -52.069 49.007 1.00 15.78 540 SER B N 1
ATOM 10885 C CA . SER B 1 540 ? -62.083 -52.565 47.658 1.00 16.08 540 SER B CA 1
ATOM 10886 C C . SER B 1 540 ? -63.022 -51.660 46.873 1.00 16.52 540 SER B C 1
ATOM 10887 O O . SER B 1 540 ? -63.755 -50.859 47.446 1.00 17.96 540 SER B O 1
ATOM 10890 N N . ALA B 1 541 ? -63.018 -51.823 45.560 1.00 13.23 541 ALA B N 1
ATOM 10891 C CA . ALA B 1 541 ? -63.953 -51.111 44.714 1.00 18.54 541 ALA B CA 1
ATOM 10892 C C . ALA B 1 541 ? -65.380 -51.589 44.987 1.00 19.94 541 ALA B C 1
ATOM 10893 O O . ALA B 1 541 ? -66.324 -50.905 44.651 1.00 20.78 541 ALA B O 1
ATOM 10895 N N . GLN B 1 542 ? -65.532 -52.758 45.604 1.00 18.32 542 GLN B N 1
ATOM 10896 C CA . GLN B 1 542 ? -66.866 -53.290 45.893 1.00 16.30 542 GLN B CA 1
ATOM 10897 C C . GLN B 1 542 ? -67.453 -52.637 47.155 1.00 17.45 542 GLN B C 1
ATOM 10898 O O . GLN B 1 542 ? -68.647 -52.709 47.396 1.00 17.57 542 GLN B O 1
ATOM 10904 N N . GLU B 1 543 ? -66.601 -51.979 47.936 1.00 17.29 543 GLU B N 1
ATOM 10905 C CA . GLU B 1 543 ? -67.014 -51.329 49.177 1.00 16.18 543 GLU B CA 1
ATOM 10906 C C . GLU B 1 543 ? -67.040 -49.802 49.106 1.00 19.09 543 GLU B C 1
ATOM 10907 O O . GLU B 1 543 ? -67.403 -49.157 50.075 1.00 18.54 543 GLU B O 1
ATOM 10913 N N . GLY B 1 544 ? -66.597 -49.226 47.997 1.00 18.57 544 GLY B N 1
ATOM 10914 C CA . GLY B 1 544 ? -66.615 -47.781 47.848 1.00 19.44 544 GLY B CA 1
ATOM 10915 C C . GLY B 1 544 ? -65.243 -47.154 47.664 1.00 20.50 544 GLY B C 1
ATOM 10916 O O . GLY B 1 544 ? -65.113 -45.945 47.738 1.00 18.74 544 GLY B O 1
ATOM 10917 N N . GLY B 1 545 ? -64.219 -47.970 47.417 1.00 16.60 545 GLY B N 1
ATOM 10918 C CA . GLY B 1 545 ? -62.879 -47.453 47.190 1.00 14.80 545 GLY B CA 1
ATOM 10919 C C . GLY B 1 545 ? -62.699 -46.625 45.916 1.00 18.19 545 GLY B C 1
ATOM 10920 O O . GLY B 1 545 ? -61.790 -45.789 45.821 1.00 15.80 545 GLY B O 1
ATOM 10921 N N . ALA B 1 546 ? -63.557 -46.857 44.930 1.00 13.64 546 ALA B N 1
ATOM 10922 C CA . ALA B 1 546 ? -63.443 -46.160 43.655 1.00 16.67 546 ALA B CA 1
ATOM 10923 C C . ALA B 1 546 ? -63.842 -44.692 43.805 1.00 17.25 546 ALA B C 1
ATOM 10924 O O . ALA B 1 546 ? -64.736 -44.362 44.575 1.00 16.19 546 ALA B O 1
ATOM 10926 N N . ILE B 1 547 ? -63.187 -43.820 43.049 1.00 16.48 547 ILE B N 1
ATOM 10927 C CA . ILE B 1 547 ? -63.546 -42.407 43.062 1.00 17.27 547 ILE B CA 1
ATOM 10928 C C . ILE B 1 547 ? -64.981 -42.203 42.586 1.00 17.27 547 ILE B C 1
ATOM 10929 O O . ILE B 1 547 ? -65.762 -41.511 43.223 1.00 18.18 547 ILE B O 1
ATOM 10934 N N . TYR B 1 548 ? -65.323 -42.818 41.462 1.00 15.77 548 TYR B N 1
ATOM 10935 C CA . TYR B 1 548 ? -66.664 -42.694 40.913 1.00 16.50 548 TYR B CA 1
ATOM 10936 C C . TYR B 1 548 ? -67.451 -43.995 41.085 1.00 17.07 548 TYR B C 1
ATOM 10937 O O . TYR B 1 548 ? -66.993 -45.081 40.722 1.00 17.33 548 TYR B O 1
ATOM 10946 N N . ASN B 1 549 ? -68.638 -43.867 41.659 1.00 15.99 549 ASN B N 1
ATOM 10947 C CA . ASN B 1 549 ? -69.505 -45.003 41.890 1.00 19.66 549 ASN B CA 1
ATOM 10948 C C . ASN B 1 549 ? -70.881 -44.756 41.306 1.00 18.97 549 ASN B C 1
ATOM 10949 O O . ASN B 1 549 ? -71.487 -43.718 41.554 1.00 18.07 549 ASN B O 1
ATOM 10954 N N . PHE B 1 550 ? -71.346 -45.701 40.499 1.00 12.63 550 PHE B N 1
ATOM 10955 C CA . PHE B 1 550 ? -72.671 -45.620 39.894 1.00 14.06 550 PHE B CA 1
ATOM 10956 C C . PHE B 1 550 ? -73.388 -46.959 39.999 1.00 19.57 550 PHE B C 1
ATOM 10957 O O . PHE B 1 550 ? -72.781 -47.979 40.353 1.00 14.47 550 PHE B O 1
ATOM 10965 N N . THR B 1 551 ? -74.683 -46.929 39.697 1.00 19.02 551 THR B N 1
ATOM 10966 C CA . THR B 1 551 ? -75.450 -48.130 39.389 1.00 15.17 551 THR B CA 1
ATOM 10967 C C . THR B 1 551 ? -76.277 -47.848 38.134 1.00 13.95 551 THR B C 1
ATOM 10968 O O . THR B 1 551 ? -77.019 -46.877 38.078 1.00 15.52 551 THR B O 1
ATOM 10972 N N . GLY B 1 552 ? -76.124 -48.680 37.109 1.00 16.07 552 GLY B N 1
ATOM 10973 C CA . GLY B 1 552 ? -76.738 -48.390 35.826 1.00 13.38 552 GLY B CA 1
ATOM 10974 C C . GLY B 1 552 ? -77.701 -49.470 35.344 1.00 15.00 552 GLY B C 1
ATOM 10975 O O . GLY B 1 552 ? -77.268 -50.463 34.758 1.00 15.29 552 GLY B O 1
ATOM 10976 N N . PRO B 1 553 ? -79.004 -49.286 35.606 1.00 16.24 553 PRO B N 1
ATOM 10977 C CA . PRO B 1 553 ? -80.063 -50.190 35.135 1.00 13.16 553 PRO B CA 1
ATOM 10978 C C . PRO B 1 553 ? -80.728 -49.704 33.847 1.00 20.06 553 PRO B C 1
ATOM 10979 O O . PRO B 1 553 ? -80.908 -48.498 33.658 1.00 18.05 553 PRO B O 1
ATOM 10983 N N . GLN B 1 554 ? -81.116 -50.640 32.987 1.00 15.86 554 GLN B N 1
ATOM 10984 C CA . GLN B 1 554 ? -81.571 -50.311 31.632 1.00 17.47 554 GLN B CA 1
ATOM 10985 C C . GLN B 1 554 ? -83.090 -50.320 31.439 1.00 20.40 554 GLN B C 1
ATOM 10986 O O . GLN B 1 554 ? -83.774 -51.269 31.836 1.00 19.04 554 GLN B O 1
ATOM 10992 N N . GLY B 1 555 ? -83.607 -49.267 30.813 1.00 17.86 555 GLY B N 1
ATOM 10993 C CA . GLY B 1 555 ? -85.017 -49.186 30.461 1.00 16.71 555 GLY B CA 1
ATOM 10994 C C . GLY B 1 555 ? -85.302 -49.768 29.080 1.00 20.85 555 GLY B C 1
ATOM 10995 O O . GLY B 1 555 ? -84.633 -49.424 28.110 1.00 20.03 555 GLY B O 1
ATOM 10996 N N . PHE B 1 556 ? -86.291 -50.658 29.002 1.00 18.13 556 PHE B N 1
ATOM 10997 C CA . PHE B 1 556 ? -86.670 -51.316 27.757 1.00 18.35 556 PHE B CA 1
ATOM 10998 C C . PHE B 1 556 ? -88.000 -50.817 27.232 1.00 18.01 556 PHE B C 1
ATOM 10999 O O . PHE B 1 556 ? -88.954 -50.731 27.979 1.00 21.42 556 PHE B O 1
ATOM 11007 N N . GLY B 1 557 ? -88.065 -50.522 25.939 1.00 22.84 557 GLY B N 1
ATOM 11008 C CA . GLY B 1 557 ? -89.337 -50.326 25.269 1.00 21.13 557 GLY B CA 1
ATOM 11009 C C . GLY B 1 557 ? -89.832 -48.915 25.017 1.00 22.49 557 GLY B C 1
ATOM 11010 O O . GLY B 1 557 ? -91.040 -48.718 24.879 1.00 22.44 557 GLY B O 1
ATOM 11011 N N . ILE B 1 558 ? -88.935 -47.934 24.929 1.00 21.60 558 ILE B N 1
ATOM 11012 C CA . ILE B 1 558 ? -89.399 -46.553 24.794 1.00 21.61 558 ILE B CA 1
ATOM 11013 C C . ILE B 1 558 ? -90.291 -46.374 23.540 1.00 18.30 558 ILE B C 1
ATOM 11014 O O . ILE B 1 558 ? -91.350 -45.757 23.629 1.00 21.91 558 ILE B O 1
ATOM 11019 N N . ALA B 1 559 ? -89.910 -46.967 22.411 1.00 16.40 559 ALA B N 1
ATOM 11020 C CA . ALA B 1 559 ? -90.753 -46.903 21.218 1.00 19.26 559 ALA B CA 1
ATOM 11021 C C . ALA B 1 559 ? -92.150 -47.487 21.486 1.00 24.40 559 ALA B C 1
ATOM 11022 O O . ALA B 1 559 ? -93.152 -46.875 21.124 1.00 23.41 559 ALA B O 1
ATOM 11024 N N . ASN B 1 560 ? -92.212 -48.655 22.125 1.00 21.82 560 ASN B N 1
ATOM 11025 C CA . ASN B 1 560 ? -93.497 -49.287 22.419 1.00 20.05 560 ASN B CA 1
ATOM 11026 C C . ASN B 1 560 ? -94.332 -48.415 23.343 1.00 22.50 560 ASN B C 1
ATOM 11027 O O . ASN B 1 560 ? -95.528 -48.250 23.137 1.00 23.89 560 ASN B O 1
ATOM 11032 N N . VAL B 1 561 ? -93.697 -47.845 24.359 1.00 22.09 561 VAL B N 1
ATOM 11033 C CA . VAL B 1 561 ? -94.422 -47.020 25.303 1.00 18.84 561 VAL B CA 1
ATOM 11034 C C . VAL B 1 561 ? -94.918 -45.758 24.596 1.00 22.19 561 VAL B C 1
ATOM 11035 O O . VAL B 1 561 ? -96.072 -45.377 24.739 1.00 21.50 561 VAL B O 1
ATOM 11039 N N . ALA B 1 562 ? -94.043 -45.126 23.823 1.00 21.95 562 ALA B N 1
ATOM 11040 C CA . ALA B 1 562 ? -94.394 -43.892 23.126 1.00 22.80 562 ALA B CA 1
ATOM 11041 C C . ALA B 1 562 ? -95.596 -44.087 22.195 1.00 21.98 562 ALA B C 1
ATOM 11042 O O . ALA B 1 562 ? -96.555 -43.309 22.217 1.00 22.34 562 ALA B O 1
ATOM 11044 N N . ASP B 1 563 ? -95.543 -45.133 21.385 1.00 21.60 563 ASP B N 1
ATOM 11045 C CA . ASP B 1 563 ? -96.617 -45.377 20.438 1.00 23.22 563 ASP B CA 1
ATOM 11046 C C . ASP B 1 563 ? -97.901 -45.772 21.155 1.00 25.67 563 ASP B C 1
ATOM 11047 O O . ASP B 1 563 ? -98.985 -45.368 20.742 1.00 27.42 563 ASP B O 1
ATOM 11052 N N . SER B 1 564 ? -97.776 -46.524 22.246 1.00 22.92 564 SER B N 1
ATOM 11053 C CA . SER B 1 564 ? -98.939 -46.906 23.040 1.00 21.59 564 SER B CA 1
ATOM 11054 C C . SER B 1 564 ? -99.631 -45.684 23.630 1.00 23.46 564 SER B C 1
ATOM 11055 O O . SER B 1 564 ? -100.853 -45.581 23.605 1.00 23.62 564 SER B O 1
ATOM 11058 N N . LEU B 1 565 ? -98.840 -44.766 24.176 1.00 20.32 565 LEU B N 1
ATOM 11059 C CA . LEU B 1 565 ? -99.389 -43.554 24.756 1.00 20.15 565 LEU B CA 1
ATOM 11060 C C . LEU B 1 565 ? -100.061 -42.697 23.678 1.00 20.35 565 LEU B C 1
ATOM 11061 O O . LEU B 1 565 ? -101.115 -42.115 23.910 1.00 25.40 565 LEU B O 1
ATOM 11066 N N . TYR B 1 566 ? -99.465 -42.655 22.494 1.00 20.44 566 TYR B N 1
ATOM 11067 C CA . TYR B 1 566 ? -100.043 -41.905 21.391 1.00 22.18 566 TYR B CA 1
ATOM 11068 C C . TYR B 1 566 ? -101.401 -42.493 20.972 1.00 25.70 566 TYR B C 1
ATOM 11069 O O . TYR B 1 566 ? -102.370 -41.763 20.839 1.00 24.78 566 TYR B O 1
ATOM 11078 N N . THR B 1 567 ? -101.455 -43.811 20.772 1.00 25.05 567 THR B N 1
ATOM 11079 C CA . THR B 1 567 ? -102.716 -44.512 20.527 1.00 20.55 567 THR B CA 1
ATOM 11080 C C . THR B 1 567 ? -103.798 -44.106 21.529 1.00 26.54 567 THR B C 1
ATOM 11081 O O . THR B 1 567 ? -104.909 -43.734 21.148 1.00 28.54 567 THR B O 1
ATOM 11085 N N . ILE B 1 568 ? -103.461 -44.159 22.811 1.00 24.87 568 ILE B N 1
ATOM 11086 C CA . ILE B 1 568 ? -104.407 -43.826 23.871 1.00 25.20 568 ILE B CA 1
ATOM 11087 C C . ILE B 1 568 ? -104.848 -42.358 23.826 1.00 30.82 568 ILE B C 1
ATOM 11088 O O . ILE B 1 568 ? -106.041 -42.053 23.919 1.00 29.68 568 ILE B O 1
ATOM 11093 N N . LYS B 1 569 ? -103.884 -41.455 23.678 1.00 29.02 569 LYS B N 1
ATOM 11094 C CA . LYS B 1 569 ? -104.175 -40.028 23.601 1.00 29.00 569 LYS B CA 1
ATOM 11095 C C . LYS B 1 569 ? -105.104 -39.701 22.429 1.00 28.35 569 LYS B C 1
ATOM 11096 O O . LYS B 1 569 ? -106.077 -38.981 22.590 1.00 31.78 569 LYS B O 1
ATOM 11102 N N . LYS B 1 570 ? -104.806 -40.255 21.261 1.00 25.78 570 LYS B N 1
ATOM 11103 C CA . LYS B 1 570 ? -105.543 -39.925 20.047 1.00 32.82 570 LYS B CA 1
ATOM 11104 C C . LYS B 1 570 ? -106.864 -40.686 19.873 1.00 35.39 570 LYS B C 1
ATOM 11105 O O . LYS B 1 570 ? -107.921 -40.077 19.717 1.00 36.51 570 LYS B O 1
ATOM 11111 N N . LEU B 1 571 ? -106.805 -42.012 19.886 1.00 32.25 571 LEU B N 1
ATOM 11112 C CA . LEU B 1 571 ? -107.977 -42.815 19.557 1.00 30.66 571 LEU B CA 1
ATOM 11113 C C . LEU B 1 571 ? -108.966 -42.927 20.704 1.00 32.75 571 LEU B C 1
ATOM 11114 O O . LEU B 1 571 ? -110.160 -43.107 20.477 1.00 36.73 571 LEU B O 1
ATOM 11119 N N . VAL B 1 572 ? -108.487 -42.829 21.938 1.00 32.35 572 VAL B N 1
ATOM 11120 C CA . VAL B 1 572 ? -109.394 -42.950 23.071 1.00 33.11 572 VAL B CA 1
ATOM 11121 C C . VAL B 1 572 ? -109.852 -41.591 23.592 1.00 32.93 572 VAL B C 1
ATOM 11122 O O . VAL B 1 572 ? -111.046 -41.342 23.685 1.00 36.28 572 VAL B O 1
ATOM 11126 N N . PHE B 1 573 ? -108.920 -40.704 23.922 1.00 32.20 573 PHE B N 1
ATOM 11127 C CA . PHE B 1 573 ? -109.314 -39.458 24.579 1.00 33.53 573 PHE B CA 1
ATOM 11128 C C . PHE B 1 573 ? -109.682 -38.306 23.634 1.00 34.40 573 PHE B C 1
ATOM 11129 O O . PHE B 1 573 ? -110.634 -37.588 23.902 1.00 39.11 573 PHE B O 1
ATOM 11137 N N . GLU B 1 574 ? -108.962 -38.129 22.531 1.00 32.42 574 GLU B N 1
ATOM 11138 C CA . GLU B 1 574 ? -109.263 -37.001 21.651 1.00 36.03 574 GLU B CA 1
ATOM 11139 C C . GLU B 1 574 ? -110.347 -37.324 20.615 1.00 39.80 574 GLU B C 1
ATOM 11140 O O . GLU B 1 574 ? -111.372 -36.653 20.569 1.00 40.57 574 GLU B O 1
ATOM 11146 N N . GLU B 1 575 ? -110.136 -38.351 19.800 1.00 36.00 575 GLU B N 1
ATOM 11147 C CA . GLU B 1 575 ? -111.072 -38.659 18.720 1.00 37.27 575 GLU B CA 1
ATOM 11148 C C . GLU B 1 575 ? -112.214 -39.578 19.157 1.00 40.25 575 GLU B C 1
ATOM 11149 O O . GLU B 1 575 ? -113.251 -39.630 18.506 1.00 39.67 575 GLU B O 1
ATOM 11155 N N . LYS B 1 576 ? -112.020 -40.294 20.259 1.00 39.31 576 LYS B N 1
ATOM 11156 C CA . LYS B 1 576 ? -113.046 -41.175 20.817 1.00 35.05 576 LYS B CA 1
ATOM 11157 C C . LYS B 1 576 ? -113.589 -42.178 19.795 1.00 37.67 576 LYS B C 1
ATOM 11158 O O . LYS B 1 576 ? -114.786 -42.430 19.728 1.00 41.69 576 LYS B O 1
ATOM 11164 N N . ARG B 1 577 ? -112.685 -42.754 19.016 1.00 31.04 577 ARG B N 1
ATOM 11165 C CA . ARG B 1 577 ? -113.025 -43.792 18.060 1.00 40.01 577 ARG B CA 1
ATOM 11166 C C . ARG B 1 577 ? -112.993 -45.178 18.705 1.00 40.38 577 ARG B C 1
ATOM 11167 O O . ARG B 1 577 ? -113.411 -46.165 18.106 1.00 39.26 577 ARG B O 1
ATOM 11175 N N . ILE B 1 578 ? -112.473 -45.228 19.925 1.00 40.17 578 ILE B N 1
ATOM 11176 C CA . ILE B 1 578 ? -112.374 -46.447 20.720 1.00 36.46 578 ILE B CA 1
ATOM 11177 C C . ILE B 1 578 ? -112.619 -46.050 22.163 1.00 35.79 578 ILE B C 1
ATOM 11178 O O . ILE B 1 578 ? -112.091 -45.033 22.610 1.00 40.57 578 ILE B O 1
ATOM 11183 N N . THR B 1 579 ? -113.415 -46.816 22.899 1.00 28.84 579 THR B N 1
ATOM 11184 C CA . THR B 1 579 ? -113.553 -46.539 24.327 1.00 31.87 579 THR B CA 1
ATOM 11185 C C . THR B 1 579 ? -112.394 -47.189 25.072 1.00 28.76 579 THR B C 1
ATOM 11186 O O . THR B 1 579 ? -111.750 -48.095 24.552 1.00 32.18 579 THR B O 1
ATOM 11190 N N . MET B 1 580 ? -112.141 -46.739 26.295 1.00 33.03 580 MET B N 1
ATOM 11191 C CA A MET B 1 580 ? -111.078 -47.302 27.117 0.04 30.61 580 MET B CA 1
ATOM 11192 C CA B MET B 1 580 ? -111.058 -47.308 27.090 0.96 30.65 580 MET B CA 1
ATOM 11193 C C . MET B 1 580 ? -111.294 -48.794 27.346 1.00 30.00 580 MET B C 1
ATOM 11194 O O . MET B 1 580 ? -110.364 -49.593 27.245 1.00 31.68 580 MET B O 1
ATOM 11203 N N . GLY B 1 581 ? -112.535 -49.160 27.658 1.00 32.18 581 GLY B N 1
ATOM 11204 C CA . GLY B 1 581 ? -112.893 -50.548 27.913 1.00 25.98 581 GLY B CA 1
ATOM 11205 C C . GLY B 1 581 ? -112.625 -51.418 26.710 1.00 28.14 581 GLY B C 1
ATOM 11206 O O . GLY B 1 581 ? -112.142 -52.546 26.829 1.00 33.39 581 GLY B O 1
ATOM 11207 N N . GLU B 1 582 ? -112.934 -50.890 25.533 1.00 31.05 582 GLU B N 1
ATOM 11208 C CA . GLU B 1 582 ? -112.670 -51.609 24.294 1.00 28.65 582 GLU B CA 1
ATOM 11209 C C . GLU B 1 582 ? -111.191 -51.863 24.091 1.00 29.20 582 GLU B C 1
ATOM 11210 O O . GLU B 1 582 ? -110.784 -52.963 23.713 1.00 31.27 582 GLU B O 1
ATOM 11216 N N . LEU B 1 583 ? -110.387 -50.827 24.308 1.00 31.05 583 LEU B N 1
ATOM 11217 C CA . LEU B 1 583 ? -108.951 -50.960 24.144 1.00 27.91 583 LEU B CA 1
ATOM 11218 C C . LEU B 1 583 ? -108.432 -52.010 25.122 1.00 25.31 583 LEU B C 1
ATOM 11219 O O . LEU B 1 583 ? -107.698 -52.908 24.731 1.00 27.82 583 LEU B O 1
ATOM 11224 N N . LYS B 1 584 ? -108.847 -51.900 26.383 1.00 29.38 584 LYS B N 1
ATOM 11225 C CA . LYS B 1 584 ? -108.448 -52.850 27.421 1.00 25.56 584 LYS B CA 1
ATOM 11226 C C . LYS B 1 584 ? -108.758 -54.287 27.009 1.00 32.51 584 LYS B C 1
ATOM 11227 O O . LYS B 1 584 ? -107.913 -55.175 27.136 1.00 28.43 584 LYS B O 1
ATOM 11233 N N . LYS B 1 585 ? -109.965 -54.504 26.491 1.00 31.30 585 LYS B N 1
ATOM 11234 C CA . LYS B 1 585 ? -110.403 -55.844 26.112 1.00 31.00 585 LYS B CA 1
ATOM 11235 C C . LYS B 1 585 ? -109.639 -56.363 24.895 1.00 28.05 585 LYS B C 1
ATOM 11236 O O . LYS B 1 585 ? -109.255 -57.537 24.841 1.00 28.43 585 LYS B O 1
ATOM 11242 N N . ALA B 1 586 ? -109.426 -55.485 23.919 1.00 26.91 586 ALA B N 1
ATOM 11243 C CA . ALA B 1 586 ? -108.692 -55.842 22.712 1.00 27.23 586 ALA B CA 1
ATOM 11244 C C . ALA B 1 586 ? -107.278 -56.304 23.046 1.00 24.33 586 ALA B C 1
ATOM 11245 O O . ALA B 1 586 ? -106.759 -57.232 22.432 1.00 26.30 586 ALA B O 1
ATOM 11247 N N . LEU B 1 587 ? -106.660 -55.649 24.022 1.00 28.13 587 LEU B N 1
ATOM 11248 C CA . LEU B 1 587 ? -105.307 -56.007 24.431 1.00 28.30 587 LEU B CA 1
ATOM 11249 C C . LEU B 1 587 ? -105.334 -57.383 25.084 1.00 24.03 587 LEU B C 1
ATOM 11250 O O . LEU B 1 587 ? -104.528 -58.256 24.756 1.00 26.11 587 LEU B O 1
ATOM 11255 N N . GLU B 1 588 ? -106.277 -57.576 25.998 1.00 25.53 588 GLU B N 1
ATOM 11256 C CA . GLU B 1 588 ? -106.431 -58.875 26.654 1.00 26.80 588 GLU B CA 1
ATOM 11257 C C . GLU B 1 588 ? -106.593 -59.982 25.624 1.00 26.22 588 GLU B C 1
ATOM 11258 O O . GLU B 1 588 ? -105.973 -61.038 25.725 1.00 30.63 588 GLU B O 1
ATOM 11264 N N . MET B 1 589 ? -107.380 -59.703 24.593 1.00 29.47 589 MET B N 1
ATOM 11265 C CA . MET B 1 589 ? -107.677 -60.688 23.567 1.00 27.94 589 MET B CA 1
ATOM 11266 C C . MET B 1 589 ? -106.682 -60.671 22.416 1.00 31.18 589 MET B C 1
ATOM 11267 O O . MET B 1 589 ? -106.926 -61.285 21.372 1.00 28.37 589 MET B O 1
ATOM 11272 N N . ASN B 1 590 ? -105.567 -59.968 22.602 1.00 25.76 590 ASN B N 1
ATOM 11273 C CA . ASN B 1 590 ? -104.512 -59.962 21.599 1.00 20.93 590 ASN B CA 1
ATOM 11274 C C . ASN B 1 590 ? -105.013 -59.544 20.211 1.00 24.24 590 ASN B C 1
ATOM 11275 O O . ASN B 1 590 ? -104.613 -60.122 19.193 1.00 25.73 590 ASN B O 1
ATOM 11280 N N . TYR B 1 591 ? -105.898 -58.549 20.186 1.00 22.12 591 TYR B N 1
ATOM 11281 C CA . TYR B 1 591 ? -106.458 -58.029 18.943 1.00 28.69 591 TYR B CA 1
ATOM 11282 C C . TYR B 1 591 ? -107.153 -59.113 18.107 1.00 29.65 591 TYR B C 1
ATOM 11283 O O . TYR B 1 591 ? -107.238 -59.003 16.887 1.00 28.95 591 TYR B O 1
ATOM 11292 N N . GLY B 1 592 ? -107.634 -60.157 18.770 1.00 29.39 592 GLY B N 1
ATOM 11293 C CA . GLY B 1 592 ? -108.307 -61.253 18.097 1.00 29.50 592 GLY B CA 1
ATOM 11294 C C . GLY B 1 592 ? -107.391 -62.152 17.292 1.00 29.38 592 GLY B C 1
ATOM 11295 O O . GLY B 1 592 ? -107.858 -62.918 16.453 1.00 28.73 592 GLY B O 1
ATOM 11296 N N . LYS B 1 593 ? -106.087 -62.075 17.537 1.00 26.42 593 LYS B N 1
ATOM 11297 C CA . LYS B 1 593 ? -105.144 -62.837 16.727 1.00 23.34 593 LYS B CA 1
ATOM 11298 C C . LYS B 1 593 ? -104.847 -64.203 17.318 1.00 25.83 593 LYS B C 1
ATOM 11299 O O . LYS B 1 593 ? -104.042 -64.959 16.768 1.00 31.39 593 LYS B O 1
ATOM 11305 N N . GLY B 1 594 ? -105.497 -64.527 18.431 1.00 28.70 594 GLY B N 1
ATOM 11306 C CA . GLY B 1 594 ? -105.291 -65.819 19.070 1.00 31.78 594 GLY B CA 1
ATOM 11307 C C . GLY B 1 594 ? -104.515 -65.724 20.375 1.00 33.46 594 GLY B C 1
ATOM 11308 O O . GLY B 1 594 ? -103.683 -64.833 20.542 1.00 29.67 594 GLY B O 1
ATOM 11309 N N . LEU B 1 595 ? -104.786 -66.650 21.292 1.00 26.01 595 LEU B N 1
ATOM 11310 C CA . LEU B 1 595 ? -104.197 -66.637 22.626 1.00 24.90 595 LEU B CA 1
ATOM 11311 C C . LEU B 1 595 ? -103.254 -67.813 22.799 1.00 29.22 595 LEU B C 1
ATOM 11312 O O . LEU B 1 595 ? -103.490 -68.876 22.240 1.00 31.30 595 LEU B O 1
ATOM 11317 N N . ASP B 1 596 ? -102.175 -67.631 23.553 1.00 24.68 596 ASP B N 1
ATOM 11318 C CA . ASP B 1 596 ? -101.190 -68.700 23.675 1.00 24.14 596 ASP B CA 1
ATOM 11319 C C . ASP B 1 596 ? -101.179 -69.333 25.070 1.00 17.78 596 ASP B C 1
ATOM 11320 O O . ASP B 1 596 ? -101.963 -68.962 25.933 1.00 20.95 596 ASP B O 1
ATOM 11325 N N . ALA B 1 597 ? -100.266 -70.275 25.277 1.00 24.13 597 ALA B N 1
ATOM 11326 C CA . ALA B 1 597 ? -100.171 -71.023 26.528 1.00 25.91 597 ALA B CA 1
ATOM 11327 C C . ALA B 1 597 ? -99.850 -70.135 27.727 1.00 27.31 597 ALA B C 1
ATOM 11328 O O . ALA B 1 597 ? -100.326 -70.384 28.833 1.00 24.40 597 ALA B O 1
ATOM 11330 N N . THR B 1 598 ? -99.039 -69.105 27.509 1.00 25.06 598 THR B N 1
ATOM 11331 C CA . THR B 1 598 ? -98.699 -68.185 28.584 1.00 24.53 598 THR B CA 1
ATOM 11332 C C . THR B 1 598 ? -99.963 -67.494 29.083 1.00 21.82 598 THR B C 1
ATOM 11333 O O . THR B 1 598 ? -100.218 -67.426 30.278 1.00 21.50 598 THR B O 1
ATOM 11337 N N . THR B 1 599 ? -100.760 -66.990 28.149 1.00 22.81 599 THR B N 1
ATOM 11338 C CA . THR B 1 599 ? -102.005 -66.323 28.495 1.00 20.77 599 THR B CA 1
ATOM 11339 C C . THR B 1 599 ? -102.997 -67.306 29.136 1.00 23.49 599 THR B C 1
ATOM 11340 O O . THR B 1 599 ? -103.699 -66.954 30.075 1.00 25.22 599 THR B O 1
ATOM 11344 N N . ALA B 1 600 ? -103.018 -68.543 28.649 1.00 23.89 600 ALA B N 1
ATOM 11345 C CA . ALA B 1 600 ? -103.891 -69.570 29.228 1.00 23.46 600 ALA B CA 1
ATOM 11346 C C . ALA B 1 600 ? -103.578 -69.774 30.704 1.00 23.27 600 ALA B C 1
ATOM 11347 O O . ALA B 1 600 ? -104.481 -69.807 31.537 1.00 24.16 600 ALA B O 1
ATOM 11349 N N . GLY B 1 601 ? -102.292 -69.882 31.025 1.00 25.76 601 GLY B N 1
ATOM 11350 C CA . GLY B 1 601 ? -101.856 -69.973 32.406 1.00 20.80 601 GLY B CA 1
ATOM 11351 C C . GLY B 1 601 ? -102.273 -68.767 33.229 1.00 28.97 601 GLY B C 1
ATOM 11352 O O . GLY B 1 601 ? -102.744 -68.907 34.360 1.00 28.81 601 GLY B O 1
ATOM 11353 N N . ASP B 1 602 ? -102.118 -67.579 32.652 1.00 26.90 602 ASP B N 1
ATOM 11354 C CA . ASP B 1 602 ? -102.457 -66.346 33.348 1.00 27.90 602 ASP B CA 1
ATOM 11355 C C . ASP B 1 602 ? -103.953 -66.291 33.654 1.00 28.21 602 ASP B C 1
ATOM 11356 O O . ASP B 1 602 ? -104.356 -66.062 34.795 1.00 27.71 602 ASP B O 1
ATOM 11361 N N . ILE B 1 603 ? -104.775 -66.517 32.639 1.00 24.78 603 ILE B N 1
ATOM 11362 C CA . ILE B 1 603 ? -106.221 -66.465 32.829 1.00 25.40 603 ILE B CA 1
ATOM 11363 C C . ILE B 1 603 ? -106.694 -67.577 33.779 1.00 27.80 603 ILE B C 1
ATOM 11364 O O . ILE B 1 603 ? -107.604 -67.368 34.579 1.00 29.64 603 ILE B O 1
ATOM 11369 N N . ALA B 1 604 ? -106.035 -68.733 33.734 1.00 27.24 604 ALA B N 1
ATOM 11370 C CA . ALA B 1 604 ? -106.326 -69.807 34.682 1.00 29.55 604 ALA B CA 1
ATOM 11371 C C . ALA B 1 604 ? -106.150 -69.344 36.126 1.00 34.41 604 ALA B C 1
ATOM 11372 O O . ALA B 1 604 ? -106.941 -69.697 36.996 1.00 33.83 604 ALA B O 1
ATOM 11374 N N . MET B 1 605 ? -105.119 -68.547 36.377 1.00 30.10 605 MET B N 1
ATOM 11375 C CA . MET B 1 605 ? -104.871 -68.035 37.721 1.00 31.44 605 MET B CA 1
ATOM 11376 C C . MET B 1 605 ? -105.861 -66.952 38.120 1.00 29.66 605 MET B C 1
ATOM 11377 O O . MET B 1 605 ? -106.239 -66.849 39.280 1.00 35.42 605 MET B O 1
ATOM 11382 N N . GLN B 1 606 ? -106.265 -66.129 37.164 1.00 28.40 606 GLN B N 1
ATOM 11383 C CA . GLN B 1 606 ? -107.300 -65.150 37.431 1.00 30.30 606 GLN B CA 1
ATOM 11384 C C . GLN B 1 606 ? -108.568 -65.867 37.899 1.00 36.37 606 GLN B C 1
ATOM 11385 O O . GLN B 1 606 ? -109.200 -65.445 38.865 1.00 35.70 606 GLN B O 1
ATOM 11391 N N . VAL B 1 607 ? -108.915 -66.969 37.234 1.00 33.68 607 VAL B N 1
ATOM 11392 C CA . VAL B 1 607 ? -110.108 -67.731 37.598 1.00 32.43 607 VAL B CA 1
ATOM 11393 C C . VAL B 1 607 ? -109.942 -68.434 38.945 1.00 36.38 607 VAL B C 1
ATOM 11394 O O . VAL B 1 607 ? -110.848 -68.412 39.777 1.00 37.00 607 VAL B O 1
ATOM 11398 N N . ALA B 1 608 ? -108.778 -69.039 39.168 1.00 35.88 608 ALA B N 1
ATOM 11399 C CA . ALA B 1 608 ? -108.528 -69.768 40.408 1.00 32.63 608 ALA B CA 1
ATOM 11400 C C . ALA B 1 608 ? -108.459 -68.838 41.617 1.00 45.36 608 ALA B C 1
ATOM 11401 O O . ALA B 1 608 ? -109.000 -69.152 42.678 1.00 46.66 608 ALA B O 1
ATOM 11403 N N . LYS B 1 609 ? -107.783 -67.703 41.465 1.00 41.46 609 LYS B N 1
ATOM 11404 C CA . LYS B 1 609 ? -107.709 -66.737 42.553 1.00 50.20 609 LYS B CA 1
ATOM 11405 C C . 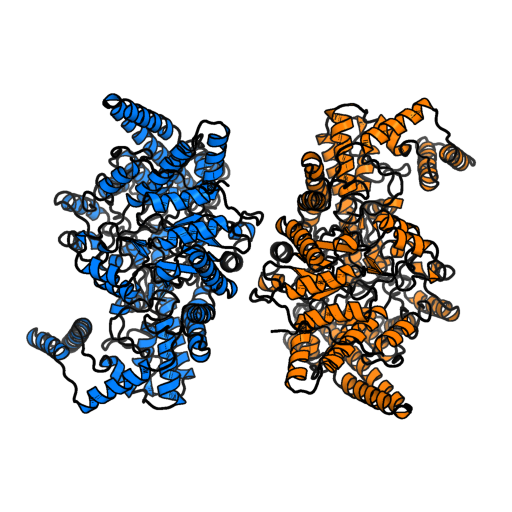LYS B 1 609 ? -109.085 -66.128 42.783 1.00 51.76 609 LYS B C 1
ATOM 11406 O O . LYS B 1 609 ? -109.431 -65.778 43.909 1.00 55.20 609 LYS B O 1
ATOM 11408 N N . GLY B 1 610 ? -109.866 -66.014 41.709 1.00 48.27 610 GLY B N 1
ATOM 11409 C CA . GLY B 1 610 ? -111.227 -65.506 41.784 1.00 44.46 610 GLY B CA 1
ATOM 11410 C C . GLY B 1 610 ? -112.129 -66.372 42.645 1.00 54.47 610 GLY B C 1
ATOM 11411 O O . GLY B 1 610 ? -112.988 -65.869 43.369 1.00 58.71 610 GLY B O 1
ATOM 11412 N N . LEU B 1 611 ? -111.927 -67.682 42.569 1.00 50.33 611 LEU B N 1
ATOM 11413 C CA . LEU B 1 611 ? -112.677 -68.620 43.388 1.00 49.24 611 LEU B CA 1
ATOM 11414 C C . LEU B 1 611 ? -112.236 -68.545 44.846 1.00 59.86 611 LEU B C 1
ATOM 11415 O O . LEU B 1 611 ? -113.067 -68.557 45.751 1.00 64.00 611 LEU B O 1
ATOM 11420 N N . LYS B 1 612 ? -110.928 -68.466 45.068 1.00 55.05 612 LYS B N 1
ATOM 11421 C CA . LYS B 1 612 ? -110.388 -68.401 46.420 1.00 55.64 612 LYS B CA 1
ATOM 11422 C C . LYS B 1 612 ? -110.772 -67.099 47.120 1.00 59.76 612 LYS B C 1
ATOM 11423 O O . LYS B 1 612 ? -111.006 -67.084 48.323 1.00 61.77 612 LYS B O 1
ATOM 11429 N N . ASP B 1 613 ? -110.843 -66.012 46.359 1.00 63.12 613 ASP B N 1
ATOM 11430 C CA . ASP B 1 613 ? -111.248 -64.719 46.902 1.00 61.86 613 ASP B CA 1
ATOM 11431 C C . ASP B 1 613 ? -112.726 -64.702 47.273 1.00 68.64 613 ASP B C 1
ATOM 11432 O O . ASP B 1 613 ? -113.160 -63.858 48.056 1.00 73.49 613 ASP B O 1
ATOM 11437 N N . ALA B 1 614 ? -113.500 -65.623 46.706 1.00 67.75 614 ALA B N 1
ATOM 11438 C CA . ALA B 1 614 ? -114.919 -65.726 47.037 1.00 68.43 614 ALA B CA 1
ATOM 11439 C C . ALA B 1 614 ? -115.169 -66.879 48.005 1.00 65.95 614 ALA B C 1
ATOM 11440 O O . ALA B 1 614 ? -116.288 -67.378 48.111 1.00 70.50 614 ALA B O 1
ATOM 11442 N N . GLY B 1 615 ? -114.117 -67.298 48.705 1.00 69.30 615 GLY B N 1
ATOM 11443 C CA . GLY B 1 615 ? -114.211 -68.350 49.703 1.00 65.07 615 GLY B CA 1
ATOM 11444 C C . GLY B 1 615 ? -114.652 -69.698 49.165 1.00 69.71 615 GLY B C 1
ATOM 11445 O O . GLY B 1 615 ? -115.369 -70.438 49.838 1.00 72.97 615 GLY B O 1
ATOM 11446 N N . GLN B 1 616 ? -114.222 -70.025 47.951 1.00 68.02 616 GLN B N 1
ATOM 11447 C CA . GLN B 1 616 ? -114.616 -71.286 47.336 1.00 66.40 616 GLN B CA 1
ATOM 11448 C C . GLN B 1 616 ? -113.423 -72.174 47.017 1.00 64.31 616 GLN B C 1
ATOM 11449 O O . GLN B 1 616 ? -112.300 -71.698 46.825 1.00 60.98 616 GLN B O 1
ATOM 11455 N N . GLU B 1 617 ? -113.684 -73.474 46.982 1.00 61.42 617 GLU B N 1
ATOM 11456 C CA . GLU B 1 617 ? -112.698 -74.453 46.562 1.00 60.80 617 GLU B CA 1
ATOM 11457 C C . GLU B 1 617 ? -112.403 -74.277 45.076 1.00 54.15 617 GLU B C 1
ATOM 11458 O O . GLU B 1 617 ? -113.268 -73.837 44.317 1.00 53.55 617 GLU B O 1
ATOM 11464 N N . VAL B 1 618 ? -111.182 -74.597 44.666 1.00 47.70 618 VAL B N 1
ATOM 11465 C CA . VAL B 1 618 ? -110.878 -74.702 43.247 1.00 45.46 618 VAL B CA 1
ATOM 11466 C C . VAL B 1 618 ? -111.039 -76.157 42.840 1.00 42.64 618 VAL B C 1
ATOM 11467 O O . VAL B 1 618 ? -110.229 -77.000 43.217 1.00 44.38 618 VAL B O 1
ATOM 11471 N N . GLY B 1 619 ? -112.097 -76.449 42.089 1.00 42.92 619 GLY B N 1
ATOM 11472 C CA . GLY B 1 619 ? -112.357 -77.802 41.628 1.00 42.25 619 GLY B CA 1
ATOM 11473 C C . GLY B 1 619 ? -111.233 -78.400 40.792 1.00 43.29 619 GLY B C 1
ATOM 11474 O O . GLY B 1 619 ? -110.392 -77.676 40.254 1.00 39.89 619 GLY B O 1
ATOM 11475 N N . PRO B 1 620 ? -111.212 -79.735 40.673 1.00 44.05 620 PRO B N 1
ATOM 11476 C CA . PRO B 1 620 ? -110.143 -80.457 39.963 1.00 35.48 620 PRO B CA 1
ATOM 11477 C C . PRO B 1 620 ? -110.094 -80.200 38.450 1.00 35.37 620 PRO B C 1
ATOM 11478 O O . PRO B 1 620 ? -109.077 -80.490 37.827 1.00 34.39 620 PRO B O 1
ATOM 11482 N N . ASP B 1 621 ? -111.164 -79.657 37.876 1.00 31.97 621 ASP B N 1
ATOM 11483 C CA . ASP B 1 621 ? -111.217 -79.434 36.437 1.00 36.98 621 ASP B CA 1
ATOM 11484 C C . ASP B 1 621 ? -111.161 -77.951 36.054 1.00 33.74 621 ASP B C 1
ATOM 11485 O O . ASP B 1 621 ? -111.102 -77.614 34.874 1.00 31.30 621 ASP B O 1
ATOM 11490 N N . VAL B 1 622 ? -111.178 -77.072 37.050 1.00 33.48 622 VAL B N 1
ATOM 11491 C CA . VAL B 1 622 ? -111.237 -75.632 36.803 1.00 30.97 622 VAL B CA 1
ATOM 11492 C C . VAL B 1 622 ? -110.084 -75.111 35.933 1.00 29.50 622 VAL B C 1
ATOM 11493 O O . VAL B 1 622 ? -110.310 -74.419 34.940 1.00 28.07 622 VAL B O 1
ATOM 11497 N N . ILE B 1 623 ? -108.857 -75.461 36.294 1.00 27.61 623 ILE B N 1
ATOM 11498 C CA . ILE B 1 623 ? -107.695 -74.985 35.561 1.00 29.68 623 ILE B CA 1
ATOM 11499 C C . ILE B 1 623 ? -107.702 -75.517 34.121 1.00 28.65 623 ILE B C 1
ATOM 11500 O O . ILE B 1 623 ? -107.608 -74.737 33.178 1.00 28.53 623 ILE B O 1
ATOM 11505 N N . ALA B 1 624 ? -107.850 -76.833 33.960 1.00 27.35 624 ALA B N 1
ATOM 11506 C CA . ALA B 1 624 ? -107.954 -77.452 32.631 1.00 26.50 624 ALA B CA 1
ATOM 11507 C C . ALA B 1 624 ? -109.027 -76.798 31.760 1.00 26.35 624 ALA B C 1
ATOM 11508 O O . ALA B 1 624 ? -108.770 -76.448 30.605 1.00 25.22 624 ALA B O 1
ATOM 11510 N N . ASN B 1 625 ? -110.227 -76.632 32.314 1.00 25.57 625 ASN B N 1
ATOM 11511 C CA . ASN B 1 625 ? -111.321 -76.026 31.572 1.00 25.57 625 ASN B CA 1
ATOM 11512 C C . ASN B 1 625 ? -110.988 -74.606 31.126 1.00 26.50 625 ASN B C 1
ATOM 11513 O O . ASN B 1 625 ? -111.278 -74.220 29.998 1.00 27.44 625 ASN B O 1
ATOM 11518 N N . THR B 1 626 ? -110.377 -73.831 32.011 1.00 26.20 626 THR B N 1
ATOM 11519 C CA . THR B 1 626 ? -110.039 -72.456 31.672 1.00 27.48 626 THR B CA 1
ATOM 11520 C C . THR B 1 626 ? -109.005 -72.451 30.546 1.00 22.64 626 THR B C 1
ATOM 11521 O O . THR B 1 626 ? -109.148 -71.714 29.579 1.00 26.69 626 THR B O 1
ATOM 11525 N N . ILE B 1 627 ? -107.991 -73.304 30.665 1.00 25.39 627 ILE B N 1
ATOM 11526 C CA . ILE B 1 627 ? -106.968 -73.435 29.630 1.00 24.98 627 ILE B CA 1
ATOM 11527 C C . ILE B 1 627 ? -107.588 -73.737 28.267 1.00 28.80 627 ILE B C 1
ATOM 11528 O O . ILE B 1 627 ? -107.261 -73.088 27.275 1.00 27.24 627 ILE B O 1
ATOM 11533 N N . ARG B 1 628 ? -108.493 -74.711 28.223 1.00 27.21 628 ARG B N 1
ATOM 11534 C CA . ARG B 1 628 ? -109.149 -75.071 26.974 1.00 27.20 628 ARG B CA 1
ATOM 11535 C C . ARG B 1 628 ? -109.994 -73.927 26.438 1.00 26.73 628 ARG B C 1
ATOM 11536 O O . ARG B 1 628 ? -110.004 -73.688 25.239 1.00 31.57 628 ARG B O 1
ATOM 11544 N N . GLN B 1 629 ? -110.708 -73.230 27.315 1.00 27.59 629 GLN B N 1
ATOM 11545 C CA . GLN B 1 629 ? -111.493 -72.071 26.887 1.00 29.08 629 GLN B CA 1
ATOM 11546 C C . GLN B 1 629 ? -110.600 -71.026 26.230 1.00 31.51 629 GLN B C 1
ATOM 11547 O O . GLN B 1 629 ? -110.951 -70.456 25.202 1.00 30.57 629 GLN B O 1
ATOM 11553 N N . VAL B 1 630 ? -109.441 -70.788 26.830 1.00 28.57 630 VAL B N 1
ATOM 11554 C CA . VAL B 1 630 ? -108.488 -69.833 26.286 1.00 28.64 630 VAL B CA 1
ATOM 11555 C C . VAL B 1 630 ? -107.902 -70.275 24.951 1.00 26.24 630 VAL B C 1
ATOM 11556 O O . VAL B 1 630 ? -107.929 -69.527 23.978 1.00 28.43 630 VAL B O 1
ATOM 11560 N N . LEU B 1 631 ? -107.365 -71.486 24.900 1.00 29.03 631 LEU B N 1
ATOM 11561 C CA . LEU B 1 631 ? -106.662 -71.925 23.705 1.00 24.88 631 LEU B CA 1
ATOM 11562 C C . LEU B 1 631 ? -107.624 -72.234 22.552 1.00 35.45 631 LEU B C 1
ATOM 11563 O O . LEU B 1 631 ? -107.228 -72.211 21.392 1.00 33.71 631 LEU B O 1
ATOM 11568 N N . GLU B 1 632 ? -108.885 -72.516 22.868 1.00 33.12 632 GLU B N 1
ATOM 11569 C CA . GLU B 1 632 ? -109.867 -72.828 21.829 1.00 36.58 632 GLU B CA 1
ATOM 11570 C C . GLU B 1 632 ? -111.065 -71.866 21.825 1.00 38.67 632 GLU B C 1
ATOM 11571 O O . GLU B 1 632 ? -112.201 -72.305 21.716 1.00 45.89 632 GLU B O 1
ATOM 11577 N N . MET B 1 633 ? -110.827 -70.560 21.914 1.00 42.90 633 MET B N 1
ATOM 11578 C CA . MET B 1 633 ? -111.929 -69.632 22.185 1.00 46.69 633 MET B CA 1
ATOM 11579 C C . MET B 1 633 ? -112.832 -69.291 20.990 1.00 52.49 633 MET B C 1
ATOM 11580 O O . MET B 1 633 ? -113.966 -68.833 21.172 1.00 65.06 633 MET B O 1
ATOM 11585 N N . GLU B 1 634 ? -112.333 -69.500 19.779 1.00 45.37 634 GLU B N 1
ATOM 11586 C CA . GLU B 1 634 ? -113.103 -69.222 18.559 1.00 55.04 634 GLU B CA 1
ATOM 11587 C C . GLU B 1 634 ? -113.433 -67.731 18.353 1.00 58.76 634 GLU B C 1
ATOM 11588 O O . GLU B 1 634 ? -113.016 -67.157 17.343 1.00 64.43 634 GLU B O 1
ATOM 11590 N N . LEU B 1 635 ? -114.177 -67.123 19.286 1.00 49.37 635 LEU B N 1
ATOM 11591 C CA . LEU B 1 635 ? -114.579 -65.698 19.223 1.00 51.90 635 LEU B CA 1
ATOM 11592 C C . LEU B 1 635 ? -115.649 -65.415 18.166 1.00 46.36 635 LEU B C 1
ATOM 11593 O O . LEU B 1 635 ? -115.484 -65.767 16.998 1.00 43.95 635 LEU B O 1
ATOM 11598 N N . PRO B 1 636 ? -116.744 -64.754 18.577 1.00 40.16 636 PRO B N 1
ATOM 11599 C CA . PRO B 1 636 ? -117.825 -64.325 17.676 1.00 51.90 636 PRO B CA 1
ATOM 11600 C C . PRO B 1 636 ? -117.268 -63.555 16.485 1.00 58.49 636 PRO B C 1
ATOM 11601 O O . PRO B 1 636 ? -116.281 -62.852 16.659 1.00 58.04 636 PRO B O 1
ATOM 11605 N N . GLU B 1 637 ? -117.873 -63.665 15.308 1.00 57.29 637 GLU B N 1
ATOM 11606 C CA . GLU B 1 637 ? -117.285 -63.039 14.131 1.00 57.89 637 GLU B CA 1
ATOM 11607 C C . GLU B 1 637 ? -117.341 -61.507 14.203 1.00 60.70 637 GLU B C 1
ATOM 11608 O O . GLU B 1 637 ? -116.404 -60.838 13.786 1.00 59.68 637 GLU B O 1
ATOM 11614 N N . ASP B 1 638 ? -118.424 -60.950 14.737 1.00 56.33 638 ASP B N 1
ATOM 11615 C CA . ASP B 1 638 ? -118.563 -59.495 14.769 1.00 59.78 638 ASP B CA 1
ATOM 11616 C C . ASP B 1 638 ? -117.781 -58.886 15.936 1.00 64.33 638 ASP B C 1
ATOM 11617 O O . ASP B 1 638 ? -117.217 -57.796 15.812 1.00 54.99 638 ASP B O 1
ATOM 11622 N N . VAL B 1 639 ? -117.729 -59.590 17.063 1.00 62.77 639 VAL B N 1
ATOM 11623 C CA . VAL B 1 639 ? -116.908 -59.143 18.178 1.00 53.88 639 VAL B CA 1
ATOM 11624 C C . VAL B 1 639 ? -115.437 -59.152 17.760 1.00 51.17 639 VAL B C 1
ATOM 11625 O O . VAL B 1 639 ? -114.674 -58.252 18.094 1.00 55.89 639 VAL B O 1
ATOM 11627 N N . ARG B 1 640 ? -115.061 -60.167 16.995 1.00 49.28 640 ARG B N 1
ATOM 11628 C CA . ARG B 1 640 ? -113.689 -60.350 16.542 1.00 46.05 640 ARG B CA 1
ATOM 11629 C C . ARG B 1 640 ? -113.300 -59.384 15.427 1.00 52.47 640 ARG B C 1
ATOM 11630 O O . ARG B 1 640 ? -112.154 -58.939 15.335 1.00 43.93 640 ARG B O 1
ATOM 11638 N N . LYS B 1 641 ? -114.256 -59.073 14.566 1.00 55.37 641 LYS B N 1
ATOM 11639 C CA . LYS B 1 641 ? -114.000 -58.156 13.469 1.00 46.50 641 LYS B CA 1
ATOM 11640 C C . LYS B 1 641 ? -113.700 -56.757 14.010 1.00 43.14 641 LYS B C 1
ATOM 11641 O O . LYS B 1 641 ? -112.897 -56.028 13.448 1.00 39.72 641 LYS B O 1
ATOM 11647 N N . ARG B 1 642 ? -114.343 -56.407 15.119 1.00 38.01 642 ARG B N 1
ATOM 11648 C CA . ARG B 1 642 ? -114.085 -55.157 15.825 1.00 35.57 642 ARG B CA 1
ATOM 11649 C C . ARG B 1 642 ? -112.646 -55.080 16.357 1.00 39.48 642 ARG B C 1
ATOM 11650 O O . ARG B 1 642 ? -112.012 -54.029 16.286 1.00 37.41 642 ARG B O 1
ATOM 11658 N N . TYR B 1 643 ? -112.128 -56.187 16.882 1.00 35.99 643 TYR B N 1
ATOM 11659 C CA . TYR B 1 643 ? -110.740 -56.221 17.340 1.00 38.11 643 TYR B CA 1
ATOM 11660 C C . TYR B 1 643 ? -109.783 -55.970 16.178 1.00 39.52 643 TYR B C 1
ATOM 11661 O O . TYR B 1 643 ? -108.847 -55.172 16.292 1.00 35.37 643 TYR B O 1
ATOM 11670 N N . GLU B 1 644 ? -110.025 -56.645 15.059 1.00 35.14 644 GLU B N 1
ATOM 11671 C CA . GLU B 1 644 ? -109.189 -56.478 13.881 1.00 33.70 644 GLU B CA 1
ATOM 11672 C C . GLU B 1 644 ? -109.227 -55.032 13.382 1.00 37.35 644 GLU B C 1
ATOM 11673 O O . GLU B 1 644 ? -108.227 -54.483 12.923 1.00 35.93 644 GLU B O 1
ATOM 11679 N N . GLU B 1 645 ? -110.394 -54.420 13.491 1.00 33.84 645 GLU B N 1
ATOM 11680 C CA . GLU B 1 645 ? -110.597 -53.069 13.011 1.00 38.31 645 GLU B CA 1
ATOM 11681 C C . GLU B 1 645 ? -109.948 -52.069 13.970 1.00 37.23 645 GLU B C 1
ATOM 11682 O O . GLU B 1 645 ? -109.389 -51.061 13.544 1.00 34.45 645 GLU B O 1
ATOM 11688 N N . ILE B 1 646 ? -110.006 -52.367 15.263 1.00 33.87 646 ILE B N 1
ATOM 11689 C CA . ILE B 1 646 ? -109.267 -51.600 16.259 1.00 31.44 646 ILE B CA 1
ATOM 11690 C C . ILE B 1 646 ? -107.764 -51.686 15.992 1.00 27.26 646 ILE B C 1
ATOM 11691 O O . ILE B 1 646 ? -107.069 -50.677 16.008 1.00 27.11 646 ILE B O 1
ATOM 11696 N N . HIS B 1 647 ? -107.282 -52.894 15.719 1.00 28.19 647 HIS B N 1
ATOM 11697 C CA . HIS B 1 647 ? -105.865 -53.126 15.469 1.00 26.48 647 HIS B CA 1
ATOM 11698 C C . HIS B 1 647 ? -105.412 -52.361 14.242 1.00 34.35 647 HIS B C 1
ATOM 11699 O O . HIS B 1 647 ? -104.308 -51.831 14.199 1.00 32.65 647 HIS B O 1
ATOM 11706 N N . GLU B 1 648 ? -106.286 -52.304 13.244 1.00 35.63 648 GLU B N 1
ATOM 11707 C CA . GLU B 1 648 ? -105.917 -51.737 11.966 1.00 36.36 648 GLU B CA 1
ATOM 11708 C C . GLU B 1 648 ? -105.826 -50.214 12.054 1.00 32.70 648 GLU B C 1
ATOM 11709 O O . GLU B 1 648 ? -104.919 -49.620 11.475 1.00 32.99 648 GLU B O 1
ATOM 11715 N N . MET B 1 649 ? -106.739 -49.579 12.781 1.00 27.51 649 MET B N 1
ATOM 11716 C CA . MET B 1 649 ? -106.658 -48.132 12.908 1.00 34.37 649 MET B CA 1
ATOM 11717 C C . MET B 1 649 ? -105.456 -47.733 13.769 1.00 35.82 649 MET B C 1
ATOM 11718 O O . MET B 1 649 ? -104.911 -46.641 13.616 1.00 35.63 649 MET B O 1
ATOM 11723 N N . ILE B 1 650 ? -105.032 -48.630 14.653 1.00 30.81 650 ILE B N 1
ATOM 11724 C CA . ILE B 1 650 ? -103.835 -48.395 15.451 1.00 28.69 650 ILE B CA 1
ATOM 11725 C C . ILE B 1 650 ? -102.588 -48.497 14.571 1.00 26.86 650 ILE B C 1
ATOM 11726 O O . ILE B 1 650 ? -101.693 -47.662 14.651 1.00 29.57 650 ILE B O 1
ATOM 11731 N N . LEU B 1 651 ? -102.539 -49.514 13.719 1.00 27.61 651 LEU B N 1
ATOM 11732 C CA . LEU B 1 651 ? -101.394 -49.710 12.840 1.00 28.67 651 LEU B CA 1
ATOM 11733 C C . LEU B 1 651 ? -101.272 -48.588 11.810 1.00 33.93 651 LEU B C 1
ATOM 11734 O O . LEU B 1 651 ? -100.212 -48.385 11.233 1.00 32.52 651 LEU B O 1
ATOM 11739 N N . GLU B 1 652 ? -102.364 -47.865 11.590 1.00 29.46 652 GLU B N 1
ATOM 11740 C CA . GLU B 1 652 ? -102.386 -46.754 10.641 1.00 36.32 652 GLU B CA 1
ATOM 11741 C C . GLU B 1 652 ? -101.888 -45.437 11.236 1.00 29.61 652 GLU B C 1
ATOM 11742 O O . GLU B 1 652 ? -101.547 -44.524 10.502 1.00 30.21 652 GLU B O 1
ATOM 11748 N N . LEU B 1 653 ? -101.859 -45.335 12.560 1.00 28.91 653 LEU B N 1
ATOM 11749 C CA . LEU B 1 653 ? -101.430 -44.100 13.205 1.00 27.95 653 LEU B CA 1
ATOM 11750 C C . LEU B 1 653 ? -99.983 -43.751 12.867 1.00 26.74 653 LEU B C 1
ATOM 11751 O O . LEU B 1 653 ? -99.168 -44.633 12.599 1.00 30.07 653 LEU B O 1
ATOM 11756 N N . PRO B 1 654 ? -99.661 -42.452 12.873 1.00 26.93 654 PRO B N 1
ATOM 11757 C CA . PRO B 1 654 ? -98.247 -42.066 12.832 1.00 31.19 654 PRO B CA 1
ATOM 11758 C C . PRO B 1 654 ? -97.484 -42.672 14.013 1.00 26.47 654 PRO B C 1
ATOM 11759 O O . PRO B 1 654 ? -98.032 -42.750 15.107 1.00 27.88 654 PRO B O 1
ATOM 11763 N N . LYS B 1 655 ? -96.245 -43.086 13.774 1.00 25.06 655 LYS B N 1
ATOM 11764 C CA . LYS B 1 655 ? -95.442 -43.781 14.767 1.00 24.51 655 LYS B CA 1
ATOM 11765 C C . LYS B 1 655 ? -94.132 -43.050 15.081 1.00 24.84 655 LYS B C 1
ATOM 11766 O O . LYS B 1 655 ? -93.613 -42.272 14.274 1.00 26.84 655 LYS B O 1
ATOM 11772 N N . TYR B 1 656 ? -93.621 -43.298 16.276 1.00 23.90 656 TYR B N 1
ATOM 11773 C CA . TYR B 1 656 ? -92.271 -42.899 16.653 1.00 21.67 656 TYR B CA 1
ATOM 11774 C C . TYR B 1 656 ? -91.258 -43.335 15.611 1.00 23.75 656 TYR B C 1
ATOM 11775 O O . TYR B 1 656 ? -91.252 -44.486 15.177 1.00 25.28 656 TYR B O 1
ATOM 11784 N N . GLY B 1 657 ? -90.406 -42.411 15.190 1.00 21.44 657 GLY B N 1
ATOM 11785 C CA . GLY B 1 657 ? -89.392 -42.747 14.213 1.00 20.47 657 GLY B CA 1
ATOM 11786 C C . GLY B 1 657 ? -89.701 -42.220 12.820 1.00 22.42 657 GLY B C 1
ATOM 11787 O O . GLY B 1 657 ? -89.093 -42.657 11.853 1.00 24.72 657 GLY B O 1
ATOM 11788 N N . ASN B 1 658 ? -90.642 -41.284 12.724 1.00 22.08 658 ASN B N 1
ATOM 11789 C CA . ASN B 1 658 ? -90.979 -40.666 11.443 1.00 23.39 658 ASN B CA 1
ATOM 11790 C C . ASN B 1 658 ? -90.968 -39.141 11.506 1.00 26.66 658 ASN B C 1
ATOM 11791 O O . ASN B 1 658 ? -91.574 -38.469 10.671 1.00 22.04 658 ASN B O 1
ATOM 11796 N N . ASP B 1 659 ? -90.282 -38.616 12.517 1.00 25.52 659 ASP B N 1
ATOM 11797 C CA . ASP B 1 659 ? -90.094 -37.184 12.691 1.00 23.76 659 ASP B CA 1
ATOM 11798 C C . ASP B 1 659 ? -91.427 -36.477 12.892 1.00 28.05 659 ASP B C 1
ATOM 11799 O O . ASP B 1 659 ? -91.586 -35.324 12.515 1.00 30.33 659 ASP B O 1
ATOM 11804 N N . ILE B 1 660 ? -92.380 -37.173 13.500 1.00 25.07 660 ILE B N 1
ATOM 11805 C CA . ILE B 1 660 ? -93.668 -36.582 13.820 1.00 27.60 660 ILE B CA 1
ATOM 11806 C C . ILE B 1 660 ? -93.658 -36.057 15.254 1.00 31.52 660 ILE B C 1
ATOM 11807 O O . ILE B 1 660 ? -93.625 -36.835 16.209 1.00 29.68 660 ILE B O 1
ATOM 11812 N N . ASP B 1 661 ? -93.695 -34.737 15.403 1.00 29.01 661 ASP B N 1
ATOM 11813 C CA . ASP B 1 661 ? -93.483 -34.116 16.708 1.00 26.73 661 ASP B CA 1
ATOM 11814 C C . ASP B 1 661 ? -94.424 -34.586 17.807 1.00 30.68 661 ASP B C 1
ATOM 11815 O O . ASP B 1 661 ? -93.988 -34.792 18.934 1.00 29.85 661 ASP B O 1
ATOM 11820 N N . GLU B 1 662 ? -95.704 -34.751 17.503 1.00 27.80 662 GLU B N 1
ATOM 11821 C CA . GLU B 1 662 ? -96.654 -35.044 18.566 1.00 34.27 662 GLU B CA 1
ATOM 11822 C C . GLU B 1 662 ? -96.482 -36.465 19.114 1.00 33.47 662 GLU B C 1
ATOM 11823 O O . GLU B 1 662 ? -96.802 -36.726 20.266 1.00 35.99 662 GLU B O 1
ATOM 11829 N N . VAL B 1 663 ? -95.962 -37.382 18.306 1.00 29.49 663 VAL B N 1
ATOM 11830 C CA . VAL B 1 663 ? -95.649 -38.707 18.830 1.00 30.88 663 VAL B CA 1
ATOM 11831 C C . VAL B 1 663 ? -94.346 -38.659 19.611 1.00 27.85 663 VAL B C 1
ATOM 11832 O O . VAL B 1 663 ? -94.278 -39.116 20.745 1.00 30.58 663 VAL B O 1
ATOM 11836 N N . ASP B 1 664 ? -93.319 -38.087 18.992 1.00 28.23 664 ASP B N 1
ATOM 11837 C CA . ASP B 1 664 ? -91.979 -38.068 19.563 1.00 24.61 664 ASP B CA 1
ATOM 11838 C C . ASP B 1 664 ? -91.889 -37.320 20.905 1.00 27.17 664 ASP B C 1
ATOM 11839 O O . ASP B 1 664 ? -91.090 -37.686 21.762 1.00 30.52 664 ASP B O 1
ATOM 11844 N N . GLU B 1 665 ? -92.708 -36.291 21.097 1.00 25.19 665 GLU B N 1
ATOM 11845 C CA . GLU B 1 665 ? -92.735 -35.595 22.378 1.00 26.73 665 GLU B CA 1
ATOM 11846 C C . GLU B 1 665 ? -93.210 -36.537 23.493 1.00 28.03 665 GLU B C 1
ATOM 11847 O O . GLU B 1 665 ? -92.827 -36.379 24.649 1.00 27.79 665 GLU B O 1
ATOM 11853 N N . LEU B 1 666 ? -94.035 -37.521 23.142 1.00 28.81 666 LEU B N 1
ATOM 11854 C CA . LEU B 1 666 ? -94.460 -38.524 24.110 1.00 25.84 666 LEU B CA 1
ATOM 11855 C C . LEU B 1 666 ? -93.326 -39.495 24.423 1.00 20.84 666 LEU B C 1
ATOM 11856 O O . LEU B 1 666 ? -93.214 -39.962 25.548 1.00 24.63 666 LEU B O 1
ATOM 11861 N N . ALA B 1 667 ? -92.491 -39.795 23.432 1.00 21.58 667 ALA B N 1
ATOM 11862 C CA . ALA B 1 667 ? -91.308 -40.611 23.670 1.00 21.50 667 ALA B CA 1
ATOM 11863 C C . ALA B 1 667 ? -90.387 -39.916 24.671 1.00 23.65 667 ALA B C 1
ATOM 11864 O O . ALA B 1 667 ? -89.958 -40.517 25.649 1.00 23.77 667 ALA B O 1
ATOM 11866 N N . ARG B 1 668 ? -90.093 -38.646 24.423 1.00 23.18 668 ARG B N 1
ATOM 11867 C CA . ARG B 1 668 ? -89.244 -37.860 25.321 1.00 22.53 668 ARG B CA 1
ATOM 11868 C C . ARG B 1 668 ? -89.810 -37.847 26.728 1.00 24.38 668 ARG B C 1
ATOM 11869 O O . ARG B 1 668 ? -89.093 -38.075 27.700 1.00 25.19 668 ARG B O 1
ATOM 11877 N N . GLU B 1 669 ? -91.106 -37.588 26.821 1.00 22.07 669 GLU B N 1
ATOM 11878 C CA . GLU B 1 669 ? -91.781 -37.451 28.097 1.00 24.71 669 GLU B CA 1
ATOM 11879 C C . GLU B 1 669 ? -91.819 -38.796 28.846 1.00 26.68 669 GLU B C 1
ATOM 11880 O O . GLU B 1 669 ? -91.601 -38.846 30.056 1.00 24.86 669 GLU B O 1
ATOM 11886 N N . ALA B 1 670 ? -92.062 -39.881 28.120 1.00 24.98 670 ALA B N 1
ATOM 11887 C CA . ALA B 1 670 ? -92.101 -41.208 28.731 1.00 23.92 670 ALA B CA 1
ATOM 11888 C C . ALA B 1 670 ? -90.717 -41.655 29.191 1.00 23.22 670 ALA B C 1
ATOM 11889 O O . ALA B 1 670 ? -90.591 -42.306 30.224 1.00 24.38 670 ALA B O 1
ATOM 11891 N N . ALA B 1 671 ? -89.684 -41.315 28.423 1.00 24.17 671 ALA B N 1
ATOM 11892 C CA . ALA B 1 671 ? -88.318 -41.669 28.800 1.00 20.49 671 ALA B CA 1
ATOM 11893 C C . ALA B 1 671 ? -87.948 -41.026 30.141 1.00 22.55 671 ALA B C 1
ATOM 11894 O O . ALA B 1 671 ? -87.336 -41.658 31.007 1.00 21.18 671 ALA B O 1
ATOM 11896 N N . TYR B 1 672 ? -88.359 -39.774 30.316 1.00 18.92 672 TYR B N 1
ATOM 11897 C CA . TYR B 1 672 ? -88.138 -39.065 31.565 1.00 19.45 672 TYR B CA 1
ATOM 11898 C C . TYR B 1 672 ? -88.794 -39.752 32.771 1.00 18.04 672 TYR B C 1
ATOM 11899 O O . TYR B 1 672 ? -88.304 -39.626 33.890 1.00 20.84 672 TYR B O 1
ATOM 11908 N N . PHE B 1 673 ? -89.887 -40.477 32.555 1.00 20.44 673 PHE B N 1
ATOM 11909 C CA . PHE B 1 673 ? -90.537 -41.199 33.659 1.00 20.17 673 PHE B CA 1
ATOM 11910 C C . PHE B 1 673 ? -89.619 -42.303 34.215 1.00 21.16 673 PHE B C 1
ATOM 11911 O O . PHE B 1 673 ? -89.809 -42.789 35.338 1.00 18.82 673 PHE B O 1
ATOM 11919 N N . TYR B 1 674 ? -88.641 -42.693 33.407 1.00 16.11 674 TYR B N 1
ATOM 11920 C CA . TYR B 1 674 ? -87.604 -43.637 33.798 1.00 19.92 674 TYR B CA 1
ATOM 11921 C C . TYR B 1 674 ? -86.302 -42.926 34.209 1.00 18.54 674 TYR B C 1
ATOM 11922 O O . TYR B 1 674 ? -85.787 -43.154 35.308 1.00 18.56 674 TYR B O 1
ATOM 11931 N N . THR B 1 675 ? -85.796 -42.043 33.350 1.00 19.00 675 THR B N 1
ATOM 11932 C CA . THR B 1 675 ? -84.463 -41.468 33.558 1.00 19.98 675 THR B CA 1
ATOM 11933 C C . THR B 1 675 ? -84.382 -40.417 34.676 1.00 20.88 675 THR B C 1
ATOM 11934 O O . THR B 1 675 ? -83.338 -40.277 35.312 1.00 19.05 675 THR B O 1
ATOM 11938 N N . ARG B 1 676 ? -85.466 -39.691 34.928 1.00 17.88 676 ARG B N 1
ATOM 11939 C CA . ARG B 1 676 ? -85.431 -38.651 35.958 1.00 20.31 676 ARG B CA 1
ATOM 11940 C C . ARG B 1 676 ? -85.504 -39.211 37.377 1.00 19.82 676 ARG B C 1
ATOM 11941 O O . ARG B 1 676 ? -84.713 -38.812 38.220 1.00 19.62 676 ARG B O 1
ATOM 11949 N N . PRO B 1 677 ? -86.439 -40.134 37.648 1.00 20.54 677 PRO B N 1
ATOM 11950 C CA . PRO B 1 677 ? -86.395 -40.710 38.999 1.00 21.14 677 PRO B CA 1
ATOM 11951 C C . PRO B 1 677 ? -85.069 -41.421 39.318 1.00 18.05 677 PRO B C 1
ATOM 11952 O O . PRO B 1 677 ? -84.562 -41.277 40.425 1.00 18.81 677 PRO B O 1
ATOM 11956 N N . LEU B 1 678 ? -84.514 -42.157 38.363 1.00 15.50 678 LEU B N 1
ATOM 11957 C CA . LEU B 1 678 ? -83.319 -42.938 38.651 1.00 18.33 678 LEU B CA 1
ATOM 11958 C C . LEU B 1 678 ? -82.148 -42.081 39.145 1.00 20.72 678 LEU B C 1
ATOM 11959 O O . LEU B 1 678 ? -81.458 -42.488 40.069 1.00 16.75 678 LEU B O 1
ATOM 11964 N N . GLU B 1 679 ? -81.949 -40.887 38.578 1.00 15.39 679 GLU B N 1
ATOM 11965 C CA . GLU B 1 679 ? -80.784 -40.081 38.962 1.00 17.89 679 GLU B CA 1
ATOM 11966 C C . GLU B 1 679 ? -80.885 -39.546 40.394 1.00 18.49 679 GLU B C 1
ATOM 11967 O O . GLU B 1 679 ? -79.923 -39.000 40.903 1.00 20.06 679 GLU B O 1
ATOM 11973 N N . THR B 1 680 ? -82.027 -39.732 41.060 1.00 18.78 680 THR B N 1
ATOM 11974 C CA . THR B 1 680 ? -82.153 -39.319 42.461 1.00 18.05 680 THR B CA 1
ATOM 11975 C C . THR B 1 680 ? -81.793 -40.419 43.484 1.00 20.37 680 THR B C 1
ATOM 11976 O O . THR B 1 680 ? -81.692 -40.137 44.674 1.00 18.33 680 THR B O 1
ATOM 11980 N N . PHE B 1 681 ? -81.604 -41.659 43.039 1.00 17.11 681 PHE B N 1
ATOM 11981 C CA . PHE B 1 681 ? -81.356 -42.753 43.995 1.00 17.61 681 PHE B CA 1
ATOM 11982 C C . PHE B 1 681 ? -79.873 -42.999 44.223 1.00 16.42 681 PHE B C 1
ATOM 11983 O O . PHE B 1 681 ? -79.057 -42.731 43.352 1.00 15.26 681 PHE B O 1
ATOM 11991 N N . LYS B 1 682 ? -79.547 -43.535 45.396 1.00 18.62 682 LYS B N 1
ATOM 11992 C CA . LYS B 1 682 ? -78.164 -43.786 45.792 1.00 17.39 682 LYS B CA 1
ATOM 11993 C C . LYS B 1 682 ? -77.895 -45.264 46.050 1.00 15.38 682 LYS B C 1
ATOM 11994 O O . LYS B 1 682 ? -78.803 -46.014 46.410 1.00 15.82 682 LYS B O 1
ATOM 12000 N N . ASN B 1 683 ? -76.642 -45.665 45.875 1.00 15.48 683 ASN B N 1
ATOM 12001 C CA . ASN B 1 683 ? -76.221 -47.037 46.129 1.00 16.49 683 ASN B CA 1
ATOM 12002 C C . ASN B 1 683 ? -75.330 -47.105 47.384 1.00 18.94 683 ASN B C 1
ATOM 12003 O O . ASN B 1 683 ? -74.905 -46.073 47.898 1.00 16.83 683 ASN B O 1
ATOM 12008 N N . PRO B 1 684 ? -75.056 -48.316 47.890 1.00 15.74 684 PRO B N 1
ATOM 12009 C CA . PRO B 1 684 ? -74.263 -48.400 49.124 1.00 15.60 684 PRO B CA 1
ATOM 12010 C C . PRO B 1 684 ? -72.782 -48.080 48.949 1.00 20.50 684 PRO B C 1
ATOM 12011 O O . PRO B 1 684 ? -72.070 -48.039 49.942 1.00 18.21 684 PRO B O 1
ATOM 12015 N N . ARG B 1 685 ? -72.321 -47.871 47.720 1.00 16.76 685 ARG B N 1
ATOM 12016 C CA . ARG B 1 685 ? -70.924 -47.504 47.505 1.00 18.57 685 ARG B CA 1
ATOM 12017 C C . ARG B 1 685 ? -70.736 -45.980 47.554 1.00 21.09 685 ARG B C 1
ATOM 12018 O O . ARG B 1 685 ? -69.645 -45.479 47.284 1.00 21.32 685 ARG B O 1
ATOM 12026 N N . GLY B 1 686 ? -71.802 -45.257 47.900 1.00 18.57 686 GLY B N 1
ATOM 12027 C CA . GLY B 1 686 ? -71.730 -43.812 48.045 1.00 16.09 686 GLY B CA 1
ATOM 12028 C C . GLY B 1 686 ? -71.921 -43.042 46.751 1.00 19.13 686 GLY B C 1
ATOM 12029 O O . GLY B 1 686 ? -71.591 -41.870 46.667 1.00 19.21 686 GLY B O 1
ATOM 12030 N N . GLY B 1 687 ? -72.466 -43.705 45.740 1.00 18.41 687 GLY B N 1
ATOM 12031 C CA . GLY B 1 687 ? -72.665 -43.079 44.450 1.00 19.97 687 GLY B CA 1
ATOM 12032 C C . GLY B 1 687 ? -74.126 -43.032 44.044 1.00 18.86 687 GLY B C 1
ATOM 12033 O O . GLY B 1 687 ? -75.008 -43.381 44.832 1.00 16.22 687 GLY B O 1
ATOM 12034 N N . MET B 1 688 ? -74.366 -42.617 42.803 1.00 17.69 688 MET B N 1
ATOM 12035 C CA . MET B 1 688 ? -75.714 -42.402 42.281 1.00 19.79 688 MET B CA 1
ATOM 12036 C C . MET B 1 688 ? -76.105 -43.412 41.218 1.00 17.70 688 MET B C 1
ATOM 12037 O O . MET B 1 688 ? -75.271 -43.933 40.493 1.00 16.18 688 MET B O 1
ATOM 12042 N N . TYR B 1 689 ? -77.398 -43.648 41.114 1.00 15.57 689 TYR B N 1
ATOM 12043 C CA . TYR B 1 689 ? -77.954 -44.340 39.971 1.00 16.34 689 TYR B CA 1
ATOM 12044 C C . TYR B 1 689 ? -77.928 -43.417 38.759 1.00 17.44 689 TYR B C 1
ATOM 12045 O O . TYR B 1 689 ? -78.022 -42.200 38.897 1.00 13.96 689 TYR B O 1
ATOM 12054 N N . GLN B 1 690 ? -77.757 -44.008 37.586 1.00 14.19 690 GLN B N 1
ATOM 12055 C CA . GLN B 1 690 ? -77.962 -43.316 36.327 1.00 15.82 690 GLN B CA 1
ATOM 12056 C C . GLN B 1 690 ? -78.540 -44.304 35.319 1.00 15.66 690 GLN B C 1
ATOM 12057 O O . GLN B 1 690 ? -77.985 -45.375 35.111 1.00 16.64 690 GLN B O 1
ATOM 12063 N N . ALA B 1 691 ? -79.652 -43.926 34.700 1.00 16.17 691 ALA B N 1
ATOM 12064 C CA . ALA B 1 691 ? -80.314 -44.748 33.695 1.00 16.86 691 ALA B CA 1
ATOM 12065 C C . ALA B 1 691 ? -79.465 -45.004 32.450 1.00 18.55 691 ALA B C 1
ATOM 12066 O O . ALA B 1 691 ? -78.683 -44.154 31.999 1.00 17.25 691 ALA B O 1
ATOM 12068 N N . GLY B 1 692 ? -79.619 -46.207 31.912 1.00 16.38 692 GLY B N 1
ATOM 12069 C CA . GLY B 1 692 ? -79.238 -46.489 30.546 1.00 15.07 692 GLY B CA 1
ATOM 12070 C C . GLY B 1 692 ? -80.471 -46.918 29.769 1.00 18.35 692 GLY B C 1
ATOM 12071 O O . GLY B 1 692 ? -81.511 -47.225 30.363 1.00 16.40 692 GLY B O 1
ATOM 12072 N N . LEU B 1 693 ? -80.361 -46.906 28.444 1.00 16.72 693 LEU B N 1
ATOM 12073 C CA . LEU B 1 693 ? -81.431 -47.341 27.556 1.00 17.71 693 LEU B CA 1
ATOM 12074 C C . LEU B 1 693 ? -80.836 -48.245 26.470 1.00 18.47 693 LEU B C 1
ATOM 12075 O O . LEU B 1 693 ? -80.580 -47.804 25.350 1.00 20.59 693 LEU B O 1
ATOM 12080 N N . TYR B 1 694 ? -80.572 -49.501 26.819 1.00 17.30 694 TYR B N 1
ATOM 12081 C CA . TYR B 1 694 ? -80.049 -50.459 25.850 1.00 17.62 694 TYR B CA 1
ATOM 12082 C C . TYR B 1 694 ? -80.547 -51.853 26.199 1.00 16.42 694 TYR B C 1
ATOM 12083 O O . TYR B 1 694 ? -80.965 -52.084 27.328 1.00 17.37 694 TYR B O 1
ATOM 12092 N N . PRO B 1 695 ? -80.540 -52.773 25.219 1.00 19.29 695 PRO B N 1
ATOM 12093 C CA . PRO B 1 695 ? -81.274 -54.021 25.465 1.00 18.30 695 PRO B CA 1
ATOM 12094 C C . PRO B 1 695 ? -80.443 -55.299 25.609 1.00 21.14 695 PRO B C 1
ATOM 12095 O O . PRO B 1 695 ? -80.997 -56.301 26.060 1.00 18.36 695 PRO B O 1
ATOM 12099 N N . VAL B 1 696 ? -79.165 -55.261 25.242 1.00 16.47 696 VAL B N 1
ATOM 12100 C CA . VAL B 1 696 ? -78.385 -56.477 24.987 1.00 15.46 696 VAL B CA 1
ATOM 12101 C C . VAL B 1 696 ? -79.276 -57.366 24.086 1.00 20.98 696 VAL B C 1
ATOM 12102 O O . VAL B 1 696 ? -79.767 -56.875 23.073 1.00 19.06 696 VAL B O 1
ATOM 12106 N N . SER B 1 697 ? -79.511 -58.635 24.424 1.00 18.94 697 SER B N 1
ATOM 12107 C CA . SER B 1 697 ? -80.457 -59.420 23.622 1.00 18.79 697 SER B CA 1
ATOM 12108 C C . SER B 1 697 ? -81.756 -59.640 24.379 1.00 21.07 697 SER B C 1
ATOM 12109 O O . SER B 1 697 ? -82.590 -60.453 23.976 1.00 19.80 697 SER B O 1
ATOM 12112 N N . ALA B 1 698 ? -81.947 -58.890 25.458 1.00 17.86 698 ALA B N 1
ATOM 12113 C CA . ALA B 1 698 ? -83.041 -59.181 26.381 1.00 17.21 698 ALA B CA 1
ATOM 12114 C C . ALA B 1 698 ? -84.400 -58.625 25.957 1.00 17.41 698 ALA B C 1
ATOM 12115 O O . ALA B 1 698 ? -85.395 -58.891 26.609 1.00 19.60 698 ALA B O 1
ATOM 12117 N N . ASN B 1 699 ? -84.463 -57.858 24.877 1.00 18.20 699 ASN B N 1
ATOM 12118 C CA . ASN B 1 699 ? -85.760 -57.360 24.446 1.00 20.21 699 ASN B CA 1
ATOM 12119 C C . ASN B 1 699 ? -86.667 -58.512 23.990 1.00 17.21 699 ASN B C 1
ATOM 12120 O O . ASN B 1 699 ? -87.878 -58.392 24.027 1.00 20.03 699 ASN B O 1
ATOM 12125 N N . VAL B 1 700 ? -86.076 -59.624 23.581 1.00 16.86 700 VAL B N 1
ATOM 12126 C CA . VAL B 1 700 ? -86.862 -60.794 23.190 1.00 17.69 700 VAL B CA 1
ATOM 12127 C C . VAL B 1 700 ? -87.474 -61.509 24.421 1.00 21.36 700 VAL B C 1
ATOM 12128 O O . VAL B 1 700 ? -88.695 -61.655 24.494 1.00 24.67 700 VAL B O 1
ATOM 12132 N N . PRO B 1 701 ? -86.652 -61.915 25.414 1.00 20.47 701 PRO B N 1
ATOM 12133 C CA . PRO B 1 701 ? -87.338 -62.545 26.555 1.00 20.72 701 PRO B CA 1
ATOM 12134 C C . PRO B 1 701 ? -88.204 -61.596 27.385 1.00 22.53 701 PRO B C 1
ATOM 12135 O O . PRO B 1 701 ? -89.185 -62.051 27.967 1.00 23.57 701 PRO B O 1
ATOM 12139 N N . LEU B 1 702 ? -87.876 -60.310 27.443 1.00 20.89 702 LEU B N 1
ATOM 12140 C CA . LEU B 1 702 ? -88.742 -59.391 28.171 1.00 19.64 702 LEU B CA 1
ATOM 12141 C C . LEU B 1 702 ? -90.064 -59.225 27.414 1.00 18.68 702 LEU B C 1
ATOM 12142 O O . LEU B 1 702 ? -91.129 -59.106 28.015 1.00 20.09 702 LEU B O 1
ATOM 12147 N N . GLY B 1 703 ? -89.986 -59.225 26.089 1.00 18.33 703 GLY B N 1
ATOM 12148 C CA . GLY B 1 703 ? -91.175 -59.165 25.264 1.00 17.25 703 GLY B CA 1
ATOM 12149 C C . GLY B 1 703 ? -92.066 -60.380 25.474 1.00 20.59 703 GLY B C 1
ATOM 12150 O O . GLY B 1 703 ? -93.287 -60.263 25.467 1.00 22.38 703 GLY B O 1
ATOM 12151 N N . ALA B 1 704 ? -91.446 -61.536 25.703 1.00 20.39 704 ALA B N 1
ATOM 12152 C CA . ALA B 1 704 ? -92.182 -62.774 25.970 1.00 19.26 704 ALA B CA 1
ATOM 12153 C C . ALA B 1 704 ? -92.965 -62.695 27.277 1.00 23.38 704 ALA B C 1
ATOM 12154 O O . ALA B 1 704 ? -93.874 -63.483 27.501 1.00 25.12 704 ALA B O 1
ATOM 12156 N N . GLN B 1 705 ? -92.627 -61.723 28.121 1.00 21.88 705 GLN B N 1
ATOM 12157 C CA . GLN B 1 705 ? -93.294 -61.542 29.407 1.00 19.84 705 GLN B CA 1
ATOM 12158 C C . GLN B 1 705 ? -94.299 -60.394 29.385 1.00 21.51 705 GLN B C 1
ATOM 12159 O O . GLN B 1 705 ? -94.862 -60.017 30.426 1.00 23.27 705 GLN B O 1
ATOM 12165 N N . THR B 1 706 ? -94.523 -59.855 28.190 1.00 20.70 706 THR B N 1
ATOM 12166 C CA . THR B 1 706 ? -95.369 -58.682 27.994 1.00 21.35 706 THR B CA 1
ATOM 12167 C C . THR B 1 706 ? -96.565 -58.978 27.107 1.00 19.43 706 THR B C 1
ATOM 12168 O O . THR B 1 706 ? -96.400 -59.459 25.993 1.00 23.30 706 THR B O 1
ATOM 12172 N N . GLY B 1 707 ? -97.762 -58.654 27.578 1.00 21.57 707 GLY B N 1
ATOM 12173 C CA . GLY B 1 707 ? -98.954 -58.817 26.765 1.00 24.16 707 GLY B CA 1
ATOM 12174 C C . GLY B 1 707 ? -98.975 -57.873 25.570 1.00 29.21 707 GLY B C 1
ATOM 12175 O O . GLY B 1 707 ? -98.029 -57.111 25.343 1.00 26.48 707 GLY B O 1
ATOM 12176 N N . ALA B 1 708 ? -100.052 -57.927 24.795 1.00 22.65 708 ALA B N 1
ATOM 12177 C CA . ALA B 1 708 ? -100.232 -56.996 23.688 1.00 23.24 708 ALA B CA 1
ATOM 12178 C C . ALA B 1 708 ? -100.227 -55.561 24.209 1.00 23.89 708 ALA B C 1
ATOM 12179 O O . ALA B 1 708 ? -100.712 -55.298 25.304 1.00 23.72 708 ALA B O 1
ATOM 12181 N N . THR B 1 709 ? -99.672 -54.637 23.429 1.00 23.42 709 THR B N 1
ATOM 12182 C CA . THR B 1 709 ? -99.636 -53.235 23.836 1.00 21.78 709 THR B CA 1
ATOM 12183 C C . THR B 1 709 ? -100.373 -52.334 22.823 1.00 21.89 709 THR B C 1
ATOM 12184 O O . THR B 1 709 ? -100.518 -52.696 21.662 1.00 23.65 709 THR B O 1
ATOM 12188 N N . PRO B 1 710 ? -100.867 -51.175 23.278 1.00 22.73 710 PRO B N 1
ATOM 12189 C CA . PRO B 1 710 ? -101.666 -50.264 22.452 1.00 21.49 710 PRO B CA 1
ATOM 12190 C C . PRO B 1 710 ? -100.969 -49.746 21.196 1.00 24.83 710 PRO B C 1
ATOM 12191 O O . PRO B 1 710 ? -101.622 -49.119 20.367 1.00 27.64 710 PRO B O 1
ATOM 12195 N N . ASP B 1 711 ? -99.671 -49.986 21.055 1.00 23.09 711 ASP B N 1
ATOM 12196 C CA . ASP B 1 711 ? -98.964 -49.545 19.860 1.00 20.99 711 ASP B CA 1
ATOM 12197 C C . ASP B 1 711 ? -99.258 -50.475 18.687 1.00 24.48 711 ASP B C 1
ATOM 12198 O O . ASP B 1 711 ? -98.899 -50.185 17.553 1.00 23.75 711 ASP B O 1
ATOM 12203 N N . GLY B 1 712 ? -99.916 -51.593 18.970 1.00 22.63 712 GLY B N 1
ATOM 12204 C CA . GLY B 1 712 ? -100.243 -52.552 17.934 1.00 22.70 712 GLY B CA 1
ATOM 12205 C C . GLY B 1 712 ? -99.402 -53.811 18.026 1.00 26.86 712 GLY B C 1
ATOM 12206 O O . GLY B 1 712 ? -99.596 -54.744 17.246 1.00 28.12 712 GLY B O 1
ATOM 12207 N N . ARG B 1 713 ? -98.463 -53.828 18.971 1.00 22.25 713 ARG B N 1
ATOM 12208 C CA . ARG B 1 713 ? -97.601 -54.983 19.188 1.00 23.48 713 ARG B CA 1
ATOM 12209 C C . ARG B 1 713 ? -98.415 -56.161 19.736 1.00 19.62 713 ARG B C 1
ATOM 12210 O O . ARG B 1 713 ? -99.224 -55.985 20.638 1.00 21.80 713 ARG B O 1
ATOM 12218 N N . LEU B 1 714 ? -98.210 -57.347 19.172 1.00 22.07 714 LEU B N 1
ATOM 12219 C CA . LEU B 1 714 ? -98.917 -58.550 19.614 1.00 22.50 714 LEU B CA 1
ATOM 12220 C C . LEU B 1 714 ? -98.287 -59.133 20.879 1.00 23.62 714 LEU B C 1
ATOM 12221 O O . LEU B 1 714 ? -97.100 -58.908 21.160 1.00 22.21 714 LEU B O 1
ATOM 12226 N N . ALA B 1 715 ? -99.097 -59.879 21.625 1.00 24.31 715 ALA B N 1
ATOM 12227 C CA . ALA B 1 715 ? -98.704 -60.459 22.901 1.00 21.91 715 ALA B CA 1
ATOM 12228 C C . ALA B 1 715 ? -97.457 -61.315 22.783 1.00 21.25 715 ALA B C 1
ATOM 12229 O O . ALA B 1 715 ? -97.346 -62.136 21.880 1.00 21.50 715 ALA B O 1
ATOM 12231 N N . HIS B 1 716 ? -96.518 -61.080 23.695 1.00 20.95 716 HIS B N 1
ATOM 12232 C CA . HIS B 1 716 ? -95.353 -61.938 23.919 1.00 21.92 716 HIS B CA 1
ATOM 12233 C C . HIS B 1 716 ? -94.318 -61.895 22.808 1.00 17.36 716 HIS B C 1
ATOM 12234 O O . HIS B 1 716 ? -93.380 -62.683 22.806 1.00 20.49 716 HIS B O 1
ATOM 12241 N N . THR B 1 717 ? -94.464 -60.945 21.889 1.00 17.70 717 THR B N 1
ATOM 12242 C CA . THR B 1 717 ? -93.439 -60.681 20.883 1.00 20.18 717 THR B CA 1
ATOM 12243 C C . THR B 1 717 ? -92.388 -59.704 21.442 1.00 19.76 717 THR B C 1
ATOM 12244 O O . THR B 1 717 ? -92.651 -59.041 22.436 1.00 22.19 717 THR B O 1
ATOM 12248 N N . PRO B 1 718 ? -91.201 -59.614 20.805 1.00 19.41 718 PRO B N 1
ATOM 12249 C CA . PRO B 1 718 ? -90.150 -58.746 21.363 1.00 22.35 718 PRO B CA 1
ATOM 12250 C C . PRO B 1 718 ? -90.553 -57.280 21.517 1.00 19.96 718 PRO B C 1
ATOM 12251 O O . PRO B 1 718 ? -91.320 -56.768 20.703 1.00 21.71 718 PRO B O 1
ATOM 12255 N N . VAL B 1 719 ? -90.071 -56.625 22.571 1.00 19.30 719 VAL B N 1
ATOM 12256 C CA . VAL B 1 719 ? -90.179 -55.167 22.637 1.00 22.00 719 VAL B CA 1
ATOM 12257 C C . VAL B 1 719 ? -89.034 -54.569 21.822 1.00 19.64 719 VAL B C 1
ATOM 12258 O O . VAL B 1 719 ? -88.148 -55.289 21.367 1.00 22.18 719 VAL B O 1
ATOM 12262 N N . ALA B 1 720 ? -89.058 -53.257 21.627 1.00 20.51 720 ALA B N 1
ATOM 12263 C CA . ALA B 1 720 ? -88.027 -52.584 20.830 1.00 25.22 720 ALA B CA 1
ATOM 12264 C C . ALA B 1 720 ? -86.626 -52.770 21.421 1.00 23.51 720 ALA B C 1
ATOM 12265 O O . ALA B 1 720 ? -86.466 -53.024 22.619 1.00 24.06 720 ALA B O 1
ATOM 12267 N N . ASP B 1 721 ? -85.621 -52.670 20.559 1.00 22.60 721 ASP B N 1
ATOM 12268 C CA . ASP B 1 721 ? -84.228 -52.799 20.967 1.00 28.48 721 ASP B CA 1
ATOM 12269 C C . ASP B 1 721 ? -83.573 -51.426 21.105 1.00 26.06 721 ASP B C 1
ATOM 12270 O O . ASP B 1 721 ? -83.321 -50.762 20.113 1.00 31.78 721 ASP B O 1
ATOM 12275 N N . GLY B 1 722 ? -83.311 -50.994 22.333 1.00 24.71 722 GLY B N 1
ATOM 12276 C CA . GLY B 1 722 ? -82.676 -49.701 22.553 1.00 21.22 722 GLY B CA 1
ATOM 12277 C C . GLY B 1 722 ? -83.639 -48.528 22.485 1.00 21.51 722 GLY B C 1
ATOM 12278 O O . GLY B 1 722 ? -84.752 -48.609 22.994 1.00 23.62 722 GLY B O 1
ATOM 12279 N N . VAL B 1 723 ? -83.215 -47.430 21.863 1.00 19.85 723 VAL B N 1
ATOM 12280 C CA . VAL B 1 723 ? -84.065 -46.243 21.776 1.00 18.37 723 VAL B CA 1
ATOM 12281 C C . VAL B 1 723 ? -84.621 -46.030 20.372 1.00 19.07 723 VAL B C 1
ATOM 12282 O O . VAL B 1 723 ? -85.357 -45.082 20.138 1.00 20.97 723 VAL B O 1
ATOM 12286 N N . GLY B 1 724 ? -84.269 -46.913 19.447 1.00 22.14 724 GLY B N 1
ATOM 12287 C CA . GLY B 1 724 ? -84.764 -46.819 18.083 1.00 23.71 724 GLY B CA 1
ATOM 12288 C C . GLY B 1 724 ? -86.254 -47.109 17.972 1.00 23.54 724 GLY B C 1
ATOM 12289 O O . GLY B 1 724 ? -86.881 -47.559 18.928 1.00 23.96 724 GLY B O 1
ATOM 12290 N N . PRO B 1 725 ? -86.831 -46.843 16.797 1.00 21.30 725 PRO B N 1
ATOM 12291 C CA . PRO B 1 725 ? -88.241 -47.106 16.508 1.00 20.66 725 PRO B CA 1
ATOM 12292 C C . PRO B 1 725 ? -88.538 -48.604 16.414 1.00 19.19 725 PRO B C 1
ATOM 12293 O O . PRO B 1 725 ? -87.638 -49.397 16.161 1.00 19.59 725 PRO B O 1
ATOM 12297 N N . THR B 1 726 ? -89.800 -48.966 16.585 1.00 24.40 726 THR B N 1
ATOM 12298 C CA . THR B 1 726 ? -90.246 -50.343 16.412 1.00 23.63 726 THR B CA 1
ATOM 12299 C C . THR B 1 726 ? -90.025 -50.799 14.972 1.00 22.68 726 THR B C 1
ATOM 12300 O O . THR B 1 726 ? -90.240 -50.031 14.040 1.00 25.12 726 THR B O 1
ATOM 12304 N N . SER B 1 727 ? -89.592 -52.040 14.794 1.00 24.20 727 SER B N 1
ATOM 12305 C CA . SER B 1 727 ? -89.372 -52.591 13.459 1.00 24.45 727 SER B CA 1
ATOM 12306 C C . SER B 1 727 ? -90.616 -52.459 12.574 1.00 26.85 727 SER B C 1
ATOM 12307 O O . SER B 1 727 ? -91.721 -52.762 13.000 1.00 24.80 727 SER B O 1
ATOM 12310 N N . GLY B 1 728 ? -90.430 -51.969 11.355 1.00 27.83 728 GLY B N 1
ATOM 12311 C CA . GLY B 1 728 ? -91.536 -51.768 10.437 1.00 22.39 728 GLY B CA 1
ATOM 12312 C C . GLY B 1 728 ? -92.376 -50.526 10.688 1.00 27.92 728 GLY B C 1
ATOM 12313 O O . GLY B 1 728 ? -93.249 -50.212 9.890 1.00 27.74 728 GLY B O 1
ATOM 12314 N N . PHE B 1 729 ? -92.144 -49.819 11.792 1.00 27.93 729 PHE B N 1
ATOM 12315 C CA . PHE B 1 729 ? -92.906 -48.593 12.053 1.00 22.03 729 PHE B CA 1
ATOM 12316 C C . PHE B 1 729 ? -92.206 -47.347 11.505 1.00 26.32 729 PHE B C 1
ATOM 12317 O O . PHE B 1 729 ? -92.844 -46.311 11.300 1.00 26.33 729 PHE B O 1
ATOM 12325 N N . ASP B 1 730 ? -90.898 -47.442 11.277 1.00 24.93 730 ASP B N 1
ATOM 12326 C CA . ASP B 1 730 ? -90.136 -46.312 10.744 1.00 28.90 730 ASP B CA 1
ATOM 12327 C C . ASP B 1 730 ? -90.099 -46.387 9.220 1.00 27.07 730 ASP B C 1
ATOM 12328 O O . ASP B 1 730 ? -89.292 -47.102 8.637 1.00 28.82 730 ASP B O 1
ATOM 12333 N N . ILE B 1 731 ? -90.990 -45.643 8.581 1.00 27.39 731 ILE B N 1
ATOM 12334 C CA . ILE B 1 731 ? -91.191 -45.782 7.147 1.00 27.33 731 ILE B CA 1
ATOM 12335 C C . ILE B 1 731 ? -90.856 -44.510 6.369 1.00 31.16 731 ILE B C 1
ATOM 12336 O O . ILE B 1 731 ? -91.246 -44.370 5.216 1.00 29.80 731 ILE B O 1
ATOM 12341 N N . SER B 1 732 ? -90.137 -43.583 6.992 1.00 29.19 732 SER B N 1
ATOM 12342 C CA . SER B 1 732 ? -89.857 -42.311 6.344 1.00 25.83 732 SER B CA 1
ATOM 12343 C C . SER B 1 732 ? -88.377 -42.123 6.038 1.00 28.56 732 SER B C 1
ATOM 12344 O O . SER B 1 732 ? -87.945 -41.023 5.707 1.00 32.49 732 SER B O 1
ATOM 12347 N N . GLY B 1 733 ? -87.604 -43.197 6.135 1.00 26.47 733 GLY B N 1
ATOM 12348 C CA . GLY B 1 733 ? -86.182 -43.120 5.860 1.00 28.14 733 GLY B CA 1
ATOM 12349 C C . GLY B 1 733 ? -85.348 -42.878 7.106 1.00 25.89 733 GLY B C 1
ATOM 12350 O O . GLY B 1 733 ? -85.879 -42.505 8.151 1.00 25.79 733 GLY B O 1
ATOM 12351 N N . PRO B 1 734 ? -84.030 -43.075 6.990 1.00 27.13 734 PRO B N 1
ATOM 12352 C CA . PRO B 1 734 ? -83.103 -43.044 8.127 1.00 23.01 734 PRO B CA 1
ATOM 12353 C C . PRO B 1 734 ? -82.920 -41.653 8.733 1.00 27.51 734 PRO B C 1
ATOM 12354 O O . PRO B 1 734 ? -82.717 -41.542 9.935 1.00 25.74 734 PRO B O 1
ATOM 12358 N N . THR B 1 735 ? -82.986 -40.608 7.919 1.00 30.05 735 THR B N 1
ATOM 12359 C CA . THR B 1 735 ? -82.867 -39.255 8.447 1.00 26.30 735 THR B CA 1
ATOM 12360 C C . THR B 1 735 ? -84.050 -38.912 9.349 1.00 24.84 735 THR B C 1
ATOM 12361 O O . THR B 1 735 ? -83.858 -38.415 10.457 1.00 27.44 735 THR B O 1
ATOM 12365 N N . ALA B 1 736 ? -85.268 -39.194 8.902 1.00 21.74 736 ALA B N 1
ATOM 12366 C CA . ALA B 1 736 ? -86.436 -38.917 9.737 1.00 22.14 736 ALA B CA 1
ATOM 12367 C C . ALA B 1 736 ? -86.370 -39.703 11.058 1.00 22.91 736 ALA B C 1
ATOM 12368 O O . ALA B 1 736 ? -86.720 -39.183 12.111 1.00 23.98 736 ALA B O 1
ATOM 12370 N N . SER B 1 737 ? -85.915 -40.948 10.983 1.00 22.63 737 SER B N 1
ATOM 12371 C CA . SER B 1 737 ? -85.779 -41.805 12.158 1.00 24.86 737 SER B CA 1
ATOM 12372 C C . SER B 1 737 ? -84.794 -41.210 13.168 1.00 22.85 737 SER B C 1
ATOM 12373 O O . SER B 1 737 ? -85.109 -41.105 14.350 1.00 25.05 737 SER B O 1
ATOM 12376 N N . CYS B 1 738 ? -83.607 -40.837 12.692 1.00 24.48 738 CYS B N 1
ATOM 12377 C CA . CYS B 1 738 ? -82.618 -40.137 13.517 1.00 23.93 738 CYS B CA 1
ATOM 12378 C C . CYS B 1 738 ? -83.210 -38.892 14.175 1.00 24.17 738 CYS B C 1
ATOM 12379 O O . CYS B 1 738 ? -82.980 -38.636 15.367 1.00 24.11 738 CYS B O 1
ATOM 12382 N N . ASN B 1 739 ? -83.978 -38.124 13.408 1.00 22.31 739 ASN B N 1
ATOM 12383 C CA . ASN B 1 739 ? -84.596 -36.921 13.951 1.00 20.05 739 ASN B CA 1
ATOM 12384 C C . ASN B 1 739 ? -85.512 -37.231 15.130 1.00 23.88 739 ASN B C 1
ATOM 12385 O O . ASN B 1 739 ? -85.512 -36.509 16.133 1.00 23.77 739 ASN B O 1
ATOM 12390 N N . SER B 1 740 ? -86.298 -38.299 15.004 1.00 23.10 740 SER B N 1
ATOM 12391 C CA . SER B 1 740 ? -87.158 -38.738 16.095 1.00 22.48 740 SER B CA 1
ATOM 12392 C C . SER B 1 740 ? -86.331 -39.156 17.304 1.00 18.76 740 SER B C 1
ATOM 12393 O O . SER B 1 740 ? -86.574 -38.690 18.404 1.00 22.68 740 SER B O 1
ATOM 12396 N N . VAL B 1 741 ? -85.352 -40.033 17.092 1.00 20.54 741 VAL B N 1
ATOM 12397 C CA . VAL B 1 741 ? -84.596 -40.596 18.202 1.00 20.11 741 VAL B CA 1
ATOM 12398 C C . VAL B 1 741 ? -83.823 -39.497 18.950 1.00 23.99 741 VAL B C 1
ATOM 12399 O O . VAL B 1 741 ? -83.714 -39.524 20.176 1.00 20.59 741 VAL B O 1
ATOM 12403 N N . ALA B 1 742 ? -83.340 -38.499 18.216 1.00 20.68 742 ALA B N 1
ATOM 12404 C CA . ALA B 1 742 ? -82.611 -37.394 18.843 1.00 22.91 742 ALA B CA 1
ATOM 12405 C C . ALA B 1 742 ? -83.512 -36.485 19.670 1.00 18.47 742 ALA B C 1
ATOM 12406 O O . ALA B 1 742 ? -83.021 -35.619 20.371 1.00 27.60 742 ALA B O 1
ATOM 12408 N N . LYS B 1 743 ? -84.826 -36.679 19.617 1.00 21.84 743 LYS B N 1
ATOM 12409 C CA . LYS B 1 743 ? -85.712 -35.873 20.457 1.00 17.94 743 LYS B CA 1
ATOM 12410 C C . LYS B 1 743 ? -85.762 -36.350 21.921 1.00 19.49 743 LYS B C 1
ATOM 12411 O O . LYS B 1 743 ? -86.242 -35.634 22.793 1.00 18.86 743 LYS B O 1
ATOM 12417 N N . LEU B 1 744 ? -85.268 -37.556 22.189 1.00 17.68 744 LEU B N 1
ATOM 12418 C CA . LEU B 1 744 ? -85.118 -38.010 23.565 1.00 19.18 744 LEU B CA 1
ATOM 12419 C C . LEU B 1 744 ? -83.996 -37.229 24.235 1.00 21.25 744 LEU B C 1
ATOM 12420 O O . LEU B 1 744 ? -83.084 -36.757 23.566 1.00 21.84 744 LEU B O 1
ATOM 12425 N N . ASP B 1 745 ? -84.054 -37.117 25.554 1.00 22.65 745 ASP B N 1
ATOM 12426 C CA . ASP B 1 745 ? -82.917 -36.623 26.319 1.00 19.77 745 ASP B CA 1
ATOM 12427 C C . ASP B 1 745 ? -81.947 -37.780 26.586 1.00 18.93 745 ASP B C 1
ATOM 12428 O O . ASP B 1 745 ? -82.126 -38.548 27.523 1.00 19.24 745 ASP B O 1
ATOM 12433 N N . HIS B 1 746 ? -80.915 -37.887 25.763 1.00 17.84 746 HIS B N 1
ATOM 12434 C CA . HIS B 1 746 ? -79.925 -38.935 25.924 1.00 21.61 746 HIS B CA 1
ATOM 12435 C C . HIS B 1 746 ? -78.961 -38.678 27.071 1.00 22.59 746 HIS B C 1
ATOM 12436 O O . HIS B 1 746 ? -78.554 -39.612 27.750 1.00 20.95 746 HIS B O 1
ATOM 12443 N N . ALA B 1 747 ? -78.583 -37.416 27.272 1.00 21.21 747 ALA B N 1
ATOM 12444 C CA . ALA B 1 747 ? -77.532 -37.080 28.233 1.00 19.83 747 ALA B CA 1
ATOM 12445 C C . ALA B 1 747 ? -77.922 -37.464 29.653 1.00 16.30 747 ALA B C 1
ATOM 12446 O O . ALA B 1 747 ? -77.081 -37.880 30.430 1.00 19.14 747 ALA B O 1
ATOM 12448 N N . ILE B 1 748 ? -79.200 -37.336 29.989 1.00 17.37 748 ILE B N 1
ATOM 12449 C CA . ILE B 1 748 ? -79.639 -37.683 31.330 1.00 18.17 748 ILE B CA 1
ATOM 12450 C C . ILE B 1 748 ? -79.529 -39.202 31.547 1.00 17.93 748 ILE B C 1
ATOM 12451 O O . ILE B 1 748 ? -79.336 -39.656 32.667 1.00 17.04 748 ILE B O 1
ATOM 12456 N N . ALA B 1 749 ? -79.590 -39.965 30.460 1.00 17.46 749 ALA B N 1
ATOM 12457 C CA . ALA B 1 749 ? -79.357 -41.410 30.500 1.00 17.57 749 ALA B CA 1
ATOM 12458 C C . ALA B 1 749 ? -77.863 -41.668 30.353 1.00 19.04 749 ALA B C 1
ATOM 12459 O O . ALA B 1 749 ? -77.405 -42.236 29.357 1.00 15.35 749 ALA B O 1
ATOM 12461 N N . SER B 1 750 ? -77.112 -41.245 31.364 1.00 20.64 750 SER B N 1
ATOM 12462 C CA . SER B 1 750 ? -75.661 -41.174 31.267 1.00 18.28 750 SER B CA 1
ATOM 12463 C C . SER B 1 750 ? -74.994 -42.537 31.416 1.00 18.90 750 SER B C 1
ATOM 12464 O O . SER B 1 750 ? -73.771 -42.646 31.312 1.00 18.13 750 SER B O 1
ATOM 12467 N N . ASN B 1 751 ? -75.789 -43.575 31.672 1.00 15.89 751 ASN B N 1
ATOM 12468 C CA . ASN B 1 751 ? -75.265 -44.933 31.579 1.00 17.57 751 ASN B CA 1
ATOM 12469 C C . ASN B 1 751 ? -75.271 -45.404 30.119 1.00 18.25 751 ASN B C 1
ATOM 12470 O O . ASN B 1 751 ? -74.856 -46.521 29.830 1.00 21.62 751 ASN B O 1
ATOM 12475 N N . GLY B 1 752 ? -75.740 -44.550 29.204 1.00 17.14 752 GLY B N 1
ATOM 12476 C CA . GLY B 1 752 ? -75.611 -44.814 27.776 1.00 15.28 752 GLY B CA 1
ATOM 12477 C C . GLY B 1 752 ? -76.888 -45.240 27.074 1.00 20.57 752 GLY B C 1
ATOM 12478 O O . GLY B 1 752 ? -77.711 -45.950 27.653 1.00 19.77 752 GLY B O 1
ATOM 12479 N N . THR B 1 753 ? -77.062 -44.810 25.824 1.00 17.94 753 THR B N 1
ATOM 12480 C CA . THR B 1 753 ? -78.240 -45.211 25.042 1.00 17.11 753 THR B CA 1
ATOM 12481 C C . THR B 1 753 ? -77.806 -45.982 23.798 1.00 17.92 753 THR B C 1
ATOM 12482 O O . THR B 1 753 ? -76.667 -45.878 23.368 1.00 20.29 753 THR B O 1
ATOM 12486 N N . LEU B 1 754 ? -78.709 -46.766 23.223 1.00 20.93 754 LEU B N 1
ATOM 12487 C CA . LEU B 1 754 ? -78.359 -47.568 22.056 1.00 19.92 754 LEU B CA 1
ATOM 12488 C C . LEU B 1 754 ? -79.342 -47.381 20.899 1.00 19.83 754 LEU B C 1
ATOM 12489 O O . LEU B 1 754 ? -80.547 -47.582 21.057 1.00 20.72 754 LEU B O 1
ATOM 12494 N N . PHE B 1 755 ? -78.800 -47.032 19.736 1.00 20.12 755 PHE B N 1
ATOM 12495 C CA . PHE B 1 755 ? -79.575 -46.856 18.511 1.00 20.34 755 PHE B CA 1
ATOM 12496 C C . PHE B 1 755 ? -79.087 -47.840 17.433 1.00 22.32 755 PHE B C 1
ATOM 12497 O O . PHE B 1 755 ? -77.996 -47.688 16.885 1.00 22.21 755 PHE B O 1
ATOM 12505 N N . ASN B 1 756 ? -79.901 -48.853 17.150 1.00 19.49 756 ASN B N 1
ATOM 12506 C CA . ASN B 1 756 ? -79.631 -49.803 16.073 1.00 21.81 756 ASN B CA 1
ATOM 12507 C C . ASN B 1 756 ? -80.208 -49.316 14.748 1.00 21.69 756 ASN B C 1
ATOM 12508 O O . ASN B 1 756 ? -81.340 -48.849 14.691 1.00 25.32 756 ASN B O 1
ATOM 12513 N N . MET B 1 757 ? -79.445 -49.462 13.677 1.00 26.32 757 MET B N 1
ATOM 12514 C CA . MET B 1 757 ? -79.990 -49.222 12.350 1.00 28.43 757 MET B CA 1
ATOM 12515 C C . MET B 1 757 ? -79.464 -50.286 11.401 1.00 26.91 757 MET B C 1
ATOM 12516 O O . MET B 1 757 ? -78.320 -50.716 11.521 1.00 27.66 757 MET B O 1
ATOM 12521 N N . LYS B 1 758 ? -80.310 -50.743 10.483 1.00 28.75 758 LYS B N 1
ATOM 12522 C CA . LYS B 1 758 ? -79.876 -51.716 9.485 1.00 26.35 758 LYS B CA 1
ATOM 12523 C C . LYS B 1 758 ? -79.930 -51.085 8.098 1.00 29.07 758 LYS B C 1
ATOM 12524 O O . LYS B 1 758 ? -80.869 -50.369 7.764 1.00 31.85 758 LYS B O 1
ATOM 12530 N N . MET B 1 759 ? -78.901 -51.356 7.307 1.00 29.39 759 MET B N 1
ATOM 12531 C CA . MET B 1 759 ? -78.748 -50.781 5.985 1.00 33.25 759 MET B CA 1
ATOM 12532 C C . MET B 1 759 ? -78.547 -51.879 4.970 1.00 33.02 759 MET B C 1
ATOM 12533 O O . MET B 1 759 ? -78.031 -52.948 5.301 1.00 33.80 759 MET B O 1
ATOM 12538 N N . HIS B 1 760 ? -78.941 -51.619 3.734 1.00 30.82 760 HIS B N 1
ATOM 12539 C CA . HIS B 1 760 ? -78.628 -52.546 2.664 1.00 31.66 760 HIS B CA 1
ATOM 12540 C C . HIS B 1 760 ? -77.204 -52.274 2.221 1.00 32.98 760 HIS B C 1
ATOM 12541 O O . HIS B 1 760 ? -76.767 -51.133 2.240 1.00 33.88 760 HIS B O 1
ATOM 12548 N N . PRO B 1 761 ? -76.464 -53.325 1.849 1.00 31.63 761 PRO B N 1
ATOM 12549 C CA . PRO B 1 761 ? -75.083 -53.153 1.385 1.00 35.44 761 PRO B CA 1
ATOM 12550 C C . PRO B 1 761 ? -74.942 -52.141 0.250 1.00 38.38 761 PRO B C 1
ATOM 12551 O O . PRO B 1 761 ? -73.933 -51.429 0.212 1.00 33.21 761 PRO B O 1
ATOM 12555 N N . THR B 1 762 ? -75.930 -52.068 -0.641 1.00 33.91 762 THR B N 1
ATOM 12556 C CA . THR B 1 762 ? -75.878 -51.108 -1.745 1.00 36.64 762 THR B CA 1
ATOM 12557 C C . THR B 1 762 ? -75.772 -49.686 -1.210 1.00 38.04 762 THR B C 1
ATOM 12558 O O . THR B 1 762 ? -75.089 -48.849 -1.795 1.00 36.62 762 THR B O 1
ATOM 12562 N N . ALA B 1 763 ? -76.425 -49.428 -0.078 1.00 32.11 763 ALA B N 1
ATOM 12563 C CA . ALA B 1 763 ? -76.454 -48.090 0.506 1.00 31.07 763 ALA B CA 1
ATOM 12564 C C . ALA B 1 763 ? -75.068 -47.578 0.896 1.00 30.31 763 ALA B C 1
ATOM 12565 O O . ALA B 1 763 ? -74.880 -46.382 1.086 1.00 31.61 763 ALA B O 1
ATOM 12567 N N . MET B 1 764 ? -74.100 -48.481 0.995 1.00 30.32 764 MET B N 1
ATOM 12568 C CA . MET B 1 764 ? -72.760 -48.109 1.437 1.00 36.04 764 MET B CA 1
ATOM 12569 C C . MET B 1 764 ? -71.680 -48.329 0.381 1.00 34.51 764 MET B C 1
ATOM 12570 O O . MET B 1 764 ? -70.492 -48.162 0.654 1.00 29.66 764 MET B O 1
ATOM 12575 N N . ALA B 1 765 ? -72.098 -48.687 -0.826 1.00 31.58 765 ALA B N 1
ATOM 12576 C CA . ALA B 1 765 ? -71.158 -48.979 -1.903 1.00 36.92 765 ALA B CA 1
ATOM 12577 C C . ALA B 1 765 ? -70.361 -47.745 -2.333 1.00 33.04 765 ALA B C 1
ATOM 12578 O O . ALA B 1 765 ? -70.900 -46.643 -2.416 1.00 32.87 765 ALA B O 1
ATOM 12580 N N . GLY B 1 766 ? -69.074 -47.945 -2.604 1.00 32.79 766 GLY B N 1
ATOM 12581 C CA . GLY B 1 766 ? -68.219 -46.891 -3.126 1.00 29.80 766 GLY B CA 1
ATOM 12582 C C . GLY B 1 766 ? -67.875 -45.808 -2.122 1.00 39.43 766 GLY B C 1
ATOM 12583 O O . GLY B 1 766 ? -68.464 -45.745 -1.047 1.00 38.56 766 GLY B O 1
ATOM 12584 N N . GLU B 1 767 ? -66.915 -44.955 -2.473 1.00 40.05 767 GLU B N 1
ATOM 12585 C CA . GLU B 1 767 ? -66.510 -43.857 -1.603 1.00 38.09 767 GLU B CA 1
ATOM 12586 C C . GLU B 1 767 ? -67.708 -42.986 -1.255 1.00 40.60 767 GLU B C 1
ATOM 12587 O O . GLU B 1 767 ? -67.839 -42.527 -0.122 1.00 31.68 767 GLU B O 1
ATOM 12593 N N . LYS B 1 768 ? -68.591 -42.786 -2.229 1.00 32.28 768 LYS B N 1
ATOM 12594 C CA . LYS B 1 768 ? -69.804 -42.003 -2.024 1.00 37.70 768 LYS B CA 1
ATOM 12595 C C . LYS B 1 768 ? -70.717 -42.616 -0.956 1.00 40.20 768 LYS B C 1
ATOM 12596 O O . LYS B 1 768 ? -71.401 -41.900 -0.213 1.00 33.40 768 LYS B O 1
ATOM 12602 N N . GLY B 1 769 ? -70.731 -43.944 -0.893 1.00 32.91 769 GLY B N 1
ATOM 12603 C CA . GLY B 1 769 ? -71.540 -44.648 0.079 1.00 31.16 769 GLY B CA 1
ATOM 12604 C C . GLY B 1 769 ? -70.986 -44.431 1.473 1.00 29.94 769 GLY B C 1
ATOM 12605 O O . GLY B 1 769 ? -71.727 -44.153 2.403 1.00 29.64 769 GLY B O 1
ATOM 12606 N N . LEU B 1 770 ? -69.671 -44.554 1.605 1.00 30.76 770 LEU B N 1
ATOM 12607 C CA . LEU B 1 770 ? -69.007 -44.334 2.878 1.00 30.88 770 LEU B CA 1
ATOM 12608 C C . LEU B 1 770 ? -69.231 -42.901 3.367 1.00 32.07 770 LEU B C 1
ATOM 12609 O O . LEU B 1 770 ? -69.478 -42.680 4.553 1.00 31.78 770 LEU B O 1
ATOM 12614 N N . GLU B 1 771 ? -69.168 -41.934 2.454 1.00 29.89 771 GLU B N 1
ATOM 12615 C CA . GLU B 1 771 ? -69.346 -40.526 2.814 1.00 32.22 771 GLU B CA 1
ATOM 12616 C C . GLU B 1 771 ? -70.755 -40.272 3.306 1.00 29.01 771 GLU B C 1
ATOM 12617 O O . GLU B 1 771 ? -70.966 -39.574 4.296 1.00 30.98 771 GLU B O 1
ATOM 12623 N N . SER B 1 772 ? -71.720 -40.836 2.593 1.00 28.96 772 SER B N 1
ATOM 12624 C CA . SER B 1 772 ? -73.124 -40.682 2.939 1.00 32.06 772 SER B CA 1
ATOM 12625 C C . SER B 1 772 ? -73.417 -41.305 4.309 1.00 27.91 772 SER B C 1
ATOM 12626 O O . SER B 1 772 ? -74.186 -40.767 5.107 1.00 28.72 772 SER B O 1
ATOM 12629 N N . PHE B 1 773 ? -72.790 -42.447 4.558 1.00 27.51 773 PHE B N 1
ATOM 12630 C CA . PHE B 1 773 ? -72.888 -43.154 5.827 1.00 25.13 773 PHE B CA 1
ATOM 12631 C C . PHE B 1 773 ? -72.427 -42.249 6.980 1.00 29.73 773 PHE B C 1
ATOM 12632 O O . PHE B 1 773 ? -73.141 -42.064 7.969 1.00 23.94 773 PHE B O 1
ATOM 12640 N N . ILE B 1 774 ? -71.242 -41.663 6.830 1.00 26.73 774 ILE B N 1
ATOM 12641 C CA . ILE B 1 774 ? -70.693 -40.798 7.864 1.00 25.93 774 ILE B CA 1
ATOM 12642 C C . ILE B 1 774 ? -71.574 -39.566 8.102 1.00 26.38 774 ILE B C 1
ATOM 12643 O O . ILE B 1 774 ? -71.760 -39.169 9.250 1.00 27.61 774 ILE B O 1
ATOM 12648 N N . SER B 1 775 ? -72.163 -39.004 7.044 1.00 23.56 775 SER B N 1
ATOM 12649 C CA . SER B 1 775 ? -73.066 -37.852 7.193 1.00 24.73 775 SER B CA 1
ATOM 12650 C C . SER B 1 775 ? -74.346 -38.187 7.958 1.00 25.48 775 SER B C 1
ATOM 12651 O O . SER B 1 775 ? -74.888 -37.347 8.678 1.00 27.35 775 SER B O 1
ATOM 12654 N N . LEU B 1 776 ? -74.852 -39.399 7.772 1.00 28.37 776 LEU B N 1
ATOM 12655 C CA . LEU B 1 776 ? -76.033 -39.835 8.508 1.00 26.85 776 LEU B CA 1
ATOM 12656 C C . LEU B 1 776 ? -75.739 -39.826 10.011 1.00 22.81 776 LEU B C 1
ATOM 12657 O O . LEU B 1 776 ? -76.505 -39.279 10.799 1.00 24.61 776 LEU B O 1
ATOM 12662 N N . ILE B 1 777 ? -74.618 -40.433 10.386 1.00 22.81 777 ILE B N 1
ATOM 12663 C CA . ILE B 1 777 ? -74.178 -40.480 11.773 1.00 24.59 777 ILE B CA 1
ATOM 12664 C C . ILE B 1 777 ? -74.020 -39.069 12.338 1.00 24.20 777 ILE B C 1
ATOM 12665 O O . ILE B 1 777 ? -74.547 -38.760 13.404 1.00 23.58 777 ILE B O 1
ATOM 12670 N N . ARG B 1 778 ? -73.316 -38.209 11.607 1.00 23.16 778 ARG B N 1
ATOM 12671 C CA . ARG B 1 778 ? -73.087 -36.841 12.069 1.00 25.44 778 ARG B CA 1
ATOM 12672 C C . ARG B 1 778 ? -74.379 -36.035 12.193 1.00 25.91 778 ARG B C 1
ATOM 12673 O O . ARG B 1 778 ? -74.504 -35.222 13.098 1.00 24.33 778 ARG B O 1
ATOM 12681 N N . GLY B 1 779 ? -75.346 -36.269 11.308 1.00 22.54 779 GLY B N 1
ATOM 12682 C CA . GLY B 1 779 ? -76.632 -35.596 11.425 1.00 22.75 779 GLY B CA 1
ATOM 12683 C C . GLY B 1 779 ? -77.370 -35.980 12.706 1.00 23.64 779 GLY B C 1
ATOM 12684 O O . GLY B 1 779 ? -78.101 -35.182 13.295 1.00 24.46 779 GLY B O 1
ATOM 12685 N N . TYR B 1 780 ? -77.183 -37.219 13.134 1.00 23.17 780 TYR B N 1
ATOM 12686 C CA . TYR B 1 780 ? -77.758 -37.688 14.390 1.00 23.06 780 TYR B CA 1
ATOM 12687 C C . TYR B 1 780 ? -76.976 -37.106 15.579 1.00 20.33 780 TYR B C 1
ATOM 12688 O O . TYR B 1 780 ? -77.559 -36.548 16.505 1.00 21.85 780 TYR B O 1
ATOM 12697 N N . PHE B 1 781 ? -75.654 -37.213 15.534 1.00 21.24 781 PHE B N 1
ATOM 12698 C CA . PHE B 1 781 ? -74.818 -36.696 16.621 1.00 22.10 781 PHE B CA 1
ATOM 12699 C C . PHE B 1 781 ? -74.936 -35.169 16.786 1.00 21.62 781 PHE B C 1
ATOM 12700 O O . PHE B 1 781 ? -74.856 -34.660 17.902 1.00 23.27 781 PHE B O 1
ATOM 12708 N N . ASP B 1 782 ? -75.142 -34.448 15.687 1.00 21.49 782 ASP B N 1
ATOM 12709 C CA . ASP B 1 782 ? -75.315 -32.994 15.740 1.00 24.48 782 ASP B CA 1
ATOM 12710 C C . ASP B 1 782 ? -76.622 -32.602 16.403 1.00 25.57 782 ASP B C 1
ATOM 12711 O O . ASP B 1 782 ? -76.812 -31.440 16.762 1.00 24.40 782 ASP B O 1
ATOM 12716 N N . GLN B 1 783 ? -77.532 -33.559 16.549 1.00 24.42 783 GLN B N 1
ATOM 12717 C CA . GLN B 1 783 ? -78.754 -33.311 17.308 1.00 20.33 783 GLN B CA 1
ATOM 12718 C C . GLN B 1 783 ? -78.673 -33.949 18.707 1.00 23.78 783 GLN B C 1
ATOM 12719 O O . GLN B 1 783 ? -79.689 -34.133 19.374 1.00 20.85 783 GLN B O 1
ATOM 12725 N N . GLN B 1 784 ? -77.446 -34.258 19.128 1.00 23.47 784 GLN B N 1
ATOM 12726 C CA . GLN B 1 784 ? -77.120 -34.771 20.469 1.00 20.37 784 GLN B CA 1
ATOM 12727 C C . GLN B 1 784 ? -77.497 -36.242 20.724 1.00 24.18 784 GLN B C 1
ATOM 12728 O O . GLN B 1 784 ? -77.643 -36.655 21.876 1.00 22.90 784 GLN B O 1
ATOM 12734 N N . GLY B 1 785 ? -77.641 -37.034 19.666 1.00 23.14 785 GLY B N 1
ATOM 12735 C CA . GLY B 1 785 ? -77.746 -38.475 19.836 1.00 23.33 785 GLY B CA 1
ATOM 12736 C C . GLY B 1 785 ? -76.403 -38.984 20.333 1.00 24.81 785 GLY B C 1
ATOM 12737 O O . GLY B 1 785 ? -75.374 -38.398 20.021 1.00 19.96 785 GLY B O 1
ATOM 12738 N N . MET B 1 786 ? -76.396 -40.073 21.095 1.00 20.57 786 MET B N 1
ATOM 12739 C CA . MET B 1 786 ? -75.170 -40.483 21.776 1.00 17.23 786 MET B CA 1
ATOM 12740 C C . MET B 1 786 ? -74.409 -41.593 21.057 1.00 19.35 786 MET B C 1
ATOM 12741 O O . MET B 1 786 ? -73.187 -41.638 21.103 1.00 17.09 786 MET B O 1
ATOM 12746 N N . HIS B 1 787 ? -75.143 -42.480 20.390 1.00 17.36 787 HIS B N 1
ATOM 12747 C CA . HIS B 1 787 ? -74.569 -43.697 19.836 1.00 18.25 787 HIS B CA 1
ATOM 12748 C C . HIS B 1 787 ? -75.339 -44.194 18.609 1.00 18.19 787 HIS B C 1
ATOM 12749 O O . HIS B 1 787 ? -76.550 -44.028 18.529 1.00 19.53 787 HIS B O 1
ATOM 12756 N N . MET B 1 788 ? -74.623 -44.810 17.670 1.00 20.03 788 MET B N 1
ATOM 12757 C CA . MET B 1 788 ? -75.236 -45.524 16.546 1.00 20.72 788 MET B CA 1
ATOM 12758 C C . MET B 1 788 ? -74.417 -46.754 16.168 1.00 22.21 788 MET B C 1
ATOM 12759 O O . MET B 1 788 ? -73.195 -46.753 16.294 1.00 21.27 788 MET B O 1
ATOM 12764 N N . GLN B 1 789 ? -75.092 -47.787 15.671 1.00 22.27 789 GLN B N 1
ATOM 12765 C CA . GLN B 1 789 ? -74.408 -48.972 15.165 1.00 19.68 789 GLN B CA 1
ATOM 12766 C C . GLN B 1 789 ? -75.247 -49.683 14.106 1.00 21.75 789 GLN B C 1
ATOM 12767 O O . GLN B 1 789 ? -76.473 -49.603 14.109 1.00 20.85 789 GLN B O 1
ATOM 12773 N N . PHE B 1 790 ? -74.577 -50.402 13.214 1.00 19.45 790 PHE B N 1
ATOM 12774 C CA . PHE B 1 790 ? -75.226 -50.812 11.976 1.00 24.96 790 PHE B CA 1
ATOM 12775 C C . PHE B 1 790 ? -75.057 -52.282 11.634 1.00 22.29 790 PHE B C 1
ATOM 12776 O O . PHE B 1 790 ? -73.962 -52.819 11.708 1.00 22.01 790 PHE B O 1
ATOM 12784 N N . ASN B 1 791 ? -76.164 -52.925 11.277 1.00 24.79 791 ASN B N 1
ATOM 12785 C CA . ASN B 1 791 ? -76.116 -54.130 10.461 1.00 24.23 791 ASN B CA 1
ATOM 12786 C C . ASN B 1 791 ? -76.071 -53.702 9.005 1.00 24.87 791 ASN B C 1
ATOM 12787 O O . ASN B 1 791 ? -76.754 -52.762 8.615 1.00 28.20 791 ASN B O 1
ATOM 12792 N N . VAL B 1 792 ? -75.260 -54.374 8.208 1.00 26.99 792 VAL B N 1
ATOM 12793 C CA . VAL B 1 792 ? -75.231 -54.123 6.774 1.00 24.49 792 VAL B CA 1
ATOM 12794 C C . VAL B 1 792 ? -75.342 -55.469 6.087 1.00 25.98 792 VAL B C 1
ATOM 12795 O O . VAL B 1 792 ? -74.365 -56.197 5.973 1.00 25.53 792 VAL B O 1
ATOM 12799 N N . VAL B 1 793 ? -76.551 -55.806 5.660 1.00 28.33 793 VAL B N 1
ATOM 12800 C CA . VAL B 1 793 ? -76.830 -57.150 5.189 1.00 31.72 793 VAL B CA 1
ATOM 12801 C C . VAL B 1 793 ? -78.170 -57.205 4.459 1.00 30.26 793 VAL B C 1
ATOM 12802 O O . VAL B 1 793 ? -79.112 -56.491 4.801 1.00 35.45 793 VAL B O 1
ATOM 12806 N N . ASP B 1 794 ? -78.225 -58.050 3.437 1.00 31.23 794 ASP B N 1
ATOM 12807 C CA . ASP B 1 794 ? -79.438 -58.314 2.677 1.00 32.30 794 ASP B CA 1
ATOM 12808 C C . ASP B 1 794 ? -80.298 -59.328 3.428 1.00 32.67 794 ASP B C 1
ATOM 12809 O O . ASP B 1 794 ? -79.768 -60.292 3.978 1.00 34.32 794 ASP B O 1
ATOM 12814 N N . ARG B 1 795 ? -81.613 -59.124 3.457 1.00 35.78 795 ARG B N 1
ATOM 12815 C CA . ARG B 1 795 ? -82.507 -60.047 4.164 1.00 34.86 795 ARG B CA 1
ATOM 12816 C C . ARG B 1 795 ? -82.346 -61.496 3.686 1.00 34.77 795 ARG B C 1
ATOM 12817 O O . ARG B 1 795 ? -82.358 -62.434 4.487 1.00 31.39 795 ARG B O 1
ATOM 12825 N N . ALA B 1 796 ? -82.175 -61.665 2.380 1.00 34.37 796 ALA B N 1
ATOM 12826 C CA . ALA B 1 796 ? -82.049 -62.992 1.794 1.00 36.63 796 ALA B CA 1
ATOM 12827 C C . ALA B 1 796 ? -80.860 -63.736 2.378 1.00 35.12 796 ALA B C 1
ATOM 12828 O O . ALA B 1 796 ? -80.901 -64.956 2.537 1.00 35.69 796 ALA B O 1
ATOM 12830 N N . THR B 1 797 ? -79.804 -63.001 2.706 1.00 32.61 797 THR B N 1
ATOM 12831 C CA . THR B 1 797 ? -78.638 -63.608 3.334 1.00 29.88 797 THR B CA 1
ATOM 12832 C C . THR B 1 797 ? -78.995 -64.212 4.694 1.00 31.98 797 THR B C 1
ATOM 12833 O O . THR B 1 797 ? -78.589 -65.330 5.013 1.00 34.33 797 THR B O 1
ATOM 12837 N N . LEU B 1 798 ? -79.765 -63.479 5.490 1.00 26.81 798 LEU B N 1
ATOM 12838 C CA . LEU B 1 798 ? -80.134 -63.965 6.816 1.00 30.35 798 LEU B CA 1
ATOM 12839 C C . LEU B 1 798 ? -81.077 -65.164 6.712 1.00 30.76 798 LEU B C 1
ATOM 12840 O O . LEU B 1 798 ? -80.909 -66.150 7.422 1.00 28.90 798 LEU B O 1
ATOM 12845 N N . LEU B 1 799 ? -82.063 -65.078 5.824 1.00 30.78 799 LEU B N 1
ATOM 12846 C CA . LEU B 1 799 ? -83.003 -66.181 5.627 1.00 33.73 799 LEU B CA 1
ATOM 12847 C C . LEU B 1 799 ? -82.295 -67.447 5.148 1.00 30.86 799 LEU B C 1
ATOM 12848 O O . LEU B 1 799 ? -82.595 -68.548 5.610 1.00 32.75 799 LEU B O 1
ATOM 12853 N N . ASP B 1 800 ? -81.346 -67.283 4.231 1.00 31.21 800 ASP B N 1
ATOM 12854 C CA . ASP B 1 800 ? -80.589 -68.418 3.715 1.00 29.55 800 ASP B CA 1
ATOM 12855 C C . ASP B 1 800 ? -79.766 -69.055 4.832 1.00 37.33 800 ASP B C 1
ATOM 12856 O O . ASP B 1 800 ? -79.574 -70.274 4.868 1.00 30.63 800 ASP B O 1
ATOM 12861 N N . ALA B 1 801 ? -79.284 -68.221 5.749 1.00 32.98 801 ALA B N 1
ATOM 12862 C CA . ALA B 1 801 ? -78.470 -68.703 6.855 1.00 30.30 801 ALA B CA 1
ATOM 12863 C C . ALA B 1 801 ? -79.321 -69.507 7.825 1.00 26.98 801 ALA B C 1
ATOM 12864 O O . ALA B 1 801 ? -78.832 -70.427 8.471 1.00 30.88 801 ALA B O 1
ATOM 12866 N N . GLN B 1 802 ? -80.600 -69.166 7.926 1.00 27.20 802 GLN B N 1
ATOM 12867 C CA . GLN B 1 802 ? -81.519 -69.981 8.709 1.00 30.19 802 GLN B CA 1
ATOM 12868 C C . GLN B 1 802 ? -81.765 -71.326 8.029 1.00 37.49 802 GLN B C 1
ATOM 12869 O O . GLN B 1 802 ? -81.822 -72.363 8.689 1.00 36.73 802 GLN B O 1
ATOM 12875 N N . ALA B 1 803 ? -81.909 -71.300 6.709 1.00 31.52 803 ALA B N 1
ATOM 12876 C CA . ALA B 1 803 ? -82.191 -72.509 5.952 1.00 33.08 803 ALA B CA 1
ATOM 12877 C C . ALA B 1 803 ? -80.983 -73.434 5.904 1.00 37.60 803 ALA B C 1
ATOM 12878 O O . ALA B 1 803 ? -81.120 -74.646 6.038 1.00 39.67 803 ALA B O 1
ATOM 12880 N N . HIS B 1 804 ? -79.799 -72.865 5.717 1.00 35.04 804 HIS B N 1
ATOM 12881 C CA . HIS B 1 804 ? -78.596 -73.673 5.558 1.00 39.59 804 HIS B CA 1
ATOM 12882 C C . HIS B 1 804 ? -77.457 -73.175 6.437 1.00 33.79 804 HIS B C 1
ATOM 12883 O O . HIS B 1 804 ? -76.438 -72.699 5.928 1.00 33.00 804 HIS B O 1
ATOM 12890 N N . PRO B 1 805 ? -77.617 -73.319 7.762 1.00 35.51 805 PRO B N 1
ATOM 12891 C CA . PRO B 1 805 ? -76.678 -72.736 8.725 1.00 35.27 805 PRO B CA 1
ATOM 12892 C C . PRO B 1 805 ? -75.268 -73.253 8.519 1.00 36.17 805 PRO B C 1
ATOM 12893 O O . PRO B 1 805 ? -74.318 -72.520 8.788 1.00 34.88 805 PRO B O 1
ATOM 12897 N N . GLU B 1 806 ? -75.139 -74.476 8.008 1.00 34.97 806 GLU B N 1
ATOM 12898 C CA . GLU B 1 806 ? -73.832 -75.092 7.796 1.00 31.59 806 GLU B CA 1
ATOM 12899 C C . GLU B 1 806 ? -73.002 -74.326 6.771 1.00 32.57 806 GLU B C 1
ATOM 12900 O O . GLU B 1 806 ? -71.781 -74.449 6.731 1.00 36.71 806 GLU B O 1
ATOM 12906 N N . LYS B 1 807 ? -73.666 -73.524 5.949 1.00 31.21 807 LYS B N 1
ATOM 12907 C CA . LYS B 1 807 ? -72.968 -72.732 4.944 1.00 34.36 807 LYS B CA 1
ATOM 12908 C C . LYS B 1 807 ? -72.656 -71.303 5.417 1.00 34.71 807 LYS B C 1
ATOM 12909 O O . LYS B 1 807 ? -72.044 -70.530 4.687 1.00 32.94 807 LYS B O 1
ATOM 12915 N N . TYR B 1 808 ? -73.060 -70.964 6.641 1.00 32.11 808 TYR B N 1
ATOM 12916 C CA . TYR B 1 808 ? -72.833 -69.616 7.175 1.00 34.16 808 TYR B CA 1
ATOM 12917 C C . TYR B 1 808 ? -72.274 -69.639 8.583 1.00 28.08 808 TYR B C 1
ATOM 12918 O O . TYR B 1 808 ? -72.714 -68.885 9.444 1.00 27.48 808 TYR B O 1
ATOM 12927 N N . SER B 1 809 ? -71.304 -70.506 8.818 1.00 29.26 809 SER B N 1
ATOM 12928 C CA . SER B 1 809 ? -70.772 -70.690 10.157 1.00 29.79 809 SER B CA 1
ATOM 12929 C C . SER B 1 809 ? -69.940 -69.494 10.612 1.00 29.60 809 SER B C 1
ATOM 12930 O O . SER B 1 809 ? -69.661 -69.340 11.800 1.00 26.31 809 SER B O 1
ATOM 12933 N N . GLY B 1 810 ? -69.552 -68.650 9.662 1.00 28.08 810 GLY B N 1
ATOM 12934 C CA . GLY B 1 810 ? -68.716 -67.505 9.963 1.00 26.70 810 GLY B CA 1
ATOM 12935 C C . GLY B 1 810 ? -69.447 -66.190 9.838 1.00 28.19 810 GLY B C 1
ATOM 12936 O O . GLY B 1 810 ? -68.846 -65.125 9.982 1.00 28.23 810 GLY B O 1
ATOM 12937 N N . LEU B 1 811 ? -70.746 -66.255 9.565 1.00 26.32 811 LEU B N 1
ATOM 12938 C CA . LEU B 1 811 ? -71.538 -65.044 9.394 1.00 23.22 811 LEU B CA 1
ATOM 12939 C C . LEU B 1 811 ? -71.732 -64.311 10.724 1.00 25.17 811 LEU B C 1
ATOM 12940 O O . LEU B 1 811 ? -72.194 -64.894 11.705 1.00 24.14 811 LEU B O 1
ATOM 12945 N N . ILE B 1 812 ? -71.386 -63.027 10.736 1.00 27.44 812 ILE B N 1
ATOM 12946 C CA . ILE B 1 812 ? -71.564 -62.169 11.908 1.00 24.12 812 ILE B CA 1
ATOM 12947 C C . ILE B 1 812 ? -72.723 -61.215 11.695 1.00 26.36 812 ILE B C 1
ATOM 12948 O O . ILE B 1 812 ? -72.879 -60.661 10.603 1.00 26.37 812 ILE B O 1
ATOM 12953 N N . VAL B 1 813 ? -73.533 -61.019 12.732 1.00 22.94 813 VAL B N 1
ATOM 12954 C CA . VAL B 1 813 ? -74.520 -59.942 12.734 1.00 20.01 813 VAL B CA 1
ATOM 12955 C C . VAL B 1 813 ? -74.346 -59.054 13.963 1.00 23.05 813 VAL B C 1
ATOM 12956 O O . VAL B 1 813 ? -73.822 -59.490 14.985 1.00 20.55 813 VAL B O 1
ATOM 12960 N N . ARG B 1 814 ? -74.791 -57.809 13.846 1.00 24.53 814 ARG B N 1
ATOM 12961 C CA . ARG B 1 814 ? -74.894 -56.917 14.987 1.00 20.72 814 ARG B CA 1
ATOM 12962 C C . ARG B 1 814 ? -76.141 -57.278 15.762 1.00 25.08 814 ARG B C 1
ATOM 12963 O O . ARG B 1 814 ? -77.226 -57.322 15.190 1.00 26.84 814 ARG B O 1
ATOM 12971 N N . VAL B 1 815 ? -75.998 -57.542 17.054 1.00 21.63 815 VAL B N 1
ATOM 12972 C CA . VAL B 1 815 ? -77.165 -57.765 17.893 1.00 22.78 815 VAL B CA 1
ATOM 12973 C C . VAL B 1 815 ? -77.590 -56.416 18.488 1.00 24.49 815 VAL B C 1
ATOM 12974 O O . VAL B 1 815 ? -78.382 -55.697 17.885 1.00 25.90 815 VAL B O 1
ATOM 12978 N N . ALA B 1 816 ? -77.058 -56.069 19.658 1.00 21.83 816 ALA B N 1
ATOM 12979 C CA . ALA B 1 816 ? -77.262 -54.729 20.218 1.00 22.62 816 ALA B CA 1
ATOM 12980 C C . ALA B 1 816 ? -76.138 -54.378 21.179 1.00 21.50 816 ALA B C 1
ATOM 12981 O O . ALA B 1 816 ? -76.154 -54.797 22.336 1.00 23.44 816 ALA B O 1
ATOM 12983 N N . GLY B 1 817 ? -75.166 -53.611 20.697 1.00 20.49 817 GLY B N 1
ATOM 12984 C CA . GLY B 1 817 ? -74.055 -53.193 21.529 1.00 17.90 817 GLY B CA 1
ATOM 12985 C C . GLY B 1 817 ? -72.940 -54.213 21.462 1.00 22.43 817 GLY B C 1
ATOM 12986 O O . GLY B 1 817 ? -71.915 -54.080 22.133 1.00 19.33 817 GLY B O 1
ATOM 12987 N N . TYR B 1 818 ? -73.160 -55.237 20.641 1.00 19.70 818 TYR B N 1
ATOM 12988 C CA . TYR B 1 818 ? -72.180 -56.286 20.406 1.00 18.85 818 TYR B CA 1
ATOM 12989 C C . TYR B 1 818 ? -72.541 -57.077 19.159 1.00 21.53 818 TYR B C 1
ATOM 12990 O O . TYR B 1 818 ? -73.679 -57.064 18.710 1.00 21.03 818 TYR B O 1
ATOM 12999 N N . SER B 1 819 ? -71.553 -57.770 18.616 1.00 21.16 819 SER B N 1
ATOM 13000 C CA . SER B 1 819 ? -71.754 -58.622 17.459 1.00 22.96 819 SER B CA 1
ATOM 13001 C C . SER B 1 819 ? -71.671 -60.087 17.878 1.00 21.43 819 SER B C 1
ATOM 13002 O O . SER B 1 819 ? -71.150 -60.401 18.945 1.00 17.95 819 SER B O 1
ATOM 13005 N N . ALA B 1 820 ? -72.203 -60.971 17.038 1.00 24.91 820 ALA B N 1
ATOM 13006 C CA . ALA B 1 820 ? -72.210 -62.398 17.316 1.00 20.47 820 ALA B CA 1
ATOM 13007 C C . ALA B 1 820 ? -72.328 -63.221 16.032 1.00 22.75 820 ALA B C 1
ATOM 13008 O O . ALA B 1 820 ? -72.774 -62.722 15.001 1.00 21.41 820 ALA B O 1
ATOM 13010 N N . LEU B 1 821 ? -71.918 -64.481 16.117 1.00 20.66 821 LEU B N 1
ATOM 13011 C CA . LEU B 1 821 ? -72.120 -65.451 15.042 1.00 23.61 821 LEU B CA 1
ATOM 13012 C C . LEU B 1 821 ? -73.604 -65.749 14.912 1.00 22.67 821 LEU B C 1
ATOM 13013 O O . LEU B 1 821 ? -74.233 -66.241 15.858 1.00 20.30 821 LEU B O 1
ATOM 13018 N N . PHE B 1 822 ? -74.157 -65.416 13.750 1.00 24.06 822 PHE B N 1
ATOM 13019 C CA . PHE B 1 822 ? -75.589 -65.560 13.503 1.00 23.02 822 PHE B CA 1
ATOM 13020 C C . PHE B 1 822 ? -76.115 -66.962 13.831 1.00 22.70 822 PHE B C 1
ATOM 13021 O O . PHE B 1 822 ? -77.179 -67.093 14.436 1.00 21.39 822 PHE B O 1
ATOM 13029 N N . THR B 1 823 ? -75.370 -67.998 13.451 1.00 23.92 823 THR B N 1
ATOM 13030 C CA . THR B 1 823 ? -75.854 -69.364 13.661 1.00 24.98 823 THR B CA 1
ATOM 13031 C C . THR B 1 823 ? -75.625 -69.883 15.092 1.00 26.80 823 THR B C 1
ATOM 13032 O O . THR B 1 823 ? -75.869 -71.050 15.364 1.00 27.26 823 THR B O 1
ATOM 13036 N N . THR B 1 824 ? -75.165 -69.027 16.006 1.00 26.05 824 THR B N 1
ATOM 13037 C CA . THR B 1 824 ? -75.103 -69.416 17.420 1.00 22.45 824 THR B CA 1
ATOM 13038 C C . THR B 1 824 ? -76.264 -68.788 18.171 1.00 20.40 824 THR B C 1
ATOM 13039 O O . THR B 1 824 ? -76.430 -69.002 19.364 1.00 22.91 824 THR B O 1
ATOM 13043 N N . LEU B 1 825 ? -77.065 -68.011 17.456 1.00 18.99 825 LEU B N 1
ATOM 13044 C CA . LEU B 1 825 ? -78.254 -67.406 18.033 1.00 19.49 825 LEU B CA 1
ATOM 13045 C C . LEU B 1 825 ? -79.484 -68.280 17.809 1.00 25.19 825 LEU B C 1
ATOM 13046 O O . LEU B 1 825 ? -79.610 -68.940 16.776 1.00 24.37 825 LEU B O 1
ATOM 13051 N N . SER B 1 826 ? -80.398 -68.262 18.774 1.00 26.74 826 SER B N 1
ATOM 13052 C CA . SER B 1 826 ? -81.638 -69.015 18.676 1.00 25.84 826 SER B CA 1
ATOM 13053 C C . SER B 1 826 ? -82.561 -68.433 17.612 1.00 28.44 826 SER B C 1
ATOM 13054 O O . SER B 1 826 ? -82.422 -67.277 17.212 1.00 29.02 826 SER B O 1
ATOM 13057 N N . LYS B 1 827 ? -83.519 -69.245 17.181 1.00 27.97 827 LYS B N 1
ATOM 13058 C CA . LYS B 1 827 ? -84.497 -68.851 16.179 1.00 28.84 827 LYS B CA 1
ATOM 13059 C C . LYS B 1 827 ? -85.217 -67.549 16.536 1.00 23.58 827 LYS B C 1
ATOM 13060 O O . LYS B 1 827 ? -85.340 -66.664 15.706 1.00 27.07 827 LYS B O 1
ATOM 13066 N N . SER B 1 828 ? -85.686 -67.428 17.770 1.00 24.78 828 SER B N 1
ATOM 13067 C CA . SER B 1 828 ? -86.449 -66.245 18.148 1.00 27.81 828 SER B CA 1
ATOM 13068 C C . SER B 1 828 ? -85.589 -64.975 18.122 1.00 26.07 828 SER B C 1
ATOM 13069 O O . SER B 1 828 ? -86.090 -63.894 17.838 1.00 24.08 828 SER B O 1
ATOM 13072 N N . LEU B 1 829 ? -84.300 -65.101 18.413 1.00 26.18 829 LEU B N 1
ATOM 13073 C CA . LEU B 1 829 ? -83.424 -63.928 18.350 1.00 24.34 829 LEU B CA 1
ATOM 13074 C C . LEU B 1 829 ? -83.077 -63.610 16.894 1.00 22.60 829 LEU B C 1
ATOM 13075 O O . LEU B 1 829 ? -83.168 -62.464 16.474 1.00 23.76 829 LEU B O 1
ATOM 13080 N N . GLN B 1 830 ? -82.684 -64.626 16.134 1.00 22.06 830 GLN B N 1
ATOM 13081 C CA . GLN B 1 830 ? -82.455 -64.461 14.703 1.00 24.49 830 GLN B CA 1
ATOM 13082 C C . GLN B 1 830 ? -83.641 -63.771 14.041 1.00 22.49 830 GLN B C 1
ATOM 13083 O O . GLN B 1 830 ? -83.465 -62.892 13.207 1.00 23.73 830 GLN B O 1
ATOM 13089 N N . ASP B 1 831 ? -84.848 -64.187 14.427 1.00 27.60 831 ASP B N 1
ATOM 13090 C CA . ASP B 1 831 ? -86.075 -63.658 13.846 1.00 24.22 831 ASP B CA 1
ATOM 13091 C C . ASP B 1 831 ? -86.248 -62.187 14.195 1.00 26.57 831 ASP B C 1
ATOM 13092 O O . ASP B 1 831 ? -86.734 -61.411 13.375 1.00 23.92 831 ASP B O 1
ATOM 13097 N N . ASP B 1 832 ? -85.865 -61.810 15.415 1.00 24.46 832 ASP B N 1
ATOM 13098 C CA . ASP B 1 832 ? -85.959 -60.411 15.836 1.00 23.68 832 ASP B CA 1
ATOM 13099 C C . ASP B 1 832 ? -85.055 -59.527 14.969 1.00 23.10 832 ASP B C 1
ATOM 13100 O O . ASP B 1 832 ? -85.451 -58.455 14.523 1.00 24.33 832 ASP B O 1
ATOM 13105 N N . ILE B 1 833 ? -83.842 -60.001 14.730 1.00 21.29 833 ILE B N 1
ATOM 13106 C CA . ILE B 1 833 ? -82.863 -59.280 13.932 1.00 24.61 833 ILE B CA 1
ATOM 13107 C C . ILE B 1 833 ? -83.266 -59.194 12.453 1.00 27.07 833 ILE B C 1
ATOM 13108 O O . ILE B 1 833 ? -83.072 -58.170 11.806 1.00 22.49 833 ILE B O 1
ATOM 13113 N N . ILE B 1 834 ? -83.835 -60.278 11.932 1.00 25.28 834 ILE B N 1
ATOM 13114 C CA . ILE B 1 834 ? -84.333 -60.319 10.560 1.00 21.38 834 ILE B CA 1
ATOM 13115 C C . ILE B 1 834 ? -85.455 -59.310 10.335 1.00 23.95 834 ILE B C 1
ATOM 13116 O O . ILE B 1 834 ? -85.511 -58.649 9.301 1.00 27.30 834 ILE B O 1
ATOM 13121 N N . LYS B 1 835 ? -86.328 -59.185 11.329 1.00 22.86 835 LYS B N 1
ATOM 13122 C CA . LYS B 1 835 ? -87.505 -58.324 11.266 1.00 26.42 835 LYS B CA 1
ATOM 13123 C C . LYS B 1 835 ? -87.140 -56.832 11.301 1.00 29.30 835 LYS B C 1
ATOM 13124 O O . LYS B 1 835 ? -87.941 -55.976 10.931 1.00 27.77 835 LYS B O 1
ATOM 13130 N N . ARG B 1 836 ? -85.929 -56.523 11.747 1.00 26.79 836 ARG B N 1
ATOM 13131 C CA . ARG B 1 836 ? -85.521 -55.124 11.891 1.00 30.02 836 ARG B CA 1
ATOM 13132 C C . ARG B 1 836 ? -85.598 -54.378 10.566 1.00 34.17 836 ARG B C 1
ATOM 13133 O O . ARG B 1 836 ? -85.293 -54.937 9.516 1.00 33.24 836 ARG B O 1
ATOM 13141 N N . THR B 1 837 ? -86.019 -53.118 10.631 1.00 33.30 837 THR B N 1
ATOM 13142 C CA . THR B 1 837 ? -86.238 -52.305 9.437 1.00 34.31 837 THR B CA 1
ATOM 13143 C C . THR B 1 837 ? -84.973 -52.116 8.595 1.00 38.21 837 THR B C 1
ATOM 13144 O O . THR B 1 837 ? -83.928 -51.691 9.099 1.00 33.65 837 THR B O 1
ATOM 13148 N N . GLU B 1 838 ? -85.073 -52.462 7.314 1.00 35.71 838 GLU B N 1
ATOM 13149 C CA . GLU B 1 838 ? -84.026 -52.149 6.346 1.00 35.29 838 GLU B CA 1
ATOM 13150 C C . GLU B 1 838 ? -84.295 -50.774 5.746 1.00 37.20 838 GLU B C 1
ATOM 13151 O O . GLU B 1 838 ? -85.326 -50.567 5.105 1.00 38.75 838 GLU B O 1
ATOM 13157 N N . GLN B 1 839 ? -83.375 -49.838 5.961 1.00 33.14 839 GLN B N 1
ATOM 13158 C CA . GLN B 1 839 ? -83.553 -48.464 5.498 1.00 40.03 839 GLN B CA 1
ATOM 13159 C C . GLN B 1 839 ? -83.513 -48.366 3.975 1.00 37.79 839 GLN B C 1
ATOM 13160 O O . GLN B 1 839 ? -82.798 -49.127 3.322 1.00 42.40 839 GLN B O 1
#

Solvent-accessible surface area: 56946 Å² total; per-residue (Å²): 212,64,46,82,92,8,75,97,31,102,24,0,127,114,11,23,73,67,5,65,78,165,71,5,41,0,25,0,14,2,0,56,20,2,5,99,7,14,119,84,10,107,84,79,77,54,18,23,34,13,0,90,2,4,39,45,3,0,105,67,0,62,18,52,9,6,86,48,9,3,1,0,0,0,14,5,76,16,21,18,2,2,7,13,24,1,7,2,13,18,94,36,5,47,87,21,19,137,76,0,77,118,26,84,7,2,36,0,83,7,26,119,114,9,15,124,85,0,67,75,7,2,70,28,5,120,58,82,4,2,9,67,48,0,57,85,100,16,32,105,78,0,77,74,1,37,144,11,50,0,6,56,10,9,18,1,41,69,10,1,9,12,2,1,3,1,14,0,75,24,1,1,58,70,0,0,65,13,2,22,92,85,0,100,125,23,30,109,99,16,123,184,77,57,120,69,50,92,98,24,23,21,4,0,71,0,0,16,25,0,0,55,2,0,18,52,0,0,55,57,0,0,131,54,0,70,89,59,1,141,165,54,138,78,78,69,31,88,93,45,2,48,37,1,3,144,8,1,102,32,1,0,38,79,56,11,118,31,0,14,21,0,0,2,0,2,0,0,1,0,0,0,5,14,0,8,5,6,2,2,2,5,0,0,0,12,0,0,42,26,0,38,77,40,0,65,115,13,42,135,119,65,87,12,77,51,96,73,0,0,20,0,0,0,3,0,2,5,4,0,6,4,10,18,14,10,13,12,40,79,25,0,71,4,7,5,5,15,2,5,3,0,0,0,0,0,0,1,14,45,70,102,10,85,50,6,34,16,11,0,0,12,5,0,0,3,0,3,67,24,8,66,13,9,11,1,2,0,0,0,1,3,17,62,29,17,28,134,53,3,7,19,17,0,0,57,0,0,81,57,10,0,0,1,1,0,1,0,2,0,54,10,0,12,25,5,10,24,134,52,46,10,77,24,83,24,0,37,52,0,0,0,0,0,4,1,1,3,2,8,22,1,55,2,5,0,4,1,4,0,2,12,0,0,0,0,15,0,0,30,2,0,12,34,37,0,91,32,53,53,52,76,2,1,55,83,24,24,87,2,102,61,26,147,43,20,109,74,0,10,64,2,0,85,92,0,0,65,56,0,0,95,19,0,8,53,0,2,31,4,1,2,98,0,4,23,100,60,2,4,10,0,0,10,0,5,0,3,35,32,0,11,129,104,8,64,0,0,10,74,8,0,0,59,33,14,20,0,0,0,0,2,4,0,0,0,2,0,0,2,0,0,13,0,0,38,30,0,11,36,88,92,152,128,3,83,18,20,48,0,56,90,0,19,102,18,16,1,15,99,37,30,52,78,63,25,2,30,63,56,6,138,76,50,21,96,39,41,139,98,63,73,106,154,68,14,110,91,68,28,54,86,15,65,137,113,9,85,104,89,154,30,84,106,104,45,74,104,64,14,53,87,0,12,84,18,0,69,136,24,55,11,0,0,17,57,71,98,53,0,0,86,5,0,99,77,0,4,28,28,0,1,121,25,0,50,90,40,141,11,45,11,76,9,72,2,5,0,0,2,2,1,2,0,1,2,18,23,10,0,42,72,0,19,5,0,2,0,5,20,55,18,34,51,29,3,9,15,4,0,3,16,22,29,48,31,9,142,62,28,40,87,17,1,3,33,0,0,9,50,6,38,4,43,20,0,1,0,0,1,0,1,18,10,12,11,53,51,100,40,0,64,45,108,78,8,0,78,67,7,22,72,24,3,66,33,0,11,95,47,44,0,1,1,0,0,1,4,8,16,43,133,65,37,1,76,41,1,51,69,82,62,127,132,47,89,47,39,5,0,1,0,0,0,0,1,0,11,0,44,39,10,26,141,60,5,16,52,8,0,12,99,21,31,83,45,135,85,66,46,85,85,9,75,94,33,114,26,1,130,123,8,24,73,64,4,63,80,166,77,5,42,0,23,0,15,2,0,60,21,2,6,100,8,16,118,85,10,103,86,80,76,54,18,25,34,11,0,89,3,4,39,45,2,0,102,68,0,63,18,52,9,5,83,47,8,4,1,0,0,1,13,4,78,16,21,19,2,3,7,15,25,1,7,2,14,18,107,37,5,47,88,20,18,133,74,0,75,117,27,82,6,2,35,0,80,6,26,124,106,8,17,143,85,0,90,73,6,2,69,25,4,139,58,81,4,3,10,74,45,0,59,91,94,15,31,103,77,0,61,67,0,40,163,8,49,0,5,55,9,11,19,1,41,69,10,0,7,11,2,0,3,1,14,1,73,24,1,1,56,69,0,0,57,8,2,22,106,82,0,118,128,22,30,118,96,16,120,182,78,57,119,71,49,90,97,22,24,22,5,0,70,0,0,15,24,0,0,57,2,1,17,55,0,1,53,59,0,1,124,54,0,61,91,52,2,155,156,54,137,75,80,70,30,94,97,42,0,47,36,1,2,145,10,1,103,33,1,0,38,78,53,10,112,32,0,16,21,0,0,2,0,2,0,1,1,0,0,0,5,16,0,6,6,6,2,2,3,6,0,0,0,10,0,0,46,26,0,47,77,40,0,84,110,11,61,87,116,66,82,14,78,46,98,73,0,0,22,0,0,0,3,0,2,6,3,0,5,3,11,18,13,9,12,12,41,78,26,1,76,4,8,5,6,15,2,5,3,0,1,0,0,0,0,1,13,46,74,99,12,84,48,6,16,14,16,0,0,5,4,0,0,4,0,3,71,24,7,66,13,9,9,1,1,0,0,0,1,4,16,64,29,18,14,124,43,3,8,19,17,0,0,60,0,0,77,63,10,0,0,1,0,0,3,0,2,0,53,8,0,13,24,4,12,23,133,52,46,10,77,24,79,27,0,37,53,0,0,0,0,0,5,0,1,3,2,8,17,1,57,2,5,0,4,0,4,0,2,14,0,0,0,0,16,0,1,29,2,0,14,36,38,0,98,26,61,22,88,74,1,2,54,82,24,24,87,1,104,65,25,148,43,22,113,76,0,10,60,2,0,87,92,0,0,68,54,0,0,93,20,0,8,51,0,1,29,3,1,2,98,0,5,23,104,59,3,5,12,0,0,10,0,5,1,3,34,35,0,12,114,93,8,64,0,0,12,72,10,0,0,58,32,15,21,0,0,0,0,3,3,0,2,0,1,0,0,2,0,0,15,0,0,34,32,0,13,38,90,85,159,119,3,85,18,20,53,0,59,103,0,19,88,12,15,1,23,106,43,28,57,75,85,20,2,33,38,47,1,74,87,58,10,25,38,43,144,124,69,73,105,148,38,24,131,88,34,75,42,62,7,60,118,112,5,86,121,77,103,39,83,114,114,39,72,95,65,25,69,73,0,16,82,18,0,71,126,21,54,10,0,0,17,54,71,96,55,0,0,89,4,0,99,77,0,3,29,27,0,2,120,24,0,48,92,39,143,10,45,11,76,8,70,2,6,0,0,3,2,1,2,0,1,2,20,22,9,0,48,70,0,19,6,1,2,0,6,18,56,17,39,52,27,3,9,16,4,0,4,17,21,25,50,32,10,143,62,26,41,87,15,1,3,34,0,0,9,52,6,37,4,44,20,0,2,0,0,1,0,1,20,7,11,13,40,49,100,48,0,63,43,112,175,6,0,70,67,3,21,75,25,4,65,33,0,9,91,47,45,0,1,0,0,0,0,5,7,16,50,122,64,43,0,74,57,0,51,65,90,60,125,168,52,83,47,36,5,0,2,1,0,0,0,1,0,12,0,44,36,10,25,132,62,6,17,50,6,0,12,100,19,30,79,55

Secondary structure (DSSP, 8-state):
---SPPPPPTHHHHHHHHHTSS--BB--HHHHHHHHHHHHSTTS-HHHHHHHHHHHHHHHS-----TT-SS---SSSSTT-B---TTT--HHHHTTTTTGGG-SSS--B--HHHHHHHHHHHGGGTTT-HHHHHHHTS-HHHHHHHHTTSEE-HHHHHS--EEE---HHHHHHHHHHHHHHHHHHHHTT--TTSTTHHHHHHHHHHHHHHHHHHHHHHHHHHHHHHHHHHT--SHHHHHHHHHHHHHHHHTTTS---SHHHHHHHHHHHHHHHHHH---EEE--BSHHHHSHHHHHHHHHTTS--HHHHHHHHHHHHHHHTT------HHHHTTS-SS----EEEEE-B-TTSSB---HHHHHHHHHHHHH-SS-SEEEEEE-TT--HHHHHHHHHHHHTTS---EEEEHHHHHHHHHHTT--HHHHHT-EEETTTEEE-TTSEE--TT-EEEETHHHHHHHHHTTEETTEE-S-----GGG--SHHHHHHHHHHHHHHHHHHHHHHHHHHHHHHHHH---HHHHHTSTTHHHHTS-TTTT-SSEEEE-EEEE-HHHHHHHHHHIIIIIIIS-SS-HHHHHHHHHTGGGT---HHHHHHHHHHHHHHHHHTT----HHHHHHHHHHHHH----HHHHHHHHHHHHHHHTS--TTS--HHHHHHHHHHHHHHHHHHTT-B-TTS-EE--BB--TTTHHHHHTT----TTSPPTTSPPPSTTSPPTTT--S-HHHHHHHHTTS--TT-TT-B--EEEE-GGGG-HHHHHHHHHHHHHHHHTTT--EEEEEE--HHHHHHHHH-GGG-TT-EEE-SSSEEEGGGS-HHHHHHHHHSPB-/----PPPPPPTHHHHHHHHHTSS--BB--HHHHHHHHHHHHHTTS-HHHHHHHHHHHHHHHS-----TT-SS---SSSSTT-B---TTT--HHHHHTTTTTTT-SSS--B--HHHHHHHHHHHGGGTTT-HHHHHHHTS-HHHHHHHHTTSEE-HHHHHS----B---HHHHHH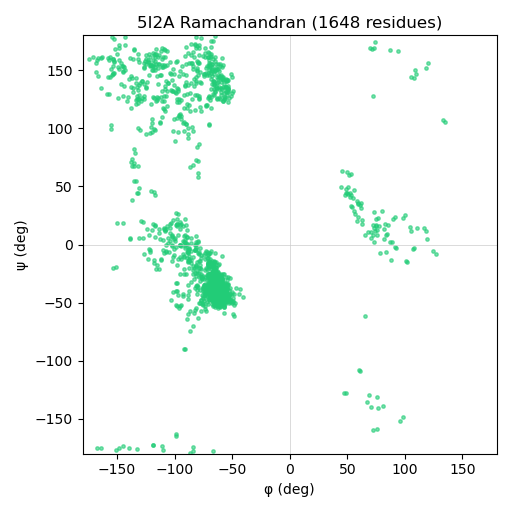HHHHHHHHHHHHHHTT--TT-TTHHHHHHHHHHHHHHHHHHHHHHHHHHHHHHHHHHH---HHHHHHHHHHHHHHHHTTTS---SHHHHHHHHHHHHHHHHHH-----B--BSHHHHSHHHHHHHHHTTS--HHHHHHHHHHHHHHHTT------HHHHTTS-SS----EEEEE-B-TTSSB---HHHHHHHHHHHHH-SS-SEEEEEE-TT--HHHHHHHHHHHHTTS---EEEEHHHHHHHHHHTT--HHHHHT-EEETTTEEE-TTSEE--TT-EEEETHHHHHHHHTTTEETTEE-S-----GGG--SHHHHHHHHHHHHHHHHHHHHHHHHHHHHHHHHH---HHHHHTSTTHHHHTS-TTTT-SSEEEE-EEEE-HHHHHHHHHHIIIIIIIS-SS-HHHHHHHHHTGGGT---HHHHHHHHHHHHHHHHHTT----TTHHHHHHHHHHT----HHHHHHHHHHHHHHHHS--TTS--HHHHHHHHHHHHHHHHHHTT-B-TTS-EE--BB--TTTHHHHHTT----TTSPPTTSPPP-BTSPPTTT--S-HHHHHHHHTTS--TT-TT-B-BEEEE-GGGG-HHHHHHHHHHHHHHHHTTT--EEEEEE--HHHHHHHHH-GGG-TT-EEE-SSSEEEGGGS-HHHHHHHHHSPB-

Sequence (1673 aa):
YYDSTPIAKSDDRIKRLVDHLYAKMPEIEAARAELITESFKATEGQPVVMRKARAFEHILKNLPIIIRPEELIVGSTTIAPRRGCQTYPEFSYEWLEAEFETVETRSADPFYISEEETKKRLLAADAYWKGKTTSELATSSYMAPETLRAMKHNFFTPGNYFYNGVGHVTVQYETVLAIGLNGVKEKVRRKEMENCHFGDADYSTKMCFLESILISCDAVITYANRYAKMAEEMAEKETDAARRQELLTIARVCKNNVPEFPAESFQEACQSFWFIQQVLQIESSGHSISPGRFDQYMYPYYEKDLKEGSLTREYAQELIDCIWVKLNDLNKCRDAASAEGFAGYSLFQNLIVGGQTVQGRDATNDLSFMCITASEHVFLPMPSLSIRVWHGSSKALLMRAAELTRTGIGLPAYYNDEVIIPALVHRGATMDEARNYNIIGCVEPQVPGKTDGWHDAAFFNMCRPLEMVFSNGYDNGEIASIQTTGNVESFQSFDEFMEAYRKQMLYNIELMVNADNAIDYAHAKLAPLPFESCLVDDCIKRGMSAQEGGAIYNFTGPQGFGIANVADSLYTIKKLVFEEKRITMMGELKKALEMNYGKGLDATTAGDIAMQVAKGLKDAGQEVGPDVIANTIRQVLEMELPEDVRKRYEEIHEMILELPKYGNDIDEVDELAREAAYFYTRPLETFKNPRGGMYQAGLYPVSANVPLGAQTGATPDGRLAHTPVADGVGPTSGFDISGPTASCNSVAKLDHAIASNGTLFNMKMHPTAMAGEKGLESFISLIRGYFDQQGMHMQFNVVDRATLLDAQAHPEKYSGLIVRVAGYSALFTTLSKSLQDDIIKRTEQNYDSTPIAKSDRIKRLVDHLYAKMPEIEAARAELITESFKATEGQPVVMRKARAFEHILKNLPIIIRPEELIVGSTTIAPRGCQTYPEFSYEWLEAEFETVETRSADPFYISEETKKRLLAADAYWKGKTTSELATSYMAPETLRAMKHNFFTPGNYFYNGVGHVTVQYETVLAIGLNGVKEKVRKEMENCHFGDADYSTKMCFLESILISCDAVITYANRYAKMAEEMAEKETDAARRQELLTIARVCKNVPEFPAESFQEACQSFWFIQQVLQIESSGHSISPGRFDQYMYPYYEKDLKEGSLTREYAQELIDCIWVKLNDLNKCRDAASAEGFAGYSLFQNLIVGGQTVQQGRDATNDLSFMCITASEHVFLPMPSLSIRVWHGSSKALLMRAAELTRTGIGLPAYYNDEVIIPALVHRGATMDEARNYNIIGCVEPQVPGKTDGWHDAAFFNMCRPLEMVFSNGYDNGEIASIQTGNVESFQSFDEFMEAYRKQMLYNIELMVNADNAIDYAHAKLAPLPFESCLVDDCIKRGMSAQEGGAIYNFTGPQGFGIANVADSLYTIKKLVFEEKRITMMGELKKALEMNYGKGLDATTAGDIAMQVAKGLKDAGQEVGPDVIANTIRQVLEMELPEDVRKRYEEIHEMILELPKYGNDIDEVDELAREAAYFYTRPLETFKNPRGGMYQAGLYPVSANVPLGAQTGATPDGRLAHTPVADGVGPTSGFDISGPTASCNSVAKLDHAIASNGTLFNMKMHPTAMAGEKGLESFISLIRGYFDQQGMHMQFNVVDRATLLDAQAHPEKYSGLIVRVAGYSALFTTLSKSLQDDIIKRTEQ

Organism: NCBI:txid360807

B-factor: mean 23.16, std 9.47, range [8.09, 88.71]

Radius of gyration: 38.52 Å; Cα contacts (8 Å, |Δi|>4): 3567; chains: 2; bounding box: 104×115×70 Å

CATH classification: 3.20.70.20